Protein 4E0T (pdb70)

B-factor: mean 51.83, std 21.84, range [20.18, 163.36]

Organism: Aspergillus fumigatus (NCBI:txid746128)

Foldseek 3Di:
DQALLNLLVVVVVPDDQPDPQLVVVSVQPSSLLSLQCVQQVAPPVLSNVVSVCCSVQPSQQQEGRPDPPDFFQWDQALHTGQWWKKWKQFLVGIWIKIKGQGAYRCCRVQNCLLRDCRVVVRVVRVCVPAVQQACPLVVQLCVLQHQDPVLVVQQDPVRCVCSRGSNDNNGQWMKMWTSDSVGTWIKIKGFNVSSCNRPVAFNLVSALVSCVSLVVVCLCVLQSVLLVVLCVVVVFRGKIKMWIRGDSVPMKIKIKGWALFQDLVNLLCVLCSNVVNDDPQSVVLNVVSVVLCVLQVQDGFDRDPVRCVVLPHGTKMKMWITDSVDNYTFMKIKGFQAPGQQVSVLVSQLVCCVVQVNNSCNVCSVVSLCSSVPPDDRRPGRQFFTIWMWGADPVGGIMIMTMTRRDD/DCDLLNLLVVVVVPDDQPDPQLVVCSVQPSSLLSLLCVQLVAPPVLSNVVSVCCSVQPSQQQEGRPDPPDFFQWDQALHTGQWWWKWKPLSIWIKIKGQGAYRCCRVQNCLLRDCRVVVRVVRVCVPAVQFACPLVVQLCVLQHQDPVLVVQADPVVCVVSRGSNDNNGAWMKMWTSDSVGTWIKIKGFNVVSCNRPVAFNLVSALVSVVSLVVVCLCVLQSVLLVVLCVVVVFRGKIKMWIRGDSVPMKIKIKGWALFQDLVVLLCVLCSNVVNDDPFSVVQNVLVVVLCVLQVQDGFDRDPVRCCPLHHGTKMKIWITDSPDSYTFIKIKGFQAPGQQVSVLVSVLVVCVVQVNNVCSVCSVVSLCSSVPPDDRRPGRQFFTIWMWGTDPVSGIIIMTMTRRDD/DQALLNLLVVVLVPDDQPDPQLVVCSVQPSSLLSLLCVQLVAPPVLSNVVSVCCSVQPSQQQEGRPDPPDFFQWDQALHTGQWWWKWKDLSIWIKIKGQGAYRCCRVVNQLLRDCRVVVRVVRVCVPAVQFACPLVVQLDVLQEQDPVLVVQDDPVRCVCSRGSNDNNGQWMKMWTSDSVGTWIKIKGFNVSSCNRPVAFNLVSALVSVPSLCVVCLCVLQSVLLVVLCVVVVFRGKIKMWIRGDSVPMKIKIKGWALFQDLVVLLCVLCSNVVNDDPFSVVQNVVSVVLCVLLVQDGFDRDPVRCVVVVHGTKMKIWITDSVDNYTFIKIKGFQAPGQQVSVLVSVLVVCVVQVNNVCSVCSVVSLCSSVPPDDRRPDRQFFTIWMWGGDPVSGIIIMTMTRRDD/DQALLNLLVVVLVPDDQPDDQLVVCSVQPSSLLSLLCVQLVAPPVLSNVVSVCCSVQPSQQQEGRPDPPDFAQWDQALHTGQWWWKWKDLSIWIKIKGQGAYRCCRVVNCLLRPCRVVVRVVRVCVPAVQQACPLVVQLCVLFHQDPVLVVQQDPVRCVCSRGSPDNNGAWMKMWTSDSVGTWIKIKGFNVSSCVRPVAFNLVSALVSVCSLCVVCLQVLQSCLLVVLCVVVVFRGKIKMWIRGDSVPMKIKIKGWALFQDLVVLLCVLCSNVVNDDPFSVVQNVLSVVLCVQLVQDGFDNDPVRCVVVVHGTKMKIWITDSVDPYTFMKIKGFQAPGQQVSVLVSVLVVCVVQVNNVCNVCSVVSLCSSVPPDDRRPDRQFFTIWMWGADPVSGIIIMTMGHRDD

InterPro domains:
  IPR012148 Aromatic prenyltransferase DMATS-type, fungi [PIRSF000509] (37-436)
  IPR017795 Aromatic prenyltransferase, NscD-like [PF11991] (53-399)
  IPR017795 Aromatic prenyltransferase, NscD-like [PTHR40627] (5-436)
  IPR017795 Aromatic prenyltransferase, NscD-like [TIGR03429] (40-436)
  IPR017795 Aromatic prenyltransferase, NscD-like [cd13929] (58-439)
  IPR033964 Aromatic prenyltransferase [SFLDS00036] (36-436)

Radius of gyration: 36.93 Å; Cα contacts (8 Å, |Δi|>4): 3148; chains: 4; bounding box: 91×92×101 Å

Secondary structure (DSSP, 8-state):
---TTHHHHHHHTT---SSHHHHHHHHHHHHHHHHHHHHTT--HHHHHHHHHHIIIIIGGGB-S---TT-------BTTTBSEEEEEEE-SS-EEEEEEE--B-GGGGTTSSTT--SHHHHHHHHHHHH-TT---HHHHHHHHHHS--HHHHTT--HHHHHHHHSSSS----EEEEEEE-TT--EEEEEE-THHHHHHH---HHHHHHHHHHHH-TT-TTHHHHHHHHHHHHHHT---EEEEEESS-GGG--EEEEEEES---HHHHHHHHTTTTT--SHHHHHHHHHHHHHHHHHT-----SSHHHHHHTT---EEEEEEE-TT-SS-EEEEEEE-TTS-HHHHHHHHHHHHHHTT-HHHHHHHHHHHHHHTTT--TTT--SSEEEEEEEEETTTEEEEEEEE----/---TTHHHHHHHTT---SSHHHHHHHHHHHHHHHHHHHHTT--HHHHHHHHHHIIIIIGGGB-S---TT-------BTTTBSEEEEEEE--EEEEEEE--B-GGGGTTS-TT--SHHHHHHHHHHHH-TT---HHHHHHHHHHS--HHHHTT--HHHHHHHHSSSS----EEEEEEE-TT--EEEEEE-THHHHHHH---HHHHHHHHHHHH-TT-TTHHHHHHHHHHHHHHT---EEEEEESS-GGG--EEEEEEES---HHHHHHHHTTTTT---HHHHHHHHHHHHHHHHHT-----SSHHHHTTTT---EEEEEEE-TT-SS-EEEEEEE-TTS-HHHHHHHHHHHHHHTT-HHHHHHHHHHHHHHTTT--TTT--SSEEEEEEEEETTTEEEEEEEE----/---TTHHHHHHHTT---SSHHHHHHHHHHHHHHHHHHHHTT--HHHHHHHHHHIIIIIGGGB-S---TT-------BTTTBSEEEEEEE--EEEEEEE--B-GGGGTTSSTT--SHHHHHHHHHHHH-TT---HHHHHHHHHHS--HHHHTT--HHHHHHHHSSSS----EEEEEEE-TT--EEEEEE-THHHHHHH---HHHHHHHHHHHH-TT-TTHHHHHHHHHHHHHHT---EEEEEESS-GGG--EEEEEEES---HHHHHHHHTTTTT--SHHHHHHHHHHHHHHHHHT-----SSHHHHHHTT---EEEEEEE-TT-SS-EEEEEEE-TTS-HHHHHHHHHHHHHHTT-HHHHHHHHHHHHHHTTT--TTT--SSEEEEEEEEETTTEEEEEEEE----/---TTHHHHHHHTT---SSHHHHHHHHHHHHHHHHHHHHTT--HHHHHHHHHHIIIIIGGGB-S---TT-------BTTTBSEEEEEEE--EEEEEEE--B-GGGGTTSSTT--SHHHHHHHHHHHH-TT---HHHHHHHHHHS--HHHHTT--HHHHHHTTSSSS----EEEEEEE-TT--EEEEEE-THHHHHHH---HHHHHHHHHHHH-TT-TTHHHHHHHHHHHHHHT---EEEEEESS-GGG--EEEEEEES---HHHHHHHHTTTTT---HHHHHHHHHHHHHHHHHT-----SSHHHHHHTT---EEEEEEE-TT-SS-EEEEEEE-TTS-HHHHHHHHHHHHHHTT-HHHHHHHHHHHHHHTTT--TTT--SSEEEEEEEEETTTEEEEEEEE----

Solvent-accessible surface area: 61994 Å² total; per-residue (Å²): 185,132,60,63,14,38,2,24,77,4,0,46,108,0,7,28,16,103,24,9,9,24,30,53,0,0,52,51,0,0,26,11,0,1,16,0,0,50,17,2,151,7,60,47,32,25,15,0,19,2,0,0,1,0,3,41,4,0,2,55,10,1,11,11,37,44,43,144,87,61,113,13,10,112,6,76,27,1,24,94,9,9,0,21,0,3,4,16,10,27,112,97,29,12,42,1,27,0,10,0,3,2,3,39,19,10,5,12,38,59,50,17,52,4,8,73,5,1,3,12,14,1,0,2,66,0,31,9,28,21,115,80,7,20,11,34,0,1,20,41,0,8,53,50,0,9,4,16,22,144,13,42,136,97,10,78,152,107,25,74,87,76,12,139,76,18,84,63,44,4,25,3,19,8,0,0,0,19,2,107,82,141,27,12,31,1,7,0,13,0,52,4,51,14,18,18,43,13,64,68,74,42,10,9,74,4,0,2,36,0,0,85,56,16,19,156,117,28,111,16,60,80,1,0,111,48,0,41,40,1,4,136,124,7,183,15,85,93,3,24,0,1,0,19,1,34,27,42,82,131,20,77,5,24,0,8,0,19,4,53,64,3,33,47,76,37,0,38,62,0,3,22,0,35,48,60,8,102,59,119,34,3,56,53,0,24,111,22,0,91,29,2,20,85,74,0,34,15,65,116,16,49,111,94,87,54,26,21,130,140,88,19,22,34,22,0,29,0,2,0,40,4,96,65,69,98,176,24,4,70,10,28,0,9,0,6,0,3,36,5,48,0,29,63,0,2,150,15,0,32,38,2,0,110,133,42,101,5,83,134,20,5,140,42,11,75,118,18,3,62,25,17,7,137,81,89,79,4,128,138,16,41,102,24,0,0,22,0,0,0,3,30,31,97,145,124,1,0,62,0,0,0,19,7,15,24,52,136,187,130,57,65,14,43,1,23,77,4,0,41,106,0,9,32,15,102,23,10,9,22,32,52,0,0,52,51,0,0,26,10,0,1,18,0,0,50,17,0,139,7,59,48,40,31,14,0,17,2,0,0,2,0,4,41,4,0,2,53,10,1,11,11,36,45,45,144,87,64,114,15,12,63,9,85,28,1,23,93,9,9,0,20,1,2,3,18,12,89,61,4,40,0,31,0,10,0,2,2,3,41,20,12,6,12,40,60,51,16,53,6,7,74,6,1,3,13,14,0,0,2,66,0,30,12,30,20,122,79,6,20,11,36,0,1,21,32,0,8,61,56,0,9,4,15,22,140,12,48,136,100,14,79,145,130,34,82,89,90,12,139,74,18,78,66,59,4,26,3,19,10,0,0,0,18,0,82,74,140,30,12,30,1,7,0,13,0,51,3,49,14,18,19,42,14,63,68,77,42,10,11,72,3,0,2,34,0,0,86,56,17,21,144,118,28,116,15,58,83,1,0,110,48,0,39,39,2,5,135,119,4,176,18,85,92,2,22,0,1,0,7,1,33,29,45,80,132,24,68,6,15,0,7,1,19,4,52,64,4,32,47,77,37,0,38,62,0,3,28,0,36,48,60,10,115,57,94,42,4,61,64,0,16,107,27,0,90,30,1,19,84,75,0,34,14,66,115,18,49,108,95,84,78,24,13,127,138,113,16,19,34,23,0,30,0,2,0,40,4,108,63,66,103,114,50,3,71,8,26,0,8,0,8,0,4,35,4,47,0,30,63,0,2,151,14,0,32,43,0,0,111,131,49,128,28,83,135,21,4,145,40,10,73,116,19,3,61,26,19,6,138,80,90,79,5,124,138,16,42,99,22,0,0,21,0,0,0,2,31,43,172,172,107,15,11,66,1,1,0,20,7,15,24,53,135,187,127,69,62,14,36,2,24,80,6,0,42,107,0,8,30,16,103,25,10,9,24,32,52,0,0,52,51,0,0,28,12,0,1,18,0,0,53,16,0,143,6,60,48,36,31,16,0,17,3,0,0,1,0,3,42,3,0,2,55,10,1,12,10,35,45,43,143,87,61,113,14,11,63,7,84,28,1,23,92,9,10,0,22,1,2,4,21,10,69,66,5,43,1,27,0,8,0,3,2,3,37,20,11,5,11,39,63,49,18,47,7,7,79,6,1,2,12,13,0,0,3,67,0,28,10,27,20,114,82,7,21,12,35,0,1,21,32,0,7,53,52,0,10,4,15,23,120,12,49,135,98,9,77,153,107,21,82,93,82,11,148,74,19,78,69,58,4,25,3,18,9,0,0,0,17,1,105,78,141,29,12,32,1,8,0,13,0,52,3,50,16,19,18,44,14,65,68,77,41,10,9,82,3,0,2,34,0,0,85,41,22,24,144,117,35,120,17,47,83,2,0,99,49,0,51,38,1,4,153,124,7,183,16,85,91,3,24,0,2,0,12,1,33,29,44,80,122,23,120,5,21,0,8,1,20,5,62,79,1,32,46,77,39,0,37,62,0,2,24,0,35,47,59,9,115,58,118,35,5,57,56,0,17,109,26,0,88,30,1,19,85,75,0,34,15,66,115,14,52,66,97,93,58,39,10,136,150,86,18,31,34,35,0,32,0,2,0,45,4,61,65,72,113,89,51,4,70,10,28,0,10,0,7,0,4,34,3,45,0,30,60,0,2,152,15,0,34,44,0,0,112,132,51,128,24,74,134,22,4,143,41,12,72,119,20,2,62,25,20,7,139,81,96,78,4,125,137,16,41,97,26,0,0,20,0,0,0,1,31,28,150,144,156,16,10,72,0,0,0,21,8,12,22,57,142,183,125,63,60,13,31,1,24,82,6,0,42,107,0,8,30,15,105,24,8,8,23,32,52,0,0,50,50,0,0,25,10,0,0,16,0,0,52,16,0,150,7,62,46,35,28,15,0,17,2,0,0,2,0,4,39,4,0,2,52,10,0,13,12,37,43,45,143,89,62,113,14,10,60,8,62,28,1,23,103,9,9,0,20,0,3,3,18,12,82,68,7,36,0,28,0,10,0,2,2,3,39,19,10,5,12,38,51,57,16,45,4,6,77,7,1,3,12,13,0,0,2,66,0,30,8,26,21,116,81,6,22,11,34,0,1,22,41,0,8,38,51,0,9,3,16,23,142,13,47,137,97,9,84,151,109,20,81,94,80,8,139,79,17,175,60,59,4,26,3,19,8,0,0,0,11,0,104,80,141,28,12,32,1,9,0,14,0,53,3,49,15,19,17,50,14,63,69,78,40,10,10,81,3,0,1,34,0,0,88,39,27,26,172,117,34,118,17,48,84,2,0,98,48,0,48,40,2,5,157,126,8,182,15,83,93,3,24,0,2,0,20,1,34,30,38,81,130,20,72,5,25,0,9,1,20,5,55,64,2,32,47,76,37,0,39,61,0,2,24,0,37,47,60,9,114,57,122,40,4,57,55,0,19,105,25,0,85,29,1,20,85,71,0,34,15,65,115,15,48,113,100,114,67,30,12,117,159,110,14,20,24,30,0,30,0,2,0,40,3,95,65,69,101,107,42,4,73,9,29,0,10,0,7,0,4,35,4,48,0,29,64,0,2,150,16,1,42,49,0,0,106,130,49,129,23,67,143,22,4,142,42,10,75,117,21,3,63,25,19,7,137,82,89,74,3,119,147,15,41,97,22,0,0,22,0,0,0,2,30,39,87,169,156,15,10,68,0,0,0,22,7,12,28,51,147

Structure (mmCIF, N/CA/C/O backbone):
data_4E0T
#
_entry.id   4E0T
#
_cell.length_a   96.510
_cell.length_b   137.020
_cell.length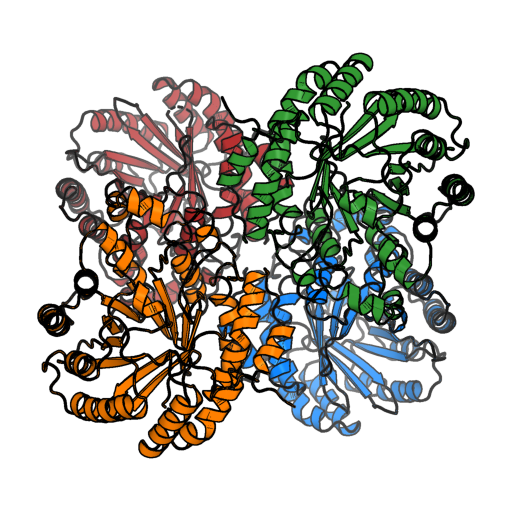_c   172.630
_cell.angle_alpha   90.00
_cell.angle_beta   90.00
_cell.angle_gamma   90.00
#
_symmetry.space_group_name_H-M   'P 21 21 21'
#
loop_
_entity.id
_entity.type
_entity.pdbx_description
1 polymer 'Cyclic dipeptide N-prenyltransferase'
2 non-polymer 1,2-ETHANEDIOL
3 non-polymer DI(HYDROXYETHYL)ETHER
4 non-polymer 'CHLORIDE ION'
5 non-polymer 'SODIUM ION'
6 water water
#
loop_
_atom_site.group_PDB
_atom_site.id
_atom_site.type_symbol
_atom_site.label_atom_id
_atom_site.label_alt_id
_atom_site.label_comp_id
_atom_site.label_asym_id
_atom_site.label_entity_id
_atom_site.label_seq_id
_atom_site.pdbx_PDB_ins_code
_atom_site.Cartn_x
_atom_site.Cartn_y
_atom_site.Cartn_z
_atom_site.occupancy
_atom_site.B_iso_or_equiv
_atom_site.auth_seq_id
_atom_site.auth_comp_id
_atom_site.auth_asym_id
_atom_site.auth_atom_id
_atom_site.pdbx_PDB_model_num
ATOM 1 N N . PRO A 1 21 ? 10.592 -22.476 18.349 1.00 88.70 33 PRO A N 1
ATOM 2 C CA . PRO A 1 21 ? 10.448 -22.087 19.761 1.00 86.36 33 PRO A CA 1
ATOM 3 C C . PRO A 1 21 ? 9.172 -21.277 20.038 1.00 84.32 33 PRO A C 1
ATOM 4 O O . PRO A 1 21 ? 9.083 -20.093 19.684 1.00 83.24 33 PRO A O 1
ATOM 8 N N . ILE A 1 22 ? 8.163 -21.937 20.640 1.00 76.19 34 ILE A N 1
ATOM 9 C CA . ILE A 1 22 ? 6.890 -21.286 20.973 1.00 72.20 34 ILE A CA 1
ATOM 10 C C . ILE A 1 22 ? 7.022 -20.495 22.270 1.00 66.36 34 ILE A C 1
ATOM 11 O O . ILE A 1 22 ? 7.567 -21.028 23.247 1.00 65.64 34 ILE A O 1
ATOM 16 N N . PRO A 1 23 ? 6.557 -19.224 22.314 1.00 55.32 35 PRO A N 1
ATOM 17 C CA . PRO A 1 23 ? 6.641 -18.471 23.577 1.00 51.53 35 PRO A CA 1
ATOM 18 C C . PRO A 1 23 ? 5.792 -19.108 24.681 1.00 50.74 35 PRO A C 1
ATOM 19 O O . PRO A 1 23 ? 4.725 -19.662 24.383 1.00 49.58 35 PRO A O 1
ATOM 23 N N . LYS A 1 24 ? 6.245 -19.012 25.958 1.00 44.30 36 LYS A N 1
ATOM 24 C CA . LYS A 1 24 ? 5.482 -19.525 27.103 1.00 41.87 36 LYS A CA 1
ATOM 25 C C . LYS A 1 24 ? 4.074 -18.907 27.134 1.00 43.84 36 LYS A C 1
ATOM 26 O O . LYS A 1 24 ? 3.116 -19.575 27.524 1.00 43.62 36 LYS A O 1
ATOM 32 N N . ASP A 1 25 ? 3.954 -17.631 26.729 1.00 38.23 37 ASP A N 1
ATOM 33 C CA . ASP A 1 25 ? 2.667 -16.927 26.734 1.00 35.67 37 ASP A CA 1
ATOM 34 C C . ASP A 1 25 ? 1.882 -17.040 25.390 1.00 37.82 37 ASP A C 1
ATOM 35 O O . ASP A 1 25 ? 1.121 -16.134 25.049 1.00 37.99 37 ASP A O 1
ATOM 40 N N . ILE A 1 26 ? 2.037 -18.162 24.668 1.00 33.97 38 ILE A N 1
ATOM 41 C CA . ILE A 1 26 ? 1.371 -18.453 23.372 1.00 34.78 38 ILE A CA 1
ATOM 42 C C . ILE A 1 26 ? -0.158 -18.283 23.415 1.00 37.92 38 ILE A C 1
ATOM 43 O O . ILE A 1 26 ? -0.731 -17.778 22.456 1.00 37.90 38 ILE A O 1
ATOM 48 N N . ALA A 1 27 ? -0.802 -18.691 24.535 1.00 33.72 39 ALA A N 1
ATOM 49 C CA . ALA A 1 27 ? -2.248 -18.574 24.738 1.00 31.70 39 ALA A CA 1
ATOM 50 C C . ALA A 1 27 ? -2.670 -17.101 24.768 1.00 33.03 39 ALA A C 1
ATOM 51 O O . ALA A 1 27 ? -3.712 -16.777 24.226 1.00 32.92 39 ALA A O 1
ATOM 53 N N . TYR A 1 28 ? -1.822 -16.205 25.311 1.00 29.20 40 TYR A N 1
ATOM 54 C CA . TYR A 1 28 ? -2.059 -14.753 25.298 1.00 28.82 40 TYR A CA 1
ATOM 55 C C . TYR A 1 28 ? -1.957 -14.219 23.842 1.00 33.25 40 TYR A C 1
ATOM 56 O O . TYR A 1 28 ? -2.825 -13.464 23.422 1.00 34.23 40 TYR A O 1
ATOM 65 N N . HIS A 1 29 ? -0.890 -14.571 23.111 1.00 30.51 41 HIS A N 1
ATOM 66 C CA . HIS A 1 29 ? -0.697 -14.150 21.712 1.00 32.50 41 HIS A CA 1
ATOM 67 C C . HIS A 1 29 ? -1.828 -14.678 20.820 1.00 36.32 41 HIS A C 1
ATOM 68 O O . HIS A 1 29 ? -2.238 -13.987 19.896 1.00 36.07 41 HIS A O 1
ATOM 75 N N . THR A 1 30 ? -2.334 -15.897 21.106 1.00 32.08 42 THR A N 1
ATOM 76 C CA . THR A 1 30 ? -3.421 -16.543 20.355 1.00 30.91 42 THR A CA 1
ATOM 77 C C . THR A 1 30 ? -4.742 -15.827 20.582 1.00 32.72 42 THR A C 1
ATOM 78 O O . THR A 1 30 ? -5.435 -15.510 19.621 1.00 32.46 42 THR A O 1
ATOM 82 N N . LEU A 1 31 ? -5.103 -15.588 21.856 1.00 30.07 43 LEU A N 1
ATOM 83 C CA . LEU A 1 31 ? -6.351 -14.880 22.156 1.00 29.15 43 LEU A CA 1
ATOM 84 C C . LEU A 1 31 ? -6.326 -13.431 21.665 1.00 33.66 43 LEU A C 1
ATOM 85 O O . LEU A 1 31 ? -7.375 -12.898 21.307 1.00 34.66 43 LEU A O 1
ATOM 90 N N . THR A 1 32 ? -5.133 -12.814 21.608 1.00 29.64 44 THR A N 1
ATOM 91 C CA . THR A 1 32 ? -4.951 -11.458 21.097 1.00 29.63 44 THR A CA 1
ATOM 92 C C . THR A 1 32 ? -5.452 -11.364 19.629 1.00 33.70 44 THR A C 1
ATOM 93 O O . THR A 1 32 ? -6.020 -10.358 19.244 1.00 35.40 44 THR A O 1
ATOM 97 N N . LYS A 1 33 ? -5.308 -12.434 18.861 1.00 30.11 45 LYS A N 1
ATOM 98 C CA . LYS A 1 33 ? -5.746 -12.514 17.462 1.00 30.51 45 LYS A CA 1
ATOM 99 C C . LYS A 1 33 ? -7.268 -12.695 17.310 1.00 33.74 45 LYS A C 1
ATOM 100 O O . LYS A 1 33 ? -7.783 -12.622 16.198 1.00 34.78 45 LYS A O 1
ATOM 106 N N . ALA A 1 34 ? -7.968 -12.982 18.399 1.00 30.23 46 ALA A N 1
ATOM 107 C CA . ALA A 1 34 ? -9.389 -13.351 18.372 1.00 30.55 46 ALA A CA 1
ATOM 108 C C . ALA A 1 34 ? -10.315 -12.491 19.187 1.00 33.45 46 ALA A C 1
ATOM 109 O O . ALA A 1 34 ? -11.523 -12.576 18.986 1.00 35.96 46 ALA A O 1
ATOM 111 N N . LEU A 1 35 ? -9.795 -11.729 20.136 1.00 27.74 47 LEU A N 1
ATOM 112 C CA . LEU A 1 35 ? -10.634 -10.905 21.033 1.00 27.57 47 LEU A CA 1
ATOM 113 C C . LEU A 1 35 ? -10.709 -9.453 20.579 1.00 32.83 47 LEU A C 1
ATOM 114 O O . LEU A 1 35 ? -9.685 -8.809 20.368 1.00 31.57 47 LEU A O 1
ATOM 119 N N . LEU A 1 36 ? -11.909 -8.940 20.432 1.00 32.66 48 LEU A N 1
ATOM 120 C CA . LEU A 1 36 ? -12.108 -7.554 19.993 1.00 34.31 48 LEU A CA 1
ATOM 121 C C . LEU A 1 36 ? -12.589 -6.731 21.200 1.00 37.64 48 LEU A C 1
ATOM 122 O O . LEU A 1 36 ? -13.762 -6.757 21.507 1.00 41.27 48 LEU A O 1
ATOM 127 N N . PHE A 1 37 ? -11.670 -6.075 21.921 1.00 30.62 49 PHE A N 1
ATOM 128 C CA . PHE A 1 37 ? -11.974 -5.248 23.102 1.00 27.97 49 PHE A CA 1
ATOM 129 C C . PHE A 1 37 ? -12.741 -3.998 22.709 1.00 31.89 49 PHE A C 1
ATOM 130 O O . PHE A 1 37 ? -12.390 -3.350 21.724 1.00 29.75 49 PHE A O 1
ATOM 138 N N . PRO A 1 38 ? -13.825 -3.671 23.441 1.00 27.53 50 PRO A N 1
ATOM 139 C CA . PRO A 1 38 ? -14.682 -2.539 22.994 1.00 27.08 50 PRO A CA 1
ATOM 140 C C . PRO A 1 38 ? -14.110 -1.139 23.247 1.00 31.70 50 PRO A C 1
ATOM 141 O O . PRO A 1 38 ? -14.554 -0.186 22.628 1.00 30.55 50 PRO A O 1
ATOM 145 N N . ASP A 1 39 ? -13.111 -1.015 24.143 1.00 27.60 51 ASP A N 1
ATOM 146 C CA . ASP A 1 39 ? -12.530 0.301 24.425 1.00 25.79 51 ASP A CA 1
ATOM 147 C C . ASP A 1 39 ? -11.060 0.148 24.740 1.00 27.95 51 ASP A C 1
ATOM 148 O O . ASP A 1 39 ? -10.600 -0.960 25.038 1.00 26.46 51 ASP A O 1
ATOM 153 N N . ILE A 1 40 ? -10.332 1.267 24.688 1.00 24.94 52 ILE A N 1
ATOM 154 C CA . ILE A 1 40 ? -8.883 1.351 24.901 1.00 24.36 52 ILE A CA 1
ATOM 155 C C . ILE A 1 40 ? -8.430 0.870 26.279 1.00 28.59 52 ILE A C 1
ATOM 156 O O . ILE A 1 40 ? -7.353 0.285 26.404 1.00 29.27 52 ILE A O 1
ATOM 161 N N . ASP A 1 41 ? -9.243 1.116 27.311 1.00 24.09 53 ASP A N 1
ATOM 162 C CA . ASP A 1 41 ? -8.898 0.738 28.674 1.00 23.13 53 ASP A CA 1
ATOM 163 C C . ASP A 1 41 ? -8.871 -0.767 28.875 1.00 26.60 53 ASP A C 1
ATOM 164 O O . ASP A 1 41 ? -7.903 -1.272 29.446 1.00 24.99 53 ASP A O 1
ATOM 169 N N . GLN A 1 42 ? -9.900 -1.486 28.360 1.00 24.40 54 GLN A N 1
ATOM 170 C CA . GLN A 1 42 ? -9.970 -2.958 28.426 1.00 24.22 54 GLN A CA 1
ATOM 171 C C . GLN A 1 42 ? -8.790 -3.533 27.626 1.00 26.02 54 GLN A C 1
ATOM 172 O O . GLN A 1 42 ? -8.122 -4.451 28.093 1.00 24.85 54 GLN A O 1
ATOM 178 N N . TYR A 1 43 ? -8.521 -2.948 26.432 1.00 22.41 55 TYR A N 1
ATOM 179 C CA . TYR A 1 43 ? -7.403 -3.320 25.567 1.00 21.96 55 TYR A CA 1
ATOM 180 C C . TYR A 1 43 ? -6.081 -3.206 26.377 1.00 28.97 55 TYR A C 1
ATOM 181 O O . TYR A 1 43 ? -5.299 -4.143 26.396 1.00 30.32 55 TYR A O 1
ATOM 190 N N . GLN A 1 44 ? -5.838 -2.055 27.042 1.00 26.63 56 GLN A N 1
ATOM 191 C CA . GLN A 1 44 ? -4.612 -1.855 27.818 1.00 26.07 56 GLN A CA 1
ATOM 192 C C . GLN A 1 44 ? -4.492 -2.771 29.019 1.00 28.26 56 GLN A C 1
ATOM 193 O O . GLN A 1 44 ? -3.397 -3.230 29.299 1.00 29.70 56 GLN A O 1
ATOM 199 N N . HIS A 1 45 ? -5.591 -3.066 29.703 1.00 23.35 57 HIS A N 1
ATOM 200 C CA . HIS A 1 45 ? -5.554 -3.987 30.839 1.00 23.23 57 HIS A CA 1
ATOM 201 C C . HIS A 1 45 ? -5.236 -5.415 30.363 1.00 28.25 57 HIS A C 1
ATOM 202 O O . HIS A 1 45 ? -4.501 -6.122 31.042 1.00 27.16 57 HIS A O 1
ATOM 209 N N . TRP A 1 46 ? -5.791 -5.830 29.208 1.00 25.25 58 TRP A N 1
ATOM 210 C CA . TRP A 1 46 ? -5.533 -7.148 28.618 1.00 25.87 58 TRP A CA 1
ATOM 211 C C . TRP A 1 46 ? -4.031 -7.276 28.351 1.00 28.43 58 TRP A C 1
ATOM 212 O O . TRP A 1 46 ? -3.413 -8.218 28.817 1.00 25.43 58 TRP A O 1
ATOM 223 N N . HIS A 1 47 ? -3.449 -6.295 27.624 1.00 25.10 59 HIS A N 1
ATOM 224 C CA . HIS A 1 47 ? -2.034 -6.305 27.278 1.00 25.77 59 HIS A CA 1
ATOM 225 C C . HIS A 1 47 ? -1.072 -6.172 28.460 1.00 31.81 59 HIS A C 1
ATOM 226 O O . HIS A 1 47 ? 0.043 -6.689 28.411 1.00 32.23 59 HIS A O 1
ATOM 233 N N . HIS A 1 48 ? -1.525 -5.537 29.526 1.00 28.57 60 HIS A N 1
ATOM 234 C CA . HIS A 1 48 ? -0.745 -5.338 30.737 1.00 30.37 60 HIS A CA 1
ATOM 235 C C . HIS A 1 48 ? -0.745 -6.617 31.605 1.00 31.54 60 HIS A C 1
ATOM 236 O O . HIS A 1 48 ? 0.301 -7.005 32.125 1.00 30.32 60 HIS A O 1
ATOM 243 N N . VAL A 1 49 ? -1.914 -7.263 31.744 1.00 26.69 61 VAL A N 1
ATOM 244 C CA . VAL A 1 49 ? -2.121 -8.409 32.630 1.00 24.72 61 VAL A CA 1
ATOM 245 C C . VAL A 1 49 ? -1.941 -9.794 32.027 1.00 30.26 61 VAL A C 1
ATOM 246 O O . VAL A 1 49 ? -1.316 -10.657 32.670 1.00 29.27 61 VAL A O 1
ATOM 250 N N . ALA A 1 50 ? -2.576 -10.038 30.853 1.00 26.95 62 ALA A N 1
ATOM 251 C CA . ALA A 1 50 ? -2.631 -11.362 30.211 1.00 26.45 62 ALA A CA 1
ATOM 252 C C . ALA A 1 50 ? -1.283 -12.046 29.939 1.00 30.29 62 ALA A C 1
ATOM 253 O O . ALA A 1 50 ? -1.239 -13.250 30.145 1.00 30.99 62 ALA A O 1
ATOM 255 N N . PRO A 1 51 ? -0.182 -11.362 29.501 1.00 26.99 63 PRO A N 1
ATOM 256 C CA . PRO A 1 51 ? 1.071 -12.110 29.259 1.00 27.72 63 PRO A CA 1
ATOM 257 C C . PRO A 1 51 ? 1.575 -12.827 30.511 1.00 31.86 63 PRO A C 1
ATOM 258 O O . PRO A 1 51 ? 1.859 -14.019 30.433 1.00 31.70 63 PRO A O 1
ATOM 262 N N . MET A 1 52 ? 1.630 -12.133 31.670 1.00 28.29 64 MET A N 1
ATOM 263 C CA . MET A 1 52 ? 2.089 -12.738 32.924 1.00 26.66 64 MET A CA 1
ATOM 264 C C . MET A 1 52 ? 1.130 -13.808 33.399 1.00 31.90 64 MET A C 1
ATOM 265 O O . MET A 1 52 ? 1.584 -14.866 33.836 1.00 34.39 64 MET A O 1
ATOM 270 N N . LEU A 1 53 ? -0.184 -13.546 33.316 1.00 27.59 65 LEU A N 1
ATOM 271 C CA . LEU A 1 53 ? -1.212 -14.505 33.698 1.00 27.67 65 LEU A CA 1
ATOM 272 C C . LEU A 1 53 ? -1.075 -15.805 32.862 1.00 30.97 65 LEU A C 1
ATOM 273 O O . LEU A 1 53 ? -1.083 -16.896 33.435 1.00 31.47 65 LEU A O 1
ATOM 278 N N . ALA A 1 54 ? -0.878 -15.679 31.531 1.00 27.98 66 ALA A N 1
ATOM 279 C CA . ALA A 1 54 ? -0.665 -16.845 30.653 1.00 28.61 66 ALA A CA 1
ATOM 280 C C . ALA A 1 54 ? 0.545 -17.674 31.098 1.00 32.41 66 ALA A C 1
ATOM 281 O O . ALA A 1 54 ? 0.463 -18.905 31.089 1.00 33.63 66 ALA A O 1
ATOM 283 N N . LYS A 1 55 ? 1.649 -17.007 31.500 1.00 29.04 67 LYS A N 1
ATOM 284 C CA . LYS A 1 55 ? 2.895 -17.688 31.929 1.00 30.28 67 LYS A CA 1
ATOM 285 C C . LYS A 1 55 ? 2.679 -18.452 33.228 1.00 34.22 67 LYS A C 1
ATOM 286 O O . LYS A 1 55 ? 3.067 -19.609 33.317 1.00 34.00 67 LYS A O 1
ATOM 292 N N . MET A 1 56 ? 1.998 -17.809 34.200 1.00 29.76 68 MET A N 1
ATOM 293 C CA . MET A 1 56 ? 1.653 -18.372 35.503 1.00 28.00 68 MET A CA 1
ATOM 294 C C . MET A 1 56 ? 0.771 -19.608 35.348 1.00 33.73 68 MET A C 1
ATOM 295 O O . MET A 1 56 ? 0.948 -20.571 36.094 1.00 35.10 68 MET A O 1
ATOM 300 N N . LEU A 1 57 ? -0.157 -19.595 34.368 1.00 30.22 69 LEU A N 1
ATOM 301 C CA . LEU A 1 57 ? -1.035 -20.745 34.113 1.00 29.35 69 LEU A CA 1
ATOM 302 C C . LEU A 1 57 ? -0.262 -21.902 33.516 1.00 35.50 69 LEU A C 1
ATOM 303 O O . LEU A 1 57 ? -0.541 -23.063 33.839 1.00 35.33 69 LEU A O 1
ATOM 308 N N . VAL A 1 58 ? 0.736 -21.595 32.660 1.00 32.71 70 VAL A N 1
ATOM 309 C CA . VAL A 1 58 ? 1.610 -22.638 32.117 1.00 32.79 70 VAL A CA 1
ATOM 310 C C . VAL A 1 58 ? 2.400 -23.252 33.301 1.00 37.30 70 VAL A C 1
ATOM 311 O O . VAL A 1 58 ? 2.423 -24.475 33.457 1.00 38.66 70 VAL A O 1
ATOM 315 N N . ASP A 1 59 ? 3.008 -22.390 34.146 1.00 32.78 71 ASP A N 1
ATOM 316 C CA . ASP A 1 59 ? 3.828 -22.783 35.304 1.00 32.74 71 ASP A CA 1
ATOM 317 C C . ASP A 1 59 ? 3.064 -23.600 36.363 1.00 39.91 71 ASP A C 1
ATOM 318 O O . ASP A 1 59 ? 3.640 -24.493 36.971 1.00 43.67 71 ASP A O 1
ATOM 323 N N . GLY A 1 60 ? 1.788 -23.303 36.566 1.00 34.73 72 GLY A N 1
ATOM 324 C CA . GLY A 1 60 ? 0.968 -24.015 37.534 1.00 34.01 72 GLY A CA 1
ATOM 325 C C . GLY A 1 60 ? 0.504 -25.353 37.019 1.00 38.95 72 GLY A C 1
ATOM 326 O O . GLY A 1 60 ? -0.199 -26.070 37.727 1.00 38.85 72 GLY A O 1
ATOM 327 N N . LYS A 1 61 ? 0.874 -25.706 35.772 1.00 37.45 73 LYS A N 1
ATOM 328 C CA . LYS A 1 61 ? 0.511 -26.994 35.148 1.00 38.56 73 LYS A CA 1
ATOM 329 C C . LYS A 1 61 ? -0.993 -27.120 34.912 1.00 39.46 73 LYS A C 1
ATOM 330 O O . LYS A 1 61 ? -1.538 -28.216 34.938 1.00 41.85 73 LYS A O 1
ATOM 336 N N . TYR A 1 62 ? -1.651 -26.013 34.617 1.00 33.91 74 TYR A N 1
ATOM 337 C CA . TYR A 1 62 ? -3.068 -26.022 34.231 1.00 32.58 74 TYR A CA 1
ATOM 338 C C . TYR A 1 62 ? -3.132 -26.656 32.839 1.00 38.88 74 TYR A C 1
ATOM 339 O O . TYR A 1 62 ? -2.200 -26.462 32.048 1.00 39.79 74 TYR A O 1
ATOM 348 N N . SER A 1 63 ? -4.199 -27.411 32.531 1.00 36.86 75 SER A N 1
ATOM 349 C CA . SER A 1 63 ? -4.360 -27.963 31.182 1.00 38.30 75 SER A CA 1
ATOM 350 C C . SER A 1 63 ? -4.504 -26.784 30.202 1.00 40.92 75 SER A C 1
ATOM 351 O O . SER A 1 63 ? -4.900 -25.677 30.605 1.00 39.56 75 SER A O 1
ATOM 354 N N . ILE A 1 64 ? -4.152 -27.017 28.938 1.00 39.39 76 ILE A N 1
ATOM 355 C CA . ILE A 1 64 ? -4.245 -26.036 27.867 1.00 39.06 76 ILE A CA 1
ATOM 356 C C . ILE A 1 64 ? -5.667 -25.445 27.783 1.00 40.28 76 ILE A C 1
ATOM 357 O O . ILE A 1 64 ? -5.814 -24.236 27.644 1.00 37.71 76 ILE A O 1
ATOM 362 N N . HIS A 1 65 ? -6.687 -26.294 27.987 1.00 36.70 77 HIS A N 1
ATOM 363 C CA . HIS A 1 65 ? -8.098 -25.921 27.980 1.00 36.15 77 HIS A CA 1
ATOM 364 C C . HIS A 1 65 ? -8.407 -24.897 29.054 1.00 38.87 77 HIS A C 1
ATOM 365 O O . HIS A 1 65 ? -9.006 -23.862 28.754 1.00 37.35 77 HIS A O 1
ATOM 372 N N . GLN A 1 66 ? -7.947 -25.153 30.287 1.00 34.39 78 GLN A N 1
ATOM 373 C CA . GLN A 1 66 ? -8.123 -24.271 31.441 1.00 33.64 78 GLN A CA 1
ATOM 374 C C . GLN A 1 66 ? -7.343 -22.941 31.296 1.00 36.57 78 GLN A C 1
ATOM 375 O O . GLN A 1 66 ? -7.789 -21.904 31.794 1.00 36.15 78 GLN A O 1
ATOM 381 N N . GLN A 1 67 ? -6.173 -22.983 30.619 1.00 32.91 79 GLN A N 1
ATOM 382 C CA . GLN A 1 67 ? -5.363 -21.803 30.328 1.00 31.40 79 GLN A CA 1
ATOM 383 C C . GLN A 1 67 ? -6.201 -20.844 29.487 1.00 34.48 79 GLN A C 1
ATOM 384 O O . GLN A 1 67 ? -6.415 -19.716 29.908 1.00 33.11 79 GLN A O 1
ATOM 390 N N . TYR A 1 68 ? -6.810 -21.359 28.414 1.00 31.85 80 TYR A N 1
ATOM 391 C CA . TYR A 1 68 ? -7.682 -20.607 27.519 1.00 30.45 80 TYR A CA 1
ATOM 392 C C . TYR A 1 68 ? -8.936 -20.162 28.212 1.00 35.09 80 TYR A C 1
ATOM 393 O O . TYR A 1 68 ? -9.316 -18.999 28.058 1.00 35.86 80 TYR A O 1
ATOM 402 N N . GLU A 1 69 ? -9.541 -21.041 29.022 1.00 30.90 81 GLU A N 1
ATOM 403 C CA . GLU A 1 69 ? -10.737 -20.733 29.808 1.00 30.27 81 GLU A CA 1
ATOM 404 C C . GLU A 1 69 ? -10.519 -19.552 30.753 1.00 34.47 81 GLU A C 1
ATOM 405 O O . GLU A 1 69 ? -11.349 -18.640 30.788 1.00 34.18 81 GLU A O 1
ATOM 411 N N . TYR A 1 70 ? -9.408 -19.567 31.517 1.00 31.21 82 TYR A N 1
ATOM 412 C CA . TYR A 1 70 ? -9.152 -18.529 32.522 1.00 29.72 82 TYR A CA 1
ATOM 413 C C . TYR A 1 70 ? -8.706 -17.205 31.928 1.00 31.87 82 TYR A C 1
ATOM 414 O O . TYR A 1 70 ? -9.098 -16.142 32.427 1.00 29.65 82 TYR A O 1
ATOM 423 N N . LEU A 1 71 ? -7.934 -17.265 30.827 1.00 28.55 83 LEU A N 1
ATOM 424 C CA . LEU A 1 71 ? -7.515 -16.054 30.110 1.00 27.80 83 LEU A CA 1
ATOM 425 C C . LEU A 1 71 ? -8.734 -15.377 29.472 1.00 31.23 83 LEU A C 1
ATOM 426 O O . LEU A 1 71 ? -8.868 -14.158 29.548 1.00 30.49 83 LEU A O 1
ATOM 431 N N . CYS A 1 72 ? -9.646 -16.178 28.889 1.00 29.39 84 CYS A N 1
ATOM 432 C CA A CYS A 1 72 ? -10.842 -15.649 28.245 0.50 27.46 84 CYS A CA 1
ATOM 433 C CA B CYS A 1 72 ? -10.891 -15.675 28.276 0.50 30.69 84 CYS A CA 1
ATOM 434 C C . CYS A 1 72 ? -11.810 -15.075 29.315 1.00 32.73 84 CYS A C 1
ATOM 435 O O . CYS A 1 72 ? -12.397 -14.019 29.102 1.00 31.23 84 CYS A O 1
ATOM 440 N N . LEU A 1 73 ? -11.869 -15.716 30.452 1.00 30.29 85 LEU A N 1
ATOM 441 C CA . LEU A 1 73 ? -12.708 -15.274 31.507 1.00 30.27 85 LEU A CA 1
ATOM 442 C C . LEU A 1 73 ? -12.228 -13.967 32.115 1.00 30.02 85 LEU A C 1
ATOM 443 O O . LEU A 1 73 ? -13.002 -13.138 32.443 1.00 28.99 85 LEU A O 1
ATOM 448 N N . PHE A 1 74 ? -10.929 -13.814 32.202 1.00 26.44 86 PHE A N 1
ATOM 449 C CA . PHE A 1 74 ? -10.300 -12.563 32.624 1.00 25.12 86 PHE A CA 1
ATOM 450 C C . PHE A 1 74 ? -10.722 -11.430 31.640 1.00 27.53 86 PHE A C 1
ATOM 451 O O . PHE A 1 74 ? -11.135 -10.344 32.059 1.00 28.12 86 PHE A O 1
ATOM 459 N N . ALA A 1 75 ? -10.574 -11.683 30.335 1.00 24.18 87 ALA A N 1
ATOM 460 C CA . ALA A 1 75 ? -10.939 -10.718 29.280 1.00 23.20 87 ALA A CA 1
ATOM 461 C C . ALA A 1 75 ? -12.451 -10.353 29.342 1.00 25.09 87 ALA A C 1
ATOM 462 O O . ALA A 1 75 ? -12.814 -9.188 29.253 1.00 23.40 87 ALA A O 1
ATOM 464 N N . GLN A 1 76 ? -13.312 -11.360 29.454 1.00 22.89 88 GLN A N 1
ATOM 465 C CA . GLN A 1 76 ? -14.767 -11.204 29.405 1.00 23.21 88 GLN A CA 1
ATOM 466 C C . GLN A 1 76 ? -15.377 -10.631 30.662 1.00 28.64 88 GLN A C 1
ATOM 467 O O . GLN A 1 76 ? -16.279 -9.814 30.549 1.00 28.25 88 GLN A O 1
ATOM 473 N N . LEU A 1 77 ? -14.892 -11.046 31.851 1.00 26.67 89 LEU A N 1
ATOM 474 C CA . LEU A 1 77 ? -15.452 -10.637 33.141 1.00 27.04 89 LEU A CA 1
ATOM 475 C C . LEU A 1 77 ? -14.671 -9.617 33.909 1.00 28.33 89 LEU A C 1
ATOM 476 O O . LEU A 1 77 ? -15.267 -8.767 34.579 1.00 25.59 89 LEU A O 1
ATOM 481 N N . VAL A 1 78 ? -13.351 -9.772 33.937 1.00 26.40 90 VAL A N 1
ATOM 482 C CA . VAL A 1 78 ? -12.508 -8.916 34.789 1.00 25.51 90 VAL A CA 1
ATOM 483 C C . VAL A 1 78 ? -12.112 -7.577 34.149 1.00 31.39 90 VAL A C 1
ATOM 484 O O . VAL A 1 78 ? -12.370 -6.536 34.760 1.00 31.19 90 VAL A O 1
ATOM 488 N N . ALA A 1 79 ? -11.504 -7.601 32.936 1.00 25.41 91 ALA A N 1
ATOM 489 C CA . ALA A 1 79 ? -11.083 -6.377 32.232 1.00 24.45 91 ALA A CA 1
ATOM 490 C C . ALA A 1 79 ? -12.203 -5.298 32.167 1.00 27.86 91 ALA A C 1
ATOM 491 O O . ALA A 1 79 ? -11.878 -4.151 32.422 1.00 26.74 91 ALA A O 1
ATOM 493 N N . PRO A 1 80 ? -13.523 -5.613 31.962 1.00 24.06 92 PRO A N 1
ATOM 494 C CA . PRO A 1 80 ? -14.532 -4.532 31.977 1.00 23.12 92 PRO A CA 1
ATOM 495 C C . PRO A 1 80 ? -14.717 -3.826 33.336 1.00 28.16 92 PRO A C 1
ATOM 496 O O . PRO A 1 80 ? -15.294 -2.739 33.384 1.00 28.21 92 PRO A O 1
ATOM 500 N N . VAL A 1 81 ? -14.228 -4.409 34.442 1.00 23.44 93 VAL A N 1
ATOM 501 C CA . VAL A 1 81 ? -14.398 -3.769 35.754 1.00 22.66 93 VAL A CA 1
ATOM 502 C C . VAL A 1 81 ? -13.085 -3.281 36.353 1.00 26.23 93 VAL A C 1
ATOM 503 O O . VAL A 1 81 ? -13.015 -3.049 37.552 1.00 27.61 93 VAL A O 1
ATOM 507 N N . LEU A 1 82 ? -12.045 -3.116 35.529 1.00 22.37 94 LEU A N 1
ATOM 508 C CA . LEU A 1 82 ? -10.750 -2.643 36.035 1.00 21.68 94 LEU A CA 1
ATOM 509 C C . LEU A 1 82 ? -10.634 -1.119 35.943 1.00 24.86 94 LEU A C 1
ATOM 510 O O . LEU A 1 82 ? -9.725 -0.543 36.544 1.00 22.85 94 LEU A O 1
ATOM 515 N N . GLY A 1 83 ? -11.613 -0.484 35.258 1.00 20.54 95 GLY A N 1
ATOM 516 C CA . GLY A 1 83 ? -11.739 0.960 35.135 1.00 20.18 95 GLY A CA 1
ATOM 517 C C . GLY A 1 83 ? -10.784 1.570 34.130 1.00 27.67 95 GLY A C 1
ATOM 518 O O . GLY A 1 83 ? -10.078 0.849 33.408 1.00 27.17 95 GLY A O 1
ATOM 519 N N . PRO A 1 84 ? -10.749 2.913 34.038 1.00 25.01 96 PRO A N 1
ATOM 520 C CA . PRO A 1 84 ? -9.825 3.547 33.090 1.00 26.04 96 PRO A CA 1
ATOM 521 C C . PRO A 1 84 ? -8.382 3.104 33.360 1.00 32.10 96 PRO A C 1
ATOM 522 O O . PRO A 1 84 ? -7.991 2.935 34.535 1.00 29.13 96 PRO A O 1
ATOM 526 N N . TYR A 1 85 ? -7.607 2.874 32.278 1.00 29.20 97 TYR A N 1
ATOM 527 C CA . TYR A 1 85 ? -6.218 2.472 32.443 1.00 29.41 97 TYR A CA 1
ATOM 528 C C . TYR A 1 85 ? -5.436 3.606 33.126 1.00 34.55 97 TYR A C 1
ATOM 529 O O . TYR A 1 85 ? -5.490 4.740 32.672 1.00 32.56 97 TYR A O 1
ATOM 538 N N . PRO A 1 86 ? -4.814 3.336 34.293 1.00 34.86 98 PRO A N 1
ATOM 539 C CA . PRO A 1 86 ? -4.190 4.435 35.053 1.00 36.23 98 PRO A CA 1
ATOM 540 C C . PRO A 1 86 ? -2.833 4.842 34.533 1.00 44.48 98 PRO A C 1
ATOM 541 O O . PRO A 1 86 ? -1.820 4.601 35.188 1.00 45.33 98 PRO A O 1
ATOM 545 N N . SER A 1 87 ? -2.824 5.482 33.365 1.00 42.14 99 SER A N 1
ATOM 546 C CA . SER A 1 87 ? -1.632 6.022 32.731 1.00 43.82 99 SER A CA 1
ATOM 547 C C . SER A 1 87 ? -0.978 7.088 33.658 1.00 52.00 99 SER A C 1
ATOM 548 O O . SER A 1 87 ? -1.688 7.699 34.465 1.00 49.25 99 SER A O 1
ATOM 551 N N . PRO A 1 88 ? 0.359 7.320 33.577 1.00 53.17 100 PRO A N 1
ATOM 552 C CA . PRO A 1 88 ? 0.985 8.342 34.451 1.00 53.66 100 PRO A CA 1
ATOM 553 C C . PRO A 1 88 ? 0.346 9.725 34.338 1.00 54.32 100 PRO A C 1
ATOM 554 O O . PRO A 1 88 ? 0.216 10.267 33.235 1.00 55.39 100 PRO A O 1
ATOM 558 N N . GLY A 1 89 ? -0.071 10.264 35.479 1.00 48.05 101 GLY A N 1
ATOM 559 C CA . GLY A 1 89 ? -0.680 11.593 35.579 1.00 47.46 101 GLY A CA 1
ATOM 560 C C . GLY A 1 89 ? -2.175 11.651 35.305 1.00 48.46 101 GLY A C 1
ATOM 561 O O . GLY A 1 89 ? -2.772 12.732 35.368 1.00 47.00 101 GLY A O 1
ATOM 562 N N . ARG A 1 90 ? -2.797 10.485 34.971 1.00 42.95 102 ARG A N 1
ATOM 563 C CA . ARG A 1 90 ? -4.229 10.421 34.665 1.00 41.17 102 ARG A CA 1
ATOM 564 C C . ARG A 1 90 ? -5.038 10.554 35.972 1.00 40.86 102 ARG A C 1
ATOM 565 O O . ARG A 1 90 ? -4.761 9.857 36.944 1.00 39.01 102 ARG A O 1
ATOM 573 N N . ASP A 1 91 ? -6.011 11.469 35.980 1.00 36.99 103 ASP A N 1
ATOM 574 C CA . ASP A 1 91 ? -6.840 11.747 37.140 1.00 36.68 103 ASP A CA 1
ATOM 575 C C . ASP A 1 91 ? -8.004 10.735 37.213 1.00 38.58 103 ASP A C 1
ATOM 576 O O . ASP A 1 91 ? -9.117 11.000 36.761 1.00 39.40 103 ASP A O 1
ATOM 581 N N . VAL A 1 92 ? -7.736 9.587 37.810 1.00 33.17 104 VAL A N 1
ATOM 582 C CA . VAL A 1 92 ? -8.707 8.514 37.953 1.00 32.80 104 VAL A CA 1
ATOM 583 C C . VAL A 1 92 ? -8.747 7.974 39.395 1.00 35.22 104 VAL A C 1
ATOM 584 O O . VAL A 1 92 ? -7.803 8.144 40.164 1.00 33.92 104 VAL A O 1
ATOM 588 N N . TYR A 1 93 ? -9.856 7.344 39.750 1.00 30.43 105 TYR A N 1
ATOM 589 C CA . TYR A 1 93 ? -10.063 6.677 41.021 1.00 29.52 105 TYR A CA 1
ATOM 590 C C . TYR A 1 93 ? -8.875 5.682 41.195 1.00 36.58 105 TYR A C 1
ATOM 591 O O . TYR A 1 93 ? -8.595 4.878 40.299 1.00 33.52 105 TYR A O 1
ATOM 600 N N . ARG A 1 94 ? -8.153 5.806 42.314 1.00 36.65 106 ARG A N 1
ATOM 601 C CA . ARG A 1 94 ? -6.950 5.018 42.565 1.00 38.22 106 ARG A CA 1
ATOM 602 C C . ARG A 1 94 ? -7.093 3.813 43.501 1.00 37.11 106 ARG A C 1
ATOM 603 O O . ARG A 1 94 ? -7.972 3.762 44.373 1.00 35.47 106 ARG A O 1
ATOM 611 N N . CYS A 1 95 ? -6.240 2.824 43.258 1.00 31.02 107 CYS A N 1
ATOM 612 C CA . CYS A 1 95 ? -6.193 1.555 43.976 1.00 30.63 107 CYS A CA 1
ATOM 613 C C . CYS A 1 95 ? -4.703 1.117 44.102 1.00 34.41 107 CYS A C 1
ATOM 614 O O . CYS A 1 95 ? -3.850 1.580 43.360 1.00 32.18 107 CYS A O 1
ATOM 617 N N . THR A 1 96 ? -4.389 0.292 45.097 1.00 34.04 108 THR A N 1
ATOM 618 C CA . THR A 1 96 ? -3.004 -0.120 45.368 1.00 33.35 108 THR A CA 1
ATOM 619 C C . THR A 1 96 ? -2.714 -1.586 45.047 1.00 33.66 108 THR A C 1
ATOM 620 O O . THR A 1 96 ? -1.634 -2.072 45.372 1.00 33.23 108 THR A O 1
ATOM 624 N N . LEU A 1 97 ? -3.650 -2.298 44.389 1.00 29.43 109 LEU A N 1
ATOM 625 C CA . LEU A 1 97 ? -3.406 -3.687 44.015 1.00 28.71 109 LEU A CA 1
ATOM 626 C C . LEU A 1 97 ? -2.272 -3.757 42.987 1.00 33.65 109 LEU A C 1
ATOM 627 O O . LEU A 1 97 ? -2.205 -2.920 42.071 1.00 30.19 109 LEU A O 1
ATOM 632 N N . GLY A 1 98 ? -1.316 -4.655 43.225 1.00 31.02 110 GLY A N 1
ATOM 633 C CA . GLY A 1 98 ? -0.147 -4.762 42.354 1.00 31.29 110 GLY A CA 1
ATOM 634 C C . GLY A 1 98 ? 0.726 -3.526 42.462 1.00 35.80 110 GLY A C 1
ATOM 635 O O . GLY A 1 98 ? 1.557 -3.262 41.591 1.00 35.63 110 GLY A O 1
ATOM 636 N N . GLY A 1 99 ? 0.534 -2.777 43.550 1.00 33.26 111 GLY A N 1
ATOM 637 C CA . GLY A 1 99 ? 1.258 -1.544 43.835 1.00 33.89 111 GLY A CA 1
ATOM 638 C C . GLY A 1 99 ? 0.473 -0.278 43.521 1.00 37.02 111 GLY A C 1
ATOM 639 O O . GLY A 1 99 ? 0.323 0.591 44.378 1.00 36.80 111 GLY A O 1
ATOM 640 N N . ASN A 1 100 ? -0.055 -0.162 42.301 1.00 33.24 112 ASN A N 1
ATOM 641 C CA . ASN A 1 100 ? -0.747 1.060 41.879 1.00 34.46 112 ASN A CA 1
ATOM 642 C C . ASN A 1 100 ? -1.921 0.810 40.899 1.00 38.02 112 ASN A C 1
ATOM 643 O O . ASN A 1 100 ? -2.335 1.747 40.201 1.00 38.23 112 ASN A O 1
ATOM 648 N N . MET A 1 101 ? -2.412 -0.439 40.799 1.00 34.01 113 MET A N 1
ATOM 649 C CA . MET A 1 101 ? -3.484 -0.807 39.853 1.00 32.02 113 MET A CA 1
ATOM 650 C C . MET A 1 101 ? -4.717 -1.275 40.601 1.00 34.10 113 MET A C 1
ATOM 651 O O . MET A 1 101 ? -4.738 -1.309 41.842 1.00 31.99 113 MET A O 1
ATOM 656 N N . THR A 1 102 ? -5.753 -1.670 39.841 1.00 29.95 114 THR A N 1
ATOM 657 C CA . THR A 1 102 ? -6.999 -2.223 40.369 1.00 27.94 114 THR A CA 1
ATOM 658 C C . THR A 1 102 ? -6.958 -3.749 40.259 1.00 28.44 114 THR A C 1
ATOM 659 O O . THR A 1 102 ? -7.975 -4.386 40.490 1.00 27.27 114 THR A O 1
ATOM 663 N N . VAL A 1 103 ? -5.787 -4.333 39.887 1.00 24.10 115 VAL A N 1
ATOM 664 C CA . VAL A 1 103 ? -5.608 -5.781 39.674 1.00 22.22 115 VAL A CA 1
ATOM 665 C C . VAL A 1 103 ? -4.235 -6.264 40.224 1.00 27.47 115 VAL A C 1
ATOM 666 O O . VAL A 1 103 ? -3.228 -5.575 40.086 1.00 27.69 115 VAL A O 1
ATOM 670 N N . GLU A 1 104 ? -4.214 -7.465 40.818 1.00 25.17 116 GLU A N 1
ATOM 671 C CA . GLU A 1 104 ? -2.986 -8.056 41.365 1.00 26.15 116 GLU A CA 1
ATOM 672 C C . GLU A 1 104 ? -2.981 -9.573 41.105 1.00 30.22 116 GLU A C 1
ATOM 673 O O . GLU A 1 104 ? -3.987 -10.250 41.333 1.00 31.06 116 GLU A O 1
ATOM 679 N N . LEU A 1 105 ? -1.835 -10.104 40.700 1.00 26.61 117 LEU A N 1
ATOM 680 C CA . LEU A 1 105 ? -1.665 -11.546 40.511 1.00 26.34 117 LEU A CA 1
ATOM 681 C C . LEU A 1 105 ? -0.879 -12.088 41.695 1.00 29.47 117 LEU A C 1
ATOM 682 O O . LEU A 1 105 ? -0.010 -11.411 42.236 1.00 28.77 117 LEU A O 1
ATOM 687 N N . SER A 1 106 ? -1.190 -13.310 42.097 1.00 27.63 118 SER A N 1
ATOM 688 C CA . SER A 1 106 ? -0.467 -14.017 43.147 1.00 28.30 118 SER A CA 1
ATOM 689 C C . SER A 1 106 ? -0.412 -15.484 42.800 1.00 32.66 118 SER A C 1
ATOM 690 O O . SER A 1 106 ? -1.243 -15.972 42.040 1.00 31.43 118 SER A O 1
ATOM 693 N N . GLN A 1 107 ? 0.640 -16.150 43.285 1.00 30.05 119 GLN A N 1
ATOM 694 C CA . GLN A 1 107 ? 0.834 -17.568 43.025 1.00 31.05 119 GLN A CA 1
ATOM 695 C C . GLN A 1 107 ? 0.997 -18.309 44.350 1.00 33.57 119 GLN A C 1
ATOM 696 O O . GLN A 1 107 ? 1.683 -17.824 45.237 1.00 30.77 119 GLN A O 1
ATOM 702 N N . ASN A 1 108 ? 0.417 -19.511 44.449 1.00 33.02 120 ASN A N 1
ATOM 703 C CA . ASN A 1 108 ? 0.553 -20.367 45.632 1.00 33.74 120 ASN A CA 1
ATOM 704 C C . ASN A 1 108 ? 1.468 -21.531 45.317 1.00 39.79 120 ASN A C 1
ATOM 705 O O . ASN A 1 108 ? 1.334 -22.125 44.264 1.00 41.74 120 ASN A O 1
ATOM 710 N N . PHE A 1 109 ? 2.403 -21.858 46.215 1.00 37.35 121 PHE A N 1
ATOM 711 C CA . PHE A 1 109 ? 3.333 -22.963 46.015 1.00 37.86 121 PHE A CA 1
ATOM 712 C C . PHE A 1 109 ? 3.207 -23.934 47.197 1.00 47.99 121 PHE A C 1
ATOM 713 O O . PHE A 1 109 ? 3.314 -23.549 48.375 1.00 47.66 121 PHE A O 1
ATOM 721 N N . GLN A 1 110 ? 3.006 -25.199 46.860 1.00 47.05 122 GLN A N 1
ATOM 722 C CA . GLN A 1 110 ? 2.820 -26.281 47.827 1.00 48.72 122 GLN A CA 1
ATOM 723 C C . GLN A 1 110 ? 3.548 -27.498 47.281 1.00 53.58 122 GLN A C 1
ATOM 724 O O . GLN A 1 110 ? 4.087 -27.437 46.172 1.00 54.16 122 GLN A O 1
ATOM 730 N N . ARG A 1 111 ? 3.502 -28.621 48.024 1.00 50.22 123 ARG A N 1
ATOM 731 C CA . ARG A 1 111 ? 4.090 -29.893 47.606 1.00 50.69 123 ARG A CA 1
ATOM 732 C C . ARG A 1 111 ? 3.266 -30.420 46.440 1.00 53.97 123 ARG A C 1
ATOM 733 O O . ARG A 1 111 ? 3.842 -30.811 45.426 1.00 52.41 123 ARG A O 1
ATOM 741 N N . SER A 1 112 ? 1.913 -30.311 46.558 1.00 52.03 124 SER A N 1
ATOM 742 C CA . SER A 1 112 ? 0.950 -30.672 45.516 1.00 52.71 124 SER A CA 1
ATOM 743 C C . SER A 1 112 ? 1.089 -29.817 44.234 1.00 59.24 124 SER A C 1
ATOM 744 O O . SER A 1 112 ? 0.676 -30.283 43.160 1.00 61.82 124 SER A O 1
ATOM 747 N N . GLY A 1 113 ? 1.722 -28.635 44.333 1.00 53.28 125 GLY A N 1
ATOM 748 C CA . GLY A 1 113 ? 1.974 -27.792 43.161 1.00 52.47 125 GLY A CA 1
ATOM 749 C C . GLY A 1 113 ? 1.632 -26.314 43.282 1.00 53.69 125 GLY A C 1
ATOM 750 O O . GLY A 1 113 ? 1.687 -25.746 44.390 1.00 52.28 125 GLY A O 1
ATOM 751 N N . SER A 1 114 ? 1.287 -25.679 42.119 1.00 47.28 126 SER A N 1
ATOM 752 C CA . SER A 1 114 ? 0.974 -24.231 42.010 1.00 43.80 126 SER A CA 1
ATOM 753 C C . SER A 1 114 ? -0.387 -23.847 41.464 1.00 44.10 126 SER A C 1
ATOM 754 O O . SER A 1 114 ? -0.847 -24.398 40.474 1.00 44.03 126 SER A O 1
ATOM 757 N N . THR A 1 115 ? -0.975 -22.808 42.052 1.00 37.29 127 THR A N 1
ATOM 758 C CA . THR A 1 115 ? -2.254 -22.242 41.625 1.00 34.51 127 THR A CA 1
ATOM 759 C C . THR A 1 115 ? -2.113 -20.742 41.536 1.00 35.04 127 THR A C 1
ATOM 760 O O . THR A 1 115 ? -1.348 -20.145 42.296 1.00 36.11 127 THR A O 1
ATOM 764 N N . THR A 1 116 ? -2.867 -20.125 40.638 1.00 30.34 128 THR A N 1
ATOM 765 C CA . THR A 1 116 ? -2.853 -18.674 40.439 1.00 28.99 128 THR A CA 1
ATOM 766 C C . THR A 1 116 ? -4.135 -18.069 41.005 1.00 31.57 128 THR A C 1
ATOM 767 O O . THR A 1 116 ? -5.187 -18.692 40.983 1.00 31.29 128 THR A O 1
ATOM 771 N N . ARG A 1 117 ? -4.030 -16.854 41.504 1.00 27.85 129 ARG A N 1
ATOM 772 C CA . ARG A 1 117 ? -5.150 -16.060 41.980 1.00 27.13 129 ARG A CA 1
ATOM 773 C C . ARG A 1 117 ? -5.076 -14.663 41.306 1.00 30.72 129 ARG A C 1
ATOM 774 O O . ARG A 1 117 ? -3.988 -14.109 41.129 1.00 30.29 129 ARG A O 1
ATOM 782 N N . ILE A 1 118 ? -6.231 -14.151 40.896 1.00 27.91 130 ILE A N 1
ATOM 783 C CA . ILE A 1 118 ? -6.432 -12.818 40.331 1.00 27.68 130 ILE A CA 1
ATOM 784 C C . ILE A 1 118 ? -7.303 -12.045 41.337 1.00 27.24 130 ILE A C 1
ATOM 785 O O . ILE A 1 118 ? -8.453 -12.426 41.576 1.00 24.50 130 ILE A O 1
ATOM 790 N N . ALA A 1 119 ? -6.761 -10.968 41.897 1.00 24.56 131 ALA A N 1
ATOM 791 C CA . ALA A 1 119 ? -7.512 -10.114 42.836 1.00 23.84 131 ALA A CA 1
ATOM 792 C C . ALA A 1 119 ? -7.701 -8.759 42.177 1.00 25.99 131 ALA A C 1
ATOM 793 O O . ALA A 1 119 ? -6.792 -8.276 41.494 1.00 27.14 131 ALA A O 1
ATOM 795 N N . PHE A 1 120 ? -8.878 -8.162 42.342 1.00 20.94 132 PHE A N 1
ATOM 796 C CA . PHE A 1 120 ? -9.134 -6.861 41.722 1.00 22.09 132 PHE A CA 1
ATOM 797 C C . PHE A 1 120 ? -10.180 -6.108 42.481 1.00 25.14 132 PHE A C 1
ATOM 798 O O . PHE A 1 120 ? -11.044 -6.738 43.093 1.00 23.50 132 PHE A O 1
ATOM 806 N N . GLU A 1 121 ? -10.164 -4.772 42.362 1.00 21.66 133 GLU A N 1
ATOM 807 C CA . GLU A 1 121 ? -11.222 -3.964 42.953 1.00 21.64 133 GLU A CA 1
ATOM 808 C C . GLU A 1 121 ? -12.176 -3.627 41.791 1.00 24.88 133 GLU A C 1
ATOM 809 O O . GLU A 1 121 ? -11.776 -2.891 40.897 1.00 22.87 133 GLU A O 1
ATOM 815 N N . PRO A 1 122 ? -13.416 -4.168 41.744 1.00 23.37 134 PRO A N 1
ATOM 816 C CA . PRO A 1 122 ? -14.324 -3.773 40.655 1.00 22.28 134 PRO A CA 1
ATOM 817 C C . PRO A 1 122 ? -14.539 -2.252 40.690 1.00 29.45 134 PRO A C 1
ATOM 818 O O . PRO A 1 122 ? -14.756 -1.652 41.750 1.00 28.10 134 PRO A O 1
ATOM 822 N N . VAL A 1 123 ? -14.362 -1.605 39.526 1.00 26.74 135 VAL A N 1
ATOM 823 C CA . VAL A 1 123 ? -14.499 -0.153 39.433 1.00 27.32 135 VAL A CA 1
ATOM 824 C C . VAL A 1 123 ? -14.965 0.202 38.026 1.00 30.59 135 VAL A C 1
ATOM 825 O O . VAL A 1 123 ? -14.617 -0.485 37.055 1.00 30.81 135 VAL A O 1
ATOM 829 N N . ARG A 1 124 ? -15.783 1.245 37.922 1.00 24.65 136 ARG A N 1
ATOM 830 C CA . ARG A 1 124 ? -16.221 1.753 36.631 1.00 24.41 136 ARG A CA 1
ATOM 831 C C . ARG A 1 124 ? -15.801 3.183 36.536 1.00 27.74 136 ARG A C 1
ATOM 832 O O . ARG A 1 124 ? -15.419 3.763 37.562 1.00 26.95 136 ARG A O 1
ATOM 840 N N . TYR A 1 125 ? -15.770 3.747 35.304 1.00 23.40 137 TYR A N 1
ATOM 841 C CA . TYR A 1 125 ? -15.294 5.121 35.117 1.00 22.21 137 TYR A CA 1
ATOM 842 C C . TYR A 1 125 ? -16.038 6.173 35.927 1.00 26.78 137 TYR A C 1
ATOM 843 O O . TYR A 1 125 ? -15.470 7.231 36.219 1.00 24.92 137 TYR A O 1
ATOM 852 N N . GLN A 1 126 ? -17.328 5.911 36.246 1.00 27.08 138 GLN A N 1
ATOM 853 C CA . GLN A 1 126 ? -18.154 6.845 37.035 1.00 29.07 138 GLN A CA 1
ATOM 854 C C . GLN A 1 126 ? -17.488 7.207 38.362 1.00 33.17 138 GLN A C 1
ATOM 855 O O . GLN A 1 126 ? -17.551 8.363 38.760 1.00 37.23 138 GLN A O 1
ATOM 861 N N . ALA A 1 127 ? -16.760 6.266 38.974 1.00 27.53 139 ALA A N 1
ATOM 862 C CA . ALA A 1 127 ? -16.034 6.525 40.242 1.00 27.67 139 ALA A CA 1
ATOM 863 C C . ALA A 1 127 ? -14.940 7.573 40.083 1.00 32.03 139 ALA A C 1
ATOM 864 O O . ALA A 1 127 ? -14.516 8.140 41.069 1.00 33.52 139 ALA A O 1
ATOM 866 N N . SER A 1 128 ? -14.482 7.844 38.832 1.00 28.39 140 SER A N 1
ATOM 867 C CA . SER A 1 128 ? -13.435 8.832 38.554 1.00 27.76 140 SER A CA 1
ATOM 868 C C . SER A 1 128 ? -13.967 10.214 38.205 1.00 34.19 140 SER A C 1
ATOM 869 O O . SER A 1 128 ? -13.185 11.171 38.182 1.00 34.84 140 SER A O 1
ATOM 872 N N . VAL A 1 129 ? -15.260 10.315 37.845 1.00 31.69 141 VAL A N 1
ATOM 873 C CA . VAL A 1 129 ? -15.841 11.566 37.311 1.00 32.78 141 VAL A CA 1
ATOM 874 C C . VAL A 1 129 ? -17.009 12.131 38.158 1.00 43.86 141 VAL A C 1
ATOM 875 O O . VAL A 1 129 ? -17.832 12.909 37.648 1.00 43.54 141 VAL A O 1
ATOM 879 N N . GLY A 1 130 ? -17.072 11.731 39.434 1.00 44.23 142 GLY A N 1
ATOM 880 C CA . GLY A 1 130 ? -18.087 12.197 40.378 1.00 45.30 142 GLY A CA 1
ATOM 881 C C . GLY A 1 130 ? -19.433 11.497 40.326 1.00 50.67 142 GLY A C 1
ATOM 882 O O . GLY A 1 130 ? -20.384 11.987 40.937 1.00 51.80 142 GLY A O 1
ATOM 883 N N . HIS A 1 131 ? -19.550 10.360 39.618 1.00 46.50 143 HIS A N 1
ATOM 884 C CA . HIS A 1 131 ? -20.848 9.688 39.548 1.00 48.08 143 HIS A CA 1
ATOM 885 C C . HIS A 1 131 ? -21.015 8.421 40.429 1.00 49.59 143 HIS A C 1
ATOM 886 O O . HIS A 1 131 ? -22.031 7.731 40.324 1.00 49.63 143 HIS A O 1
ATOM 893 N N . ASP A 1 132 ? -20.026 8.132 41.308 1.00 43.36 144 ASP A N 1
ATOM 894 C CA . ASP A 1 132 ? -20.018 6.987 42.231 1.00 41.61 144 ASP A CA 1
ATOM 895 C C . ASP A 1 132 ? -18.890 7.218 43.247 1.00 44.54 144 ASP A C 1
ATOM 896 O O . ASP A 1 132 ? -17.900 6.483 43.262 1.00 41.88 144 ASP A O 1
ATOM 901 N N . ARG A 1 133 ? -19.038 8.282 44.072 1.00 44.38 145 ARG A N 1
ATOM 902 C CA . ARG A 1 133 ? -18.075 8.775 45.091 1.00 45.18 145 ARG A CA 1
ATOM 903 C C . ARG A 1 133 ? -17.316 7.741 45.899 1.00 44.46 145 ARG A C 1
ATOM 904 O O . ARG A 1 133 ? -16.089 7.840 46.016 1.00 45.93 145 ARG A O 1
ATOM 907 N N . PHE A 1 134 ? -18.030 6.751 46.450 1.00 34.67 146 PHE A N 1
ATOM 908 C CA . PHE A 1 134 ? -17.392 5.715 47.247 1.00 31.69 146 PHE A CA 1
ATOM 909 C C . PHE A 1 134 ? -17.370 4.375 46.514 1.00 36.00 146 PHE A C 1
ATOM 910 O O . PHE A 1 134 ? -17.277 3.332 47.160 1.00 35.59 146 PHE A O 1
ATOM 918 N N . ASN A 1 135 ? -17.434 4.410 45.141 1.00 31.91 147 ASN A N 1
ATOM 919 C CA . ASN A 1 135 ? -17.397 3.231 44.268 1.00 30.90 147 ASN A CA 1
ATOM 920 C C . ASN A 1 135 ? -18.302 2.093 44.802 1.00 34.70 147 ASN A C 1
ATOM 921 O O . ASN A 1 135 ? -17.830 1.004 45.121 1.00 35.51 147 ASN A O 1
ATOM 926 N N . ARG A 1 136 ? -19.595 2.368 44.945 1.00 32.09 148 ARG A N 1
ATOM 927 C CA . ARG A 1 136 ? -20.511 1.375 45.517 1.00 32.81 148 ARG A CA 1
ATOM 928 C C . ARG A 1 136 ? -21.121 0.396 44.516 1.00 33.44 148 ARG A C 1
ATOM 929 O O . ARG A 1 136 ? -21.404 -0.734 44.883 1.00 32.83 148 ARG A O 1
ATOM 937 N N . THR A 1 137 ? -21.357 0.836 43.274 1.00 28.37 149 THR A N 1
ATOM 938 C CA . THR A 1 137 ? -22.078 0.038 42.287 1.00 27.78 149 THR A CA 1
ATOM 939 C C . THR A 1 137 ? -21.333 -1.047 41.537 1.00 30.27 149 THR A C 1
ATOM 940 O O . THR A 1 137 ? -21.961 -2.011 41.106 1.00 30.18 149 THR A O 1
ATOM 944 N N . SER A 1 138 ? -20.027 -0.863 41.303 1.00 25.33 150 SER A N 1
ATOM 945 C CA . SER A 1 138 ? -19.235 -1.745 40.450 1.00 24.41 150 SER A CA 1
ATOM 946 C C . SER A 1 138 ? -19.138 -3.197 40.867 1.00 28.06 150 SER A C 1
ATOM 947 O O . SER A 1 138 ? -19.172 -4.072 40.006 1.00 26.25 150 SER A O 1
ATOM 950 N N . VAL A 1 139 ? -19.017 -3.462 42.182 1.00 23.84 151 VAL A N 1
ATOM 951 C CA . VAL A 1 139 ? -18.968 -4.832 42.710 1.00 22.66 151 VAL A CA 1
ATOM 952 C C . VAL A 1 139 ? -20.298 -5.562 42.381 1.00 27.39 151 VAL A C 1
ATOM 953 O O . VAL A 1 139 ? -20.290 -6.730 42.018 1.00 28.30 151 VAL A O 1
ATOM 957 N N . ASN A 1 140 ? -21.415 -4.839 42.441 1.00 24.17 152 ASN A N 1
ATOM 958 C CA . ASN A 1 140 ? -22.749 -5.356 42.131 1.00 26.22 152 ASN A CA 1
ATOM 959 C C . ASN A 1 140 ? -22.875 -5.685 40.640 1.00 27.77 152 ASN A C 1
ATOM 960 O O . ASN A 1 140 ? -23.363 -6.762 40.293 1.00 27.31 152 ASN A O 1
ATOM 965 N N . ALA A 1 141 ? -22.385 -4.785 39.775 1.00 23.54 153 ALA A N 1
ATOM 966 C CA . ALA A 1 141 ? -22.381 -5.002 38.317 1.00 23.55 153 ALA A CA 1
ATOM 967 C C . ALA A 1 141 ? -21.506 -6.244 38.015 1.00 27.48 153 ALA A C 1
ATOM 968 O O . ALA A 1 141 ? -21.951 -7.138 37.304 1.00 27.32 153 ALA A O 1
ATOM 970 N N . PHE A 1 142 ? -20.301 -6.321 38.634 1.00 22.69 154 PHE A N 1
ATOM 971 C CA . PHE A 1 142 ? -19.379 -7.437 38.478 1.00 22.88 154 PHE A CA 1
ATOM 972 C C . PHE A 1 142 ? -20.023 -8.800 38.852 1.00 29.73 154 PHE A C 1
ATOM 973 O O . PHE A 1 142 ? -20.004 -9.728 38.033 1.00 30.36 154 PHE A O 1
ATOM 981 N N . PHE A 1 143 ? -20.599 -8.909 40.075 1.00 25.04 155 PHE A N 1
ATOM 982 C CA . PHE A 1 143 ? -21.236 -10.148 40.511 1.00 24.71 155 PHE A CA 1
ATOM 983 C C . PHE A 1 143 ? -22.367 -10.589 39.592 1.00 31.28 155 PHE A C 1
ATOM 984 O O . PHE A 1 143 ? -22.518 -11.785 39.372 1.00 32.18 155 PHE A O 1
ATOM 992 N N . SER A 1 144 ? -23.156 -9.627 39.053 1.00 25.26 156 SER A N 1
ATOM 993 C CA . SER A 1 144 ? -24.264 -9.954 38.164 1.00 26.10 156 SER A CA 1
ATOM 994 C C . SER A 1 144 ? -23.770 -10.593 36.848 1.00 31.80 156 SER A C 1
ATOM 995 O O . SER A 1 144 ? -24.539 -11.283 36.179 1.00 32.74 156 SER A O 1
ATOM 998 N N . GLN A 1 145 ? -22.489 -10.369 36.496 1.00 28.15 157 GLN A N 1
ATOM 999 C CA . GLN A 1 145 ? -21.847 -10.968 35.320 1.00 26.99 157 GLN A CA 1
ATOM 1000 C C . GLN A 1 145 ? -21.202 -12.283 35.723 1.00 29.13 157 GLN A C 1
ATOM 1001 O O . GLN A 1 145 ? -21.419 -13.287 35.060 1.00 30.23 157 GLN A O 1
ATOM 1007 N N . LEU A 1 146 ? -20.409 -12.276 36.805 1.00 25.72 158 LEU A N 1
ATOM 1008 C CA . LEU A 1 146 ? -19.731 -13.468 37.323 1.00 27.08 158 LEU A CA 1
ATOM 1009 C C . LEU A 1 146 ? -20.670 -14.650 37.543 1.00 33.06 158 LEU A C 1
ATOM 1010 O O . LEU A 1 146 ? -20.348 -15.754 37.113 1.00 34.71 158 LEU A O 1
ATOM 1015 N N . GLN A 1 147 ? -21.833 -14.412 38.207 1.00 29.32 159 GLN A N 1
ATOM 1016 C CA . GLN A 1 147 ? -22.799 -15.459 38.516 1.00 28.43 159 GLN A CA 1
ATOM 1017 C C . GLN A 1 147 ? -23.423 -16.122 37.263 1.00 34.31 159 GLN A C 1
ATOM 1018 O O . GLN A 1 147 ? -23.868 -17.259 37.331 1.00 36.84 159 GLN A O 1
ATOM 1024 N N . LEU A 1 148 ? -23.411 -15.439 36.128 1.00 32.03 160 LEU A N 1
ATOM 1025 C CA . LEU A 1 148 ? -23.891 -16.014 34.870 1.00 33.09 160 LEU A CA 1
ATOM 1026 C C . LEU A 1 148 ? -22.896 -17.061 34.316 1.00 39.95 160 LEU A C 1
ATOM 1027 O O . LEU A 1 148 ? -23.324 -17.980 33.634 1.00 42.26 160 LEU A O 1
ATOM 1032 N N . LEU A 1 149 ? -21.590 -16.935 34.606 1.00 36.54 161 LEU A N 1
ATOM 1033 C CA . LEU A 1 149 ? -20.597 -17.891 34.106 1.00 36.85 161 LEU A CA 1
ATOM 1034 C C . LEU A 1 149 ? -20.163 -18.941 35.119 1.00 40.91 161 LEU A C 1
ATOM 1035 O O . LEU A 1 149 ? -19.812 -20.051 34.716 1.00 40.40 161 LEU A O 1
ATOM 1040 N N . VAL A 1 150 ? -20.096 -18.573 36.416 1.00 35.91 162 VAL A N 1
ATOM 1041 C CA . VAL A 1 150 ? -19.686 -19.486 37.494 1.00 35.13 162 VAL A CA 1
ATOM 1042 C C . VAL A 1 150 ? -20.882 -19.636 38.433 1.00 39.03 162 VAL A C 1
ATOM 1043 O O . VAL A 1 150 ? -21.113 -18.807 39.322 1.00 36.80 162 VAL A O 1
ATOM 1047 N N . LYS A 1 151 ? -21.657 -20.678 38.190 1.00 37.74 163 LYS A N 1
ATOM 1048 C CA . LYS A 1 151 ? -22.888 -21.020 38.900 1.00 39.19 163 LYS A CA 1
ATOM 1049 C C . LYS A 1 151 ? -22.738 -21.288 40.388 1.00 40.70 163 LYS A C 1
ATOM 1050 O O . LYS A 1 151 ? -23.692 -21.069 41.124 1.00 39.86 163 LYS A O 1
ATOM 1056 N N . SER A 1 152 ? -21.555 -21.738 40.828 1.00 36.94 164 SER A N 1
ATOM 1057 C CA . SER A 1 152 ? -21.281 -22.054 42.246 1.00 36.54 164 SER A CA 1
ATOM 1058 C C . SER A 1 152 ? -21.032 -20.766 43.073 1.00 40.32 164 SER A C 1
ATOM 1059 O O . SER A 1 152 ? -20.955 -20.850 44.297 1.00 41.04 164 SER A O 1
ATOM 1062 N N . VAL A 1 153 ? -20.873 -19.596 42.413 1.00 35.08 165 VAL A N 1
ATOM 1063 C CA . VAL A 1 153 ? -20.674 -18.310 43.104 1.00 33.39 165 VAL A CA 1
ATOM 1064 C C . VAL A 1 153 ? -21.985 -17.875 43.759 1.00 35.61 165 VAL A C 1
ATOM 1065 O O . VAL A 1 153 ? -22.999 -17.669 43.082 1.00 34.95 165 VAL A O 1
ATOM 1069 N N . ASN A 1 154 ? -21.952 -17.738 45.085 1.00 30.66 166 ASN A N 1
ATOM 1070 C CA . ASN A 1 154 ? -23.108 -17.325 45.865 1.00 29.96 166 ASN A CA 1
ATOM 1071 C C . ASN A 1 154 ? -22.760 -16.000 46.547 1.00 31.80 166 ASN A C 1
ATOM 1072 O O . ASN A 1 154 ? -21.751 -15.903 47.221 1.00 28.35 166 ASN A O 1
ATOM 1077 N N . ILE A 1 155 ? -23.590 -14.968 46.342 1.00 29.39 167 ILE A N 1
ATOM 1078 C CA . ILE A 1 155 ? -23.292 -13.627 46.872 1.00 27.34 167 ILE A CA 1
ATOM 1079 C C . ILE A 1 155 ? -24.180 -13.225 48.062 1.00 31.42 167 ILE A C 1
ATOM 1080 O O . ILE A 1 155 ? -24.232 -12.053 48.425 1.00 29.38 167 ILE A O 1
ATOM 1085 N N . GLU A 1 156 ? -24.851 -14.201 48.699 1.00 29.61 168 GLU A N 1
ATOM 1086 C CA . GLU A 1 156 ? -25.685 -13.917 49.880 1.00 30.23 168 GLU A CA 1
ATOM 1087 C C . GLU A 1 156 ? -24.892 -13.177 50.961 1.00 34.76 168 GLU A C 1
ATOM 1088 O O . GLU A 1 156 ? -25.430 -12.254 51.570 1.00 34.81 168 GLU A O 1
ATOM 1094 N N . LEU A 1 157 ? -23.592 -13.523 51.123 1.00 32.20 169 LEU A N 1
ATOM 1095 C CA . LEU A 1 157 ? -22.705 -12.875 52.091 1.00 33.60 169 LEU A CA 1
ATOM 1096 C C . LEU A 1 157 ? -22.361 -11.453 51.743 1.00 34.98 169 LEU A C 1
ATOM 1097 O O . LEU A 1 157 ? -22.172 -10.645 52.654 1.00 34.74 169 LEU A O 1
ATOM 1102 N N . HIS A 1 158 ? -22.293 -11.127 50.432 1.00 29.32 170 HIS A N 1
ATOM 1103 C CA . HIS A 1 158 ? -22.067 -9.766 49.989 1.00 26.87 170 HIS A CA 1
ATOM 1104 C C . HIS A 1 158 ? -23.231 -8.904 50.482 1.00 29.17 170 HIS A C 1
ATOM 1105 O O . HIS A 1 158 ? -22.978 -7.889 51.109 1.00 28.54 170 HIS A O 1
ATOM 1112 N N . HIS A 1 159 ? -24.486 -9.342 50.253 1.00 28.71 171 HIS A N 1
ATOM 1113 C CA . HIS A 1 159 ? -25.699 -8.648 50.692 1.00 31.78 171 HIS A CA 1
ATOM 1114 C C . HIS A 1 159 ? -25.733 -8.468 52.228 1.00 38.23 171 HIS A C 1
ATOM 1115 O O . HIS A 1 159 ? -26.048 -7.381 52.704 1.00 38.93 171 HIS A O 1
ATOM 1122 N N . LEU A 1 160 ? -25.372 -9.515 52.982 1.00 36.35 172 LEU A N 1
ATOM 1123 C CA . LEU A 1 160 ? -25.382 -9.487 54.454 1.00 37.61 172 LEU A CA 1
ATOM 1124 C C . LEU A 1 160 ? -24.254 -8.660 55.072 1.00 40.15 172 LEU A C 1
ATOM 1125 O O . LEU A 1 160 ? -24.503 -7.902 55.996 1.00 39.61 172 LEU A O 1
ATOM 1130 N N . LEU A 1 161 ? -23.012 -8.808 54.565 1.00 36.98 173 LEU A N 1
ATOM 1131 C CA . LEU A 1 161 ? -21.833 -8.151 55.133 1.00 35.59 173 LEU A CA 1
ATOM 1132 C C . LEU A 1 161 ? -21.622 -6.690 54.776 1.00 39.14 173 LEU A C 1
ATOM 1133 O O . LEU A 1 161 ? -20.992 -5.998 55.565 1.00 38.87 173 LEU A O 1
ATOM 1138 N N . SER A 1 162 ? -22.090 -6.222 53.590 1.00 34.64 174 SER A N 1
ATOM 1139 C CA . SER A 1 162 ? -21.909 -4.831 53.137 1.00 33.42 174 SER A CA 1
ATOM 1140 C C . SER A 1 162 ? -22.297 -3.776 54.165 1.00 36.19 174 SER A C 1
ATOM 1141 O O . SER A 1 162 ? -21.542 -2.837 54.384 1.00 37.39 174 SER A O 1
ATOM 1144 N N . GLU A 1 163 ? -23.464 -3.921 54.773 1.00 32.43 175 GLU A N 1
ATOM 1145 C CA . GLU A 1 163 ? -23.987 -2.999 55.781 1.00 33.45 175 GLU A CA 1
ATOM 1146 C C . GLU A 1 163 ? -23.000 -2.848 56.954 1.00 36.47 175 GLU A C 1
ATOM 1147 O O . GLU A 1 163 ? -22.806 -1.735 57.437 1.00 38.20 175 GLU A O 1
ATOM 1153 N N . HIS A 1 164 ? -22.410 -3.954 57.412 1.00 30.16 176 HIS A N 1
ATOM 1154 C CA . HIS A 1 164 ? -21.522 -3.967 58.565 1.00 31.87 176 HIS A CA 1
ATOM 1155 C C . HIS A 1 164 ? -20.124 -3.488 58.297 1.00 34.48 176 HIS A C 1
ATOM 1156 O O . HIS A 1 164 ? -19.451 -3.056 59.227 1.00 34.87 176 HIS A O 1
ATOM 1163 N N . LEU A 1 165 ? -19.665 -3.583 57.046 1.00 30.33 177 LEU A N 1
ATOM 1164 C CA . LEU A 1 165 ? -18.259 -3.304 56.733 1.00 28.74 177 LEU A CA 1
ATOM 1165 C C . LEU A 1 165 ? -17.981 -2.156 55.764 1.00 31.64 177 LEU A C 1
ATOM 1166 O O . LEU A 1 165 ? -16.827 -1.895 55.466 1.00 32.07 177 LEU A O 1
ATOM 1171 N N . THR A 1 166 ? -19.019 -1.499 55.254 1.00 28.49 178 THR A N 1
ATOM 1172 C CA . THR A 1 166 ? -18.875 -0.431 54.261 1.00 27.38 178 THR A CA 1
ATOM 1173 C C . THR A 1 166 ? -19.706 0.778 54.647 1.00 31.76 178 THR A C 1
ATOM 1174 O O . THR A 1 166 ? -20.602 0.690 55.497 1.00 33.10 178 THR A O 1
ATOM 1178 N N . LEU A 1 167 ? -19.386 1.916 54.048 1.00 27.51 179 LEU A N 1
ATOM 1179 C CA . LEU A 1 167 ? -20.046 3.174 54.338 1.00 28.34 179 LEU A CA 1
ATOM 1180 C C . LEU A 1 167 ? -21.508 3.211 53.837 1.00 33.11 179 LEU A C 1
ATOM 1181 O O . LEU A 1 167 ? -21.738 3.187 52.640 1.00 31.72 179 LEU A O 1
ATOM 1186 N N . THR A 1 168 ? -22.482 3.227 54.758 1.00 31.10 180 THR A N 1
ATOM 1187 C CA . THR A 1 168 ? -23.909 3.284 54.414 1.00 31.12 180 THR A CA 1
ATOM 1188 C C . THR A 1 168 ? -24.320 4.757 54.343 1.00 38.52 180 THR A C 1
ATOM 1189 O O . THR A 1 168 ? -23.512 5.619 54.697 1.00 37.64 180 THR A O 1
ATOM 1193 N N . ALA A 1 169 ? -25.572 5.047 53.890 1.00 35.55 181 ALA A N 1
ATOM 1194 C CA . ALA A 1 169 ? -26.117 6.397 53.806 1.00 36.46 181 ALA A CA 1
ATOM 1195 C C . ALA A 1 169 ? -26.076 7.106 55.162 1.00 42.63 181 ALA A C 1
ATOM 1196 O O . ALA A 1 169 ? -25.733 8.285 55.216 1.00 44.55 181 ALA A O 1
ATOM 1198 N N . LYS A 1 170 ? -26.422 6.384 56.232 1.00 39.69 182 LYS A N 1
ATOM 1199 C CA . LYS A 1 170 ? -26.446 6.857 57.611 1.00 42.52 182 LYS A CA 1
ATOM 1200 C C . LYS A 1 170 ? -25.017 7.245 58.087 1.00 47.96 182 LYS A C 1
ATOM 1201 O O . LYS A 1 170 ? -24.867 8.251 58.787 1.00 49.55 182 LYS A O 1
ATOM 1207 N N . ASP A 1 171 ? -23.992 6.433 57.719 1.00 41.45 183 ASP A N 1
ATOM 1208 C CA . ASP A 1 171 ? -22.584 6.667 58.067 1.00 39.78 183 ASP A CA 1
ATOM 1209 C C . ASP A 1 171 ? -22.073 7.915 57.361 1.00 44.14 183 ASP A C 1
ATOM 1210 O O . ASP A 1 171 ? -21.413 8.746 57.982 1.00 43.35 183 ASP A O 1
ATOM 1215 N N . GLU A 1 172 ? -22.381 8.026 56.063 1.00 40.29 184 GLU A N 1
ATOM 1216 C CA . GLU A 1 172 ? -21.998 9.135 55.209 1.00 41.60 184 GLU A CA 1
ATOM 1217 C C . GLU A 1 172 ? -22.492 10.492 55.756 1.00 48.57 184 GLU A C 1
ATOM 1218 O O . GLU A 1 172 ? -21.754 11.464 55.645 1.00 49.09 184 GLU A O 1
ATOM 1224 N N . ARG A 1 173 ? -23.701 10.537 56.388 1.00 46.09 185 ARG A N 1
ATOM 1225 C CA . ARG A 1 173 ? -24.271 11.747 57.027 1.00 47.40 185 ARG A CA 1
ATOM 1226 C C . ARG A 1 173 ? -23.432 12.195 58.237 1.00 49.61 185 ARG A C 1
ATOM 1227 O O . ARG A 1 173 ? -23.533 13.333 58.666 1.00 47.76 185 ARG A O 1
ATOM 1235 N N . ASN A 1 174 ? -22.621 11.283 58.788 1.00 48.16 186 ASN A N 1
ATOM 1236 C CA . ASN A 1 174 ? -21.738 11.530 59.921 1.00 49.28 186 ASN A CA 1
ATOM 1237 C C . ASN A 1 174 ? -20.332 11.966 59.507 1.00 54.10 186 ASN A C 1
ATOM 1238 O O . ASN A 1 174 ? -19.496 12.194 60.364 1.00 55.41 186 ASN A O 1
ATOM 1243 N N . LEU A 1 175 ? -20.056 12.072 58.200 1.00 51.98 187 LEU A N 1
ATOM 1244 C CA . LEU A 1 175 ? -18.746 12.549 57.740 1.00 51.44 187 LEU A CA 1
ATOM 1245 C C . LEU A 1 175 ? -18.710 14.067 57.848 1.00 61.38 187 LEU A C 1
ATOM 1246 O O . LEU A 1 175 ? -19.666 14.726 57.418 1.00 62.29 187 LEU A O 1
ATOM 1251 N N . ASN A 1 176 ? -17.612 14.623 58.420 1.00 60.94 188 ASN A N 1
ATOM 1252 C CA . ASN A 1 176 ? -17.422 16.084 58.549 1.00 63.52 188 ASN A CA 1
ATOM 1253 C C . ASN A 1 176 ? -16.969 16.695 57.213 1.00 70.19 188 ASN A C 1
ATOM 1254 O O . ASN A 1 176 ? -16.555 15.947 56.311 1.00 67.69 188 ASN A O 1
ATOM 1259 N N . GLU A 1 177 ? -17.028 18.048 57.102 1.00 71.17 189 GLU A N 1
ATOM 1260 C CA . GLU A 1 177 ? -16.649 18.819 55.907 1.00 72.70 189 GLU A CA 1
ATOM 1261 C C . GLU A 1 177 ? -15.270 18.408 55.377 1.00 76.56 189 GLU A C 1
ATOM 1262 O O . GLU A 1 177 ? -15.144 18.132 54.181 1.00 76.01 189 GLU A O 1
ATOM 1268 N N . GLU A 1 178 ? -14.252 18.359 56.280 1.00 73.00 190 GLU A N 1
ATOM 1269 C CA . GLU A 1 178 ? -12.866 17.987 55.993 1.00 72.21 190 GLU A CA 1
ATOM 1270 C C . GLU A 1 178 ? -12.810 16.594 55.340 1.00 74.55 190 GLU A C 1
ATOM 1271 O O . GLU A 1 178 ? -12.178 16.445 54.287 1.00 73.76 190 GLU A O 1
ATOM 1277 N N . GLN A 1 179 ? -13.515 15.598 55.942 1.00 69.40 191 GLN A N 1
ATOM 1278 C CA . GLN A 1 179 ? -13.599 14.217 55.455 1.00 66.60 191 GLN A CA 1
ATOM 1279 C C . GLN A 1 179 ? -14.249 14.163 54.071 1.00 68.14 191 GLN A C 1
ATOM 1280 O O . GLN A 1 179 ? -13.663 13.571 53.167 1.00 65.09 191 GLN A O 1
ATOM 1286 N N . LEU A 1 180 ? -15.417 14.823 53.898 1.00 66.52 192 LEU A N 1
ATOM 1287 C CA . LEU A 1 180 ? -16.154 14.862 52.630 1.00 67.11 192 LEU A CA 1
ATOM 1288 C C . LEU A 1 180 ? -15.394 15.497 51.489 1.00 73.89 192 LEU A C 1
ATOM 1289 O O . LEU A 1 180 ? -15.434 14.952 50.381 1.00 72.49 192 LEU A O 1
ATOM 1294 N N . THR A 1 181 ? -14.689 16.631 51.754 1.00 73.27 193 THR A N 1
ATOM 1295 C CA . THR A 1 181 ? -13.870 17.339 50.752 1.00 74.00 193 THR A CA 1
ATOM 1296 C C . THR A 1 181 ? -12.727 16.439 50.239 1.00 75.05 193 THR A C 1
ATOM 1297 O O . THR A 1 181 ? -12.568 16.256 49.034 1.00 74.06 193 THR A O 1
ATOM 1301 N N . LYS A 1 182 ? -11.992 15.844 51.177 1.00 70.44 194 LYS A N 1
ATOM 1302 C CA . LYS A 1 182 ? -10.902 14.895 50.994 1.00 69.76 194 LYS A CA 1
ATOM 1303 C C . LYS A 1 182 ? -11.345 13.658 50.163 1.00 72.96 194 LYS A C 1
ATOM 1304 O O . LYS A 1 182 ? -10.552 13.158 49.373 1.00 73.34 194 LYS A O 1
ATOM 1310 N N . TYR A 1 183 ? -12.604 13.183 50.333 1.00 67.26 195 TYR A N 1
ATOM 1311 C CA . TYR A 1 183 ? -13.165 12.027 49.610 1.00 63.87 195 TYR A CA 1
ATOM 1312 C C . TYR A 1 183 ? -13.818 12.385 48.248 1.00 67.40 195 TYR A C 1
ATOM 1313 O O . TYR A 1 183 ? -14.081 11.486 47.449 1.00 65.23 195 TYR A O 1
ATOM 1322 N N . LEU A 1 184 ? -14.095 13.674 48.002 1.00 66.14 196 LEU A N 1
ATOM 1323 C CA . LEU A 1 184 ? -14.739 14.175 46.775 1.00 66.93 196 LEU A CA 1
ATOM 1324 C C . LEU A 1 184 ? -13.860 14.020 45.513 1.00 69.65 196 LEU A C 1
ATOM 1325 O O . LEU A 1 184 ? -14.383 13.786 44.409 1.00 70.22 196 LEU A O 1
ATOM 1330 N N . THR A 1 185 ? -12.530 14.144 45.690 1.00 63.22 197 THR A N 1
ATOM 1331 C CA . THR A 1 185 ? -11.526 14.031 44.623 1.00 61.29 197 THR A CA 1
ATOM 1332 C C . THR A 1 185 ? -11.067 12.561 44.436 1.00 61.23 197 THR A C 1
ATOM 1333 O O . THR A 1 185 ? -11.487 11.685 45.193 1.00 61.36 197 THR A O 1
ATOM 1337 N N . ASN A 1 186 ? -10.175 12.308 43.455 1.00 53.04 198 ASN A N 1
ATOM 1338 C CA . ASN A 1 186 ? -9.578 10.989 43.193 1.00 49.75 198 ASN A CA 1
ATOM 1339 C C . ASN A 1 186 ? -8.277 10.798 43.983 1.00 53.43 198 ASN A C 1
ATOM 1340 O O . ASN A 1 186 ? -7.592 9.797 43.780 1.00 51.88 198 ASN A O 1
ATOM 1345 N N . PHE A 1 187 ? -7.944 11.761 44.883 1.00 52.55 199 PHE A N 1
ATOM 1346 C CA . PHE A 1 187 ? -6.720 11.778 45.701 1.00 53.80 199 PHE A CA 1
ATOM 1347 C C . PHE A 1 187 ? -6.656 10.616 46.717 1.00 55.09 199 PHE A C 1
ATOM 1348 O O . PHE A 1 187 ? -5.653 9.901 46.765 1.00 55.21 199 PHE A O 1
ATOM 1351 N N . GLN A 1 188 ? -7.731 10.426 47.502 1.00 48.78 200 GLN A N 1
ATOM 1352 C CA . GLN A 1 188 ? -7.813 9.380 48.520 1.00 46.82 200 GLN A CA 1
ATOM 1353 C C . GLN A 1 188 ? -8.102 8.022 47.934 1.00 46.10 200 GLN A C 1
ATOM 1354 O O . GLN A 1 188 ? -8.938 7.914 47.045 1.00 44.67 200 GLN A O 1
ATOM 1360 N N . VAL A 1 189 ? -7.445 6.976 48.463 1.00 42.01 201 VAL A N 1
ATOM 1361 C CA . VAL A 1 189 ? -7.741 5.576 48.113 1.00 40.64 201 VAL A CA 1
ATOM 1362 C C . VAL A 1 189 ? -9.025 5.240 48.902 1.00 41.56 201 VAL A C 1
ATOM 1363 O O . VAL A 1 189 ? -9.051 5.366 50.125 1.00 43.46 201 VAL A O 1
ATOM 1367 N N . LYS A 1 190 ? -10.096 4.907 48.196 1.00 34.75 202 LYS A N 1
ATOM 1368 C CA . LYS A 1 190 ? -11.405 4.661 48.816 1.00 33.63 202 LYS A CA 1
ATOM 1369 C C . LYS A 1 190 ? -11.868 3.218 48.748 1.00 34.22 202 LYS A C 1
ATOM 1370 O O . LYS A 1 190 ? -13.060 2.952 48.899 1.00 36.12 202 LYS A O 1
ATOM 1376 N N . THR A 1 191 ? -10.939 2.288 48.498 1.00 26.63 203 THR A N 1
ATOM 1377 C CA . THR A 1 191 ? -11.234 0.858 48.351 1.00 26.09 203 THR A CA 1
ATOM 1378 C C . THR A 1 191 ? -12.015 0.303 49.543 1.00 29.62 203 THR A C 1
ATOM 1379 O O . THR A 1 191 ? -11.565 0.444 50.681 1.00 29.83 203 THR A O 1
ATOM 1383 N N . GLN A 1 192 ? -13.180 -0.308 49.278 1.00 25.71 204 GLN A N 1
ATOM 1384 C CA . GLN A 1 192 ? -13.992 -0.965 50.312 1.00 24.68 204 GLN A CA 1
ATOM 1385 C C . GLN A 1 192 ? -14.154 -2.440 49.966 1.00 28.67 204 GLN A C 1
ATOM 1386 O O . GLN A 1 192 ? -14.321 -3.265 50.865 1.00 28.90 204 GLN A O 1
ATOM 1392 N N . TYR A 1 193 ? -14.074 -2.775 48.665 1.00 25.60 205 TYR A N 1
ATOM 1393 C CA . TYR A 1 193 ? -14.242 -4.159 48.202 1.00 26.42 205 TYR A CA 1
ATOM 1394 C C . TYR A 1 193 ? -13.099 -4.590 47.278 1.00 30.75 205 TYR A C 1
ATOM 1395 O O . TYR A 1 193 ? -12.685 -3.841 46.405 1.00 29.40 205 TYR A O 1
ATOM 1404 N N . VAL A 1 194 ? -12.630 -5.812 47.464 1.00 27.47 206 VAL A N 1
ATOM 1405 C CA . VAL A 1 194 ? -11.667 -6.475 46.586 1.00 26.19 206 VAL A CA 1
ATOM 1406 C C . VAL A 1 194 ? -12.259 -7.871 46.352 1.00 28.37 206 VAL A C 1
ATOM 1407 O O . VAL A 1 194 ? -12.763 -8.495 47.289 1.00 26.33 206 VAL A O 1
ATOM 1411 N N . VAL A 1 195 ? -12.274 -8.309 45.089 1.00 24.59 207 VAL A N 1
ATOM 1412 C CA . VAL A 1 195 ? -12.721 -9.650 44.741 1.00 23.62 207 VAL A CA 1
ATOM 1413 C C . VAL A 1 195 ? -11.479 -10.447 44.350 1.00 28.39 207 VAL A C 1
ATOM 1414 O O . VAL A 1 195 ? -10.620 -9.938 43.638 1.00 28.34 207 VAL A O 1
ATOM 1418 N N . ALA A 1 196 ? -11.348 -11.663 44.866 1.00 25.40 208 ALA A N 1
ATOM 1419 C CA . ALA A 1 196 ? -10.253 -12.533 44.432 1.00 25.69 208 ALA A CA 1
ATOM 1420 C C . ALA A 1 196 ? -10.854 -13.750 43.739 1.00 32.36 208 ALA A C 1
ATOM 1421 O O . ALA A 1 196 ? -11.830 -14.327 44.237 1.00 33.03 208 ALA A O 1
ATOM 1423 N N . LEU A 1 197 ? -10.333 -14.089 42.561 1.00 29.54 209 LEU A N 1
ATOM 1424 C CA . LEU A 1 197 ? -10.764 -15.304 41.876 1.00 30.76 209 LEU A CA 1
ATOM 1425 C C . LEU A 1 197 ? -9.642 -16.311 42.056 1.00 34.03 209 LEU A C 1
ATOM 1426 O O . LEU A 1 197 ? -8.522 -16.089 41.550 1.00 33.22 209 LEU A O 1
ATOM 1431 N N . ASP A 1 198 ? -9.899 -17.362 42.857 1.00 30.20 210 ASP A N 1
ATOM 1432 C CA . ASP A 1 198 ? -8.921 -18.420 43.074 1.00 31.66 210 ASP A CA 1
ATOM 1433 C C . ASP A 1 198 ? -9.079 -19.423 41.946 1.00 34.36 210 ASP A C 1
ATOM 1434 O O . ASP A 1 198 ? -10.107 -20.095 41.846 1.00 33.86 210 ASP A O 1
ATOM 1439 N N . LEU A 1 199 ? -8.087 -19.482 41.062 1.00 31.80 211 LEU A N 1
ATOM 1440 C CA . LEU A 1 199 ? -8.164 -20.328 39.874 1.00 32.75 211 LEU A CA 1
ATOM 1441 C C . LEU A 1 199 ? -7.796 -21.773 40.153 1.00 40.54 211 LEU A C 1
ATOM 1442 O O . LEU A 1 199 ? -6.749 -22.253 39.730 1.00 43.93 211 LEU A O 1
ATOM 1447 N N . ARG A 1 200 ? -8.661 -22.478 40.858 1.00 38.46 212 ARG A N 1
ATOM 1448 C CA . ARG A 1 200 ? -8.417 -23.892 41.168 1.00 38.95 212 ARG A CA 1
ATOM 1449 C C . ARG A 1 200 ? -8.680 -24.736 39.933 1.00 42.63 212 ARG A C 1
ATOM 1450 O O . ARG A 1 200 ? -9.511 -24.369 39.100 1.00 40.97 212 ARG A O 1
ATOM 1458 N N . LYS A 1 201 ? -7.970 -25.857 39.810 1.00 41.79 213 LYS A N 1
ATOM 1459 C CA . LYS A 1 201 ? -8.128 -26.805 38.703 1.00 42.38 213 LYS A CA 1
ATOM 1460 C C . LYS A 1 201 ? -9.500 -27.479 38.689 1.00 47.19 213 LYS A C 1
ATOM 1461 O O . LYS A 1 201 ? -9.972 -27.882 37.630 1.00 47.30 213 LYS A O 1
ATOM 1467 N N . THR A 1 202 ? -10.154 -27.578 39.858 1.00 43.93 214 THR A N 1
ATOM 1468 C CA . THR A 1 202 ? -11.508 -28.123 39.975 1.00 43.93 214 THR A CA 1
ATOM 1469 C C . THR A 1 202 ? -12.582 -27.054 39.647 1.00 47.38 214 THR A C 1
ATOM 1470 O O . THR A 1 202 ? -13.767 -27.376 39.560 1.00 48.71 214 THR A O 1
ATOM 1474 N N . GLY A 1 203 ? -12.157 -25.807 39.459 1.00 42.30 215 GLY A N 1
ATOM 1475 C CA . GLY A 1 203 ? -13.043 -24.685 39.167 1.00 40.57 215 GLY A CA 1
ATOM 1476 C C . GLY A 1 203 ? -12.827 -23.488 40.076 1.00 43.09 215 GLY A C 1
ATOM 1477 O O . GLY A 1 203 ? -12.374 -23.631 41.217 1.00 43.85 215 GLY A O 1
ATOM 1478 N N . ILE A 1 204 ? -13.196 -22.296 39.582 1.00 37.55 216 ILE A N 1
ATOM 1479 C CA . ILE A 1 204 ? -13.068 -21.028 40.280 1.00 35.37 216 ILE A CA 1
ATOM 1480 C C . ILE A 1 204 ? -13.852 -20.984 41.582 1.00 38.04 216 ILE A C 1
ATOM 1481 O O . ILE A 1 204 ? -15.010 -21.425 41.656 1.00 37.21 216 ILE A O 1
ATOM 1486 N N . VAL A 1 205 ? -13.197 -20.434 42.597 1.00 33.66 217 VAL A N 1
ATOM 1487 C CA . VAL A 1 205 ? -13.764 -20.123 43.889 1.00 34.22 217 VAL A CA 1
ATOM 1488 C C . VAL A 1 205 ? -13.536 -18.598 44.046 1.00 36.23 217 VAL A C 1
ATOM 1489 O O . VAL A 1 205 ? -12.410 -18.110 43.866 1.00 35.66 217 VAL A O 1
ATOM 1493 N N . ALA A 1 206 ? -14.609 -17.847 44.303 1.00 29.13 218 ALA A N 1
ATOM 1494 C CA . ALA A 1 206 ? -14.473 -16.410 44.483 1.00 27.26 218 ALA A CA 1
ATOM 1495 C C . ALA A 1 206 ? -14.444 -16.061 45.992 1.00 31.29 218 ALA A C 1
ATOM 1496 O O . ALA A 1 206 ? -15.130 -16.685 46.807 1.00 29.82 218 ALA A O 1
ATOM 1498 N N . LYS A 1 207 ? -13.643 -15.066 46.335 1.00 27.75 219 LYS A N 1
ATOM 1499 C CA . LYS A 1 207 ? -13.516 -14.567 47.700 1.00 28.89 219 LYS A CA 1
ATOM 1500 C C . LYS A 1 207 ? -13.782 -13.068 47.676 1.00 32.12 219 LYS A C 1
ATOM 1501 O O . LYS A 1 207 ? -13.462 -12.398 46.704 1.00 29.05 219 LYS A O 1
ATOM 1507 N N . GLU A 1 208 ? -14.397 -12.558 48.733 1.00 30.13 220 GLU A N 1
ATOM 1508 C CA . GLU A 1 208 ? -14.667 -11.136 48.834 1.00 28.15 220 GLU A CA 1
ATOM 1509 C C . GLU A 1 208 ? -14.008 -10.580 50.083 1.00 29.24 220 GLU A C 1
ATOM 1510 O O . GLU A 1 208 ? -14.203 -11.126 51.149 1.00 30.82 220 GLU A O 1
ATOM 1516 N N . TYR A 1 209 ? -13.262 -9.485 49.928 1.00 24.50 221 TYR A N 1
ATOM 1517 C CA . TYR A 1 209 ? -12.565 -8.742 50.966 1.00 25.46 221 TYR A CA 1
ATOM 1518 C C . TYR A 1 209 ? -13.337 -7.458 51.214 1.00 29.03 221 TYR A C 1
ATOM 1519 O O . TYR A 1 209 ? -13.709 -6.774 50.255 1.00 26.99 221 TYR A O 1
ATOM 1528 N N . PHE A 1 210 ? -13.553 -7.130 52.491 1.00 25.76 222 PHE A N 1
ATOM 1529 C CA . PHE A 1 210 ? -14.306 -5.946 52.924 1.00 24.56 222 PHE A CA 1
ATOM 1530 C C . PHE A 1 210 ? -13.369 -5.130 53.772 1.00 28.15 222 PHE A C 1
ATOM 1531 O O . PHE A 1 210 ? -12.826 -5.657 54.745 1.00 27.89 222 PHE A O 1
ATOM 1539 N N . PHE A 1 211 ? -13.165 -3.859 53.393 1.00 24.78 223 PHE A N 1
ATOM 1540 C CA . PHE A 1 211 ? -12.259 -2.943 54.102 1.00 24.86 223 PHE A CA 1
ATOM 1541 C C . PHE A 1 211 ? -13.085 -1.892 54.832 1.00 27.77 223 PHE A C 1
ATOM 1542 O O . PHE A 1 211 ? -13.637 -0.989 54.191 1.00 27.52 223 PHE A O 1
ATOM 1550 N N . PRO A 1 212 ? -13.230 -2.026 56.173 1.00 23.97 224 PRO A N 1
ATOM 1551 C CA . PRO A 1 212 ? -14.114 -1.101 56.911 1.00 23.77 224 PRO A CA 1
ATOM 1552 C C . PRO A 1 212 ? -13.553 0.287 57.239 1.00 27.86 224 PRO A C 1
ATOM 1553 O O . PRO A 1 212 ? -14.238 1.054 57.904 1.00 27.93 224 PRO A O 1
ATOM 1557 N N . GLY A 1 213 ? -12.332 0.579 56.798 1.00 27.35 225 GLY A N 1
ATOM 1558 C CA . GLY A 1 213 ? -11.645 1.858 57.007 1.00 28.14 225 GLY A CA 1
ATOM 1559 C C . GLY A 1 213 ? -12.463 3.123 56.781 1.00 34.52 225 GLY A C 1
ATOM 1560 O O . GLY A 1 213 ? -12.463 3.990 57.651 1.00 35.85 225 GLY A O 1
ATOM 1561 N N . ILE A 1 214 ? -13.171 3.263 55.632 1.00 33.48 226 ILE A N 1
ATOM 1562 C CA . ILE A 1 214 ? -14.020 4.462 55.343 1.00 33.23 226 ILE A CA 1
ATOM 1563 C C . ILE A 1 214 ? -15.216 4.471 56.336 1.00 36.73 226 ILE A C 1
ATOM 1564 O O . ILE A 1 214 ? -15.559 5.524 56.884 1.00 38.48 226 ILE A O 1
ATOM 1569 N N . LYS A 1 215 ? -15.890 3.309 56.519 1.00 30.24 227 LYS A N 1
ATOM 1570 C CA . LYS A 1 215 ? -17.021 3.230 57.466 1.00 29.78 227 LYS A CA 1
ATOM 1571 C C . LYS A 1 215 ? -16.561 3.711 58.868 1.00 33.77 227 LYS A C 1
ATOM 1572 O O . LYS A 1 215 ? -17.209 4.564 59.471 1.00 34.24 227 LYS A O 1
ATOM 1578 N N . CYS A 1 216 ? -15.399 3.208 59.330 1.00 30.07 228 CYS A N 1
ATOM 1579 C CA . CYS A 1 216 ? -14.809 3.555 60.627 1.00 32.07 228 CYS A CA 1
ATOM 1580 C C . CYS A 1 216 ? -14.394 5.027 60.767 1.00 35.34 228 CYS A C 1
ATOM 1581 O O . CYS A 1 216 ? -14.482 5.567 61.861 1.00 35.55 228 CYS A O 1
ATOM 1584 N N . ALA A 1 217 ? -13.990 5.679 59.665 1.00 32.46 229 ALA A N 1
ATOM 1585 C CA . ALA A 1 217 ? -13.648 7.118 59.623 1.00 33.76 229 ALA A CA 1
ATOM 1586 C C . ALA A 1 217 ? -14.904 7.917 59.977 1.00 39.70 229 ALA A C 1
ATOM 1587 O O . ALA A 1 217 ? -14.820 8.957 60.619 1.00 41.01 229 ALA A O 1
ATOM 1589 N N . ALA A 1 218 ? -16.079 7.416 59.540 1.00 35.76 230 ALA A N 1
ATOM 1590 C CA . ALA A 1 218 ? -17.368 8.032 59.781 1.00 35.15 230 ALA A CA 1
ATOM 1591 C C . ALA A 1 218 ? -17.963 7.687 61.154 1.00 38.98 230 ALA A C 1
ATOM 1592 O O . ALA A 1 218 ? -18.475 8.569 61.812 1.00 43.01 230 ALA A O 1
ATOM 1594 N N . THR A 1 219 ? -17.925 6.421 61.573 1.00 33.04 231 THR A N 1
ATOM 1595 C CA . THR A 1 219 ? -18.571 5.970 62.806 1.00 32.58 231 THR A CA 1
ATOM 1596 C C . THR A 1 219 ? -17.728 6.092 64.075 1.00 38.91 231 THR A C 1
ATOM 1597 O O . THR A 1 219 ? -18.302 6.146 65.189 1.00 37.69 231 THR A O 1
ATOM 1601 N N . GLY A 1 220 ? -16.389 6.041 63.924 1.00 35.63 232 GLY A N 1
ATOM 1602 C CA . GLY A 1 220 ? -15.486 6.094 65.075 1.00 36.09 232 GLY A CA 1
ATOM 1603 C C . GLY A 1 220 ? -15.190 4.734 65.669 1.00 40.26 232 GLY A C 1
ATOM 1604 O O . GLY A 1 220 ? -14.398 4.637 66.590 1.00 40.25 232 GLY A O 1
ATOM 1605 N N . GLN A 1 221 ? -15.799 3.670 65.121 1.00 38.40 233 GLN A N 1
ATOM 1606 C CA . GLN A 1 221 ? -15.604 2.276 65.525 1.00 38.01 233 GLN A CA 1
ATOM 1607 C C . GLN A 1 221 ? -14.229 1.796 64.994 1.00 40.71 233 GLN A C 1
ATOM 1608 O O . GLN A 1 221 ? -13.746 2.332 64.014 1.00 39.35 233 GLN A O 1
ATOM 1614 N N . THR A 1 222 ? -13.613 0.782 65.618 1.00 37.62 234 THR A N 1
ATOM 1615 C CA . THR A 1 222 ? -12.358 0.233 65.105 1.00 35.87 234 THR A CA 1
ATOM 1616 C C . THR A 1 222 ? -12.698 -0.793 64.016 1.00 37.88 234 THR A C 1
ATOM 1617 O O . THR A 1 222 ? -13.793 -1.362 64.023 1.00 38.18 234 THR A O 1
ATOM 1621 N N . GLY A 1 223 ? -11.732 -1.072 63.150 1.00 32.49 235 GLY A N 1
ATOM 1622 C CA . GLY A 1 223 ? -11.873 -2.055 62.085 1.00 30.83 235 GLY A CA 1
ATOM 1623 C C . GLY A 1 223 ? -12.150 -3.445 62.621 1.00 34.56 235 GLY A C 1
ATOM 1624 O O . GLY A 1 223 ? -13.010 -4.141 62.081 1.00 34.74 235 GLY A O 1
ATOM 1625 N N . SER A 1 224 ? -11.448 -3.853 63.700 1.00 32.61 236 SER A N 1
ATOM 1626 C CA . SER A 1 224 ? -11.649 -5.168 64.329 1.00 33.94 236 SER A CA 1
ATOM 1627 C C . SER A 1 224 ? -13.035 -5.303 64.924 1.00 37.97 236 SER A C 1
ATOM 1628 O O . SER A 1 224 ? -13.644 -6.350 64.756 1.00 39.82 236 SER A O 1
ATOM 1631 N N . ASN A 1 225 ? -13.560 -4.246 65.581 1.00 33.90 237 ASN A N 1
ATOM 1632 C CA . ASN A 1 225 ? -14.916 -4.278 66.119 1.00 32.94 237 ASN A CA 1
ATOM 1633 C C . ASN A 1 225 ? -15.928 -4.432 64.998 1.00 36.09 237 ASN A C 1
ATOM 1634 O O . ASN A 1 225 ? -16.859 -5.232 65.126 1.00 37.00 237 ASN A O 1
ATOM 1639 N N . ALA A 1 226 ? -15.693 -3.753 63.833 1.00 31.23 238 ALA A N 1
ATOM 1640 C CA . ALA A 1 226 ? -16.584 -3.885 62.697 1.00 29.25 238 ALA A CA 1
ATOM 1641 C C . ALA A 1 226 ? -16.545 -5.319 62.173 1.00 33.84 238 ALA A C 1
ATOM 1642 O O . ALA A 1 226 ? -17.599 -5.895 61.925 1.00 34.24 238 ALA A O 1
ATOM 1644 N N . CYS A 1 227 ? -15.334 -5.924 62.063 1.00 32.18 239 CYS A N 1
ATOM 1645 C CA . CYS A 1 227 ? -15.149 -7.302 61.541 1.00 31.64 239 CYS A CA 1
ATOM 1646 C C . CYS A 1 227 ? -15.839 -8.351 62.381 1.00 35.28 239 CYS A C 1
ATOM 1647 O O . CYS A 1 227 ? -16.575 -9.176 61.834 1.00 33.23 239 CYS A O 1
ATOM 1650 N N . PHE A 1 228 ? -15.623 -8.310 63.715 1.00 33.19 240 PHE A N 1
ATOM 1651 C CA . PHE A 1 228 ? -16.254 -9.265 64.629 1.00 36.42 240 PHE A CA 1
ATOM 1652 C C . PHE A 1 228 ? -17.765 -9.096 64.739 1.00 43.16 240 PHE A C 1
ATOM 1653 O O . PHE A 1 228 ? -18.485 -10.106 64.758 1.00 43.21 240 PHE A O 1
ATOM 1661 N N . GLY A 1 229 ? -18.235 -7.841 64.718 1.00 39.78 241 GLY A N 1
ATOM 1662 C CA . GLY A 1 229 ? -19.664 -7.544 64.705 1.00 39.74 241 GLY A CA 1
ATOM 1663 C C . GLY A 1 229 ? -20.331 -8.091 63.450 1.00 42.97 241 GLY A C 1
ATOM 1664 O O . GLY A 1 229 ? -21.445 -8.625 63.515 1.00 45.28 241 GLY A O 1
ATOM 1665 N N . ALA A 1 230 ? -19.618 -8.032 62.309 1.00 36.15 242 ALA A N 1
ATOM 1666 C CA . ALA A 1 230 ? -20.102 -8.566 61.023 1.00 34.05 242 ALA A CA 1
ATOM 1667 C C . ALA A 1 230 ? -20.185 -10.091 61.064 1.00 39.02 242 ALA A C 1
ATOM 1668 O O . ALA A 1 230 ? -21.184 -10.649 60.608 1.00 39.43 242 ALA A O 1
ATOM 1670 N N . ILE A 1 231 ? -19.140 -10.766 61.584 1.00 35.88 243 ILE A N 1
ATOM 1671 C CA . ILE A 1 231 ? -19.119 -12.229 61.686 1.00 36.84 243 ILE A CA 1
ATOM 1672 C C . ILE A 1 231 ? -20.270 -12.689 62.580 1.00 43.32 243 ILE A C 1
ATOM 1673 O O . ILE A 1 231 ? -21.003 -13.596 62.183 1.00 44.23 243 ILE A O 1
ATOM 1678 N N . ARG A 1 232 ? -20.449 -12.026 63.749 1.00 39.36 244 ARG A N 1
ATOM 1679 C CA . ARG A 1 232 ? -21.513 -12.354 64.709 1.00 41.15 244 ARG A CA 1
ATOM 1680 C C . ARG A 1 232 ? -22.906 -12.241 64.120 1.00 47.46 244 ARG A C 1
ATOM 1681 O O . ARG A 1 232 ? -23.737 -13.139 64.329 1.00 46.12 244 ARG A O 1
ATOM 1689 N N . ALA A 1 233 ? -23.134 -11.160 63.328 1.00 46.14 245 ALA A N 1
ATOM 1690 C CA . ALA A 1 233 ? -24.412 -10.881 62.674 1.00 46.23 245 ALA A CA 1
ATOM 1691 C C . ALA A 1 233 ? -24.760 -11.956 61.648 1.00 49.32 245 ALA A C 1
ATOM 1692 O O . ALA A 1 233 ? -25.930 -12.246 61.437 1.00 50.82 245 ALA A O 1
ATOM 1694 N N . VAL A 1 234 ? -23.746 -12.576 61.061 1.00 45.00 246 VAL A N 1
ATOM 1695 C CA . VAL A 1 234 ? -23.902 -13.583 60.021 1.00 45.73 246 VAL A CA 1
ATOM 1696 C C . VAL A 1 234 ? -23.888 -15.011 60.532 1.00 50.74 246 VAL A C 1
ATOM 1697 O O . VAL A 1 234 ? -24.543 -15.874 59.947 1.00 50.81 246 VAL A O 1
ATOM 1701 N N . ASP A 1 235 ? -23.152 -15.263 61.617 1.00 47.84 247 ASP A N 1
ATOM 1702 C CA . ASP A 1 235 ? -23.038 -16.575 62.255 1.00 47.97 247 ASP A CA 1
ATOM 1703 C C . ASP A 1 235 ? -24.227 -16.766 63.212 1.00 51.60 247 ASP A C 1
ATOM 1704 O O . ASP A 1 235 ? -24.078 -16.678 64.430 1.00 51.53 247 ASP A O 1
ATOM 1709 N N . LYS A 1 236 ? -25.409 -17.028 62.630 1.00 48.25 248 LYS A N 1
ATOM 1710 C CA . LYS A 1 236 ? -26.703 -17.189 63.287 1.00 49.91 248 LYS A CA 1
ATOM 1711 C C . LYS A 1 236 ? -26.727 -18.065 64.509 1.00 54.43 248 LYS A C 1
ATOM 1712 O O . LYS A 1 236 ? -27.369 -17.683 65.476 1.00 55.55 248 LYS A O 1
ATOM 1718 N N . ASP A 1 237 ? -26.032 -19.212 64.497 1.00 51.61 249 ASP A N 1
ATOM 1719 C CA . ASP A 1 237 ? -26.028 -20.098 65.655 1.00 53.38 249 ASP A CA 1
ATOM 1720 C C . ASP A 1 237 ? -24.796 -19.968 66.556 1.00 56.61 249 ASP A C 1
ATOM 1721 O O . ASP A 1 237 ? -24.575 -20.819 67.405 1.00 56.88 249 ASP A O 1
ATOM 1726 N N . GLY A 1 238 ? -23.997 -18.923 66.360 1.00 51.80 250 GLY A N 1
ATOM 1727 C CA . GLY A 1 238 ? -22.818 -18.656 67.177 1.00 50.44 250 GLY A CA 1
ATOM 1728 C C . GLY A 1 238 ? -21.725 -19.699 67.163 1.00 53.64 250 GLY A C 1
ATOM 1729 O O . GLY A 1 238 ? -20.992 -19.816 68.140 1.00 52.85 250 GLY A O 1
ATOM 1730 N N . HIS A 1 239 ? -21.581 -20.451 66.055 1.00 51.86 251 HIS A N 1
ATOM 1731 C CA . HIS A 1 239 ? -20.546 -21.488 65.891 1.00 52.70 251 HIS A CA 1
ATOM 1732 C C . HIS A 1 239 ? -19.108 -20.953 65.950 1.00 52.36 251 HIS A C 1
ATOM 1733 O O . HIS A 1 239 ? -18.178 -21.705 66.261 1.00 51.67 251 HIS A O 1
ATOM 1740 N N . LEU A 1 240 ? -18.934 -19.668 65.641 1.00 45.46 252 LEU A N 1
ATOM 1741 C CA . LEU A 1 240 ? -17.629 -19.026 65.608 1.00 44.36 252 LEU A CA 1
ATOM 1742 C C . LEU A 1 240 ? -17.321 -18.132 66.816 1.00 48.84 252 LEU A C 1
ATOM 1743 O O . LEU A 1 240 ? -16.227 -17.569 66.882 1.00 48.20 252 LEU A O 1
ATOM 1748 N N . ASP A 1 241 ? -18.273 -18.024 67.766 1.00 48.26 253 ASP A N 1
ATOM 1749 C CA . ASP A 1 241 ? -18.174 -17.242 69.013 1.00 50.06 253 ASP A CA 1
ATOM 1750 C C . ASP A 1 241 ? -16.872 -17.383 69.810 1.00 56.48 253 ASP A C 1
ATOM 1751 O O . ASP A 1 241 ? -16.235 -16.367 70.116 1.00 55.75 253 ASP A O 1
ATOM 1756 N N . SER A 1 242 ? -16.465 -18.626 70.114 1.00 54.66 254 SER A N 1
ATOM 1757 C CA . SER A 1 242 ? -15.258 -18.862 70.897 1.00 56.25 254 SER A CA 1
ATOM 1758 C C . SER A 1 242 ? -13.983 -18.576 70.104 1.00 61.36 254 SER A C 1
ATOM 1759 O O . SER A 1 242 ? -13.012 -18.080 70.680 1.00 62.56 254 SER A O 1
ATOM 1762 N N . LEU A 1 243 ? -14.004 -18.827 68.776 1.00 56.25 255 LEU A N 1
ATOM 1763 C CA . LEU A 1 243 ? -12.869 -18.535 67.890 1.00 53.51 255 LEU A CA 1
ATOM 1764 C C . LEU A 1 243 ? -12.647 -17.022 67.807 1.00 55.37 255 LEU A C 1
ATOM 1765 O O . LEU A 1 243 ? -11.514 -16.565 67.931 1.00 53.94 255 LEU A O 1
ATOM 1770 N N . CYS A 1 244 ? -13.744 -16.259 67.680 1.00 52.45 256 CYS A N 1
ATOM 1771 C CA . CYS A 1 244 ? -13.756 -14.803 67.620 1.00 52.87 256 CYS A CA 1
ATOM 1772 C C . CYS A 1 244 ? -13.186 -14.199 68.896 1.00 56.49 256 CYS A C 1
ATOM 1773 O O . CYS A 1 244 ? -12.292 -13.350 68.823 1.00 56.13 256 CYS A O 1
ATOM 1776 N N . GLN A 1 245 ? -13.688 -14.658 70.062 1.00 53.56 257 GLN A N 1
ATOM 1777 C CA . GLN A 1 245 ? -13.263 -14.220 71.399 1.00 54.04 257 GLN A CA 1
ATOM 1778 C C . GLN A 1 245 ? -11.764 -14.362 71.603 1.00 53.02 257 GLN A C 1
ATOM 1779 O O . GLN A 1 245 ? -11.139 -13.446 72.139 1.00 53.37 257 GLN A O 1
ATOM 1785 N N . LEU A 1 246 ? -11.191 -15.485 71.143 1.00 46.64 258 LEU A N 1
ATOM 1786 C CA . LEU A 1 246 ? -9.761 -15.764 71.230 1.00 47.66 258 LEU A CA 1
ATOM 1787 C C . LEU A 1 246 ? -8.936 -14.733 70.434 1.00 50.43 258 LEU A C 1
ATOM 1788 O O . LEU A 1 246 ? -7.986 -14.175 70.974 1.00 51.33 258 LEU A O 1
ATOM 1793 N N . ILE A 1 247 ? -9.346 -14.434 69.185 1.00 43.78 25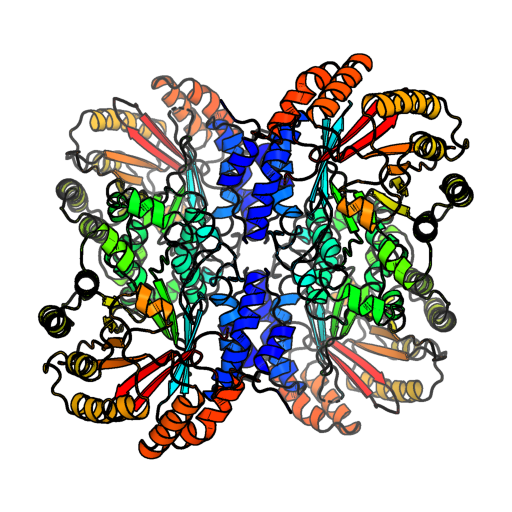9 ILE A N 1
ATOM 1794 C CA . ILE A 1 247 ? -8.675 -13.458 68.327 1.00 40.86 259 ILE A CA 1
ATOM 1795 C C . ILE A 1 247 ? -8.850 -12.029 68.890 1.00 44.55 259 ILE A C 1
ATOM 1796 O O . ILE A 1 247 ? -7.859 -11.289 68.963 1.00 42.53 259 ILE A O 1
ATOM 1801 N N . GLU A 1 248 ? -10.108 -11.652 69.264 1.00 42.89 260 GLU A N 1
ATOM 1802 C CA . GLU A 1 248 ? -10.460 -10.347 69.848 1.00 44.66 260 GLU A CA 1
ATOM 1803 C C . GLU A 1 248 ? -9.581 -10.043 71.081 1.00 47.82 260 GLU A C 1
ATOM 1804 O O . GLU A 1 248 ? -9.093 -8.924 71.219 1.00 47.19 260 GLU A O 1
ATOM 1810 N N . ALA A 1 249 ? -9.413 -11.022 71.966 1.00 44.64 261 ALA A N 1
ATOM 1811 C CA . ALA A 1 249 ? -8.599 -10.860 73.187 1.00 46.41 261 ALA A CA 1
ATOM 1812 C C . ALA A 1 249 ? -7.156 -10.542 72.799 1.00 49.99 261 ALA A C 1
ATOM 1813 O O . ALA A 1 249 ? -6.602 -9.575 73.313 1.00 51.19 261 ALA A O 1
ATOM 1815 N N . HIS A 1 250 ? -6.596 -11.271 71.805 1.00 43.46 262 HIS A N 1
ATOM 1816 C CA . HIS A 1 250 ? -5.238 -10.988 71.348 1.00 40.91 262 HIS A CA 1
ATOM 1817 C C . HIS A 1 250 ? -5.133 -9.571 70.819 1.00 44.51 262 HIS A C 1
ATOM 1818 O O . HIS A 1 250 ? -4.170 -8.883 71.156 1.00 45.83 262 HIS A O 1
ATOM 1825 N N . PHE A 1 251 ? -6.112 -9.134 70.007 1.00 40.76 263 PHE A N 1
ATOM 1826 C CA . PHE A 1 251 ? -6.134 -7.786 69.414 1.00 39.94 263 PHE A CA 1
ATOM 1827 C C . PHE A 1 251 ? -6.202 -6.699 70.478 1.00 46.28 263 PHE A C 1
ATOM 1828 O O . PHE A 1 251 ? -5.494 -5.712 70.351 1.00 46.10 263 PHE A O 1
ATOM 1836 N N . GLN A 1 252 ? -7.012 -6.904 71.542 1.00 46.70 264 GLN A N 1
ATOM 1837 C CA . GLN A 1 252 ? -7.138 -5.998 72.698 1.00 49.17 264 GLN A CA 1
ATOM 1838 C C . GLN A 1 252 ? -5.783 -5.910 73.427 1.00 54.63 264 GLN A C 1
ATOM 1839 O O . GLN A 1 252 ? -5.254 -4.812 73.594 1.00 56.49 264 GLN A O 1
ATOM 1845 N N . GLN A 1 253 ? -5.222 -7.067 73.830 1.00 50.36 265 GLN A N 1
ATOM 1846 C CA . GLN A 1 253 ? -3.951 -7.182 74.554 1.00 51.67 265 GLN A CA 1
ATOM 1847 C C . GLN A 1 253 ? -2.755 -6.623 73.777 1.00 55.92 265 GLN A C 1
ATOM 1848 O O . GLN A 1 253 ? -1.943 -5.902 74.362 1.00 56.97 265 GLN A O 1
ATOM 1854 N N . SER A 1 254 ? -2.637 -6.967 72.478 1.00 50.85 266 SER A N 1
ATOM 1855 C CA . SER A 1 254 ? -1.523 -6.520 71.636 1.00 49.44 266 SER A CA 1
ATOM 1856 C C . SER A 1 254 ? -1.733 -5.125 71.042 1.00 53.40 266 SER A C 1
ATOM 1857 O O . SER A 1 254 ? -0.824 -4.601 70.401 1.00 52.58 266 SER A O 1
ATOM 1860 N N . LYS A 1 255 ? -2.924 -4.520 71.261 1.00 52.17 267 LYS A N 1
ATOM 1861 C CA . LYS A 1 255 ? -3.308 -3.185 70.775 1.00 53.02 267 LYS A CA 1
ATOM 1862 C C . LYS A 1 255 ? -3.398 -3.051 69.226 1.00 58.89 267 LYS A C 1
ATOM 1863 O O . LYS A 1 255 ? -2.810 -2.129 68.654 1.00 60.33 267 LYS A O 1
ATOM 1869 N N . ILE A 1 256 ? -4.170 -3.940 68.557 1.00 53.82 268 ILE A N 1
ATOM 1870 C CA . ILE A 1 256 ? -4.410 -3.880 67.100 1.00 52.06 268 ILE A CA 1
ATOM 1871 C C . ILE A 1 256 ? -5.890 -3.639 66.864 1.00 55.19 268 ILE A C 1
ATOM 1872 O O . ILE A 1 256 ? -6.708 -4.357 67.433 1.00 56.27 268 ILE A O 1
ATOM 1877 N N . ASP A 1 257 ? -6.218 -2.620 66.047 1.00 51.37 269 ASP A N 1
ATOM 1878 C CA . ASP A 1 257 ? -7.563 -2.168 65.666 1.00 51.07 269 ASP A CA 1
ATOM 1879 C C . ASP A 1 257 ? -7.813 -2.336 64.149 1.00 52.29 269 ASP A C 1
ATOM 1880 O O . ASP A 1 257 ? -8.965 -2.471 63.738 1.00 50.92 269 ASP A O 1
ATOM 1885 N N . ASP A 1 258 ? -6.741 -2.223 63.326 1.00 47.69 270 ASP A N 1
ATOM 1886 C CA . ASP A 1 258 ? -6.787 -2.181 61.859 1.00 45.58 270 ASP A CA 1
ATOM 1887 C C . ASP A 1 258 ? -6.991 -3.541 61.186 1.00 46.89 270 ASP A C 1
ATOM 1888 O O . ASP A 1 258 ? -6.055 -4.151 60.640 1.00 48.03 270 ASP A O 1
ATOM 1893 N N . ALA A 1 259 ? -8.245 -3.981 61.177 1.00 38.17 271 ALA A N 1
ATOM 1894 C CA . ALA A 1 259 ? -8.606 -5.277 60.622 1.00 34.49 271 ALA A CA 1
ATOM 1895 C C . ALA A 1 259 ? -9.515 -5.184 59.419 1.00 32.49 271 ALA A C 1
ATOM 1896 O O . ALA A 1 259 ? -10.199 -4.178 59.233 1.00 32.03 271 ALA A O 1
ATOM 1898 N N . PHE A 1 260 ? -9.502 -6.238 58.587 1.00 26.13 272 PHE A N 1
ATOM 1899 C CA . PHE A 1 260 ? -10.376 -6.369 57.430 1.00 26.84 272 PHE A CA 1
ATOM 1900 C C . PHE A 1 260 ? -10.777 -7.821 57.301 1.00 32.98 272 PHE A C 1
ATOM 1901 O O . PHE A 1 260 ? -10.168 -8.689 57.920 1.00 31.39 272 PHE A O 1
ATOM 1909 N N . LEU A 1 261 ? -11.849 -8.071 56.576 1.00 30.95 273 LEU A N 1
ATOM 1910 C CA . LEU A 1 261 ? -12.435 -9.387 56.518 1.00 31.03 273 LEU A CA 1
ATOM 1911 C C . LEU A 1 261 ? -12.496 -9.945 55.107 1.00 33.58 273 LEU A C 1
ATOM 1912 O O . LEU A 1 261 ? -12.717 -9.218 54.146 1.00 30.54 273 LEU A O 1
ATOM 1917 N N . CYS A 1 262 ? -12.352 -11.262 55.027 1.00 31.86 274 CYS A N 1
ATOM 1918 C CA A CYS A 1 262 ? -12.472 -12.021 53.785 0.50 31.10 274 CYS A CA 1
ATOM 1919 C CA B CYS A 1 262 ? -12.416 -12.026 53.798 0.50 31.70 274 CYS A CA 1
ATOM 1920 C C . CYS A 1 262 ? -13.412 -13.184 54.000 1.00 34.95 274 CYS A C 1
ATOM 1921 O O . CYS A 1 262 ? -13.399 -13.802 55.060 1.00 32.73 274 CYS A O 1
ATOM 1926 N N . CYS A 1 263 ? -14.243 -13.485 53.003 1.00 31.85 275 CYS A N 1
ATOM 1927 C CA . CYS A 1 263 ? -15.153 -14.639 53.072 1.00 32.70 275 CYS A CA 1
ATOM 1928 C C . CYS A 1 263 ? -15.183 -15.322 51.705 1.00 33.74 275 CYS A C 1
ATOM 1929 O O . CYS A 1 263 ? -14.917 -14.672 50.702 1.00 32.35 275 CYS A O 1
ATOM 1932 N N . ASP A 1 264 ? -15.543 -16.598 51.662 1.00 31.62 276 ASP A N 1
ATOM 1933 C CA . ASP A 1 264 ? -15.725 -17.337 50.413 1.00 31.47 276 ASP A CA 1
ATOM 1934 C C . ASP A 1 264 ? -17.128 -17.060 49.946 1.00 35.07 276 ASP A C 1
ATOM 1935 O O . ASP A 1 264 ? -18.077 -17.134 50.737 1.00 35.32 276 ASP A O 1
ATOM 1940 N N . LEU A 1 265 ? -17.266 -16.785 48.665 1.00 31.39 277 LEU A N 1
ATOM 1941 C CA . LEU A 1 265 ? -18.573 -16.520 48.060 1.00 31.29 277 LEU A CA 1
ATOM 1942 C C . LEU A 1 265 ? -19.252 -17.818 47.646 1.00 36.80 277 LEU A C 1
ATOM 1943 O O . LEU A 1 265 ? -19.366 -18.161 46.466 1.00 36.26 277 LEU A O 1
ATOM 1948 N N . VAL A 1 266 ? -19.656 -18.550 48.649 1.00 36.19 278 VAL A N 1
ATOM 1949 C CA . VAL A 1 266 ? -20.360 -19.831 48.569 1.00 37.89 278 VAL A CA 1
ATOM 1950 C C . VAL A 1 266 ? -21.566 -19.707 49.526 1.00 46.24 278 VAL A C 1
ATOM 1951 O O . VAL A 1 266 ? -21.709 -18.676 50.212 1.00 44.40 278 VAL A O 1
ATOM 1955 N N . ASP A 1 267 ? -22.415 -20.744 49.585 1.00 48.08 279 ASP A N 1
ATOM 1956 C CA . ASP A 1 267 ? -23.574 -20.741 50.480 1.00 51.22 279 ASP A CA 1
ATOM 1957 C C . ASP A 1 267 ? -23.095 -20.451 51.895 1.00 52.20 279 ASP A C 1
ATOM 1958 O O . ASP A 1 267 ? -22.065 -20.993 52.280 1.00 51.03 279 ASP A O 1
ATOM 1963 N N . PRO A 1 268 ? -23.710 -19.480 52.615 1.00 48.29 280 PRO A N 1
ATOM 1964 C CA . PRO A 1 268 ? -23.191 -19.096 53.942 1.00 48.69 280 PRO A CA 1
ATOM 1965 C C . PRO A 1 268 ? -22.846 -20.236 54.919 1.00 57.69 280 PRO A C 1
ATOM 1966 O O . PRO A 1 268 ? -21.922 -20.066 55.714 1.00 56.31 280 PRO A O 1
ATOM 1970 N N . ALA A 1 269 ? -23.537 -21.402 54.820 1.00 58.77 281 ALA A N 1
ATOM 1971 C CA . ALA A 1 269 ? -23.291 -22.589 55.669 1.00 61.45 281 ALA A CA 1
ATOM 1972 C C . ALA A 1 269 ? -21.872 -23.122 55.498 1.00 67.09 281 ALA A C 1
ATOM 1973 O O . ALA A 1 269 ? -21.216 -23.459 56.485 1.00 67.59 281 ALA A O 1
ATOM 1975 N N . HIS A 1 270 ? -21.396 -23.136 54.242 1.00 63.50 282 HIS A N 1
ATOM 1976 C CA . HIS A 1 270 ? -20.102 -23.643 53.809 1.00 63.71 282 HIS A CA 1
ATOM 1977 C C . HIS A 1 270 ? -18.988 -22.599 53.718 1.00 62.69 282 HIS A C 1
ATOM 1978 O O . HIS A 1 270 ? -17.905 -22.920 53.218 1.00 63.18 282 HIS A O 1
ATOM 1985 N N . THR A 1 271 ? -19.232 -21.352 54.164 1.00 54.91 283 THR A N 1
ATOM 1986 C CA . THR A 1 271 ? -18.200 -20.316 54.034 1.00 51.19 283 THR A CA 1
ATOM 1987 C C . THR A 1 271 ? -17.087 -20.425 55.039 1.00 51.54 283 THR A C 1
ATOM 1988 O O . THR A 1 271 ? -17.257 -21.030 56.081 1.00 52.94 283 THR A O 1
ATOM 1992 N N . ARG A 1 272 ? -15.971 -19.773 54.742 1.00 45.04 284 ARG A N 1
ATOM 1993 C CA . ARG A 1 272 ? -14.826 -19.651 55.622 1.00 43.57 284 ARG A CA 1
ATOM 1994 C C . ARG A 1 272 ? -14.509 -18.174 55.732 1.00 43.50 284 ARG A C 1
ATOM 1995 O O . ARG A 1 272 ? -14.436 -17.483 54.715 1.00 42.02 284 ARG A O 1
ATOM 2003 N N . PHE A 1 273 ? -14.381 -17.675 56.953 1.00 38.42 285 PHE A N 1
ATOM 2004 C CA . PHE A 1 273 ? -14.005 -16.293 57.239 1.00 36.08 285 PHE A CA 1
ATOM 2005 C C . PHE A 1 273 ? -12.538 -16.237 57.600 1.00 36.53 285 PHE A C 1
ATOM 2006 O O . PHE A 1 273 ? -12.039 -17.116 58.304 1.00 36.73 285 PHE A O 1
ATOM 2014 N N . LYS A 1 274 ? -11.865 -15.177 57.167 1.00 30.34 286 LYS A N 1
ATOM 2015 C CA . LYS A 1 274 ? -10.476 -14.899 57.516 1.00 29.61 286 LYS A CA 1
ATOM 2016 C C . LYS A 1 274 ? -10.432 -13.466 57.993 1.00 35.37 286 LYS A C 1
ATOM 2017 O O . LYS A 1 274 ? -10.908 -12.576 57.287 1.00 35.67 286 LYS A O 1
ATOM 2023 N N . VAL A 1 275 ? -9.932 -13.242 59.218 1.00 32.10 287 VAL A N 1
ATOM 2024 C CA . VAL A 1 275 ? -9.782 -11.887 59.743 1.00 31.67 287 VAL A CA 1
ATOM 2025 C C . VAL A 1 275 ? -8.323 -11.514 59.514 1.00 35.43 287 VAL A C 1
ATOM 2026 O O . VAL A 1 275 ? -7.418 -12.226 59.969 1.00 34.42 287 VAL A O 1
ATOM 2030 N N . TYR A 1 276 ? -8.100 -10.400 58.817 1.00 30.59 288 TYR A N 1
ATOM 2031 C CA . TYR A 1 276 ? -6.769 -9.892 58.547 1.00 30.47 288 TYR A CA 1
ATOM 2032 C C . TYR A 1 276 ? -6.458 -8.725 59.442 1.00 39.24 288 TYR A C 1
ATOM 2033 O O . TYR A 1 276 ? -7.353 -7.970 59.802 1.00 40.72 288 TYR A O 1
ATOM 2042 N N . ILE A 1 277 ? -5.175 -8.548 59.743 1.00 37.81 289 ILE A N 1
ATOM 2043 C CA . ILE A 1 277 ? -4.615 -7.419 60.462 1.00 38.74 289 ILE A CA 1
ATOM 2044 C C . ILE A 1 277 ? -3.340 -6.990 59.792 1.00 42.77 289 ILE A C 1
ATOM 2045 O O . ILE A 1 277 ? -2.596 -7.828 59.296 1.00 41.50 289 ILE A O 1
ATOM 2050 N N . ALA A 1 278 ? -3.105 -5.680 59.754 1.00 42.17 290 ALA A N 1
ATOM 2051 C CA . ALA A 1 278 ? -1.892 -5.062 59.234 1.00 41.75 290 ALA A CA 1
ATOM 2052 C C . ALA A 1 278 ? -1.210 -4.441 60.431 1.00 47.53 290 ALA A C 1
ATOM 2053 O O . ALA A 1 278 ? -1.886 -3.895 61.316 1.00 48.57 290 ALA A O 1
ATOM 2055 N N . ASP A 1 279 ? 0.105 -4.619 60.526 1.00 44.56 291 ASP A N 1
ATOM 2056 C CA . ASP A 1 279 ? 0.878 -4.088 61.641 1.00 44.93 291 ASP A CA 1
ATOM 2057 C C . ASP A 1 279 ? 2.103 -3.367 61.098 1.00 51.98 291 ASP A C 1
ATOM 2058 O O . ASP A 1 279 ? 2.931 -3.997 60.432 1.00 51.43 291 ASP A O 1
ATOM 2063 N N . PRO A 1 280 ? 2.227 -2.035 61.368 1.00 51.79 292 PRO A N 1
ATOM 2064 C CA . PRO A 1 280 ? 3.392 -1.281 60.858 1.00 52.18 292 PRO A CA 1
ATOM 2065 C C . PRO A 1 280 ? 4.735 -1.648 61.514 1.00 53.27 292 PRO A C 1
ATOM 2066 O O . PRO A 1 280 ? 5.768 -1.326 60.944 1.00 53.45 292 PRO A O 1
ATOM 2070 N N . LEU A 1 281 ? 4.722 -2.332 62.674 1.00 48.23 293 LEU A N 1
ATOM 2071 C CA . LEU A 1 281 ? 5.942 -2.788 63.366 1.00 49.37 293 LEU A CA 1
ATOM 2072 C C . LEU A 1 281 ? 6.467 -4.093 62.721 1.00 53.85 293 LEU A C 1
ATOM 2073 O O . LEU A 1 281 ? 6.018 -5.195 63.054 1.00 53.45 293 LEU A O 1
ATOM 2078 N N . VAL A 1 282 ? 7.415 -3.939 61.782 1.00 48.77 294 VAL A N 1
ATOM 2079 C CA . VAL A 1 282 ? 8.007 -5.014 60.998 1.00 46.44 294 VAL A CA 1
ATOM 2080 C C . VAL A 1 282 ? 9.210 -5.632 61.709 1.00 49.89 294 VAL A C 1
ATOM 2081 O O . VAL A 1 282 ? 10.360 -5.380 61.343 1.00 51.47 294 VAL A O 1
ATOM 2085 N N . THR A 1 283 ? 8.932 -6.445 62.738 1.00 43.99 295 THR A N 1
ATOM 2086 C CA . THR A 1 283 ? 9.956 -7.183 63.489 1.00 44.47 295 THR A CA 1
ATOM 2087 C C . THR A 1 283 ? 9.533 -8.645 63.615 1.00 46.26 295 THR A C 1
ATOM 2088 O O . THR A 1 283 ? 8.332 -8.946 63.586 1.00 45.24 295 THR A O 1
ATOM 2092 N N . LEU A 1 284 ? 10.514 -9.548 63.768 1.00 42.33 296 LEU A N 1
ATOM 2093 C CA . LEU A 1 284 ? 10.244 -10.975 63.958 1.00 41.91 296 LEU A CA 1
ATOM 2094 C C . LEU A 1 284 ? 9.454 -11.223 65.262 1.00 47.01 296 LEU A C 1
ATOM 2095 O O . LEU A 1 284 ? 8.517 -12.038 65.265 1.00 46.91 296 LEU A O 1
ATOM 2100 N N . ALA A 1 285 ? 9.817 -10.505 66.351 1.00 42.74 297 ALA A N 1
ATOM 2101 C CA . ALA A 1 285 ? 9.163 -10.628 67.649 1.00 42.93 297 ALA A CA 1
ATOM 2102 C C . ALA A 1 285 ? 7.671 -10.286 67.556 1.00 46.54 297 ALA A C 1
ATOM 2103 O O . ALA A 1 285 ? 6.846 -11.012 68.107 1.00 44.36 297 ALA A O 1
ATOM 2105 N N . ARG A 1 286 ? 7.324 -9.224 66.803 1.00 44.56 298 ARG A N 1
ATOM 2106 C CA . ARG A 1 286 ? 5.937 -8.807 66.616 1.00 43.98 298 ARG A CA 1
ATOM 2107 C C . ARG A 1 286 ? 5.169 -9.824 65.751 1.00 45.76 298 ARG A C 1
ATOM 2108 O O . ARG A 1 286 ? 4.015 -10.135 66.062 1.00 45.25 298 ARG A O 1
ATOM 2116 N N . ALA A 1 287 ? 5.818 -10.353 64.694 1.00 41.16 299 ALA A N 1
ATOM 2117 C CA . ALA A 1 287 ? 5.226 -11.370 63.812 1.00 39.79 299 ALA A CA 1
ATOM 2118 C C . ALA A 1 287 ? 4.951 -12.663 64.609 1.00 43.48 299 ALA A C 1
ATOM 2119 O O . ALA A 1 287 ? 3.868 -13.235 64.468 1.00 41.16 299 ALA A O 1
ATOM 2121 N N . GLU A 1 288 ? 5.906 -13.065 65.497 1.00 41.52 300 GLU A N 1
ATOM 2122 C CA . GLU A 1 288 ? 5.786 -14.224 66.390 1.00 41.99 300 GLU A CA 1
ATOM 2123 C C . GLU A 1 288 ? 4.621 -14.053 67.354 1.00 46.01 300 GLU A C 1
ATOM 2124 O O . GLU A 1 288 ? 3.873 -15.007 67.583 1.00 46.22 300 GLU A O 1
ATOM 2130 N N . GLU A 1 289 ? 4.505 -12.845 67.961 1.00 42.48 301 GLU A N 1
ATOM 2131 C CA . GLU A 1 289 ? 3.447 -12.497 68.909 1.00 42.56 301 GLU A CA 1
ATOM 2132 C C . GLU A 1 289 ? 2.073 -12.675 68.236 1.00 44.58 301 GLU A C 1
ATOM 2133 O O . GLU A 1 289 ? 1.175 -13.246 68.850 1.00 43.83 301 GLU A O 1
ATOM 2139 N N . HIS A 1 290 ? 1.941 -12.226 66.978 1.00 39.80 302 HIS A N 1
ATOM 2140 C CA . HIS A 1 290 ? 0.686 -12.367 66.238 1.00 39.23 302 HIS A CA 1
ATOM 2141 C C . HIS A 1 290 ? 0.426 -13.807 65.749 1.00 39.74 302 HIS A C 1
ATOM 2142 O O . HIS A 1 290 ? -0.711 -14.268 65.814 1.00 35.76 302 HIS A O 1
ATOM 2149 N N . TRP A 1 291 ? 1.479 -14.517 65.304 1.00 36.54 303 TRP A N 1
ATOM 2150 C CA . TRP A 1 291 ? 1.380 -15.890 64.818 1.00 36.37 303 TRP A CA 1
ATOM 2151 C C . TRP A 1 291 ? 0.776 -16.823 65.859 1.00 41.61 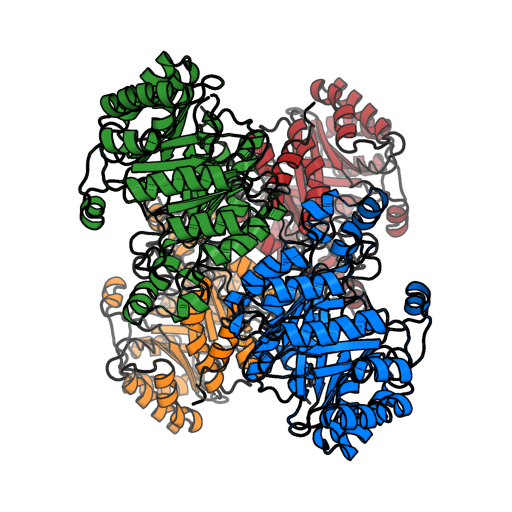303 TRP A C 1
ATOM 2152 O O . TRP A 1 291 ? -0.020 -17.676 65.502 1.00 39.74 303 TRP A O 1
ATOM 2163 N N . THR A 1 292 ? 1.163 -16.669 67.129 1.00 42.08 304 THR A N 1
ATOM 2164 C CA . THR A 1 292 ? 0.696 -17.527 68.228 1.00 44.52 304 THR A CA 1
ATOM 2165 C C . THR A 1 292 ? -0.520 -16.930 68.966 1.00 49.38 304 THR A C 1
ATOM 2166 O O . THR A 1 292 ? -0.968 -17.532 69.939 1.00 49.39 304 THR A O 1
ATOM 2170 N N . LEU A 1 293 ? -1.026 -15.745 68.518 1.00 45.45 305 LEU A N 1
ATOM 2171 C CA . LEU A 1 293 ? -2.104 -14.967 69.158 1.00 44.75 305 LEU A CA 1
ATOM 2172 C C . LEU A 1 293 ? -1.759 -14.694 70.643 1.00 47.90 305 LEU A C 1
ATOM 2173 O O . LEU A 1 293 ? -2.578 -14.932 71.527 1.00 47.79 305 LEU A O 1
ATOM 2178 N N . GLY A 1 294 ? -0.537 -14.227 70.892 1.00 45.44 306 GLY A N 1
ATOM 2179 C CA . GLY A 1 294 ? -0.046 -13.955 72.243 1.00 47.82 306 GLY A CA 1
ATOM 2180 C C . GLY A 1 294 ? 0.097 -15.182 73.130 1.00 55.31 306 GLY A C 1
ATOM 2181 O O . GLY A 1 294 ? -0.057 -15.090 74.355 1.00 55.89 306 GLY A O 1
ATOM 2182 N N . GLY A 1 295 ? 0.392 -16.328 72.515 1.00 52.95 307 GLY A N 1
ATOM 2183 C CA . GLY A 1 295 ? 0.539 -17.591 73.235 1.00 53.43 307 GLY A CA 1
ATOM 2184 C C . GLY A 1 295 ? -0.727 -18.427 73.286 1.00 58.17 307 GLY A C 1
ATOM 2185 O O . GLY A 1 295 ? -0.702 -19.533 73.823 1.00 58.89 307 GLY A O 1
ATOM 2186 N N . ARG A 1 296 ? -1.848 -17.927 72.713 1.00 53.99 308 ARG A N 1
ATOM 2187 C CA . ARG A 1 296 ? -3.127 -18.648 72.695 1.00 53.83 308 ARG A CA 1
ATOM 2188 C C . ARG A 1 296 ? -3.142 -19.839 71.731 1.00 58.50 308 ARG A C 1
ATOM 2189 O O . ARG A 1 296 ? -3.926 -20.761 71.937 1.00 59.56 308 ARG A O 1
ATOM 2197 N N . LEU A 1 297 ? -2.275 -19.828 70.688 1.00 55.78 309 LEU A N 1
ATOM 2198 C CA . LEU A 1 297 ? -2.143 -20.917 69.699 1.00 55.70 309 LEU A CA 1
ATOM 2199 C C . LEU A 1 297 ? -1.033 -21.849 70.117 1.00 64.22 309 LEU A C 1
ATOM 2200 O O . LEU A 1 297 ? 0.154 -21.561 69.915 1.00 65.28 309 LEU A O 1
ATOM 2205 N N . THR A 1 298 ? -1.440 -22.960 70.725 1.00 62.07 310 THR A N 1
ATOM 2206 C CA . THR A 1 298 ? -0.566 -23.965 71.307 1.00 64.14 310 THR A CA 1
ATOM 2207 C C . THR A 1 298 ? -0.347 -25.244 70.472 1.00 67.98 310 THR A C 1
ATOM 2208 O O . THR A 1 298 ? 0.477 -26.072 70.865 1.00 70.44 310 THR A O 1
ATOM 2212 N N . ASP A 1 299 ? -1.062 -25.429 69.349 1.00 60.67 311 ASP A N 1
ATOM 2213 C CA . ASP A 1 299 ? -0.911 -26.651 68.561 1.00 59.13 311 ASP A CA 1
ATOM 2214 C C . ASP A 1 299 ? 0.507 -26.843 67.932 1.00 61.20 311 ASP A C 1
ATOM 2215 O O . ASP A 1 299 ? 1.326 -25.913 67.904 1.00 62.35 311 ASP A O 1
ATOM 2220 N N . GLU A 1 300 ? 0.797 -28.067 67.499 1.00 53.25 312 GLU A N 1
ATOM 2221 C CA . GLU A 1 300 ? 2.082 -28.466 66.945 1.00 51.37 312 GLU A CA 1
ATOM 2222 C C . GLU A 1 300 ? 2.408 -27.755 65.614 1.00 50.95 312 GLU A C 1
ATOM 2223 O O . GLU A 1 300 ? 3.564 -27.374 65.397 1.00 48.92 312 GLU A O 1
ATOM 2229 N N . ASP A 1 301 ? 1.403 -27.628 64.724 1.00 45.21 313 ASP A N 1
ATOM 2230 C CA . ASP A 1 301 ? 1.522 -26.922 63.447 1.00 44.64 313 ASP A CA 1
ATOM 2231 C C . ASP A 1 301 ? 1.927 -25.459 63.674 1.00 46.82 313 ASP A C 1
ATOM 2232 O O . ASP A 1 301 ? 2.758 -24.948 62.931 1.00 46.23 313 ASP A O 1
ATOM 2237 N N . ALA A 1 302 ? 1.440 -24.830 64.761 1.00 44.04 314 ALA A N 1
ATOM 2238 C CA . ALA A 1 302 ? 1.804 -23.444 65.116 1.00 43.89 314 ALA A CA 1
ATOM 2239 C C . ALA A 1 302 ? 3.279 -23.357 65.590 1.00 44.41 314 ALA A C 1
ATOM 2240 O O . ALA A 1 302 ? 4.006 -22.450 65.186 1.00 44.08 314 ALA A O 1
ATOM 2242 N N . ALA A 1 303 ? 3.722 -24.331 66.378 1.00 38.35 315 ALA A N 1
ATOM 2243 C CA . ALA A 1 303 ? 5.103 -24.415 66.869 1.00 38.92 315 ALA A CA 1
ATOM 2244 C C . ALA A 1 303 ? 6.085 -24.698 65.712 1.00 44.96 315 ALA A C 1
ATOM 2245 O O . ALA A 1 303 ? 7.148 -24.079 65.641 1.00 46.08 315 ALA A O 1
ATOM 2247 N N . VAL A 1 304 ? 5.717 -25.598 64.795 1.00 40.98 316 VAL A N 1
ATOM 2248 C CA . VAL A 1 304 ? 6.540 -25.903 63.614 1.00 40.10 316 VAL A CA 1
ATOM 2249 C C . VAL A 1 304 ? 6.588 -24.650 62.697 1.00 42.09 316 VAL A C 1
ATOM 2250 O O . VAL A 1 304 ? 7.665 -24.251 62.251 1.00 42.70 316 VAL A O 1
ATOM 2254 N N . GLY A 1 305 ? 5.437 -24.042 62.458 1.00 37.15 317 GLY A N 1
ATOM 2255 C CA . GLY A 1 305 ? 5.332 -22.820 61.662 1.00 35.87 317 GLY A CA 1
ATOM 2256 C C . GLY A 1 305 ? 6.248 -21.720 62.176 1.00 41.56 317 GLY A C 1
ATOM 2257 O O . GLY A 1 305 ? 6.965 -21.083 61.402 1.00 41.93 317 GLY A O 1
ATOM 2258 N N . LEU A 1 306 ? 6.270 -21.545 63.501 1.00 38.65 318 LEU A N 1
ATOM 2259 C CA . LEU A 1 306 ? 7.078 -20.573 64.217 1.00 38.93 318 LEU A CA 1
ATOM 2260 C C . LEU A 1 306 ? 8.573 -20.834 63.972 1.00 43.99 318 LEU A C 1
ATOM 2261 O O . LEU A 1 306 ? 9.300 -19.884 63.682 1.00 44.10 318 LEU A O 1
ATOM 2266 N N . GLU A 1 307 ? 9.016 -22.118 64.013 1.00 38.84 319 GLU A N 1
ATOM 2267 C CA . GLU A 1 307 ? 10.393 -22.495 63.705 1.00 39.15 319 GLU A CA 1
ATOM 2268 C C . GLU A 1 307 ? 10.810 -22.096 62.297 1.00 42.90 319 GLU A C 1
ATOM 2269 O O . GLU A 1 307 ? 11.885 -21.528 62.124 1.00 43.74 319 GLU A O 1
ATOM 2275 N N . ILE A 1 308 ? 9.980 -22.430 61.297 1.00 39.36 320 ILE A N 1
ATOM 2276 C CA . ILE A 1 308 ? 10.183 -22.123 59.886 1.00 40.22 320 ILE A CA 1
ATOM 2277 C C . ILE A 1 308 ? 10.180 -20.583 59.656 1.00 45.96 320 ILE A C 1
ATOM 2278 O O . ILE A 1 308 ? 11.048 -20.088 58.944 1.00 46.63 320 ILE A O 1
ATOM 2283 N N . ILE A 1 309 ? 9.219 -19.842 60.253 1.00 42.38 321 ILE A N 1
ATOM 2284 C CA . ILE A 1 309 ? 9.131 -18.372 60.134 1.00 40.77 321 ILE A CA 1
ATOM 2285 C C . ILE A 1 309 ? 10.483 -17.731 60.566 1.00 45.57 321 ILE A C 1
ATOM 2286 O O . ILE A 1 309 ? 11.045 -16.917 59.830 1.00 45.12 321 ILE A O 1
ATOM 2291 N N . ARG A 1 310 ? 10.979 -18.134 61.727 1.00 43.78 322 ARG A N 1
ATOM 2292 C CA A ARG A 1 310 ? 12.240 -17.632 62.291 0.50 45.58 322 ARG A CA 1
ATOM 2293 C CA B ARG A 1 310 ? 12.249 -17.697 62.331 0.50 45.71 322 ARG A CA 1
ATOM 2294 C C . ARG A 1 310 ? 13.393 -17.773 61.291 1.00 52.41 322 ARG A C 1
ATOM 2295 O O . ARG A 1 310 ? 14.120 -16.802 61.074 1.00 54.32 322 ARG A O 1
ATOM 2310 N N . GLY A 1 311 ? 13.493 -18.930 60.633 1.00 49.85 323 GLY A N 1
ATOM 2311 C CA . GLY A 1 311 ? 14.492 -19.197 59.610 1.00 50.82 323 GLY A CA 1
ATOM 2312 C C . GLY A 1 311 ? 14.294 -18.348 58.373 1.00 55.19 323 GLY A C 1
ATOM 2313 O O . GLY A 1 311 ? 15.233 -17.678 57.938 1.00 56.67 323 GLY A O 1
ATOM 2314 N N . LEU A 1 312 ? 13.053 -18.333 57.820 1.00 49.84 324 LEU A N 1
ATOM 2315 C CA . LEU A 1 312 ? 12.704 -17.563 56.622 1.00 48.36 324 LEU A CA 1
ATOM 2316 C C . LEU A 1 312 ? 12.954 -16.074 56.786 1.00 51.57 324 LEU A C 1
ATOM 2317 O O . LEU A 1 312 ? 13.549 -15.456 55.909 1.00 50.60 324 LEU A O 1
ATOM 2322 N N . TRP A 1 313 ? 12.488 -15.504 57.910 1.00 47.75 325 TRP A N 1
ATOM 2323 C CA . TRP A 1 313 ? 12.621 -14.089 58.241 1.00 47.05 325 TRP A CA 1
ATOM 2324 C C . TRP A 1 313 ? 14.096 -13.657 58.229 1.00 53.98 325 TRP A C 1
ATOM 2325 O O . TRP A 1 313 ? 14.430 -12.608 57.665 1.00 53.78 325 TRP A O 1
ATOM 2336 N N . SER A 1 314 ? 14.956 -14.477 58.847 1.00 51.48 326 SER A N 1
ATOM 2337 C CA . SER A 1 314 ? 16.402 -14.289 58.942 1.00 53.72 326 SER A CA 1
ATOM 2338 C C . SER A 1 314 ? 17.079 -14.370 57.555 1.00 57.52 326 SER A C 1
ATOM 2339 O O . SER A 1 314 ? 17.823 -13.456 57.192 1.00 57.44 326 SER A O 1
ATOM 2342 N N . GLU A 1 315 ? 16.832 -15.467 56.802 1.00 53.71 327 GLU A N 1
ATOM 2343 C CA . GLU A 1 315 ? 17.381 -15.704 55.457 1.00 53.92 327 GLU A CA 1
ATOM 2344 C C . GLU A 1 315 ? 16.972 -14.584 54.487 1.00 56.54 327 GLU A C 1
ATOM 2345 O O . GLU A 1 315 ? 17.808 -14.107 53.724 1.00 58.22 327 GLU A O 1
ATOM 2351 N N . LEU A 1 316 ? 15.708 -14.143 54.541 1.00 49.94 328 LEU A N 1
ATOM 2352 C CA . LEU A 1 316 ? 15.219 -13.068 53.682 1.00 48.48 328 LEU A CA 1
ATOM 2353 C C . LEU A 1 316 ? 15.715 -11.692 54.116 1.00 54.08 328 LEU A C 1
ATOM 2354 O O . LEU A 1 316 ? 15.956 -10.841 53.267 1.00 55.13 328 LEU A O 1
ATOM 2359 N N . GLY A 1 317 ? 15.849 -11.485 55.419 1.00 51.73 329 GLY A N 1
ATOM 2360 C CA . GLY A 1 317 ? 16.272 -10.216 55.989 1.00 52.33 329 GLY A CA 1
ATOM 2361 C C . GLY A 1 317 ? 15.190 -9.166 55.840 1.00 57.63 329 GLY A C 1
ATOM 2362 O O . GLY A 1 317 ? 15.442 -8.096 55.278 1.00 58.61 329 GLY A O 1
ATOM 2363 N N . ILE A 1 318 ? 13.955 -9.489 56.308 1.00 53.46 330 ILE A N 1
ATOM 2364 C CA . ILE A 1 318 ? 12.787 -8.610 56.246 1.00 52.29 330 ILE A CA 1
ATOM 2365 C C . ILE A 1 318 ? 13.143 -7.247 56.846 1.00 63.15 330 ILE A C 1
ATOM 2366 O O . ILE A 1 318 ? 13.627 -7.170 57.982 1.00 64.46 330 ILE A O 1
ATOM 2371 N N . ILE A 1 319 ? 12.975 -6.190 56.033 1.00 63.57 331 ILE A N 1
ATOM 2372 C CA . ILE A 1 319 ? 13.345 -4.815 56.363 1.00 65.98 331 ILE A CA 1
ATOM 2373 C C . ILE A 1 319 ? 12.387 -4.142 57.340 1.00 74.11 331 ILE A C 1
ATOM 2374 O O . ILE A 1 319 ? 11.199 -3.978 57.032 1.00 72.59 331 ILE A O 1
ATOM 2379 N N . GLN A 1 320 ? 12.925 -3.707 58.499 1.00 75.72 332 GLN A N 1
ATOM 2380 C CA . GLN A 1 320 ? 12.153 -2.972 59.500 1.00 77.24 332 GLN A CA 1
ATOM 2381 C C . GLN A 1 320 ? 12.043 -1.496 59.057 1.00 87.24 332 GLN A C 1
ATOM 2382 O O . GLN A 1 320 ? 13.035 -0.759 59.092 1.00 88.74 332 GLN A O 1
ATOM 2388 N N . GLY A 1 321 ? 10.848 -1.101 58.623 1.00 86.44 333 GLY A N 1
ATOM 2389 C CA . GLY A 1 321 ? 10.577 0.251 58.153 1.00 88.51 333 GLY A CA 1
ATOM 2390 C C . GLY A 1 321 ? 10.032 1.200 59.205 1.00 97.55 333 GLY A C 1
ATOM 2391 O O . GLY A 1 321 ? 9.908 0.820 60.374 1.00 98.68 333 GLY A O 1
ATOM 2392 N N . PRO A 1 322 ? 9.701 2.460 58.830 1.00 96.34 334 PRO A N 1
ATOM 2393 C CA . PRO A 1 322 ? 9.153 3.401 59.823 1.00 97.45 334 PRO A CA 1
ATOM 2394 C C . PRO A 1 322 ? 7.694 3.101 60.173 1.00 101.66 334 PRO A C 1
ATOM 2395 O O . PRO A 1 322 ? 6.940 2.626 59.318 1.00 99.84 334 PRO A O 1
ATOM 2399 N N . LEU A 1 323 ? 7.302 3.381 61.433 1.00 100.03 335 LEU A N 1
ATOM 2400 C CA . LEU A 1 323 ? 5.943 3.170 61.939 1.00 99.60 335 LEU A CA 1
ATOM 2401 C C . LEU A 1 323 ? 4.917 4.122 61.290 1.00 103.95 335 LEU A C 1
ATOM 2402 O O . LEU A 1 323 ? 3.751 3.741 61.131 1.00 102.35 335 LEU A O 1
ATOM 2407 N N . GLU A 1 324 ? 5.357 5.349 60.912 1.00 101.84 336 GLU A N 1
ATOM 2408 C CA . GLU A 1 324 ? 4.531 6.375 60.270 1.00 101.70 336 GLU A CA 1
ATOM 2409 C C . GLU A 1 324 ? 4.154 5.922 58.841 1.00 105.35 336 GLU A C 1
ATOM 2410 O O . GLU A 1 324 ? 5.058 5.598 58.064 1.00 104.06 336 GLU A O 1
ATOM 2416 N N . PRO A 1 325 ? 2.832 5.839 58.501 1.00 102.39 337 PRO A N 1
ATOM 2417 C CA . PRO A 1 325 ? 2.433 5.334 57.169 1.00 101.17 337 PRO A CA 1
ATOM 2418 C C . PRO A 1 325 ? 3.000 6.061 55.953 1.00 106.16 337 PRO A C 1
ATOM 2419 O O . PRO A 1 325 ? 3.323 5.396 54.966 1.00 104.99 337 PRO A O 1
ATOM 2423 N N . SER A 1 326 ? 3.127 7.406 56.021 1.00 104.47 338 SER A N 1
ATOM 2424 C CA . SER A 1 326 ? 3.665 8.225 54.929 1.00 105.06 338 SER A CA 1
ATOM 2425 C C . SER A 1 326 ? 5.185 8.033 54.785 1.00 109.21 338 SER A C 1
ATOM 2426 O O . SER A 1 326 ? 5.671 7.935 53.655 1.00 108.79 338 SER A O 1
ATOM 2429 N N . ALA A 1 327 ? 5.919 7.942 55.929 1.00 105.55 339 ALA A N 1
ATOM 2430 C CA . ALA A 1 327 ? 7.370 7.711 55.990 1.00 105.87 339 ALA A CA 1
ATOM 2431 C C . ALA A 1 327 ? 7.724 6.299 55.491 1.00 108.14 339 ALA A C 1
ATOM 2432 O O . ALA A 1 327 ? 8.814 6.090 54.951 1.00 107.62 339 ALA A O 1
ATOM 2434 N N . MET A 1 328 ? 6.771 5.349 55.658 1.00 103.61 340 MET A N 1
ATOM 2435 C CA . MET A 1 328 ? 6.832 3.945 55.236 1.00 102.39 340 MET A CA 1
ATOM 2436 C C . MET A 1 328 ? 6.614 3.854 53.718 1.00 105.29 340 MET A C 1
ATOM 2437 O O . MET A 1 328 ? 7.330 3.111 53.044 1.00 104.12 340 MET A O 1
ATOM 2442 N N . MET A 1 329 ? 5.618 4.609 53.197 1.00 102.23 341 MET A N 1
ATOM 2443 C CA . MET A 1 329 ? 5.259 4.689 51.775 1.00 101.79 341 MET A CA 1
ATOM 2444 C C . MET A 1 329 ? 6.354 5.355 50.940 1.00 104.46 341 MET A C 1
ATOM 2445 O O . MET A 1 329 ? 6.533 4.983 49.779 1.00 103.36 341 MET A O 1
ATOM 2450 N N . GLU A 1 330 ? 7.067 6.343 51.533 1.00 101.04 342 GLU A N 1
ATOM 2451 C CA . GLU A 1 330 ? 8.174 7.098 50.931 1.00 101.60 342 GLU A CA 1
ATOM 2452 C C . GLU A 1 330 ? 9.314 6.158 50.503 1.00 102.57 342 GLU A C 1
ATOM 2453 O O . GLU A 1 330 ? 9.767 6.219 49.358 1.00 102.53 342 GLU A O 1
ATOM 2459 N N . LYS A 1 331 ? 9.734 5.261 51.418 1.00 96.34 343 LYS A N 1
ATOM 2460 C CA . LYS A 1 331 ? 10.774 4.249 51.205 1.00 95.11 343 LYS A CA 1
ATOM 2461 C C . LYS A 1 331 ? 10.223 3.053 50.385 1.00 94.70 343 LYS A C 1
ATOM 2462 O O . LYS A 1 331 ? 10.977 2.125 50.057 1.00 94.65 343 LYS A O 1
ATOM 2465 N N . GLY A 1 332 ? 8.918 3.099 50.070 1.00 86.70 344 GLY A N 1
ATOM 2466 C CA . GLY A 1 332 ? 8.187 2.057 49.354 1.00 83.29 344 GLY A CA 1
ATOM 2467 C C . GLY A 1 332 ? 8.055 0.779 50.165 1.00 82.65 344 GLY A C 1
ATOM 2468 O O . GLY A 1 332 ? 7.949 -0.309 49.595 1.00 82.00 344 GLY A O 1
ATOM 2469 N N . LEU A 1 333 ? 8.088 0.902 51.509 1.00 75.45 345 LEU A N 1
ATOM 2470 C CA . LEU A 1 333 ? 8.021 -0.235 52.423 1.00 72.54 345 LEU A CA 1
ATOM 2471 C C . LEU A 1 333 ? 6.591 -0.578 52.856 1.00 67.78 345 LEU A C 1
ATOM 2472 O O . LEU A 1 333 ? 5.695 0.280 52.866 1.00 66.68 345 LEU A O 1
ATOM 2477 N N . LEU A 1 334 ? 6.384 -1.863 53.163 1.00 56.57 346 LEU A N 1
ATOM 2478 C CA . LEU A 1 334 ? 5.083 -2.417 53.512 1.00 50.64 346 LEU A CA 1
ATOM 2479 C C . LEU A 1 334 ? 5.010 -2.894 54.962 1.00 49.64 346 LEU A C 1
ATOM 2480 O O . LEU A 1 334 ? 6.046 -3.209 55.550 1.00 49.84 346 LEU A O 1
ATOM 2485 N N . PRO A 1 335 ? 3.804 -2.975 55.578 1.00 42.08 347 PRO A N 1
ATOM 2486 C CA . PRO A 1 335 ? 3.737 -3.474 56.972 1.00 40.77 347 PRO A CA 1
ATOM 2487 C C . PRO A 1 335 ? 3.770 -5.008 56.984 1.00 42.54 347 PRO A C 1
ATOM 2488 O O . PRO A 1 335 ? 3.847 -5.616 55.929 1.00 40.53 347 PRO A O 1
ATOM 2492 N N . ILE A 1 336 ? 3.683 -5.644 58.154 1.00 39.74 348 ILE A N 1
ATOM 2493 C CA . ILE A 1 336 ? 3.480 -7.092 58.167 1.00 39.20 348 ILE A CA 1
ATOM 2494 C C . ILE A 1 336 ? 1.942 -7.248 58.206 1.00 41.61 348 ILE A C 1
ATOM 2495 O O . ILE A 1 336 ? 1.218 -6.341 58.652 1.00 39.43 348 ILE A O 1
ATOM 2500 N N . MET A 1 337 ? 1.454 -8.392 57.750 1.00 37.19 349 MET A N 1
ATOM 2501 C CA . MET A 1 337 ? 0.043 -8.723 57.852 1.00 35.56 349 MET A CA 1
ATOM 2502 C C . MET A 1 337 ? -0.073 -10.165 58.307 1.00 37.98 349 MET A C 1
ATOM 2503 O O . MET A 1 337 ? 0.844 -10.964 58.119 1.00 38.15 349 MET A O 1
ATOM 2508 N N . LEU A 1 338 ? -1.220 -10.498 58.873 1.00 33.18 350 LEU A N 1
ATOM 2509 C CA . LEU A 1 338 ? -1.602 -11.849 59.218 1.00 31.45 350 LEU A CA 1
ATOM 2510 C C . LEU A 1 338 ? -3.071 -11.989 58.955 1.00 36.06 350 LEU A C 1
ATOM 2511 O O . LEU A 1 338 ? -3.805 -11.005 58.994 1.00 35.91 350 LEU A O 1
ATOM 2516 N N . ASN A 1 339 ? -3.484 -13.208 58.680 1.00 31.63 351 ASN A N 1
ATOM 2517 C CA . ASN A 1 339 ? -4.878 -13.554 58.658 1.00 31.87 351 ASN A CA 1
ATOM 2518 C C . ASN A 1 339 ? -5.124 -14.756 59.636 1.00 36.60 351 ASN A C 1
ATOM 2519 O O . ASN A 1 339 ? -4.203 -15.496 59.963 1.00 34.15 351 ASN A O 1
ATOM 2524 N N . TYR A 1 340 ? -6.353 -14.896 60.123 1.00 35.15 352 TYR A N 1
ATOM 2525 C CA . TYR A 1 340 ? -6.736 -15.997 60.977 1.00 35.83 352 TYR A CA 1
ATOM 2526 C C . TYR A 1 340 ? -7.987 -16.614 60.387 1.00 40.94 352 TYR A C 1
ATOM 2527 O O . TYR A 1 340 ? -9.011 -15.944 60.249 1.00 40.30 352 TYR A O 1
ATOM 2536 N N . GLU A 1 341 ? -7.877 -17.873 59.997 1.00 38.64 353 GLU A N 1
ATOM 2537 C CA . GLU A 1 341 ? -8.956 -18.628 59.393 1.00 41.22 353 GLU A CA 1
ATOM 2538 C C . GLU A 1 341 ? -9.797 -19.298 60.485 1.00 50.22 353 GLU A C 1
ATOM 2539 O O . GLU A 1 341 ? -9.244 -19.859 61.439 1.00 49.04 353 GLU A O 1
ATOM 2545 N N . MET A 1 342 ? -11.130 -19.223 60.351 1.00 52.21 354 MET A N 1
ATOM 2546 C CA . MET A 1 342 ? -12.083 -19.783 61.320 1.00 56.09 354 MET A CA 1
ATOM 2547 C C . MET A 1 342 ? -12.950 -20.925 60.774 1.00 64.28 354 MET A C 1
ATOM 2548 O O . MET A 1 342 ? -13.658 -20.754 59.779 1.00 62.27 354 MET A O 1
ATOM 2553 N N . LYS A 1 343 ? -12.907 -22.082 61.462 1.00 66.32 355 LYS A N 1
ATOM 2554 C CA . LYS A 1 343 ? -13.686 -23.277 61.119 1.00 68.72 355 LYS A CA 1
ATOM 2555 C C . LYS A 1 343 ? -14.535 -23.731 62.324 1.00 77.47 355 LYS A C 1
ATOM 2556 O O . LYS A 1 343 ? -13.978 -24.101 63.366 1.00 78.37 355 LYS A O 1
ATOM 2562 N N . ALA A 1 344 ? -15.879 -23.735 62.150 1.00 75.77 356 ALA A N 1
ATOM 2563 C CA . ALA A 1 344 ? -16.903 -24.131 63.124 1.00 77.29 356 ALA A CA 1
ATOM 2564 C C . ALA A 1 344 ? -16.514 -25.283 64.055 1.00 84.37 356 ALA A C 1
ATOM 2565 O O . ALA A 1 344 ? -16.733 -25.181 65.276 1.00 85.77 356 ALA A O 1
ATOM 2567 N N . GLY A 1 345 ? -15.927 -26.341 63.487 1.00 81.26 357 GLY A N 1
ATOM 2568 C CA . GLY A 1 345 ? -15.486 -27.507 64.250 1.00 83.12 357 GLY A CA 1
ATOM 2569 C C . GLY A 1 345 ? -14.267 -27.295 65.139 1.00 87.40 357 GLY A C 1
ATOM 2570 O O . GLY A 1 345 ? -14.229 -27.797 66.271 1.00 87.83 357 GLY A O 1
ATOM 2571 N N . GLN A 1 346 ? -13.257 -26.551 64.623 1.00 82.50 358 GLN A N 1
ATOM 2572 C CA . GLN A 1 346 ? -11.959 -26.291 65.267 1.00 81.61 358 GLN A CA 1
ATOM 2573 C C . GLN A 1 346 ? -11.972 -25.431 66.514 1.00 82.91 358 GLN A C 1
ATOM 2574 O O . GLN A 1 346 ? -12.713 -24.452 66.584 1.00 81.13 358 GLN A O 1
ATOM 2580 N N . ARG A 1 347 ? -11.124 -25.792 67.495 1.00 78.93 359 ARG A N 1
ATOM 2581 C CA . ARG A 1 347 ? -10.997 -25.045 68.751 1.00 78.25 359 ARG A CA 1
ATOM 2582 C C . ARG A 1 347 ? -10.069 -23.836 68.605 1.00 76.38 359 ARG A C 1
ATOM 2583 O O . ARG A 1 347 ? -10.190 -22.870 69.361 1.00 77.13 359 ARG A O 1
ATOM 2591 N N . LEU A 1 348 ? -9.150 -23.885 67.629 1.00 67.04 360 LEU A N 1
ATOM 2592 C CA . LEU A 1 348 ? -8.191 -22.811 67.422 1.00 62.25 360 LEU A CA 1
ATOM 2593 C C . LEU A 1 348 ? -8.226 -22.220 66.019 1.00 56.79 360 LEU A C 1
ATOM 2594 O O . LEU A 1 348 ? -8.350 -22.966 65.044 1.00 55.24 360 LEU A O 1
ATOM 2599 N N . PRO A 1 349 ? -8.033 -20.879 65.897 1.00 47.52 361 PRO A N 1
ATOM 2600 C CA . PRO A 1 349 ? -7.903 -20.259 64.561 1.00 43.84 361 PRO A CA 1
ATOM 2601 C C . PRO A 1 349 ? -6.617 -20.732 63.879 1.00 45.00 361 PRO A C 1
ATOM 2602 O O . PRO A 1 349 ? -5.708 -21.204 64.568 1.00 44.40 361 PRO A O 1
ATOM 2606 N N . LYS A 1 350 ? -6.541 -20.636 62.533 1.00 39.89 362 LYS A N 1
ATOM 2607 C CA . LYS A 1 350 ? -5.342 -21.047 61.799 1.00 38.80 362 LYS A CA 1
ATOM 2608 C C . LYS A 1 350 ? -4.651 -19.784 61.283 1.00 39.22 362 LYS A C 1
ATOM 2609 O O . LYS A 1 350 ? -5.263 -19.034 60.525 1.00 37.56 362 LYS A O 1
ATOM 2615 N N . PRO A 1 351 ? -3.385 -19.524 61.696 1.00 34.02 363 PRO A N 1
ATOM 2616 C CA . PRO A 1 351 ? -2.698 -18.295 61.234 1.00 31.09 363 PRO A CA 1
ATOM 2617 C C . PRO A 1 351 ? -1.997 -18.406 59.877 1.00 35.15 363 PRO A C 1
ATOM 2618 O O . PRO A 1 351 ? -1.584 -19.488 59.440 1.00 34.93 363 PRO A O 1
ATOM 2622 N N . LYS A 1 352 ? -1.789 -17.251 59.259 1.00 31.01 364 LYS A N 1
ATOM 2623 C CA . LYS A 1 352 ? -1.048 -17.074 58.009 1.00 29.81 364 LYS A CA 1
ATOM 2624 C C . LYS A 1 352 ? -0.273 -15.769 58.161 1.00 34.73 364 LYS A C 1
ATOM 2625 O O . LYS A 1 352 ? -0.859 -14.756 58.507 1.00 35.06 364 LYS A O 1
ATOM 2631 N N . LEU A 1 353 ? 1.031 -15.802 57.939 1.00 30.01 365 LEU A N 1
ATOM 2632 C CA . LEU A 1 353 ? 1.847 -14.608 58.037 1.00 29.35 365 LEU A CA 1
ATOM 2633 C C . LEU A 1 353 ? 2.211 -14.078 56.655 1.00 35.01 365 LEU A C 1
ATOM 2634 O O . LEU A 1 353 ? 2.642 -14.856 55.822 1.00 35.60 365 LEU A O 1
ATOM 2639 N N . TYR A 1 354 ? 2.082 -12.745 56.436 1.00 32.22 366 TYR A N 1
ATOM 2640 C CA . TYR A 1 354 ? 2.477 -12.039 55.198 1.00 30.47 366 TYR A CA 1
ATOM 2641 C C . TYR A 1 354 ? 3.719 -11.245 55.516 1.00 35.18 366 TYR A C 1
ATOM 2642 O O . TYR A 1 354 ? 3.683 -10.334 56.348 1.00 35.10 366 TYR A O 1
ATOM 2651 N N . MET A 1 355 ? 4.833 -11.630 54.920 1.00 33.67 367 MET A N 1
ATOM 2652 C CA . MET A 1 355 ? 6.115 -10.936 55.127 1.00 35.22 367 MET A CA 1
ATOM 2653 C C . MET A 1 355 ? 6.354 -9.968 53.948 1.00 41.50 367 MET A C 1
ATOM 2654 O O . MET A 1 355 ? 6.268 -10.396 52.792 1.00 39.05 367 MET A O 1
ATOM 2659 N N . PRO A 1 356 ? 6.600 -8.656 54.230 1.00 41.19 368 PRO A N 1
ATOM 2660 C CA . PRO A 1 356 ? 6.837 -7.697 53.129 1.00 41.02 368 PRO A CA 1
ATOM 2661 C C . PRO A 1 356 ? 8.200 -7.926 52.483 1.00 45.47 368 PRO A C 1
ATOM 2662 O O . PRO A 1 356 ? 9.182 -8.126 53.200 1.00 46.76 368 PRO A O 1
ATOM 2666 N N . LEU A 1 357 ? 8.257 -7.941 51.135 1.00 41.47 369 LEU A N 1
ATOM 2667 C CA . LEU A 1 357 ? 9.495 -8.200 50.382 1.00 41.74 369 LEU A CA 1
ATOM 2668 C C . LEU A 1 357 ? 10.028 -7.002 49.613 1.00 49.78 369 LEU A C 1
ATOM 2669 O O . LEU A 1 357 ? 11.076 -7.114 48.979 1.00 50.42 369 LEU A O 1
ATOM 2674 N N . THR A 1 358 ? 9.303 -5.866 49.604 1.00 49.91 370 THR A N 1
ATOM 2675 C CA . THR A 1 358 ? 9.798 -4.686 48.884 1.00 51.06 370 THR A CA 1
ATOM 2676 C C . THR A 1 358 ? 11.085 -4.205 49.557 1.00 57.59 370 THR A C 1
ATOM 2677 O O . THR A 1 358 ? 11.170 -4.189 50.795 1.00 58.19 370 THR A O 1
ATOM 2681 N N . GLY A 1 359 ? 12.099 -3.945 48.729 1.00 53.76 371 GLY A N 1
ATOM 2682 C CA . GLY A 1 359 ? 13.423 -3.547 49.196 1.00 54.00 371 GLY A CA 1
ATOM 2683 C C . GLY A 1 359 ? 14.440 -4.674 49.136 1.00 56.58 371 GLY A C 1
ATOM 2684 O O . GLY A 1 359 ? 15.645 -4.418 49.204 1.00 58.77 371 GLY A O 1
ATOM 2685 N N . ILE A 1 360 ? 13.969 -5.932 49.007 1.00 49.66 372 ILE A N 1
ATOM 2686 C CA . ILE A 1 360 ? 14.828 -7.121 48.911 1.00 49.39 372 ILE A CA 1
ATOM 2687 C C . ILE A 1 360 ? 15.000 -7.487 47.428 1.00 52.69 372 ILE A C 1
ATOM 2688 O O . ILE A 1 360 ? 13.994 -7.679 46.746 1.00 51.35 372 ILE A O 1
ATOM 2693 N N . PRO A 1 361 ? 16.253 -7.614 46.919 1.00 51.01 373 PRO A N 1
ATOM 2694 C CA . PRO A 1 361 ? 16.450 -7.990 45.497 1.00 49.75 373 PRO A CA 1
ATOM 2695 C C . PRO A 1 361 ? 15.760 -9.291 45.116 1.00 50.13 373 PRO A C 1
ATOM 2696 O O . PRO A 1 361 ? 15.725 -10.218 45.917 1.00 49.49 373 PRO A O 1
ATOM 2700 N N . GLU A 1 362 ? 15.208 -9.355 43.891 1.00 45.08 374 GLU A N 1
ATOM 2701 C CA . GLU A 1 362 ? 14.469 -10.528 43.410 1.00 43.74 374 GLU A CA 1
ATOM 2702 C C . GLU A 1 362 ? 15.274 -11.823 43.351 1.00 47.09 374 GLU A C 1
ATOM 2703 O O . GLU A 1 362 ? 14.718 -12.902 43.587 1.00 45.84 374 GLU A O 1
ATOM 2709 N N . THR A 1 363 ? 16.561 -11.720 43.018 1.00 44.86 375 THR A N 1
ATOM 2710 C CA . THR A 1 363 ? 17.463 -12.881 42.966 1.00 47.02 375 THR A CA 1
ATOM 2711 C C . THR A 1 363 ? 17.731 -13.436 44.367 1.00 51.09 375 THR A C 1
ATOM 2712 O O . THR A 1 363 ? 17.933 -14.641 44.499 1.00 52.39 375 THR A O 1
ATOM 2716 N N . LYS A 1 364 ? 17.731 -12.568 45.400 1.00 46.39 376 LYS A N 1
ATOM 2717 C CA . LYS A 1 364 ? 17.907 -12.970 46.791 1.00 47.02 376 LYS A CA 1
ATOM 2718 C C . LYS A 1 364 ? 16.681 -13.779 47.208 1.00 49.42 376 LYS A C 1
ATOM 2719 O O . LYS A 1 364 ? 16.836 -14.892 47.688 1.00 49.42 376 LYS A O 1
ATOM 2725 N N . ILE A 1 365 ? 15.461 -13.256 46.938 1.00 45.35 377 ILE A N 1
ATOM 2726 C CA . ILE A 1 365 ? 14.202 -13.949 47.223 1.00 42.33 377 ILE A CA 1
ATOM 2727 C C . ILE A 1 365 ? 14.206 -15.299 46.501 1.00 47.40 377 ILE A C 1
ATOM 2728 O O . ILE A 1 365 ? 13.965 -16.319 47.132 1.00 47.12 377 ILE A O 1
ATOM 2733 N N . ALA A 1 366 ? 14.531 -15.310 45.198 1.00 45.32 378 ALA A N 1
ATOM 2734 C CA . ALA A 1 366 ? 14.574 -16.546 44.418 1.00 45.74 378 ALA A CA 1
ATOM 2735 C C . ALA A 1 366 ? 15.526 -17.580 45.019 1.00 50.58 378 ALA A C 1
ATOM 2736 O O . ALA A 1 366 ? 15.162 -18.752 45.103 1.00 50.51 378 ALA A O 1
ATOM 2738 N N . ARG A 1 367 ? 16.728 -17.147 45.444 1.00 48.50 379 ARG A N 1
ATOM 2739 C CA . ARG A 1 367 ? 17.746 -18.005 46.055 1.00 50.28 379 ARG A CA 1
ATOM 2740 C C . ARG A 1 367 ? 17.215 -18.638 47.365 1.00 54.39 379 ARG A C 1
ATOM 2741 O O . ARG A 1 367 ? 17.348 -19.850 47.535 1.00 55.55 379 ARG A O 1
ATOM 2749 N N . ILE A 1 368 ? 16.595 -17.835 48.248 1.00 49.16 380 ILE A N 1
ATOM 2750 C CA . ILE A 1 368 ? 16.001 -18.291 49.512 1.00 49.26 380 ILE A CA 1
ATOM 2751 C C . ILE A 1 368 ? 14.829 -19.235 49.243 1.00 52.21 380 ILE A C 1
ATOM 2752 O O . ILE A 1 368 ? 14.750 -20.275 49.885 1.00 53.39 380 ILE A O 1
ATOM 2757 N N . MET A 1 369 ? 13.966 -18.908 48.266 1.00 46.99 381 MET A N 1
ATOM 2758 C CA . MET A 1 369 ? 12.812 -19.734 47.887 1.00 46.25 381 MET A CA 1
ATOM 2759 C C . MET A 1 369 ? 13.235 -21.090 47.363 1.00 50.74 381 MET A C 1
ATOM 2760 O O . MET A 1 369 ? 12.732 -22.106 47.845 1.00 50.55 381 MET A O 1
ATOM 2765 N N . THR A 1 370 ? 14.197 -21.106 46.414 1.00 48.66 382 THR A N 1
ATOM 2766 C CA . THR A 1 370 ? 14.779 -22.315 45.801 1.00 49.76 382 THR A CA 1
ATOM 2767 C C . THR A 1 370 ? 15.354 -23.242 46.883 1.00 54.34 382 THR A C 1
ATOM 2768 O O . THR A 1 370 ? 15.019 -24.429 46.878 1.00 54.41 382 THR A O 1
ATOM 2772 N N . ALA A 1 371 ? 16.183 -22.690 47.823 1.00 50.77 383 ALA A N 1
ATOM 2773 C CA . ALA A 1 371 ? 16.782 -23.463 48.926 1.00 52.11 383 ALA A CA 1
ATOM 2774 C C . ALA A 1 371 ? 15.716 -23.950 49.913 1.00 55.41 383 ALA A C 1
ATOM 2775 O O . ALA A 1 371 ? 15.797 -25.083 50.364 1.00 55.65 383 ALA A O 1
ATOM 2777 N N . PHE A 1 372 ? 14.715 -23.109 50.233 1.00 51.18 384 PHE A N 1
ATOM 2778 C CA . PHE A 1 372 ? 13.601 -23.474 51.115 1.00 49.82 384 PHE A CA 1
ATOM 2779 C C . PHE A 1 372 ? 12.831 -24.648 50.476 1.00 52.56 384 PHE A C 1
ATOM 2780 O O . PHE A 1 372 ? 12.491 -25.601 51.172 1.00 53.66 384 PHE A O 1
ATOM 2788 N N . PHE A 1 373 ? 12.535 -24.565 49.177 1.00 48.11 385 PHE A N 1
ATOM 2789 C CA . PHE A 1 373 ? 11.810 -25.626 48.470 1.00 48.52 385 PHE A CA 1
ATOM 2790 C C . PHE A 1 373 ? 12.573 -26.956 48.518 1.00 55.99 385 PHE A C 1
ATOM 2791 O O . PHE A 1 373 ? 11.972 -27.981 48.787 1.00 56.09 385 PHE A O 1
ATOM 2799 N N . GLN A 1 374 ? 13.894 -26.930 48.282 1.00 55.84 386 GLN A N 1
ATOM 2800 C CA . GLN A 1 374 ? 14.779 -28.098 48.318 1.00 57.72 386 GLN A CA 1
ATOM 2801 C C . GLN A 1 374 ? 14.778 -28.757 49.699 1.00 60.68 386 GLN A C 1
ATOM 2802 O O . GLN A 1 374 ? 14.617 -29.974 49.782 1.00 61.73 386 GLN A O 1
ATOM 2808 N N . ARG A 1 375 ? 14.925 -27.955 50.786 1.00 56.08 387 ARG A N 1
ATOM 2809 C CA . ARG A 1 375 ? 14.936 -28.503 52.155 1.00 55.82 387 ARG A CA 1
ATOM 2810 C C . ARG A 1 375 ? 13.563 -29.036 52.499 1.00 60.62 387 ARG A C 1
ATOM 2811 O O . ARG A 1 375 ? 13.459 -30.207 52.824 1.00 65.64 387 ARG A O 1
ATOM 2819 N N . HIS A 1 376 ? 12.499 -28.240 52.305 1.00 53.73 388 HIS A N 1
ATOM 2820 C CA . HIS A 1 376 ? 11.114 -28.634 52.604 1.00 50.92 388 HIS A CA 1
ATOM 2821 C C . HIS A 1 376 ? 10.429 -29.588 51.620 1.00 54.04 388 HIS A C 1
ATOM 2822 O O . HIS A 1 376 ? 9.208 -29.634 51.588 1.00 52.63 388 HIS A O 1
ATOM 2829 N N . ASP A 1 377 ? 11.224 -30.424 50.909 1.00 53.22 389 ASP A N 1
ATOM 2830 C CA . ASP A 1 377 ? 10.790 -31.477 49.982 1.00 55.83 389 ASP A CA 1
ATOM 2831 C C . ASP A 1 377 ? 9.853 -31.006 48.889 1.00 61.21 389 ASP A C 1
ATOM 2832 O O . ASP A 1 377 ? 8.783 -31.585 48.703 1.00 59.53 389 ASP A O 1
ATOM 2837 N N . MET A 1 378 ? 10.252 -29.936 48.181 1.00 61.30 390 MET A N 1
ATOM 2838 C CA . MET A 1 378 ? 9.530 -29.363 47.036 1.00 62.47 390 MET A CA 1
ATOM 2839 C C . MET A 1 378 ? 10.555 -29.188 45.883 1.00 69.68 390 MET A C 1
ATOM 2840 O O . MET A 1 378 ? 10.848 -28.052 45.489 1.00 69.04 390 MET A O 1
ATOM 2845 N N . PRO A 1 379 ? 11.135 -30.303 45.351 1.00 68.42 391 PRO A N 1
ATOM 2846 C CA . PRO A 1 379 ? 12.184 -30.158 44.317 1.00 69.14 391 PRO A CA 1
ATOM 2847 C C . PRO A 1 379 ? 11.735 -29.642 42.946 1.00 71.25 391 PRO A C 1
ATOM 2848 O O . PRO A 1 379 ? 12.554 -29.067 42.211 1.00 70.99 391 PRO A O 1
ATOM 2852 N N . GLU A 1 380 ? 10.453 -29.866 42.595 1.00 66.68 392 GLU A N 1
ATOM 2853 C CA . GLU A 1 380 ? 9.889 -29.421 41.307 1.00 65.42 392 GLU A CA 1
ATOM 2854 C C . GLU A 1 380 ? 9.753 -27.888 41.267 1.00 63.00 392 GLU A C 1
ATOM 2855 O O . GLU A 1 380 ? 10.065 -27.266 40.263 1.00 61.12 392 GLU A O 1
ATOM 2861 N N . GLN A 1 381 ? 9.358 -27.306 42.403 1.00 57.59 393 GLN A N 1
ATOM 2862 C CA . GLN A 1 381 ? 9.235 -25.877 42.648 1.00 55.42 393 GLN A CA 1
ATOM 2863 C C . GLN A 1 381 ? 10.639 -25.249 42.634 1.00 58.15 393 GLN A C 1
ATOM 2864 O O . GLN A 1 381 ? 10.844 -24.206 42.017 1.00 55.34 393 GLN A O 1
ATOM 2870 N N . ALA A 1 382 ? 11.597 -25.890 43.344 1.00 55.44 394 ALA A N 1
ATOM 2871 C CA . ALA A 1 382 ? 12.984 -25.450 43.478 1.00 55.68 394 ALA A CA 1
ATOM 2872 C C . ALA A 1 382 ? 13.696 -25.286 42.130 1.00 57.86 394 ALA A C 1
ATOM 2873 O O . ALA A 1 382 ? 14.381 -24.291 41.909 1.00 57.64 394 ALA A O 1
ATOM 2875 N N . GLU A 1 383 ? 13.521 -26.261 41.250 1.00 53.42 395 GLU A N 1
ATOM 2876 C CA . GLU A 1 383 ? 14.120 -26.354 39.923 1.00 54.62 395 GLU A CA 1
ATOM 2877 C C . GLU A 1 383 ? 13.738 -25.203 38.965 1.00 57.30 395 GLU A C 1
ATOM 2878 O O . GLU A 1 383 ? 14.588 -24.700 38.226 1.00 58.06 395 GLU A O 1
ATOM 2884 N N . VAL A 1 384 ? 12.472 -24.780 38.991 1.00 51.24 396 VAL A N 1
ATOM 2885 C CA . VAL A 1 384 ? 11.956 -23.761 38.061 1.00 49.58 396 VAL A CA 1
ATOM 2886 C C . VAL A 1 384 ? 11.713 -22.367 38.637 1.00 50.45 396 VAL A C 1
ATOM 2887 O O . VAL A 1 384 ? 11.364 -21.472 37.870 1.00 49.29 396 VAL A O 1
ATOM 2891 N N . PHE A 1 385 ? 11.850 -22.181 39.971 1.00 46.11 397 PHE A N 1
ATOM 2892 C CA . PHE A 1 385 ? 11.528 -20.890 40.595 1.00 43.43 397 PHE A CA 1
ATOM 2893 C C . PHE A 1 385 ? 12.107 -19.651 39.905 1.00 46.72 397 PHE A C 1
ATOM 2894 O O . PHE A 1 385 ? 11.358 -18.717 39.586 1.00 44.09 397 PHE A O 1
ATOM 2902 N N . MET A 1 386 ? 13.429 -19.641 39.723 1.00 45.71 398 MET A N 1
ATOM 2903 C CA . MET A 1 386 ? 14.185 -18.540 39.132 1.00 47.16 398 MET A CA 1
ATOM 2904 C C . MET A 1 386 ? 13.799 -18.256 37.656 1.00 48.53 398 MET A C 1
ATOM 2905 O O . MET A 1 386 ? 13.540 -17.109 37.291 1.00 44.45 398 MET A O 1
ATOM 2910 N N . GLU A 1 387 ? 13.798 -19.319 36.842 1.00 47.48 399 GLU A N 1
ATOM 2911 C CA . GLU A 1 387 ? 13.453 -19.400 35.423 1.00 48.51 399 GLU A CA 1
ATOM 2912 C C . GLU A 1 387 ? 12.080 -18.764 35.176 1.00 48.04 399 GLU A C 1
ATOM 2913 O O . GLU A 1 387 ? 11.929 -17.929 34.278 1.00 46.20 399 GLU A O 1
ATOM 2919 N N . ASN A 1 388 ? 11.080 -19.180 35.987 1.00 41.50 400 ASN A N 1
ATOM 2920 C CA . ASN A 1 388 ? 9.699 -18.732 35.895 1.00 38.96 400 ASN A CA 1
ATOM 2921 C C . ASN A 1 388 ? 9.561 -17.264 36.254 1.00 43.36 400 ASN A C 1
ATOM 2922 O O . ASN A 1 388 ? 8.849 -16.530 35.552 1.00 41.84 400 ASN A O 1
ATOM 2927 N N . LEU A 1 389 ? 10.247 -16.837 37.340 1.00 40.41 401 LEU A N 1
ATOM 2928 C CA . LEU A 1 389 ? 10.254 -15.451 37.809 1.00 39.86 401 LEU A CA 1
ATOM 2929 C C . LEU A 1 389 ? 10.856 -14.540 36.717 1.00 43.93 401 LEU A C 1
ATOM 2930 O O . LEU A 1 389 ? 10.285 -13.488 36.421 1.00 41.22 401 LEU A O 1
ATOM 2935 N N . GLN A 1 390 ? 11.982 -14.979 36.112 1.00 42.57 402 GLN A N 1
ATOM 2936 C CA . GLN A 1 390 ? 12.653 -14.254 35.046 1.00 42.89 402 GLN A CA 1
ATOM 2937 C C . GLN A 1 390 ? 11.744 -14.099 33.824 1.00 47.53 402 GLN A C 1
ATOM 2938 O O . GLN A 1 390 ? 11.713 -13.015 33.248 1.00 46.65 402 GLN A O 1
ATOM 2944 N N . ALA A 1 391 ? 10.967 -15.147 33.470 1.00 44.18 403 ALA A N 1
ATOM 2945 C CA . ALA A 1 391 ? 10.040 -15.078 32.333 1.00 42.61 403 ALA A CA 1
ATOM 2946 C C . ALA A 1 391 ? 8.883 -14.126 32.597 1.00 44.12 403 ALA A C 1
ATOM 2947 O O . ALA A 1 391 ? 8.446 -13.471 31.652 1.00 44.93 403 ALA A O 1
ATOM 2949 N N . TYR A 1 392 ? 8.412 -13.992 33.869 1.00 39.68 404 TYR A N 1
ATOM 2950 C CA . TYR A 1 392 ? 7.318 -13.034 34.196 1.00 37.10 404 TYR A CA 1
ATOM 2951 C C . TYR A 1 392 ? 7.763 -11.595 33.955 1.00 40.57 404 TYR A C 1
ATOM 2952 O O . TYR A 1 392 ? 6.949 -10.747 33.605 1.00 36.81 404 TYR A O 1
ATOM 2961 N N . TYR A 1 393 ? 9.058 -11.334 34.195 1.00 41.06 405 TYR A N 1
ATOM 2962 C CA . TYR A 1 393 ? 9.697 -10.024 34.078 1.00 41.00 405 TYR A CA 1
ATOM 2963 C C . TYR A 1 393 ? 10.813 -10.134 33.059 1.00 47.39 405 TYR A C 1
ATOM 2964 O O . TYR A 1 393 ? 11.965 -9.835 33.355 1.00 48.02 405 TYR A O 1
ATOM 2973 N N . GLU A 1 394 ? 10.463 -10.645 31.865 1.00 46.93 406 GLU A N 1
ATOM 2974 C CA . GLU A 1 394 ? 11.372 -10.881 30.738 1.00 49.73 406 GLU A CA 1
ATOM 2975 C C . GLU A 1 394 ? 12.210 -9.636 30.443 1.00 56.81 406 GLU A C 1
ATOM 2976 O O . GLU A 1 394 ? 11.669 -8.528 30.396 1.00 56.39 406 GLU A O 1
ATOM 2982 N N . GLY A 1 395 ? 13.518 -9.826 30.336 1.00 56.80 407 GLY A N 1
ATOM 2983 C CA . GLY A 1 395 ? 14.464 -8.752 30.053 1.00 58.66 407 GLY A CA 1
ATOM 2984 C C . GLY A 1 395 ? 14.826 -7.855 31.223 1.00 63.17 407 GLY A C 1
ATOM 2985 O O . GLY A 1 395 ? 15.724 -7.017 31.088 1.00 66.49 407 GLY A O 1
ATOM 2986 N N . LYS A 1 396 ? 14.159 -8.023 32.382 1.00 54.51 408 LYS A N 1
ATOM 2987 C CA . LYS A 1 396 ? 14.443 -7.215 33.567 1.00 52.98 408 LYS A CA 1
ATOM 2988 C C . LYS A 1 396 ? 15.587 -7.805 34.394 1.00 57.69 408 LYS A C 1
ATOM 2989 O O . LYS A 1 396 ? 15.730 -9.029 34.475 1.00 58.07 408 LYS A O 1
ATOM 2995 N N . ASN A 1 397 ? 16.396 -6.928 35.011 1.00 54.58 409 ASN A N 1
ATOM 2996 C CA . ASN A 1 397 ? 17.521 -7.322 35.861 1.00 55.94 409 ASN A CA 1
ATOM 2997 C C . ASN A 1 397 ? 16.964 -7.621 37.251 1.00 57.57 409 ASN A C 1
ATOM 2998 O O . ASN A 1 397 ? 16.539 -6.707 37.961 1.00 55.50 409 ASN A O 1
ATOM 3003 N N . LEU A 1 398 ? 16.945 -8.903 37.627 1.00 54.31 410 LEU A N 1
ATOM 3004 C CA . LEU A 1 398 ? 16.374 -9.331 38.907 1.00 52.42 410 LEU A CA 1
ATOM 3005 C C . LEU A 1 398 ? 17.249 -9.050 40.130 1.00 57.33 410 LEU A C 1
ATOM 3006 O O . LEU A 1 398 ? 16.749 -9.073 41.254 1.00 54.80 410 LEU A O 1
ATOM 3011 N N . GLU A 1 399 ? 18.535 -8.719 39.906 1.00 57.44 411 GLU A N 1
ATOM 3012 C CA . GLU A 1 399 ? 19.466 -8.340 40.966 1.00 58.95 411 GLU A CA 1
ATOM 3013 C C . GLU A 1 399 ? 19.178 -6.900 41.401 1.00 63.48 411 GLU A C 1
ATOM 3014 O O . GLU A 1 399 ? 19.214 -6.597 42.596 1.00 64.30 411 GLU A O 1
ATOM 3020 N N . GLU A 1 400 ? 18.837 -6.034 40.435 1.00 58.90 412 GLU A N 1
ATOM 3021 C CA . GLU A 1 400 ? 18.534 -4.622 40.653 1.00 58.48 412 GLU A CA 1
ATOM 3022 C C . GLU A 1 400 ? 17.111 -4.396 41.134 1.00 59.68 412 GLU A C 1
ATOM 3023 O O . GLU A 1 400 ? 16.886 -3.485 41.936 1.00 59.78 412 GLU A O 1
ATOM 3029 N N . ALA A 1 401 ? 16.145 -5.195 40.637 1.00 52.54 413 ALA A N 1
ATOM 3030 C CA . ALA A 1 401 ? 14.736 -5.064 41.013 1.00 49.43 413 ALA A CA 1
ATOM 3031 C C . ALA A 1 401 ? 14.494 -5.533 42.444 1.00 51.37 413 ALA A C 1
ATOM 3032 O O . ALA A 1 401 ? 15.036 -6.566 42.857 1.00 50.76 413 ALA A O 1
ATOM 3034 N N . THR A 1 402 ? 13.719 -4.744 43.207 1.00 46.95 414 THR A N 1
ATOM 3035 C CA . THR A 1 402 ? 13.361 -5.029 44.608 1.00 46.62 414 THR A CA 1
ATOM 3036 C C . THR A 1 402 ? 11.835 -4.928 44.846 1.00 49.38 414 THR A C 1
ATOM 3037 O O . THR A 1 402 ? 11.375 -5.212 45.958 1.00 48.66 414 THR A O 1
ATOM 3041 N N . ARG A 1 403 ? 11.062 -4.508 43.807 1.00 44.83 415 ARG A N 1
ATOM 3042 C CA . ARG A 1 403 ? 9.612 -4.291 43.935 1.00 43.27 415 ARG A CA 1
ATOM 3043 C C . ARG A 1 403 ? 8.716 -5.160 43.023 1.00 43.80 415 ARG A C 1
ATOM 3044 O O . ARG A 1 403 ? 7.613 -4.737 42.676 1.00 40.83 415 ARG A O 1
ATOM 3052 N N . TYR A 1 404 ? 9.178 -6.370 42.649 1.00 38.91 416 TYR A N 1
ATOM 3053 C CA . TYR A 1 404 ? 8.367 -7.267 41.807 1.00 37.18 416 TYR A CA 1
ATOM 3054 C C . TYR A 1 404 ? 7.609 -8.237 42.700 1.00 36.65 416 TYR A C 1
ATOM 3055 O O . TYR A 1 404 ? 6.394 -8.232 42.693 1.00 34.37 416 TYR A O 1
ATOM 3064 N N . GLN A 1 405 ? 8.321 -9.030 43.509 1.00 35.54 417 GLN A N 1
ATOM 3065 C CA . GLN A 1 405 ? 7.716 -9.928 44.509 1.00 33.57 417 GLN A CA 1
ATOM 3066 C C . GLN A 1 405 ? 7.586 -9.049 45.751 1.00 37.94 417 GLN A C 1
ATOM 3067 O O . GLN A 1 405 ? 8.593 -8.598 46.301 1.00 38.79 417 GLN A O 1
ATOM 3073 N N . ALA A 1 406 ? 6.341 -8.669 46.078 1.00 34.11 418 ALA A N 1
ATOM 3074 C CA . ALA A 1 406 ? 6.017 -7.722 47.146 1.00 34.94 418 ALA A CA 1
ATOM 3075 C C . ALA A 1 406 ? 5.737 -8.346 48.527 1.00 38.90 418 ALA A C 1
ATOM 3076 O O . ALA A 1 406 ? 6.024 -7.717 49.551 1.00 39.62 418 ALA A O 1
ATOM 3078 N N . TRP A 1 407 ? 5.123 -9.541 48.543 1.00 34.33 419 TRP A N 1
ATOM 3079 C CA . TRP A 1 407 ? 4.796 -10.243 49.770 1.00 35.86 419 TRP A CA 1
ATOM 3080 C C . TRP A 1 407 ? 5.046 -11.710 49.605 1.00 38.22 419 TRP A C 1
ATOM 3081 O O . TRP A 1 407 ? 4.851 -12.260 48.529 1.00 36.33 419 TRP A O 1
ATOM 3092 N N . LEU A 1 408 ? 5.377 -12.353 50.722 1.00 35.69 420 LEU A N 1
ATOM 3093 C CA . LEU A 1 408 ? 5.480 -13.797 50.846 1.00 34.82 420 LEU A CA 1
ATOM 3094 C C . LEU A 1 408 ? 4.544 -14.158 51.987 1.00 37.91 420 LEU A C 1
ATOM 3095 O O . LEU A 1 408 ? 4.756 -13.709 53.112 1.00 37.30 420 LEU A O 1
ATOM 3100 N N . SER A 1 409 ? 3.522 -14.959 51.718 1.00 34.26 421 SER A N 1
ATOM 3101 C CA . SER A 1 409 ? 2.659 -15.386 52.815 1.00 32.91 421 SER A CA 1
ATOM 3102 C C . SER A 1 409 ? 3.041 -16.819 53.204 1.00 35.02 421 SER A C 1
ATOM 3103 O O . SER A 1 409 ? 3.452 -17.598 52.357 1.00 34.54 421 SER A O 1
ATOM 3106 N N . PHE A 1 410 ? 2.917 -17.155 54.477 1.00 32.15 422 PHE A N 1
ATOM 3107 C CA . PHE A 1 410 ? 3.283 -18.467 54.978 1.00 32.18 422 PHE A CA 1
ATOM 3108 C C . PHE A 1 410 ? 2.212 -19.011 55.906 1.00 37.40 422 PHE A C 1
ATOM 3109 O O . PHE A 1 410 ? 1.817 -18.340 56.862 1.00 37.92 422 PHE A O 1
ATOM 3117 N N . ALA A 1 411 ? 1.818 -20.262 55.667 1.00 33.93 423 ALA A N 1
ATOM 3118 C CA . ALA A 1 411 ? 0.909 -21.043 56.504 1.00 34.01 423 ALA A CA 1
ATOM 3119 C C . ALA A 1 411 ? 1.493 -22.461 56.578 1.00 36.11 423 ALA A C 1
ATOM 3120 O O . ALA A 1 411 ? 2.320 -22.806 55.745 1.00 35.77 423 ALA A O 1
ATOM 3122 N N . TYR A 1 412 ? 1.081 -23.276 57.558 1.00 32.31 424 TYR A N 1
ATOM 3123 C CA . TYR A 1 412 ? 1.611 -24.635 57.664 1.00 34.01 424 TYR A CA 1
ATOM 3124 C C . TYR A 1 412 ? 0.612 -25.623 58.240 1.00 41.65 424 TYR A C 1
ATOM 3125 O O . TYR A 1 412 ? -0.038 -25.323 59.248 1.00 43.61 424 TYR A O 1
ATOM 3134 N N . THR A 1 413 ? 0.612 -26.854 57.690 1.00 39.20 425 THR A N 1
ATOM 3135 C CA . THR A 1 413 ? -0.059 -28.044 58.249 1.00 40.93 425 THR A CA 1
ATOM 3136 C C . THR A 1 413 ? 0.940 -29.205 58.168 1.00 47.44 425 THR A C 1
ATOM 3137 O O . THR A 1 413 ? 1.771 -29.235 57.256 1.00 47.23 425 THR A O 1
ATOM 3141 N N . LYS A 1 414 ? 0.881 -30.144 59.116 1.00 46.32 426 LYS A N 1
ATOM 3142 C CA . LYS A 1 414 ? 1.763 -31.301 59.041 1.00 48.57 426 LYS A CA 1
ATOM 3143 C C . LYS A 1 414 ? 1.442 -32.045 57.722 1.00 53.98 426 LYS A C 1
ATOM 3144 O O . LYS A 1 414 ? 2.336 -32.288 56.898 1.00 53.63 426 LYS A O 1
ATOM 3148 N N . GLU A 1 415 ? 0.143 -32.289 57.506 1.00 51.85 427 GLU A N 1
ATOM 3149 C CA . GLU A 1 415 ? -0.448 -33.009 56.373 1.00 53.55 427 GLU A CA 1
ATOM 3150 C C . GLU A 1 415 ? 0.054 -32.566 55.015 1.00 56.24 427 GLU A C 1
ATOM 3151 O O . GLU A 1 415 ? 0.567 -33.401 54.266 1.00 58.47 427 GLU A O 1
ATOM 3157 N N . LYS A 1 416 ? -0.076 -31.259 54.703 1.00 48.20 428 LYS A N 1
ATOM 3158 C CA . LYS A 1 416 ? 0.290 -30.708 53.396 1.00 46.55 428 LYS A CA 1
ATOM 3159 C C . LYS A 1 416 ? 1.638 -29.971 53.343 1.00 50.20 428 LYS A C 1
ATOM 3160 O O . LYS A 1 416 ? 2.078 -29.598 52.243 1.00 49.49 428 LYS A O 1
ATOM 3166 N N . GLY A 1 417 ? 2.260 -29.745 54.514 1.00 45.61 429 GLY A N 1
ATOM 3167 C CA . GLY A 1 417 ? 3.536 -29.042 54.632 1.00 44.18 429 GLY A CA 1
ATOM 3168 C C . GLY A 1 417 ? 3.430 -27.531 54.493 1.00 47.53 429 GLY A C 1
ATOM 3169 O O . GLY A 1 417 ? 2.344 -26.947 54.637 1.00 43.37 429 GLY A O 1
ATOM 3170 N N . PRO A 1 418 ? 4.563 -26.861 54.178 1.00 46.42 430 PRO A N 1
ATOM 3171 C CA . PRO A 1 418 ? 4.525 -25.394 54.019 1.00 44.60 430 PRO A CA 1
ATOM 3172 C C . PRO A 1 418 ? 3.629 -24.938 52.872 1.00 45.34 430 PRO A C 1
ATOM 3173 O O . PRO A 1 418 ? 3.618 -25.565 51.811 1.00 43.99 430 PRO A O 1
ATOM 3177 N N . TYR A 1 419 ? 2.880 -23.849 53.091 1.00 39.93 431 TYR A N 1
ATOM 3178 C CA . TYR A 1 419 ? 1.990 -23.264 52.097 1.00 39.86 431 TYR A CA 1
ATOM 3179 C C . TYR A 1 419 ? 2.469 -21.836 51.868 1.00 42.92 431 TYR A C 1
ATOM 3180 O O . TYR A 1 419 ? 2.232 -20.959 52.698 1.00 42.83 431 TYR A O 1
ATOM 3189 N N . LEU A 1 420 ? 3.162 -21.610 50.749 1.00 38.79 432 LEU A N 1
ATOM 3190 C CA . LEU A 1 420 ? 3.765 -20.320 50.416 1.00 38.38 432 LEU A CA 1
ATOM 3191 C C . LEU A 1 420 ? 3.065 -19.637 49.264 1.00 40.36 432 LEU A C 1
ATOM 3192 O O . LEU A 1 420 ? 2.640 -20.290 48.325 1.00 40.24 432 LEU A O 1
ATOM 3197 N N . SER A 1 421 ? 2.974 -18.316 49.323 1.00 36.10 433 SER A N 1
ATOM 3198 C CA . SER A 1 421 ? 2.359 -17.532 48.276 1.00 34.87 433 SER A CA 1
ATOM 3199 C C . SER A 1 421 ? 3.154 -16.299 48.015 1.00 38.29 433 SER A C 1
ATOM 3200 O O . SER A 1 421 ? 3.601 -15.639 48.942 1.00 38.01 433 SER A O 1
ATOM 3203 N N . ILE A 1 422 ? 3.302 -15.965 46.745 1.00 34.92 434 ILE A N 1
ATOM 3204 C CA . ILE A 1 422 ? 3.985 -14.740 46.340 1.00 34.23 434 ILE A CA 1
ATOM 3205 C C . ILE A 1 422 ? 2.937 -13.816 45.701 1.00 37.23 434 ILE A C 1
ATOM 3206 O O . ILE A 1 422 ? 2.171 -14.258 44.844 1.00 35.06 434 ILE A O 1
ATOM 3211 N N . TYR A 1 423 ? 2.932 -12.543 46.111 1.00 33.90 435 TYR A N 1
ATOM 3212 C CA . TYR A 1 423 ? 2.041 -11.516 45.592 1.00 33.28 435 TYR A CA 1
ATOM 3213 C C . TYR A 1 423 ? 2.930 -10.550 44.822 1.00 36.80 435 TYR A C 1
ATOM 3214 O O . TYR A 1 423 ? 3.900 -10.018 45.369 1.00 37.44 435 TYR A O 1
ATOM 3223 N N . TYR A 1 424 ? 2.614 -10.360 43.533 1.00 32.27 436 TYR A N 1
ATOM 3224 C CA . TYR A 1 424 ? 3.415 -9.565 42.610 1.00 31.28 436 TYR A CA 1
ATOM 3225 C C . TYR A 1 424 ? 2.938 -8.158 42.436 1.00 35.51 436 TYR A C 1
ATOM 3226 O O . TYR A 1 424 ? 1.726 -7.914 42.356 1.00 35.99 436 TYR A O 1
ATOM 3235 N N . PHE A 1 425 ? 3.896 -7.237 42.282 1.00 30.30 437 PHE A N 1
ATOM 3236 C CA . PHE A 1 425 ? 3.622 -5.847 41.925 1.00 30.16 437 PHE A CA 1
ATOM 3237 C C . PHE A 1 425 ? 3.986 -5.652 40.443 1.00 35.49 437 PHE A C 1
ATOM 3238 O O . PHE A 1 425 ? 4.938 -6.282 39.934 1.00 36.68 437 PHE A O 1
ATOM 3246 N N . TRP A 1 426 ? 3.218 -4.810 39.750 1.00 30.56 438 TRP A N 1
ATOM 3247 C CA . TRP A 1 426 ? 3.484 -4.494 38.331 1.00 31.13 438 TRP A CA 1
ATOM 3248 C C . TRP A 1 426 ? 4.803 -3.723 38.164 1.00 39.23 438 TRP A C 1
ATOM 3249 O O . TRP A 1 426 ? 5.106 -2.892 39.017 1.00 38.25 438 TRP A O 1
ATOM 3260 N N . PRO A 1 427 ? 5.641 -4.055 37.144 1.00 41.67 439 PRO A N 1
ATOM 3261 C CA . PRO A 1 427 ? 6.929 -3.352 36.997 1.00 44.72 439 PRO A CA 1
ATOM 3262 C C . PRO A 1 427 ? 6.798 -1.863 36.724 1.00 50.73 439 PRO A C 1
ATOM 3263 O O . PRO A 1 427 ? 5.808 -1.447 36.144 1.00 49.17 439 PRO A O 1
ATOM 3267 N N . GLU A 1 428 ? 7.802 -1.070 37.184 1.00 51.83 440 GLU A N 1
ATOM 3268 C CA . GLU A 1 428 ? 7.934 0.390 37.028 1.00 90.22 440 GLU A CA 1
ATOM 3269 C C . GLU A 1 428 ? 6.726 1.194 37.523 1.00 118.23 440 GLU A C 1
ATOM 3270 O O . GLU A 1 428 ? 6.535 1.334 38.729 1.00 79.23 440 GLU A O 1
ATOM 3272 N N . PRO B 1 21 ? -14.373 -40.226 27.566 1.00 87.13 33 PRO B N 1
ATOM 3273 C CA . PRO B 1 21 ? -14.466 -39.225 28.638 1.00 85.33 33 PRO B CA 1
ATOM 3274 C C . PRO B 1 21 ? -14.217 -37.786 28.176 1.00 85.03 33 PRO B C 1
ATOM 3275 O O . PRO B 1 21 ? -14.995 -36.905 28.553 1.00 84.08 33 PRO B O 1
ATOM 3279 N N . ILE B 1 22 ? -13.126 -37.536 27.406 1.00 78.55 34 ILE B N 1
ATOM 3280 C CA . ILE B 1 22 ? -12.758 -36.201 26.890 1.00 74.94 34 ILE B CA 1
ATOM 3281 C C . ILE B 1 22 ? -13.397 -35.988 25.497 1.00 72.59 34 ILE B C 1
ATOM 3282 O O . ILE B 1 22 ? -12.948 -36.585 24.513 1.00 72.93 34 ILE B O 1
ATOM 3287 N N . PRO B 1 23 ? -14.509 -35.212 25.409 1.00 63.98 35 PRO B N 1
ATOM 3288 C CA . PRO B 1 23 ? -15.203 -35.070 24.113 1.00 60.37 35 PRO B CA 1
ATOM 3289 C C . PRO B 1 23 ? -14.387 -34.370 23.047 1.00 56.20 35 PRO B C 1
ATOM 3290 O O . PRO B 1 23 ? -13.510 -33.568 23.367 1.00 53.05 35 PRO B O 1
ATOM 3294 N N . LYS B 1 24 ? -14.649 -34.715 21.778 1.00 49.90 36 LYS B N 1
ATOM 3295 C CA . LYS B 1 24 ? -13.953 -34.114 20.644 1.00 48.97 36 LYS B CA 1
ATOM 3296 C C . LYS B 1 24 ? -14.163 -32.571 20.601 1.00 50.13 36 LYS B C 1
ATOM 3297 O O . LYS B 1 24 ? -13.255 -31.851 20.192 1.00 49.15 36 LYS B O 1
ATOM 3303 N N . ASP B 1 25 ? -15.341 -32.080 21.034 1.00 44.93 37 ASP B N 1
ATOM 3304 C CA . ASP B 1 25 ? -15.650 -30.643 21.069 1.00 42.58 37 ASP B CA 1
ATOM 3305 C C . ASP B 1 25 ? -15.325 -29.980 22.438 1.00 44.63 37 ASP B C 1
ATOM 3306 O O . ASP B 1 25 ? -15.963 -28.997 22.814 1.00 44.89 37 ASP B O 1
ATOM 3311 N N . ILE B 1 26 ? -14.344 -30.523 23.179 1.00 39.95 38 ILE B N 1
ATOM 3312 C CA . ILE B 1 26 ? -13.865 -29.969 24.457 1.00 39.01 38 ILE B CA 1
ATOM 3313 C C . ILE B 1 26 ? -13.613 -28.426 24.373 1.00 39.79 38 ILE B C 1
ATOM 3314 O O . ILE B 1 26 ? -14.032 -27.702 25.265 1.00 39.31 38 ILE B O 1
ATOM 3319 N N . ALA B 1 27 ? -12.986 -27.937 23.282 1.00 35.71 39 ALA B N 1
ATOM 3320 C CA . ALA B 1 27 ? -12.712 -26.507 23.076 1.00 33.75 39 ALA B CA 1
ATOM 3321 C C . ALA B 1 27 ? -14.002 -25.682 23.062 1.00 37.46 39 ALA B C 1
ATOM 3322 O O . ALA B 1 27 ? -14.018 -24.587 23.604 1.00 36.73 39 ALA B O 1
ATOM 3324 N N . TYR B 1 28 ? -15.101 -26.248 22.529 1.00 35.36 40 TYR B N 1
ATOM 3325 C CA . TYR B 1 28 ? -16.429 -25.612 22.535 1.00 33.95 40 TYR B CA 1
ATOM 3326 C C . TYR B 1 28 ? -16.968 -25.570 23.991 1.00 38.58 40 TYR B C 1
ATOM 3327 O O . TYR B 1 28 ? -17.467 -24.535 24.410 1.00 37.08 40 TYR B O 1
ATOM 3336 N N . HIS B 1 29 ? -16.912 -26.705 24.727 1.00 36.58 41 HIS B N 1
ATOM 3337 C CA . HIS B 1 29 ? -17.377 -26.792 26.114 1.00 37.29 41 HIS B CA 1
ATOM 3338 C C . HIS B 1 29 ? -16.580 -25.860 27.009 1.00 40.26 41 HIS B C 1
ATOM 3339 O O . HIS B 1 29 ? -17.138 -25.285 27.949 1.00 39.04 41 HIS B O 1
ATOM 3346 N N . THR B 1 30 ? -15.267 -25.709 26.717 1.00 37.65 42 THR B N 1
ATOM 3347 C CA . THR B 1 30 ? -14.352 -24.849 27.486 1.00 36.50 42 THR B CA 1
ATOM 3348 C C . THR B 1 30 ? -14.683 -23.381 27.279 1.00 38.02 42 THR B C 1
ATOM 3349 O O . THR B 1 30 ? -14.809 -22.644 28.252 1.00 37.56 42 THR B O 1
ATOM 3353 N N . LEU B 1 31 ? -14.812 -22.952 26.020 1.00 33.63 43 LEU B N 1
ATOM 3354 C CA . LEU B 1 31 ? -15.145 -21.553 25.726 1.00 32.10 43 LEU B CA 1
ATOM 3355 C C . LEU B 1 31 ? -16.539 -21.181 26.218 1.00 35.83 43 LEU B C 1
ATOM 3356 O O . LEU B 1 31 ? -16.762 -20.033 26.591 1.00 35.02 43 LEU B O 1
ATOM 3361 N N . THR B 1 32 ? -17.467 -22.164 26.260 1.00 33.46 44 THR B N 1
ATOM 3362 C CA . THR B 1 32 ? -18.819 -21.973 26.788 1.00 33.77 44 THR B CA 1
ATOM 3363 C C . THR B 1 32 ? -18.767 -21.474 28.256 1.00 36.28 44 THR B C 1
ATOM 3364 O O . THR B 1 32 ? -19.583 -20.656 28.654 1.00 36.28 44 THR B O 1
ATOM 3368 N N . LYS B 1 33 ? -17.759 -21.913 29.016 1.00 33.23 45 LYS B N 1
ATOM 3369 C CA . LYS B 1 33 ? -17.569 -21.521 30.418 1.00 34.72 45 LYS B CA 1
ATOM 3370 C C . LYS B 1 33 ? -16.957 -20.126 30.572 1.00 37.17 45 LYS B C 1
ATOM 3371 O O . LYS B 1 33 ? -16.872 -19.621 31.692 1.00 36.72 45 LYS B O 1
ATOM 3377 N N . ALA B 1 34 ? -16.476 -19.533 29.467 1.00 33.74 46 ALA B N 1
ATOM 3378 C CA . ALA B 1 34 ? -15.747 -18.265 29.531 1.00 33.99 46 ALA B CA 1
ATOM 3379 C C . ALA B 1 34 ? -16.326 -17.114 28.712 1.00 35.63 46 ALA B C 1
ATOM 3380 O O . ALA B 1 34 ? -15.906 -15.984 28.916 1.00 36.47 46 ALA B O 1
ATOM 3382 N N . LEU B 1 35 ? -17.222 -17.392 27.770 1.00 30.38 47 LEU B N 1
ATOM 3383 C CA . LEU B 1 35 ? -17.778 -16.348 26.877 1.00 30.23 47 LEU B CA 1
ATOM 3384 C C . LEU B 1 35 ? -19.144 -15.868 27.330 1.00 35.44 47 LEU B C 1
ATOM 3385 O O . LEU B 1 35 ? -20.038 -16.680 27.561 1.00 33.70 47 LEU B O 1
ATOM 3390 N N . LEU B 1 36 ? -19.295 -14.554 27.463 1.00 33.77 48 LEU B N 1
ATOM 3391 C CA . LEU B 1 36 ? -20.564 -13.977 27.899 1.00 35.66 48 LEU B CA 1
ATOM 3392 C C . LEU B 1 36 ? -21.251 -13.300 26.706 1.00 38.26 48 LEU B C 1
ATOM 3393 O O . LEU B 1 36 ? -20.901 -12.196 26.367 1.00 39.81 48 LEU B O 1
ATOM 3398 N N . PHE B 1 37 ? -22.176 -13.998 26.031 1.00 32.53 49 PHE B N 1
ATOM 3399 C CA . PHE B 1 37 ? -22.895 -13.473 24.867 1.00 30.35 49 PHE B CA 1
ATOM 3400 C C . PHE B 1 37 ? -23.860 -12.379 25.254 1.00 32.74 49 PHE B C 1
ATOM 3401 O O . PHE B 1 37 ? -24.574 -12.539 26.230 1.00 33.44 49 PHE B O 1
ATOM 3409 N N . PRO B 1 38 ? -23.873 -11.238 24.534 1.00 28.70 50 PRO B N 1
ATOM 3410 C CA . PRO B 1 38 ? -24.731 -10.102 24.967 1.00 28.02 50 PRO B CA 1
ATOM 3411 C C . PRO B 1 38 ? -26.233 -10.250 24.712 1.00 32.99 50 PRO B C 1
ATOM 3412 O O . PRO B 1 38 ? -27.030 -9.516 25.291 1.00 33.10 50 PRO B O 1
ATOM 3416 N N . ASP B 1 39 ? -26.627 -11.180 23.831 1.00 30.73 51 ASP B N 1
ATOM 3417 C CA . ASP B 1 39 ? -28.053 -11.385 23.543 1.00 30.49 51 ASP B CA 1
ATOM 3418 C C . ASP B 1 39 ? -28.303 -12.855 23.238 1.00 33.01 51 ASP B C 1
ATOM 3419 O O . ASP B 1 39 ? -27.360 -13.593 22.935 1.00 30.79 51 ASP B O 1
ATOM 3424 N N . ILE B 1 40 ? -29.573 -13.256 23.302 1.00 31.41 52 ILE B N 1
ATOM 3425 C CA . ILE B 1 40 ? -30.053 -14.617 23.076 1.00 30.94 52 ILE B CA 1
ATOM 3426 C C . ILE B 1 40 ? -29.718 -15.174 21.693 1.00 33.81 52 ILE B C 1
ATOM 3427 O O . ILE B 1 40 ? -29.449 -16.365 21.573 1.00 34.67 52 ILE B O 1
ATOM 3432 N N . ASP B 1 41 ? -29.737 -14.325 20.662 1.00 28.09 53 ASP B N 1
ATOM 3433 C CA . ASP B 1 41 ? -29.482 -14.747 19.286 1.00 26.92 53 ASP B CA 1
ATOM 3434 C C . ASP B 1 41 ? -28.047 -15.180 19.055 1.00 30.24 53 ASP B C 1
ATOM 3435 O O . ASP B 1 41 ? -27.829 -16.243 18.477 1.00 29.70 53 ASP B O 1
ATOM 3440 N N . GLN B 1 42 ? -27.075 -14.392 19.567 1.00 26.38 54 GLN B N 1
ATOM 3441 C CA . GLN B 1 42 ? -25.642 -14.735 19.505 1.00 25.70 54 GLN B CA 1
ATOM 3442 C C . GLN B 1 42 ? -25.405 -16.035 20.307 1.00 29.84 54 GLN B C 1
ATOM 3443 O O . GLN B 1 42 ? -24.706 -16.924 19.828 1.00 28.76 54 GLN B O 1
ATOM 3449 N N . TYR B 1 43 ? -26.047 -16.145 21.495 1.00 27.85 55 TYR B N 1
ATOM 3450 C CA . TYR B 1 43 ? -26.001 -17.334 22.367 1.00 28.11 55 TYR B CA 1
ATOM 3451 C C . TYR B 1 43 ? -26.464 -18.574 21.556 1.00 33.12 55 TYR B C 1
ATOM 3452 O O . TYR B 1 43 ? -25.766 -19.577 21.523 1.00 33.77 55 TYR B O 1
ATOM 3461 N N . GLN B 1 44 ? -27.621 -18.479 20.878 1.00 30.92 56 GLN B N 1
ATOM 3462 C CA . GLN B 1 44 ? -28.161 -19.589 20.089 1.00 30.11 56 GLN B CA 1
ATOM 3463 C C . GLN B 1 44 ? -27.309 -19.950 18.893 1.00 34.95 56 GLN B C 1
ATOM 3464 O O . GLN B 1 44 ? -27.153 -21.130 18.616 1.00 38.10 56 GLN B O 1
ATOM 3470 N N . HIS B 1 45 ? -26.716 -18.964 18.218 1.00 31.61 57 HIS B N 1
ATOM 3471 C CA . HIS B 1 45 ? -25.831 -19.249 17.082 1.00 31.33 57 HIS B CA 1
ATOM 3472 C C . HIS B 1 45 ? -24.548 -19.957 17.548 1.00 34.92 57 HIS B C 1
ATOM 3473 O O . HIS B 1 45 ? -24.091 -20.874 16.874 1.00 34.29 57 HIS B O 1
ATOM 3480 N N . TRP B 1 46 ? -23.985 -19.530 18.701 1.00 30.46 58 TRP B N 1
ATOM 3481 C CA . TRP B 1 46 ? -22.801 -20.148 19.285 1.00 30.65 58 TRP B CA 1
ATOM 3482 C C . TRP B 1 46 ? -23.083 -21.626 19.546 1.00 35.53 58 TRP B C 1
ATOM 3483 O O . TRP B 1 46 ? -22.340 -22.475 19.060 1.00 36.61 58 TRP B O 1
ATOM 3494 N N . HIS B 1 47 ? -24.184 -21.931 20.265 1.00 31.41 59 HIS B N 1
ATOM 3495 C CA . HIS B 1 47 ? -24.568 -23.303 20.598 1.00 32.71 59 HIS B CA 1
ATOM 3496 C C . HIS B 1 47 ? -24.964 -24.183 19.419 1.00 38.95 59 HIS B C 1
ATOM 3497 O O . HIS B 1 47 ? -24.741 -25.384 19.449 1.00 40.75 59 HIS B O 1
ATOM 3504 N N . HIS B 1 48 ? -25.472 -23.576 18.360 1.00 36.45 60 HIS B N 1
ATOM 3505 C CA . HIS B 1 48 ? -25.858 -24.254 17.135 1.00 37.80 60 HIS B CA 1
ATOM 3506 C C . HIS B 1 48 ? -24.622 -24.581 16.268 1.00 41.29 60 HIS B C 1
ATOM 3507 O O . HIS B 1 48 ? -24.533 -25.670 15.715 1.00 43.29 60 HIS B O 1
ATOM 3514 N N . VAL B 1 49 ? -23.669 -23.649 16.167 1.00 36.19 61 VAL B N 1
ATOM 3515 C CA . VAL B 1 49 ? -22.518 -23.750 15.264 1.00 34.65 61 VAL B CA 1
ATOM 3516 C C . VAL B 1 49 ? -21.229 -24.307 15.845 1.00 36.36 61 VAL B C 1
ATOM 3517 O O . VAL B 1 49 ? -20.568 -25.130 15.191 1.00 34.21 61 VAL B O 1
ATOM 3521 N N . ALA B 1 50 ? -20.824 -23.791 17.010 1.00 32.56 62 ALA B N 1
ATOM 3522 C CA . ALA B 1 50 ? -19.552 -24.110 17.652 1.00 32.31 62 ALA B CA 1
ATOM 3523 C C . ALA B 1 50 ? -19.260 -25.585 17.905 1.00 37.61 62 ALA B C 1
ATOM 3524 O O . ALA B 1 50 ? -18.113 -25.958 17.670 1.00 37.61 62 ALA B O 1
ATOM 3526 N N . PRO B 1 51 ? -20.218 -26.455 18.335 1.00 35.72 63 PRO B N 1
ATOM 3527 C CA . PRO B 1 51 ? -19.863 -27.882 18.545 1.00 37.35 63 PRO B CA 1
ATOM 3528 C C . PRO B 1 51 ? -19.314 -28.548 17.278 1.00 42.11 63 PRO B C 1
ATOM 3529 O O . PRO B 1 51 ? -18.236 -29.137 17.338 1.00 43.12 63 PRO B O 1
ATOM 3533 N N . MET B 1 52 ? -19.995 -28.386 16.125 1.00 38.13 64 MET B N 1
ATOM 3534 C CA . MET B 1 52 ? -19.536 -28.979 14.869 1.00 39.43 64 MET B CA 1
ATOM 3535 C C . MET B 1 52 ? -18.234 -28.341 14.395 1.00 42.46 64 MET B C 1
ATOM 3536 O O . MET B 1 52 ? -17.351 -29.057 13.931 1.00 45.50 64 MET B O 1
ATOM 3541 N N . LEU B 1 53 ? -18.122 -27.016 14.494 1.00 35.49 65 LEU B N 1
ATOM 3542 C CA . LEU B 1 53 ? -16.914 -26.287 14.122 1.00 34.02 65 LEU B CA 1
ATOM 3543 C C . LEU B 1 53 ? -15.710 -26.790 14.945 1.00 38.26 65 LEU B C 1
ATOM 3544 O O . LEU B 1 53 ? -14.666 -27.072 14.361 1.00 39.00 65 LEU B O 1
ATOM 3549 N N . ALA B 1 54 ? -15.868 -26.946 16.273 1.00 35.70 66 ALA B N 1
ATOM 3550 C CA . ALA B 1 54 ? -14.821 -27.472 17.154 1.00 35.80 66 ALA B CA 1
ATOM 3551 C C . ALA B 1 54 ? -14.360 -28.856 16.702 1.00 39.98 66 ALA B C 1
ATOM 3552 O O . ALA B 1 54 ? -13.160 -29.110 16.694 1.00 41.37 66 ALA B O 1
ATOM 3554 N N . LYS B 1 55 ? -15.299 -29.742 16.318 1.00 36.95 67 LYS B N 1
ATOM 3555 C CA . LYS B 1 55 ? -14.991 -31.113 15.853 1.00 38.31 67 LYS B CA 1
ATOM 3556 C C . LYS B 1 55 ? -14.195 -31.093 14.535 1.00 43.09 67 LYS B C 1
ATOM 3557 O O . LYS B 1 55 ? -13.179 -31.785 14.415 1.00 42.85 67 LYS B O 1
ATOM 3563 N N . MET B 1 56 ? -14.622 -30.237 13.577 1.00 39.87 68 MET B N 1
ATOM 3564 C CA . MET B 1 56 ? -13.992 -30.066 12.265 1.00 39.31 68 MET B CA 1
ATOM 3565 C C . MET B 1 56 ? -12.565 -29.544 12.411 1.00 42.93 68 MET B C 1
ATOM 3566 O O . MET B 1 56 ? -11.687 -29.953 11.647 1.00 43.58 68 MET B O 1
ATOM 3571 N N . LEU B 1 57 ? -12.322 -28.682 13.427 1.00 38.59 69 LEU B N 1
ATOM 3572 C CA . LEU B 1 57 ? -10.982 -28.138 13.679 1.00 37.07 69 LEU B CA 1
ATOM 3573 C C . LEU B 1 57 ? -10.073 -29.190 14.267 1.00 40.86 69 LEU B C 1
ATOM 3574 O O . LEU B 1 57 ? -8.883 -29.239 13.937 1.00 40.91 69 LEU B O 1
ATOM 3579 N N . VAL B 1 58 ? -10.640 -30.075 15.100 1.00 38.87 70 VAL B N 1
ATOM 3580 C CA . VAL B 1 58 ? -9.873 -31.201 15.653 1.00 40.01 70 VAL B CA 1
ATOM 3581 C C . VAL B 1 58 ? -9.487 -32.130 14.466 1.00 45.57 70 VAL B C 1
ATOM 3582 O O . VAL B 1 58 ? -8.308 -32.461 14.303 1.00 45.22 70 VAL B O 1
ATOM 3586 N N . ASP B 1 59 ? -10.490 -32.480 13.618 1.00 43.04 71 ASP B N 1
ATOM 3587 C CA . ASP B 1 59 ? -10.342 -33.361 12.451 1.00 43.96 71 ASP B CA 1
ATOM 3588 C C . ASP B 1 59 ? -9.366 -32.836 11.415 1.00 50.34 71 ASP B C 1
ATOM 3589 O O . ASP B 1 59 ? -8.652 -33.631 10.827 1.00 52.94 71 ASP B O 1
ATOM 3594 N N . GLY B 1 60 ? -9.331 -31.515 11.225 1.00 45.69 72 GLY B N 1
ATOM 3595 C CA . GLY B 1 60 ? -8.440 -30.853 10.273 1.00 44.79 72 GLY B CA 1
ATOM 3596 C C . GLY B 1 60 ? -7.002 -30.772 10.744 1.00 46.91 72 GLY B C 1
ATOM 3597 O O . GLY B 1 60 ? -6.152 -30.240 10.031 1.00 44.76 72 GLY B O 1
ATOM 3598 N N . LYS B 1 61 ? -6.714 -31.294 11.957 1.00 43.44 73 LYS B N 1
ATOM 3599 C CA . LYS B 1 61 ? -5.378 -31.296 12.560 1.00 43.79 73 LYS B CA 1
ATOM 3600 C C . LYS B 1 61 ? -4.839 -29.894 12.861 1.00 46.17 73 LYS B C 1
ATOM 3601 O O . LYS B 1 61 ? -3.626 -29.670 12.842 1.00 47.24 73 LYS B O 1
ATOM 3607 N N . TYR B 1 62 ? -5.741 -28.954 13.171 1.00 40.09 74 TYR B N 1
ATOM 3608 C CA . TYR B 1 62 ? -5.355 -27.615 13.609 1.00 38.33 74 TYR B CA 1
ATOM 3609 C C . TYR B 1 62 ? -4.731 -27.772 15.003 1.00 41.31 74 TYR B C 1
ATOM 3610 O O . TYR B 1 62 ? -5.149 -28.652 15.768 1.00 39.82 74 TYR B O 1
ATOM 3619 N N . SER B 1 63 ? -3.739 -26.940 15.337 1.00 38.42 75 SER B N 1
ATOM 3620 C CA . SER B 1 63 ? -3.152 -26.997 16.681 1.00 38.66 75 SER B CA 1
ATOM 3621 C C . SER B 1 63 ? -4.238 -26.554 17.682 1.00 43.03 75 SER B C 1
ATOM 3622 O O . SER B 1 63 ? -5.202 -25.864 17.299 1.00 39.25 75 SER B O 1
ATOM 3625 N N . ILE B 1 64 ? -4.094 -26.979 18.952 1.00 42.20 76 ILE B N 1
ATOM 3626 C CA . ILE B 1 64 ? -5.024 -26.611 20.020 1.00 41.09 76 ILE B CA 1
ATOM 3627 C C . ILE B 1 64 ? -5.186 -25.075 20.112 1.00 42.73 76 ILE B C 1
ATOM 3628 O O . ILE B 1 64 ? -6.303 -24.578 20.252 1.00 41.63 76 ILE B O 1
ATOM 3633 N N . HIS B 1 65 ? -4.081 -24.337 19.926 1.00 37.77 77 HIS B N 1
ATOM 3634 C CA . HIS B 1 65 ? -4.040 -22.873 19.925 1.00 35.41 77 HIS B CA 1
ATOM 3635 C C . HIS B 1 65 ? -4.936 -22.289 18.841 1.00 38.57 77 HIS B C 1
ATOM 3636 O O . HIS B 1 65 ? -5.770 -21.416 19.122 1.00 36.98 77 HIS B O 1
ATOM 3643 N N . GLN B 1 66 ? -4.847 -22.869 17.631 1.00 35.61 78 GLN B N 1
ATOM 3644 C CA . GLN B 1 66 ? -5.616 -22.433 16.455 1.00 33.92 78 GLN B CA 1
ATOM 3645 C C . GLN B 1 66 ? -7.103 -22.776 16.533 1.00 35.46 78 GLN B C 1
ATOM 3646 O O . GLN B 1 66 ? -7.925 -21.980 16.083 1.00 33.27 78 GLN B O 1
ATOM 3652 N N . GLN B 1 67 ? -7.452 -23.928 17.148 1.00 34.10 79 GLN B N 1
ATOM 3653 C CA . GLN B 1 67 ? -8.844 -24.332 17.437 1.00 32.99 79 GLN B CA 1
ATOM 3654 C C . GLN B 1 67 ? -9.494 -23.245 18.339 1.00 37.36 79 GLN B C 1
ATOM 3655 O O . GLN B 1 67 ? -10.559 -22.720 18.003 1.00 35.84 79 GLN B O 1
ATOM 3661 N N . TYR B 1 68 ? -8.801 -22.863 19.450 1.00 34.87 80 TYR B N 1
ATOM 3662 C CA . TYR B 1 68 ? -9.292 -21.834 20.369 1.00 33.05 80 TYR B CA 1
ATOM 3663 C C . TYR B 1 68 ? -9.380 -20.507 19.676 1.00 36.53 80 TYR B C 1
ATOM 3664 O O . TYR B 1 68 ? -10.392 -19.830 19.814 1.00 35.18 80 TYR B O 1
ATOM 3673 N N . GLU B 1 69 ? -8.368 -20.176 18.853 1.00 33.26 81 GLU B N 1
ATOM 3674 C CA . GLU B 1 69 ? -8.338 -18.918 18.108 1.00 31.07 81 GLU B CA 1
ATOM 3675 C C . GLU B 1 69 ? -9.564 -18.788 17.213 1.00 35.96 81 GLU B C 1
ATOM 3676 O O . GLU B 1 69 ? -10.288 -17.804 17.312 1.00 34.30 81 GLU B O 1
ATOM 3682 N N . TYR B 1 70 ? -9.799 -19.805 16.365 1.00 33.05 82 TYR B N 1
ATOM 3683 C CA . TYR B 1 70 ? -10.878 -19.773 15.389 1.00 32.00 82 TYR B CA 1
ATOM 3684 C C . TYR B 1 70 ? -12.282 -19.851 16.000 1.00 34.29 82 TYR B C 1
ATOM 3685 O O . TYR B 1 70 ? -13.179 -19.145 15.562 1.00 32.27 82 TYR B O 1
ATOM 3694 N N . LEU B 1 71 ? -12.441 -20.631 17.064 1.00 30.10 83 LEU B N 1
ATOM 3695 C CA . LEU B 1 71 ? -13.708 -20.690 17.779 1.00 29.20 83 LEU B CA 1
ATOM 3696 C C . LEU B 1 71 ? -14.025 -19.332 18.430 1.00 34.72 83 LEU B C 1
ATOM 3697 O O . LEU B 1 71 ? -15.163 -18.878 18.358 1.00 34.77 83 LEU B O 1
ATOM 3702 N N . CYS B 1 72 ? -13.072 -18.653 19.049 1.00 31.62 84 CYS B N 1
ATOM 3703 C CA A CYS B 1 72 ? -13.176 -17.394 19.680 0.50 28.58 84 CYS B CA 1
ATOM 3704 C CA B CYS B 1 72 ? -13.136 -17.357 19.657 0.50 32.55 84 CYS B CA 1
ATOM 3705 C C . CYS B 1 72 ? -13.355 -16.390 18.701 1.00 35.55 84 CYS B C 1
ATOM 3706 O O . CYS B 1 72 ? -14.193 -15.568 18.877 1.00 35.40 84 CYS B O 1
ATOM 3711 N N . LEU B 1 73 ? -12.718 -16.441 17.563 1.00 33.37 85 LEU B N 1
ATOM 3712 C CA . LEU B 1 73 ? -12.988 -15.477 16.537 1.00 33.75 85 LEU B CA 1
ATOM 3713 C C . LEU B 1 73 ? -14.380 -15.566 15.905 1.00 33.97 85 LEU B C 1
ATOM 3714 O O . LEU B 1 73 ? -14.960 -14.586 15.579 1.00 33.44 85 LEU B O 1
ATOM 3719 N N . PHE B 1 74 ? -14.895 -16.766 15.787 1.00 28.07 86 PHE B N 1
ATOM 3720 C CA . PHE B 1 74 ? -16.262 -17.043 15.354 1.00 27.14 86 PHE B CA 1
ATOM 3721 C C . PHE B 1 74 ? -17.233 -16.335 16.302 1.00 32.71 86 PHE B C 1
ATOM 3722 O O . PHE B 1 74 ? -18.059 -15.551 15.849 1.00 32.90 86 PHE B O 1
ATOM 3730 N N . ALA B 1 75 ? -17.067 -16.545 17.614 1.00 30.22 87 ALA B N 1
ATOM 3731 C CA . ALA B 1 75 ? -17.879 -15.910 18.660 1.00 29.95 87 ALA B CA 1
ATOM 3732 C C . ALA B 1 75 ? -17.826 -14.380 18.613 1.00 31.46 87 ALA B C 1
ATOM 3733 O O . ALA B 1 75 ? -18.858 -13.725 18.709 1.00 30.67 87 ALA B O 1
ATOM 3735 N N . GLN B 1 76 ? -16.618 -13.826 18.503 1.00 27.23 88 GLN B N 1
ATOM 3736 C CA . GLN B 1 76 ? -16.363 -12.389 18.570 1.00 26.66 88 GLN B CA 1
ATOM 3737 C C . GLN B 1 76 ? -16.737 -11.609 17.323 1.00 31.54 88 GLN B C 1
ATOM 3738 O O . GLN B 1 76 ? -17.230 -10.495 17.425 1.00 29.82 88 GLN B O 1
ATOM 3744 N N . LEU B 1 77 ? -16.468 -12.188 16.160 1.00 31.40 89 LEU B N 1
ATOM 3745 C CA . LEU B 1 77 ? -16.642 -11.549 14.877 1.00 32.25 89 LEU B CA 1
ATOM 3746 C C . LEU B 1 77 ? -17.866 -11.962 14.102 1.00 35.71 89 LEU B C 1
ATOM 3747 O O . LEU B 1 77 ? -18.537 -11.088 13.555 1.00 35.59 89 LEU B O 1
ATOM 3752 N N . VAL B 1 78 ? -18.138 -13.287 14.015 1.00 30.83 90 VAL B N 1
ATOM 3753 C CA . VAL B 1 78 ? -19.195 -13.833 13.168 1.00 30.75 90 VAL B CA 1
ATOM 3754 C C . VAL B 1 78 ? -20.594 -13.878 13.818 1.00 34.87 90 VAL B C 1
ATOM 3755 O O . VAL B 1 78 ? -21.544 -13.365 13.221 1.00 34.65 90 VAL B O 1
ATOM 3759 N N . ALA B 1 79 ? -20.725 -14.483 15.015 1.00 30.47 91 ALA B N 1
ATOM 3760 C CA . ALA B 1 79 ? -22.025 -14.575 15.712 1.00 30.74 91 ALA B CA 1
ATOM 3761 C C . ALA B 1 79 ? -22.764 -13.204 15.804 1.00 33.51 91 ALA B C 1
ATOM 3762 O O . ALA B 1 79 ? -23.979 -13.207 15.574 1.00 33.10 91 ALA B O 1
ATOM 3764 N N . PRO B 1 80 ? -22.102 -12.027 16.022 1.00 28.59 92 PRO B N 1
ATOM 3765 C CA . PRO B 1 80 ? -22.874 -10.767 16.047 1.00 27.95 92 PRO B CA 1
ATOM 3766 C C . PRO B 1 80 ? -23.527 -10.383 14.706 1.00 32.89 92 PRO B C 1
ATOM 3767 O O . PRO B 1 80 ? -24.443 -9.561 14.700 1.00 32.27 92 PRO B O 1
ATOM 3771 N N . VAL B 1 81 ? -23.077 -10.973 13.572 1.00 28.15 93 VAL B N 1
ATOM 3772 C CA . VAL B 1 81 ? -23.661 -10.622 12.260 1.00 27.22 93 VAL B CA 1
ATOM 3773 C C . VAL B 1 81 ? -24.488 -11.771 11.655 1.00 30.21 93 VAL B C 1
ATOM 3774 O O . VAL B 1 81 ? -24.728 -11.783 10.458 1.00 28.96 93 VAL B O 1
ATOM 3778 N N . LEU B 1 82 ? -24.911 -12.742 12.485 1.00 27.78 94 LEU B N 1
ATOM 3779 C CA . LEU B 1 82 ? -25.719 -13.864 11.980 1.00 28.49 94 LEU B CA 1
ATOM 3780 C C . LEU B 1 82 ? -27.219 -13.566 12.032 1.00 31.76 94 LEU B C 1
ATOM 3781 O O . LEU B 1 82 ? -27.997 -14.284 11.426 1.00 33.75 94 LEU B O 1
ATOM 3786 N N . GLY B 1 83 ? -27.582 -12.475 12.709 1.00 27.37 95 GLY B N 1
ATOM 3787 C CA . GLY B 1 83 ? -28.944 -11.973 12.821 1.00 27.65 95 GLY B CA 1
ATOM 3788 C C . GLY B 1 83 ? -29.779 -12.693 13.854 1.00 33.28 95 GLY B C 1
ATOM 3789 O O . GLY B 1 83 ? -29.270 -13.575 14.557 1.00 31.70 95 GLY B O 1
ATOM 3790 N N . PRO B 1 84 ? -31.087 -12.357 13.962 1.00 32.63 96 PRO B N 1
ATOM 3791 C CA . PRO B 1 84 ? -31.950 -13.081 14.914 1.00 32.78 96 PRO B CA 1
ATOM 3792 C C . PRO B 1 84 ? -31.930 -14.578 14.623 1.00 36.79 96 PRO B C 1
ATOM 3793 O O . PRO B 1 84 ? -31.882 -14.982 13.450 1.00 35.26 96 PRO B O 1
ATOM 3797 N N . TYR B 1 85 ? -31.904 -15.402 15.693 1.00 34.09 97 TYR B N 1
ATOM 3798 C CA . TYR B 1 85 ? -31.887 -16.841 15.508 1.00 35.20 97 TYR B CA 1
ATOM 3799 C C . TYR B 1 85 ? -33.196 -17.293 14.817 1.00 41.39 97 TYR B C 1
ATOM 3800 O O . TYR B 1 85 ? -34.286 -16.945 15.279 1.00 39.62 97 TYR B O 1
ATOM 3809 N N . PRO B 1 86 ? -33.097 -17.955 13.647 1.00 42.56 98 PRO B N 1
ATOM 3810 C CA . PRO B 1 86 ? -34.315 -18.293 12.896 1.00 45.45 98 PRO B CA 1
ATOM 3811 C C . PRO B 1 86 ? -35.085 -19.485 13.436 1.00 52.77 98 PRO B C 1
ATOM 3812 O O . PRO B 1 86 ? -35.098 -20.544 12.831 1.00 54.83 98 PRO B O 1
ATOM 3816 N N . SER B 1 87 ? -35.728 -19.298 14.584 1.00 49.83 99 SER B N 1
ATOM 3817 C CA . SER B 1 87 ? -36.566 -20.291 15.229 1.00 51.77 99 SER B CA 1
ATOM 3818 C C . SER B 1 87 ? -37.772 -20.634 14.309 1.00 59.07 99 SER B C 1
ATOM 3819 O O . SER B 1 87 ? -38.164 -19.788 13.499 1.00 57.66 99 SER B O 1
ATOM 3822 N N . PRO B 1 88 ? -38.358 -21.859 14.400 1.00 58.20 100 PRO B N 1
ATOM 3823 C CA . PRO B 1 88 ? -39.501 -22.197 13.522 1.00 59.27 100 PRO B CA 1
ATOM 3824 C C . PRO B 1 88 ? -40.668 -21.216 13.623 1.00 63.84 100 PRO B C 1
ATOM 3825 O O . PRO B 1 88 ? -41.166 -20.955 14.719 1.00 65.31 100 PRO B O 1
ATOM 3829 N N . GLY B 1 89 ? -41.065 -20.664 12.482 1.00 59.64 101 GLY B N 1
ATOM 3830 C CA . GLY B 1 89 ? -42.175 -19.720 12.382 1.00 60.22 101 GLY B CA 1
ATOM 3831 C C . GLY B 1 89 ? -41.838 -18.262 12.640 1.00 62.29 101 GLY B C 1
ATOM 3832 O O . GLY B 1 89 ? -42.720 -17.401 12.514 1.00 62.76 101 GLY B O 1
ATOM 3833 N N . ARG B 1 90 ? -40.567 -17.969 13.005 1.00 55.22 102 ARG B N 1
ATOM 3834 C CA . ARG B 1 90 ? -40.113 -16.600 13.297 1.00 52.79 102 ARG B CA 1
ATOM 3835 C C . ARG B 1 90 ? -40.019 -15.776 12.012 1.00 54.01 102 ARG B C 1
ATOM 3836 O O . ARG B 1 90 ? -39.410 -16.222 11.033 1.00 51.90 102 ARG B O 1
ATOM 3844 N N . ASP B 1 91 ? -40.640 -14.585 12.019 1.00 51.08 103 ASP B N 1
ATOM 3845 C CA . ASP B 1 91 ? -40.670 -13.686 10.864 1.00 50.65 103 ASP B CA 1
ATOM 3846 C C . ASP B 1 91 ? -39.375 -12.874 10.752 1.00 51.99 103 ASP B C 1
ATOM 3847 O O . ASP B 1 91 ? -39.317 -11.729 11.182 1.00 52.06 103 ASP B O 1
ATOM 3852 N N . VAL B 1 92 ? -38.338 -13.476 10.163 1.00 46.62 104 VAL B N 1
ATOM 3853 C CA . VAL B 1 92 ? -37.043 -12.837 10.005 1.00 44.81 104 VAL B CA 1
ATOM 3854 C C . VAL B 1 92 ? -36.506 -12.893 8.577 1.00 48.08 104 VAL B C 1
ATOM 3855 O O . VAL B 1 92 ? -36.928 -13.728 7.786 1.00 49.79 104 VAL B O 1
ATOM 3859 N N . TYR B 1 93 ? -35.580 -11.983 8.245 1.00 43.14 105 TYR B N 1
ATOM 3860 C CA . TYR B 1 93 ? -34.871 -11.945 6.963 1.00 41.39 105 TYR B CA 1
ATOM 3861 C C . TYR B 1 93 ? -34.257 -13.351 6.760 1.00 47.59 105 TYR B C 1
ATOM 3862 O O . TYR B 1 93 ? -33.573 -13.875 7.651 1.00 45.75 105 TYR B O 1
ATOM 3871 N N . ARG B 1 94 ? -34.569 -13.978 5.622 1.00 48.04 106 ARG B N 1
ATOM 3872 C CA . ARG B 1 94 ? -34.138 -15.344 5.333 1.00 48.81 106 ARG B CA 1
ATOM 3873 C C . ARG B 1 94 ? -32.930 -15.525 4.423 1.00 49.52 106 ARG B C 1
ATOM 3874 O O . ARG B 1 94 ? -32.634 -14.694 3.545 1.00 48.27 106 ARG B O 1
ATOM 3878 N N . CYS B 1 95 ? -32.203 -16.606 4.703 1.00 43.60 107 CYS B N 1
ATOM 3879 C CA . CYS B 1 95 ? -30.991 -16.999 4.002 1.00 41.79 107 CYS B CA 1
ATOM 3880 C C . CYS B 1 95 ? -31.016 -18.538 3.829 1.00 46.96 107 CYS B C 1
ATOM 3881 O O . CYS B 1 95 ? -31.744 -19.230 4.563 1.00 47.11 107 CYS B O 1
ATOM 3884 N N . THR B 1 96 ? -30.266 -19.068 2.834 1.00 43.35 108 THR B N 1
ATOM 3885 C CA . THR B 1 96 ? -30.241 -20.517 2.533 1.00 43.41 108 THR B CA 1
ATOM 3886 C C . THR B 1 96 ? -28.897 -21.202 2.823 1.00 46.49 108 THR B C 1
ATOM 3887 O O . THR B 1 96 ? -28.718 -22.376 2.469 1.00 48.28 108 THR B O 1
ATOM 3891 N N . LEU B 1 97 ? -27.966 -20.499 3.494 1.00 40.27 109 LEU B N 1
ATOM 3892 C CA . LEU B 1 97 ? -26.690 -21.116 3.868 1.00 39.78 109 LEU B CA 1
ATOM 3893 C C . LEU B 1 97 ? -26.921 -22.239 4.886 1.00 44.40 109 LEU B C 1
ATOM 3894 O O . LEU B 1 97 ? -27.745 -22.081 5.798 1.00 43.02 109 LEU B O 1
ATOM 3899 N N . GLY B 1 98 ? -26.298 -23.394 4.649 1.00 40.85 110 GLY B N 1
ATOM 3900 C CA . GLY B 1 98 ? -26.505 -24.568 5.492 1.00 41.21 110 GLY B CA 1
ATOM 3901 C C . GLY B 1 98 ? -27.929 -25.085 5.367 1.00 46.69 110 GLY B C 1
ATOM 3902 O O . GLY B 1 98 ? -28.395 -25.829 6.221 1.00 45.65 110 GLY B O 1
ATOM 3903 N N . GLY B 1 99 ? -28.607 -24.679 4.295 1.00 46.60 111 GLY B N 1
ATOM 3904 C CA . GLY B 1 99 ? -29.983 -25.044 3.990 1.00 48.31 111 GLY B CA 1
ATOM 3905 C C . GLY B 1 99 ? -30.991 -23.954 4.308 1.00 52.51 111 GLY B C 1
ATOM 3906 O O . GLY B 1 99 ? -31.787 -23.578 3.453 1.00 51.67 111 GLY B O 1
ATOM 3907 N N . ASN B 1 100 ? -30.965 -23.422 5.532 1.00 50.46 112 ASN B N 1
ATOM 3908 C CA . ASN B 1 100 ? -31.961 -22.443 5.981 1.00 51.70 112 ASN B CA 1
ATOM 3909 C C . ASN B 1 100 ? -31.414 -21.389 6.980 1.00 54.94 112 ASN B C 1
ATOM 3910 O O . ASN B 1 100 ? -32.214 -20.754 7.677 1.00 56.03 112 ASN B O 1
ATOM 3915 N N . MET B 1 101 ? -30.076 -21.245 7.085 1.00 48.28 113 MET B N 1
ATOM 3916 C CA . MET B 1 101 ? -29.448 -20.326 8.040 1.00 46.09 113 MET B CA 1
ATOM 3917 C C . MET B 1 101 ? -28.652 -19.238 7.303 1.00 46.78 113 MET B C 1
ATOM 3918 O O . MET B 1 101 ? -28.631 -19.200 6.068 1.00 45.80 113 MET B O 1
ATOM 3923 N N . THR B 1 102 ? -27.982 -18.365 8.080 1.00 39.65 114 THR B N 1
ATOM 3924 C CA . THR B 1 102 ? -27.113 -17.304 7.567 1.00 37.21 114 THR B CA 1
ATOM 3925 C C . THR B 1 102 ? -25.651 -17.762 7.656 1.00 37.10 114 THR B C 1
ATOM 3926 O O . THR B 1 102 ? -24.760 -16.949 7.445 1.00 34.25 114 THR B O 1
ATOM 3930 N N . VAL B 1 103 ? -25.411 -19.055 8.006 1.00 32.75 115 VAL B N 1
ATOM 3931 C CA . VAL B 1 103 ? -24.072 -19.628 8.205 1.00 32.25 115 VAL B CA 1
ATOM 3932 C C . VAL B 1 103 ? -23.975 -21.054 7.660 1.00 36.76 115 VAL B C 1
ATOM 3933 O O . VAL B 1 103 ? -24.912 -21.843 7.801 1.00 37.21 115 VAL B O 1
ATOM 3937 N N . GLU B 1 104 ? -22.827 -21.388 7.051 1.00 33.66 116 GLU B N 1
ATOM 3938 C CA . GLU B 1 104 ? -22.585 -22.727 6.502 1.00 34.92 116 GLU B CA 1
ATOM 3939 C C . GLU B 1 104 ? -21.137 -23.146 6.763 1.00 40.54 116 GLU B C 1
ATOM 3940 O O . GLU B 1 104 ? -20.212 -22.360 6.542 1.00 41.52 116 GLU B O 1
ATOM 3946 N N . LEU B 1 105 ? -20.941 -24.402 7.167 1.00 38.02 117 LEU B N 1
ATOM 3947 C CA . LEU B 1 105 ? -19.608 -24.967 7.348 1.00 38.52 117 LEU B CA 1
ATOM 3948 C C . LEU B 1 105 ? -19.275 -25.861 6.165 1.00 43.25 117 LEU B C 1
ATOM 3949 O O . LEU B 1 105 ? -20.152 -26.518 5.602 1.00 42.89 117 LEU B O 1
ATOM 3954 N N . SER B 1 106 ? -18.008 -25.880 5.783 1.00 40.19 118 SER B N 1
ATOM 3955 C CA . SER B 1 106 ? -17.504 -26.739 4.717 1.00 40.57 118 SER B CA 1
ATOM 3956 C C . SER B 1 106 ? -16.090 -27.135 5.076 1.00 45.37 118 SER B C 1
ATOM 3957 O O . SER B 1 106 ? -15.422 -26.454 5.874 1.00 41.49 118 SER B O 1
ATOM 3960 N N . GLN B 1 107 ? -15.635 -28.233 4.480 1.00 45.02 119 GLN B N 1
ATOM 3961 C CA . GLN B 1 107 ? -14.331 -28.784 4.745 1.00 45.80 119 GLN B CA 1
ATOM 3962 C C . GLN B 1 107 ? -13.704 -29.272 3.443 1.00 49.81 119 GLN B C 1
ATOM 3963 O O . GLN B 1 107 ? -14.360 -29.937 2.633 1.00 47.64 119 GLN B O 1
ATOM 3969 N N . ASN B 1 108 ? -12.422 -28.918 3.278 1.00 48.79 120 ASN B N 1
ATOM 3970 C CA A ASN B 1 108 ? -11.587 -29.264 2.138 0.50 50.74 120 ASN B CA 1
ATOM 3971 C CA B ASN B 1 108 ? -11.611 -29.313 2.135 0.50 50.65 120 ASN B CA 1
ATOM 3972 C C . ASN B 1 108 ? -10.665 -30.415 2.562 1.00 57.33 120 ASN B C 1
ATOM 3973 O O . ASN B 1 108 ? -10.057 -30.332 3.627 1.00 59.09 120 ASN B O 1
ATOM 3982 N N . PHE B 1 109 ? -10.541 -31.456 1.730 1.00 55.14 121 PHE B N 1
ATOM 3983 C CA . PHE B 1 109 ? -9.710 -32.623 2.015 1.00 56.73 121 PHE B CA 1
ATOM 3984 C C . PHE B 1 109 ? -8.394 -32.717 1.197 1.00 67.23 121 PHE B C 1
ATOM 3985 O O . PHE B 1 109 ? -8.423 -32.951 -0.025 1.00 67.22 121 PHE B O 1
ATOM 3993 N N . GLN B 1 110 ? -7.232 -32.567 1.905 1.00 66.64 122 GLN B N 1
ATOM 3994 C CA . GLN B 1 110 ? -5.893 -32.686 1.305 1.00 109.95 122 GLN B CA 1
ATOM 3995 C C . GLN B 1 110 ? -4.869 -33.334 2.249 1.00 127.77 122 GLN B C 1
ATOM 3996 O O . GLN B 1 110 ? -4.952 -34.524 2.549 1.00 83.90 122 GLN B O 1
ATOM 4002 N N . GLY B 1 113 ? -3.876 -33.439 6.335 1.00 80.66 125 GLY B N 1
ATOM 4003 C CA . GLY B 1 113 ? -4.865 -32.598 7.002 1.00 77.48 125 GLY B CA 1
ATOM 4004 C C . GLY B 1 113 ? -5.967 -32.038 6.112 1.00 78.13 125 GLY B C 1
ATOM 4005 O O . GLY B 1 113 ? -5.951 -32.186 4.885 1.00 78.04 125 GLY B O 1
ATOM 4006 N N . SER B 1 114 ? -6.938 -31.381 6.756 1.00 71.12 126 SER B N 1
ATOM 4007 C CA . SER B 1 114 ? -8.099 -30.740 6.141 1.00 67.82 126 SER B CA 1
ATOM 4008 C C . SER B 1 114 ? -8.127 -29.280 6.563 1.00 65.14 126 SER B C 1
ATOM 4009 O O . SER B 1 114 ? -7.487 -28.926 7.544 1.00 64.29 126 SER B O 1
ATOM 4012 N N . THR B 1 115 ? -8.850 -28.430 5.822 1.00 57.49 127 THR B N 1
ATOM 4013 C CA . THR B 1 115 ? -9.029 -27.018 6.157 1.00 54.08 127 THR B CA 1
ATOM 4014 C C . THR B 1 115 ? -10.522 -26.761 6.220 1.00 53.94 127 THR B C 1
ATOM 4015 O O . THR B 1 115 ? -11.273 -27.268 5.376 1.00 54.64 127 THR B O 1
ATOM 4019 N N . THR B 1 116 ? -10.953 -25.990 7.224 1.00 45.93 128 THR B N 1
ATOM 4020 C CA . THR B 1 116 ? -12.357 -25.655 7.428 1.00 43.07 128 THR B CA 1
ATOM 4021 C C . THR B 1 116 ? -12.613 -24.259 6.868 1.00 42.71 128 THR B C 1
ATOM 4022 O O . THR B 1 116 ? -11.712 -23.412 6.828 1.00 40.44 128 THR B O 1
ATOM 4026 N N . ARG B 1 117 ? -13.853 -24.033 6.446 1.00 37.48 129 ARG B N 1
ATOM 4027 C CA . ARG B 1 117 ? -14.314 -22.755 5.957 1.00 36.12 129 ARG B CA 1
ATOM 4028 C C . ARG B 1 117 ? -15.664 -22.462 6.601 1.00 38.16 129 ARG B C 1
ATOM 4029 O O . ARG B 1 117 ? -16.503 -23.360 6.735 1.00 37.08 129 ARG B O 1
ATOM 4037 N N . ILE B 1 118 ? -15.850 -21.194 7.005 1.00 33.52 130 ILE B N 1
ATOM 4038 C CA . ILE B 1 118 ? -17.092 -20.674 7.577 1.00 33.37 130 ILE B CA 1
ATOM 4039 C C . ILE B 1 118 ? -17.608 -19.613 6.576 1.00 34.19 130 ILE B C 1
ATOM 4040 O O . ILE B 1 118 ? -16.941 -18.600 6.352 1.00 31.69 130 ILE B O 1
ATOM 4045 N N . ALA B 1 119 ? -18.786 -19.853 5.995 1.00 30.15 131 ALA B N 1
ATOM 4046 C CA . ALA B 1 119 ? -19.393 -18.905 5.067 1.00 30.43 131 ALA B CA 1
ATOM 4047 C C . ALA B 1 119 ? -20.643 -18.368 5.727 1.00 34.72 131 ALA B C 1
ATOM 4048 O O . ALA B 1 119 ? -21.334 -19.116 6.419 1.00 35.32 131 ALA B O 1
ATOM 4050 N N . PHE B 1 120 ? -20.919 -17.070 5.558 1.00 29.95 132 PHE B N 1
ATOM 4051 C CA . PHE B 1 120 ? -22.091 -16.468 6.191 1.00 29.31 132 PHE B CA 1
ATOM 4052 C C . PHE B 1 120 ? -22.540 -15.256 5.447 1.00 33.51 132 PHE B C 1
ATOM 4053 O O . PHE B 1 120 ? -21.711 -14.599 4.809 1.00 32.46 132 PHE B O 1
ATOM 4061 N N . GLU B 1 121 ? -23.846 -14.919 5.564 1.00 29.63 133 GLU B N 1
ATOM 4062 C CA . GLU B 1 121 ? -24.335 -13.673 4.998 1.00 29.41 133 GLU B CA 1
ATOM 4063 C C . GLU B 1 121 ? -24.383 -12.666 6.179 1.00 32.05 133 GLU B C 1
ATOM 4064 O O . GLU B 1 121 ? -25.199 -12.866 7.079 1.00 30.90 133 GLU B O 1
ATOM 4070 N N . PRO B 1 122 ? -23.528 -11.614 6.243 1.00 27.29 134 PRO B N 1
ATOM 4071 C CA . PRO B 1 122 ? -23.657 -10.662 7.358 1.00 26.30 134 PRO B CA 1
ATOM 4072 C C . PRO B 1 122 ? -25.059 -10.041 7.322 1.00 31.63 134 PRO B C 1
ATOM 4073 O O . PRO B 1 122 ? -25.554 -9.626 6.261 1.00 29.66 134 PRO B O 1
ATOM 4077 N N . VAL B 1 123 ? -25.746 -10.074 8.464 1.00 30.78 135 VAL B N 1
ATOM 4078 C CA . VAL B 1 123 ? -27.109 -9.545 8.575 1.00 31.77 135 VAL B CA 1
ATOM 4079 C C . VAL B 1 123 ? -27.321 -9.008 10.006 1.00 36.10 135 VAL B C 1
ATOM 4080 O O . VAL B 1 123 ? -26.757 -9.542 10.975 1.00 35.76 135 VAL B O 1
ATOM 4084 N N . ARG B 1 124 ? -28.110 -7.951 10.126 1.00 31.00 136 ARG B N 1
ATOM 4085 C CA . ARG B 1 124 ? -28.475 -7.400 11.418 1.00 31.59 136 ARG B CA 1
ATOM 4086 C C . ARG B 1 124 ? -29.976 -7.406 11.518 1.00 33.66 136 ARG B C 1
ATOM 4087 O O . ARG B 1 124 ? -30.644 -7.576 10.497 1.00 32.60 136 ARG B O 1
ATOM 4095 N N . TYR B 1 125 ? -30.526 -7.297 12.736 1.00 29.29 137 TYR B N 1
ATOM 4096 C CA . TYR B 1 125 ? -31.983 -7.379 12.928 1.00 28.87 137 TYR B CA 1
ATOM 4097 C C . TYR B 1 125 ? -32.796 -6.359 12.149 1.00 33.72 137 TYR B C 1
ATOM 4098 O O . TYR B 1 125 ? -33.953 -6.614 11.849 1.00 34.06 137 TYR B O 1
ATOM 4107 N N . GLN B 1 126 ? -32.209 -5.190 11.852 1.00 33.12 138 GLN B N 1
ATOM 4108 C CA . GLN B 1 126 ? -32.861 -4.131 11.073 1.00 33.78 138 GLN B CA 1
ATOM 4109 C C . GLN B 1 126 ? -33.375 -4.653 9.725 1.00 37.25 138 GLN B C 1
ATOM 4110 O O . GLN B 1 126 ? -34.469 -4.257 9.312 1.00 38.55 138 GLN B O 1
ATOM 4116 N N . ALA B 1 127 ? -32.663 -5.622 9.112 1.00 32.19 139 ALA B N 1
ATOM 4117 C CA . ALA B 1 127 ? -33.093 -6.243 7.839 1.00 33.41 139 ALA B CA 1
ATOM 4118 C C . ALA B 1 127 ? -34.421 -7.013 7.984 1.00 41.14 139 ALA B C 1
ATOM 4119 O O . ALA B 1 127 ? -35.105 -7.216 6.986 1.00 42.72 139 ALA B O 1
ATOM 4121 N N . SER B 1 128 ? -34.803 -7.411 9.223 1.00 37.64 140 SER B N 1
ATOM 4122 C CA . SER B 1 128 ? -36.047 -8.141 9.486 1.00 37.88 140 SER B CA 1
ATOM 4123 C C . SER B 1 128 ? -37.225 -7.231 9.859 1.00 44.45 140 SER B C 1
ATOM 4124 O O . SER B 1 128 ? -38.358 -7.705 9.877 1.00 45.98 140 SER B O 1
ATOM 4127 N N . VAL B 1 129 ? -36.958 -5.972 10.239 1.00 41.87 141 VAL B N 1
ATOM 4128 C CA . VAL B 1 129 ? -37.987 -5.052 10.766 1.00 43.80 141 VAL B CA 1
ATOM 4129 C C . VAL B 1 129 ? -38.213 -3.753 9.942 1.00 52.69 141 VAL B C 1
ATOM 4130 O O . VAL B 1 129 ? -38.732 -2.763 10.472 1.00 54.10 141 VAL B O 1
ATOM 4134 N N . GLY B 1 130 ? -37.820 -3.777 8.674 1.00 51.39 142 GLY B N 1
ATOM 4135 C CA . GLY B 1 130 ? -37.987 -2.666 7.739 1.00 52.45 142 GLY B CA 1
ATOM 4136 C C . GLY B 1 130 ? -36.956 -1.559 7.813 1.00 59.48 142 GLY B C 1
ATOM 4137 O O . GLY B 1 130 ? -37.182 -0.493 7.242 1.00 60.77 142 GLY B O 1
ATOM 4138 N N . HIS B 1 131 ? -35.826 -1.773 8.508 1.00 57.66 143 HIS B N 1
ATOM 4139 C CA . HIS B 1 131 ? -34.811 -0.722 8.617 1.00 58.26 143 HIS B CA 1
ATOM 4140 C C . HIS B 1 131 ? -33.547 -0.907 7.741 1.00 58.30 143 HIS B C 1
ATOM 4141 O O . HIS B 1 131 ? -32.587 -0.130 7.853 1.00 57.82 143 HIS B O 1
ATOM 4148 N N . ASP B 1 132 ? -33.573 -1.922 6.851 1.00 51.12 144 ASP B N 1
ATOM 4149 C CA . ASP B 1 132 ? -32.519 -2.232 5.875 1.00 48.63 144 ASP B CA 1
ATOM 4150 C C . ASP B 1 132 ? -33.092 -3.231 4.857 1.00 51.84 144 ASP B C 1
ATOM 4151 O O . ASP B 1 132 ? -32.802 -4.445 4.908 1.00 47.37 144 ASP B O 1
ATOM 4156 N N . ARG B 1 133 ? -33.944 -2.694 3.934 1.00 51.25 145 ARG B N 1
ATOM 4157 C CA . ARG B 1 133 ? -34.716 -3.470 2.948 1.00 52.41 145 ARG B CA 1
ATOM 4158 C C . ARG B 1 133 ? -33.945 -4.505 2.110 1.00 52.27 145 ARG B C 1
ATOM 4159 O O . ARG B 1 133 ? -34.410 -5.643 1.921 1.00 52.05 145 ARG B O 1
ATOM 4162 N N . PHE B 1 134 ? -32.760 -4.106 1.630 1.00 43.39 146 PHE B N 1
ATOM 4163 C CA . PHE B 1 134 ? -31.927 -4.977 0.823 1.00 40.83 146 PHE B CA 1
ATOM 4164 C C . PHE B 1 134 ? -30.650 -5.372 1.549 1.00 41.64 146 PHE B C 1
ATOM 4165 O O . PHE B 1 134 ? -29.674 -5.752 0.895 1.00 40.69 146 PHE B O 1
ATOM 4173 N N . ASN B 1 135 ? -30.676 -5.343 2.912 1.00 37.60 147 ASN B N 1
ATOM 4174 C CA . ASN B 1 135 ? -29.568 -5.720 3.794 1.00 36.54 147 ASN B CA 1
ATOM 4175 C C . ASN B 1 135 ? -28.215 -5.151 3.277 1.00 40.41 147 ASN B C 1
ATOM 4176 O O . ASN B 1 135 ? -27.293 -5.903 2.948 1.00 39.96 147 ASN B O 1
ATOM 4181 N N . ARG B 1 136 ? -28.128 -3.831 3.159 1.00 37.80 148 ARG B N 1
ATOM 4182 C CA . ARG B 1 136 ? -26.930 -3.191 2.590 1.00 37.98 148 ARG B CA 1
ATOM 4183 C C . ARG B 1 136 ? -25.811 -2.879 3.596 1.00 39.64 148 ARG B C 1
ATOM 4184 O O . ARG B 1 136 ? -24.634 -2.913 3.223 1.00 40.12 148 ARG B O 1
ATOM 4192 N N . THR B 1 137 ? -26.170 -2.570 4.846 1.00 32.13 149 THR B N 1
ATOM 4193 C CA . THR B 1 137 ? -25.210 -2.098 5.853 1.00 31.50 149 THR B CA 1
ATOM 4194 C C . THR B 1 137 ? -24.382 -3.123 6.586 1.00 35.49 149 THR B C 1
ATOM 4195 O O . THR B 1 137 ? -23.275 -2.793 7.016 1.00 35.07 149 THR B O 1
ATOM 4199 N N . SER B 1 138 ? -24.914 -4.339 6.771 1.00 31.78 150 SER B N 1
ATOM 4200 C CA . SER B 1 138 ? -24.278 -5.390 7.598 1.00 31.01 150 SER B CA 1
ATOM 4201 C C . SER B 1 138 ? -22.918 -5.846 7.174 1.00 30.31 150 SER B C 1
ATOM 4202 O O . SER B 1 138 ? -22.070 -6.043 8.032 1.00 29.93 150 SER B O 1
ATOM 4205 N N . VAL B 1 139 ? -22.692 -5.997 5.859 1.00 26.05 151 VAL B N 1
ATOM 4206 C CA . VAL B 1 139 ? -21.396 -6.409 5.321 1.00 25.19 151 VAL B CA 1
ATOM 4207 C C . VAL B 1 139 ? -20.321 -5.351 5.657 1.00 27.97 151 VAL B C 1
ATOM 4208 O O . VAL B 1 139 ? -19.202 -5.688 6.001 1.00 27.38 151 VAL B O 1
ATOM 4212 N N . ASN B 1 140 ? -20.704 -4.076 5.616 1.00 27.30 152 ASN B N 1
ATOM 4213 C CA . ASN B 1 140 ? -19.849 -2.940 5.945 1.00 27.85 152 ASN B CA 1
ATOM 4214 C C . ASN B 1 140 ? -19.489 -2.940 7.439 1.00 30.23 152 ASN B C 1
ATOM 4215 O O . ASN B 1 140 ? -18.318 -2.765 7.789 1.00 28.18 152 ASN B O 1
ATOM 4220 N N . ALA B 1 141 ? -20.488 -3.170 8.304 1.00 26.74 153 ALA B N 1
ATOM 4221 C CA . ALA B 1 141 ? -20.274 -3.262 9.772 1.00 25.84 153 ALA B CA 1
ATOM 4222 C C . ALA B 1 141 ? -19.324 -4.441 10.042 1.00 30.13 153 ALA B C 1
ATOM 4223 O O . ALA B 1 141 ? -18.341 -4.278 10.765 1.00 31.87 153 ALA B O 1
ATOM 4225 N N . PHE B 1 142 ? -19.578 -5.596 9.402 1.00 25.42 154 PHE B N 1
ATOM 4226 C CA . PHE B 1 142 ? -18.760 -6.789 9.548 1.00 25.59 154 PHE B CA 1
ATOM 4227 C C . PHE B 1 142 ? -17.278 -6.548 9.178 1.00 31.80 154 PHE B C 1
ATOM 4228 O O . PHE B 1 142 ? -16.396 -6.833 9.995 1.00 33.00 154 PHE B O 1
ATOM 4236 N N . PHE B 1 143 ? -17.012 -6.019 7.961 1.00 26.71 155 PHE B N 1
ATOM 4237 C CA . PHE B 1 143 ? -15.645 -5.730 7.528 1.00 25.91 155 PHE B CA 1
ATOM 4238 C C . PHE B 1 143 ? -14.913 -4.771 8.444 1.00 28.33 155 PHE B C 1
ATOM 4239 O O . PHE B 1 143 ? -13.716 -4.938 8.651 1.00 26.55 155 PHE B O 1
ATOM 4247 N N . SER B 1 144 ? -15.616 -3.771 8.996 1.00 25.89 156 SER B N 1
ATOM 4248 C CA . SER B 1 144 ? -15.008 -2.791 9.896 1.00 27.01 156 SER B CA 1
ATOM 4249 C C . SER B 1 144 ? -14.538 -3.443 11.194 1.00 32.21 156 SER B C 1
ATOM 4250 O O . SER B 1 144 ? -13.652 -2.907 11.845 1.00 35.21 156 SER B O 1
ATOM 4253 N N . GLN B 1 145 ? -15.104 -4.603 11.546 1.00 28.77 157 GLN B N 1
ATOM 4254 C CA . GLN B 1 145 ? -14.683 -5.401 12.710 1.00 28.72 157 GLN B CA 1
ATOM 4255 C C . GLN B 1 145 ? -13.595 -6.400 12.288 1.00 32.47 157 GLN B C 1
ATOM 4256 O O . GLN B 1 145 ? -12.568 -6.488 12.953 1.00 30.38 157 GLN B O 1
ATOM 4262 N N . LEU B 1 146 ? -13.816 -7.125 11.171 1.00 29.13 158 LEU B N 1
ATOM 4263 C CA . LEU B 1 146 ? -12.851 -8.106 10.656 1.00 30.09 158 LEU B CA 1
ATOM 4264 C C . LEU B 1 146 ? -11.448 -7.510 10.430 1.00 34.76 158 LEU B C 1
ATOM 4265 O O . LEU B 1 146 ? -10.451 -8.124 10.828 1.00 34.64 158 LEU B O 1
ATOM 4270 N N . GLN B 1 147 ? -11.378 -6.304 9.810 1.00 29.23 159 GLN B N 1
ATOM 4271 C CA . GLN B 1 147 ? -10.115 -5.655 9.526 1.00 29.26 159 GLN B CA 1
ATOM 4272 C C . GLN B 1 147 ? -9.319 -5.279 10.764 1.00 33.78 159 GLN B C 1
ATOM 4273 O O . GLN B 1 147 ? -8.105 -5.145 10.677 1.00 34.86 159 GLN B O 1
ATOM 4279 N N . LEU B 1 148 ? -9.987 -5.144 11.919 1.00 31.18 160 LEU B N 1
ATOM 4280 C CA . LEU B 1 148 ? -9.313 -4.839 13.181 1.00 33.01 160 LEU B CA 1
ATOM 4281 C C . LEU B 1 148 ? -8.533 -6.057 13.708 1.00 38.64 160 LEU B C 1
ATOM 4282 O O . LEU B 1 148 ? -7.509 -5.872 14.364 1.00 40.27 160 LEU B O 1
ATOM 4287 N N . LEU B 1 149 ? -9.002 -7.280 13.408 1.00 34.03 161 LEU B N 1
ATOM 4288 C CA . LEU B 1 149 ? -8.356 -8.511 13.878 1.00 34.98 161 LEU B CA 1
ATOM 4289 C C . LEU B 1 149 ? -7.461 -9.180 12.860 1.00 41.48 161 LEU B C 1
ATOM 4290 O O . LEU B 1 149 ? -6.478 -9.785 13.262 1.00 43.17 161 LEU B O 1
ATOM 4295 N N . VAL B 1 150 ? -7.826 -9.130 11.553 1.00 36.18 162 VAL B N 1
ATOM 4296 C CA . VAL B 1 150 ? -7.049 -9.753 10.485 1.00 35.44 162 VAL B CA 1
ATOM 4297 C C . VAL B 1 150 ? -6.562 -8.628 9.563 1.00 41.49 162 VAL B C 1
ATOM 4298 O O . VAL B 1 150 ? -7.292 -8.162 8.686 1.00 40.89 162 VAL B O 1
ATOM 4302 N N . LYS B 1 151 ? -5.315 -8.185 9.792 1.00 39.88 163 LYS B N 1
ATOM 4303 C CA . LYS B 1 151 ? -4.670 -7.097 9.056 1.00 40.20 163 LYS B CA 1
ATOM 4304 C C . LYS B 1 151 ? -4.541 -7.324 7.581 1.00 41.36 163 LYS B C 1
ATOM 4305 O O . LYS B 1 151 ? -4.599 -6.355 6.828 1.00 43.26 163 LYS B O 1
ATOM 4311 N N . SER B 1 152 ? -4.358 -8.584 7.153 1.00 34.16 164 SER B N 1
ATOM 4312 C CA . SER B 1 152 ? -4.175 -8.918 5.742 1.00 33.80 164 SER B CA 1
ATOM 4313 C C . SER B 1 152 ? -5.476 -8.774 4.936 1.00 36.35 164 SER B C 1
ATOM 4314 O O . SER B 1 152 ? -5.434 -8.859 3.726 1.00 37.52 164 SER B O 1
ATOM 4317 N N . VAL B 1 153 ? -6.630 -8.592 5.601 1.00 32.73 165 VAL B N 1
ATOM 4318 C CA . VAL B 1 153 ? -7.920 -8.420 4.915 1.00 31.84 165 VAL B CA 1
ATOM 4319 C C . VAL B 1 153 ? -7.990 -7.045 4.279 1.00 37.28 165 VAL B C 1
ATOM 4320 O O . VAL B 1 153 ? -7.899 -6.021 4.968 1.00 39.70 165 VAL B O 1
ATOM 4324 N N . ASN B 1 154 ? -8.133 -7.027 2.961 1.00 32.63 166 ASN B N 1
ATOM 4325 C CA . ASN B 1 154 ? -8.223 -5.794 2.198 1.00 32.38 166 ASN B CA 1
ATOM 4326 C C . ASN B 1 154 ? -9.599 -5.770 1.507 1.00 35.71 166 ASN B C 1
ATOM 4327 O O . ASN B 1 154 ? -9.957 -6.714 0.808 1.00 33.66 166 ASN B O 1
ATOM 4332 N N . ILE B 1 155 ? -10.367 -4.695 1.717 1.00 30.54 167 ILE B N 1
ATOM 4333 C CA . ILE B 1 155 ? -11.718 -4.589 1.176 1.00 28.72 167 ILE B CA 1
ATOM 4334 C C . ILE B 1 155 ? -11.841 -3.628 -0.018 1.00 32.93 167 ILE B C 1
ATOM 4335 O O . ILE B 1 155 ? -12.951 -3.268 -0.403 1.00 32.34 167 ILE B O 1
ATOM 4340 N N . GLU B 1 156 ? -10.715 -3.222 -0.619 1.00 32.33 168 GLU B N 1
ATOM 4341 C CA . GLU B 1 156 ? -10.755 -2.326 -1.796 1.00 34.47 168 GLU B CA 1
ATOM 4342 C C . GLU B 1 156 ? -11.683 -2.892 -2.906 1.00 38.51 168 GLU B C 1
ATOM 4343 O O . GLU B 1 156 ? -12.422 -2.137 -3.519 1.00 38.27 168 GLU B O 1
ATOM 4349 N N . LEU B 1 157 ? -11.703 -4.228 -3.077 1.00 36.06 169 LEU B N 1
ATOM 4350 C CA . LEU B 1 157 ? -12.562 -4.895 -4.069 1.00 37.68 169 LEU B CA 1
ATOM 4351 C C . LEU B 1 157 ? -14.032 -4.858 -3.715 1.00 39.03 169 LEU B C 1
ATOM 4352 O O . LEU B 1 157 ? -14.857 -4.806 -4.623 1.00 38.83 169 LEU B O 1
ATOM 4357 N N . HIS B 1 158 ? -14.361 -4.845 -2.406 1.00 34.44 170 HIS B N 1
ATOM 4358 C CA . HIS B 1 158 ? -15.737 -4.689 -1.957 1.00 32.96 170 HIS B CA 1
ATOM 4359 C C . HIS B 1 158 ? -16.250 -3.324 -2.437 1.00 34.95 170 HIS B C 1
ATOM 4360 O O . HIS B 1 158 ? -17.308 -3.277 -3.046 1.00 34.17 170 HIS B O 1
ATOM 4367 N N . HIS B 1 159 ? -15.467 -2.245 -2.217 1.00 31.81 171 HIS B N 1
ATOM 4368 C CA . HIS B 1 159 ? -15.805 -0.888 -2.641 1.00 34.15 171 HIS B CA 1
ATOM 4369 C C . HIS B 1 159 ? -15.995 -0.792 -4.161 1.00 37.58 171 HIS B C 1
ATOM 4370 O O . HIS B 1 159 ? -16.985 -0.224 -4.623 1.00 36.48 171 HIS B O 1
ATOM 4377 N N . LEU B 1 160 ? -15.065 -1.380 -4.927 1.00 36.54 172 LEU B N 1
ATOM 4378 C CA . LEU B 1 160 ? -15.092 -1.362 -6.394 1.00 38.40 172 LEU B CA 1
ATOM 4379 C C . LEU B 1 160 ? -16.200 -2.213 -7.014 1.00 42.71 172 LEU B C 1
ATOM 4380 O O . LEU B 1 160 ? -16.859 -1.748 -7.943 1.00 43.48 172 LEU B O 1
ATOM 4385 N N . LEU B 1 161 ? -16.405 -3.452 -6.518 1.00 37.40 173 LEU B N 1
ATOM 4386 C CA . LEU B 1 161 ? -17.369 -4.386 -7.097 1.00 37.22 173 LEU B CA 1
ATOM 4387 C C . LEU B 1 161 ? -18.834 -4.188 -6.739 1.00 41.70 173 LEU B C 1
ATOM 4388 O O . LEU B 1 161 ? -19.681 -4.598 -7.531 1.00 43.03 173 LEU B O 1
ATOM 4393 N N . SER B 1 162 ? -19.155 -3.598 -5.571 1.00 38.12 174 SER B N 1
ATOM 4394 C CA . SER B 1 162 ? -20.546 -3.433 -5.084 1.00 37.98 174 SER B CA 1
ATOM 4395 C C . SER B 1 162 ? -21.468 -2.767 -6.075 1.00 42.37 174 SER B C 1
ATOM 4396 O O . SER B 1 162 ? -22.583 -3.246 -6.287 1.00 44.70 174 SER B O 1
ATOM 4399 N N . GLU B 1 163 ? -20.999 -1.666 -6.675 1.00 37.11 175 GLU B N 1
ATOM 4400 C CA A GLU B 1 163 ? -21.729 -0.884 -7.682 0.50 37.55 175 GLU B CA 1
ATOM 4401 C CA B GLU B 1 163 ? -21.772 -0.907 -7.659 0.50 37.97 175 GLU B CA 1
ATOM 4402 C C . GLU B 1 163 ? -22.168 -1.788 -8.848 1.00 42.24 175 GLU B C 1
ATOM 4403 O O . GLU B 1 163 ? -23.290 -1.681 -9.334 1.00 44.37 175 GLU B O 1
ATOM 4414 N N . HIS B 1 164 ? -21.260 -2.644 -9.324 1.00 37.01 176 HIS B N 1
ATOM 4415 C CA . HIS B 1 164 ? -21.515 -3.498 -10.495 1.00 37.35 176 HIS B CA 1
ATOM 4416 C C . HIS B 1 164 ? -22.344 -4.724 -10.249 1.00 40.02 176 HIS B C 1
ATOM 4417 O O . HIS B 1 164 ? -22.934 -5.236 -11.203 1.00 40.43 176 HIS B O 1
ATOM 4424 N N . LEU B 1 165 ? -22.382 -5.216 -8.984 1.00 33.88 177 LEU B N 1
ATOM 4425 C CA . LEU B 1 165 ? -23.031 -6.481 -8.681 1.00 33.99 177 LEU B CA 1
ATOM 4426 C C . LEU B 1 165 ? -24.198 -6.458 -7.727 1.00 38.06 177 LEU B C 1
ATOM 4427 O O . LEU B 1 165 ? -24.770 -7.510 -7.437 1.00 38.65 177 LEU B O 1
ATOM 4432 N N . THR B 1 166 ? -24.528 -5.283 -7.185 1.00 35.63 178 THR B N 1
ATOM 4433 C CA . THR B 1 166 ? -25.605 -5.153 -6.202 1.00 34.70 178 THR B CA 1
ATOM 4434 C C . THR B 1 166 ? -26.544 -4.025 -6.572 1.00 38.81 178 THR B C 1
ATOM 4435 O O . THR B 1 166 ? -26.206 -3.175 -7.395 1.00 38.80 178 THR B O 1
ATOM 4439 N N . LEU B 1 167 ? -27.734 -4.028 -5.975 1.00 36.33 179 LEU B N 1
ATOM 4440 C CA . LEU B 1 167 ? -28.759 -3.040 -6.252 1.00 37.19 179 LEU B CA 1
ATOM 4441 C C . LEU B 1 167 ? -28.381 -1.624 -5.733 1.00 41.23 179 LEU B C 1
ATOM 4442 O O . LEU B 1 167 ? -28.300 -1.422 -4.526 1.00 39.69 179 LEU B O 1
ATOM 4447 N N . THR B 1 168 ? -28.128 -0.677 -6.650 1.00 39.15 180 THR B N 1
ATOM 4448 C CA . THR B 1 168 ? -27.789 0.704 -6.300 1.00 40.54 180 THR B CA 1
ATOM 4449 C C . THR B 1 168 ? -29.087 1.505 -6.219 1.00 49.77 180 THR B C 1
ATOM 4450 O O . THR B 1 168 ? -30.142 0.977 -6.592 1.00 51.05 180 THR B O 1
ATOM 4454 N N . ALA B 1 169 ? -29.008 2.789 -5.767 1.00 46.24 181 ALA B N 1
ATOM 4455 C CA . ALA B 1 169 ? -30.157 3.698 -5.671 1.00 46.52 181 ALA B CA 1
ATOM 4456 C C . ALA B 1 169 ? -30.855 3.864 -7.026 1.00 50.92 181 ALA B C 1
ATOM 4457 O O . ALA B 1 169 ? -32.074 3.863 -7.083 1.00 52.44 181 ALA B O 1
ATOM 4459 N N . LYS B 1 170 ? -30.067 4.017 -8.096 1.00 46.25 182 LYS B N 1
ATOM 4460 C CA . LYS B 1 170 ? -30.481 4.180 -9.477 1.00 47.27 182 LYS B CA 1
ATOM 4461 C C . LYS B 1 170 ? -31.251 2.914 -9.972 1.00 52.66 182 LYS B C 1
ATOM 4462 O O . LYS B 1 170 ? -32.253 3.048 -10.673 1.00 54.43 182 LYS B O 1
ATOM 4468 N N . ASP B 1 171 ? -30.775 1.706 -9.601 1.00 47.79 183 ASP B N 1
ATOM 4469 C CA . ASP B 1 171 ? -31.394 0.423 -9.962 1.00 47.12 183 ASP B CA 1
ATOM 4470 C C . ASP B 1 171 ? -32.734 0.266 -9.275 1.00 52.76 183 ASP B C 1
ATOM 4471 O O . ASP B 1 171 ? -33.717 -0.112 -9.916 1.00 53.47 183 ASP B O 1
ATOM 4476 N N . GLU B 1 172 ? -32.764 0.573 -7.974 1.00 49.00 184 GLU B N 1
ATOM 4477 C CA . GLU B 1 172 ? -33.944 0.513 -7.123 1.00 49.69 184 GLU B CA 1
ATOM 4478 C C . GLU B 1 172 ? -35.096 1.379 -7.667 1.00 58.59 184 GLU B C 1
ATOM 4479 O O . GLU B 1 172 ? -36.240 0.954 -7.561 1.00 60.08 184 GLU B O 1
ATOM 4485 N N . ARG B 1 173 ? -34.788 2.565 -8.281 1.00 56.35 185 ARG B N 1
ATOM 4486 C CA . ARG B 1 173 ? -35.781 3.464 -8.901 1.00 59.28 185 ARG B CA 1
ATOM 4487 C C . ARG B 1 173 ? -36.451 2.807 -10.123 1.00 64.69 185 ARG B C 1
ATOM 4488 O O . ARG B 1 173 ? -37.531 3.235 -10.527 1.00 65.57 185 ARG B O 1
ATOM 4496 N N . ASN B 1 174 ? -35.800 1.780 -10.703 1.00 60.74 186 ASN B N 1
ATOM 4497 C CA . ASN B 1 174 ? -36.284 1.039 -11.861 1.00 61.55 186 ASN B CA 1
ATOM 4498 C C . ASN B 1 174 ? -37.083 -0.203 -11.484 1.00 66.16 186 ASN B C 1
ATOM 4499 O O . ASN B 1 174 ? -37.593 -0.875 -12.381 1.00 66.25 186 ASN B O 1
ATOM 4504 N N . LEU B 1 175 ? -37.170 -0.547 -10.169 1.00 62.26 187 LEU B N 1
ATOM 4505 C CA . LEU B 1 175 ? -37.967 -1.712 -9.753 1.00 61.92 187 LEU B CA 1
ATOM 4506 C C . LEU B 1 175 ? -39.464 -1.347 -9.829 1.00 70.78 187 LEU B C 1
ATOM 4507 O O . LEU B 1 175 ? -39.837 -0.222 -9.459 1.00 69.92 187 LEU B O 1
ATOM 4512 N N . ASN B 1 176 ? -40.309 -2.287 -10.324 1.00 71.23 188 ASN B N 1
ATOM 4513 C CA . ASN B 1 176 ? -41.762 -2.063 -10.450 1.00 74.60 188 ASN B CA 1
ATOM 4514 C C . ASN B 1 176 ? -42.539 -2.355 -9.149 1.00 82.16 188 ASN B C 1
ATOM 4515 O O . ASN B 1 176 ? -42.017 -3.059 -8.273 1.00 80.51 188 ASN B O 1
ATOM 4520 N N . GLU B 1 177 ? -43.782 -1.806 -9.034 1.00 82.63 189 GLU B N 1
ATOM 4521 C CA . GLU B 1 177 ? -44.691 -1.933 -7.878 1.00 83.78 189 GLU B CA 1
ATOM 4522 C C . GLU B 1 177 ? -44.796 -3.362 -7.314 1.00 87.68 189 GLU B C 1
ATOM 4523 O O . GLU B 1 177 ? -44.731 -3.538 -6.095 1.00 86.16 189 GLU B O 1
ATOM 4529 N N . GLU B 1 178 ? -44.922 -4.368 -8.213 1.00 84.74 190 GLU B N 1
ATOM 4530 C CA . GLU B 1 178 ? -45.035 -5.800 -7.903 1.00 84.16 190 GLU B CA 1
ATOM 4531 C C . GLU B 1 178 ? -43.751 -6.340 -7.246 1.00 84.98 190 GLU B C 1
ATOM 4532 O O . GLU B 1 178 ? -43.837 -7.087 -6.272 1.00 83.85 190 GLU B O 1
ATOM 4538 N N . GLN B 1 179 ? -42.570 -5.949 -7.776 1.00 79.82 191 GLN B N 1
ATOM 4539 C CA . GLN B 1 179 ? -41.253 -6.335 -7.257 1.00 77.31 191 GLN B CA 1
ATOM 4540 C C . GLN B 1 179 ? -40.977 -5.688 -5.887 1.00 80.29 191 GLN B C 1
ATOM 4541 O O . GLN B 1 179 ? -40.446 -6.364 -5.010 1.00 78.03 191 GLN B O 1
ATOM 4547 N N . LEU B 1 180 ? -41.346 -4.395 -5.699 1.00 78.65 192 LEU B N 1
ATOM 4548 C CA . LEU B 1 180 ? -41.141 -3.659 -4.440 1.00 78.43 192 LEU B CA 1
ATOM 4549 C C . LEU B 1 180 ? -41.971 -4.195 -3.295 1.00 84.58 192 LEU B C 1
ATOM 4550 O O . LEU B 1 180 ? -41.481 -4.225 -2.166 1.00 84.21 192 LEU B O 1
ATOM 4555 N N . THR B 1 181 ? -43.234 -4.575 -3.569 1.00 83.43 193 THR B N 1
ATOM 4556 C CA . THR B 1 181 ? -44.133 -5.165 -2.569 1.00 84.30 193 THR B CA 1
ATOM 4557 C C . THR B 1 181 ? -43.579 -6.540 -2.175 1.00 86.50 193 THR B C 1
ATOM 4558 O O . THR B 1 181 ? -43.484 -6.842 -0.984 1.00 86.45 193 THR B O 1
ATOM 4562 N N . LYS B 1 182 ? -43.149 -7.329 -3.189 1.00 81.37 194 LYS B N 1
ATOM 4563 C CA . LYS B 1 182 ? -42.520 -8.647 -3.092 1.00 80.07 194 LYS B CA 1
ATOM 4564 C C . LYS B 1 182 ? -41.240 -8.593 -2.228 1.00 81.86 194 LYS B C 1
ATOM 4565 O O . LYS B 1 182 ? -40.990 -9.522 -1.456 1.00 81.18 194 LYS B O 1
ATOM 4571 N N . TYR B 1 183 ? -40.456 -7.493 -2.344 1.00 77.11 195 TYR B N 1
ATOM 4572 C CA . TYR B 1 183 ? -39.207 -7.273 -1.596 1.00 74.91 195 TYR B CA 1
ATOM 4573 C C . TYR B 1 183 ? -39.359 -6.606 -0.203 1.00 79.79 195 TYR B C 1
ATOM 4574 O O . TYR B 1 183 ? -38.423 -6.668 0.606 1.00 77.60 195 TYR B O 1
ATOM 4583 N N . LEU B 1 184 ? -40.540 -6.006 0.079 1.00 78.33 196 LEU B N 1
ATOM 4584 C CA . LEU B 1 184 ? -40.855 -5.307 1.339 1.00 78.28 196 LEU B CA 1
ATOM 4585 C C . LEU B 1 184 ? -40.927 -6.241 2.561 1.00 78.64 196 LEU B C 1
ATOM 4586 O O . LEU B 1 184 ? -40.543 -5.841 3.664 1.00 76.85 196 LEU B O 1
ATOM 4591 N N . THR B 1 185 ? -41.412 -7.479 2.350 1.00 73.79 197 THR B N 1
ATOM 4592 C CA . THR B 1 185 ? -41.559 -8.520 3.376 1.00 72.01 197 THR B CA 1
ATOM 4593 C C . THR B 1 185 ? -40.267 -9.355 3.540 1.00 70.51 197 THR B C 1
ATOM 4594 O O . THR B 1 185 ? -39.313 -9.166 2.781 1.00 69.53 197 THR B O 1
ATOM 4598 N N . ASN B 1 186 ? -40.262 -10.292 4.516 1.00 63.59 198 ASN B N 1
ATOM 4599 C CA . ASN B 1 186 ? -39.158 -11.218 4.779 1.00 61.15 198 ASN B CA 1
ATOM 4600 C C . ASN B 1 186 ? -39.335 -12.526 3.974 1.00 66.87 198 ASN B C 1
ATOM 4601 O O . ASN B 1 186 ? -38.553 -13.461 4.158 1.00 66.54 198 ASN B O 1
ATOM 4606 N N . PHE B 1 187 ? -40.362 -12.584 3.085 1.00 64.72 199 PHE B N 1
ATOM 4607 C CA . PHE B 1 187 ? -40.694 -13.744 2.244 1.00 65.61 199 PHE B CA 1
ATOM 4608 C C . PHE B 1 187 ? -39.598 -14.089 1.223 1.00 68.17 199 PHE B C 1
ATOM 4609 O O . PHE B 1 187 ? -39.174 -15.245 1.155 1.00 68.40 199 PHE B O 1
ATOM 4611 N N . GLN B 1 188 ? -39.133 -13.082 0.449 1.00 62.76 200 GLN B N 1
ATOM 4612 C CA . GLN B 1 188 ? -38.085 -13.248 -0.563 1.00 60.69 200 GLN B CA 1
ATOM 4613 C C . GLN B 1 188 ? -36.686 -13.340 0.032 1.00 59.00 200 GLN B C 1
ATOM 4614 O O . GLN B 1 188 ? -36.362 -12.579 0.934 1.00 55.70 200 GLN B O 1
ATOM 4620 N N . VAL B 1 189 ? -35.843 -14.235 -0.524 1.00 54.66 201 VAL B N 1
ATOM 4621 C CA . VAL B 1 189 ? -34.427 -14.337 -0.178 1.00 52.53 201 VAL B CA 1
ATOM 4622 C C . VAL B 1 189 ? -33.758 -13.185 -0.960 1.00 53.10 201 VAL B C 1
ATOM 4623 O O . VAL B 1 189 ? -33.863 -13.124 -2.197 1.00 53.61 201 VAL B O 1
ATOM 4627 N N . LYS B 1 190 ? -33.154 -12.237 -0.224 1.00 45.02 202 LYS B N 1
ATOM 4628 C CA . LYS B 1 190 ? -32.567 -11.026 -0.801 1.00 43.21 202 LYS B CA 1
ATOM 4629 C C . LYS B 1 190 ? -31.055 -10.961 -0.728 1.00 44.13 202 LYS B C 1
ATOM 4630 O O . LYS B 1 190 ? -30.489 -9.890 -0.896 1.00 43.91 202 LYS B O 1
ATOM 4636 N N . THR B 1 191 ? -30.400 -12.113 -0.505 1.00 40.46 203 THR B N 1
ATOM 4637 C CA . THR B 1 191 ? -28.945 -12.232 -0.375 1.00 37.82 203 THR B CA 1
ATOM 4638 C C . THR B 1 191 ? -28.208 -11.614 -1.558 1.00 39.11 203 THR B C 1
ATOM 4639 O O . THR B 1 191 ? -28.482 -11.969 -2.700 1.00 38.18 203 THR B O 1
ATOM 4643 N N . GLN B 1 192 ? -27.282 -10.683 -1.274 1.00 33.90 204 GLN B N 1
ATOM 4644 C CA . GLN B 1 192 ? -26.440 -10.059 -2.303 1.00 34.63 204 GLN B CA 1
ATOM 4645 C C . GLN B 1 192 ? -24.986 -10.302 -1.975 1.00 36.69 204 GLN B C 1
ATOM 4646 O O . GLN B 1 192 ? -24.160 -10.360 -2.885 1.00 34.99 204 GLN B O 1
ATOM 4652 N N . TYR B 1 193 ? -24.676 -10.468 -0.671 1.00 32.37 205 TYR B N 1
ATOM 4653 C CA . TYR B 1 193 ? -23.305 -10.691 -0.207 1.00 32.15 205 TYR B CA 1
ATOM 4654 C C . TYR B 1 193 ? -23.208 -11.930 0.693 1.00 37.56 205 TYR B C 1
ATOM 4655 O O . TYR B 1 193 ? -24.051 -12.143 1.562 1.00 37.78 205 TYR B O 1
ATOM 4664 N N . VAL B 1 194 ? -22.143 -12.701 0.513 1.00 32.10 206 VAL B N 1
ATOM 4665 C CA . VAL B 1 194 ? -21.784 -13.826 1.371 1.00 30.45 206 VAL B CA 1
ATOM 4666 C C . VAL B 1 194 ? -20.283 -13.644 1.608 1.00 34.59 206 VAL B C 1
ATOM 4667 O O . VAL B 1 194 ? -19.539 -13.358 0.676 1.00 33.70 206 VAL B O 1
ATOM 4671 N N . VAL B 1 195 ? -19.863 -13.779 2.859 1.00 32.26 207 VAL B N 1
ATOM 4672 C CA . VAL B 1 195 ? -18.448 -13.729 3.212 1.00 32.34 207 VAL B CA 1
ATOM 4673 C C . VAL B 1 195 ? -18.018 -15.141 3.590 1.00 34.58 207 VAL B C 1
ATOM 4674 O O . VAL B 1 195 ? -18.749 -15.842 4.283 1.00 33.93 207 VAL B O 1
ATOM 4678 N N . ALA B 1 196 ? -16.863 -15.572 3.105 1.00 32.31 208 ALA B N 1
ATOM 4679 C CA . ALA B 1 196 ? -16.329 -16.872 3.516 1.00 33.15 208 ALA B CA 1
ATOM 4680 C C . ALA B 1 196 ? -14.996 -16.637 4.201 1.00 36.16 208 ALA B C 1
ATOM 4681 O O . ALA B 1 196 ? -14.180 -15.852 3.715 1.00 35.00 208 ALA B O 1
ATOM 4683 N N . LEU B 1 197 ? -14.803 -17.252 5.370 1.00 33.14 209 LEU B N 1
ATOM 4684 C CA . LEU B 1 197 ? -13.528 -17.173 6.072 1.00 32.23 209 LEU B CA 1
ATOM 4685 C C . LEU B 1 197 ? -12.856 -18.527 5.870 1.00 39.22 209 LEU B C 1
ATOM 4686 O O . LEU B 1 197 ? -13.357 -19.537 6.370 1.00 40.04 209 LEU B O 1
ATOM 4691 N N . ASP B 1 198 ? -11.769 -18.561 5.090 1.00 37.14 210 ASP B N 1
ATOM 4692 C CA . ASP B 1 198 ? -11.020 -19.790 4.849 1.00 39.82 210 ASP B CA 1
ATOM 4693 C C . ASP B 1 198 ? -10.002 -19.903 5.968 1.00 41.87 210 ASP B C 1
ATOM 4694 O O . ASP B 1 198 ? -9.082 -19.085 6.073 1.00 39.57 210 ASP B O 1
ATOM 4699 N N . LEU B 1 199 ? -10.219 -20.873 6.869 1.00 39.32 211 LEU B N 1
ATOM 4700 C CA . LEU B 1 199 ? -9.382 -21.023 8.072 1.00 37.76 211 LEU B CA 1
ATOM 4701 C C . LEU B 1 199 ? -8.101 -21.754 7.793 1.00 45.66 211 LEU B C 1
ATOM 4702 O O . LEU B 1 199 ? -7.926 -22.879 8.230 1.00 47.66 211 LEU B O 1
ATOM 4707 N N . ARG B 1 200 ? -7.198 -21.127 7.045 1.00 43.78 212 ARG B N 1
ATOM 4708 C CA . ARG B 1 200 ? -5.906 -21.750 6.731 1.00 44.62 212 ARG B CA 1
ATOM 4709 C C . ARG B 1 200 ? -5.019 -21.738 7.982 1.00 49.65 212 ARG B C 1
ATOM 4710 O O . ARG B 1 200 ? -5.136 -20.838 8.831 1.00 48.25 212 ARG B O 1
ATOM 4718 N N . LYS B 1 201 ? 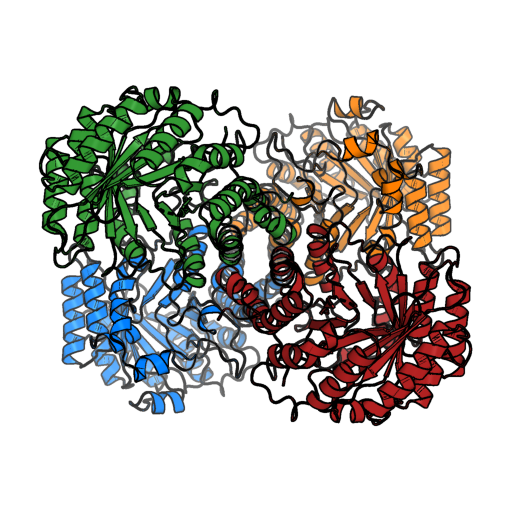-4.132 -22.726 8.087 1.00 48.61 213 LYS B N 1
ATOM 4719 C CA . LYS B 1 201 ? -3.195 -22.825 9.207 1.00 49.06 213 LYS B CA 1
ATOM 4720 C C . LYS B 1 201 ? -2.178 -21.692 9.218 1.00 52.29 213 LYS B C 1
ATOM 4721 O O . LYS B 1 201 ? -1.689 -21.331 10.289 1.00 52.12 213 LYS B O 1
ATOM 4727 N N . THR B 1 202 ? -1.896 -21.105 8.041 1.00 47.52 214 THR B N 1
ATOM 4728 C CA . THR B 1 202 ? -0.980 -19.973 7.917 1.00 47.66 214 THR B CA 1
ATOM 4729 C C . THR B 1 202 ? -1.693 -18.635 8.247 1.00 52.49 214 THR B C 1
ATOM 4730 O O . THR B 1 202 ? -1.029 -17.600 8.370 1.00 53.81 214 THR B O 1
ATOM 4734 N N . GLY B 1 203 ? -3.020 -18.677 8.419 1.00 45.71 215 GLY B N 1
ATOM 4735 C CA . GLY B 1 203 ? -3.830 -17.501 8.721 1.00 42.25 215 GLY B CA 1
ATOM 4736 C C . GLY B 1 203 ? -5.057 -17.388 7.838 1.00 44.82 215 GLY B C 1
ATOM 4737 O O . GLY B 1 203 ? -5.060 -17.866 6.692 1.00 45.37 215 GLY B O 1
ATOM 4738 N N . ILE B 1 204 ? -6.100 -16.723 8.355 1.00 39.08 216 ILE B N 1
ATOM 4739 C CA . ILE B 1 204 ? -7.367 -16.512 7.658 1.00 38.12 216 ILE B CA 1
ATOM 4740 C C . ILE B 1 204 ? -7.207 -15.746 6.350 1.00 42.03 216 ILE B C 1
ATOM 4741 O O . ILE B 1 204 ? -6.486 -14.749 6.272 1.00 40.99 216 ILE B O 1
ATOM 4746 N N . VAL B 1 205 ? -7.931 -16.213 5.338 1.00 38.60 217 VAL B N 1
ATOM 4747 C CA . VAL B 1 205 ? -8.089 -15.548 4.062 1.00 38.67 217 VAL B CA 1
ATOM 4748 C C . VAL B 1 205 ? -9.612 -15.362 3.919 1.00 41.79 217 VAL B C 1
ATOM 4749 O O . VAL B 1 205 ? -10.373 -16.316 4.085 1.00 43.23 217 VAL B O 1
ATOM 4753 N N . ALA B 1 206 ? -10.050 -14.133 3.672 1.00 35.77 218 ALA B N 1
ATOM 4754 C CA . ALA B 1 206 ? -11.463 -13.860 3.481 1.00 34.34 218 ALA B CA 1
ATOM 4755 C C . ALA B 1 206 ? -11.799 -13.772 1.976 1.00 39.48 218 ALA B C 1
ATOM 4756 O O . ALA B 1 206 ? -11.000 -13.301 1.147 1.00 39.23 218 ALA B O 1
ATOM 4758 N N . LYS B 1 207 ? -12.982 -14.247 1.636 1.00 35.20 219 LYS B N 1
ATOM 4759 C CA . LYS B 1 207 ? -13.492 -14.233 0.263 1.00 34.54 219 LYS B CA 1
ATOM 4760 C C . LYS B 1 207 ? -14.860 -13.577 0.291 1.00 37.60 219 LYS B C 1
ATOM 4761 O O . LYS B 1 207 ? -15.594 -13.702 1.276 1.00 37.28 219 LYS B O 1
ATOM 4767 N N . GLU B 1 208 ? -15.188 -12.840 -0.765 1.00 33.15 220 GLU B N 1
ATOM 4768 C CA . GLU B 1 208 ? -16.492 -12.195 -0.861 1.00 31.46 220 GLU B CA 1
ATOM 4769 C C . GLU B 1 208 ? -17.195 -12.658 -2.119 1.00 35.60 220 GLU B C 1
ATOM 4770 O O . GLU B 1 208 ? -16.608 -12.629 -3.195 1.00 34.86 220 GLU B O 1
ATOM 4776 N N . TYR B 1 209 ? -18.458 -13.067 -1.967 1.00 33.55 221 TYR B N 1
ATOM 4777 C CA . TYR B 1 209 ? -19.367 -13.528 -3.019 1.00 34.06 221 TYR B CA 1
ATOM 4778 C C . TYR B 1 209 ? -20.387 -12.425 -3.255 1.00 35.72 221 TYR B C 1
ATOM 4779 O O . TYR B 1 209 ? -20.956 -11.886 -2.301 1.00 34.13 221 TYR B O 1
ATOM 4788 N N . PHE B 1 210 ? -20.623 -12.097 -4.528 1.00 33.15 222 PHE B N 1
ATOM 4789 C CA . PHE B 1 210 ? -21.563 -11.063 -4.952 1.00 31.97 222 PHE B CA 1
ATOM 4790 C C . PHE B 1 210 ? -22.604 -11.736 -5.794 1.00 35.83 222 PHE B C 1
ATOM 4791 O O . PHE B 1 210 ? -22.254 -12.402 -6.775 1.00 37.11 222 PHE B O 1
ATOM 4799 N N . PHE B 1 211 ? -23.888 -11.590 -5.409 1.00 31.10 223 PHE B N 1
ATOM 4800 C CA . PHE B 1 211 ? -25.019 -12.221 -6.124 1.00 30.71 223 PHE B CA 1
ATOM 4801 C C . PHE B 1 211 ? -25.801 -11.130 -6.847 1.00 36.35 223 PHE B C 1
ATOM 4802 O O . PHE B 1 211 ? -26.506 -10.349 -6.196 1.00 37.60 223 PHE B O 1
ATOM 4810 N N . PRO B 1 212 ? -25.629 -11.006 -8.185 1.00 33.68 224 PRO B N 1
ATOM 4811 C CA . PRO B 1 212 ? -26.282 -9.898 -8.910 1.00 34.11 224 PRO B CA 1
ATOM 4812 C C . PRO B 1 212 ? -27.772 -10.053 -9.225 1.00 38.96 224 PRO B C 1
ATOM 4813 O O . PRO B 1 212 ? -28.327 -9.180 -9.883 1.00 39.53 224 PRO B O 1
ATOM 4817 N N . GLY B 1 213 ? -28.402 -11.120 -8.727 1.00 37.44 225 GLY B N 1
ATOM 4818 C CA . GLY B 1 213 ? -29.816 -11.448 -8.954 1.00 38.22 225 GLY B CA 1
ATOM 4819 C C . GLY B 1 213 ? -30.794 -10.302 -8.759 1.00 41.50 225 GLY B C 1
ATOM 4820 O O . GLY B 1 213 ? -31.623 -10.045 -9.629 1.00 42.13 225 GLY B O 1
ATOM 4821 N N . ILE B 1 214 ? -30.699 -9.599 -7.616 1.00 38.15 226 ILE B N 1
ATOM 4822 C CA . ILE B 1 214 ? -31.586 -8.468 -7.303 1.00 38.08 226 ILE B CA 1
ATOM 4823 C C . ILE B 1 214 ? -31.318 -7.306 -8.283 1.00 41.24 226 ILE B C 1
ATOM 4824 O O . ILE B 1 214 ? -32.266 -6.764 -8.848 1.00 43.58 226 ILE B O 1
ATOM 4829 N N . LYS B 1 215 ? -30.039 -6.945 -8.483 1.00 35.10 227 LYS B N 1
ATOM 4830 C CA . LYS B 1 215 ? -29.646 -5.891 -9.412 1.00 36.05 227 LYS B CA 1
ATOM 4831 C C . LYS B 1 215 ? -30.213 -6.183 -10.819 1.00 40.93 227 LYS B C 1
ATOM 4832 O O . LYS B 1 215 ? -30.826 -5.302 -11.429 1.00 43.97 227 LYS B O 1
ATOM 4838 N N . CYS B 1 216 ? -30.056 -7.429 -11.298 1.00 36.79 228 CYS B N 1
ATOM 4839 C CA . CYS B 1 216 ? -30.549 -7.891 -12.600 1.00 38.79 228 CYS B CA 1
ATOM 4840 C C . CYS B 1 216 ? -32.074 -7.885 -12.728 1.00 44.46 228 CYS B C 1
ATOM 4841 O O . CYS B 1 216 ? -32.588 -7.621 -13.805 1.00 45.74 228 CYS B O 1
ATOM 4844 N N . ALA B 1 217 ? -32.799 -8.122 -11.628 1.00 43.11 229 ALA B N 1
ATOM 4845 C CA . ALA B 1 217 ? -34.261 -8.052 -11.621 1.00 44.32 229 ALA B CA 1
ATOM 4846 C C . ALA B 1 217 ? -34.700 -6.606 -11.937 1.00 47.41 229 ALA B C 1
ATOM 4847 O O . ALA B 1 217 ? -35.716 -6.407 -12.598 1.00 47.05 229 ALA B O 1
ATOM 4849 N N . ALA B 1 218 ? -33.900 -5.601 -11.492 1.00 43.48 230 ALA B N 1
ATOM 4850 C CA . ALA B 1 218 ? -34.144 -4.181 -11.729 1.00 43.39 230 ALA B CA 1
ATOM 4851 C C . ALA B 1 218 ? -33.637 -3.688 -13.076 1.00 47.93 230 ALA B C 1
ATOM 4852 O O . ALA B 1 218 ? -34.331 -2.917 -13.724 1.00 49.76 230 ALA B O 1
ATOM 4854 N N . THR B 1 219 ? -32.417 -4.077 -13.479 1.00 43.47 231 THR B N 1
ATOM 4855 C CA . THR B 1 219 ? -31.788 -3.572 -14.714 1.00 43.61 231 THR B CA 1
ATOM 4856 C C . THR B 1 219 ? -32.133 -4.330 -15.984 1.00 48.37 231 THR B C 1
ATOM 4857 O O . THR B 1 219 ? -32.033 -3.743 -17.081 1.00 51.41 231 THR B O 1
ATOM 4861 N N . GLY B 1 220 ? -32.477 -5.620 -15.849 1.00 41.84 232 GLY B N 1
ATOM 4862 C CA . GLY B 1 220 ? -32.796 -6.466 -16.998 1.00 43.62 232 GLY B CA 1
ATOM 4863 C C . GLY B 1 220 ? -31.586 -7.133 -17.612 1.00 48.20 232 GLY B C 1
ATOM 4864 O O . GLY B 1 220 ? -31.715 -7.898 -18.558 1.00 48.98 232 GLY B O 1
ATOM 4865 N N . GLN B 1 221 ? -30.406 -6.859 -17.064 1.00 47.55 233 GLN B N 1
ATOM 4866 C CA . GLN B 1 221 ? -29.124 -7.431 -17.475 1.00 48.47 233 GLN B CA 1
ATOM 4867 C C . GLN B 1 221 ? -29.046 -8.897 -16.959 1.00 51.85 233 GLN B C 1
ATOM 4868 O O . GLN B 1 221 ? -29.723 -9.238 -15.993 1.00 49.69 233 GLN B O 1
ATOM 4874 N N . THR B 1 222 ? -28.240 -9.751 -17.594 1.00 48.45 234 THR B N 1
ATOM 4875 C CA . THR B 1 222 ? -28.062 -11.110 -17.084 1.00 47.64 234 THR B CA 1
ATOM 4876 C C . THR B 1 222 ? -26.970 -11.086 -16.001 1.00 49.48 234 THR B C 1
ATOM 4877 O O . THR B 1 222 ? -26.127 -10.180 -15.987 1.00 48.35 234 THR B O 1
ATOM 4881 N N . GLY B 1 223 ? -26.965 -12.103 -15.145 1.00 45.55 235 GLY B N 1
ATOM 4882 C CA . GLY B 1 223 ? -25.969 -12.251 -14.086 1.00 43.00 235 GLY B CA 1
ATOM 4883 C C . GLY B 1 223 ? -24.555 -12.352 -14.633 1.00 46.59 235 GLY B C 1
ATOM 4884 O O . GLY B 1 223 ? -23.650 -11.709 -14.102 1.00 45.06 235 GLY B O 1
ATOM 4885 N N . SER B 1 224 ? -24.356 -13.125 -15.732 1.00 44.24 236 SER B N 1
ATOM 4886 C CA . SER B 1 224 ? -23.035 -13.269 -16.370 1.00 44.82 236 SER B CA 1
ATOM 4887 C C . SER B 1 224 ? -22.540 -11.952 -16.966 1.00 49.85 236 SER B C 1
ATOM 4888 O O . SER B 1 224 ? -21.372 -11.627 -16.805 1.00 51.30 236 SER B O 1
ATOM 4891 N N . ASN B 1 225 ? -23.424 -11.170 -17.592 1.00 47.41 237 ASN B N 1
ATOM 4892 C CA . ASN B 1 225 ? -23.042 -9.862 -18.116 1.00 48.74 237 ASN B CA 1
ATOM 4893 C C . ASN B 1 225 ? -22.611 -8.924 -16.988 1.00 50.83 237 ASN B C 1
ATOM 4894 O O . ASN B 1 225 ? -21.608 -8.202 -17.138 1.00 50.22 237 ASN B O 1
ATOM 4899 N N . ALA B 1 226 ? -23.315 -9.003 -15.821 1.00 45.04 238 ALA B N 1
ATOM 4900 C CA . ALA B 1 226 ? -22.952 -8.195 -14.662 1.00 43.64 238 ALA B CA 1
ATOM 4901 C C . ALA B 1 226 ? -21.576 -8.614 -14.147 1.00 45.54 238 ALA B C 1
ATOM 4902 O O . ALA B 1 226 ? -20.740 -7.746 -13.903 1.00 44.71 238 ALA B O 1
ATOM 4904 N N . CYS B 1 227 ? -21.319 -9.939 -14.058 1.00 41.03 239 CYS B N 1
ATOM 4905 C CA . CYS B 1 227 ? -20.048 -10.484 -13.544 1.00 39.72 239 CYS B CA 1
ATOM 4906 C C . CYS B 1 227 ? -18.853 -10.077 -14.383 1.00 43.73 239 CYS B C 1
ATOM 4907 O O . CYS B 1 227 ? -17.863 -9.595 -13.830 1.00 42.41 239 CYS B O 1
ATOM 4910 N N . PHE B 1 228 ? -18.951 -10.255 -15.717 1.00 42.95 240 PHE B N 1
ATOM 4911 C CA . PHE B 1 228 ? -17.870 -9.873 -16.637 1.00 45.04 240 PHE B CA 1
ATOM 4912 C C . PHE B 1 228 ? -17.629 -8.381 -16.715 1.00 49.04 240 PHE B C 1
ATOM 4913 O O . PHE B 1 228 ? -16.474 -7.958 -16.742 1.00 50.38 240 PHE B O 1
ATOM 4921 N N . GLY B 1 229 ? -18.707 -7.601 -16.676 1.00 45.36 241 GLY B N 1
ATOM 4922 C CA . GLY B 1 229 ? -18.619 -6.145 -16.633 1.00 46.04 241 GLY B CA 1
ATOM 4923 C C . GLY B 1 229 ? -17.911 -5.666 -15.375 1.00 48.62 241 GLY B C 1
ATOM 4924 O O . GLY B 1 229 ? -17.107 -4.734 -15.429 1.00 49.57 241 GLY B O 1
ATOM 4925 N N . ALA B 1 230 ? -18.160 -6.345 -14.241 1.00 43.28 242 ALA B N 1
ATOM 4926 C CA . ALA B 1 230 ? -17.501 -6.048 -12.960 1.00 41.13 242 ALA B CA 1
ATOM 4927 C C . ALA B 1 230 ? -16.007 -6.385 -13.008 1.00 47.04 242 ALA B C 1
ATOM 4928 O O . ALA B 1 230 ? -15.188 -5.584 -12.548 1.00 46.04 242 ALA B O 1
ATOM 4930 N N . ILE B 1 231 ? -15.643 -7.568 -13.556 1.00 45.87 243 ILE B N 1
ATOM 4931 C CA . ILE B 1 231 ? -14.230 -7.963 -13.658 1.00 47.07 243 ILE B CA 1
ATOM 4932 C C . ILE B 1 231 ? -13.486 -6.958 -14.555 1.00 54.39 243 ILE B C 1
ATOM 4933 O O . ILE B 1 231 ? -12.416 -6.491 -14.175 1.00 54.74 243 ILE B O 1
ATOM 4938 N N . ARG B 1 232 ? -14.087 -6.590 -15.700 1.00 51.91 244 ARG B N 1
ATOM 4939 C CA . ARG B 1 232 ? -13.499 -5.638 -16.652 1.00 53.05 244 ARG B CA 1
ATOM 4940 C C . ARG B 1 232 ? -13.263 -4.261 -16.054 1.00 56.43 244 ARG B C 1
ATOM 4941 O O . ARG B 1 232 ? -12.220 -3.665 -16.306 1.00 56.57 244 ARG B O 1
ATOM 4949 N N . ALA B 1 233 ? -14.221 -3.774 -15.250 1.00 52.58 245 ALA B N 1
ATOM 4950 C CA . ALA B 1 233 ? -14.133 -2.474 -14.588 1.00 52.80 245 ALA B CA 1
ATOM 4951 C C . ALA B 1 233 ? -12.995 -2.455 -13.574 1.00 56.46 245 ALA B C 1
ATOM 4952 O O . ALA B 1 233 ? -12.405 -1.415 -13.318 1.00 57.94 245 ALA B O 1
ATOM 4954 N N . VAL B 1 234 ? -12.678 -3.616 -13.030 1.00 52.45 246 VAL B N 1
ATOM 4955 C CA . VAL B 1 234 ? -11.671 -3.794 -12.001 1.00 52.57 246 VAL B CA 1
ATOM 4956 C C . VAL B 1 234 ? -10.304 -4.160 -12.548 1.00 57.45 246 VAL B C 1
ATOM 4957 O O . VAL B 1 234 ? -9.300 -3.657 -12.042 1.00 58.19 246 VAL B O 1
ATOM 4961 N N . ASP B 1 235 ? -10.265 -4.991 -13.602 1.00 53.91 247 ASP B N 1
ATOM 4962 C CA . ASP B 1 235 ? -9.051 -5.444 -14.285 1.00 54.55 247 ASP B CA 1
ATOM 4963 C C . ASP B 1 235 ? -8.525 -4.310 -15.182 1.00 60.20 247 ASP B C 1
ATOM 4964 O O . ASP B 1 235 ? -8.635 -4.358 -16.409 1.00 61.73 247 ASP B O 1
ATOM 4969 N N . LYS B 1 236 ? -7.973 -3.272 -14.535 1.00 56.86 248 LYS B N 1
ATOM 4970 C CA . LYS B 1 236 ? -7.475 -2.016 -15.116 1.00 57.71 248 LYS B CA 1
ATOM 4971 C C . LYS B 1 236 ? -6.613 -2.139 -16.341 1.00 62.88 248 LYS B C 1
ATOM 4972 O O . LYS B 1 236 ? -6.784 -1.340 -17.262 1.00 64.69 248 LYS B O 1
ATOM 4978 N N . ASP B 1 237 ? -5.693 -3.121 -16.372 1.00 58.76 249 ASP B N 1
ATOM 4979 C CA . ASP B 1 237 ? -4.821 -3.315 -17.529 1.00 60.17 249 ASP B CA 1
ATOM 4980 C C . ASP B 1 237 ? -5.280 -4.431 -18.461 1.00 63.49 249 ASP B C 1
ATOM 4981 O O . ASP B 1 237 ? -4.537 -4.814 -19.351 1.00 64.10 249 ASP B O 1
ATOM 4986 N N . GLY B 1 238 ? -6.490 -4.947 -18.242 1.00 59.31 250 GLY B N 1
ATOM 4987 C CA . GLY B 1 238 ? -7.085 -5.981 -19.084 1.00 60.16 250 GLY B CA 1
ATOM 4988 C C . GLY B 1 238 ? -6.359 -7.309 -19.124 1.00 64.66 250 GLY B C 1
ATOM 4989 O O . GLY B 1 238 ? -6.456 -8.044 -20.106 1.00 64.79 250 GLY B O 1
ATOM 4990 N N . HIS B 1 239 ? -5.682 -7.650 -18.029 1.00 62.38 251 HIS B N 1
ATOM 4991 C CA . HIS B 1 239 ? -4.932 -8.899 -17.860 1.00 63.47 251 HIS B CA 1
ATOM 4992 C C . HIS B 1 239 ? -5.805 -10.171 -17.905 1.00 65.98 251 HIS B C 1
ATOM 4993 O O . HIS B 1 239 ? -5.297 -11.239 -18.255 1.00 67.48 251 HIS B O 1
ATOM 5000 N N . LEU B 1 240 ? -7.110 -10.045 -17.578 1.00 59.43 252 LEU B N 1
ATOM 5001 C CA . LEU B 1 240 ? -8.078 -11.145 -17.572 1.00 58.48 252 LEU B CA 1
ATOM 5002 C C . LEU B 1 240 ? -9.031 -11.171 -18.789 1.00 62.85 252 LEU B C 1
ATOM 5003 O O . LEU B 1 240 ? -9.867 -12.073 -18.871 1.00 62.52 252 LEU B O 1
ATOM 5008 N N . ASP B 1 241 ? -8.915 -10.207 -19.725 1.00 60.80 253 ASP B N 1
ATOM 5009 C CA . ASP B 1 241 ? -9.794 -10.110 -20.914 1.00 62.48 253 ASP B CA 1
ATOM 5010 C C . ASP B 1 241 ? -9.943 -11.399 -21.737 1.00 68.84 253 ASP B C 1
ATOM 5011 O O . ASP B 1 241 ? -11.069 -11.806 -22.041 1.00 68.49 253 ASP B O 1
ATOM 5016 N N . SER B 1 242 ? -8.816 -12.032 -22.107 1.00 68.14 254 SER B N 1
ATOM 5017 C CA . SER B 1 242 ? -8.869 -13.247 -22.921 1.00 70.67 254 SER B CA 1
ATOM 5018 C C . SER B 1 242 ? -9.494 -14.417 -22.162 1.00 74.25 254 SER B C 1
ATOM 5019 O O . SER B 1 242 ? -10.229 -15.202 -22.761 1.00 74.59 254 SER B O 1
ATOM 5022 N N . LEU B 1 243 ? -9.252 -14.496 -20.843 1.00 70.74 255 LEU B N 1
ATOM 5023 C CA . LEU B 1 243 ? -9.843 -15.526 -19.977 1.00 69.80 255 LEU B CA 1
ATOM 5024 C C . LEU B 1 243 ? -11.350 -15.319 -19.899 1.00 72.16 255 LEU B C 1
ATOM 5025 O O . LEU B 1 243 ? -12.094 -16.287 -20.052 1.00 72.65 255 LEU B O 1
ATOM 5030 N N . CYS B 1 244 ? -11.790 -14.051 -19.734 1.00 66.46 256 CYS B N 1
ATOM 5031 C CA . CYS B 1 244 ? -13.193 -13.644 -19.678 1.00 65.53 256 CYS B CA 1
ATOM 5032 C C . CYS B 1 244 ? -13.932 -14.021 -20.961 1.00 71.87 256 CYS B C 1
ATOM 5033 O O . CYS B 1 244 ? -14.985 -14.659 -20.890 1.00 72.90 256 CYS B O 1
ATOM 5036 N N . GLN B 1 245 ? -13.354 -13.652 -22.127 1.00 68.50 257 GLN B N 1
ATOM 5037 C CA . GLN B 1 245 ? -13.890 -13.929 -23.463 1.00 69.76 257 GLN B CA 1
ATOM 5038 C C . GLN B 1 245 ? -14.154 -15.414 -23.679 1.00 73.37 257 GLN B C 1
ATOM 5039 O O . GLN B 1 245 ? -15.206 -15.768 -24.208 1.00 74.40 257 GLN B O 1
ATOM 5045 N N . LEU B 1 246 ? -13.223 -16.272 -23.234 1.00 68.90 258 LEU B N 1
ATOM 5046 C CA . LEU B 1 246 ? -13.328 -17.728 -23.335 1.00 69.79 258 LEU B CA 1
ATOM 5047 C C . LEU B 1 246 ? -14.534 -18.259 -22.548 1.00 72.62 258 LEU B C 1
ATOM 5048 O O . LEU B 1 246 ? -15.317 -19.030 -23.101 1.00 73.93 258 LEU B O 1
ATOM 5053 N N . ILE B 1 247 ? -14.716 -17.794 -21.292 1.00 65.47 259 ILE B N 1
ATOM 5054 C CA . ILE B 1 247 ? -15.830 -18.200 -20.428 1.00 63.07 259 ILE B CA 1
ATOM 5055 C C . ILE B 1 247 ? -17.165 -17.641 -20.962 1.00 65.70 259 ILE B C 1
ATOM 5056 O O . ILE B 1 247 ? -18.144 -18.386 -21.021 1.00 65.80 259 ILE B O 1
ATOM 5061 N N . GLU B 1 248 ? -17.196 -16.335 -21.332 1.00 61.57 260 GLU B N 1
ATOM 5062 C CA . GLU B 1 248 ? -18.357 -15.636 -21.903 1.00 62.42 260 GLU B CA 1
ATOM 5063 C C . GLU B 1 248 ? -18.908 -16.368 -23.109 1.00 67.65 260 GLU B C 1
ATOM 5064 O O . GLU B 1 248 ? -20.122 -16.546 -23.203 1.00 68.51 260 GLU B O 1
ATOM 5070 N N . ALA B 1 249 ? -18.027 -16.712 -24.059 1.00 63.91 261 ALA B N 1
ATOM 5071 C CA . ALA B 1 249 ? -18.402 -17.402 -25.289 1.00 64.95 261 ALA B CA 1
ATOM 5072 C C . ALA B 1 249 ? -19.083 -18.724 -24.949 1.00 69.32 261 ALA B C 1
ATOM 5073 O O . ALA B 1 249 ? -20.134 -19.006 -25.521 1.00 69.91 261 ALA B O 1
ATOM 5075 N N . HIS B 1 250 ? -18.557 -19.471 -23.946 1.00 65.88 262 HIS B N 1
ATOM 5076 C CA . HIS B 1 250 ? -19.160 -20.734 -23.504 1.00 66.03 262 HIS B CA 1
ATOM 5077 C C . HIS B 1 250 ? -20.551 -20.497 -22.904 1.00 69.37 262 HIS B C 1
ATOM 5078 O O . HIS B 1 250 ? -21.479 -21.243 -23.204 1.00 71.21 262 HIS B O 1
ATOM 5085 N N . PHE B 1 251 ? -20.700 -19.454 -22.090 1.00 62.95 263 PHE B N 1
ATOM 5086 C CA . PHE B 1 251 ? -21.985 -19.125 -21.475 1.00 61.18 263 PHE B CA 1
ATOM 5087 C C . PHE B 1 251 ? -23.021 -18.766 -22.542 1.00 66.44 263 PHE B C 1
ATOM 5088 O O . PHE B 1 251 ? -24.166 -19.185 -22.421 1.00 67.01 263 PHE B O 1
ATOM 5096 N N . GLN B 1 252 ? -22.611 -18.026 -23.590 1.00 63.68 264 GLN B N 1
ATOM 5097 C CA . GLN B 1 252 ? -23.477 -17.659 -24.713 1.00 66.05 264 GLN B CA 1
ATOM 5098 C C . GLN B 1 252 ? -23.903 -18.911 -25.486 1.00 74.16 264 GLN B C 1
ATOM 5099 O O . GLN B 1 252 ? -25.103 -19.127 -25.658 1.00 75.68 264 GLN B O 1
ATOM 5105 N N . GLN B 1 253 ? -22.921 -19.754 -25.895 1.00 71.71 265 GLN B N 1
ATOM 5106 C CA . GLN B 1 253 ? -23.127 -21.000 -26.631 1.00 73.69 265 GLN B CA 1
ATOM 5107 C C . GLN B 1 253 ? -23.989 -22.013 -25.870 1.00 78.64 265 GLN B C 1
ATOM 5108 O O . GLN B 1 253 ? -24.890 -22.603 -26.477 1.00 80.98 265 GLN B O 1
ATOM 5114 N N . SER B 1 254 ? -23.700 -22.242 -24.569 1.00 73.11 266 SER B N 1
ATOM 5115 C CA . SER B 1 254 ? -24.428 -23.213 -23.743 1.00 72.67 266 SER B CA 1
ATOM 5116 C C . SER B 1 254 ? -25.723 -22.647 -23.138 1.00 76.85 266 SER B C 1
ATOM 5117 O O . SER B 1 254 ? -26.466 -23.395 -22.503 1.00 77.14 266 SER B O 1
ATOM 5120 N N . LYS B 1 255 ? -26.002 -21.343 -23.355 1.00 73.49 267 LYS B N 1
ATOM 5121 C CA . LYS B 1 255 ? -27.198 -20.619 -22.887 1.00 73.26 267 LYS B CA 1
ATOM 5122 C C . LYS B 1 255 ? -27.314 -20.523 -21.356 1.00 77.39 267 LYS B C 1
ATOM 5123 O O . LYS B 1 255 ? -28.354 -20.871 -20.790 1.00 77.53 267 LYS B O 1
ATOM 5129 N N . ILE B 1 256 ? -26.259 -20.003 -20.691 1.00 72.87 268 ILE B N 1
ATOM 5130 C CA . ILE B 1 256 ? -26.221 -19.801 -19.240 1.00 70.37 268 ILE B CA 1
ATOM 5131 C C . ILE B 1 256 ? -26.062 -18.308 -18.941 1.00 72.07 268 ILE B C 1
ATOM 5132 O O . ILE B 1 256 ? -25.124 -17.680 -19.438 1.00 71.24 268 ILE B O 1
ATOM 5137 N N . ASP B 1 257 ? -27.002 -17.753 -18.139 1.00 67.91 269 ASP B N 1
ATOM 5138 C CA . ASP B 1 257 ? -27.084 -16.349 -17.708 1.00 65.40 269 ASP B CA 1
ATOM 5139 C C . ASP B 1 257 ? -26.836 -16.191 -16.198 1.00 65.27 269 ASP B C 1
ATOM 5140 O O . ASP B 1 257 ? -26.379 -15.136 -15.775 1.00 64.91 269 ASP B O 1
ATOM 5145 N N . ASP B 1 258 ? -27.249 -17.187 -15.391 1.00 59.75 270 ASP B N 1
ATOM 5146 C CA . ASP B 1 258 ? -27.228 -17.192 -13.938 1.00 57.65 270 ASP B CA 1
ATOM 5147 C C . ASP B 1 258 ? -25.842 -17.380 -13.310 1.00 60.72 270 ASP B C 1
ATOM 5148 O O . ASP B 1 258 ? -25.502 -18.453 -12.791 1.00 63.24 270 ASP B O 1
ATOM 5153 N N . ALA B 1 259 ? -25.081 -16.288 -13.276 1.00 52.79 271 ALA B N 1
ATOM 5154 C CA . ALA B 1 259 ? -23.742 -16.288 -12.717 1.00 49.56 271 ALA B CA 1
ATOM 5155 C C . ALA B 1 259 ? -23.599 -15.389 -11.496 1.00 49.81 271 ALA B C 1
ATOM 5156 O O . ALA B 1 259 ? -24.386 -14.464 -11.302 1.00 48.17 271 ALA B O 1
ATOM 5158 N N . PHE B 1 260 ? -22.598 -15.688 -10.663 1.00 44.60 272 PHE B N 1
ATOM 5159 C CA . PHE B 1 260 ? -22.235 -14.899 -9.497 1.00 42.57 272 PHE B CA 1
ATOM 5160 C C . PHE B 1 260 ? -20.725 -14.892 -9.381 1.00 45.34 272 PHE B C 1
ATOM 5161 O O . PHE B 1 260 ? -20.054 -15.700 -10.036 1.00 44.67 272 PHE B O 1
ATOM 5169 N N . LEU B 1 261 ? -20.187 -13.925 -8.632 1.00 41.02 273 LEU B N 1
ATOM 5170 C CA . LEU B 1 261 ? -18.757 -13.707 -8.560 1.00 41.67 273 LEU B CA 1
ATOM 5171 C C . LEU B 1 261 ? -18.215 -13.849 -7.166 1.00 47.13 273 LEU B C 1
ATOM 5172 O O . LEU B 1 261 ? -18.864 -13.472 -6.199 1.00 44.70 273 LEU B O 1
ATOM 5177 N N . CYS B 1 262 ? -16.974 -14.326 -7.083 1.00 46.67 274 CYS B N 1
ATOM 5178 C CA . CYS B 1 262 ? -16.228 -14.486 -5.850 1.00 46.77 274 CYS B CA 1
ATOM 5179 C C . CYS B 1 262 ? -14.847 -13.879 -6.042 1.00 47.30 274 CYS B C 1
ATOM 5180 O O . CYS B 1 262 ? -14.258 -14.042 -7.102 1.00 47.51 274 CYS B O 1
ATOM 5183 N N . CYS B 1 263 ? -14.324 -13.175 -5.030 1.00 42.43 275 CYS B N 1
ATOM 5184 C CA . CYS B 1 263 ? -12.961 -12.632 -5.091 1.00 43.09 275 CYS B CA 1
ATOM 5185 C C . CYS B 1 263 ? -12.296 -12.789 -3.729 1.00 42.56 275 CYS B C 1
ATOM 5186 O O . CYS B 1 263 ? -12.987 -12.862 -2.719 1.00 40.79 275 CYS B O 1
ATOM 5189 N N . ASP B 1 264 ? -10.967 -12.798 -3.697 1.00 38.79 276 ASP B N 1
ATOM 5190 C CA . ASP B 1 264 ? -10.215 -12.834 -2.451 1.00 38.14 276 ASP B CA 1
ATOM 5191 C C . ASP B 1 264 ? -10.103 -11.415 -1.962 1.00 41.06 276 ASP B C 1
ATOM 5192 O O . ASP B 1 264 ? -9.767 -10.503 -2.739 1.00 41.29 276 ASP B O 1
ATOM 5197 N N . LEU B 1 265 ? -10.351 -11.224 -0.670 1.00 35.87 277 LEU B N 1
ATOM 5198 C CA . LEU B 1 265 ? -10.247 -9.908 -0.052 1.00 33.51 277 LEU B CA 1
ATOM 5199 C C . LEU B 1 265 ? -8.800 -9.622 0.366 1.00 36.11 277 LEU B C 1
ATOM 5200 O O . LEU B 1 265 ? -8.434 -9.608 1.530 1.00 33.61 277 LEU B O 1
ATOM 5205 N N . VAL B 1 266 ? -7.984 -9.415 -0.635 1.00 35.31 278 VAL B N 1
ATOM 5206 C CA . VAL B 1 266 ? -6.559 -9.102 -0.517 1.00 36.52 278 VAL B CA 1
ATOM 5207 C C . VAL B 1 266 ? -6.328 -7.902 -1.440 1.00 45.77 278 VAL B C 1
ATOM 5208 O O . VAL B 1 266 ? -7.267 -7.473 -2.137 1.00 43.35 278 VAL B O 1
ATOM 5212 N N . ASP B 1 267 ? -5.091 -7.370 -1.459 1.00 48.94 279 ASP B N 1
ATOM 5213 C CA . ASP B 1 267 ? -4.746 -6.250 -2.325 1.00 51.55 279 ASP B CA 1
ATOM 5214 C C . ASP B 1 267 ? -5.134 -6.616 -3.758 1.00 55.13 279 ASP B C 1
ATOM 5215 O O . ASP B 1 267 ? -4.890 -7.754 -4.154 1.00 55.35 279 ASP B O 1
ATOM 5220 N N . PRO B 1 268 ? -5.890 -5.747 -4.481 1.00 52.36 280 PRO B N 1
ATOM 5221 C CA . PRO B 1 268 ? -6.360 -6.113 -5.835 1.00 53.32 280 PRO B CA 1
ATOM 5222 C C . PRO B 1 268 ? -5.337 -6.753 -6.782 1.00 62.68 280 PRO B C 1
ATOM 5223 O O . PRO B 1 268 ? -5.742 -7.587 -7.594 1.00 63.40 280 PRO B O 1
ATOM 5227 N N . ALA B 1 269 ? -4.025 -6.421 -6.639 1.00 62.31 281 ALA B N 1
ATOM 5228 C CA . ALA B 1 269 ? -2.920 -6.971 -7.448 1.00 65.29 281 ALA B CA 1
ATOM 5229 C C . ALA B 1 269 ? -2.816 -8.501 -7.316 1.00 71.52 281 ALA B C 1
ATOM 5230 O O . ALA B 1 269 ? -2.637 -9.202 -8.315 1.00 72.58 281 ALA B O 1
ATOM 5232 N N . HIS B 1 270 ? -2.995 -8.994 -6.085 1.00 67.39 282 HIS B N 1
ATOM 5233 C CA . HIS B 1 270 ? -2.889 -10.389 -5.692 1.00 67.33 282 HIS B CA 1
ATOM 5234 C C . HIS B 1 270 ? -4.217 -11.152 -5.637 1.00 64.81 282 HIS B C 1
ATOM 5235 O O . HIS B 1 270 ? -4.227 -12.294 -5.167 1.00 62.97 282 HIS B O 1
ATOM 5242 N N . THR B 1 271 ? -5.330 -10.551 -6.096 1.00 58.54 283 THR B N 1
ATOM 5243 C CA . THR B 1 271 ? -6.622 -11.242 -6.001 1.00 55.87 283 THR B CA 1
ATOM 5244 C C . THR B 1 271 ? -6.828 -12.323 -7.033 1.00 58.78 283 THR B C 1
ATOM 5245 O O . THR B 1 271 ? -6.174 -12.331 -8.056 1.00 60.55 283 THR B O 1
ATOM 5249 N N . ARG B 1 272 ? -7.789 -13.197 -6.773 1.00 53.65 284 ARG B N 1
ATOM 5250 C CA . ARG B 1 272 ? -8.215 -14.252 -7.674 1.00 53.75 284 ARG B CA 1
ATOM 5251 C C . ARG B 1 272 ? -9.724 -14.143 -7.792 1.00 52.96 284 ARG B C 1
ATOM 5252 O O . ARG B 1 272 ? -10.414 -14.061 -6.774 1.00 52.45 284 ARG B O 1
ATOM 5260 N N . PHE B 1 273 ? -10.229 -14.098 -9.018 1.00 47.35 285 PHE B N 1
ATOM 5261 C CA . PHE B 1 273 ? -11.667 -14.072 -9.295 1.00 45.05 285 PHE B CA 1
ATOM 5262 C C . PHE B 1 273 ? -12.118 -15.456 -9.672 1.00 49.16 285 PHE B C 1
ATOM 5263 O O . PHE B 1 273 ? -11.403 -16.167 -10.380 1.00 50.08 285 PHE B O 1
ATOM 5271 N N . LYS B 1 274 ? -13.319 -15.828 -9.233 1.00 44.52 286 LYS B N 1
ATOM 5272 C CA . LYS B 1 274 ? -13.955 -17.085 -9.606 1.00 44.53 286 LYS B CA 1
ATOM 5273 C C . LYS B 1 274 ? -15.355 -16.723 -10.075 1.00 48.59 286 LYS B C 1
ATOM 5274 O O . LYS B 1 274 ? -16.087 -16.042 -9.345 1.00 47.88 286 LYS B O 1
ATOM 5280 N N . VAL B 1 275 ? -15.702 -17.105 -11.311 1.00 44.66 287 VAL B N 1
ATOM 5281 C CA . VAL B 1 275 ? -17.046 -16.881 -11.834 1.00 44.13 287 VAL B CA 1
ATOM 5282 C C . VAL B 1 275 ? -17.797 -18.190 -11.629 1.00 48.06 287 VAL B C 1
ATOM 5283 O O . VAL B 1 275 ? -17.355 -19.236 -12.107 1.00 47.54 287 VAL B O 1
ATOM 5287 N N . TYR B 1 276 ? -18.929 -18.121 -10.924 1.00 44.08 288 TYR B N 1
ATOM 5288 C CA . TYR B 1 276 ? -19.778 -19.277 -10.671 1.00 44.55 288 TYR B CA 1
ATOM 5289 C C . TYR B 1 276 ? -20.989 -19.277 -11.559 1.00 52.20 288 TYR B C 1
ATOM 5290 O O . TYR B 1 276 ? -21.494 -18.218 -11.920 1.00 51.98 288 TYR B O 1
ATOM 5299 N N . ILE B 1 277 ? -21.490 -20.472 -11.856 1.00 51.63 289 ILE B N 1
ATOM 5300 C CA . ILE B 1 277 ? -22.737 -20.700 -12.568 1.00 53.53 289 ILE B CA 1
ATOM 5301 C C . ILE B 1 277 ? -23.478 -21.813 -11.880 1.00 61.77 289 ILE B C 1
ATOM 5302 O O . ILE B 1 277 ? -22.853 -22.758 -11.386 1.00 62.48 289 ILE B O 1
ATOM 5307 N N . ALA B 1 278 ? -24.810 -21.683 -11.824 1.00 59.62 290 ALA B N 1
ATOM 5308 C CA . ALA B 1 278 ? -25.713 -22.697 -11.295 1.00 59.94 290 ALA B CA 1
ATOM 5309 C C . ALA B 1 278 ? -26.505 -23.189 -12.496 1.00 67.03 290 ALA B C 1
ATOM 5310 O O . ALA B 1 278 ? -26.912 -22.379 -13.338 1.00 67.60 290 ALA B O 1
ATOM 5312 N N . ASP B 1 279 ? -26.651 -24.511 -12.624 1.00 64.65 291 ASP B N 1
ATOM 5313 C CA . ASP B 1 279 ? -27.377 -25.107 -13.736 1.00 66.12 291 ASP B CA 1
ATOM 5314 C C . ASP B 1 279 ? -28.415 -26.089 -13.201 1.00 71.16 291 ASP B C 1
ATOM 5315 O O . ASP B 1 279 ? -28.036 -27.068 -12.553 1.00 70.49 291 ASP B O 1
ATOM 5320 N N . PRO B 1 280 ? -29.726 -25.852 -13.470 1.00 69.33 292 PRO B N 1
ATOM 5321 C CA . PRO B 1 280 ? -30.758 -26.773 -12.966 1.00 69.87 292 PRO B CA 1
ATOM 5322 C C . PRO B 1 280 ? -30.757 -28.162 -13.612 1.00 71.93 292 PRO B C 1
ATOM 5323 O O . PRO B 1 280 ? -31.338 -29.071 -13.023 1.00 72.15 292 PRO B O 1
ATOM 5327 N N . LEU B 1 281 ? -30.129 -28.329 -14.802 1.00 67.75 293 LEU B N 1
ATOM 5328 C CA . LEU B 1 281 ? -30.055 -29.626 -15.495 1.00 69.48 293 LEU B CA 1
ATOM 5329 C C . LEU B 1 281 ? -28.968 -30.487 -14.863 1.00 74.32 293 LEU B C 1
ATOM 5330 O O . LEU B 1 281 ? -27.774 -30.279 -15.111 1.00 74.47 293 LEU B O 1
ATOM 5335 N N . VAL B 1 282 ? -29.385 -31.428 -14.015 1.00 70.62 294 VAL B N 1
ATOM 5336 C CA . VAL B 1 282 ? -28.437 -32.255 -13.284 1.00 70.26 294 VAL B CA 1
ATOM 5337 C C . VAL B 1 282 ? -28.122 -33.572 -13.988 1.00 75.71 294 VAL B C 1
ATOM 5338 O O . VAL B 1 282 ? -28.697 -34.616 -13.676 1.00 77.48 294 VAL B O 1
ATOM 5342 N N . THR B 1 283 ? -27.220 -33.501 -14.981 1.00 71.54 295 THR B N 1
ATOM 5343 C CA . THR B 1 283 ? -26.776 -34.664 -15.761 1.00 72.60 295 THR B CA 1
ATOM 5344 C C . THR B 1 283 ? -25.249 -34.619 -15.891 1.00 74.59 295 THR B C 1
ATOM 5345 O O . THR B 1 283 ? -24.657 -33.532 -15.851 1.00 72.39 295 THR B O 1
ATOM 5349 N N . LEU B 1 284 ? -24.619 -35.794 -16.059 1.00 71.93 296 LEU B N 1
ATOM 5350 C CA . LEU B 1 284 ? -23.172 -35.903 -16.249 1.00 71.96 296 LEU B CA 1
ATOM 5351 C C . LEU B 1 284 ? -22.746 -35.192 -17.544 1.00 77.53 296 LEU B C 1
ATOM 5352 O O . LEU B 1 284 ? -21.728 -34.495 -17.537 1.00 76.77 296 LEU B O 1
ATOM 5357 N N . ALA B 1 285 ? -23.546 -35.334 -18.628 1.00 75.17 297 ALA B N 1
ATOM 5358 C CA . ALA B 1 285 ? -23.284 -34.701 -19.924 1.00 76.06 297 ALA B CA 1
ATOM 5359 C C . ALA B 1 285 ? -23.221 -33.174 -19.806 1.00 77.02 297 ALA B C 1
ATOM 5360 O O . ALA B 1 285 ? -22.306 -32.564 -20.359 1.00 76.78 297 ALA B O 1
ATOM 5362 N N . ARG B 1 286 ? -24.155 -32.568 -19.042 1.00 71.21 298 ARG B N 1
ATOM 5363 C CA . ARG B 1 286 ? -24.184 -31.122 -18.829 1.00 69.26 298 ARG B CA 1
ATOM 5364 C C . ARG B 1 286 ? -22.995 -30.664 -17.950 1.00 71.38 298 ARG B C 1
ATOM 5365 O O . ARG B 1 286 ? -22.399 -29.628 -18.233 1.00 71.41 298 ARG B O 1
ATOM 5373 N N . ALA B 1 287 ? -22.636 -31.456 -16.918 1.00 66.10 299 ALA B N 1
ATOM 5374 C CA . ALA B 1 287 ? -21.488 -31.177 -16.052 1.00 64.09 299 ALA B CA 1
ATOM 5375 C C . ALA B 1 287 ? -20.184 -31.235 -16.862 1.00 70.33 299 ALA B C 1
ATOM 5376 O O . ALA B 1 287 ? -19.342 -30.344 -16.712 1.00 68.36 299 ALA B O 1
ATOM 5378 N N . GLU B 1 288 ? -20.062 -32.235 -17.777 1.00 69.51 300 GLU B N 1
ATOM 5379 C CA . GLU B 1 288 ? -18.920 -32.416 -18.687 1.00 71.19 300 GLU B CA 1
ATOM 5380 C C . GLU B 1 288 ? -18.781 -31.235 -19.631 1.00 75.32 300 GLU B C 1
ATOM 5381 O O . GLU B 1 288 ? -17.660 -30.777 -19.872 1.00 76.24 300 GLU B O 1
ATOM 5387 N N . GLU B 1 289 ? -19.922 -30.777 -20.201 1.00 69.96 301 GLU B N 1
ATOM 5388 C CA . GLU B 1 289 ? -19.983 -29.643 -21.120 1.00 69.31 301 GLU B CA 1
ATOM 5389 C C . GLU B 1 289 ? -19.431 -28.376 -20.432 1.00 69.49 301 GLU B C 1
ATOM 5390 O O . GLU B 1 289 ? -18.642 -27.642 -21.026 1.00 69.04 301 GLU B O 1
ATOM 5396 N N . HIS B 1 290 ? -19.815 -28.157 -19.175 1.00 64.03 302 HIS B N 1
ATOM 5397 C CA . HIS B 1 290 ? -19.345 -27.008 -18.414 1.00 61.73 302 HIS B CA 1
ATOM 5398 C C . HIS B 1 290 ? -17.898 -27.157 -17.940 1.00 66.48 302 HIS B C 1
ATOM 5399 O O . HIS B 1 290 ? -17.150 -26.180 -17.988 1.00 66.88 302 HIS B O 1
ATOM 5406 N N . TRP B 1 291 ? -17.497 -28.378 -17.517 1.00 62.52 303 TRP B N 1
ATOM 5407 C CA . TRP B 1 291 ? -16.141 -28.663 -17.043 1.00 62.16 303 TRP B CA 1
ATOM 5408 C C . TRP B 1 291 ? -15.073 -28.302 -18.073 1.00 69.07 303 TRP B C 1
ATOM 5409 O O . TRP B 1 291 ? -14.038 -27.762 -17.703 1.00 68.12 303 TRP B O 1
ATOM 5420 N N . THR B 1 292 ? -15.323 -28.608 -19.354 1.00 68.52 304 THR B N 1
ATOM 5421 C CA . THR B 1 292 ? -14.374 -28.364 -20.440 1.00 70.76 304 THR B CA 1
ATOM 5422 C C . THR B 1 292 ? -14.620 -27.024 -21.156 1.00 77.03 304 THR B C 1
ATOM 5423 O O . THR B 1 292 ? -13.917 -26.733 -22.132 1.00 79.32 304 THR B O 1
ATOM 5427 N N . LEU B 1 293 ? -15.624 -26.222 -20.693 1.00 71.82 305 LEU B N 1
ATOM 5428 C CA . LEU B 1 293 ? -16.072 -24.968 -21.324 1.00 70.43 305 LEU B CA 1
ATOM 5429 C C . LEU B 1 293 ? -16.427 -25.209 -22.822 1.00 77.12 305 LEU B C 1
ATOM 5430 O O . LEU B 1 293 ? -15.974 -24.474 -23.705 1.00 77.01 305 LEU B O 1
ATOM 5435 N N . GLY B 1 294 ? -17.204 -26.265 -23.085 1.00 74.83 306 GLY B N 1
ATOM 5436 C CA . GLY B 1 294 ? -17.607 -26.648 -24.434 1.00 76.88 306 GLY B CA 1
ATOM 5437 C C . GLY B 1 294 ? -16.454 -27.086 -25.325 1.00 83.87 306 GLY B C 1
ATOM 5438 O O . GLY B 1 294 ? -16.499 -26.889 -26.550 1.00 85.63 306 GLY B O 1
ATOM 5439 N N . GLY B 1 295 ? -15.428 -27.684 -24.712 1.00 80.31 307 GLY B N 1
ATOM 5440 C CA . GLY B 1 295 ? -14.237 -28.162 -25.408 1.00 82.48 307 GLY B CA 1
ATOM 5441 C C . GLY B 1 295 ? -13.090 -27.171 -25.455 1.00 86.65 307 GLY B C 1
ATOM 5442 O O . GLY B 1 295 ? -12.022 -27.502 -25.974 1.00 88.35 307 GLY B O 1
ATOM 5443 N N . ARG B 1 296 ? -13.287 -25.952 -24.906 1.00 81.24 308 ARG B N 1
ATOM 5444 C CA . ARG B 1 296 ? -12.264 -24.901 -24.894 1.00 80.70 308 ARG B CA 1
ATOM 5445 C C . ARG B 1 296 ? -11.097 -25.205 -23.943 1.00 88.48 308 ARG B C 1
ATOM 5446 O O . ARG B 1 296 ? -10.004 -24.673 -24.157 1.00 89.90 308 ARG B O 1
ATOM 5454 N N . LEU B 1 297 ? -11.322 -26.048 -22.898 1.00 85.38 309 LEU B N 1
ATOM 5455 C CA . LEU B 1 297 ? -10.287 -26.435 -21.930 1.00 85.08 309 LEU B CA 1
ATOM 5456 C C . LEU B 1 297 ? -9.641 -27.726 -22.383 1.00 93.58 309 LEU B C 1
ATOM 5457 O O . LEU B 1 297 ? -10.214 -28.808 -22.231 1.00 95.09 309 LEU B O 1
ATOM 5462 N N . THR B 1 298 ? -8.452 -27.593 -22.984 1.00 92.17 310 THR B N 1
ATOM 5463 C CA . THR B 1 298 ? -7.682 -28.675 -23.594 1.00 95.47 310 THR B CA 1
ATOM 5464 C C . THR B 1 298 ? -6.522 -29.261 -22.766 1.00 100.01 310 THR B C 1
ATOM 5465 O O . THR B 1 298 ? -5.936 -30.261 -23.191 1.00 103.19 310 THR B O 1
ATOM 5469 N N . ASP B 1 299 ? -6.188 -28.661 -21.609 1.00 93.51 311 ASP B N 1
ATOM 5470 C CA . ASP B 1 299 ? -5.087 -29.117 -20.745 1.00 93.27 311 ASP B CA 1
ATOM 5471 C C . ASP B 1 299 ? -5.225 -30.557 -20.225 1.00 97.25 311 ASP B C 1
ATOM 5472 O O . ASP B 1 299 ? -6.335 -31.097 -20.181 1.00 96.61 311 ASP B O 1
ATOM 5477 N N . GLU B 1 300 ? -4.073 -31.186 -19.887 1.00 94.36 312 GLU B N 1
ATOM 5478 C CA . GLU B 1 300 ? -3.957 -32.565 -19.389 1.00 94.88 312 GLU B CA 1
ATOM 5479 C C . GLU B 1 300 ? -4.682 -32.745 -18.045 1.00 94.69 312 GLU B C 1
ATOM 5480 O O . GLU B 1 300 ? -5.364 -33.753 -17.853 1.00 95.14 312 GLU B O 1
ATOM 5483 N N . ASP B 1 301 ? -4.542 -31.766 -17.133 1.00 86.80 313 ASP B N 1
ATOM 5484 C CA . ASP B 1 301 ? -5.173 -31.775 -15.806 1.00 83.94 313 ASP B CA 1
ATOM 5485 C C . ASP B 1 301 ? -6.707 -31.815 -15.874 1.00 84.64 313 ASP B C 1
ATOM 5486 O O . ASP B 1 301 ? -7.322 -32.590 -15.147 1.00 82.80 313 ASP B O 1
ATOM 5491 N N . ALA B 1 302 ? -7.313 -31.034 -16.782 1.00 81.47 314 ALA B N 1
ATOM 5492 C CA . ALA B 1 302 ? -8.764 -31.014 -16.988 1.00 80.74 314 ALA B CA 1
ATOM 5493 C C . ALA B 1 302 ? -9.266 -32.349 -17.559 1.00 85.79 314 ALA B C 1
ATOM 5494 O O . ALA B 1 302 ? -10.360 -32.794 -17.196 1.00 84.60 314 ALA B O 1
ATOM 5496 N N . ALA B 1 303 ? -8.445 -33.003 -18.412 1.00 84.45 315 ALA B N 1
ATOM 5497 C CA . ALA B 1 303 ? -8.745 -34.301 -19.017 1.00 86.26 315 ALA B CA 1
ATOM 5498 C C . ALA B 1 303 ? -8.762 -35.432 -17.974 1.00 89.41 315 ALA B C 1
ATOM 5499 O O . ALA B 1 303 ? -9.680 -36.256 -17.986 1.00 89.73 315 ALA B O 1
ATOM 5501 N N . VAL B 1 304 ? -7.768 -35.457 -17.066 1.00 85.15 316 VAL B N 1
ATOM 5502 C CA . VAL B 1 304 ? -7.674 -36.446 -15.986 1.00 85.79 316 VAL B CA 1
ATOM 5503 C C . VAL B 1 304 ? -8.856 -36.238 -15.011 1.00 86.39 316 VAL B C 1
ATOM 5504 O O . VAL B 1 304 ? -9.510 -37.210 -14.621 1.00 87.66 316 VAL B O 1
ATOM 5508 N N . GLY B 1 305 ? -9.134 -34.973 -14.689 1.00 78.24 317 GLY B N 1
ATOM 5509 C CA . GLY B 1 305 ? -10.219 -34.550 -13.806 1.00 74.10 317 GLY B CA 1
ATOM 5510 C C . GLY B 1 305 ? -11.589 -35.025 -14.249 1.00 74.71 317 GLY B C 1
ATOM 5511 O O . GLY B 1 305 ? -12.356 -35.531 -13.430 1.00 72.08 317 GLY B O 1
ATOM 5512 N N . LEU B 1 306 ? -11.883 -34.910 -15.558 1.00 71.96 318 LEU B N 1
ATOM 5513 C CA . LEU B 1 306 ? -13.147 -35.356 -16.146 1.00 72.66 318 LEU B CA 1
ATOM 5514 C C . LEU B 1 306 ? -13.336 -36.877 -16.021 1.00 81.24 318 LEU B C 1
ATOM 5515 O O . LEU B 1 306 ? -14.462 -37.328 -15.792 1.00 81.87 318 LEU B O 1
ATOM 5520 N N . GLU B 1 307 ? -12.240 -37.660 -16.141 1.00 79.64 319 GLU B N 1
ATOM 5521 C CA . GLU B 1 307 ? -12.304 -39.109 -15.973 1.00 81.86 319 GLU B CA 1
ATOM 5522 C C . GLU B 1 307 ? -12.650 -39.471 -14.538 1.00 84.57 319 GLU B C 1
ATOM 5523 O O . GLU B 1 307 ? -13.479 -40.355 -14.325 1.00 85.82 319 GLU B O 1
ATOM 5529 N N . ILE B 1 308 ? -12.048 -38.758 -13.558 1.00 78.13 320 ILE B N 1
ATOM 5530 C CA . ILE B 1 308 ? -12.304 -38.931 -12.127 1.00 76.06 320 ILE B CA 1
ATOM 5531 C C . ILE B 1 308 ? -13.777 -38.553 -11.814 1.00 78.64 320 ILE B C 1
ATOM 5532 O O . ILE B 1 308 ? -14.452 -39.296 -11.092 1.00 78.90 320 ILE B O 1
ATOM 5537 N N . ILE B 1 309 ? -14.273 -37.431 -12.400 1.00 72.51 321 ILE B N 1
ATOM 5538 C CA . ILE B 1 309 ? -15.657 -36.950 -12.253 1.00 70.21 321 ILE B CA 1
ATOM 5539 C C . ILE B 1 309 ? -16.642 -38.018 -12.754 1.00 76.89 321 ILE B C 1
ATOM 5540 O O . ILE B 1 309 ? -17.604 -38.327 -12.051 1.00 76.35 321 ILE B O 1
ATOM 5545 N N . ARG B 1 310 ? -16.392 -38.576 -13.959 1.00 75.67 322 ARG B N 1
ATOM 5546 C CA . ARG B 1 310 ? -17.230 -39.606 -14.572 1.00 77.67 322 ARG B CA 1
ATOM 5547 C C . ARG B 1 310 ? -17.436 -40.781 -13.620 1.00 83.53 322 ARG B C 1
ATOM 5548 O O . ARG B 1 310 ? -18.572 -41.208 -13.431 1.00 83.84 322 ARG B O 1
ATOM 5556 N N . GLY B 1 311 ? -16.355 -41.224 -12.975 1.00 81.39 323 GLY B N 1
ATOM 5557 C CA . GLY B 1 311 ? -16.373 -42.293 -11.983 1.00 82.56 323 GLY B CA 1
ATOM 5558 C C . GLY B 1 311 ? -17.140 -41.901 -10.731 1.00 85.14 323 GLY B C 1
ATOM 5559 O O . GLY B 1 311 ? -18.046 -42.631 -10.322 1.00 85.95 323 GLY B O 1
ATOM 5560 N N . LEU B 1 312 ? -16.815 -40.721 -10.137 1.00 78.65 324 LEU B N 1
ATOM 5561 C CA . LEU B 1 312 ? -17.481 -40.194 -8.940 1.00 75.90 324 LEU B CA 1
ATOM 5562 C C . LEU B 1 312 ? -18.982 -40.021 -9.122 1.00 78.64 324 LEU B C 1
ATOM 5563 O O . LEU B 1 312 ? -19.746 -40.455 -8.264 1.00 77.79 324 LEU B O 1
ATOM 5568 N N . TRP B 1 313 ? -19.397 -39.381 -10.230 1.00 75.01 325 TRP B N 1
ATOM 5569 C CA . TRP B 1 313 ? -20.797 -39.119 -10.567 1.00 74.79 325 TRP B CA 1
ATOM 5570 C C . TRP B 1 313 ? -21.608 -40.428 -10.599 1.00 82.05 325 TRP B C 1
ATOM 5571 O O . TRP B 1 313 ? -22.712 -40.482 -10.052 1.00 81.93 325 TRP B O 1
ATOM 5582 N N . SER B 1 314 ? -21.043 -41.466 -11.238 1.00 80.45 326 SER B N 1
ATOM 5583 C CA . SER B 1 314 ? -21.615 -42.806 -11.379 1.00 82.70 326 SER B CA 1
ATOM 5584 C C . SER B 1 314 ? -21.737 -43.515 -10.017 1.00 85.36 326 SER B C 1
ATOM 5585 O O . SER B 1 314 ? -22.827 -43.985 -9.675 1.00 84.89 326 SER B O 1
ATOM 5588 N N . GLU B 1 315 ? -20.621 -43.587 -9.249 1.00 81.03 327 GLU B N 1
ATOM 5589 C CA . GLU B 1 315 ? -20.556 -44.213 -7.926 1.00 80.78 327 GLU B CA 1
ATOM 5590 C C . GLU B 1 315 ? -21.542 -43.542 -6.949 1.00 84.15 327 GLU B C 1
ATOM 5591 O O . GLU B 1 315 ? -22.235 -44.240 -6.213 1.00 86.36 327 GLU B O 1
ATOM 5597 N N . LEU B 1 316 ? -21.628 -42.206 -6.970 1.00 77.28 328 LEU B N 1
ATOM 5598 C CA . LEU B 1 316 ? -22.538 -41.463 -6.095 1.00 75.30 328 LEU B CA 1
ATOM 5599 C C . LEU B 1 316 ? -23.994 -41.564 -6.544 1.00 82.27 328 LEU B C 1
ATOM 5600 O O . LEU B 1 316 ? -24.893 -41.587 -5.701 1.00 81.64 328 LEU B O 1
ATOM 5605 N N . GLY B 1 317 ? -24.210 -41.605 -7.857 1.00 81.01 329 GLY B N 1
ATOM 5606 C CA . GLY B 1 317 ? -25.542 -41.652 -8.449 1.00 81.99 329 GLY B CA 1
ATOM 5607 C C . GLY B 1 317 ? -26.275 -40.339 -8.270 1.00 84.13 329 GLY B C 1
ATOM 5608 O O . GLY B 1 317 ? -27.378 -40.314 -7.712 1.00 83.21 329 GLY B O 1
ATOM 5609 N N . ILE B 1 318 ? -25.633 -39.229 -8.709 1.00 79.37 330 ILE B N 1
ATOM 5610 C CA . ILE B 1 318 ? -26.173 -37.874 -8.624 1.00 77.70 330 ILE B CA 1
ATOM 5611 C C . ILE B 1 318 ? -27.583 -37.831 -9.230 1.00 88.59 330 ILE B C 1
ATOM 5612 O O . ILE B 1 318 ? -27.780 -38.225 -10.381 1.00 90.71 330 ILE B O 1
ATOM 5617 N N . ILE B 1 319 ? -28.559 -37.414 -8.412 1.00 88.87 331 ILE B N 1
ATOM 5618 C CA . ILE B 1 319 ? -29.988 -37.374 -8.741 1.00 91.86 331 ILE B CA 1
ATOM 5619 C C . ILE B 1 319 ? -30.386 -36.249 -9.704 1.00 100.03 331 ILE B C 1
ATOM 5620 O O . ILE B 1 319 ? -30.244 -35.069 -9.380 1.00 97.11 331 ILE B O 1
ATOM 5625 N N . GLN B 1 320 ? -30.954 -36.634 -10.861 1.00 102.72 332 GLN B N 1
ATOM 5626 C CA . GLN B 1 320 ? -31.460 -35.695 -11.855 1.00 104.34 332 GLN B CA 1
ATOM 5627 C C . GLN B 1 320 ? -32.865 -35.227 -11.429 1.00 114.16 332 GLN B C 1
ATOM 5628 O O . GLN B 1 320 ? -33.826 -36.003 -11.478 1.00 115.50 332 GLN B O 1
ATOM 5634 N N . GLY B 1 321 ? -32.961 -33.976 -10.991 1.00 113.49 333 GLY B N 1
ATOM 5635 C CA . GLY B 1 321 ? -34.223 -33.403 -10.537 1.00 115.39 333 GLY B CA 1
ATOM 5636 C C . GLY B 1 321 ? -34.976 -32.600 -11.583 1.00 125.48 333 GLY B C 1
ATOM 5637 O O . GLY B 1 321 ? -34.546 -32.547 -12.742 1.00 126.28 333 GLY B O 1
ATOM 5638 N N . PRO B 1 322 ? -36.111 -31.946 -11.205 1.00 125.36 334 PRO B N 1
ATOM 5639 C CA . PRO B 1 322 ? -36.842 -31.117 -12.184 1.00 126.71 334 PRO B CA 1
ATOM 5640 C C . PRO B 1 322 ? -36.157 -29.776 -12.444 1.00 130.42 334 PRO B C 1
ATOM 5641 O O . PRO B 1 322 ? -35.538 -29.195 -11.545 1.00 127.74 334 PRO B O 1
ATOM 5645 N N . LEU B 1 323 ? -36.276 -29.296 -13.693 1.00 129.21 335 LEU B N 1
ATOM 5646 C CA . LEU B 1 323 ? -35.690 -28.046 -14.178 1.00 128.23 335 LEU B CA 1
ATOM 5647 C C . LEU B 1 323 ? -36.342 -26.802 -13.559 1.00 132.92 335 LEU B C 1
ATOM 5648 O O . LEU B 1 323 ? -35.675 -25.782 -13.392 1.00 130.73 335 LEU B O 1
ATOM 5653 N N . GLU B 1 324 ? -37.640 -26.888 -13.219 1.00 132.12 336 GLU B N 1
ATOM 5654 C CA . GLU B 1 324 ? -38.410 -25.800 -12.607 1.00 131.60 336 GLU B CA 1
ATOM 5655 C C . GLU B 1 324 ? -37.940 -25.593 -11.149 1.00 134.59 336 GLU B C 1
ATOM 5656 O O . GLU B 1 324 ? -37.914 -26.570 -10.396 1.00 134.24 336 GLU B O 1
ATOM 5662 N N . PRO B 1 325 ? -37.515 -24.361 -10.753 1.00 130.40 337 PRO B N 1
ATOM 5663 C CA . PRO B 1 325 ? -36.997 -24.152 -9.382 1.00 128.84 337 PRO B CA 1
ATOM 5664 C C . PRO B 1 325 ? -37.922 -24.520 -8.219 1.00 134.33 337 PRO B C 1
ATOM 5665 O O . PRO B 1 325 ? -37.431 -25.026 -7.208 1.00 133.38 337 PRO B O 1
ATOM 5669 N N . SER B 1 326 ? -39.245 -24.280 -8.357 1.00 132.69 338 SER B N 1
ATOM 5670 C CA . SER B 1 326 ? -40.235 -24.612 -7.322 1.00 133.23 338 SER B CA 1
ATOM 5671 C C . SER B 1 326 ? -40.469 -26.134 -7.243 1.00 138.23 338 SER B C 1
ATOM 5672 O O . SER B 1 326 ? -40.593 -26.671 -6.138 1.00 137.37 338 SER B O 1
ATOM 5675 N N . ALA B 1 327 ? -40.501 -26.822 -8.414 1.00 136.12 339 ALA B N 1
ATOM 5676 C CA . ALA B 1 327 ? -40.664 -28.279 -8.531 1.00 137.52 339 ALA B CA 1
ATOM 5677 C C . ALA B 1 327 ? -39.414 -29.013 -8.014 1.00 140.06 339 ALA B C 1
ATOM 5678 O O . ALA B 1 327 ? -39.522 -30.123 -7.489 1.00 140.45 339 ALA B O 1
ATOM 5680 N N . MET B 1 328 ? -38.228 -28.381 -8.192 1.00 134.57 340 MET B N 1
ATOM 5681 C CA . MET B 1 328 ? -36.908 -28.867 -7.769 1.00 133.08 340 MET B CA 1
ATOM 5682 C C . MET B 1 328 ? -36.800 -28.941 -6.239 1.00 134.52 340 MET B C 1
ATOM 5683 O O . MET B 1 328 ? -36.300 -29.936 -5.709 1.00 134.41 340 MET B O 1
ATOM 5688 N N . MET B 1 329 ? -37.271 -27.889 -5.541 1.00 128.51 341 MET B N 1
ATOM 5689 C CA . MET B 1 329 ? -37.231 -27.791 -4.081 1.00 126.48 341 MET B CA 1
ATOM 5690 C C . MET B 1 329 ? -38.274 -28.658 -3.360 1.00 128.60 341 MET B C 1
ATOM 5691 O O . MET B 1 329 ? -38.199 -28.780 -2.135 1.00 127.34 341 MET B O 1
ATOM 5696 N N . GLU B 1 330 ? -39.217 -29.280 -4.119 1.00 125.17 342 GLU B N 1
ATOM 5697 C CA . GLU B 1 330 ? -40.272 -30.174 -3.606 1.00 126.10 342 GLU B CA 1
ATOM 5698 C C . GLU B 1 330 ? -39.665 -31.347 -2.822 1.00 127.27 342 GLU B C 1
ATOM 5699 O O . GLU B 1 330 ? -40.073 -31.607 -1.684 1.00 127.16 342 GLU B O 1
ATOM 5705 N N . LYS B 1 331 ? -38.677 -32.037 -3.431 1.00 120.91 343 LYS B N 1
ATOM 5706 C CA . LYS B 1 331 ? -37.939 -33.140 -2.812 1.00 119.38 343 LYS B CA 1
ATOM 5707 C C . LYS B 1 331 ? -36.641 -32.601 -2.169 1.00 116.89 343 LYS B C 1
ATOM 5708 O O . LYS B 1 331 ? -35.868 -33.374 -1.592 1.00 116.43 343 LYS B O 1
ATOM 5712 N N . GLY B 1 332 ? -36.439 -31.279 -2.254 1.00 108.30 344 GLY B N 1
ATOM 5713 C CA . GLY B 1 332 ? -35.278 -30.598 -1.693 1.00 103.99 344 GLY B CA 1
ATOM 5714 C C . GLY B 1 332 ? -34.019 -30.871 -2.488 1.00 102.64 344 GLY B C 1
ATOM 5715 O O . GLY B 1 332 ? -32.951 -31.103 -1.912 1.00 101.58 344 GLY B O 1
ATOM 5716 N N . LEU B 1 333 ? -34.140 -30.851 -3.824 1.00 95.7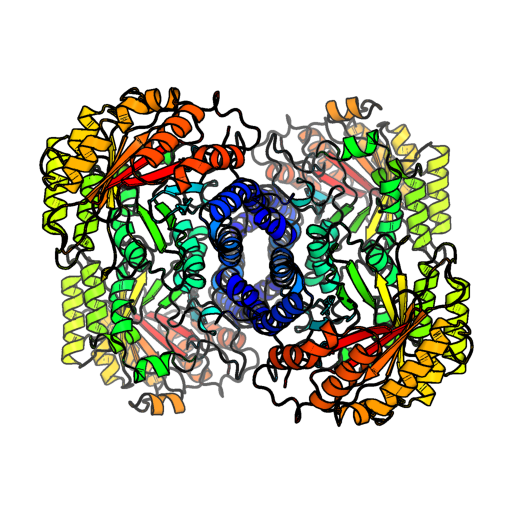4 345 LEU B N 1
ATOM 5717 C CA . LEU B 1 333 ? -33.016 -31.094 -4.726 1.00 93.43 345 LEU B CA 1
ATOM 5718 C C . LEU B 1 333 ? -32.278 -29.807 -5.106 1.00 88.28 345 LEU B C 1
ATOM 5719 O O . LEU B 1 333 ? -32.854 -28.715 -5.089 1.00 87.28 345 LEU B O 1
ATOM 5724 N N . LEU B 1 334 ? -30.979 -29.943 -5.385 1.00 78.12 346 LEU B N 1
ATOM 5725 C CA . LEU B 1 334 ? -30.089 -28.829 -5.695 1.00 72.55 346 LEU B CA 1
ATOM 5726 C C . LEU B 1 334 ? -29.592 -28.859 -7.139 1.00 72.12 346 LEU B C 1
ATOM 5727 O O . LEU B 1 334 ? -29.536 -29.935 -7.733 1.00 73.79 346 LEU B O 1
ATOM 5732 N N . PRO B 1 335 ? -29.203 -27.701 -7.730 1.00 63.61 347 PRO B N 1
ATOM 5733 C CA . PRO B 1 335 ? -28.705 -27.727 -9.117 1.00 63.14 347 PRO B CA 1
ATOM 5734 C C . PRO B 1 335 ? -27.236 -28.162 -9.155 1.00 64.54 347 PRO B C 1
ATOM 5735 O O . PRO B 1 335 ? -26.659 -28.441 -8.109 1.00 61.35 347 PRO B O 1
ATOM 5739 N N . ILE B 1 336 ? -26.614 -28.192 -10.343 1.00 60.65 348 ILE B N 1
ATOM 5740 C CA . ILE B 1 336 ? -25.173 -28.397 -10.377 1.00 58.95 348 ILE B CA 1
ATOM 5741 C C . ILE B 1 336 ? -24.598 -26.987 -10.393 1.00 58.91 348 ILE B C 1
ATOM 5742 O O . ILE B 1 336 ? -25.285 -26.034 -10.784 1.00 57.23 348 ILE B O 1
ATOM 5747 N N . MET B 1 337 ? -23.359 -26.845 -9.947 1.00 53.41 349 MET B N 1
ATOM 5748 C CA . MET B 1 337 ? -22.672 -25.571 -10.014 1.00 51.11 349 MET B CA 1
ATOM 5749 C C . MET B 1 337 ? -21.258 -25.823 -10.474 1.00 53.94 349 MET B C 1
ATOM 5750 O O . MET B 1 337 ? -20.732 -26.919 -10.308 1.00 53.44 349 MET B O 1
ATOM 5755 N N . LEU B 1 338 ? -20.634 -24.789 -11.020 1.00 51.01 350 LEU B N 1
ATOM 5756 C CA . LEU B 1 338 ? -19.223 -24.767 -11.380 1.00 51.04 350 LEU B CA 1
ATOM 5757 C C . LEU B 1 338 ? -18.708 -23.378 -11.124 1.00 54.56 350 LEU B C 1
ATOM 5758 O O . LEU B 1 338 ? -19.481 -22.425 -11.129 1.00 54.32 350 LEU B O 1
ATOM 5763 N N . ASN B 1 339 ? -17.405 -23.257 -10.916 1.00 49.74 351 ASN B N 1
ATOM 5764 C CA . ASN B 1 339 ? -16.733 -21.977 -10.850 1.00 47.77 351 ASN B CA 1
ATOM 5765 C C . ASN B 1 339 ? -15.507 -22.074 -11.750 1.00 54.90 351 ASN B C 1
ATOM 5766 O O . ASN B 1 339 ? -14.997 -23.174 -11.990 1.00 56.77 351 ASN B O 1
ATOM 5771 N N . TYR B 1 340 ? -15.063 -20.948 -12.278 1.00 51.10 352 TYR B N 1
ATOM 5772 C CA . TYR B 1 340 ? -13.886 -20.890 -13.131 1.00 52.00 352 TYR B CA 1
ATOM 5773 C C . TYR B 1 340 ? -12.956 -19.864 -12.529 1.00 55.74 352 TYR B C 1
ATOM 5774 O O . TYR B 1 340 ? -13.322 -18.697 -12.386 1.00 53.38 352 TYR B O 1
ATOM 5783 N N . GLU B 1 341 ? -11.782 -20.325 -12.117 1.00 55.19 353 GLU B N 1
ATOM 5784 C CA . GLU B 1 341 ? -10.751 -19.505 -11.496 1.00 56.28 353 GLU B CA 1
ATOM 5785 C C . GLU B 1 341 ? -9.895 -18.850 -12.578 1.00 65.79 353 GLU B C 1
ATOM 5786 O O . GLU B 1 341 ? -9.463 -19.536 -13.507 1.00 66.85 353 GLU B O 1
ATOM 5792 N N . MET B 1 342 ? -9.693 -17.516 -12.480 1.00 65.42 354 MET B N 1
ATOM 5793 C CA . MET B 1 342 ? -8.890 -16.711 -13.415 1.00 68.41 354 MET B CA 1
ATOM 5794 C C . MET B 1 342 ? -7.538 -16.269 -12.836 1.00 77.08 354 MET B C 1
ATOM 5795 O O . MET B 1 342 ? -7.482 -15.610 -11.793 1.00 73.35 354 MET B O 1
ATOM 5800 N N . LYS B 1 343 ? -6.450 -16.622 -13.544 1.00 81.13 355 LYS B N 1
ATOM 5801 C CA . LYS B 1 343 ? -5.074 -16.269 -13.186 1.00 83.41 355 LYS B CA 1
ATOM 5802 C C . LYS B 1 343 ? -4.416 -15.544 -14.353 1.00 91.46 355 LYS B C 1
ATOM 5803 O O . LYS B 1 343 ? -4.222 -16.130 -15.427 1.00 93.20 355 LYS B O 1
ATOM 5808 N N . ALA B 1 344 ? -4.055 -14.269 -14.115 1.00 89.00 356 ALA B N 1
ATOM 5809 C CA . ALA B 1 344 ? -3.394 -13.351 -15.049 1.00 90.41 356 ALA B CA 1
ATOM 5810 C C . ALA B 1 344 ? -2.395 -14.027 -16.005 1.00 97.80 356 ALA B C 1
ATOM 5811 O O . ALA B 1 344 ? -2.491 -13.844 -17.223 1.00 99.26 356 ALA B O 1
ATOM 5813 N N . GLY B 1 345 ? -1.495 -14.836 -15.448 1.00 95.37 357 GLY B N 1
ATOM 5814 C CA . GLY B 1 345 ? -0.473 -15.542 -16.212 1.00 98.30 357 GLY B CA 1
ATOM 5815 C C . GLY B 1 345 ? -0.966 -16.643 -17.133 1.00 103.81 357 GLY B C 1
ATOM 5816 O O . GLY B 1 345 ? -0.481 -16.757 -18.265 1.00 105.07 357 GLY B O 1
ATOM 5817 N N . GLN B 1 346 ? -1.910 -17.488 -16.644 1.00 98.98 358 GLN B N 1
ATOM 5818 C CA . GLN B 1 346 ? -2.437 -18.640 -17.396 1.00 99.24 358 GLN B CA 1
ATOM 5819 C C . GLN B 1 346 ? -3.283 -18.277 -18.603 1.00 100.50 358 GLN B C 1
ATOM 5820 O O . GLN B 1 346 ? -3.948 -17.239 -18.613 1.00 98.79 358 GLN B O 1
ATOM 5826 N N . ARG B 1 347 ? -3.245 -19.141 -19.626 1.00 96.96 359 ARG B N 1
ATOM 5827 C CA . ARG B 1 347 ? -4.012 -18.994 -20.859 1.00 96.46 359 ARG B CA 1
ATOM 5828 C C . ARG B 1 347 ? -5.417 -19.578 -20.718 1.00 95.22 359 ARG B C 1
ATOM 5829 O O . ARG B 1 347 ? -6.308 -19.202 -21.484 1.00 95.13 359 ARG B O 1
ATOM 5832 N N . LEU B 1 348 ? -5.617 -20.499 -19.752 1.00 86.95 360 LEU B N 1
ATOM 5833 C CA . LEU B 1 348 ? -6.912 -21.149 -19.543 1.00 83.45 360 LEU B CA 1
ATOM 5834 C C . LEU B 1 348 ? -7.455 -21.004 -18.118 1.00 78.36 360 LEU B C 1
ATOM 5835 O O . LEU B 1 348 ? -6.680 -21.115 -17.164 1.00 77.40 360 LEU B O 1
ATOM 5840 N N . PRO B 1 349 ? -8.795 -20.815 -17.950 1.00 69.35 361 PRO B N 1
ATOM 5841 C CA . PRO B 1 349 ? -9.370 -20.802 -16.594 1.00 66.00 361 PRO B CA 1
ATOM 5842 C C . PRO B 1 349 ? -9.340 -22.206 -15.978 1.00 67.82 361 PRO B C 1
ATOM 5843 O O . PRO B 1 349 ? -9.222 -23.187 -16.706 1.00 70.73 361 PRO B O 1
ATOM 5847 N N . LYS B 1 350 ? -9.433 -22.308 -14.651 1.00 60.63 362 LYS B N 1
ATOM 5848 C CA . LYS B 1 350 ? -9.396 -23.584 -13.946 1.00 60.45 362 LYS B CA 1
ATOM 5849 C C . LYS B 1 350 ? -10.799 -23.923 -13.424 1.00 61.61 362 LYS B C 1
ATOM 5850 O O . LYS B 1 350 ? -11.357 -23.141 -12.646 1.00 58.26 362 LYS B O 1
ATOM 5856 N N . PRO B 1 351 ? -11.387 -25.073 -13.846 1.00 57.30 363 PRO B N 1
ATOM 5857 C CA . PRO B 1 351 ? -12.750 -25.405 -13.396 1.00 55.07 363 PRO B CA 1
ATOM 5858 C C . PRO B 1 351 ? -12.833 -26.117 -12.043 1.00 56.88 363 PRO B C 1
ATOM 5859 O O . PRO B 1 351 ? -11.904 -26.810 -11.622 1.00 57.04 363 PRO B O 1
ATOM 5863 N N . LYS B 1 352 ? -13.999 -25.995 -11.406 1.00 50.69 364 LYS B N 1
ATOM 5864 C CA . LYS B 1 352 ? -14.354 -26.666 -10.166 1.00 49.67 364 LYS B CA 1
ATOM 5865 C C . LYS B 1 352 ? -15.808 -27.075 -10.348 1.00 55.31 364 LYS B C 1
ATOM 5866 O O . LYS B 1 352 ? -16.614 -26.239 -10.758 1.00 54.08 364 LYS B O 1
ATOM 5872 N N . LEU B 1 353 ? -16.132 -28.357 -10.101 1.00 52.92 365 LEU B N 1
ATOM 5873 C CA . LEU B 1 353 ? -17.501 -28.862 -10.223 1.00 52.93 365 LEU B CA 1
ATOM 5874 C C . LEU B 1 353 ? -18.110 -29.108 -8.846 1.00 56.80 365 LEU B C 1
ATOM 5875 O O . LEU B 1 353 ? -17.472 -29.749 -8.006 1.00 55.49 365 LEU B O 1
ATOM 5880 N N . TYR B 1 354 ? -19.359 -28.640 -8.639 1.00 53.26 366 TYR B N 1
ATOM 5881 C CA . TYR B 1 354 ? -20.126 -28.851 -7.404 1.00 51.96 366 TYR B CA 1
ATOM 5882 C C . TYR B 1 354 ? -21.236 -29.843 -7.747 1.00 57.49 366 TYR B C 1
ATOM 5883 O O . TYR B 1 354 ? -22.109 -29.553 -8.576 1.00 57.90 366 TYR B O 1
ATOM 5892 N N . MET B 1 355 ? -21.158 -31.030 -7.160 1.00 54.64 367 MET B N 1
ATOM 5893 C CA . MET B 1 355 ? -22.152 -32.077 -7.371 1.00 55.82 367 MET B CA 1
ATOM 5894 C C . MET B 1 355 ? -23.146 -32.058 -6.205 1.00 60.84 367 MET B C 1
ATOM 5895 O O . MET B 1 355 ? -22.718 -32.099 -5.044 1.00 58.61 367 MET B O 1
ATOM 5900 N N . PRO B 1 356 ? -24.471 -31.945 -6.489 1.00 59.72 368 PRO B N 1
ATOM 5901 C CA . PRO B 1 356 ? -25.455 -31.936 -5.389 1.00 59.73 368 PRO B CA 1
ATOM 5902 C C . PRO B 1 356 ? -25.585 -33.332 -4.771 1.00 67.09 368 PRO B C 1
ATOM 5903 O O . PRO B 1 356 ? -25.642 -34.329 -5.495 1.00 70.01 368 PRO B O 1
ATOM 5907 N N . LEU B 1 357 ? -25.602 -33.399 -3.440 1.00 63.53 369 LEU B N 1
ATOM 5908 C CA . LEU B 1 357 ? -25.647 -34.648 -2.680 1.00 64.27 369 LEU B CA 1
ATOM 5909 C C . LEU B 1 357 ? -26.965 -34.872 -1.912 1.00 70.52 369 LEU B C 1
ATOM 5910 O O . LEU B 1 357 ? -27.115 -35.907 -1.267 1.00 70.75 369 LEU B O 1
ATOM 5915 N N . THR B 1 358 ? -27.900 -33.898 -1.942 1.00 67.89 370 THR B N 1
ATOM 5916 C CA . THR B 1 358 ? -29.179 -34.020 -1.227 1.00 67.96 370 THR B CA 1
ATOM 5917 C C . THR B 1 358 ? -30.041 -35.069 -1.912 1.00 73.07 370 THR B C 1
ATOM 5918 O O . THR B 1 358 ? -30.244 -35.018 -3.131 1.00 72.91 370 THR B O 1
ATOM 5922 N N . GLY B 1 359 ? -30.489 -36.038 -1.123 1.00 69.87 371 GLY B N 1
ATOM 5923 C CA . GLY B 1 359 ? -31.250 -37.182 -1.620 1.00 71.64 371 GLY B CA 1
ATOM 5924 C C . GLY B 1 359 ? -30.460 -38.479 -1.571 1.00 74.52 371 GLY B C 1
ATOM 5925 O O . GLY B 1 359 ? -31.046 -39.566 -1.649 1.00 76.93 371 GLY B O 1
ATOM 5926 N N . ILE B 1 360 ? -29.118 -38.377 -1.440 1.00 67.22 372 ILE B N 1
ATOM 5927 C CA . ILE B 1 360 ? -28.215 -39.531 -1.355 1.00 67.67 372 ILE B CA 1
ATOM 5928 C C . ILE B 1 360 ? -27.927 -39.821 0.127 1.00 67.96 372 ILE B C 1
ATOM 5929 O O . ILE B 1 360 ? -27.480 -38.910 0.827 1.00 64.78 372 ILE B O 1
ATOM 5934 N N . PRO B 1 361 ? -28.146 -41.076 0.614 1.00 64.59 373 PRO B N 1
ATOM 5935 C CA . PRO B 1 361 ? -27.853 -41.388 2.028 1.00 63.80 373 PRO B CA 1
ATOM 5936 C C . PRO B 1 361 ? -26.410 -41.083 2.420 1.00 66.77 373 PRO B C 1
ATOM 5937 O O . PRO B 1 361 ? -25.497 -41.292 1.612 1.00 68.20 373 PRO B O 1
ATOM 5941 N N . GLU B 1 362 ? -26.207 -40.594 3.653 1.00 60.46 374 GLU B N 1
ATOM 5942 C CA . GLU B 1 362 ? -24.881 -40.188 4.151 1.00 58.77 374 GLU B CA 1
ATOM 5943 C C . GLU B 1 362 ? -23.848 -41.314 4.202 1.00 65.53 374 GLU B C 1
ATOM 5944 O O . GLU B 1 362 ? -22.664 -41.071 3.960 1.00 64.51 374 GLU B O 1
ATOM 5950 N N . THR B 1 363 ? -24.296 -42.535 4.513 1.00 65.73 375 THR B N 1
ATOM 5951 C CA . THR B 1 363 ? -23.437 -43.728 4.550 1.00 67.64 375 THR B CA 1
ATOM 5952 C C . THR B 1 363 ? -22.952 -44.119 3.143 1.00 70.04 375 THR B C 1
ATOM 5953 O O . THR B 1 363 ? -21.839 -44.630 3.007 1.00 69.57 375 THR B O 1
ATOM 5957 N N . LYS B 1 364 ? -23.778 -43.862 2.111 1.00 65.68 376 LYS B N 1
ATOM 5958 C CA . LYS B 1 364 ? -23.414 -44.119 0.718 1.00 67.21 376 LYS B CA 1
ATOM 5959 C C . LYS B 1 364 ? -22.297 -43.146 0.322 1.00 69.74 376 LYS B C 1
ATOM 5960 O O . LYS B 1 364 ? -21.260 -43.587 -0.169 1.00 70.32 376 LYS B O 1
ATOM 5966 N N . ILE B 1 365 ? -22.485 -41.835 0.602 1.00 64.96 377 ILE B N 1
ATOM 5967 C CA . ILE B 1 365 ? -21.477 -40.796 0.342 1.00 63.22 377 ILE B CA 1
ATOM 5968 C C . ILE B 1 365 ? -20.171 -41.165 1.058 1.00 66.19 377 ILE B C 1
ATOM 5969 O O . ILE B 1 365 ? -19.120 -41.185 0.418 1.00 64.63 377 ILE B O 1
ATOM 5974 N N . ALA B 1 366 ? -20.259 -41.533 2.358 1.00 63.93 378 ALA B N 1
ATOM 5975 C CA . ALA B 1 366 ? -19.105 -41.921 3.169 1.00 64.61 378 ALA B CA 1
ATOM 5976 C C . ALA B 1 366 ? -18.351 -43.113 2.599 1.00 72.29 378 ALA B C 1
ATOM 5977 O O . ALA B 1 366 ? -17.122 -43.094 2.598 1.00 72.32 378 ALA B O 1
ATOM 5979 N N . ARG B 1 367 ? -19.081 -44.115 2.059 1.00 71.71 379 ARG B N 1
ATOM 5980 C CA . ARG B 1 367 ? -18.513 -45.305 1.430 1.00 74.74 379 ARG B CA 1
ATOM 5981 C C . ARG B 1 367 ? -17.738 -44.949 0.150 1.00 78.70 379 ARG B C 1
ATOM 5982 O O . ARG B 1 367 ? -16.603 -45.404 -0.031 1.00 78.81 379 ARG B O 1
ATOM 5990 N N . ILE B 1 368 ? -18.345 -44.122 -0.717 1.00 75.48 380 ILE B N 1
ATOM 5991 C CA . ILE B 1 368 ? -17.731 -43.662 -1.968 1.00 76.34 380 ILE B CA 1
ATOM 5992 C C . ILE B 1 368 ? -16.501 -42.775 -1.678 1.00 80.01 380 ILE B C 1
ATOM 5993 O O . ILE B 1 368 ? -15.458 -42.972 -2.302 1.00 82.07 380 ILE B O 1
ATOM 5998 N N . MET B 1 369 ? -16.602 -41.868 -0.685 1.00 72.78 381 MET B N 1
ATOM 5999 C CA . MET B 1 369 ? -15.496 -40.998 -0.277 1.00 70.34 381 MET B CA 1
ATOM 6000 C C . MET B 1 369 ? -14.301 -41.788 0.260 1.00 73.35 381 MET B C 1
ATOM 6001 O O . MET B 1 369 ? -13.171 -41.508 -0.156 1.00 72.50 381 MET B O 1
ATOM 6006 N N . THR B 1 370 ? -14.551 -42.804 1.142 1.00 69.93 382 THR B N 1
ATOM 6007 C CA . THR B 1 370 ? -13.533 -43.688 1.738 1.00 70.29 382 THR B CA 1
ATOM 6008 C C . THR B 1 370 ? -12.792 -44.441 0.640 1.00 76.34 382 THR B C 1
ATOM 6009 O O . THR B 1 370 ? -11.560 -44.467 0.645 1.00 76.81 382 THR B O 1
ATOM 6013 N N . ALA B 1 371 ? -13.532 -44.998 -0.328 1.00 74.23 383 ALA B N 1
ATOM 6014 C CA . ALA B 1 371 ? -12.909 -45.720 -1.435 1.00 77.21 383 ALA B CA 1
ATOM 6015 C C . ALA B 1 371 ? -12.105 -44.769 -2.323 1.00 80.18 383 ALA B C 1
ATOM 6016 O O . ALA B 1 371 ? -11.009 -45.125 -2.758 1.00 81.68 383 ALA B O 1
ATOM 6018 N N . PHE B 1 372 ? -12.615 -43.547 -2.529 1.00 74.75 384 PHE B N 1
ATOM 6019 C CA . PHE B 1 372 ? -11.947 -42.510 -3.321 1.00 74.37 384 PHE B CA 1
ATOM 6020 C C . PHE B 1 372 ? -10.589 -42.143 -2.703 1.00 79.04 384 PHE B C 1
ATOM 6021 O O . PHE B 1 372 ? -9.586 -42.128 -3.418 1.00 80.27 384 PHE B O 1
ATOM 6029 N N . PHE B 1 373 ? -10.564 -41.847 -1.385 1.00 73.56 385 PHE B N 1
ATOM 6030 C CA . PHE B 1 373 ? -9.344 -41.488 -0.666 1.00 72.79 385 PHE B CA 1
ATOM 6031 C C . PHE B 1 373 ? -8.307 -42.606 -0.728 1.00 80.49 385 PHE B C 1
ATOM 6032 O O . PHE B 1 373 ? -7.141 -42.342 -1.041 1.00 81.61 385 PHE B O 1
ATOM 6040 N N . GLN B 1 374 ? -8.748 -43.859 -0.507 1.00 77.59 386 GLN B N 1
ATOM 6041 C CA . GLN B 1 374 ? -7.881 -45.030 -0.539 1.00 80.08 386 GLN B CA 1
ATOM 6042 C C . GLN B 1 374 ? -7.151 -45.148 -1.874 1.00 86.88 386 GLN B C 1
ATOM 6043 O O . GLN B 1 374 ? -5.940 -45.363 -1.895 1.00 87.56 386 GLN B O 1
ATOM 6049 N N . ARG B 1 375 ? -7.895 -44.953 -2.977 1.00 84.69 387 ARG B N 1
ATOM 6050 C CA . ARG B 1 375 ? -7.470 -45.020 -4.378 1.00 86.60 387 ARG B CA 1
ATOM 6051 C C . ARG B 1 375 ? -6.491 -43.890 -4.732 1.00 89.90 387 ARG B C 1
ATOM 6052 O O . ARG B 1 375 ? -5.583 -44.100 -5.542 1.00 91.30 387 ARG B O 1
ATOM 6060 N N . HIS B 1 376 ? -6.707 -42.683 -4.157 1.00 83.87 388 HIS B N 1
ATOM 6061 C CA . HIS B 1 376 ? -5.897 -41.488 -4.411 1.00 81.94 388 HIS B CA 1
ATOM 6062 C C . HIS B 1 376 ? -4.829 -41.196 -3.356 1.00 86.25 388 HIS B C 1
ATOM 6063 O O . HIS B 1 376 ? -4.426 -40.050 -3.176 1.00 83.40 388 HIS B O 1
ATOM 6070 N N . ASP B 1 377 ? -4.320 -42.266 -2.721 1.00 87.53 389 ASP B N 1
ATOM 6071 C CA . ASP B 1 377 ? -3.246 -42.263 -1.724 1.00 88.70 389 ASP B CA 1
ATOM 6072 C C . ASP B 1 377 ? -3.439 -41.279 -0.579 1.00 90.02 389 ASP B C 1
ATOM 6073 O O . ASP B 1 377 ? -2.544 -40.485 -0.269 1.00 89.05 389 ASP B O 1
ATOM 6078 N N . MET B 1 378 ? -4.617 -41.351 0.058 1.00 84.78 390 MET B N 1
ATOM 6079 C CA . MET B 1 378 ? -4.991 -40.549 1.224 1.00 81.35 390 MET B CA 1
ATOM 6080 C C . MET B 1 378 ? -5.587 -41.515 2.272 1.00 82.24 390 MET B C 1
ATOM 6081 O O . MET B 1 378 ? -6.772 -41.396 2.608 1.00 80.59 390 MET B O 1
ATOM 6086 N N . PRO B 1 379 ? -4.797 -42.515 2.760 1.00 77.83 391 PRO B N 1
ATOM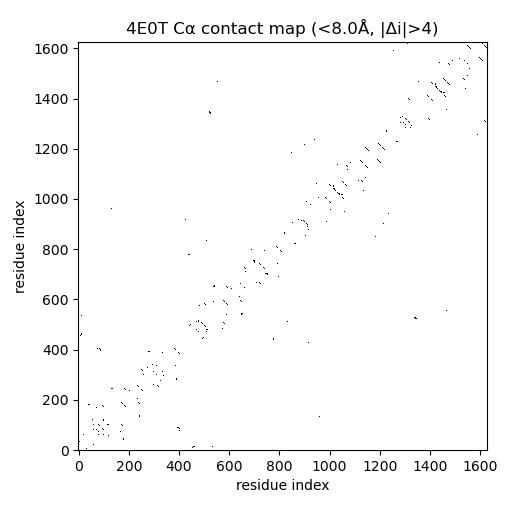 6087 C CA . PRO B 1 379 ? -5.353 -43.491 3.716 1.00 77.68 391 PRO B CA 1
ATOM 6088 C C . PRO B 1 379 ? -5.768 -42.939 5.083 1.00 77.95 391 PRO B C 1
ATOM 6089 O O . PRO B 1 379 ? -6.648 -43.518 5.716 1.00 76.29 391 PRO B O 1
ATOM 6093 N N . GLU B 1 380 ? -5.155 -41.825 5.525 1.00 73.25 392 GLU B N 1
ATOM 6094 C CA . GLU B 1 380 ? -5.492 -41.165 6.796 1.00 71.43 392 GLU B CA 1
ATOM 6095 C C . GLU B 1 380 ? -6.896 -40.554 6.727 1.00 71.06 392 GLU B C 1
ATOM 6096 O O . GLU B 1 380 ? -7.644 -40.643 7.696 1.00 69.27 392 GLU B O 1
ATOM 6102 N N . GLN B 1 381 ? -7.265 -39.997 5.559 1.00 65.40 393 GLN B N 1
ATOM 6103 C CA . GLN B 1 381 ? -8.592 -39.453 5.287 1.00 62.54 393 GLN B CA 1
ATOM 6104 C C . GLN B 1 381 ? -9.623 -40.584 5.248 1.00 68.51 393 GLN B C 1
ATOM 6105 O O . GLN B 1 381 ? -10.609 -40.532 5.975 1.00 67.88 393 GLN B O 1
ATOM 6111 N N . ALA B 1 382 ? -9.361 -41.631 4.446 1.00 67.11 394 ALA B N 1
ATOM 6112 C CA . ALA B 1 382 ? -10.232 -42.798 4.298 1.00 68.32 394 ALA B CA 1
ATOM 6113 C C . ALA B 1 382 ? -10.619 -43.426 5.653 1.00 72.98 394 ALA B C 1
ATOM 6114 O O . ALA B 1 382 ? -11.809 -43.589 5.922 1.00 71.72 394 ALA B O 1
ATOM 6116 N N . GLU B 1 383 ? -9.619 -43.683 6.526 1.00 71.42 395 GLU B N 1
ATOM 6117 C CA . GLU B 1 383 ? -9.744 -44.292 7.861 1.00 71.71 395 GLU B CA 1
ATOM 6118 C C . GLU B 1 383 ? -10.749 -43.587 8.794 1.00 70.63 395 GLU B C 1
ATOM 6119 O O . GLU B 1 383 ? -11.489 -44.246 9.518 1.00 68.18 395 GLU B O 1
ATOM 6125 N N . VAL B 1 384 ? -10.762 -42.254 8.779 1.00 65.74 396 VAL B N 1
ATOM 6126 C CA . VAL B 1 384 ? -11.594 -41.454 9.698 1.00 63.13 396 VAL B CA 1
ATOM 6127 C C . VAL B 1 384 ? -12.840 -40.800 9.096 1.00 66.76 396 VAL B C 1
ATOM 6128 O O . VAL B 1 384 ? -13.614 -40.209 9.854 1.00 65.84 396 VAL B O 1
ATOM 6132 N N . PHE B 1 385 ? -13.032 -40.873 7.769 1.00 63.64 397 PHE B N 1
ATOM 6133 C CA . PHE B 1 385 ? -14.164 -40.199 7.114 1.00 61.82 397 PHE B CA 1
ATOM 6134 C C . PHE B 1 385 ? -15.520 -40.430 7.778 1.00 66.26 397 PHE B C 1
ATOM 6135 O O . PHE B 1 385 ? -16.215 -39.464 8.095 1.00 63.87 397 PHE B O 1
ATOM 6143 N N . MET B 1 386 ? -15.892 -41.703 7.955 1.00 65.29 398 MET B N 1
ATOM 6144 C CA . MET B 1 386 ? -17.163 -42.145 8.523 1.00 65.75 398 MET B CA 1
ATOM 6145 C C . MET B 1 386 ? -17.344 -41.735 9.995 1.00 68.84 398 MET B C 1
ATOM 6146 O O . MET B 1 386 ? -18.384 -41.186 10.359 1.00 66.76 398 MET B O 1
ATOM 6151 N N . GLU B 1 387 ? -16.334 -42.043 10.821 1.00 66.49 399 GLU B N 1
ATOM 6152 C CA . GLU B 1 387 ? -16.183 -41.737 12.240 1.00 65.53 399 GLU B CA 1
ATOM 6153 C C . GLU B 1 387 ? -16.422 -40.239 12.501 1.00 65.41 399 GLU B C 1
ATOM 6154 O O . GLU B 1 387 ? -17.206 -39.877 13.387 1.00 64.14 399 GLU B O 1
ATOM 6160 N N . ASN B 1 388 ? -15.738 -39.376 11.715 1.00 59.15 400 ASN B N 1
ATOM 6161 C CA . ASN B 1 388 ? -15.812 -37.920 11.828 1.00 55.06 400 ASN B CA 1
ATOM 6162 C C . ASN B 1 388 ? -17.180 -37.398 11.441 1.00 57.04 400 ASN B C 1
ATOM 6163 O O . ASN B 1 388 ? -17.716 -36.538 12.143 1.00 54.95 400 ASN B O 1
ATOM 6168 N N . LEU B 1 389 ? -17.759 -37.936 10.347 1.00 54.54 401 LEU B N 1
ATOM 6169 C CA . LEU B 1 389 ? -19.094 -37.572 9.865 1.00 53.99 401 LEU B CA 1
ATOM 6170 C C . LEU B 1 389 ? -20.142 -37.920 10.929 1.00 59.09 401 LEU B C 1
ATOM 6171 O O . LEU B 1 389 ? -21.013 -37.099 11.227 1.00 58.11 401 LEU B O 1
ATOM 6176 N N . GLN B 1 390 ? -20.030 -39.123 11.513 1.00 58.40 402 GLN B N 1
ATOM 6177 C CA . GLN B 1 390 ? -20.921 -39.596 12.567 1.00 59.04 402 GLN B CA 1
ATOM 6178 C C . GLN B 1 390 ? -20.842 -38.710 13.805 1.00 61.97 402 GLN B C 1
ATOM 6179 O O . GLN B 1 390 ? -21.884 -38.411 14.374 1.00 62.30 402 GLN B O 1
ATOM 6185 N N . ALA B 1 391 ? -19.631 -38.245 14.184 1.00 57.44 403 ALA B N 1
ATOM 6186 C CA . ALA B 1 391 ? -19.459 -37.345 15.332 1.00 54.87 403 ALA B CA 1
ATOM 6187 C C . ALA B 1 391 ? -20.073 -35.972 15.081 1.00 57.05 403 ALA B C 1
ATOM 6188 O O . ALA B 1 391 ? -20.601 -35.406 16.033 1.00 58.35 403 ALA B O 1
ATOM 6190 N N . TYR B 1 392 ? -20.061 -35.444 13.820 1.00 50.97 404 TYR B N 1
ATOM 6191 C CA . TYR B 1 392 ? -20.683 -34.138 13.514 1.00 48.36 404 TYR B CA 1
ATOM 6192 C C . TYR B 1 392 ? -22.187 -34.200 13.727 1.00 55.27 404 TYR B C 1
ATOM 6193 O O . TYR B 1 392 ? -22.802 -33.191 14.074 1.00 54.52 404 TYR B O 1
ATOM 6202 N N . TYR B 1 393 ? -22.779 -35.373 13.468 1.00 55.42 405 TYR B N 1
ATOM 6203 C CA . TYR B 1 393 ? -24.209 -35.643 13.565 1.00 56.17 405 TYR B CA 1
ATOM 6204 C C . TYR B 1 393 ? -24.420 -36.770 14.563 1.00 65.23 405 TYR B C 1
ATOM 6205 O O . TYR B 1 393 ? -25.032 -37.794 14.246 1.00 67.34 405 TYR B O 1
ATOM 6214 N N . GLU B 1 394 ? -23.845 -36.599 15.765 1.00 63.03 406 GLU B N 1
ATOM 6215 C CA . GLU B 1 394 ? -23.881 -37.548 16.873 1.00 64.86 406 GLU B CA 1
ATOM 6216 C C . GLU B 1 394 ? -25.314 -38.026 17.146 1.00 72.19 406 GLU B C 1
ATOM 6217 O O . GLU B 1 394 ? -26.237 -37.205 17.205 1.00 71.62 406 GLU B O 1
ATOM 6223 N N . GLY B 1 395 ? -25.484 -39.346 17.238 1.00 71.26 407 GLY B N 1
ATOM 6224 C CA . GLY B 1 395 ? -26.777 -39.975 17.488 1.00 73.12 407 GLY B CA 1
ATOM 6225 C C . GLY B 1 395 ? -27.729 -40.059 16.303 1.00 78.60 407 GLY B C 1
ATOM 6226 O O . GLY B 1 395 ? -28.785 -40.696 16.408 1.00 79.46 407 GLY B O 1
ATOM 6227 N N . LYS B 1 396 ? -27.375 -39.420 15.158 1.00 73.37 408 LYS B N 1
ATOM 6228 C CA . LYS B 1 396 ? -28.217 -39.443 13.964 1.00 72.65 408 LYS B CA 1
ATOM 6229 C C . LYS B 1 396 ? -27.937 -40.678 13.116 1.00 76.57 408 LYS B C 1
ATOM 6230 O O . LYS B 1 396 ? -26.787 -41.115 13.031 1.00 75.92 408 LYS B O 1
ATOM 6236 N N . ASN B 1 397 ? -28.998 -41.239 12.500 1.00 73.44 409 ASN B N 1
ATOM 6237 C CA . ASN B 1 397 ? -28.912 -42.410 11.629 1.00 75.20 409 ASN B CA 1
ATOM 6238 C C . ASN B 1 397 ? -28.463 -41.931 10.250 1.00 78.07 409 ASN B C 1
ATOM 6239 O O . ASN B 1 397 ? -29.233 -41.266 9.546 1.00 77.30 409 ASN B O 1
ATOM 6244 N N . LEU B 1 398 ? -27.213 -42.247 9.878 1.00 74.30 410 LEU B N 1
ATOM 6245 C CA . LEU B 1 398 ? -26.635 -41.786 8.612 1.00 73.09 410 LEU B CA 1
ATOM 6246 C C . LEU B 1 398 ? -27.121 -42.533 7.369 1.00 79.07 410 LEU B C 1
ATOM 6247 O O . LEU B 1 398 ? -26.947 -42.043 6.246 1.00 78.16 410 LEU B O 1
ATOM 6252 N N . GLU B 1 399 ? -27.789 -43.676 7.574 1.00 76.65 411 GLU B N 1
ATOM 6253 C CA . GLU B 1 399 ? -28.383 -44.457 6.496 1.00 78.37 411 GLU B CA 1
ATOM 6254 C C . GLU B 1 399 ? -29.690 -43.799 6.055 1.00 79.53 411 GLU B C 1
ATOM 6255 O O . GLU B 1 399 ? -29.979 -43.746 4.856 1.00 79.03 411 GLU B O 1
ATOM 6261 N N . GLU B 1 400 ? -30.454 -43.265 7.027 1.00 74.55 412 GLU B N 1
ATOM 6262 C CA . GLU B 1 400 ? -31.730 -42.592 6.798 1.00 74.22 412 GLU B CA 1
ATOM 6263 C C . GLU B 1 400 ? -31.554 -41.150 6.322 1.00 76.90 412 GLU B C 1
ATOM 6264 O O . GLU B 1 400 ? -32.342 -40.697 5.492 1.00 76.51 412 GLU B O 1
ATOM 6270 N N . ALA B 1 401 ? -30.540 -40.427 6.858 1.00 71.29 413 ALA B N 1
ATOM 6271 C CA . ALA B 1 401 ? -30.270 -39.032 6.509 1.00 68.47 413 ALA B CA 1
ATOM 6272 C C . ALA B 1 401 ? -29.735 -38.903 5.091 1.00 71.66 413 ALA B C 1
ATOM 6273 O O . ALA B 1 401 ? -28.883 -39.691 4.675 1.00 72.48 413 ALA B O 1
ATOM 6275 N N . THR B 1 402 ? -30.267 -37.920 4.343 1.00 67.04 414 THR B N 1
ATOM 6276 C CA . THR B 1 402 ? -29.884 -37.618 2.961 1.00 66.70 414 THR B CA 1
ATOM 6277 C C . THR B 1 402 ? -29.572 -36.122 2.758 1.00 68.57 414 THR B C 1
ATOM 6278 O O . THR B 1 402 ? -29.145 -35.734 1.665 1.00 67.74 414 THR B O 1
ATOM 6282 N N . ARG B 1 403 ? -29.790 -35.288 3.797 1.00 64.36 415 ARG B N 1
ATOM 6283 C CA . ARG B 1 403 ? -29.599 -33.829 3.707 1.00 62.35 415 ARG B CA 1
ATOM 6284 C C . ARG B 1 403 ? -28.523 -33.216 4.625 1.00 63.55 415 ARG B C 1
ATOM 6285 O O . ARG B 1 403 ? -28.630 -32.043 4.976 1.00 62.28 415 ARG B O 1
ATOM 6293 N N . TYR B 1 404 ? -27.488 -33.989 4.999 1.00 59.70 416 TYR B N 1
ATOM 6294 C CA . TYR B 1 404 ? -26.413 -33.467 5.863 1.00 57.03 416 TYR B CA 1
ATOM 6295 C C . TYR B 1 404 ? -25.255 -32.987 4.992 1.00 60.63 416 TYR B C 1
ATOM 6296 O O . TYR B 1 404 ? -24.934 -31.802 5.025 1.00 60.58 416 TYR B O 1
ATOM 6305 N N . GLN B 1 405 ? -24.673 -33.876 4.168 1.00 56.78 417 GLN B N 1
ATOM 6306 C CA . GLN B 1 405 ? -23.636 -33.511 3.201 1.00 55.41 417 GLN B CA 1
ATOM 6307 C C . GLN B 1 405 ? -24.428 -33.132 1.951 1.00 57.85 417 GLN B C 1
ATOM 6308 O O . GLN B 1 405 ? -25.104 -33.980 1.364 1.00 57.46 417 GLN B O 1
ATOM 6314 N N . ALA B 1 406 ? -24.452 -31.821 1.641 1.00 52.15 418 ALA B N 1
ATOM 6315 C CA . ALA B 1 406 ? -25.258 -31.233 0.578 1.00 50.92 418 ALA B CA 1
ATOM 6316 C C . ALA B 1 406 ? -24.572 -31.111 -0.779 1.00 53.86 418 ALA B C 1
ATOM 6317 O O . ALA B 1 406 ? -25.242 -31.207 -1.819 1.00 51.96 418 ALA B O 1
ATOM 6319 N N . TRP B 1 407 ? -23.257 -30.829 -0.772 1.00 50.22 419 TRP B N 1
ATOM 6320 C CA . TRP B 1 407 ? -22.477 -30.678 -1.993 1.00 50.54 419 TRP B CA 1
ATOM 6321 C C . TRP B 1 407 ? -21.130 -31.311 -1.841 1.00 51.73 419 TRP B C 1
ATOM 6322 O O . TRP B 1 407 ? -20.547 -31.296 -0.760 1.00 48.01 419 TRP B O 1
ATOM 6333 N N . LEU B 1 408 ? -20.603 -31.791 -2.965 1.00 50.69 420 LEU B N 1
ATOM 6334 C CA . LEU B 1 408 ? -19.246 -32.275 -3.100 1.00 50.68 420 LEU B CA 1
ATOM 6335 C C . LEU B 1 408 ? -18.640 -31.442 -4.212 1.00 53.74 420 LEU B C 1
ATOM 6336 O O . LEU B 1 408 ? -19.137 -31.460 -5.344 1.00 54.99 420 LEU B O 1
ATOM 6341 N N . SER B 1 409 ? -17.565 -30.738 -3.912 1.00 48.15 421 SER B N 1
ATOM 6342 C CA . SER B 1 409 ? -16.886 -29.988 -4.955 1.00 47.84 421 SER B CA 1
ATOM 6343 C C . SER B 1 409 ? -15.633 -30.733 -5.368 1.00 54.20 421 SER B C 1
ATOM 6344 O O . SER B 1 409 ? -15.015 -31.417 -4.549 1.00 55.03 421 SER B O 1
ATOM 6347 N N . PHE B 1 410 ? -15.285 -30.634 -6.652 1.00 52.57 422 PHE B N 1
ATOM 6348 C CA . PHE B 1 410 ? -14.124 -31.299 -7.196 1.00 53.18 422 PHE B CA 1
ATOM 6349 C C . PHE B 1 410 ? -13.334 -30.395 -8.129 1.00 57.86 422 PHE B C 1
ATOM 6350 O O . PHE B 1 410 ? -13.896 -29.799 -9.043 1.00 56.87 422 PHE B O 1
ATOM 6358 N N . ALA B 1 411 ? -12.012 -30.349 -7.919 1.00 55.93 423 ALA B N 1
ATOM 6359 C CA . ALA B 1 411 ? -11.021 -29.674 -8.762 1.00 56.13 423 ALA B CA 1
ATOM 6360 C C . ALA B 1 411 ? -9.809 -30.618 -8.848 1.00 64.17 423 ALA B C 1
ATOM 6361 O O . ALA B 1 411 ? -9.667 -31.505 -7.998 1.00 64.26 423 ALA B O 1
ATOM 6363 N N . TYR B 1 412 ? -8.944 -30.445 -9.852 1.00 64.25 424 TYR B N 1
ATOM 6364 C CA . TYR B 1 412 ? -7.797 -31.330 -10.003 1.00 67.95 424 TYR B CA 1
ATOM 6365 C C . TYR B 1 412 ? -6.560 -30.670 -10.599 1.00 77.21 424 TYR B C 1
ATOM 6366 O O . TYR B 1 412 ? -6.653 -29.932 -11.580 1.00 77.78 424 TYR B O 1
ATOM 6375 N N . THR B 1 413 ? -5.389 -31.012 -10.043 1.00 77.69 425 THR B N 1
ATOM 6376 C CA . THR B 1 413 ? -4.060 -30.642 -10.551 1.00 80.03 425 THR B CA 1
ATOM 6377 C C . THR B 1 413 ? -3.184 -31.890 -10.481 1.00 88.65 425 THR B C 1
ATOM 6378 O O . THR B 1 413 ? -3.321 -32.651 -9.520 1.00 88.67 425 THR B O 1
ATOM 6382 N N . LYS B 1 414 ? -2.287 -32.107 -11.473 1.00 88.05 426 LYS B N 1
ATOM 6383 C CA . LYS B 1 414 ? -1.373 -33.259 -11.462 1.00 90.93 426 LYS B CA 1
ATOM 6384 C C . LYS B 1 414 ? -0.457 -33.163 -10.223 1.00 95.69 426 LYS B C 1
ATOM 6385 O O . LYS B 1 414 ? -0.271 -34.153 -9.511 1.00 97.04 426 LYS B O 1
ATOM 6391 N N . GLU B 1 415 ? 0.056 -31.947 -9.957 1.00 90.84 427 GLU B N 1
ATOM 6392 C CA . GLU B 1 415 ? 0.948 -31.584 -8.856 1.00 90.46 427 GLU B CA 1
ATOM 6393 C C . GLU B 1 415 ? 0.378 -31.931 -7.468 1.00 92.92 427 GLU B C 1
ATOM 6394 O O . GLU B 1 415 ? 1.020 -32.678 -6.730 1.00 94.19 427 GLU B O 1
ATOM 6400 N N . LYS B 1 416 ? -0.816 -31.399 -7.122 1.00 86.07 428 LYS B N 1
ATOM 6401 C CA . LYS B 1 416 ? -1.454 -31.600 -5.817 1.00 84.03 428 LYS B CA 1
ATOM 6402 C C . LYS B 1 416 ? -2.504 -32.739 -5.726 1.00 87.68 428 LYS B C 1
ATOM 6403 O O . LYS B 1 416 ? -2.956 -33.061 -4.619 1.00 87.25 428 LYS B O 1
ATOM 6407 N N . GLY B 1 417 ? -2.869 -33.325 -6.866 1.00 83.52 429 GLY B N 1
ATOM 6408 C CA . GLY B 1 417 ? -3.871 -34.383 -6.939 1.00 83.33 429 GLY B CA 1
ATOM 6409 C C . GLY B 1 417 ? -5.306 -33.881 -6.839 1.00 83.58 429 GLY B C 1
ATOM 6410 O O . GLY B 1 417 ? -5.566 -32.698 -7.098 1.00 80.94 429 GLY B O 1
ATOM 6411 N N . PRO B 1 418 ? -6.275 -34.762 -6.463 1.00 79.49 430 PRO B N 1
ATOM 6412 C CA . PRO B 1 418 ? -7.679 -34.322 -6.350 1.00 77.25 430 PRO B CA 1
ATOM 6413 C C . PRO B 1 418 ? -7.914 -33.365 -5.173 1.00 79.16 430 PRO B C 1
ATOM 6414 O O . PRO B 1 418 ? -7.340 -33.544 -4.088 1.00 79.38 430 PRO B O 1
ATOM 6418 N N . TYR B 1 419 ? -8.749 -32.341 -5.397 1.00 72.52 431 TYR B N 1
ATOM 6419 C CA . TYR B 1 419 ? -9.081 -31.329 -4.390 1.00 69.34 431 TYR B CA 1
ATOM 6420 C C . TYR B 1 419 ? -10.588 -31.401 -4.146 1.00 67.55 431 TYR B C 1
ATOM 6421 O O . TYR B 1 419 ? -11.379 -30.901 -4.950 1.00 65.97 431 TYR B O 1
ATOM 6430 N N . LEU B 1 420 ? -10.985 -32.098 -3.077 1.00 61.30 432 LEU B N 1
ATOM 6431 C CA . LEU B 1 420 ? -12.389 -32.339 -2.742 1.00 59.16 432 LEU B CA 1
ATOM 6432 C C . LEU B 1 420 ? -12.864 -31.562 -1.528 1.00 58.53 432 LEU B C 1
ATOM 6433 O O . LEU B 1 420 ? -12.160 -31.513 -0.514 1.00 57.47 432 LEU B O 1
ATOM 6438 N N . SER B 1 421 ? -14.085 -31.001 -1.604 1.00 51.72 433 SER B N 1
ATOM 6439 C CA . SER B 1 421 ? -14.689 -30.314 -0.469 1.00 48.50 433 SER B CA 1
ATOM 6440 C C . SER B 1 421 ? -16.126 -30.773 -0.232 1.00 52.17 433 SER B C 1
ATOM 6441 O O . SER B 1 421 ? -16.811 -31.111 -1.188 1.00 51.92 433 SER B O 1
ATOM 6444 N N . ILE B 1 422 ? -16.561 -30.822 1.047 1.00 49.06 434 ILE B N 1
ATOM 6445 C CA . ILE B 1 422 ? -17.936 -31.167 1.450 1.00 48.54 434 ILE B CA 1
ATOM 6446 C C . ILE B 1 422 ? -18.566 -29.931 2.108 1.00 49.78 434 ILE B C 1
ATOM 6447 O O . ILE B 1 422 ? -17.954 -29.331 2.992 1.00 47.49 434 ILE B O 1
ATOM 6452 N N . TYR B 1 423 ? -19.789 -29.575 1.690 1.00 46.11 435 TYR B N 1
ATOM 6453 C CA . TYR B 1 423 ? -20.556 -28.446 2.233 1.00 43.43 435 TYR B CA 1
ATOM 6454 C C . TYR B 1 423 ? -21.739 -29.054 2.967 1.00 45.83 435 TYR B C 1
ATOM 6455 O O . TYR B 1 423 ? -22.498 -29.836 2.395 1.00 45.17 435 TYR B O 1
ATOM 6464 N N . TYR B 1 424 ? -21.846 -28.743 4.260 1.00 42.32 436 TYR B N 1
ATOM 6465 C CA . TYR B 1 424 ? -22.842 -29.316 5.165 1.00 42.53 436 TYR B CA 1
ATOM 6466 C C . TYR B 1 424 ? -24.075 -28.476 5.356 1.00 48.36 436 TYR B C 1
ATOM 6467 O O . TYR B 1 424 ? -23.997 -27.247 5.431 1.00 46.37 436 TYR B O 1
ATOM 6476 N N . PHE B 1 425 ? -25.217 -29.157 5.508 1.00 48.14 437 PHE B N 1
ATOM 6477 C CA . PHE B 1 425 ? -26.482 -28.515 5.851 1.00 47.47 437 PHE B CA 1
ATOM 6478 C C . PHE B 1 425 ? -26.787 -28.837 7.319 1.00 53.01 437 PHE B C 1
ATOM 6479 O O . PHE B 1 425 ? -26.443 -29.931 7.800 1.00 52.49 437 PHE B O 1
ATOM 6487 N N . TRP B 1 426 ? -27.397 -27.870 8.039 1.00 49.08 438 TRP B N 1
ATOM 6488 C CA . TRP B 1 426 ? -27.782 -28.051 9.441 1.00 48.27 438 TRP B CA 1
ATOM 6489 C C . TRP B 1 426 ? -28.890 -29.111 9.558 1.00 58.36 438 TRP B C 1
ATOM 6490 O O . TRP B 1 426 ? -29.760 -29.166 8.678 1.00 58.55 438 TRP B O 1
ATOM 6501 N N . PRO B 1 427 ? -28.829 -30.015 10.567 1.00 59.33 439 PRO B N 1
ATOM 6502 C CA . PRO B 1 427 ? -29.864 -31.062 10.666 1.00 62.84 439 PRO B CA 1
ATOM 6503 C C . PRO B 1 427 ? -31.278 -30.521 10.913 1.00 72.91 439 PRO B C 1
ATOM 6504 O O . PRO B 1 427 ? -31.435 -29.446 11.498 1.00 71.85 439 PRO B O 1
ATOM 6508 N N . GLU B 1 428 ? -32.301 -31.272 10.425 1.00 73.96 440 GLU B N 1
ATOM 6509 C CA . GLU B 1 428 ? -33.745 -31.014 10.552 1.00 108.16 440 GLU B CA 1
ATOM 6510 C C . GLU B 1 428 ? -34.189 -29.645 10.052 1.00 135.24 440 GLU B C 1
ATOM 6511 O O . GLU B 1 428 ? -34.295 -29.444 8.846 1.00 98.87 440 GLU B O 1
ATOM 6513 N N . PRO C 1 21 ? -51.319 19.095 12.335 1.00 85.77 33 PRO C N 1
ATOM 6514 C CA . PRO C 1 21 ? -51.692 18.479 13.619 1.00 84.44 33 PRO C CA 1
ATOM 6515 C C . PRO C 1 21 ? -50.691 17.405 14.071 1.00 83.44 33 PRO C C 1
ATOM 6516 O O . PRO C 1 21 ? -50.645 16.302 13.512 1.00 82.25 33 PRO C O 1
ATOM 6520 N N . ILE C 1 22 ? -49.856 17.758 15.066 1.00 76.95 34 ILE C N 1
ATOM 6521 C CA . ILE C 1 22 ? -48.809 16.890 15.618 1.00 73.63 34 ILE C CA 1
ATOM 6522 C C . ILE C 1 22 ? -49.394 15.763 16.478 1.00 70.45 34 ILE C C 1
ATOM 6523 O O . ILE C 1 22 ? -50.258 16.045 17.324 1.00 70.88 34 ILE C O 1
ATOM 6528 N N . PRO C 1 23 ? -48.957 14.485 16.286 1.00 59.48 35 PRO C N 1
ATOM 6529 C CA . PRO C 1 23 ? -49.501 13.407 17.133 1.00 56.33 35 PRO C CA 1
ATOM 6530 C C . PRO C 1 23 ? -49.099 13.594 18.587 1.00 53.42 35 PRO C C 1
ATOM 6531 O O . PRO C 1 23 ? -48.028 14.142 18.858 1.00 51.49 35 PRO C O 1
ATOM 6535 N N . LYS C 1 24 ? -49.969 13.167 19.517 1.00 47.92 36 LYS C N 1
ATOM 6536 C CA . LYS C 1 24 ? -49.730 13.259 20.953 1.00 45.98 36 LYS C CA 1
ATOM 6537 C C . LYS C 1 24 ? -48.403 12.558 21.345 1.00 45.45 36 LYS C C 1
ATOM 6538 O O . LYS C 1 24 ? -47.729 13.039 22.237 1.00 44.37 36 LYS C O 1
ATOM 6544 N N . ASP C 1 25 ? -48.031 11.462 20.655 1.00 41.04 37 ASP C N 1
ATOM 6545 C CA . ASP C 1 25 ? -46.783 10.726 20.893 1.00 40.00 37 ASP C CA 1
ATOM 6546 C C . ASP C 1 25 ? -45.573 11.211 20.033 1.00 42.50 37 ASP C C 1
ATOM 6547 O O . ASP C 1 25 ? -44.649 10.433 19.787 1.00 41.82 37 ASP C O 1
ATOM 6552 N N . ILE C 1 26 ? -45.563 12.493 19.612 1.00 39.04 38 ILE C N 1
ATOM 6553 C CA . ILE C 1 26 ? -44.433 13.093 18.874 1.00 38.06 38 ILE C CA 1
ATOM 6554 C C . ILE C 1 26 ? -43.024 12.816 19.531 1.00 38.21 38 ILE C C 1
ATOM 6555 O O . ILE C 1 26 ? -42.056 12.624 18.802 1.00 36.44 38 ILE C O 1
ATOM 6560 N N . ALA C 1 27 ? -42.922 12.786 20.873 1.00 34.41 39 ALA C N 1
ATOM 6561 C CA . ALA C 1 27 ? -41.623 12.532 21.545 1.00 33.07 39 ALA C CA 1
ATOM 6562 C C . ALA C 1 27 ? -41.125 11.111 21.279 1.00 35.61 39 ALA C C 1
ATOM 6563 O O . ALA C 1 27 ? -39.919 10.916 21.080 1.00 33.42 39 ALA C O 1
ATOM 6565 N N . TYR C 1 28 ? -42.075 10.136 21.193 1.00 33.56 40 TYR C N 1
ATOM 6566 C CA . TYR C 1 28 ? -41.797 8.742 20.827 1.00 32.10 40 TYR C CA 1
ATOM 6567 C C . TYR C 1 28 ? -41.296 8.672 19.363 1.00 33.89 40 TYR C C 1
ATOM 6568 O O . TYR C 1 28 ? -40.285 8.027 19.108 1.00 32.40 40 TYR C O 1
ATOM 6577 N N . HIS C 1 29 ? -42.013 9.308 18.415 1.00 31.80 41 HIS C N 1
ATOM 6578 C CA . HIS C 1 29 ? -41.622 9.338 16.998 1.00 33.18 41 HIS C CA 1
ATOM 6579 C C . HIS C 1 29 ? -40.259 10.027 16.817 1.00 36.64 41 HIS C C 1
ATOM 6580 O O . HIS C 1 29 ? -39.472 9.606 15.974 1.00 36.21 41 HIS C O 1
ATOM 6587 N N . THR C 1 30 ? -39.985 11.066 17.628 1.00 33.04 42 THR C N 1
ATOM 6588 C CA . THR C 1 30 ? -38.741 11.842 17.597 1.00 32.84 42 THR C CA 1
ATOM 6589 C C . THR C 1 30 ? -37.566 11.014 18.093 1.00 34.82 42 THR C C 1
ATOM 6590 O O . THR C 1 30 ? -36.532 10.962 17.428 1.00 34.56 42 THR C O 1
ATOM 6594 N N . LEU C 1 31 ? -37.713 10.390 19.253 1.00 29.72 43 LEU C N 1
ATOM 6595 C CA . LEU C 1 31 ? -36.645 9.556 19.804 1.00 29.63 43 LEU C CA 1
ATOM 6596 C C . LEU C 1 31 ? -36.366 8.320 18.938 1.00 34.77 43 LEU C C 1
ATOM 6597 O O . LEU C 1 31 ? -35.230 7.862 18.883 1.00 34.07 43 LEU C O 1
ATOM 6602 N N . THR C 1 32 ? -37.389 7.813 18.240 1.00 32.82 44 THR C N 1
ATOM 6603 C CA . THR C 1 32 ? -37.266 6.687 17.307 1.00 32.87 44 THR C CA 1
ATOM 6604 C C . THR C 1 32 ? -36.230 7.016 16.208 1.00 36.19 44 THR C C 1
ATOM 6605 O O . THR C 1 32 ? -35.490 6.133 15.789 1.00 36.43 44 THR C O 1
ATOM 6609 N N . LYS C 1 33 ? -36.129 8.302 15.811 1.00 31.17 45 LYS C N 1
ATOM 6610 C CA . LYS C 1 33 ? -35.172 8.763 14.801 1.00 31.78 45 LYS C CA 1
ATOM 6611 C C . LYS C 1 33 ? -33.745 8.913 15.323 1.00 35.40 45 LYS C C 1
ATOM 6612 O O . LYS C 1 33 ? -32.809 9.064 14.528 1.00 36.33 45 LYS C O 1
ATOM 6618 N N . ALA C 1 34 ? -33.564 8.856 16.646 1.00 31.25 46 ALA C N 1
ATOM 6619 C CA . ALA C 1 34 ? -32.277 9.123 17.272 1.00 30.19 46 ALA C CA 1
ATOM 6620 C C . ALA C 1 34 ? -31.663 7.991 18.080 1.00 32.82 46 ALA C C 1
ATOM 6621 O O . ALA C 1 34 ? -30.484 8.069 18.409 1.00 31.23 46 ALA C O 1
ATOM 6623 N N . LEU C 1 35 ? -32.457 6.982 18.459 1.00 30.30 47 LEU C N 1
ATOM 6624 C CA . LEU C 1 35 ? -31.975 5.884 19.307 1.00 29.59 47 LEU C CA 1
ATOM 6625 C C . LEU C 1 35 ? -31.629 4.649 18.511 1.00 33.67 47 LEU C C 1
ATOM 6626 O O . LEU C 1 35 ? -32.451 4.158 17.751 1.00 32.32 47 LEU C O 1
ATOM 6631 N N . LEU C 1 36 ? -30.430 4.135 18.701 1.00 32.84 48 LEU C N 1
ATOM 6632 C CA . LEU C 1 36 ? -29.999 2.928 17.997 1.00 35.38 48 LEU C CA 1
ATOM 6633 C C . LEU C 1 36 ? -30.001 1.736 18.964 1.00 39.57 48 LEU C C 1
ATOM 6634 O O . LEU C 1 36 ? -29.052 1.575 19.699 1.00 41.32 48 LEU C O 1
ATOM 6639 N N . PHE C 1 37 ? -31.085 0.935 18.984 1.00 34.44 49 PHE C N 1
ATOM 6640 C CA . PHE C 1 37 ? -31.217 -0.247 19.856 1.00 32.84 49 PHE C CA 1
ATOM 6641 C C . PHE C 1 37 ? -30.266 -1.353 19.461 1.00 35.03 49 PHE C C 1
ATOM 6642 O O . PHE C 1 37 ? -30.154 -1.643 18.283 1.00 34.17 49 PHE C O 1
ATOM 6650 N N . PRO C 1 38 ? -29.504 -1.926 20.424 1.00 31.08 50 PRO C N 1
ATOM 6651 C CA . PRO C 1 38 ? -28.470 -2.919 20.040 1.00 30.44 50 PRO C CA 1
ATOM 6652 C C . PRO C 1 38 ? -28.999 -4.290 19.609 1.00 35.73 50 PRO C C 1
ATOM 6653 O O . PRO C 1 38 ? -28.236 -5.067 19.032 1.00 37.12 50 PRO C O 1
ATOM 6657 N N . ASP C 1 39 ? -30.261 -4.618 19.941 1.00 29.98 51 ASP C N 1
ATOM 6658 C CA . ASP C 1 39 ? -30.825 -5.930 19.595 1.00 30.05 51 ASP C CA 1
ATOM 6659 C C . ASP C 1 39 ? -32.311 -5.792 19.351 1.00 31.71 51 ASP C C 1
ATOM 6660 O O . ASP C 1 39 ? -32.921 -4.818 19.788 1.00 30.19 51 ASP C O 1
ATOM 6665 N N . ILE C 1 40 ? -32.881 -6.770 18.662 1.00 29.77 52 ILE C N 1
ATOM 6666 C CA . ILE C 1 40 ? -34.290 -6.831 18.257 1.00 29.07 52 ILE C CA 1
ATOM 6667 C C . ILE C 1 40 ? -35.282 -6.790 19.419 1.00 36.40 52 ILE C C 1
ATOM 6668 O O . ILE C 1 40 ? -36.359 -6.199 19.274 1.00 39.50 52 ILE C O 1
ATOM 6673 N N . ASP C 1 41 ? -34.924 -7.390 20.571 1.00 31.06 53 ASP C N 1
ATOM 6674 C CA . ASP C 1 41 ? -35.810 -7.427 21.737 1.00 29.46 53 ASP C CA 1
ATOM 6675 C C . ASP C 1 41 ? -36.021 -6.064 22.379 1.00 32.40 53 ASP C C 1
ATOM 6676 O O . ASP C 1 41 ? -37.171 -5.705 22.672 1.00 30.90 53 ASP C O 1
ATOM 6681 N N . GLN C 1 42 ? -34.927 -5.273 22.531 1.00 27.85 54 GLN C N 1
ATOM 6682 C CA . GLN C 1 42 ? -34.983 -3.901 23.057 1.00 26.17 54 GLN C CA 1
ATOM 6683 C C . GLN C 1 42 ? -35.782 -3.042 22.080 1.00 31.66 54 GLN C C 1
ATOM 6684 O O . GLN C 1 42 ? -36.618 -2.244 22.506 1.00 32.19 54 GLN C O 1
ATOM 6690 N N . TYR C 1 43 ? -35.536 -3.230 20.761 1.00 28.28 55 TYR C N 1
ATOM 6691 C CA . TYR C 1 43 ? -36.246 -2.540 19.690 1.00 29.94 55 TYR C CA 1
ATOM 6692 C C . TYR C 1 43 ? -37.768 -2.794 19.843 1.00 35.46 55 TYR C C 1
ATOM 6693 O O . TYR C 1 43 ? -38.548 -1.842 19.829 1.00 34.70 55 TYR C O 1
ATOM 6702 N N . GLN C 1 44 ? -38.173 -4.074 19.997 1.00 32.19 56 GLN C N 1
ATOM 6703 C CA . GLN C 1 44 ? -39.583 -4.434 20.124 1.00 31.69 56 GLN C CA 1
ATOM 6704 C C . GLN C 1 44 ? -40.221 -3.920 21.391 1.00 35.63 56 GLN C C 1
ATOM 6705 O O . GLN C 1 44 ? -41.380 -3.513 21.340 1.00 36.83 56 GLN C O 1
ATOM 6711 N N . HIS C 1 45 ? -39.476 -3.893 22.515 1.00 29.47 57 HIS C N 1
ATOM 6712 C CA . HIS C 1 45 ? -40.031 -3.364 23.765 1.00 29.25 57 HIS C CA 1
ATOM 6713 C C . HIS C 1 45 ? -40.234 -1.854 23.663 1.00 32.18 57 HIS C C 1
ATOM 6714 O O . HIS C 1 45 ? -41.226 -1.345 24.173 1.00 31.00 57 HIS C O 1
ATOM 6721 N N . TRP C 1 46 ? -39.295 -1.145 23.010 1.00 29.67 58 TRP C N 1
ATOM 6722 C CA . TRP C 1 46 ? -39.393 0.308 22.785 1.00 29.98 58 TRP C CA 1
ATOM 6723 C C . TRP C 1 46 ? -40.682 0.604 22.001 1.00 33.31 58 TRP C C 1
ATOM 6724 O O . TRP C 1 46 ? -41.498 1.392 22.456 1.00 31.69 58 TRP C O 1
ATOM 6735 N N . HIS C 1 47 ? -40.884 -0.088 20.857 1.00 31.66 59 HIS C N 1
ATOM 6736 C CA . HIS C 1 47 ? -42.052 0.107 20.002 1.00 32.48 59 HIS C CA 1
ATOM 6737 C C . HIS C 1 47 ? -43.378 -0.303 20.619 1.00 37.41 59 HIS C C 1
ATOM 6738 O O . HIS C 1 47 ? -44.401 0.302 20.337 1.00 38.15 59 HIS C O 1
ATOM 6745 N N . HIS C 1 48 ? -43.345 -1.272 21.510 1.00 35.16 60 HIS C N 1
ATOM 6746 C CA . HIS C 1 48 ? -44.517 -1.762 22.209 1.00 36.08 60 HIS C CA 1
ATOM 6747 C C . HIS C 1 48 ? -44.923 -0.798 23.359 1.00 39.34 60 HIS C C 1
ATOM 6748 O O . HIS C 1 48 ? -46.115 -0.513 23.534 1.00 39.79 60 HIS C O 1
ATOM 6755 N N . VAL C 1 49 ? -43.929 -0.296 24.124 1.00 34.08 61 VAL C N 1
ATOM 6756 C CA . VAL C 1 49 ? -44.148 0.520 25.329 1.00 32.94 61 VAL C CA 1
ATOM 6757 C C . VAL C 1 49 ? -44.174 2.030 25.159 1.00 37.80 61 VAL C C 1
ATOM 6758 O O . VAL C 1 49 ? -45.055 2.685 25.728 1.00 38.21 61 VAL C O 1
ATOM 6762 N N . ALA C 1 50 ? -43.174 2.580 24.439 1.00 34.57 62 ALA C N 1
ATOM 6763 C CA . ALA C 1 50 ? -42.966 4.023 24.282 1.00 33.68 62 ALA C CA 1
ATOM 6764 C C . ALA C 1 50 ? -44.148 4.838 23.738 1.00 36.30 62 ALA C C 1
ATOM 6765 O O . ALA C 1 50 ? -44.353 5.934 24.271 1.00 34.74 62 ALA C O 1
ATOM 6767 N N . PRO C 1 51 ? -44.956 4.371 22.735 1.00 32.11 63 PRO C N 1
ATOM 6768 C CA . PRO C 1 51 ? -46.083 5.209 22.268 1.00 32.75 63 PRO C CA 1
ATOM 6769 C C . PRO C 1 51 ? -47.060 5.554 23.391 1.00 38.53 63 PRO C C 1
ATOM 6770 O O . PRO C 1 51 ? -47.346 6.735 23.585 1.00 38.94 63 PRO C O 1
ATOM 6774 N N . MET C 1 52 ? -47.505 4.548 24.179 1.00 36.09 64 MET C N 1
ATOM 6775 C CA . MET C 1 52 ? -48.441 4.778 25.285 1.00 36.92 64 MET C CA 1
ATOM 6776 C C . MET C 1 52 ? -47.808 5.603 26.386 1.00 39.74 64 MET C C 1
ATOM 6777 O O . MET C 1 52 ? -48.467 6.507 26.898 1.00 41.82 64 MET C O 1
ATOM 6782 N N . LEU C 1 53 ? -46.543 5.309 26.739 1.00 32.80 65 LEU C N 1
ATOM 6783 C CA . LEU C 1 53 ? -45.800 6.051 27.746 1.00 32.33 65 LEU C CA 1
ATOM 6784 C C . LEU C 1 53 ? -45.702 7.543 27.352 1.00 38.11 65 LEU C C 1
ATOM 6785 O O . LEU C 1 53 ? -45.972 8.395 28.191 1.00 39.49 65 LEU C O 1
ATOM 6790 N N . ALA C 1 54 ? -45.364 7.849 26.083 1.00 34.24 66 ALA C N 1
ATOM 6791 C CA . ALA C 1 54 ? -45.284 9.226 25.578 1.00 33.95 66 ALA C CA 1
ATOM 6792 C C . ALA C 1 54 ? -46.615 9.969 25.756 1.00 40.59 66 ALA C C 1
ATOM 6793 O O . ALA C 1 54 ? -46.588 11.131 26.173 1.00 42.80 66 ALA C O 1
ATOM 6795 N N . LYS C 1 55 ? -47.771 9.316 25.434 1.00 35.44 67 LYS C N 1
ATOM 6796 C CA . LYS C 1 55 ? -49.136 9.867 25.595 1.00 35.86 67 LYS C CA 1
ATOM 6797 C C . LYS C 1 55 ? -49.465 10.156 27.066 1.00 39.14 67 LYS C C 1
ATOM 6798 O O . LYS C 1 55 ? -49.968 11.223 27.386 1.00 39.94 67 LYS C O 1
ATOM 6804 N N . MET C 1 56 ? -49.136 9.230 27.956 1.00 35.90 68 MET C N 1
ATOM 6805 C CA . MET C 1 56 ? -49.367 9.352 29.390 1.00 35.60 68 MET C CA 1
ATOM 6806 C C . MET C 1 56 ? -48.554 10.510 29.982 1.00 41.17 68 MET C C 1
ATOM 6807 O O . MET C 1 56 ? -49.055 11.210 30.858 1.00 43.42 68 MET C O 1
ATOM 6812 N N . LEU C 1 57 ? -47.322 10.734 29.482 1.00 33.94 69 LEU C N 1
ATOM 6813 C CA . LEU C 1 57 ? -46.494 11.836 29.954 1.00 33.03 69 LEU C CA 1
ATOM 6814 C C . LEU C 1 57 ? -47.049 13.182 29.492 1.00 40.35 69 LEU C C 1
ATOM 6815 O O . LEU C 1 57 ? -46.999 14.155 30.244 1.00 41.93 69 LEU C O 1
ATOM 6820 N N . VAL C 1 58 ? -47.597 13.238 28.271 1.00 37.06 70 VAL C N 1
ATOM 6821 C CA . VAL C 1 58 ? -48.272 14.433 27.772 1.00 37.37 70 VAL C CA 1
ATOM 6822 C C . VAL C 1 58 ? -49.492 14.704 28.688 1.00 43.46 70 VAL C C 1
ATOM 6823 O O . VAL C 1 58 ? -49.638 15.821 29.190 1.00 45.13 70 VAL C O 1
ATOM 6827 N N . ASP C 1 59 ? -50.321 13.666 28.933 1.00 39.90 71 ASP C N 1
ATOM 6828 C CA . ASP C 1 59 ? -51.547 13.735 29.747 1.00 40.96 71 ASP C CA 1
ATOM 6829 C C . ASP C 1 59 ? -51.314 14.123 31.187 1.00 44.49 71 ASP C C 1
ATOM 6830 O O . ASP C 1 59 ? -52.111 14.848 31.756 1.00 46.47 71 ASP C O 1
ATOM 6835 N N . GLY C 1 60 ? -50.250 13.614 31.766 1.00 39.56 72 GLY C N 1
ATOM 6836 C CA . GLY C 1 60 ? -49.858 13.931 33.127 1.00 39.65 72 GLY C CA 1
ATOM 6837 C C . GLY C 1 60 ? -49.300 15.335 33.307 1.00 44.51 72 GLY C C 1
ATOM 6838 O O . GLY C 1 60 ? -48.934 15.683 34.424 1.00 44.44 72 GLY C O 1
ATOM 6839 N N . LYS C 1 61 ? -49.220 16.150 32.223 1.00 42.06 73 LYS C N 1
ATOM 6840 C CA . LYS C 1 61 ? -48.728 17.541 32.221 1.00 42.63 73 LYS C CA 1
ATOM 6841 C C . LYS C 1 61 ? -47.242 17.673 32.568 1.00 45.03 73 LYS C C 1
ATOM 6842 O O . LYS C 1 61 ? -46.816 18.687 33.122 1.00 46.53 73 LYS C O 1
ATOM 6848 N N . TYR C 1 62 ? -46.447 16.668 32.203 1.00 38.56 74 TYR C N 1
ATOM 6849 C CA . TYR C 1 62 ? -44.995 16.732 32.391 1.00 36.92 74 TYR C CA 1
ATOM 6850 C C . TYR C 1 62 ? -44.475 17.751 31.379 1.00 41.19 74 TYR C C 1
ATOM 6851 O O . TYR C 1 62 ? -45.024 17.840 30.275 1.00 39.73 74 TYR C O 1
ATOM 6860 N N . SER C 1 63 ? -43.403 18.485 31.719 1.00 37.26 75 SER C N 1
ATOM 6861 C CA . SER C 1 63 ? -42.810 19.417 30.752 1.00 37.46 75 SER C CA 1
ATOM 6862 C C . SER C 1 63 ? -42.247 18.590 29.572 1.00 40.05 75 SER C C 1
ATOM 6863 O O . SER C 1 63 ? -41.973 17.391 29.724 1.00 36.47 75 SER C O 1
ATOM 6866 N N . ILE C 1 64 ? -42.090 19.219 28.414 1.00 39.33 76 ILE C N 1
ATOM 6867 C CA . ILE C 1 64 ? -41.518 18.580 27.226 1.00 38.75 76 ILE C CA 1
ATOM 6868 C C . ILE C 1 64 ? -40.130 17.973 27.545 1.00 39.59 76 ILE C C 1
ATOM 6869 O O . ILE C 1 64 ? -39.831 16.865 27.117 1.00 38.41 76 ILE C O 1
ATOM 6874 N N . HIS C 1 65 ? -39.330 18.678 28.353 1.00 34.33 77 HIS C N 1
ATOM 6875 C CA . HIS C 1 65 ? -38.009 18.244 28.804 1.00 32.28 77 HIS C CA 1
ATOM 6876 C C . HIS C 1 65 ? -38.076 16.922 29.561 1.00 37.10 77 HIS C C 1
ATOM 6877 O O . HIS C 1 65 ? -37.330 15.976 29.241 1.00 36.05 77 HIS C O 1
ATOM 6884 N N . GLN C 1 66 ? -39.016 16.837 30.517 1.00 35.38 78 GLN C N 1
ATOM 6885 C CA . GLN C 1 66 ? -39.217 15.638 31.336 1.00 34.77 78 GLN C CA 1
ATOM 6886 C C . GLN C 1 66 ? -39.826 14.482 30.545 1.00 35.95 78 GLN C C 1
ATOM 6887 O O . GLN C 1 66 ? -39.549 13.309 30.838 1.00 33.83 78 GLN C O 1
ATOM 6893 N N . GLN C 1 67 ? -40.613 14.807 29.513 1.00 31.64 79 GLN C N 1
ATOM 6894 C CA . GLN C 1 67 ? -41.160 13.789 28.619 1.00 30.37 79 GLN C CA 1
ATOM 6895 C C . GLN C 1 67 ? -40.007 13.061 27.950 1.00 33.86 79 GLN C C 1
ATOM 6896 O O . GLN C 1 67 ? -39.895 11.840 28.085 1.00 33.23 79 GLN C O 1
ATOM 6902 N N . TYR C 1 68 ? -39.072 13.831 27.353 1.00 31.08 80 TYR C N 1
ATOM 6903 C CA . TYR C 1 68 ? -37.877 13.311 26.683 1.00 29.55 80 TYR C CA 1
ATOM 6904 C C . TYR C 1 68 ? -36.960 12.595 27.655 1.00 32.81 80 TYR C C 1
ATOM 6905 O O . TYR C 1 68 ? -36.479 11.519 27.336 1.00 32.51 80 TYR C O 1
ATOM 6914 N N . GLU C 1 69 ? -36.771 13.160 28.847 1.00 30.54 81 GLU C N 1
ATOM 6915 C CA . GLU C 1 69 ? -35.944 12.563 29.913 1.00 30.12 81 GLU C CA 1
ATOM 6916 C C . GLU C 1 69 ? -36.418 11.147 30.303 1.00 33.54 81 GLU C C 1
ATOM 6917 O O . GLU C 1 69 ? -35.606 10.233 30.361 1.00 34.39 81 GLU C O 1
ATOM 6923 N N . TYR C 1 70 ? -37.711 10.984 30.608 1.00 29.80 82 TYR C N 1
ATOM 6924 C CA . TYR C 1 70 ? -38.251 9.687 31.037 1.00 28.89 82 TYR C CA 1
ATOM 6925 C C . TYR C 1 70 ? -38.374 8.664 29.917 1.00 31.29 82 TYR C C 1
ATOM 6926 O O . TYR C 1 70 ? -38.173 7.489 30.167 1.00 29.47 82 TYR C O 1
ATOM 6935 N N . LEU C 1 71 ? -38.668 9.107 28.678 1.00 28.88 83 LEU C N 1
ATOM 6936 C CA . LEU C 1 71 ? -38.712 8.204 27.531 1.00 28.56 83 LEU C CA 1
ATOM 6937 C C . LEU C 1 71 ? -37.298 7.670 27.242 1.00 32.52 83 LEU C C 1
ATOM 6938 O O . LEU C 1 71 ? -37.143 6.474 27.008 1.00 32.19 83 LEU C O 1
ATOM 6943 N N . CYS C 1 72 ? -36.276 8.554 27.306 1.00 28.91 84 CYS C N 1
ATOM 6944 C CA A CYS C 1 72 ? -34.891 8.182 27.054 0.50 26.23 84 CYS C CA 1
ATOM 6945 C CA B CYS C 1 72 ? -34.862 8.195 27.108 0.50 29.92 84 CYS C CA 1
ATOM 6946 C C . CYS C 1 72 ? -34.378 7.257 28.182 1.00 31.93 84 CYS C C 1
ATOM 6947 O O . CYS C 1 72 ? -33.689 6.283 27.897 1.00 30.43 84 CYS C O 1
ATOM 6952 N N . LEU C 1 73 ? -34.735 7.552 29.401 1.00 30.74 85 LEU C N 1
ATOM 6953 C CA . LEU C 1 73 ? -34.378 6.718 30.494 1.00 32.25 85 LEU C CA 1
ATOM 6954 C C . LEU C 1 73 ? -34.987 5.327 30.419 1.00 34.51 85 LEU C C 1
ATOM 6955 O O . LEU C 1 73 ? -34.357 4.372 30.749 1.00 35.50 85 LEU C O 1
ATOM 6960 N N . PHE C 1 74 ? -36.223 5.240 29.984 1.00 26.89 86 PHE C N 1
ATOM 6961 C CA . PHE C 1 74 ? -36.883 3.959 29.749 1.00 26.21 86 PHE C CA 1
ATOM 6962 C C . PHE C 1 74 ? -36.061 3.147 28.712 1.00 30.94 86 PHE C C 1
ATOM 6963 O O . PHE C 1 74 ? -35.784 1.968 28.931 1.00 30.95 86 PHE C O 1
ATOM 6971 N N . ALA C 1 75 ? -35.703 3.779 27.577 1.00 27.25 87 ALA C N 1
ATOM 6972 C CA . ALA C 1 75 ? -34.908 3.156 26.518 1.00 27.16 87 ALA C CA 1
ATOM 6973 C C . ALA C 1 75 ? -33.530 2.700 27.038 1.00 31.83 87 ALA C C 1
ATOM 6974 O O . ALA C 1 75 ? -33.106 1.592 26.750 1.00 31.59 87 ALA C O 1
ATOM 6976 N N . GLN C 1 76 ? -32.828 3.579 27.768 1.00 28.39 88 GLN C N 1
ATOM 6977 C CA . GLN C 1 76 ? -31.460 3.365 28.260 1.00 26.91 88 GLN C CA 1
ATOM 6978 C C . GLN C 1 76 ? -31.333 2.405 29.417 1.00 32.05 88 GLN C C 1
ATOM 6979 O O . GLN C 1 76 ? -30.380 1.651 29.454 1.00 30.61 88 GLN C O 1
ATOM 6985 N N . LEU C 1 77 ? -32.293 2.408 30.339 1.00 30.73 89 LEU C N 1
ATOM 6986 C CA . LEU C 1 77 ? -32.237 1.640 31.571 1.00 31.14 89 LEU C CA 1
ATOM 6987 C C . LEU C 1 77 ? -33.204 0.493 31.677 1.00 32.13 89 LEU C C 1
ATOM 6988 O O . LEU C 1 77 ? -32.874 -0.576 32.213 1.00 29.72 89 LEU C O 1
ATOM 6993 N N . VAL C 1 78 ? -34.436 0.725 31.235 1.00 29.07 90 VAL C N 1
ATOM 6994 C CA . VAL C 1 78 ? -35.470 -0.297 31.388 1.00 27.88 90 VAL C CA 1
ATOM 6995 C C . VAL C 1 78 ? -35.509 -1.349 30.256 1.00 32.54 90 VAL C C 1
ATOM 6996 O O . VAL C 1 78 ? -35.460 -2.550 30.552 1.00 32.64 90 VAL C O 1
ATOM 7000 N N . ALA C 1 79 ? -35.601 -0.914 28.980 1.00 28.28 91 ALA C N 1
ATOM 7001 C CA . ALA C 1 79 ? -35.653 -1.858 27.839 1.00 28.07 91 ALA C CA 1
ATOM 7002 C C . ALA C 1 79 ? -34.520 -2.923 27.890 1.00 31.71 91 ALA C C 1
ATOM 7003 O O . ALA C 1 79 ? -34.839 -4.076 27.623 1.00 31.81 91 ALA C O 1
ATOM 7005 N N . PRO C 1 80 ? -33.248 -2.632 28.327 1.00 28.66 92 PRO C N 1
ATOM 7006 C CA . PRO C 1 80 ? -32.246 -3.716 28.383 1.00 29.64 92 PRO C CA 1
ATOM 7007 C C . PRO C 1 80 ? -32.545 -4.828 29.405 1.00 33.92 92 PRO C C 1
ATOM 7008 O O . PRO C 1 80 ? -31.966 -5.912 29.300 1.00 32.84 92 PRO C O 1
ATOM 7012 N N . VAL C 1 81 ? -33.456 -4.581 30.372 1.00 29.30 93 VAL C N 1
ATOM 7013 C CA . VAL C 1 81 ? -33.781 -5.608 31.380 1.00 28.58 93 VAL C CA 1
ATOM 7014 C C . VAL C 1 81 ? -35.198 -6.174 31.241 1.00 33.63 93 VAL C C 1
ATOM 7015 O O . VAL C 1 81 ? -35.730 -6.743 32.196 1.00 32.43 93 VAL C O 1
ATOM 7019 N N . LEU C 1 82 ? -35.823 -5.996 30.060 1.00 30.23 94 LEU C N 1
ATOM 7020 C CA . LEU C 1 82 ? -37.179 -6.522 29.849 1.00 29.73 94 LEU C CA 1
ATOM 7021 C C . LEU C 1 82 ? -37.184 -7.943 29.296 1.00 32.79 94 LEU C C 1
ATOM 7022 O O . LEU C 1 82 ? -38.233 -8.594 29.276 1.00 34.43 94 LEU C O 1
ATOM 7027 N N . GLY C 1 83 ? -35.995 -8.418 28.900 1.00 27.67 95 GLY C N 1
ATOM 7028 C CA . GLY C 1 83 ? -35.767 -9.765 28.396 1.00 27.78 95 GLY C CA 1
ATOM 7029 C C . GLY C 1 83 ? -36.160 -9.982 26.951 1.00 33.56 95 GLY C C 1
ATOM 7030 O O . GLY C 1 83 ? -36.571 -9.041 26.275 1.00 32.99 95 GLY C O 1
ATOM 7031 N N . PRO C 1 84 ? -36.075 -11.231 26.438 1.00 32.01 96 PRO C N 1
ATOM 7032 C CA . PRO C 1 84 ? -36.511 -11.489 25.054 1.00 33.07 96 PRO C CA 1
ATOM 7033 C C . PRO C 1 84 ? -37.987 -11.086 24.869 1.00 37.43 96 PRO C C 1
ATOM 7034 O O . PRO C 1 84 ? -38.806 -11.276 25.772 1.00 35.63 96 PRO C O 1
ATOM 7038 N N . TYR C 1 85 ? -38.299 -10.478 23.719 1.00 34.29 97 TYR C N 1
ATOM 7039 C CA . TYR C 1 85 ? -39.659 -10.056 23.441 1.00 34.72 97 TYR C CA 1
ATOM 7040 C C . TYR C 1 85 ? -40.580 -11.283 23.383 1.00 42.77 97 TYR C C 1
ATOM 7041 O O . TYR C 1 85 ? -40.278 -12.233 22.652 1.00 43.62 97 TYR C O 1
ATOM 7050 N N . PRO C 1 86 ? -41.633 -11.343 24.243 1.00 41.73 98 PRO C N 1
ATOM 7051 C CA . PRO C 1 86 ? -42.456 -12.564 24.299 1.00 44.06 98 PRO C CA 1
ATOM 7052 C C . PRO C 1 86 ? -43.446 -12.710 23.159 1.00 53.00 98 PRO C C 1
ATOM 7053 O O . PRO C 1 86 ? -44.654 -12.592 23.362 1.00 55.09 98 PRO C O 1
ATOM 7057 N N . SER C 1 87 ? -42.930 -12.976 21.961 1.00 51.05 99 SER C N 1
ATOM 7058 C CA . SER C 1 87 ? -43.721 -13.223 20.767 1.00 53.59 99 SER C CA 1
ATOM 7059 C C . SER C 1 87 ? -44.619 -14.472 20.982 1.00 61.76 99 SER C C 1
ATOM 7060 O O . SER C 1 87 ? -44.257 -15.338 21.790 1.00 59.96 99 SER C O 1
ATOM 7063 N N . PRO C 1 88 ? -45.794 -14.583 20.300 1.00 62.49 100 PRO C N 1
ATOM 7064 C CA . PRO C 1 88 ? -46.662 -15.769 20.512 1.00 63.11 100 PRO C CA 1
ATOM 7065 C C . PRO C 1 88 ? -45.948 -17.099 20.262 1.00 66.38 100 PRO C C 1
ATOM 7066 O O . PRO C 1 88 ? -45.330 -17.291 19.202 1.00 66.35 100 PRO C O 1
ATOM 7070 N N . GLY C 1 89 ? -46.001 -17.978 21.261 1.00 62.73 101 GLY C N 1
ATOM 7071 C CA . GLY C 1 89 ? -45.391 -19.306 21.205 1.00 63.44 101 GLY C CA 1
ATOM 7072 C C . GLY C 1 89 ? -43.907 -19.378 21.542 1.00 65.24 101 GLY C C 1
ATOM 7073 O O . GLY C 1 89 ? -43.326 -20.470 21.525 1.00 66.61 101 GLY C O 1
ATOM 7074 N N . ARG C 1 90 ? -43.274 -18.223 21.835 1.00 56.85 102 ARG C N 1
ATOM 7075 C CA . ARG C 1 90 ? -41.847 -18.170 22.165 1.00 54.61 102 ARG C CA 1
ATOM 7076 C C . ARG C 1 90 ? -41.605 -18.742 23.568 1.00 55.96 102 ARG C C 1
ATOM 7077 O O . ARG C 1 90 ? -42.288 -18.347 24.524 1.00 53.47 102 ARG C O 1
ATOM 7085 N N . ASP C 1 91 ? -40.653 -19.695 23.669 1.00 51.61 103 ASP C N 1
ATOM 7086 C CA . ASP C 1 91 ? -40.311 -20.356 24.925 1.00 50.67 103 ASP C CA 1
ATOM 7087 C C . ASP C 1 91 ? -39.379 -19.489 25.775 1.00 51.33 103 ASP C C 1
ATOM 7088 O O . ASP C 1 91 ? -38.154 -19.665 25.747 1.00 51.34 103 ASP C O 1
ATOM 7093 N N . VAL C 1 92 ? -39.962 -18.551 26.531 1.00 45.26 104 VAL C N 1
ATOM 7094 C CA . VAL C 1 92 ? -39.191 -17.626 27.364 1.00 43.15 104 VAL C CA 1
ATOM 7095 C C . VAL C 1 92 ? -39.718 -17.543 28.793 1.00 47.53 104 VAL C C 1
ATOM 7096 O O . VAL C 1 92 ? -40.874 -17.876 29.056 1.00 49.83 104 VAL C O 1
ATOM 7100 N N . TYR C 1 93 ? -38.870 -17.097 29.713 1.00 42.43 105 TYR C N 1
ATOM 7101 C CA . TYR C 1 93 ? -39.222 -16.870 31.114 1.00 41.93 105 TYR C CA 1
ATOM 7102 C C . TYR C 1 93 ? -40.439 -15.915 31.110 1.00 48.67 105 TYR C C 1
ATOM 7103 O O . TYR C 1 93 ? -40.403 -14.865 30.465 1.00 48.67 105 TYR C O 1
ATOM 7112 N N . ARG C 1 94 ? -41.511 -16.308 31.786 1.00 49.03 106 ARG C N 1
ATOM 7113 C CA . ARG C 1 94 ? -42.765 -15.562 31.810 1.00 49.63 106 ARG C CA 1
ATOM 7114 C C . ARG C 1 94 ? -43.057 -14.697 33.027 1.00 52.23 106 ARG C C 1
ATOM 7115 O O . ARG C 1 94 ? -42.601 -14.964 34.145 1.00 51.68 106 ARG C O 1
ATOM 7119 N N . CYS C 1 95 ? -43.788 -13.610 32.765 1.00 46.71 107 CYS C N 1
ATOM 7120 C CA . CYS C 1 95 ? -44.197 -12.604 33.727 1.00 44.25 107 CYS C CA 1
ATOM 7121 C C . CYS C 1 95 ? -45.643 -12.176 33.405 1.00 47.27 107 CYS C C 1
ATOM 7122 O O . CYS C 1 95 ? -46.106 -12.380 32.275 1.00 47.22 107 CYS C O 1
ATOM 7125 N N . THR C 1 96 ? -46.374 -11.637 34.409 1.00 43.95 108 THR C N 1
ATOM 7126 C CA . THR C 1 96 ? -47.782 -11.239 34.237 1.00 44.51 108 THR C CA 1
ATOM 7127 C C . THR C 1 96 ? -48.036 -9.723 34.311 1.00 47.44 108 THR C C 1
ATOM 7128 O O . THR C 1 96 ? -49.198 -9.293 34.345 1.00 48.13 108 THR C O 1
ATOM 7132 N N . LEU C 1 97 ? -46.968 -8.912 34.311 1.00 42.07 109 LEU C N 1
ATOM 7133 C CA . LEU C 1 97 ? -47.126 -7.457 34.332 1.00 40.61 109 LEU C CA 1
ATOM 7134 C C . LEU C 1 97 ? -47.767 -7.005 33.016 1.00 45.08 109 LEU C C 1
ATOM 7135 O O . LEU C 1 97 ? -47.418 -7.519 31.955 1.00 43.83 109 LEU C O 1
ATOM 7140 N N . GLY C 1 98 ? -48.781 -6.146 33.114 1.00 42.26 110 GLY C N 1
ATOM 7141 C CA . GLY C 1 98 ? -49.531 -5.691 31.953 1.00 42.19 110 GLY C CA 1
ATOM 7142 C C . GLY C 1 98 ? -50.315 -6.835 31.336 1.00 47.74 110 GLY C C 1
ATOM 7143 O O . GLY C 1 98 ? -50.729 -6.757 30.186 1.00 47.03 110 GLY C O 1
ATOM 7144 N N . GLY C 1 99 ? -50.504 -7.898 32.115 1.00 46.44 111 GLY C N 1
ATOM 7145 C CA . GLY C 1 99 ? -51.223 -9.097 31.704 1.00 47.89 111 GLY C CA 1
ATOM 7146 C C . GLY C 1 99 ? -50.325 -10.267 31.365 1.00 52.82 111 GLY C C 1
ATOM 7147 O O . GLY C 1 99 ? -50.495 -11.353 31.912 1.00 54.15 111 GLY C O 1
ATOM 7148 N N . ASN C 1 100 ? -49.347 -10.051 30.475 1.00 49.72 112 ASN C N 1
ATOM 7149 C CA . ASN C 1 100 ? -48.487 -11.129 29.984 1.00 49.88 112 ASN C CA 1
ATOM 7150 C C . ASN C 1 100 ? -47.042 -10.680 29.657 1.00 52.78 112 ASN C C 1
ATOM 7151 O O . ASN C 1 100 ? -46.334 -11.398 28.943 1.00 54.16 112 ASN C O 1
ATOM 7156 N N . MET C 1 101 ? -46.622 -9.499 30.132 1.00 46.78 113 MET C N 1
ATOM 7157 C CA . MET C 1 101 ? -45.286 -8.951 29.838 1.00 45.18 113 MET C CA 1
ATOM 7158 C C . MET C 1 101 ? -44.446 -8.806 31.123 1.00 45.48 113 MET C C 1
ATOM 7159 O O . MET C 1 101 ? -44.902 -9.160 32.206 1.00 45.65 113 MET C O 1
ATOM 7164 N N . THR C 1 102 ? -43.232 -8.251 30.990 1.00 38.85 114 THR C N 1
ATOM 7165 C CA . THR C 1 102 ? -42.308 -7.986 32.093 1.00 37.14 114 THR C CA 1
ATOM 7166 C C . THR C 1 102 ? -42.390 -6.498 32.455 1.00 39.44 114 THR C C 1
ATOM 7167 O O . THR C 1 102 ? -41.564 -6.030 33.223 1.00 38.72 114 THR C O 1
ATOM 7171 N N . VAL C 1 103 ? -43.370 -5.753 31.872 1.00 34.88 115 VAL C N 1
ATOM 7172 C CA . VAL C 1 103 ? -43.545 -4.305 32.056 1.00 32.96 115 VAL C CA 1
ATOM 7173 C C . VAL C 1 103 ? -45.039 -3.914 32.140 1.00 39.46 115 VAL C C 1
ATOM 7174 O O . VAL C 1 103 ? -45.882 -4.455 31.403 1.00 39.33 115 VAL C O 1
ATOM 7178 N N . GLU C 1 104 ? -45.348 -2.948 33.017 1.00 36.03 116 GLU C N 1
ATOM 7179 C CA . GLU C 1 104 ? -46.709 -2.463 33.216 1.00 37.68 116 GLU C CA 1
ATOM 7180 C C . GLU C 1 104 ? -46.700 -0.956 33.428 1.00 41.75 116 GLU C C 1
ATOM 7181 O O . GLU C 1 104 ? -45.914 -0.450 34.228 1.00 39.48 116 GLU C O 1
ATOM 7187 N N . LEU C 1 105 ? -47.645 -0.258 32.782 1.00 39.76 117 LEU C N 1
ATOM 7188 C CA . LEU C 1 105 ? -47.830 1.183 32.973 1.00 38.07 117 LEU C CA 1
ATOM 7189 C C . LEU C 1 105 ? -49.028 1.419 33.865 1.00 39.12 117 LEU C C 1
ATOM 7190 O O . LEU C 1 105 ? -49.993 0.678 33.818 1.00 38.95 117 LEU C O 1
ATOM 7195 N N . SER C 1 106 ? -48.952 2.442 34.697 1.00 36.61 118 SER C N 1
ATOM 7196 C CA . SER C 1 106 ? -50.065 2.864 35.561 1.00 37.13 118 SER C CA 1
ATOM 7197 C C . SER C 1 106 ? -50.016 4.381 35.688 1.00 42.82 118 SER C C 1
ATOM 7198 O O . SER C 1 106 ? -48.973 4.990 35.440 1.00 41.48 118 SER C O 1
ATOM 7201 N N . GLN C 1 107 ? -51.139 4.978 36.057 1.00 41.72 119 GLN C N 1
ATOM 7202 C CA . GLN C 1 107 ? -51.315 6.421 36.159 1.00 42.38 119 GLN C CA 1
ATOM 7203 C C . GLN C 1 107 ? -52.086 6.746 37.426 1.00 48.02 119 GLN C C 1
ATOM 7204 O O . GLN C 1 107 ? -53.080 6.079 37.745 1.00 47.91 119 GLN C O 1
ATOM 7210 N N . ASN C 1 108 ? -51.632 7.789 38.116 1.00 45.13 120 ASN C N 1
ATOM 7211 C CA A ASN C 1 108 ? -52.223 8.288 39.351 0.50 46.02 120 ASN C CA 1
ATOM 7212 C CA B ASN C 1 108 ? -52.273 8.281 39.329 0.50 45.87 120 ASN C CA 1
ATOM 7213 C C . ASN C 1 108 ? -52.947 9.603 39.019 1.00 51.67 120 ASN C C 1
ATOM 7214 O O . ASN C 1 108 ? -52.345 10.475 38.406 1.00 52.92 120 ASN C O 1
ATOM 7223 N N . PHE C 1 109 ? -54.202 9.754 39.431 1.00 49.09 121 PHE C N 1
ATOM 7224 C CA . PHE C 1 109 ? -54.993 10.963 39.165 1.00 49.10 121 PHE C CA 1
ATOM 7225 C C . PHE C 1 109 ? -55.264 11.813 40.418 1.00 58.87 121 PHE C C 1
ATOM 7226 O O . PHE C 1 109 ? -55.860 11.327 41.396 1.00 59.88 121 PHE C O 1
ATOM 7234 N N . GLN C 1 110 ? -54.850 13.102 40.357 1.00 58.34 122 GLN C N 1
ATOM 7235 C CA . GLN C 1 110 ? -55.047 14.103 41.415 1.00 103.47 122 GLN C CA 1
ATOM 7236 C C . GLN C 1 110 ? -55.072 15.540 40.858 1.00 113.76 122 GLN C C 1
ATOM 7237 O O . GLN C 1 110 ? -55.662 15.807 39.808 1.00 67.20 122 GLN C O 1
ATOM 7243 N N . GLY C 1 113 ? -52.833 17.806 37.618 1.00 65.83 125 GLY C N 1
ATOM 7244 C CA . GLY C 1 113 ? -52.055 16.851 36.830 1.00 63.48 125 GLY C CA 1
ATOM 7245 C C . GLY C 1 113 ? -52.115 15.398 37.285 1.00 64.43 125 GLY C C 1
ATOM 7246 O O . GLY C 1 113 ? -52.794 15.052 38.264 1.00 63.03 125 GLY C O 1
ATOM 7247 N N . SER C 1 114 ? -51.367 14.536 36.569 1.00 58.58 126 SER C N 1
ATOM 7248 C CA . SER C 1 114 ? -51.283 13.098 36.845 1.00 55.72 126 SER C CA 1
ATOM 7249 C C . SER C 1 114 ? -49.840 12.659 36.906 1.00 53.49 126 SER C C 1
ATOM 7250 O O . SER C 1 114 ? -48.979 13.372 36.407 1.00 53.36 126 SER C O 1
ATOM 7253 N N . THR C 1 115 ? -49.563 11.491 37.498 1.00 46.31 127 THR C N 1
ATOM 7254 C CA . THR C 1 115 ? -48.193 10.956 37.527 1.00 44.00 127 THR C CA 1
ATOM 7255 C C . THR C 1 115 ? -48.169 9.547 36.945 1.00 45.97 127 THR C C 1
ATOM 7256 O O . THR C 1 115 ? -49.067 8.757 37.227 1.00 47.59 127 THR C O 1
ATOM 7260 N N . THR C 1 116 ? -47.161 9.239 36.120 1.00 38.11 128 THR C N 1
ATOM 7261 C CA . THR C 1 116 ? -47.019 7.918 35.514 1.00 36.26 128 THR C CA 1
ATOM 7262 C C . THR C 1 116 ? -46.026 7.083 36.305 1.00 38.20 128 THR C C 1
ATOM 7263 O O . THR C 1 116 ? -45.059 7.610 36.857 1.00 35.57 128 THR C O 1
ATOM 7267 N N . ARG C 1 117 ? -46.266 5.771 36.335 1.00 35.64 129 ARG C N 1
ATOM 7268 C CA . ARG C 1 117 ? -45.383 4.795 36.949 1.00 34.07 129 ARG C CA 1
ATOM 7269 C C . ARG C 1 117 ? -45.116 3.671 35.938 1.00 37.92 129 ARG C C 1
ATOM 7270 O O . ARG C 1 117 ? -46.016 3.252 35.205 1.00 38.61 129 ARG C O 1
ATOM 7278 N N . ILE C 1 118 ? -43.858 3.216 35.891 1.00 34.45 130 ILE C N 1
ATOM 7279 C CA . ILE C 1 118 ? -43.389 2.101 35.063 1.00 32.35 130 ILE C CA 1
ATOM 7280 C C . ILE C 1 118 ? -42.933 1.007 36.053 1.00 34.54 130 ILE C C 1
ATOM 7281 O O . ILE C 1 118 ? -41.990 1.216 36.821 1.00 31.12 130 ILE C O 1
ATOM 7286 N N . ALA C 1 119 ? -43.593 -0.146 36.018 1.00 32.44 131 ALA C N 1
ATOM 7287 C CA . ALA C 1 119 ? -43.229 -1.280 36.858 1.00 31.93 131 ALA C CA 1
ATOM 7288 C C . ALA C 1 119 ? -42.734 -2.387 35.947 1.00 35.11 131 ALA C C 1
ATOM 7289 O O . ALA C 1 119 ? -43.273 -2.570 34.860 1.00 35.00 131 ALA C O 1
ATOM 7291 N N . PHE C 1 120 ? -41.692 -3.107 36.361 1.00 31.23 132 PHE C N 1
ATOM 7292 C CA . PHE C 1 120 ? -41.129 -4.164 35.514 1.00 30.46 132 PHE C CA 1
ATOM 7293 C C . PHE C 1 120 ? -40.414 -5.177 36.347 1.00 34.70 132 PHE C C 1
ATOM 7294 O O . PHE C 1 120 ? -39.917 -4.839 37.418 1.00 32.71 132 PHE C O 1
ATOM 7302 N N . GLU C 1 121 ? -40.306 -6.415 35.829 1.00 31.45 133 GLU C N 1
ATOM 7303 C CA . GLU C 1 121 ? -39.505 -7.429 36.504 1.00 30.19 133 GLU C CA 1
ATOM 7304 C C . GLU C 1 121 ? -38.148 -7.456 35.760 1.00 32.73 133 GLU C C 1
ATOM 7305 O O . GLU C 1 121 ? -38.122 -7.858 34.597 1.00 29.71 133 GLU C O 1
ATOM 7311 N N . PRO C 1 122 ? -37.017 -7.001 36.362 1.00 28.52 134 PRO C N 1
ATOM 7312 C CA . PRO C 1 122 ? -35.745 -7.089 35.632 1.00 27.46 134 PRO C CA 1
ATOM 7313 C C . PRO C 1 122 ? -35.457 -8.554 35.291 1.00 32.76 134 PRO C C 1
ATOM 7314 O O . PRO C 1 122 ? -35.619 -9.438 36.129 1.00 32.06 134 PRO C O 1
ATOM 7318 N N . VAL C 1 123 ? -35.150 -8.816 34.021 1.00 30.18 135 VAL C N 1
ATOM 7319 C CA . VAL C 1 123 ? -34.911 -10.172 33.528 1.00 31.77 135 VAL C CA 1
ATOM 7320 C C . VAL C 1 123 ? -33.918 -10.110 32.361 1.00 36.49 135 VAL C C 1
ATOM 7321 O O . VAL C 1 123 ? -33.916 -9.149 31.595 1.00 38.20 135 VAL C O 1
ATOM 7325 N N . ARG C 1 124 ? -33.070 -11.107 32.254 1.00 31.38 136 ARG C N 1
ATOM 7326 C CA . ARG C 1 124 ? -32.140 -11.217 31.143 1.00 32.26 136 ARG C CA 1
ATOM 7327 C C . ARG C 1 124 ? -32.398 -12.556 30.483 1.00 35.79 136 ARG C C 1
ATOM 7328 O O . ARG C 1 124 ? -33.062 -13.408 31.083 1.00 36.01 136 ARG C O 1
ATOM 7336 N N . TYR C 1 125 ? -31.943 -12.728 29.244 1.00 31.85 137 TYR C N 1
ATOM 7337 C CA . TYR C 1 125 ? -32.202 -13.946 28.473 1.00 32.15 137 TYR C CA 1
ATOM 7338 C C . TYR C 1 125 ? -31.752 -15.227 29.151 1.00 38.74 137 TYR C C 1
ATOM 7339 O O . TYR C 1 125 ? -32.330 -16.278 28.894 1.00 40.08 137 TYR C O 1
ATOM 7348 N N . GLN C 1 126 ? -30.708 -15.156 29.985 1.00 36.59 138 GLN C N 1
ATOM 7349 C CA . GLN C 1 126 ? -30.191 -16.321 30.729 1.00 37.97 138 GLN C CA 1
ATOM 7350 C C . GLN C 1 126 ? -31.279 -17.029 31.529 1.00 41.92 138 GLN C C 1
ATOM 7351 O O . GLN C 1 126 ? -31.285 -18.259 31.566 1.00 43.32 138 GLN C O 1
ATOM 7357 N N . ALA C 1 127 ? -32.268 -16.270 32.057 1.00 38.35 139 ALA C N 1
ATOM 7358 C CA . ALA C 1 127 ? -33.407 -16.844 32.794 1.00 39.27 139 ALA C CA 1
ATOM 7359 C C . ALA C 1 127 ? -34.293 -17.746 31.906 1.00 44.18 139 ALA C C 1
ATOM 7360 O O . ALA C 1 127 ? -35.016 -18.583 32.435 1.00 44.52 139 ALA C O 1
ATOM 7362 N N . SER C 1 128 ? -34.214 -17.594 30.565 1.00 41.06 140 SER C N 1
ATOM 7363 C CA . SER C 1 128 ? -35.009 -18.382 29.617 1.00 42.73 140 SER C CA 1
ATOM 7364 C C . SER C 1 128 ? -34.280 -19.604 29.086 1.00 49.28 140 SER C C 1
ATOM 7365 O O . SER C 1 128 ? -34.920 -20.439 28.461 1.00 50.47 140 SER C O 1
ATOM 7368 N N . VAL C 1 129 ? -32.942 -19.664 29.233 1.00 46.92 141 VAL C N 1
ATOM 7369 C CA . VAL C 1 129 ? -32.097 -20.721 28.637 1.00 47.58 141 VAL C CA 1
ATOM 7370 C C . VAL C 1 129 ? -31.297 -21.584 29.660 1.00 58.35 141 VAL C C 1
ATOM 7371 O O . VAL C 1 129 ? -30.298 -22.217 29.297 1.00 59.12 141 VAL C O 1
ATOM 7375 N N . GLY C 1 130 ? -31.753 -21.600 30.916 1.00 59.34 142 GLY C N 1
ATOM 7376 C CA . GLY C 1 130 ? -31.147 -22.384 31.991 1.00 60.65 142 GLY C CA 1
ATOM 7377 C C . GLY C 1 130 ? -29.915 -21.795 32.657 1.00 66.39 142 GLY C C 1
ATOM 7378 O O . GLY C 1 130 ? -29.211 -22.511 33.368 1.00 67.57 142 GLY C O 1
ATOM 7379 N N . HIS C 1 131 ? -29.626 -20.504 32.449 1.00 62.98 143 HIS C N 1
ATOM 7380 C CA . HIS C 1 131 ? -28.449 -19.909 33.078 1.00 63.79 143 HIS C CA 1
ATOM 7381 C C . HIS C 1 131 ? -28.727 -18.985 34.303 1.00 63.09 143 HIS C C 1
ATOM 7382 O O . HIS C 1 131 ? -27.784 -18.400 34.854 1.00 62.41 143 HIS C O 1
ATOM 7389 N N . ASP C 1 132 ? -30.017 -18.873 34.719 1.00 54.81 144 ASP C N 1
ATOM 7390 C CA . ASP C 1 132 ? -30.479 -18.132 35.906 1.00 52.71 144 ASP C CA 1
ATOM 7391 C C . ASP C 1 132 ? -31.921 -18.604 36.267 1.00 56.24 144 ASP C C 1
ATOM 7392 O O . ASP C 1 132 ? -32.887 -17.844 36.120 1.00 55.36 144 ASP C O 1
ATOM 7397 N N . ARG C 1 133 ? -32.037 -19.879 36.732 1.00 52.91 145 ARG C N 1
ATOM 7398 C CA . ARG C 1 133 ? -33.294 -20.597 37.060 1.00 53.74 145 ARG C CA 1
ATOM 7399 C C . ARG C 1 133 ? -34.377 -19.822 37.805 1.00 53.49 145 ARG C C 1
ATOM 7400 O O . ARG C 1 133 ? -35.552 -19.889 37.418 1.00 53.12 145 ARG C O 1
ATOM 7402 N N . PHE C 1 134 ? -33.984 -19.096 38.870 1.00 45.85 146 PHE C N 1
ATOM 7403 C CA . PHE C 1 134 ? -34.924 -18.297 39.643 1.00 43.57 146 PHE C CA 1
ATOM 7404 C C . PHE C 1 134 ? -34.730 -16.805 39.427 1.00 45.49 146 PHE C C 1
ATOM 7405 O O . PHE C 1 134 ? -35.149 -16.007 40.270 1.00 44.91 146 PHE C O 1
ATOM 7413 N N . ASN C 1 135 ? -34.138 -16.428 38.263 1.00 40.94 147 ASN C N 1
ATOM 7414 C CA . ASN C 1 135 ? -33.900 -15.038 37.842 1.00 39.69 147 ASN C CA 1
ATOM 7415 C C . ASN C 1 135 ? -33.359 -14.163 39.000 1.00 42.82 147 ASN C C 1
ATOM 7416 O O . ASN C 1 135 ? -33.980 -13.170 39.393 1.00 41.88 147 ASN C O 1
ATOM 7421 N N . ARG C 1 136 ? -32.217 -14.555 39.556 1.00 39.01 148 ARG C N 1
ATOM 7422 C CA . ARG C 1 136 ? -31.642 -13.838 40.703 1.00 38.64 148 ARG C CA 1
ATOM 7423 C C . ARG C 1 136 ? -30.722 -12.669 40.369 1.00 39.54 148 ARG C C 1
ATOM 7424 O O . ARG C 1 136 ? -30.652 -11.719 41.153 1.00 39.96 148 ARG C O 1
ATOM 7432 N N . THR C 1 137 ? -30.001 -12.739 39.246 1.00 34.13 149 THR C N 1
ATOM 7433 C CA . THR C 1 137 ? -28.992 -11.733 38.899 1.00 32.49 149 THR C CA 1
ATOM 7434 C C . THR C 1 137 ? -29.455 -10.428 38.275 1.00 36.01 149 THR C C 1
ATOM 7435 O O . THR C 1 137 ? -28.775 -9.416 38.437 1.00 35.47 149 THR C O 1
ATOM 7439 N N . SER C 1 138 ? -30.556 -10.452 37.504 1.00 32.04 150 SER C N 1
ATOM 7440 C CA . SER C 1 138 ? -31.025 -9.303 36.732 1.00 30.34 150 SER C CA 1
ATOM 7441 C C . SER C 1 138 ? -31.364 -8.057 37.506 1.00 32.42 150 SER C C 1
ATOM 7442 O O . SER C 1 138 ? -31.051 -6.979 37.030 1.00 32.88 150 SER C O 1
ATOM 7445 N N . VAL C 1 139 ? -31.994 -8.195 38.690 1.00 28.29 151 VAL C N 1
ATOM 7446 C CA . VAL C 1 139 ? -32.325 -7.051 39.551 1.00 27.77 151 VAL C CA 1
ATOM 7447 C C . VAL C 1 139 ? -31.025 -6.338 40.006 1.00 29.58 151 VAL C C 1
ATOM 7448 O O . VAL C 1 139 ? -30.964 -5.117 40.052 1.00 29.56 151 VAL C O 1
ATOM 7452 N N . ASN C 1 140 ? -29.969 -7.116 40.253 1.00 27.51 152 ASN C N 1
ATOM 7453 C CA . ASN C 1 140 ? -28.649 -6.613 40.647 1.00 27.29 152 ASN C CA 1
ATOM 7454 C C . ASN C 1 140 ? -27.996 -5.851 39.500 1.00 29.61 152 ASN C C 1
ATOM 7455 O O . ASN C 1 140 ? -27.465 -4.761 39.720 1.00 28.52 152 ASN C O 1
ATOM 7460 N N . ALA C 1 141 ? -28.057 -6.413 38.281 1.00 25.16 153 ALA C N 1
ATOM 7461 C CA . ALA C 1 141 ? -27.540 -5.751 37.069 1.00 24.95 153 ALA C CA 1
ATOM 7462 C C . ALA C 1 141 ? -28.300 -4.427 36.875 1.00 29.24 153 ALA C C 1
ATOM 7463 O O . ALA C 1 141 ? -27.676 -3.376 36.689 1.00 29.82 153 ALA C O 1
ATOM 7465 N N . PHE C 1 142 ? -29.646 -4.473 36.990 1.00 25.65 154 PHE C N 1
ATOM 7466 C CA . PHE C 1 142 ? -30.499 -3.298 36.841 1.00 24.40 154 PHE C CA 1
ATOM 7467 C C . PHE C 1 142 ? -30.125 -2.159 37.823 1.00 27.63 154 PHE C C 1
ATOM 7468 O O . PHE C 1 142 ? -29.886 -1.027 37.393 1.00 27.79 154 PHE C O 1
ATOM 7476 N N . PHE C 1 143 ? -30.056 -2.467 39.133 1.00 25.23 155 PHE C N 1
ATOM 7477 C CA . PHE C 1 143 ? -29.710 -1.461 40.152 1.00 24.68 155 PHE C CA 1
ATOM 7478 C C . PHE C 1 143 ? -28.353 -0.843 39.928 1.00 29.34 155 PHE C C 1
ATOM 7479 O O . PHE C 1 143 ? -28.188 0.353 40.158 1.00 28.53 155 PHE C O 1
ATOM 7487 N N . SER C 1 144 ? -27.380 -1.642 39.464 1.00 27.73 156 SER C N 1
ATOM 7488 C CA . SER C 1 144 ? -26.020 -1.145 39.200 1.00 27.80 156 SER C CA 1
ATOM 7489 C C . SER C 1 144 ? -25.998 -0.106 38.067 1.00 31.75 156 SER C C 1
ATOM 7490 O O . SER C 1 144 ? -25.100 0.711 38.016 1.00 32.40 156 SER C O 1
ATOM 7493 N N . GLN C 1 145 ? -27.024 -0.108 37.212 1.00 29.08 157 GLN C N 1
ATOM 7494 C CA . GLN C 1 145 ? -27.202 0.867 36.134 1.00 27.56 157 GLN C CA 1
ATOM 7495 C C . GLN C 1 145 ? -28.039 2.033 36.633 1.00 30.15 157 GLN C C 1
ATOM 7496 O O . GLN C 1 145 ? -27.664 3.178 36.428 1.00 28.46 157 GLN C O 1
ATOM 7502 N N . LEU C 1 146 ? -29.192 1.738 37.274 1.00 27.27 158 LEU C N 1
ATOM 7503 C CA . LEU C 1 146 ? -30.076 2.756 37.837 1.00 27.45 158 LEU C CA 1
ATOM 7504 C C . LEU C 1 146 ? -29.366 3.761 38.751 1.00 34.44 158 LEU C C 1
ATOM 7505 O O . LEU C 1 146 ? -29.575 4.976 38.615 1.00 34.92 158 LEU C O 1
ATOM 7510 N N . GLN C 1 147 ? -28.518 3.256 39.677 1.00 29.45 159 GLN C N 1
ATOM 7511 C CA . GLN C 1 147 ? -27.825 4.108 40.629 1.00 28.93 159 GLN C CA 1
ATOM 7512 C C . GLN C 1 147 ? -26.832 5.080 39.972 1.00 31.89 159 GLN C C 1
ATOM 7513 O O . GLN C 1 147 ? -26.525 6.116 40.541 1.00 28.73 159 GLN C O 1
ATOM 7519 N N . LEU C 1 148 ? -26.358 4.763 38.769 1.00 31.31 160 LEU C N 1
ATOM 7520 C CA . LEU C 1 148 ? -25.471 5.659 38.011 1.00 32.48 160 LEU C CA 1
ATOM 7521 C C . LEU C 1 148 ? -26.233 6.889 37.460 1.00 38.31 160 LEU C C 1
ATOM 7522 O O . LEU C 1 148 ? -25.638 7.942 37.300 1.00 40.25 160 LEU C O 1
ATOM 7527 N N . LEU C 1 149 ? -27.539 6.768 37.205 1.00 35.34 161 LEU C N 1
ATOM 7528 C CA . LEU C 1 149 ? -28.345 7.879 36.677 1.00 35.24 161 LEU C CA 1
ATOM 7529 C C . LEU C 1 149 ? -29.174 8.604 37.718 1.00 38.50 161 LEU C C 1
ATOM 7530 O O . LEU C 1 149 ? -29.390 9.801 37.577 1.00 38.75 161 LEU C O 1
ATOM 7535 N N . VAL C 1 150 ? -29.694 7.877 38.722 1.00 34.44 162 VAL C N 1
ATOM 7536 C CA . VAL C 1 150 ? -30.542 8.449 39.775 1.00 32.88 162 VAL C CA 1
ATOM 7537 C C . VAL C 1 150 ? -29.801 8.250 41.095 1.00 34.32 162 VAL C C 1
ATOM 7538 O O . VAL C 1 150 ? -29.869 7.182 41.713 1.00 32.36 162 VAL C O 1
ATOM 7542 N N . LYS C 1 151 ? -29.060 9.281 41.495 1.00 32.17 163 LYS C N 1
ATOM 7543 C CA . LYS C 1 151 ? -28.208 9.270 42.693 1.00 34.10 163 LYS C CA 1
ATOM 7544 C C . LYS C 1 151 ? -28.937 9.085 44.013 1.00 37.27 163 LYS C C 1
ATOM 7545 O O . LYS C 1 151 ? -28.327 8.589 44.962 1.00 37.19 163 LYS C O 1
ATOM 7551 N N . SER C 1 152 ? -30.230 9.484 44.074 1.00 31.64 164 SER C N 1
ATOM 7552 C CA . SER C 1 152 ? -31.051 9.353 45.279 1.00 31.97 164 SER C CA 1
ATOM 7553 C C . SER C 1 152 ? -31.525 7.893 45.511 1.00 32.86 164 SER C C 1
ATOM 7554 O O . SER C 1 152 ? -32.047 7.601 46.570 1.00 33.86 164 SER C O 1
ATOM 7557 N N . VAL C 1 153 ? -31.346 6.989 44.531 1.00 28.77 165 VAL C N 1
ATOM 7558 C CA . VAL C 1 153 ? -31.714 5.578 44.678 1.00 28.12 165 VAL C CA 1
ATOM 7559 C C . VAL C 1 153 ? -30.733 4.887 45.626 1.00 32.87 165 VAL C C 1
ATOM 7560 O O . VAL C 1 153 ? -29.530 4.854 45.374 1.00 34.55 165 VAL C O 1
ATOM 7564 N N . ASN C 1 154 ? -31.258 4.351 46.714 1.00 29.37 166 ASN C N 1
ATOM 7565 C CA . ASN C 1 154 ? -30.474 3.642 47.718 1.00 29.19 166 ASN C CA 1
ATOM 7566 C C . ASN C 1 154 ? -30.974 2.201 47.780 1.00 31.86 166 ASN C C 1
ATOM 7567 O O . ASN C 1 154 ? -32.157 1.968 47.965 1.00 32.63 166 ASN C O 1
ATOM 7572 N N . ILE C 1 155 ? -30.080 1.243 47.601 1.00 27.84 167 ILE C N 1
ATOM 7573 C CA . ILE C 1 155 ? -30.444 -0.188 47.556 1.00 26.42 167 ILE C CA 1
ATOM 7574 C C . ILE C 1 155 ? -30.049 -0.981 48.829 1.00 29.92 167 ILE C C 1
ATOM 7575 O O . ILE C 1 155 ? -30.082 -2.207 48.812 1.00 29.09 167 ILE C O 1
ATOM 7580 N N . GLU C 1 156 ? -29.723 -0.285 49.930 1.00 27.02 168 GLU C N 1
ATOM 7581 C CA . GLU C 1 156 ? -29.419 -0.948 51.203 1.00 28.46 168 GLU C CA 1
ATOM 7582 C C . GLU C 1 156 ? -30.522 -1.941 51.621 1.00 35.00 168 GLU C C 1
ATOM 7583 O O . GLU C 1 156 ? -30.207 -3.032 52.104 1.00 34.10 168 GLU C O 1
ATOM 7589 N N . LEU C 1 157 ? -31.801 -1.588 51.354 1.00 32.49 169 LEU C N 1
ATOM 7590 C CA . LEU C 1 157 ? -32.940 -2.423 51.671 1.00 33.42 169 LEU C CA 1
ATOM 7591 C C . LEU C 1 157 ? -33.045 -3.652 50.794 1.00 34.64 169 LEU C C 1
ATOM 7592 O O . LEU C 1 157 ? -33.534 -4.681 51.268 1.00 34.34 169 LEU C O 1
ATOM 7597 N N . HIS C 1 158 ? -32.586 -3.563 49.536 1.00 28.98 170 HIS C N 1
ATOM 7598 C CA . HIS C 1 158 ? -32.535 -4.718 48.639 1.00 28.94 170 HIS C CA 1
ATOM 7599 C C . HIS C 1 158 ? -31.585 -5.764 49.267 1.00 32.48 170 HIS C C 1
ATOM 7600 O O . HIS C 1 158 ? -31.967 -6.912 49.403 1.00 32.23 170 HIS C O 1
ATOM 7607 N N . HIS C 1 159 ? -30.384 -5.339 49.694 1.00 30.01 171 HIS C N 1
ATOM 7608 C CA . HIS C 1 159 ? -29.394 -6.205 50.345 1.00 32.18 171 HIS C CA 1
ATOM 7609 C C . HIS C 1 159 ? -29.938 -6.845 51.633 1.00 37.70 171 HIS C C 1
ATOM 7610 O O . HIS C 1 159 ? -29.767 -8.037 51.836 1.00 38.27 171 HIS C O 1
ATOM 7617 N N . LEU C 1 160 ? -30.630 -6.063 52.464 1.00 35.88 172 LEU C N 1
ATOM 7618 C CA . LEU C 1 160 ? -31.187 -6.532 53.740 1.00 37.89 172 LEU C CA 1
ATOM 7619 C C . LEU C 1 160 ? -32.397 -7.440 53.589 1.00 40.37 172 LEU C C 1
ATOM 7620 O O . LEU C 1 160 ? -32.467 -8.464 54.258 1.00 41.07 172 LEU C O 1
ATOM 7625 N N . LEU C 1 161 ? -33.364 -7.056 52.737 1.00 36.25 173 LEU C N 1
ATOM 7626 C CA . LEU C 1 161 ? -34.627 -7.800 52.575 1.00 35.75 173 LEU C CA 1
ATOM 7627 C C . LEU C 1 161 ? -34.575 -9.077 51.723 1.00 38.95 173 LEU C C 1
ATOM 7628 O O . LEU C 1 161 ? -35.416 -9.955 51.905 1.00 38.20 173 LEU C O 1
ATOM 7633 N N . SER C 1 162 ? -33.607 -9.190 50.851 1.00 36.79 174 SER C N 1
ATOM 7634 C CA . SER C 1 162 ? -33.544 -10.277 49.922 1.00 37.42 174 SER C CA 1
ATOM 7635 C C . SER C 1 162 ? -33.602 -11.659 50.534 1.00 39.91 174 SER C C 1
ATOM 7636 O O . SER C 1 162 ? -34.360 -12.485 50.130 1.00 40.44 174 SER C O 1
ATOM 7639 N N . GLU C 1 163 ? -32.731 -11.869 51.492 1.00 37.20 175 GLU C N 1
ATOM 7640 C CA . GLU C 1 163 ? -32.587 -13.097 52.288 1.00 38.71 175 GLU C CA 1
ATOM 7641 C C . GLU C 1 163 ? -33.929 -13.534 52.912 1.00 45.99 175 GLU C C 1
ATOM 7642 O O . GLU C 1 163 ? -34.235 -14.727 52.929 1.00 48.82 175 GLU C O 1
ATOM 7648 N N . HIS C 1 164 ? -34.713 -12.574 53.432 1.00 40.96 176 HIS C N 1
ATOM 7649 C CA . HIS C 1 164 ? -35.972 -12.866 54.115 1.00 41.42 176 HIS C CA 1
ATOM 7650 C C . HIS C 1 164 ? -37.130 -13.147 53.196 1.00 44.02 176 HIS C C 1
ATOM 7651 O O . HIS C 1 164 ? -38.083 -13.791 53.622 1.00 43.67 176 HIS C O 1
ATOM 7658 N N . LEU C 1 165 ? -37.090 -12.628 51.958 1.00 37.98 177 LEU C N 1
ATOM 7659 C CA . LEU C 1 165 ? -38.241 -12.703 51.065 1.00 37.12 177 LEU C CA 1
ATOM 7660 C C . LEU C 1 165 ? -38.066 -13.479 49.758 1.00 40.00 177 LEU C C 1
ATOM 7661 O O . LEU C 1 165 ? -39.003 -13.552 48.961 1.00 38.57 177 LEU C O 1
ATOM 7666 N N . THR C 1 166 ? -36.874 -14.023 49.507 1.00 37.20 178 THR C N 1
ATOM 7667 C CA . THR C 1 166 ? -36.602 -14.719 48.253 1.00 36.86 178 THR C CA 1
ATOM 7668 C C . THR C 1 166 ? -35.923 -16.057 48.524 1.00 40.04 178 THR C C 1
ATOM 7669 O O . THR C 1 166 ? -35.405 -16.286 49.620 1.00 39.99 178 THR C O 1
ATOM 7673 N N . LEU C 1 167 ? -35.923 -16.927 47.517 1.00 36.14 179 LEU C N 1
ATOM 7674 C CA . LEU C 1 167 ? -35.349 -18.261 47.611 1.00 37.99 179 LEU C CA 1
ATOM 7675 C C . LEU C 1 167 ? -33.815 -18.240 47.716 1.00 42.19 179 LEU C C 1
ATOM 7676 O O . LEU C 1 167 ? -33.144 -17.861 46.772 1.00 39.39 179 LEU C O 1
ATOM 7681 N N . THR C 1 168 ? -33.269 -18.602 48.888 1.00 42.70 180 THR C N 1
ATOM 7682 C CA . THR C 1 168 ? -31.816 -18.635 49.107 1.00 43.71 180 THR C CA 1
ATOM 7683 C C . THR C 1 168 ? -31.313 -20.022 48.706 1.00 53.77 180 THR C C 1
ATOM 7684 O O . THR C 1 168 ? -32.136 -20.903 48.422 1.00 54.49 180 THR C O 1
ATOM 7688 N N . ALA C 1 169 ? -29.968 -20.227 48.699 1.00 53.19 181 ALA C N 1
ATOM 7689 C CA . ALA C 1 169 ? -29.350 -21.513 48.351 1.00 54.78 181 ALA C CA 1
ATOM 7690 C C . ALA C 1 169 ? -29.850 -22.620 49.275 1.00 59.76 181 ALA C C 1
ATOM 7691 O O . ALA C 1 169 ? -30.125 -23.718 48.808 1.00 60.86 181 ALA C O 1
ATOM 7693 N N . LYS C 1 170 ? -29.961 -22.314 50.581 1.00 55.89 182 LYS C N 1
ATOM 7694 C CA . LYS C 1 170 ? -30.424 -23.199 51.637 1.00 56.98 182 LYS C CA 1
ATOM 7695 C C . LYS C 1 170 ? -31.900 -23.626 51.394 1.00 60.94 182 LYS C C 1
ATOM 7696 O O . LYS C 1 170 ? -32.232 -24.795 51.600 1.00 63.64 182 LYS C O 1
ATOM 7702 N N . ASP C 1 171 ? -32.766 -22.677 50.964 1.00 52.98 183 ASP C N 1
ATOM 7703 C CA . ASP C 1 171 ? -34.183 -22.919 50.672 1.00 51.33 183 ASP C CA 1
ATOM 7704 C C . ASP C 1 171 ? -34.327 -23.837 49.469 1.00 56.01 183 ASP C C 1
ATOM 7705 O O . ASP C 1 171 ? -35.134 -24.773 49.490 1.00 57.83 183 ASP C O 1
ATOM 7710 N N . GLU C 1 172 ? -33.550 -23.553 48.422 1.00 50.84 184 GLU C N 1
ATOM 7711 C CA . GLU C 1 172 ? -33.518 -24.300 47.171 1.00 51.09 184 GLU C CA 1
ATOM 7712 C C . GLU C 1 172 ? -33.175 -25.787 47.385 1.00 58.88 184 GLU C C 1
ATOM 7713 O O . GLU C 1 172 ? -33.741 -26.630 46.694 1.00 59.88 184 GLU C O 1
ATOM 7719 N N . ARG C 1 173 ? -32.286 -26.102 48.358 1.00 57.50 185 ARG C N 1
ATOM 7720 C CA . ARG C 1 173 ? -31.917 -27.483 48.722 1.00 60.71 185 ARG C CA 1
ATOM 7721 C C . ARG C 1 173 ? -33.120 -28.250 49.325 1.00 67.46 185 ARG C C 1
ATOM 7722 O O . ARG C 1 173 ? -33.128 -29.483 49.324 1.00 68.20 185 ARG C O 1
ATOM 7730 N N . ASN C 1 174 ? -34.124 -27.508 49.835 1.00 64.82 186 ASN C N 1
ATOM 7731 C CA . ASN C 1 174 ? -35.348 -28.042 50.433 1.00 66.50 186 ASN C CA 1
ATOM 7732 C C . ASN C 1 174 ? -36.483 -28.231 49.437 1.00 70.37 186 ASN C C 1
ATOM 7733 O O . ASN C 1 174 ? -37.563 -28.673 49.822 1.00 71.30 186 ASN C O 1
ATOM 7738 N N . LEU C 1 175 ? -36.232 -27.944 48.148 1.00 65.87 187 LEU C N 1
ATOM 7739 C CA . LEU C 1 175 ? -37.230 -28.208 47.119 1.00 65.58 187 LEU C CA 1
ATOM 7740 C C . LEU C 1 175 ? -37.157 -29.700 46.795 1.00 72.79 187 LEU C C 1
ATOM 7741 O O . LEU C 1 175 ? -36.062 -30.264 46.701 1.00 71.18 187 LEU C O 1
ATOM 7746 N N . ASN C 1 176 ? -38.319 -30.338 46.634 1.00 74.26 188 ASN C N 1
ATOM 7747 C CA . ASN C 1 176 ? -38.384 -31.763 46.285 1.00 77.86 188 ASN C CA 1
ATOM 7748 C C . ASN C 1 176 ? -38.270 -31.927 44.773 1.00 84.22 188 ASN C C 1
ATOM 7749 O O . ASN C 1 176 ? -38.284 -30.922 44.051 1.00 82.08 188 ASN C O 1
ATOM 7754 N N . GLU C 1 177 ? -38.168 -33.190 44.298 1.00 84.72 189 GLU C N 1
ATOM 7755 C CA . GLU C 1 177 ? -38.067 -33.556 42.874 1.00 86.29 189 GLU C CA 1
ATOM 7756 C C . GLU C 1 177 ? -39.180 -32.906 42.029 1.00 89.74 189 GLU C C 1
ATOM 7757 O O . GLU C 1 177 ? -38.885 -32.309 40.991 1.00 87.68 189 GLU C O 1
ATOM 7763 N N . GLU C 1 178 ? -40.444 -32.988 42.521 1.00 87.23 190 GLU C N 1
ATOM 7764 C CA . GLU C 1 178 ? -41.662 -32.415 41.931 1.00 86.61 190 GLU C CA 1
ATOM 7765 C C . GLU C 1 178 ? -41.509 -30.895 41.683 1.00 86.89 190 GLU C C 1
ATOM 7766 O O . GLU C 1 178 ? -41.777 -30.427 40.571 1.00 85.74 190 GLU C O 1
ATOM 7772 N N . GLN C 1 179 ? -41.097 -30.140 42.721 1.00 80.58 191 GLN C N 1
ATOM 7773 C CA . GLN C 1 179 ? -40.911 -28.692 42.663 1.00 77.54 191 GLN C CA 1
ATOM 7774 C C . GLN C 1 179 ? -39.754 -28.328 41.746 1.00 81.45 191 GLN C C 1
ATOM 7775 O O . GLN C 1 179 ? -39.867 -27.376 40.961 1.00 78.50 191 GLN C O 1
ATOM 7781 N N . LEU C 1 180 ? -38.655 -29.111 41.817 1.00 80.08 192 LEU C N 1
ATOM 7782 C CA . LEU C 1 180 ? -37.474 -28.903 40.977 1.00 79.77 192 LEU C CA 1
ATOM 7783 C C . LEU C 1 180 ? -37.787 -29.118 39.491 1.00 85.28 192 LEU C C 1
ATOM 7784 O O . LEU C 1 180 ? -37.278 -28.373 38.647 1.00 83.51 192 LEU C O 1
ATOM 7789 N N . THR C 1 181 ? -38.683 -30.082 39.187 1.00 84.77 193 THR C N 1
ATOM 7790 C CA . THR C 1 181 ? -39.133 -30.389 37.824 1.00 85.96 193 THR C CA 1
ATOM 7791 C C . THR C 1 181 ? -39.958 -29.228 37.238 1.00 89.44 193 THR C C 1
ATOM 7792 O O . THR C 1 181 ? -39.642 -28.770 36.136 1.00 89.23 193 THR C O 1
ATOM 7796 N N . LYS C 1 182 ? -41.006 -28.764 37.968 1.00 84.90 194 LYS C N 1
ATOM 7797 C CA . LYS C 1 182 ? -41.877 -27.676 37.515 1.00 83.21 194 LYS C CA 1
ATOM 7798 C C . LYS C 1 182 ? -41.148 -26.342 37.282 1.00 84.53 194 LYS C C 1
ATOM 7799 O O . LYS C 1 182 ? -41.424 -25.663 36.288 1.00 85.11 194 LYS C O 1
ATOM 7805 N N . TYR C 1 183 ? -40.179 -26.006 38.156 1.00 78.07 195 TYR C N 1
ATOM 7806 C CA . TYR C 1 183 ? -39.391 -24.769 38.057 1.00 74.59 195 TYR C CA 1
ATOM 7807 C C . TYR C 1 183 ? -38.247 -24.837 37.036 1.00 79.07 195 TYR C C 1
ATOM 7808 O O . TYR C 1 183 ? -37.680 -23.792 36.702 1.00 76.80 195 TYR C O 1
ATOM 7817 N N . LEU C 1 184 ? -37.906 -26.051 36.547 1.00 78.51 196 LEU C N 1
ATOM 7818 C CA . LEU C 1 184 ? -36.826 -26.267 35.575 1.00 79.50 196 LEU C CA 1
ATOM 7819 C C . LEU C 1 184 ? -37.136 -25.647 34.200 1.00 82.96 196 LEU C C 1
ATOM 7820 O O . LEU C 1 184 ? -36.224 -25.148 33.532 1.00 83.30 196 LEU C O 1
ATOM 7825 N N . THR C 1 185 ? -38.422 -25.665 33.797 1.00 77.35 197 THR C N 1
ATOM 7826 C CA . THR C 1 185 ? -38.910 -25.117 32.527 1.00 75.23 197 THR C CA 1
ATOM 7827 C C . THR C 1 185 ? -39.309 -23.619 32.675 1.00 74.12 197 THR C C 1
ATOM 7828 O O . THR C 1 185 ? -39.252 -23.065 33.783 1.00 72.67 197 THR C O 1
ATOM 7832 N N . ASN C 1 186 ? -39.748 -22.989 31.557 1.00 66.79 198 ASN C N 1
ATOM 7833 C CA . ASN C 1 186 ? -40.259 -21.614 31.506 1.00 63.39 198 ASN C CA 1
ATOM 7834 C C . ASN C 1 186 ? -41.790 -21.574 31.740 1.00 67.20 198 ASN C C 1
ATOM 7835 O O . ASN C 1 186 ? -42.400 -20.516 31.597 1.00 65.69 198 ASN C O 1
ATOM 7840 N N . PHE C 1 187 ? -42.400 -22.731 32.095 1.00 66.01 199 PHE C N 1
ATOM 7841 C CA . PHE C 1 187 ? -43.843 -22.895 32.332 1.00 67.07 199 PHE C CA 1
ATOM 7842 C C . PHE C 1 187 ? -44.354 -22.103 33.545 1.00 68.27 199 PHE C C 1
ATOM 7843 O O . PHE C 1 187 ? -45.339 -21.365 33.426 1.00 66.90 199 PHE C O 1
ATOM 7845 N N . GLN C 1 188 ? -43.672 -22.247 34.698 1.00 63.53 200 GLN C N 1
ATOM 7846 C CA . GLN C 1 188 ? -44.038 -21.570 35.939 1.00 61.76 200 GLN C CA 1
ATOM 7847 C C . GLN C 1 188 ? -43.618 -20.114 35.959 1.00 61.04 200 GLN C C 1
ATOM 7848 O O . GLN C 1 188 ? -42.510 -19.803 35.533 1.00 60.11 200 GLN C O 1
ATOM 7854 N N . VAL C 1 189 ? -44.480 -19.232 36.511 1.00 55.80 201 VAL C N 1
ATOM 7855 C CA . VAL C 1 189 ? -44.153 -17.823 36.746 1.00 53.83 201 VAL C CA 1
ATOM 7856 C C . VAL C 1 189 ? -43.303 -17.830 38.028 1.00 55.82 201 VAL C C 1
ATOM 7857 O O . VAL C 1 189 ? -43.768 -18.299 39.068 1.00 57.27 201 VAL C O 1
ATOM 7861 N N . LYS C 1 190 ? -42.044 -17.369 37.932 1.00 48.36 202 LYS C N 1
ATOM 7862 C CA . LYS C 1 190 ? -41.093 -17.417 39.046 1.00 45.72 202 LYS C CA 1
ATOM 7863 C C . LYS C 1 190 ? -40.709 -16.061 39.617 1.00 45.54 202 LYS C C 1
ATOM 7864 O O . LYS C 1 190 ? -39.718 -15.958 40.332 1.00 46.37 202 LYS C O 1
ATOM 7870 N N . THR C 1 191 ? -41.494 -15.025 39.318 1.00 40.19 203 THR C N 1
ATOM 7871 C CA . THR C 1 191 ? -41.253 -13.644 39.748 1.00 37.75 203 THR C CA 1
ATOM 7872 C C . THR C 1 191 ? -41.041 -13.519 41.263 1.00 40.19 203 THR C C 1
ATOM 7873 O O . THR C 1 191 ? -41.887 -13.945 42.036 1.00 39.45 203 THR C O 1
ATOM 7877 N N . GLN C 1 192 ? -39.908 -12.932 41.672 1.00 37.32 204 GLN C N 1
ATOM 7878 C CA . GLN C 1 192 ? -39.594 -12.675 43.094 1.00 36.03 204 GLN C CA 1
ATOM 7879 C C . GLN C 1 192 ? -39.385 -11.180 43.311 1.00 38.25 204 GLN C C 1
ATOM 7880 O O . GLN C 1 192 ? -39.612 -10.675 44.410 1.00 37.56 204 GLN C O 1
ATOM 7886 N N . TYR C 1 193 ? -38.957 -10.472 42.254 1.00 34.01 205 TYR C N 1
ATOM 7887 C CA . TYR C 1 193 ? -38.715 -9.036 42.327 1.00 33.50 205 TYR C CA 1
ATOM 7888 C C . TYR C 1 193 ? -39.450 -8.279 41.217 1.00 38.23 205 TYR C C 1
ATOM 7889 O O . TYR C 1 193 ? -39.451 -8.702 40.068 1.00 39.55 205 TYR C O 1
ATOM 7898 N N . VAL C 1 194 ? -40.006 -7.134 41.562 1.00 34.15 206 VAL C N 1
ATOM 7899 C CA . VAL C 1 194 ? -40.606 -6.184 40.636 1.00 33.76 206 VAL C CA 1
ATOM 7900 C C . VAL C 1 194 ? -40.067 -4.820 41.078 1.00 38.03 206 VAL C C 1
ATOM 7901 O O . VAL C 1 194 ? -40.014 -4.529 42.283 1.00 38.40 206 VAL C O 1
ATOM 7905 N N . VAL C 1 195 ? -39.619 -4.018 40.113 1.00 32.94 207 VAL C N 1
ATOM 7906 C CA . VAL C 1 195 ? -39.155 -2.666 40.382 1.00 31.68 207 VAL C CA 1
ATOM 7907 C C . VAL C 1 195 ? -40.184 -1.709 39.797 1.00 34.49 207 VAL C C 1
ATOM 7908 O O . VAL C 1 195 ? -40.658 -1.928 38.686 1.00 32.42 207 VAL C O 1
ATOM 7912 N N . ALA C 1 196 ? -40.554 -0.671 40.557 1.00 31.82 208 ALA C N 1
ATOM 7913 C CA . ALA C 1 196 ? -41.448 0.350 40.024 1.00 31.97 208 ALA C CA 1
ATOM 7914 C C . ALA C 1 196 ? -40.696 1.683 40.027 1.00 37.30 208 ALA C C 1
ATOM 7915 O O . ALA C 1 196 ? -40.025 2.015 40.998 1.00 36.51 208 ALA C O 1
ATOM 7917 N N . LEU C 1 197 ? -40.746 2.403 38.909 1.00 34.51 209 LEU C N 1
ATOM 7918 C CA . LEU C 1 197 ? -40.161 3.735 38.840 1.00 32.63 209 LEU C CA 1
ATOM 7919 C C . LEU C 1 197 ? -41.333 4.715 38.870 1.00 36.74 209 LEU C C 1
ATOM 7920 O O . LEU C 1 197 ? -42.146 4.738 37.926 1.00 36.66 209 LEU C O 1
ATOM 7925 N N . ASP C 1 198 ? -41.457 5.471 39.969 1.00 32.24 210 ASP C N 1
ATOM 7926 C CA A ASP C 1 198 ? -42.507 6.482 40.077 0.50 33.87 210 ASP C CA 1
ATOM 7927 C CA B ASP C 1 198 ? -42.516 6.476 40.102 0.50 33.64 210 ASP C CA 1
ATOM 7928 C C . ASP C 1 198 ? -41.992 7.765 39.472 1.00 36.95 210 ASP C C 1
ATOM 7929 O O . ASP C 1 198 ? -41.052 8.362 39.986 1.00 36.74 210 ASP C O 1
ATOM 7938 N N . LEU C 1 199 ? -42.534 8.140 38.319 1.00 34.88 211 LEU C N 1
ATOM 7939 C CA . LEU C 1 199 ? -42.047 9.305 37.570 1.00 34.95 211 LEU C CA 1
ATOM 7940 C C . LEU C 1 199 ? -42.570 10.621 38.101 1.00 42.59 211 LEU C C 1
ATOM 7941 O O . LEU C 1 199 ? -43.372 11.285 37.452 1.00 43.53 211 LEU C O 1
ATOM 7946 N N . ARG C 1 200 ? -42.113 11.007 39.280 1.00 39.73 212 ARG C N 1
ATOM 7947 C CA . ARG C 1 200 ? -42.554 12.267 39.884 1.00 40.72 212 ARG C CA 1
ATOM 7948 C C . ARG C 1 200 ? -41.889 13.432 39.172 1.00 44.92 212 ARG C C 1
ATOM 7949 O O . ARG C 1 200 ? -40.771 13.288 38.646 1.00 43.22 212 ARG C O 1
ATOM 7957 N N . LYS C 1 201 ? -42.568 14.580 39.148 1.00 42.99 213 LYS C N 1
ATOM 7958 C CA . LYS C 1 201 ? -42.029 15.792 38.522 1.00 43.59 213 LYS C CA 1
ATOM 7959 C C . LYS C 1 201 ? -40.814 16.339 39.253 1.00 46.53 213 LYS C C 1
ATOM 7960 O O . LYS C 1 201 ? -39.982 17.006 38.631 1.00 46.81 213 LYS C O 1
ATOM 7966 N N . THR C 1 202 ? -40.685 16.024 40.554 1.00 41.62 214 THR C N 1
ATOM 7967 C CA . THR C 1 202 ? -39.533 16.431 41.369 1.00 41.15 214 THR C CA 1
ATOM 7968 C C . THR C 1 202 ? -38.340 15.467 41.171 1.00 43.40 214 THR C C 1
ATOM 7969 O O . THR C 1 202 ? -37.228 15.751 41.626 1.00 43.28 214 THR C O 1
ATOM 7973 N N . GLY C 1 203 ? -38.586 14.348 40.492 1.00 38.60 215 GLY C N 1
ATOM 7974 C CA . GLY C 1 203 ? -37.586 13.324 40.227 1.00 36.45 215 GLY C CA 1
ATOM 7975 C C . GLY C 1 203 ? -38.061 11.930 40.572 1.00 40.69 215 GLY C C 1
ATOM 7976 O O . GLY C 1 203 ? -38.920 11.760 41.438 1.00 42.50 215 GLY C O 1
ATOM 7977 N N . ILE C 1 204 ? -37.474 10.920 39.915 1.00 35.94 216 ILE C N 1
ATOM 7978 C CA . ILE C 1 204 ? -37.791 9.509 40.111 1.00 35.13 216 ILE C CA 1
ATOM 7979 C C . ILE C 1 204 ? -37.594 9.029 41.534 1.00 36.82 216 ILE C C 1
ATOM 7980 O O . ILE C 1 204 ? -36.573 9.299 42.166 1.00 34.87 216 ILE C O 1
ATOM 7985 N N . VAL C 1 205 ? -38.568 8.255 41.995 1.00 34.47 217 VAL C N 1
ATOM 7986 C CA . VAL C 1 205 ? -38.527 7.512 43.245 1.00 34.18 217 VAL C CA 1
ATOM 7987 C C . VAL C 1 205 ? -38.707 6.036 42.840 1.00 36.99 217 VAL C C 1
ATOM 7988 O O . VAL C 1 205 ? -39.627 5.703 42.089 1.00 36.59 217 VAL C O 1
ATOM 7992 N N . ALA C 1 206 ? -37.776 5.177 43.255 1.00 33.08 218 ALA C N 1
ATOM 7993 C CA . ALA C 1 206 ? -37.851 3.756 42.917 1.00 32.31 218 ALA C CA 1
ATOM 7994 C C . ALA C 1 206 ? -38.407 2.969 44.102 1.00 36.29 218 ALA C C 1
ATOM 7995 O O . ALA C 1 206 ? -38.131 3.286 45.278 1.00 35.01 218 ALA C O 1
ATOM 7997 N N . LYS C 1 207 ? -39.199 1.954 43.781 1.00 30.90 219 LYS C N 1
ATOM 7998 C CA . LYS C 1 207 ? -39.806 1.062 44.760 1.00 31.51 219 LYS C CA 1
ATOM 7999 C C . LYS C 1 207 ? -39.453 -0.369 44.389 1.00 34.38 219 LYS C C 1
ATOM 8000 O O . LYS C 1 207 ? -39.307 -0.685 43.216 1.00 33.04 219 LYS C O 1
ATOM 8006 N N . GLU C 1 208 ? -39.295 -1.223 45.391 1.00 31.90 220 GLU C N 1
ATOM 8007 C CA . GLU C 1 208 ? -39.001 -2.630 45.158 1.00 30.68 220 GLU C CA 1
ATOM 8008 C C . GLU C 1 208 ? -40.058 -3.497 45.835 1.00 37.28 220 GLU C C 1
ATOM 8009 O O . GLU C 1 208 ? -40.346 -3.314 47.010 1.00 38.11 220 GLU C O 1
ATOM 8015 N N . TYR C 1 209 ? -40.613 -4.449 45.076 1.00 34.63 221 TYR C N 1
ATOM 8016 C CA . TYR C 1 209 ? -41.611 -5.433 45.490 1.00 34.89 221 TYR C CA 1
ATOM 8017 C C . TYR C 1 209 ? -40.910 -6.765 45.621 1.00 37.48 221 TYR C C 1
ATOM 8018 O O . TYR C 1 209 ? -40.157 -7.160 44.728 1.00 35.69 221 TYR C O 1
ATOM 8027 N N . PHE C 1 210 ? -41.153 -7.463 46.737 1.00 34.21 222 PHE C N 1
ATOM 8028 C CA . PHE C 1 210 ? -40.562 -8.766 47.029 1.00 32.24 222 PHE C CA 1
ATOM 8029 C C . PHE C 1 210 ? -41.715 -9.744 47.162 1.00 38.02 222 PHE C C 1
ATOM 8030 O O . PHE C 1 210 ? -42.627 -9.510 47.960 1.00 38.80 222 PHE C O 1
ATOM 8038 N N . PHE C 1 211 ? -41.686 -10.826 46.374 1.00 34.83 223 PHE C N 1
ATOM 8039 C CA . PHE C 1 211 ? -42.738 -11.844 46.356 1.00 34.90 223 PHE C CA 1
ATOM 8040 C C . PHE C 1 211 ? -42.198 -13.104 46.991 1.00 39.75 223 PHE C C 1
ATOM 8041 O O . PHE C 1 211 ? -41.399 -13.799 46.358 1.00 39.22 223 PHE C O 1
ATOM 8049 N N . PRO C 1 212 ? -42.582 -13.393 48.269 1.00 36.70 224 PRO C N 1
ATOM 8050 C CA . PRO C 1 212 ? -42.004 -14.556 48.966 1.00 37.51 224 PRO C CA 1
ATOM 8051 C C . PRO C 1 212 ? -42.572 -15.931 48.607 1.00 42.73 224 PRO C C 1
ATOM 8052 O O . PRO C 1 212 ? -42.151 -16.909 49.223 1.00 43.06 224 PRO C O 1
ATOM 8056 N N . GLY C 1 213 ? -43.493 -15.990 47.636 1.00 39.32 225 GLY C N 1
ATOM 8057 C CA . GLY C 1 213 ? -44.156 -17.214 47.194 1.00 40.95 225 GLY C CA 1
ATOM 8058 C C . GLY C 1 213 ? -43.257 -18.406 46.951 1.00 47.34 225 GLY C C 1
ATOM 8059 O O . GLY C 1 213 ? -43.523 -19.485 47.470 1.00 46.85 225 GLY C O 1
ATOM 8060 N N . ILE C 1 214 ? -42.179 -18.223 46.166 1.00 47.68 226 ILE C N 1
ATOM 8061 C CA . ILE C 1 214 ? -41.220 -19.303 45.864 1.00 48.65 226 ILE C CA 1
ATOM 8062 C C . ILE C 1 214 ? -40.495 -19.737 47.149 1.00 50.40 226 ILE C C 1
ATOM 8063 O O . ILE C 1 214 ? -40.425 -20.936 47.426 1.00 50.35 226 ILE C O 1
ATOM 8068 N N . LYS C 1 215 ? -39.987 -18.768 47.937 1.00 44.20 227 LYS C N 1
ATOM 8069 C CA . LYS C 1 215 ? -39.315 -19.058 49.208 1.00 43.53 227 LYS C CA 1
ATOM 8070 C C . LYS C 1 215 ? -40.236 -19.892 50.122 1.00 51.54 227 LYS C C 1
ATOM 8071 O O . LYS C 1 215 ? -39.815 -20.936 50.645 1.00 53.75 227 LYS C O 1
ATOM 8077 N N . CYS C 1 216 ? -41.506 -19.463 50.257 1.00 48.03 228 CYS C N 1
ATOM 8078 C CA . CYS C 1 216 ? -42.517 -20.127 51.082 1.00 50.00 228 CYS C CA 1
ATOM 8079 C C . CYS C 1 216 ? -42.879 -21.526 50.602 1.00 55.40 228 CYS C C 1
ATOM 8080 O O . CYS C 1 216 ? -43.164 -22.389 51.427 1.00 56.39 228 CYS C O 1
ATOM 8083 N N . ALA C 1 217 ? -42.815 -21.762 49.284 1.00 52.40 229 ALA C N 1
ATOM 8084 C CA . ALA C 1 217 ? -43.069 -23.077 48.702 1.00 54.25 229 ALA C CA 1
ATOM 8085 C C . ALA C 1 217 ? -42.010 -24.074 49.218 1.00 59.66 229 ALA C C 1
ATOM 8086 O O . ALA C 1 217 ? -42.338 -25.233 49.508 1.00 60.34 229 ALA C O 1
ATOM 8088 N N . ALA C 1 218 ? -40.761 -23.579 49.402 1.00 54.73 230 ALA C N 1
ATOM 8089 C CA . ALA C 1 218 ? -39.611 -24.340 49.890 1.00 54.50 230 ALA C CA 1
ATOM 8090 C C . ALA C 1 218 ? -39.555 -24.471 51.404 1.00 58.27 230 ALA C C 1
ATOM 8091 O O . ALA C 1 218 ? -39.197 -25.530 51.888 1.00 60.10 230 ALA C O 1
ATOM 8093 N N . THR C 1 219 ? -39.824 -23.390 52.145 1.00 53.73 231 THR C N 1
ATOM 8094 C CA . THR C 1 219 ? -39.691 -23.369 53.606 1.00 53.83 231 THR C CA 1
ATOM 8095 C C . THR C 1 219 ? -40.931 -23.799 54.387 1.00 60.67 231 THR C C 1
ATOM 8096 O O . THR C 1 219 ? -40.795 -24.223 55.547 1.00 60.71 231 THR C O 1
ATOM 8100 N N . GLY C 1 220 ? -42.116 -23.618 53.793 1.00 58.00 232 GLY C N 1
ATOM 8101 C CA . GLY C 1 220 ? -43.376 -23.925 54.466 1.00 59.55 232 GLY C CA 1
ATOM 8102 C C . GLY C 1 220 ? -43.908 -22.778 55.313 1.00 64.28 232 GLY C C 1
ATOM 8103 O O . GLY C 1 220 ? -44.954 -22.911 55.935 1.00 66.47 232 GLY C O 1
ATOM 8104 N N . GLN C 1 221 ? -43.205 -21.630 55.328 1.00 58.67 233 GLN C N 1
ATOM 8105 C CA . GLN C 1 221 ? -43.594 -20.413 56.044 1.00 56.59 233 GLN C CA 1
ATOM 8106 C C . GLN C 1 221 ? -44.707 -19.715 55.236 1.00 57.67 233 GLN C C 1
ATOM 8107 O O . GLN C 1 221 ? -44.824 -19.959 54.035 1.00 56.68 233 GLN C O 1
ATOM 8113 N N . THR C 1 222 ? -45.542 -18.875 55.876 1.00 52.35 234 THR C N 1
ATOM 8114 C CA . THR C 1 222 ? -46.562 -18.146 55.111 1.00 51.10 234 THR C CA 1
ATOM 8115 C C . THR C 1 222 ? -45.913 -16.852 54.582 1.00 51.33 234 THR C C 1
ATOM 8116 O O . THR C 1 222 ? -44.947 -16.374 55.168 1.00 49.40 234 THR C O 1
ATOM 8120 N N . GLY C 1 223 ? -46.492 -16.277 53.535 1.00 47.38 235 GLY C N 1
ATOM 8121 C CA . GLY C 1 223 ? -46.048 -15.019 52.947 1.00 45.67 235 GLY C CA 1
ATOM 8122 C C . GLY C 1 223 ? -46.075 -13.874 53.942 1.00 50.19 235 GLY C C 1
ATOM 8123 O O . GLY C 1 223 ? -45.110 -13.115 54.010 1.00 49.94 235 GLY C O 1
ATOM 8124 N N . SER C 1 224 ? -47.156 -13.763 54.750 1.00 47.73 236 SER C N 1
ATOM 8125 C CA . SER C 1 224 ? -47.284 -12.724 55.775 1.00 47.57 236 SER C CA 1
ATOM 8126 C C . SER C 1 224 ? -46.231 -12.861 56.877 1.00 50.27 236 SER C C 1
ATOM 8127 O O . SER C 1 224 ? -45.673 -11.848 57.298 1.00 49.70 236 SER C O 1
ATOM 8130 N N . ASN C 1 225 ? -45.909 -14.100 57.305 1.00 46.33 237 ASN C N 1
ATOM 8131 C CA . ASN C 1 225 ? -44.867 -14.309 58.309 1.00 45.90 237 ASN C CA 1
ATOM 8132 C C . ASN C 1 225 ? -43.514 -13.887 57.761 1.00 49.29 237 ASN C C 1
ATOM 8133 O O . ASN C 1 225 ? -42.743 -13.247 58.485 1.00 49.55 237 ASN C O 1
ATOM 8138 N N . ALA C 1 226 ? -43.261 -14.158 56.458 1.00 44.40 238 ALA C N 1
ATOM 8139 C CA . ALA C 1 226 ? -42.028 -13.748 55.807 1.00 42.47 238 ALA C CA 1
ATOM 8140 C C . ALA C 1 226 ? -41.954 -12.227 55.762 1.00 43.47 238 ALA C C 1
ATOM 8141 O O . ALA C 1 226 ? -40.926 -11.678 56.131 1.00 42.00 238 ALA C O 1
ATOM 8143 N N . CYS C 1 227 ? -43.062 -11.546 55.387 1.00 40.66 239 CYS C N 1
ATOM 8144 C CA . CYS C 1 227 ? -43.118 -10.076 55.275 1.00 39.66 239 CYS C CA 1
ATOM 8145 C C . CYS C 1 227 ? -42.855 -9.366 56.591 1.00 43.27 239 CYS C C 1
ATOM 8146 O O . CYS C 1 227 ? -42.006 -8.467 56.634 1.00 41.04 239 CYS C O 1
ATOM 8149 N N . PHE C 1 228 ? -43.561 -9.787 57.673 1.00 39.59 240 PHE C N 1
ATOM 8150 C CA . PHE C 1 228 ? -43.375 -9.183 58.994 1.00 39.19 240 PHE C CA 1
ATOM 8151 C C . PHE C 1 228 ? -42.013 -9.473 59.607 1.00 43.77 240 PHE C C 1
ATOM 8152 O O . PHE C 1 228 ? -41.419 -8.580 60.224 1.00 42.27 240 PHE C O 1
ATOM 8160 N N . GLY C 1 229 ? -41.504 -10.687 59.378 1.00 40.34 241 GLY C N 1
ATOM 8161 C CA . GLY C 1 229 ? -40.173 -11.074 59.824 1.00 40.05 241 GLY C CA 1
ATOM 8162 C C . GLY C 1 229 ? -39.114 -10.231 59.137 1.00 44.05 241 GLY C C 1
ATOM 8163 O O . GLY C 1 229 ? -38.142 -9.835 59.775 1.00 45.28 241 GLY C O 1
ATOM 8164 N N . ALA C 1 230 ? -39.331 -9.890 57.845 1.00 39.59 242 ALA C N 1
ATOM 8165 C CA . ALA C 1 230 ? -38.422 -9.036 57.069 1.00 38.19 242 ALA C CA 1
ATOM 8166 C C . ALA C 1 230 ? -38.432 -7.589 57.604 1.00 41.87 242 ALA C C 1
ATOM 8167 O O . ALA C 1 230 ? -37.360 -7.000 57.799 1.00 40.03 242 ALA C O 1
ATOM 8169 N N . ILE C 1 231 ? -39.635 -7.033 57.868 1.00 38.45 243 ILE C N 1
ATOM 8170 C CA . ILE C 1 231 ? -39.766 -5.681 58.417 1.00 37.88 243 ILE C CA 1
ATOM 8171 C C . ILE C 1 231 ? -39.073 -5.616 59.793 1.00 44.25 243 ILE C C 1
ATOM 8172 O O . ILE C 1 231 ? -38.308 -4.687 60.044 1.00 42.81 243 ILE C O 1
ATOM 8177 N N . ARG C 1 232 ? -39.317 -6.616 60.654 1.00 44.41 244 ARG C N 1
ATOM 8178 C CA . ARG C 1 232 ? -38.716 -6.686 62.006 1.00 45.93 244 ARG C CA 1
ATOM 8179 C C . ARG C 1 232 ? -37.206 -6.775 61.985 1.00 51.55 244 ARG C C 1
ATOM 8180 O O . ARG C 1 232 ? -36.555 -6.114 62.782 1.00 51.77 244 ARG C O 1
ATOM 8188 N N . ALA C 1 233 ? -36.644 -7.547 61.039 1.00 49.31 245 ALA C N 1
ATOM 8189 C CA . ALA C 1 233 ? -35.194 -7.701 60.877 1.00 48.86 245 ALA C CA 1
ATOM 8190 C C . ALA C 1 233 ? -34.536 -6.376 60.491 1.00 52.94 245 ALA C C 1
ATOM 8191 O O . ALA C 1 233 ? -33.393 -6.146 60.861 1.00 54.55 245 ALA C O 1
ATOM 8193 N N . VAL C 1 234 ? -35.278 -5.497 59.799 1.00 47.22 246 VAL C N 1
ATOM 8194 C CA . VAL C 1 234 ? -34.824 -4.193 59.327 1.00 46.25 246 VAL C CA 1
ATOM 8195 C C . VAL C 1 234 ? -35.161 -3.048 60.309 1.00 51.93 246 VAL C C 1
ATOM 8196 O O . VAL C 1 234 ? -34.435 -2.064 60.366 1.00 51.86 246 VAL C O 1
ATOM 8200 N N . ASP C 1 235 ? -36.229 -3.208 61.110 1.00 50.54 247 ASP C N 1
ATOM 8201 C CA . ASP C 1 235 ? -36.714 -2.228 62.101 1.00 50.63 247 ASP C CA 1
ATOM 8202 C C . ASP C 1 235 ? -36.095 -2.559 63.484 1.00 55.09 247 ASP C C 1
ATOM 8203 O O . ASP C 1 235 ? -36.743 -3.111 64.386 1.00 55.11 247 ASP C O 1
ATOM 8208 N N . LYS C 1 236 ? -34.803 -2.240 63.611 1.00 52.64 248 LYS C N 1
ATOM 8209 C CA . LYS C 1 236 ? -33.963 -2.539 64.788 1.00 53.97 248 LYS C CA 1
ATOM 8210 C C . LYS C 1 236 ? -34.496 -2.080 66.143 1.00 58.85 248 LYS C C 1
ATOM 8211 O O . LYS C 1 236 ? -34.353 -2.815 67.117 1.00 61.52 248 LYS C O 1
ATOM 8217 N N . ASP C 1 237 ? -35.129 -0.896 66.209 1.00 52.17 249 ASP C N 1
ATOM 8218 C CA . ASP C 1 237 ? -35.687 -0.383 67.456 1.00 51.04 249 ASP C CA 1
ATOM 8219 C C . ASP C 1 237 ? -37.181 -0.677 67.638 1.00 54.01 249 ASP C C 1
ATOM 8220 O O . ASP C 1 237 ? -37.786 -0.195 68.599 1.00 53.63 249 ASP C O 1
ATOM 8225 N N . GLY C 1 238 ? -37.761 -1.471 66.733 1.00 47.99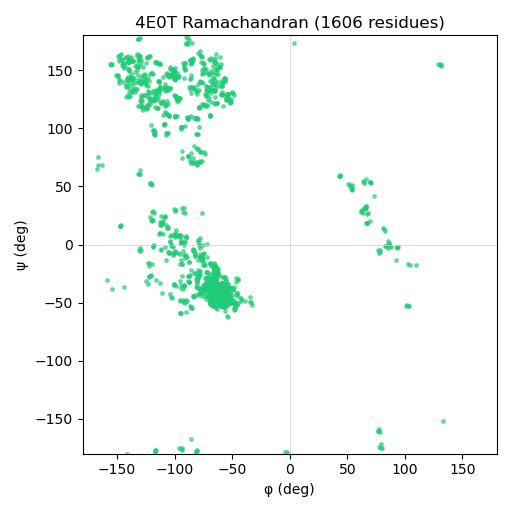 250 GLY C N 1
ATOM 8226 C CA . GLY C 1 238 ? -39.170 -1.847 66.805 1.00 46.59 250 GLY C CA 1
ATOM 8227 C C . GLY C 1 238 ? -40.162 -0.714 66.671 1.00 50.42 250 GLY C C 1
ATOM 8228 O O . GLY C 1 238 ? -41.265 -0.830 67.183 1.00 53.29 250 GLY C O 1
ATOM 8229 N N . HIS C 1 239 ? -39.805 0.376 65.981 1.00 47.24 251 HIS C N 1
ATOM 8230 C CA . HIS C 1 239 ? -40.680 1.542 65.743 1.00 48.37 251 HIS C CA 1
ATOM 8231 C C . HIS C 1 239 ? -41.962 1.239 64.935 1.00 54.34 251 HIS C C 1
ATOM 8232 O O . HIS C 1 239 ? -42.963 1.950 65.087 1.00 55.86 251 HIS C O 1
ATOM 8239 N N . LEU C 1 240 ? -41.947 0.150 64.126 1.00 49.19 252 LEU C N 1
ATOM 8240 C CA . LEU C 1 240 ? -43.116 -0.298 63.364 1.00 48.08 252 LEU C CA 1
ATOM 8241 C C . LEU C 1 240 ? -43.849 -1.504 64.023 1.00 53.45 252 LEU C C 1
ATOM 8242 O O . LEU C 1 240 ? -44.857 -1.969 63.481 1.00 51.47 252 LEU C O 1
ATOM 8247 N N . ASP C 1 241 ? -43.333 -2.022 65.166 1.00 52.65 253 ASP C N 1
ATOM 8248 C CA . ASP C 1 241 ? -43.902 -3.198 65.825 1.00 54.69 253 ASP C CA 1
ATOM 8249 C C . ASP C 1 241 ? -45.397 -3.142 66.125 1.00 57.29 253 ASP C C 1
ATOM 8250 O O . ASP C 1 241 ? -46.093 -4.089 65.776 1.00 57.60 253 ASP C O 1
ATOM 8255 N N . SER C 1 242 ? -45.894 -2.057 66.737 1.00 54.00 254 SER C N 1
ATOM 8256 C CA . SER C 1 242 ? -47.321 -1.953 67.053 1.00 55.88 254 SER C CA 1
ATOM 8257 C C . SER C 1 242 ? -48.193 -1.879 65.794 1.00 59.01 254 SER C C 1
ATOM 8258 O O . SER C 1 242 ? -49.278 -2.455 65.788 1.00 59.53 254 SER C O 1
ATOM 8261 N N . LEU C 1 243 ? -47.689 -1.230 64.718 1.00 54.34 255 LEU C N 1
ATOM 8262 C CA . LEU C 1 243 ? -48.382 -1.153 63.426 1.00 53.25 255 LEU C CA 1
ATOM 8263 C C . LEU C 1 243 ? -48.451 -2.557 62.803 1.00 56.11 255 LEU C C 1
ATOM 8264 O O . LEU C 1 243 ? -49.513 -2.961 62.335 1.00 56.41 255 LEU C O 1
ATOM 8269 N N . CYS C 1 244 ? -47.325 -3.304 62.853 1.00 51.34 256 CYS C N 1
ATOM 8270 C CA . CYS C 1 244 ? -47.199 -4.676 62.354 1.00 50.94 256 CYS C CA 1
ATOM 8271 C C . CYS C 1 244 ? -48.180 -5.607 63.058 1.00 55.93 256 CYS C C 1
ATOM 8272 O O . CYS C 1 244 ? -48.917 -6.328 62.385 1.00 56.76 256 CYS C O 1
ATOM 8275 N N . GLN C 1 245 ? -48.211 -5.559 64.415 1.00 52.02 257 GLN C N 1
ATOM 8276 C CA . GLN C 1 245 ? -49.085 -6.360 65.275 1.00 52.37 257 GLN C CA 1
ATOM 8277 C C . GLN C 1 245 ? -50.551 -6.199 64.919 1.00 55.68 257 GLN C C 1
ATOM 8278 O O . GLN C 1 245 ? -51.277 -7.191 64.881 1.00 55.83 257 GLN C O 1
ATOM 8284 N N . LEU C 1 246 ? -50.976 -4.955 64.638 1.00 52.21 258 LEU C N 1
ATOM 8285 C CA . LEU C 1 246 ? -52.344 -4.615 64.256 1.00 53.35 258 LEU C CA 1
ATOM 8286 C C . LEU C 1 246 ? -52.731 -5.300 62.931 1.00 57.02 258 LEU C C 1
ATOM 8287 O O . LEU C 1 246 ? -53.787 -5.934 62.867 1.00 57.99 258 LEU C O 1
ATOM 8292 N N . ILE C 1 247 ? -51.843 -5.231 61.907 1.00 51.64 259 ILE C N 1
ATOM 8293 C CA . ILE C 1 247 ? -52.060 -5.864 60.606 1.00 50.86 259 ILE C CA 1
ATOM 8294 C C . ILE C 1 247 ? -52.029 -7.408 60.729 1.00 54.08 259 ILE C C 1
ATOM 8295 O O . ILE C 1 247 ? -52.931 -8.073 60.219 1.00 52.04 259 ILE C O 1
ATOM 8300 N N . GLU C 1 248 ? -50.998 -7.959 61.418 1.00 52.25 260 GLU C N 1
ATOM 8301 C CA . GLU C 1 248 ? -50.816 -9.396 61.675 1.00 53.34 260 GLU C CA 1
ATOM 8302 C C . GLU C 1 248 ? -52.086 -9.987 62.295 1.00 58.66 260 GLU C C 1
ATOM 8303 O O . GLU C 1 248 ? -52.533 -11.053 61.866 1.00 60.17 260 GLU C O 1
ATOM 8309 N N . ALA C 1 249 ? -52.690 -9.277 63.281 1.00 53.98 261 ALA C N 1
ATOM 8310 C CA . ALA C 1 249 ? -53.921 -9.699 63.948 1.00 54.54 261 ALA C CA 1
ATOM 8311 C C . ALA C 1 249 ? -55.099 -9.735 62.984 1.00 58.06 261 ALA C C 1
ATOM 8312 O O . ALA C 1 249 ? -55.906 -10.663 63.058 1.00 59.38 261 ALA C O 1
ATOM 8314 N N . HIS C 1 250 ? -55.216 -8.743 62.073 1.00 53.35 262 HIS C N 1
ATOM 8315 C CA . HIS C 1 250 ? -56.326 -8.791 61.116 1.00 53.12 262 HIS C CA 1
ATOM 8316 C C . HIS C 1 250 ? -56.162 -10.001 60.192 1.00 55.51 262 HIS C C 1
ATOM 8317 O O . HIS C 1 250 ? -57.126 -10.699 59.934 1.00 56.62 262 HIS C O 1
ATOM 8324 N N . PHE C 1 251 ? -54.930 -10.265 59.745 1.00 51.27 263 PHE C N 1
ATOM 8325 C CA . PHE C 1 251 ? -54.592 -11.384 58.873 1.00 50.00 263 PHE C CA 1
ATOM 8326 C C . PHE C 1 251 ? -54.917 -12.737 59.548 1.00 57.79 263 PHE C C 1
ATOM 8327 O O . PHE C 1 251 ? -55.458 -13.626 58.894 1.00 57.55 263 PHE C O 1
ATOM 8335 N N . GLN C 1 252 ? -54.601 -12.878 60.853 1.00 57.63 264 GLN C N 1
ATOM 8336 C CA . GLN C 1 252 ? -54.878 -14.084 61.625 1.00 60.00 264 GLN C CA 1
ATOM 8337 C C . GLN C 1 252 ? -56.402 -14.295 61.725 1.00 66.80 264 GLN C C 1
ATOM 8338 O O . GLN C 1 252 ? -56.887 -15.374 61.370 1.00 69.71 264 GLN C O 1
ATOM 8344 N N . GLN C 1 253 ? -57.155 -13.248 62.143 1.00 61.15 265 GLN C N 1
ATOM 8345 C CA . GLN C 1 253 ? -58.614 -13.285 62.305 1.00 61.84 265 GLN C CA 1
ATOM 8346 C C . GLN C 1 253 ? -59.356 -13.537 60.997 1.00 66.75 265 GLN C C 1
ATOM 8347 O O . GLN C 1 253 ? -60.300 -14.332 60.986 1.00 67.08 265 GLN C O 1
ATOM 8353 N N . SER C 1 254 ? -58.953 -12.841 59.902 1.00 61.42 266 SER C N 1
ATOM 8354 C CA . SER C 1 254 ? -59.602 -12.968 58.593 1.00 61.42 266 SER C CA 1
ATOM 8355 C C . SER C 1 254 ? -59.087 -14.153 57.769 1.00 68.33 266 SER C C 1
ATOM 8356 O O . SER C 1 254 ? -59.634 -14.419 56.694 1.00 68.94 266 SER C O 1
ATOM 8359 N N . LYS C 1 255 ? -58.042 -14.862 58.276 1.00 65.74 267 LYS C N 1
ATOM 8360 C CA . LYS C 1 255 ? -57.406 -16.044 57.668 1.00 66.17 267 LYS C CA 1
ATOM 8361 C C . LYS C 1 255 ? -56.671 -15.741 56.342 1.00 72.93 267 LYS C C 1
ATOM 8362 O O . LYS C 1 255 ? -56.931 -16.375 55.312 1.00 73.87 267 LYS C O 1
ATOM 8368 N N . ILE C 1 256 ? -55.725 -14.789 56.392 1.00 69.56 268 ILE C N 1
ATOM 8369 C CA . ILE C 1 256 ? -54.900 -14.377 55.251 1.00 68.07 268 ILE C CA 1
ATOM 8370 C C . ILE C 1 256 ? -53.416 -14.749 55.482 1.00 71.26 268 ILE C C 1
ATOM 8371 O O . ILE C 1 256 ? -52.869 -14.448 56.548 1.00 70.05 268 ILE C O 1
ATOM 8376 N N . ASP C 1 257 ? -52.774 -15.377 54.466 1.00 68.87 269 ASP C N 1
ATOM 8377 C CA . ASP C 1 257 ? -51.352 -15.786 54.463 1.00 68.00 269 ASP C CA 1
ATOM 8378 C C . ASP C 1 257 ? -50.571 -15.178 53.287 1.00 70.61 269 ASP C C 1
ATOM 8379 O O . ASP C 1 257 ? -49.368 -14.972 53.407 1.00 70.21 269 ASP C O 1
ATOM 8384 N N . ASP C 1 258 ? -51.238 -15.002 52.129 1.00 67.02 270 ASP C N 1
ATOM 8385 C CA . ASP C 1 258 ? -50.690 -14.549 50.848 1.00 65.14 270 ASP C CA 1
ATOM 8386 C C . ASP C 1 258 ? -50.347 -13.057 50.772 1.00 65.62 270 ASP C C 1
ATOM 8387 O O . ASP C 1 258 ? -51.052 -12.254 50.121 1.00 67.79 270 ASP C O 1
ATOM 8392 N N . ALA C 1 259 ? -49.200 -12.711 51.373 1.00 54.83 271 ALA C N 1
ATOM 8393 C CA . ALA C 1 259 ? -48.735 -11.341 51.403 1.00 50.59 271 ALA C CA 1
ATOM 8394 C C . ALA C 1 259 ? -47.417 -11.136 50.651 1.00 51.04 271 ALA C C 1
ATOM 8395 O O . ALA C 1 259 ? -46.657 -12.081 50.445 1.00 50.64 271 ALA C O 1
ATOM 8397 N N . PHE C 1 260 ? -47.181 -9.898 50.211 1.00 43.92 272 PHE C N 1
ATOM 8398 C CA . PHE C 1 260 ? -45.940 -9.473 49.584 1.00 42.23 272 PHE C CA 1
ATOM 8399 C C . PHE C 1 260 ? -45.593 -8.083 50.084 1.00 46.69 272 PHE C C 1
ATOM 8400 O O . PHE C 1 260 ? -46.449 -7.399 50.658 1.00 46.98 272 PHE C O 1
ATOM 8408 N N . LEU C 1 261 ? -44.325 -7.705 49.946 1.00 41.67 273 LEU C N 1
ATOM 8409 C CA . LEU C 1 261 ? -43.832 -6.459 50.507 1.00 40.91 273 LEU C CA 1
ATOM 8410 C C . LEU C 1 261 ? -43.308 -5.523 49.468 1.00 42.88 273 LEU C C 1
ATOM 8411 O O . LEU C 1 261 ? -42.691 -5.945 48.490 1.00 40.65 273 LEU C O 1
ATOM 8416 N N . CYS C 1 262 ? -43.491 -4.235 49.733 1.00 40.77 274 CYS C N 1
ATOM 8417 C CA . CYS C 1 262 ? -42.990 -3.147 48.908 1.00 40.37 274 CYS C CA 1
ATOM 8418 C C . CYS C 1 262 ? -42.243 -2.157 49.813 1.00 40.26 274 CYS C C 1
ATOM 8419 O O . CYS C 1 262 ? -42.700 -1.901 50.919 1.00 38.26 274 CYS C O 1
ATOM 8422 N N . CYS C 1 263 ? -41.113 -1.603 49.347 1.00 36.22 275 CYS C N 1
ATOM 8423 C CA . CYS C 1 263 ? -40.402 -0.570 50.103 1.00 37.75 275 CYS C CA 1
ATOM 8424 C C . CYS C 1 263 ? -39.890 0.485 49.143 1.00 37.89 275 CYS C C 1
ATOM 8425 O O . CYS C 1 263 ? -39.683 0.189 47.973 1.00 37.00 275 CYS C O 1
ATOM 8428 N N . ASP C 1 264 ? -39.654 1.695 49.641 1.00 34.75 276 ASP C N 1
ATOM 8429 C CA . ASP C 1 264 ? -39.035 2.763 48.838 1.00 35.49 276 ASP C CA 1
ATOM 8430 C C . ASP C 1 264 ? -37.521 2.548 48.891 1.00 35.82 276 ASP C C 1
ATOM 8431 O O . ASP C 1 264 ? -36.953 2.343 49.976 1.00 35.28 276 ASP C O 1
ATOM 8436 N N . LEU C 1 265 ? -36.883 2.633 47.748 1.00 30.91 277 LEU C N 1
ATOM 8437 C CA . LEU C 1 265 ? -35.436 2.491 47.650 1.00 30.54 277 LEU C CA 1
ATOM 8438 C C . LEU C 1 265 ? -34.738 3.812 47.937 1.00 33.90 277 LEU C C 1
ATOM 8439 O O . LEU C 1 265 ? -34.197 4.483 47.054 1.00 32.04 277 LEU C O 1
ATOM 8444 N N . VAL C 1 266 ? -34.811 4.193 49.201 1.00 31.92 278 VAL C N 1
ATOM 8445 C CA . VAL C 1 266 ? -34.209 5.393 49.778 1.00 32.09 278 VAL C CA 1
ATOM 8446 C C . VAL C 1 266 ? -33.446 4.935 51.028 1.00 37.68 278 VAL C C 1
ATOM 8447 O O . VAL C 1 266 ? -33.492 3.753 51.377 1.00 34.57 278 VAL C O 1
ATOM 8451 N N . ASP C 1 267 ? -32.768 5.860 51.714 1.00 41.27 279 ASP C N 1
ATOM 8452 C CA . ASP C 1 267 ? -32.038 5.532 52.939 1.00 44.72 279 ASP C CA 1
ATOM 8453 C C . ASP C 1 267 ? -33.004 4.869 53.911 1.00 47.08 279 ASP C C 1
ATOM 8454 O O . ASP C 1 267 ? -34.142 5.327 54.005 1.00 45.20 279 ASP C O 1
ATOM 8459 N N . PRO C 1 268 ? -32.652 3.698 54.495 1.00 45.41 280 PRO C N 1
ATOM 8460 C CA . PRO C 1 268 ? -33.609 2.983 55.370 1.00 47.07 280 PRO C CA 1
ATOM 8461 C C . PRO C 1 268 ? -34.380 3.820 56.402 1.00 55.88 280 PRO C C 1
ATOM 8462 O O . PRO C 1 268 ? -35.521 3.472 56.682 1.00 56.47 280 PRO C O 1
ATOM 8466 N N . ALA C 1 269 ? -33.785 4.927 56.927 1.00 54.90 281 ALA C N 1
ATOM 8467 C CA . ALA C 1 269 ? -34.414 5.845 57.900 1.00 57.21 281 ALA C CA 1
ATOM 8468 C C . ALA C 1 269 ? -35.690 6.481 57.338 1.00 63.52 281 ALA C C 1
ATOM 8469 O O . ALA C 1 269 ? -36.686 6.588 58.054 1.00 66.69 281 ALA C O 1
ATOM 8471 N N . HIS C 1 270 ? -35.657 6.860 56.059 1.00 57.02 282 HIS C N 1
ATOM 8472 C CA . HIS C 1 270 ? -36.727 7.526 55.338 1.00 56.91 282 HIS C CA 1
ATOM 8473 C C . HIS C 1 270 ? -37.629 6.595 54.524 1.00 54.85 282 HIS C C 1
ATOM 8474 O O . HIS C 1 270 ? -38.452 7.094 53.757 1.00 54.50 282 HIS C O 1
ATOM 8481 N N . THR C 1 271 ? -37.492 5.262 54.654 1.00 47.56 283 THR C N 1
ATOM 8482 C CA . THR C 1 271 ? -38.311 4.370 53.835 1.00 45.55 283 THR C CA 1
ATOM 8483 C C . THR C 1 271 ? -39.729 4.225 54.328 1.00 50.36 283 THR C C 1
ATOM 8484 O O . THR C 1 271 ? -40.018 4.494 55.488 1.00 52.16 283 THR C O 1
ATOM 8488 N N . ARG C 1 272 ? -40.587 3.733 53.453 1.00 45.81 284 ARG C N 1
ATOM 8489 C CA . ARG C 1 272 ? -41.973 3.432 53.745 1.00 47.10 284 ARG C CA 1
ATOM 8490 C C . ARG C 1 272 ? -42.220 2.013 53.280 1.00 47.74 284 ARG C C 1
ATOM 8491 O O . ARG C 1 272 ? -41.875 1.672 52.157 1.00 46.97 284 ARG C O 1
ATOM 8499 N N . PHE C 1 273 ? -42.751 1.168 54.167 1.00 43.49 285 PHE C N 1
ATOM 8500 C CA . PHE C 1 273 ? -43.108 -0.205 53.837 1.00 42.23 285 PHE C CA 1
ATOM 8501 C C . PHE C 1 273 ? -44.588 -0.285 53.580 1.00 46.51 285 PHE C C 1
ATOM 8502 O O . PHE C 1 273 ? -45.378 0.351 54.284 1.00 47.59 285 PHE C O 1
ATOM 8510 N N . LYS C 1 274 ? -44.973 -1.098 52.596 1.00 42.43 286 LYS C N 1
ATOM 8511 C CA . LYS C 1 274 ? -46.375 -1.380 52.300 1.00 42.37 286 LYS C CA 1
ATOM 8512 C C . LYS C 1 274 ? -46.509 -2.890 52.266 1.00 45.48 286 LYS C C 1
ATOM 8513 O O . LYS C 1 274 ? -45.748 -3.551 51.555 1.00 45.88 286 LYS C O 1
ATOM 8519 N N . VAL C 1 275 ? -47.403 -3.441 53.084 1.00 41.38 287 VAL C N 1
ATOM 8520 C CA . VAL C 1 275 ? -47.671 -4.876 53.074 1.00 41.51 287 VAL C CA 1
ATOM 8521 C C . VAL C 1 275 ? -48.914 -5.074 52.207 1.00 46.14 287 VAL C C 1
ATOM 8522 O O . VAL C 1 275 ? -49.959 -4.467 52.463 1.00 44.56 287 VAL C O 1
ATOM 8526 N N . TYR C 1 276 ? -48.790 -5.909 51.180 1.00 43.75 288 TYR C N 1
ATOM 8527 C CA . TYR C 1 276 ? -49.882 -6.212 50.271 1.00 43.87 288 TYR C CA 1
ATOM 8528 C C . TYR C 1 276 ? -50.452 -7.573 50.559 1.00 50.85 288 TYR C C 1
ATOM 8529 O O . TYR C 1 276 ? -49.737 -8.469 50.988 1.00 50.82 288 TYR C O 1
ATOM 8538 N N . ILE C 1 277 ? -51.740 -7.742 50.238 1.00 48.64 289 ILE C N 1
ATOM 8539 C CA . ILE C 1 277 ? -52.468 -9.001 50.286 1.00 49.03 289 ILE C CA 1
ATOM 8540 C C . ILE C 1 277 ? -53.332 -9.092 49.054 1.00 55.66 289 ILE C C 1
ATOM 8541 O O . ILE C 1 277 ? -53.860 -8.078 48.591 1.00 53.69 289 ILE C O 1
ATOM 8546 N N . ALA C 1 278 ? -53.465 -10.308 48.524 1.00 56.24 290 ALA C N 1
ATOM 8547 C CA . ALA C 1 278 ? -54.351 -10.637 47.409 1.00 57.67 290 ALA C CA 1
ATOM 8548 C C . ALA C 1 278 ? -55.415 -11.550 47.991 1.00 62.31 290 ALA C C 1
ATOM 8549 O O . ALA C 1 278 ? -55.096 -12.426 48.795 1.00 62.67 290 ALA C O 1
ATOM 8551 N N . ASP C 1 279 ? -56.675 -11.300 47.656 1.00 59.63 291 ASP C N 1
ATOM 8552 C CA . ASP C 1 279 ? -57.796 -12.091 48.154 1.00 60.57 291 ASP C CA 1
ATOM 8553 C C . ASP C 1 279 ? -58.679 -12.523 46.979 1.00 65.05 291 ASP C C 1
ATOM 8554 O O . ASP C 1 279 ? -59.220 -11.661 46.286 1.00 62.15 291 ASP C O 1
ATOM 8559 N N . PRO C 1 280 ? -58.846 -13.853 46.750 1.00 65.40 292 PRO C N 1
ATOM 8560 C CA . PRO C 1 280 ? -59.686 -14.310 45.622 1.00 66.60 292 PRO C CA 1
ATOM 8561 C C . PRO C 1 280 ? -61.191 -14.041 45.784 1.00 72.29 292 PRO C C 1
ATOM 8562 O O . PRO C 1 280 ? -61.907 -14.089 44.786 1.00 73.96 292 PRO C O 1
ATOM 8566 N N . LEU C 1 281 ? -61.668 -13.754 47.023 1.00 67.76 293 LEU C N 1
ATOM 8567 C CA . LEU C 1 281 ? -63.071 -13.441 47.306 1.00 68.41 293 LEU C CA 1
ATOM 8568 C C . LEU C 1 281 ? -63.369 -11.979 46.948 1.00 71.36 293 LEU C C 1
ATOM 8569 O O . LEU C 1 281 ? -63.121 -11.061 47.738 1.00 70.80 293 LEU C O 1
ATOM 8574 N N . VAL C 1 282 ? -63.887 -11.777 45.730 1.00 67.45 294 VAL C N 1
ATOM 8575 C CA . VAL C 1 282 ? -64.181 -10.462 45.163 1.00 65.86 294 VAL C CA 1
ATOM 8576 C C . VAL C 1 282 ? -65.597 -9.993 45.517 1.00 70.66 294 VAL C C 1
ATOM 8577 O O . VAL C 1 282 ? -66.513 -10.060 44.695 1.00 72.07 294 VAL C O 1
ATOM 8581 N N . THR C 1 283 ? -65.778 -9.546 46.769 1.00 66.35 295 THR C N 1
ATOM 8582 C CA . THR C 1 283 ? -67.054 -9.010 47.272 1.00 67.33 295 THR C CA 1
ATOM 8583 C C . THR C 1 283 ? -66.793 -7.699 48.007 1.00 69.81 295 THR C C 1
ATOM 8584 O O . THR C 1 283 ? -65.691 -7.506 48.533 1.00 68.58 295 THR C O 1
ATOM 8588 N N . LEU C 1 284 ? -67.795 -6.800 48.050 1.00 66.68 296 LEU C N 1
ATOM 8589 C CA . LEU C 1 284 ? -67.691 -5.525 48.760 1.00 65.28 296 LEU C CA 1
ATOM 8590 C C . LEU C 1 284 ? -67.485 -5.756 50.265 1.00 68.27 296 LEU C C 1
ATOM 8591 O O . LEU C 1 284 ? -66.662 -5.068 50.871 1.00 67.28 296 LEU C O 1
ATOM 8596 N N . ALA C 1 285 ? -68.194 -6.748 50.846 1.00 65.40 297 ALA C N 1
ATOM 8597 C CA . ALA C 1 285 ? -68.095 -7.101 52.265 1.00 65.50 297 ALA C CA 1
ATOM 8598 C C . ALA C 1 285 ? -66.667 -7.510 52.643 1.00 68.29 297 ALA C C 1
ATOM 8599 O O . ALA C 1 285 ? -66.159 -7.042 53.663 1.00 67.71 297 ALA C O 1
ATOM 8601 N N . ARG C 1 286 ? -66.004 -8.320 51.797 1.00 64.46 298 ARG C N 1
ATOM 8602 C CA . ARG C 1 286 ? -64.628 -8.760 52.022 1.00 62.97 298 ARG C CA 1
ATOM 8603 C C . ARG C 1 286 ? -63.637 -7.588 51.871 1.00 66.82 298 ARG C C 1
ATOM 8604 O O . ARG C 1 286 ? -62.704 -7.478 52.666 1.00 64.19 298 ARG C O 1
ATOM 8612 N N . ALA C 1 287 ? -63.861 -6.704 50.871 1.00 64.65 299 ALA C N 1
ATOM 8613 C CA . ALA C 1 287 ? -63.026 -5.516 50.647 1.00 62.23 299 ALA C CA 1
ATOM 8614 C C . ALA C 1 287 ? -63.152 -4.549 51.840 1.00 64.87 299 ALA C C 1
ATOM 8615 O O . ALA C 1 287 ? -62.133 -4.030 52.303 1.00 62.53 299 ALA C O 1
ATOM 8617 N N . GLU C 1 288 ? -64.386 -4.379 52.379 1.00 63.29 300 GLU C N 1
ATOM 8618 C CA . GLU C 1 288 ? -64.683 -3.556 53.557 1.00 64.36 300 GLU C CA 1
ATOM 8619 C C . GLU C 1 288 ? -63.968 -4.098 54.788 1.00 66.93 300 GLU C C 1
ATOM 8620 O O . GLU C 1 288 ? -63.435 -3.316 55.579 1.00 66.77 300 GLU C O 1
ATOM 8626 N N . GLU C 1 289 ? -63.997 -5.439 54.967 1.00 62.34 301 GLU C N 1
ATOM 8627 C CA . GLU C 1 289 ? -63.368 -6.136 56.089 1.00 61.37 301 GLU C CA 1
ATOM 8628 C C . GLU C 1 289 ? -61.861 -5.849 56.091 1.00 62.04 301 GLU C C 1
ATOM 8629 O O . GLU C 1 289 ? -61.285 -5.553 57.136 1.00 61.88 301 GLU C O 1
ATOM 8635 N N . HIS C 1 290 ? -61.242 -5.900 54.921 1.00 56.71 302 HIS C N 1
ATOM 8636 C CA . HIS C 1 290 ? -59.817 -5.625 54.789 1.00 54.05 302 HIS C CA 1
ATOM 8637 C C . HIS C 1 290 ? -59.480 -4.131 54.904 1.00 58.15 302 HIS C C 1
ATOM 8638 O O . HIS C 1 290 ? -58.477 -3.788 55.537 1.00 57.65 302 HIS C O 1
ATOM 8645 N N . TRP C 1 291 ? -60.328 -3.249 54.333 1.00 54.96 303 TRP C N 1
ATOM 8646 C CA . TRP C 1 291 ? -60.137 -1.798 54.375 1.00 54.98 303 TRP C CA 1
ATOM 8647 C C . TRP C 1 291 ? -60.028 -1.261 55.799 1.00 61.02 303 TRP C C 1
ATOM 8648 O O . TRP C 1 291 ? -59.196 -0.400 56.062 1.00 58.65 303 TRP C O 1
ATOM 8659 N N . THR C 1 292 ? -60.868 -1.764 56.706 1.00 62.04 304 THR C N 1
ATOM 8660 C CA . THR C 1 292 ? -60.906 -1.320 58.101 1.00 63.59 304 THR C CA 1
ATOM 8661 C C . THR C 1 292 ? -60.040 -2.189 59.035 1.00 68.64 304 THR C C 1
ATOM 8662 O O . THR C 1 292 ? -60.044 -1.944 60.247 1.00 69.42 304 THR C O 1
ATOM 8666 N N . LEU C 1 293 ? -59.330 -3.212 58.482 1.00 64.19 305 LEU C N 1
ATOM 8667 C CA . LEU C 1 293 ? -58.547 -4.210 59.234 1.00 63.15 305 LEU C CA 1
ATOM 8668 C C . LEU C 1 293 ? -59.425 -4.891 60.313 1.00 68.42 305 LEU C C 1
ATOM 8669 O O . LEU C 1 293 ? -59.023 -4.986 61.472 1.00 68.34 305 LEU C O 1
ATOM 8674 N N . GLY C 1 294 ? -60.630 -5.319 59.917 1.00 66.52 306 GLY C N 1
ATOM 8675 C CA . GLY C 1 294 ? -61.603 -5.954 60.809 1.00 68.04 306 GLY C CA 1
ATOM 8676 C C . GLY C 1 294 ? -62.141 -5.037 61.894 1.00 72.42 306 GLY C C 1
ATOM 8677 O O . GLY C 1 294 ? -62.476 -5.494 62.990 1.00 73.30 306 GLY C O 1
ATOM 8678 N N . GLY C 1 295 ? -62.228 -3.745 61.587 1.00 68.68 307 GLY C N 1
ATOM 8679 C CA . GLY C 1 295 ? -62.701 -2.736 62.531 1.00 69.85 307 GLY C CA 1
ATOM 8680 C C . GLY C 1 295 ? -61.604 -2.043 63.327 1.00 73.12 307 GLY C C 1
ATOM 8681 O O . GLY C 1 295 ? -61.899 -1.136 64.112 1.00 74.13 307 GLY C O 1
ATOM 8682 N N . ARG C 1 296 ? -60.327 -2.446 63.132 1.00 66.70 308 ARG C N 1
ATOM 8683 C CA . ARG C 1 296 ? -59.190 -1.856 63.846 1.00 65.30 308 ARG C CA 1
ATOM 8684 C C . ARG C 1 296 ? -58.847 -0.429 63.373 1.00 71.21 308 ARG C C 1
ATOM 8685 O O . ARG C 1 296 ? -58.236 0.324 64.133 1.00 71.09 308 ARG C O 1
ATOM 8693 N N . LEU C 1 297 ? -59.230 -0.057 62.129 1.00 68.51 309 LEU C N 1
ATOM 8694 C CA . LEU C 1 297 ? -58.991 1.284 61.586 1.00 68.28 309 LEU C CA 1
ATOM 8695 C C . LEU C 1 297 ? -60.227 2.139 61.835 1.00 77.63 309 LEU C C 1
ATOM 8696 O O . LEU C 1 297 ? -61.238 2.007 61.143 1.00 78.11 309 LEU C O 1
ATOM 8701 N N . THR C 1 298 ? -60.147 2.987 62.869 1.00 77.55 310 THR C N 1
ATOM 8702 C CA . THR C 1 298 ? -61.242 3.813 63.379 1.00 80.47 310 THR C CA 1
ATOM 8703 C C . THR C 1 298 ? -61.242 5.293 62.961 1.00 85.49 310 THR C C 1
ATOM 8704 O O . THR C 1 298 ? -62.226 5.991 63.241 1.00 88.82 310 THR C O 1
ATOM 8708 N N . ASP C 1 299 ? -60.166 5.772 62.314 1.00 78.40 311 ASP C N 1
ATOM 8709 C CA . ASP C 1 299 ? -60.042 7.175 61.910 1.00 78.08 311 ASP C CA 1
ATOM 8710 C C . ASP C 1 299 ? -61.125 7.667 60.927 1.00 82.80 311 ASP C C 1
ATOM 8711 O O . ASP C 1 299 ? -61.814 6.848 60.308 1.00 82.99 311 ASP C O 1
ATOM 8716 N N . GLU C 1 300 ? -61.299 9.009 60.829 1.00 78.90 312 GLU C N 1
ATOM 8717 C CA . GLU C 1 300 ? -62.279 9.655 59.947 1.00 78.96 312 GLU C CA 1
ATOM 8718 C C . GLU C 1 300 ? -61.989 9.406 58.459 1.00 79.28 312 GLU C C 1
ATOM 8719 O O . GLU C 1 300 ? -62.921 9.157 57.703 1.00 79.29 312 GLU C O 1
ATOM 8725 N N . ASP C 1 301 ? -60.705 9.467 58.052 1.00 72.90 313 ASP C N 1
ATOM 8726 C CA . ASP C 1 301 ? -60.252 9.244 56.669 1.00 70.35 313 ASP C CA 1
ATOM 8727 C C . ASP C 1 301 ? -60.687 7.878 56.111 1.00 72.67 313 ASP C C 1
ATOM 8728 O O . ASP C 1 301 ? -61.166 7.804 54.973 1.00 71.33 313 ASP C O 1
ATOM 8733 N N . ALA C 1 302 ? -60.529 6.812 56.928 1.00 68.45 314 ALA C N 1
ATOM 8734 C CA . ALA C 1 302 ? -60.888 5.434 56.595 1.00 67.50 314 ALA C CA 1
ATOM 8735 C C . ALA C 1 302 ? -62.393 5.299 56.428 1.00 72.36 314 ALA C C 1
ATOM 8736 O O . ALA C 1 302 ? -62.841 4.613 55.508 1.00 72.06 314 ALA C O 1
ATOM 8738 N N . ALA C 1 303 ? -63.164 5.984 57.302 1.00 69.15 315 ALA C N 1
ATOM 8739 C CA . ALA C 1 303 ? -64.626 5.983 57.315 1.00 70.87 315 ALA C CA 1
ATOM 8740 C C . ALA C 1 303 ? -65.189 6.655 56.067 1.00 75.29 315 ALA C C 1
ATOM 8741 O O . ALA C 1 303 ? -66.035 6.067 55.387 1.00 74.78 315 ALA C O 1
ATOM 8743 N N . VAL C 1 304 ? -64.693 7.867 55.747 1.00 73.24 316 VAL C N 1
ATOM 8744 C CA . VAL C 1 304 ? -65.089 8.633 54.555 1.00 74.28 316 VAL C CA 1
ATOM 8745 C C . VAL C 1 304 ? -64.727 7.819 53.293 1.00 74.41 316 VAL C C 1
ATOM 8746 O O . VAL C 1 304 ? -65.568 7.668 52.403 1.00 75.00 316 VAL C O 1
ATOM 8750 N N . GLY C 1 305 ? -63.519 7.247 53.289 1.00 66.61 317 GLY C N 1
ATOM 8751 C CA . GLY C 1 305 ? -63.003 6.408 52.209 1.00 63.65 317 GLY C CA 1
ATOM 8752 C C . GLY C 1 305 ? -63.883 5.212 51.908 1.00 65.47 317 GLY C C 1
ATOM 8753 O O . GLY C 1 305 ? -64.181 4.945 50.744 1.00 62.80 317 GLY C O 1
ATOM 8754 N N . LEU C 1 306 ? -64.332 4.513 52.975 1.00 63.95 318 LEU C N 1
ATOM 8755 C CA . LEU C 1 306 ? -65.221 3.350 52.911 1.00 65.08 318 LEU C CA 1
ATOM 8756 C C . LEU C 1 306 ? -66.545 3.689 52.224 1.00 72.00 318 LEU C C 1
ATOM 8757 O O . LEU C 1 306 ? -67.006 2.904 51.402 1.00 71.55 318 LEU C O 1
ATOM 8762 N N . GLU C 1 307 ? -67.122 4.869 52.529 1.00 71.17 319 GLU C N 1
ATOM 8763 C CA . GLU C 1 307 ? -68.355 5.347 51.909 1.00 73.69 319 GLU C CA 1
ATOM 8764 C C . GLU C 1 307 ? -68.159 5.600 50.416 1.00 77.22 319 GLU C C 1
ATOM 8765 O O . GLU C 1 307 ? -69.020 5.229 49.619 1.00 77.43 319 GLU C O 1
ATOM 8771 N N . ILE C 1 308 ? -66.996 6.176 50.037 1.00 72.73 320 ILE C N 1
ATOM 8772 C CA . ILE C 1 308 ? -66.636 6.438 48.646 1.00 71.40 320 ILE C CA 1
ATOM 8773 C C . ILE C 1 308 ? -66.462 5.095 47.905 1.00 73.53 320 ILE C C 1
ATOM 8774 O O . ILE C 1 308 ? -66.956 4.955 46.779 1.00 75.31 320 ILE C O 1
ATOM 8779 N N . ILE C 1 309 ? -65.796 4.108 48.552 1.00 66.22 321 ILE C N 1
ATOM 8780 C CA . ILE C 1 309 ? -65.564 2.759 48.002 1.00 63.68 321 ILE C CA 1
ATOM 8781 C C . ILE C 1 309 ? -66.904 2.073 47.712 1.00 68.66 321 ILE C C 1
ATOM 8782 O O . ILE C 1 309 ? -67.079 1.521 46.627 1.00 66.24 321 ILE C O 1
ATOM 8787 N N . ARG C 1 310 ? -67.841 2.112 48.687 1.00 68.72 322 ARG C N 1
ATOM 8788 C CA . ARG C 1 310 ? -69.170 1.514 48.573 1.00 71.21 322 ARG C CA 1
ATOM 8789 C C . ARG C 1 310 ? -69.879 2.007 47.308 1.00 75.54 322 ARG C C 1
ATOM 8790 O O . ARG C 1 310 ? -70.398 1.192 46.561 1.00 75.92 322 ARG C O 1
ATOM 8798 N N . GLY C 1 311 ? -69.804 3.313 47.046 1.00 71.97 323 GLY C N 1
ATOM 8799 C CA . GLY C 1 311 ? -70.360 3.954 45.860 1.00 72.37 323 GLY C CA 1
ATOM 8800 C C . GLY C 1 311 ? -69.662 3.510 44.593 1.00 75.36 323 GLY C C 1
ATOM 8801 O O . GLY C 1 311 ? -70.326 3.062 43.661 1.00 76.26 323 GLY C O 1
ATOM 8802 N N . LEU C 1 312 ? -68.311 3.595 44.561 1.00 70.56 324 LEU C N 1
ATOM 8803 C CA . LEU C 1 312 ? -67.483 3.185 43.418 1.00 68.59 324 LEU C CA 1
ATOM 8804 C C . LEU C 1 312 ? -67.686 1.727 43.030 1.00 72.32 324 LEU C C 1
ATOM 8805 O O . LEU C 1 312 ? -67.871 1.439 41.849 1.00 72.44 324 LEU C O 1
ATOM 8810 N N . TRP C 1 313 ? -67.636 0.812 44.019 1.00 67.85 325 TRP C N 1
ATOM 8811 C CA . TRP C 1 313 ? -67.809 -0.629 43.828 1.00 67.62 325 TRP C CA 1
ATOM 8812 C C . TRP C 1 313 ? -69.144 -0.935 43.139 1.00 73.43 325 TRP C C 1
ATOM 8813 O O . TRP C 1 313 ? -69.179 -1.744 42.216 1.00 73.06 325 TRP C O 1
ATOM 8824 N N . SER C 1 314 ? -70.227 -0.280 43.603 1.00 72.09 326 SER C N 1
ATOM 8825 C CA . SER C 1 314 ? -71.588 -0.403 43.097 1.00 74.45 326 SER C CA 1
ATOM 8826 C C . SER C 1 314 ? -71.696 0.133 41.665 1.00 78.99 326 SER C C 1
ATOM 8827 O O . SER C 1 314 ? -72.200 -0.582 40.799 1.00 81.17 326 SER C O 1
ATOM 8830 N N . GLU C 1 315 ? -71.236 1.386 41.424 1.00 73.75 327 GLU C N 1
ATOM 8831 C CA . GLU C 1 315 ? -71.250 2.052 40.117 1.00 74.21 327 GLU C CA 1
ATOM 8832 C C . GLU C 1 315 ? -70.467 1.251 39.072 1.00 77.78 327 GLU C C 1
ATOM 8833 O O . GLU C 1 315 ? -70.943 1.088 37.949 1.00 79.74 327 GLU C O 1
ATOM 8839 N N . LEU C 1 316 ? -69.297 0.723 39.448 1.00 72.23 328 LEU C N 1
ATOM 8840 C CA . LEU C 1 316 ? -68.461 -0.073 38.552 1.00 70.32 328 LEU C CA 1
ATOM 8841 C C . LEU C 1 316 ? -69.015 -1.475 38.325 1.00 76.91 328 LEU C C 1
ATOM 8842 O O . LEU C 1 316 ? -68.862 -2.013 37.227 1.00 76.16 328 LEU C O 1
ATOM 8847 N N . GLY C 1 317 ? -69.632 -2.049 39.356 1.00 76.10 329 GLY C N 1
ATOM 8848 C CA . GLY C 1 317 ? -70.173 -3.403 39.324 1.00 78.04 329 GLY C CA 1
ATOM 8849 C C . GLY C 1 317 ? -69.063 -4.435 39.272 1.00 83.35 329 GLY C C 1
ATOM 8850 O O . GLY C 1 317 ? -69.036 -5.263 38.353 1.00 84.87 329 GLY C O 1
ATOM 8851 N N . ILE C 1 318 ? -68.105 -4.352 40.236 1.00 77.63 330 ILE C N 1
ATOM 8852 C CA . ILE C 1 318 ? -66.958 -5.256 40.348 1.00 75.53 330 ILE C CA 1
ATOM 8853 C C . ILE C 1 318 ? -67.448 -6.717 40.317 1.00 86.16 330 ILE C C 1
ATOM 8854 O O . ILE C 1 318 ? -68.322 -7.103 41.103 1.00 88.27 330 ILE C O 1
ATOM 8859 N N . ILE C 1 319 ? -66.925 -7.486 39.352 1.00 85.58 331 ILE C N 1
ATOM 8860 C CA . ILE C 1 319 ? -67.295 -8.874 39.077 1.00 88.87 331 ILE C CA 1
ATOM 8861 C C . ILE C 1 319 ? -66.746 -9.882 40.080 1.00 97.46 331 ILE C C 1
ATOM 8862 O O . ILE C 1 319 ? -65.530 -10.038 40.202 1.00 94.81 331 ILE C O 1
ATOM 8867 N N . GLN C 1 320 ? -67.659 -10.611 40.747 1.00 100.83 332 GLN C N 1
ATOM 8868 C CA . GLN C 1 320 ? -67.313 -11.671 41.687 1.00 102.69 332 GLN C CA 1
ATOM 8869 C C . GLN C 1 320 ? -67.007 -12.951 40.894 1.00 114.22 332 GLN C C 1
ATOM 8870 O O . GLN C 1 320 ? -67.915 -13.565 40.323 1.00 115.61 332 GLN C O 1
ATOM 8876 N N . GLY C 1 321 ? -65.731 -13.324 40.856 1.00 114.88 333 GLY C N 1
ATOM 8877 C CA . GLY C 1 321 ? -65.285 -14.509 40.127 1.00 117.53 333 GLY C CA 1
ATOM 8878 C C . GLY C 1 321 ? -65.183 -15.782 40.953 1.00 128.66 333 GLY C C 1
ATOM 8879 O O . GLY C 1 321 ? -65.542 -15.783 42.137 1.00 129.73 333 GLY C O 1
ATOM 8880 N N . PRO C 1 322 ? -64.698 -16.903 40.351 1.00 128.85 334 PRO C N 1
ATOM 8881 C CA . PRO C 1 322 ? -64.553 -18.146 41.134 1.00 130.36 334 PRO C CA 1
ATOM 8882 C C . PRO C 1 322 ? -63.257 -18.150 41.962 1.00 133.88 334 PRO C C 1
ATOM 8883 O O . PRO C 1 322 ? -62.183 -17.829 41.433 1.00 131.49 334 PRO C O 1
ATOM 8887 N N . LEU C 1 323 ? -63.365 -18.501 43.270 1.00 131.77 335 LEU C N 1
ATOM 8888 C CA . LEU C 1 323 ? -62.256 -18.541 44.240 1.00 130.09 335 LEU C CA 1
ATOM 8889 C C . LEU C 1 323 ? -61.061 -19.419 43.820 1.00 133.27 335 LEU C C 1
ATOM 8890 O O . LEU C 1 323 ? -59.923 -19.126 44.207 1.00 130.80 335 LEU C O 1
ATOM 8892 N N . GLU C 1 324 ? -61.324 -20.481 43.025 1.00 131.48 336 GLU C N 1
ATOM 8893 C CA . GLU C 1 324 ? -60.312 -21.399 42.500 1.00 130.66 336 GLU C CA 1
ATOM 8894 C C . GLU C 1 324 ? -59.388 -20.634 41.523 1.00 132.36 336 GLU C C 1
ATOM 8895 O O . GLU C 1 324 ? -59.895 -20.020 40.577 1.00 131.51 336 GLU C O 1
ATOM 8901 N N . PRO C 1 325 ? -58.048 -20.606 41.777 1.00 127.79 337 PRO C N 1
ATOM 8902 C CA . PRO C 1 325 ? -57.136 -19.827 40.910 1.00 125.84 337 PRO C CA 1
ATOM 8903 C C . PRO C 1 325 ? -57.138 -20.160 39.417 1.00 130.08 337 PRO C C 1
ATOM 8904 O O . PRO C 1 325 ? -57.006 -19.240 38.608 1.00 128.55 337 PRO C O 1
ATOM 8908 N N . SER C 1 326 ? -57.288 -21.452 39.052 1.00 128.00 338 SER C N 1
ATOM 8909 C CA . SER C 1 326 ? -57.326 -21.890 37.652 1.00 128.23 338 SER C CA 1
ATOM 8910 C C . SER C 1 326 ? -58.657 -21.507 36.983 1.00 132.62 338 SER C C 1
ATOM 8911 O O . SER C 1 326 ? -58.652 -21.096 35.822 1.00 131.85 338 SER C O 1
ATOM 8914 N N . ALA C 1 327 ? -59.786 -21.621 37.728 1.00 130.02 339 ALA C N 1
ATOM 8915 C CA . ALA C 1 327 ? -61.134 -21.266 37.269 1.00 131.05 339 ALA C CA 1
ATOM 8916 C C . ALA C 1 327 ? -61.271 -19.753 37.047 1.00 133.06 339 ALA C C 1
ATOM 8917 O O . ALA C 1 327 ? -62.033 -19.337 36.170 1.00 133.21 339 ALA C O 1
ATOM 8919 N N . MET C 1 328 ? -60.528 -18.939 37.827 1.00 127.64 340 MET C N 1
ATOM 8920 C CA . MET C 1 328 ? -60.502 -17.476 37.710 1.00 125.86 340 MET C CA 1
ATOM 8921 C C . MET C 1 328 ? -59.582 -17.049 36.560 1.00 126.62 340 MET C C 1
ATOM 8922 O O . MET C 1 328 ? -59.784 -15.979 35.982 1.00 125.79 340 MET C O 1
ATOM 8927 N N . MET C 1 329 ? -58.570 -17.890 36.240 1.00 121.09 341 MET C N 1
ATOM 8928 C CA . MET C 1 329 ? -57.593 -17.686 35.167 1.00 118.71 341 MET C CA 1
ATOM 8929 C C . MET C 1 329 ? -58.279 -17.758 33.806 1.00 120.01 341 MET C C 1
ATOM 8930 O O . MET C 1 329 ? -58.056 -16.879 32.970 1.00 117.99 341 MET C O 1
ATOM 8935 N N . GLU C 1 330 ? -59.117 -18.805 33.594 1.00 116.48 342 GLU C N 1
ATOM 8936 C CA . GLU C 1 330 ? -59.863 -19.046 32.352 1.00 116.99 342 GLU C CA 1
ATOM 8937 C C . GLU C 1 330 ? -60.815 -17.901 32.011 1.00 117.98 342 GLU C C 1
ATOM 8938 O O . GLU C 1 330 ? -60.875 -17.494 30.845 1.00 117.86 342 GLU C O 1
ATOM 8944 N N . LYS C 1 331 ? -61.519 -17.348 33.031 1.00 111.17 343 LYS C N 1
ATOM 8945 C CA . LYS C 1 331 ? -62.436 -16.215 32.851 1.00 109.56 343 LYS C CA 1
ATOM 8946 C C . LYS C 1 331 ? -61.666 -14.874 32.696 1.00 107.00 343 LYS C C 1
ATOM 8947 O O . LYS C 1 331 ? -62.270 -13.847 32.365 1.00 106.16 343 LYS C O 1
ATOM 8950 N N . GLY C 1 332 ? -60.347 -14.915 32.928 1.00 98.64 344 GLY C N 1
ATOM 8951 C CA . GLY C 1 332 ? -59.457 -13.757 32.891 1.00 94.54 344 GLY C CA 1
ATOM 8952 C C . GLY C 1 332 ? -59.736 -12.783 34.021 1.00 93.36 344 GLY C C 1
ATOM 8953 O O . GLY C 1 332 ? -59.495 -11.583 33.880 1.00 92.17 344 GLY C O 1
ATOM 8954 N N . LEU C 1 333 ? -60.273 -13.293 35.149 1.00 86.94 345 LEU C N 1
ATOM 8955 C CA . LEU C 1 333 ? -60.634 -12.474 36.302 1.00 84.76 345 LEU C CA 1
ATOM 8956 C C . LEU C 1 333 ? -59.497 -12.345 37.319 1.00 82.96 345 LEU C C 1
ATOM 8957 O O . LEU C 1 333 ? -58.622 -13.218 37.421 1.00 82.85 345 LEU C O 1
ATOM 8962 N N . LEU C 1 334 ? -59.486 -11.213 38.029 1.00 73.52 346 LEU C N 1
ATOM 8963 C CA . LEU C 1 334 ? -58.447 -10.879 38.992 1.00 68.64 346 LEU C CA 1
ATOM 8964 C C . LEU C 1 334 ? -58.957 -10.860 40.437 1.00 69.84 346 LEU C C 1
ATOM 8965 O O . LEU C 1 334 ? -60.155 -10.656 40.664 1.00 71.27 346 LEU C O 1
ATOM 8970 N N . PRO C 1 335 ? -58.083 -11.065 41.448 1.00 63.03 347 PRO C N 1
ATOM 8971 C CA . PRO C 1 335 ? -58.577 -11.022 42.843 1.00 62.32 347 PRO C CA 1
ATOM 8972 C C . PRO C 1 335 ? -58.680 -9.574 43.324 1.00 63.61 347 PRO C C 1
ATOM 8973 O O . PRO C 1 335 ? -58.378 -8.662 42.568 1.00 62.39 347 PRO C O 1
ATOM 8977 N N . ILE C 1 336 ? -59.059 -9.356 44.573 1.00 60.07 348 ILE C N 1
ATOM 8978 C CA . ILE C 1 336 ? -58.980 -8.015 45.144 1.00 58.28 348 ILE C CA 1
ATOM 8979 C C . ILE C 1 336 ? -57.594 -7.950 45.799 1.00 58.82 348 ILE C C 1
ATOM 8980 O O . ILE C 1 336 ? -57.007 -8.983 46.131 1.00 57.34 348 ILE C O 1
ATOM 8985 N N . MET C 1 337 ? -57.045 -6.759 45.923 1.00 54.03 349 MET C N 1
ATOM 8986 C CA . MET C 1 337 ? -55.793 -6.576 46.632 1.00 51.85 349 MET C CA 1
ATOM 8987 C C . MET C 1 337 ? -55.923 -5.361 47.519 1.00 53.35 349 MET C C 1
ATOM 8988 O O . MET C 1 337 ? -56.742 -4.480 47.267 1.00 52.33 349 MET C O 1
ATOM 8993 N N . LEU C 1 338 ? -55.085 -5.300 48.539 1.00 49.02 350 LEU C N 1
ATOM 8994 C CA . LEU C 1 338 ? -54.949 -4.151 49.422 1.00 47.88 350 LEU C CA 1
ATOM 8995 C C . LEU C 1 338 ? -53.510 -4.067 49.831 1.00 50.04 350 LEU C C 1
ATOM 8996 O O . LEU C 1 338 ? -52.810 -5.080 49.833 1.00 48.84 350 LEU C O 1
ATOM 9001 N N . ASN C 1 339 ? -53.060 -2.863 50.180 1.00 44.63 351 ASN C N 1
ATOM 9002 C CA . ASN C 1 339 ? -51.778 -2.653 50.805 1.00 42.44 351 ASN C CA 1
ATOM 9003 C C . ASN C 1 339 ? -52.022 -1.805 52.047 1.00 46.88 351 ASN C C 1
ATOM 9004 O O . ASN C 1 339 ? -53.059 -1.150 52.156 1.00 47.31 351 ASN C O 1
ATOM 9009 N N . TYR C 1 340 ? -51.119 -1.896 53.017 1.00 44.69 352 TYR C N 1
ATOM 9010 C CA . TYR C 1 340 ? -51.179 -1.122 54.259 1.00 44.71 352 TYR C CA 1
ATOM 9011 C C . TYR C 1 340 ? -49.843 -0.446 54.417 1.00 48.84 352 TYR C C 1
ATOM 9012 O O . TYR C 1 340 ? -48.815 -1.110 54.493 1.00 45.98 352 TYR C O 1
ATOM 9021 N N . GLU C 1 341 ? -49.865 0.877 54.380 1.00 49.49 353 GLU C N 1
ATOM 9022 C CA . GLU C 1 341 ? -48.679 1.720 54.490 1.00 50.32 353 GLU C CA 1
ATOM 9023 C C . GLU C 1 341 ? -48.364 1.980 55.969 1.00 56.87 353 GLU C C 1
ATOM 9024 O O . GLU C 1 341 ? -49.263 2.323 56.732 1.00 55.77 353 GLU C O 1
ATOM 9030 N N . MET C 1 342 ? -47.087 1.834 56.359 1.00 57.75 354 MET C N 1
ATOM 9031 C CA . MET C 1 342 ? -46.634 2.024 57.747 1.00 60.04 354 MET C CA 1
ATOM 9032 C C . MET C 1 342 ? -45.688 3.207 57.943 1.00 67.00 354 MET C C 1
ATOM 9033 O O . MET C 1 342 ? -44.651 3.293 57.285 1.00 63.12 354 MET C O 1
ATOM 9038 N N . LYS C 1 343 ? -46.047 4.109 58.879 1.00 69.88 355 LYS C N 1
ATOM 9039 C CA . LYS C 1 343 ? -45.241 5.294 59.228 1.00 71.25 355 LYS C CA 1
ATOM 9040 C C . LYS C 1 343 ? -44.958 5.317 60.730 1.00 77.28 355 LYS C C 1
ATOM 9041 O O . LYS C 1 343 ? -45.897 5.408 61.535 1.00 78.07 355 LYS C O 1
ATOM 9044 N N . ALA C 1 344 ? -43.650 5.275 61.085 1.00 74.60 356 ALA C N 1
ATOM 9045 C CA . ALA C 1 344 ? -43.094 5.298 62.445 1.00 74.96 356 ALA C CA 1
ATOM 9046 C C . ALA C 1 344 ? -43.898 6.143 63.437 1.00 81.93 356 ALA C C 1
ATOM 9047 O O . ALA C 1 344 ? -44.265 5.638 64.495 1.00 83.54 356 ALA C O 1
ATOM 9049 N N . GLY C 1 345 ? -44.232 7.374 63.064 1.00 78.89 357 GLY C N 1
ATOM 9050 C CA . GLY C 1 345 ? -45.001 8.267 63.924 1.00 81.16 357 GLY C CA 1
ATOM 9051 C C . GLY C 1 345 ? -46.454 7.888 64.174 1.00 87.81 357 GLY C C 1
ATOM 9052 O O . GLY C 1 345 ? -46.945 8.022 65.304 1.00 88.31 357 GLY C O 1
ATOM 9053 N N . GLN C 1 346 ? -47.154 7.419 63.112 1.00 84.86 358 GLN C N 1
ATOM 9054 C CA . GLN C 1 346 ? -48.588 7.081 63.099 1.00 85.51 358 GLN C CA 1
ATOM 9055 C C . GLN C 1 346 ? -49.031 5.904 63.950 1.00 88.51 358 GLN C C 1
ATOM 9056 O O . GLN C 1 346 ? -48.322 4.904 64.045 1.00 88.05 358 GLN C O 1
ATOM 9062 N N . ARG C 1 347 ? -50.223 6.026 64.557 1.00 85.04 359 ARG C N 1
ATOM 9063 C CA . ARG C 1 347 ? -50.806 4.981 65.402 1.00 85.38 359 ARG C CA 1
ATOM 9064 C C . ARG C 1 347 ? -51.527 3.904 64.581 1.00 85.19 359 ARG C C 1
ATOM 9065 O O . ARG C 1 347 ? -51.675 2.768 65.053 1.00 85.96 359 ARG C O 1
ATOM 9067 N N . LEU C 1 348 ? -51.974 4.262 63.359 1.00 76.00 360 LEU C N 1
ATOM 9068 C CA . LEU C 1 348 ? -52.697 3.350 62.482 1.00 72.37 360 LEU C CA 1
ATOM 9069 C C . LEU C 1 348 ? -52.072 3.232 61.087 1.00 67.53 360 LEU C C 1
ATOM 9070 O O . LEU C 1 348 ? -51.642 4.243 60.525 1.00 65.75 360 LEU C O 1
ATOM 9075 N N . PRO C 1 349 ? -52.069 2.015 60.477 1.00 59.54 361 PRO C N 1
ATOM 9076 C CA . PRO C 1 349 ? -51.620 1.890 59.074 1.00 56.30 361 PRO C CA 1
ATOM 9077 C C . PRO C 1 349 ? -52.630 2.559 58.126 1.00 57.45 361 PRO C C 1
ATOM 9078 O O . PRO C 1 349 ? -53.788 2.770 58.508 1.00 58.60 361 PRO C O 1
ATOM 9082 N N . LYS C 1 350 ? -52.196 2.915 56.908 1.00 51.23 362 LYS C N 1
ATOM 9083 C CA . LYS C 1 350 ? -53.049 3.567 55.911 1.00 50.75 362 LYS C CA 1
ATOM 9084 C C . LYS C 1 350 ? -53.422 2.559 54.819 1.00 51.49 362 LYS C C 1
ATOM 9085 O O . LYS C 1 350 ? -52.517 2.015 54.184 1.00 49.16 362 LYS C O 1
ATOM 9091 N N . PRO C 1 351 ? -54.735 2.284 54.598 1.00 48.98 363 PRO C N 1
ATOM 9092 C CA . PRO C 1 351 ? -55.115 1.288 53.568 1.00 47.98 363 PRO C CA 1
ATOM 9093 C C . PRO C 1 351 ? -55.242 1.827 52.147 1.00 50.84 363 PRO C C 1
ATOM 9094 O O . PRO C 1 351 ? -55.519 3.008 51.929 1.00 51.23 363 PRO C O 1
ATOM 9098 N N . LYS C 1 352 ? -55.079 0.930 51.182 1.00 46.54 364 LYS C N 1
ATOM 9099 C CA . LYS C 1 352 ? -55.270 1.206 49.766 1.00 45.99 364 LYS C CA 1
ATOM 9100 C C . LYS C 1 352 ? -55.960 -0.009 49.186 1.00 51.14 364 LYS C C 1
ATOM 9101 O O . LYS C 1 352 ? -55.504 -1.120 49.398 1.00 51.44 364 LYS C O 1
ATOM 9107 N N . LEU C 1 353 ? -57.072 0.187 48.501 1.00 49.24 365 LEU C N 1
ATOM 9108 C CA . LEU C 1 353 ? -57.822 -0.918 47.902 1.00 49.69 365 LEU C CA 1
ATOM 9109 C C . LEU C 1 353 ? -57.600 -0.970 46.384 1.00 52.67 365 LEU C C 1
ATOM 9110 O O . LEU C 1 353 ? -57.696 0.065 45.731 1.00 52.50 365 LEU C O 1
ATOM 9115 N N . TYR C 1 354 ? -57.345 -2.176 45.829 1.00 47.63 366 TYR C N 1
ATOM 9116 C CA . TYR C 1 354 ? -57.189 -2.410 44.390 1.00 46.24 366 TYR C CA 1
ATOM 9117 C C . TYR C 1 354 ? -58.395 -3.202 43.950 1.00 51.68 366 TYR C C 1
ATOM 9118 O O . TYR C 1 354 ? -58.553 -4.357 44.358 1.00 51.40 366 TYR C O 1
ATOM 9127 N N . MET C 1 355 ? -59.264 -2.573 43.149 1.00 49.85 367 MET C N 1
ATOM 9128 C CA . MET C 1 355 ? -60.480 -3.200 42.639 1.00 52.00 367 MET C CA 1
ATOM 9129 C C . MET C 1 355 ? -60.192 -3.757 41.241 1.00 57.58 367 MET C C 1
ATOM 9130 O O . MET C 1 355 ? -59.690 -3.009 40.387 1.00 55.35 367 MET C O 1
ATOM 9135 N N . PRO C 1 356 ? -60.461 -5.066 40.993 1.00 56.48 368 PRO C N 1
ATOM 9136 C CA . PRO C 1 356 ? -60.211 -5.623 39.650 1.00 56.44 368 PRO C CA 1
ATOM 9137 C C . PRO C 1 356 ? -61.243 -5.091 38.639 1.00 61.40 368 PRO C C 1
ATOM 9138 O O . PRO C 1 356 ? -62.430 -4.999 38.960 1.00 61.17 368 PRO C O 1
ATOM 9142 N N . LEU C 1 357 ? -60.763 -4.634 37.467 1.00 58.48 369 LEU C N 1
ATOM 9143 C CA . LEU C 1 357 ? -61.638 -4.055 36.447 1.00 60.25 369 LEU C CA 1
ATOM 9144 C C . LEU C 1 357 ? -61.857 -4.950 35.231 1.00 67.44 369 LEU C C 1
ATOM 9145 O O . LEU C 1 357 ? -62.754 -4.645 34.448 1.00 69.37 369 LEU C O 1
ATOM 9150 N N . THR C 1 358 ? -61.051 -6.035 35.051 1.00 64.38 370 THR C N 1
ATOM 9151 C CA . THR C 1 358 ? -61.202 -6.940 33.895 1.00 65.32 370 THR C CA 1
ATOM 9152 C C . THR C 1 358 ? -62.594 -7.547 33.858 1.00 71.67 370 THR C C 1
ATOM 9153 O O . THR C 1 358 ? -63.085 -8.007 34.888 1.00 73.46 370 THR C O 1
ATOM 9157 N N . GLY C 1 359 ? -63.224 -7.487 32.684 1.00 68.63 371 GLY C N 1
ATOM 9158 C CA . GLY C 1 359 ? -64.597 -7.947 32.462 1.00 70.26 371 GLY C CA 1
ATOM 9159 C C . GLY C 1 359 ? -65.594 -6.807 32.343 1.00 72.94 371 GLY C C 1
ATOM 9160 O O . GLY C 1 359 ? -66.705 -7.009 31.858 1.00 76.14 371 GLY C O 1
ATOM 9161 N N . ILE C 1 360 ? -65.208 -5.600 32.796 1.00 66.17 372 ILE C N 1
ATOM 9162 C CA . ILE C 1 360 ? -66.023 -4.384 32.747 1.00 65.62 372 ILE C CA 1
ATOM 9163 C C . ILE C 1 360 ? -65.638 -3.583 31.487 1.00 66.17 372 ILE C C 1
ATOM 9164 O O . ILE C 1 360 ? -64.454 -3.267 31.321 1.00 63.63 372 ILE C O 1
ATOM 9169 N N . PRO C 1 361 ? -66.617 -3.220 30.615 1.00 63.08 373 PRO C N 1
ATOM 9170 C CA . PRO C 1 361 ? -66.283 -2.434 29.407 1.00 62.04 373 PRO C CA 1
ATOM 9171 C C . PRO C 1 361 ? -65.580 -1.119 29.731 1.00 63.46 373 PRO C C 1
ATOM 9172 O O . PRO C 1 361 ? -65.900 -0.478 30.734 1.00 63.03 373 PRO C O 1
ATOM 9176 N N . GLU C 1 362 ? -64.618 -0.728 28.887 1.00 58.93 374 GLU C N 1
ATOM 9177 C CA . GLU C 1 362 ? -63.796 0.478 29.099 1.00 57.02 374 GLU C CA 1
ATOM 9178 C C . GLU C 1 362 ? -64.583 1.785 29.136 1.00 61.69 374 GLU C C 1
ATOM 9179 O O . GLU C 1 362 ? -64.220 2.690 29.897 1.00 60.22 374 GLU C O 1
ATOM 9185 N N . THR C 1 363 ? -65.661 1.875 28.330 1.00 58.83 375 THR C N 1
ATOM 9186 C CA . THR C 1 363 ? -66.550 3.041 28.299 1.00 60.60 375 THR C CA 1
ATOM 9187 C C . THR C 1 363 ? -67.356 3.173 29.603 1.00 67.38 375 THR C C 1
ATOM 9188 O O . THR C 1 363 ? -67.659 4.297 30.016 1.00 67.94 375 THR C O 1
ATOM 9192 N N . LYS C 1 364 ? -67.688 2.029 30.248 1.00 64.73 376 LYS C N 1
ATOM 9193 C CA . LYS C 1 364 ? -68.406 2.009 31.521 1.00 65.88 376 LYS C CA 1
ATOM 9194 C C . LYS C 1 364 ? -67.470 2.606 32.578 1.00 69.74 376 LYS C C 1
ATOM 9195 O O . LYS C 1 364 ? -67.866 3.560 33.251 1.00 69.78 376 LYS C O 1
ATOM 9201 N N . ILE C 1 365 ? -66.200 2.103 32.652 1.00 65.02 377 ILE C N 1
ATOM 9202 C CA . ILE C 1 365 ? -65.171 2.589 33.581 1.00 62.37 377 ILE C CA 1
ATOM 9203 C C . ILE C 1 365 ? -64.965 4.091 33.359 1.00 64.54 377 ILE C C 1
ATOM 9204 O O . ILE C 1 365 ? -65.020 4.854 34.322 1.00 64.36 377 ILE C O 1
ATOM 9209 N N . ALA C 1 366 ? -64.800 4.512 32.093 1.00 60.21 378 ALA C N 1
ATOM 9210 C CA . ALA C 1 366 ? -64.596 5.917 31.732 1.00 59.96 378 ALA C CA 1
ATOM 9211 C C . ALA C 1 366 ? -65.747 6.821 32.166 1.00 64.02 378 ALA C C 1
ATOM 9212 O O . ALA C 1 366 ? -65.494 7.917 32.658 1.00 62.81 378 ALA C O 1
ATOM 9214 N N . ARG C 1 367 ? -66.997 6.338 32.045 1.00 63.32 379 ARG C N 1
ATOM 9215 C CA . ARG C 1 367 ? -68.204 7.061 32.461 1.00 65.77 379 ARG C CA 1
ATOM 9216 C C . ARG C 1 367 ? -68.218 7.258 33.994 1.00 70.70 379 ARG C C 1
ATOM 9217 O O . ARG C 1 367 ? -68.481 8.373 34.464 1.00 72.42 379 ARG C O 1
ATOM 9225 N N . ILE C 1 368 ? -67.928 6.180 34.759 1.00 65.30 380 ILE C N 1
ATOM 9226 C CA . ILE C 1 368 ? -67.890 6.199 36.225 1.00 64.69 380 ILE C CA 1
ATOM 9227 C C . ILE C 1 368 ? -66.764 7.110 36.714 1.00 68.01 380 ILE C C 1
ATOM 9228 O O . ILE C 1 368 ? -66.997 7.929 37.602 1.00 68.55 380 ILE C O 1
ATOM 9233 N N . MET C 1 369 ? -65.573 7.011 36.092 1.00 62.79 381 MET C N 1
ATOM 9234 C CA . MET C 1 369 ? -64.415 7.836 36.440 1.00 61.36 381 MET C CA 1
ATOM 9235 C C . MET C 1 369 ? -64.686 9.324 36.203 1.00 66.56 381 MET C C 1
ATOM 9236 O O . MET C 1 369 ? -64.399 10.129 37.089 1.00 67.14 381 MET C O 1
ATOM 9241 N N . THR C 1 370 ? -65.253 9.676 35.019 1.00 63.11 382 THR C N 1
ATOM 9242 C CA . THR C 1 370 ? -65.632 11.039 34.628 1.00 63.91 382 THR C CA 1
ATOM 9243 C C . THR C 1 370 ? -66.585 11.648 35.669 1.00 68.60 382 THR C C 1
ATOM 9244 O O . THR C 1 370 ? -66.326 12.753 36.146 1.00 67.75 382 THR C O 1
ATOM 9248 N N . ALA C 1 371 ? -67.653 10.911 36.045 1.00 66.66 383 ALA C N 1
ATOM 9249 C CA . ALA C 1 371 ? -68.627 11.369 37.047 1.00 68.78 383 ALA C CA 1
ATOM 9250 C C . ALA C 1 371 ? -67.980 11.506 38.427 1.00 72.33 383 ALA C C 1
ATOM 9251 O O . ALA C 1 371 ? -68.279 12.465 39.139 1.00 73.03 383 ALA C O 1
ATOM 9253 N N . PHE C 1 372 ? -67.042 10.587 38.767 1.00 67.58 384 PHE C N 1
ATOM 9254 C CA . PHE C 1 372 ? -66.309 10.598 40.036 1.00 66.72 384 PHE C CA 1
ATOM 9255 C C . PHE C 1 372 ? -65.468 11.870 40.166 1.00 70.91 384 PHE C C 1
ATOM 9256 O O . PHE C 1 372 ? -65.551 12.553 41.186 1.00 71.95 384 PHE C O 1
ATOM 9264 N N . PHE C 1 373 ? -64.643 12.166 39.152 1.00 65.86 385 PHE C N 1
ATOM 9265 C CA . PHE C 1 373 ? -63.801 13.356 39.130 1.00 64.99 385 PHE C CA 1
ATOM 9266 C C . PHE C 1 373 ? -64.620 14.636 39.254 1.00 70.61 385 PHE C C 1
ATOM 9267 O O . PHE C 1 373 ? -64.249 15.488 40.062 1.00 69.57 385 PHE C O 1
ATOM 9275 N N . GLN C 1 374 ? -65.754 14.742 38.502 1.00 69.81 386 GLN C N 1
ATOM 9276 C CA . GLN C 1 374 ? -66.664 15.897 38.523 1.00 72.66 386 GLN C CA 1
ATOM 9277 C C . GLN C 1 374 ? -67.178 16.183 39.941 1.00 78.55 386 GLN C C 1
ATOM 9278 O O . GLN C 1 374 ? -67.149 17.330 40.384 1.00 78.56 386 GLN C O 1
ATOM 9284 N N . ARG C 1 375 ? -67.594 15.117 40.648 1.00 75.86 387 ARG C N 1
ATOM 9285 C CA . ARG C 1 375 ? -68.132 15.094 42.010 1.00 77.24 387 ARG C CA 1
ATOM 9286 C C . ARG C 1 375 ? -67.070 15.497 43.054 1.00 79.73 387 ARG C C 1
ATOM 9287 O O . ARG C 1 375 ? -67.407 16.118 44.065 1.00 79.54 387 ARG C O 1
ATOM 9295 N N . HIS C 1 376 ? -65.803 15.097 42.827 1.00 74.34 388 HIS C N 1
ATOM 9296 C CA . HIS C 1 376 ? -64.686 15.348 43.744 1.00 73.00 388 HIS C CA 1
ATOM 9297 C C . HIS C 1 376 ? -63.794 16.521 43.341 1.00 79.54 388 HIS C C 1
ATOM 9298 O O . HIS C 1 376 ? -62.607 16.547 43.678 1.00 77.82 388 HIS C O 1
ATOM 9305 N N . ASP C 1 377 ? -64.396 17.521 42.666 1.00 80.04 389 ASP C N 1
ATOM 9306 C CA . ASP C 1 377 ? -63.765 18.771 42.231 1.00 80.98 389 ASP C CA 1
ATOM 9307 C C . ASP C 1 377 ? -62.472 18.600 41.428 1.00 80.57 389 ASP C C 1
ATOM 9308 O O . ASP C 1 377 ? -61.453 19.215 41.737 1.00 79.50 389 ASP C O 1
ATOM 9313 N N . MET C 1 378 ? -62.532 17.765 40.384 1.00 74.94 390 MET C N 1
ATOM 9314 C CA . MET C 1 378 ? -61.440 17.500 39.449 1.00 71.68 390 MET C CA 1
ATOM 9315 C C . MET C 1 378 ? -62.016 17.651 38.021 1.00 75.85 390 MET C C 1
ATOM 9316 O O . MET C 1 378 ? -62.043 16.670 37.265 1.00 74.56 390 MET C O 1
ATOM 9321 N N . PRO C 1 379 ? -62.534 18.853 37.637 1.00 74.08 391 PRO C N 1
ATOM 9322 C CA . PRO C 1 379 ? -63.141 18.982 36.297 1.00 74.96 391 PRO C CA 1
ATOM 9323 C C . PRO C 1 379 ? -62.177 18.832 35.120 1.00 77.65 391 PRO C C 1
ATOM 9324 O O . PRO C 1 379 ? -62.615 18.437 34.043 1.00 77.87 391 PRO C O 1
ATOM 9328 N N . GLU C 1 380 ? -60.881 19.122 35.325 1.00 72.38 392 GLU C N 1
ATOM 9329 C CA . GLU C 1 380 ? -59.846 18.999 34.292 1.00 70.68 392 GLU C CA 1
ATOM 9330 C C . GLU C 1 380 ? -59.581 17.528 33.942 1.00 71.80 392 GLU C C 1
ATOM 9331 O O . GLU C 1 380 ? -59.430 17.210 32.763 1.00 71.69 392 GLU C O 1
ATOM 9337 N N . GLN C 1 381 ? -59.580 16.636 34.956 1.00 65.91 393 GLN C N 1
ATOM 9338 C CA . GLN C 1 381 ? -59.413 15.183 34.792 1.00 63.09 393 GLN C CA 1
ATOM 9339 C C . GLN C 1 381 ? -60.690 14.612 34.151 1.00 66.80 393 GLN C C 1
ATOM 9340 O O . GLN C 1 381 ? -60.601 13.794 33.234 1.00 66.03 393 GLN C O 1
ATOM 9346 N N . ALA C 1 382 ? -61.873 15.048 34.639 1.00 63.60 394 ALA C N 1
ATOM 9347 C CA . ALA C 1 382 ? -63.186 14.617 34.144 1.00 64.97 394 ALA C CA 1
ATOM 9348 C C . ALA C 1 382 ? -63.365 14.845 32.638 1.00 68.09 394 ALA C C 1
ATOM 9349 O O . ALA C 1 382 ? -63.813 13.948 31.922 1.00 67.85 394 ALA C O 1
ATOM 9351 N N . GLU C 1 383 ? -62.979 16.030 32.165 1.00 64.23 395 GLU C N 1
ATOM 9352 C CA . GLU C 1 383 ? -63.078 16.483 30.778 1.00 64.65 395 GLU C CA 1
ATOM 9353 C C . GLU C 1 383 ? -62.298 15.627 29.764 1.00 63.13 395 GLU C C 1
ATOM 9354 O O . GLU C 1 383 ? -62.782 15.393 28.651 1.00 61.54 395 GLU C O 1
ATOM 9360 N N . VAL C 1 384 ? -61.093 15.179 30.147 1.00 56.08 396 VAL C N 1
ATOM 9361 C CA . VAL C 1 384 ? -60.186 14.456 29.246 1.00 53.91 396 VAL C CA 1
ATOM 9362 C C . VAL C 1 384 ? -60.069 12.945 29.459 1.00 58.13 396 VAL C C 1
ATOM 9363 O O . VAL C 1 384 ? -59.392 12.295 28.656 1.00 57.61 396 VAL C O 1
ATOM 9367 N N . PHE C 1 385 ? -60.676 12.389 30.526 1.00 53.22 397 PHE C N 1
ATOM 9368 C CA . PHE C 1 385 ? -60.541 10.959 30.823 1.00 51.35 397 PHE C CA 1
ATOM 9369 C C . PHE C 1 385 ? -60.753 10.016 29.636 1.00 57.14 397 PHE C C 1
ATOM 9370 O O . PHE C 1 385 ? -59.896 9.176 29.368 1.00 55.38 397 PHE C O 1
ATOM 9378 N N . MET C 1 386 ? -61.899 10.148 28.955 1.00 56.62 398 MET C N 1
ATOM 9379 C CA . MET C 1 386 ? -62.315 9.321 27.828 1.00 57.40 398 MET C CA 1
ATOM 9380 C C . MET C 1 386 ? -61.402 9.472 26.604 1.00 61.28 398 MET C C 1
ATOM 9381 O O . MET C 1 386 ? -60.961 8.474 26.030 1.00 60.24 398 MET C O 1
ATOM 9386 N N . GLU C 1 387 ? -61.165 10.726 26.201 1.00 59.31 399 GLU C N 1
ATOM 9387 C CA . GLU C 1 387 ? -60.304 11.194 25.111 1.00 58.65 399 GLU C CA 1
ATOM 9388 C C . GLU C 1 387 ? -58.896 10.568 25.232 1.00 56.53 399 GLU C C 1
ATOM 9389 O O . GLU C 1 387 ? -58.379 10.004 24.261 1.00 56.09 399 GLU C O 1
ATOM 9395 N N . ASN C 1 388 ? -58.300 10.669 26.436 1.00 48.79 400 ASN C N 1
ATOM 9396 C CA . ASN C 1 388 ? -56.965 10.163 26.745 1.00 45.49 400 ASN C CA 1
ATOM 9397 C C . ASN C 1 388 ? -56.904 8.647 26.674 1.00 49.68 400 ASN C C 1
ATOM 9398 O O . ASN C 1 388 ? -55.954 8.104 26.107 1.00 47.95 400 ASN C O 1
ATOM 9403 N N . LEU C 1 389 ? -57.925 7.967 27.241 1.00 47.99 401 LEU C N 1
ATOM 9404 C CA . LEU C 1 389 ? -58.039 6.510 27.235 1.00 47.80 401 LEU C CA 1
ATOM 9405 C C . LEU C 1 389 ? -58.129 6.008 25.783 1.00 54.44 401 LEU C C 1
ATOM 9406 O O . LEU C 1 389 ? -57.428 5.056 25.410 1.00 53.88 401 LEU C O 1
ATOM 9411 N N . GLN C 1 390 ? -58.964 6.681 24.967 1.00 53.47 402 GLN C N 1
ATOM 9412 C CA . GLN C 1 390 ? -59.138 6.358 23.554 1.00 54.22 402 GLN C CA 1
ATOM 9413 C C . GLN C 1 390 ? -57.823 6.510 22.778 1.00 58.14 402 GLN C C 1
ATOM 9414 O O . GLN C 1 390 ? -57.526 5.656 21.945 1.00 59.46 402 GLN C O 1
ATOM 9420 N N . ALA C 1 391 ? -57.018 7.553 23.083 1.00 51.77 403 ALA C N 1
ATOM 9421 C CA . ALA C 1 391 ? -55.734 7.758 22.408 1.00 49.74 403 ALA C CA 1
ATOM 9422 C C . ALA C 1 391 ? -54.702 6.689 22.783 1.00 52.78 403 ALA C C 1
ATOM 9423 O O . ALA C 1 391 ? -53.932 6.301 21.912 1.00 51.87 403 ALA C O 1
ATOM 9425 N N . TYR C 1 392 ? -54.732 6.146 24.041 1.00 48.96 404 TYR C N 1
ATOM 9426 C CA . TYR C 1 392 ? -53.807 5.068 24.447 1.00 46.64 404 TYR C CA 1
ATOM 9427 C C . TYR C 1 392 ? -54.071 3.800 23.644 1.00 52.02 404 TYR C C 1
ATOM 9428 O O . TYR C 1 392 ? -53.150 3.018 23.404 1.00 50.35 404 TYR C O 1
ATOM 9437 N N . TYR C 1 393 ? -55.348 3.579 23.282 1.00 52.47 405 TYR C N 1
ATOM 9438 C CA . TYR C 1 393 ? -55.832 2.409 22.550 1.00 52.90 405 TYR C CA 1
ATOM 9439 C C . TYR C 1 393 ? -56.485 2.888 21.269 1.00 58.71 405 TYR C C 1
ATOM 9440 O O . TYR C 1 393 ? -57.649 2.590 21.005 1.00 59.57 405 TYR C O 1
ATOM 9449 N N . GLU C 1 394 ? -55.738 3.702 20.508 1.00 56.51 406 GLU C N 1
ATOM 9450 C CA . GLU C 1 394 ? -56.158 4.313 19.248 1.00 59.10 406 GLU C CA 1
ATOM 9451 C C . GLU C 1 394 ? -56.789 3.281 18.292 1.00 65.83 406 GLU C C 1
ATOM 9452 O O . GLU C 1 394 ? -56.230 2.204 18.097 1.00 66.35 406 GLU C O 1
ATOM 9458 N N . GLY C 1 395 ? -57.973 3.596 17.779 1.00 62.98 407 GLY C N 1
ATOM 9459 C CA . GLY C 1 395 ? -58.697 2.724 16.861 1.00 64.32 407 GLY C CA 1
ATOM 9460 C C . GLY C 1 395 ? -59.401 1.530 17.480 1.00 68.91 407 GLY C C 1
ATOM 9461 O O . GLY C 1 395 ? -60.096 0.801 16.771 1.00 70.79 407 GLY C O 1
ATOM 9462 N N . LYS C 1 396 ? -59.234 1.309 18.796 1.00 64.44 408 LYS C N 1
ATOM 9463 C CA . LYS C 1 396 ? -59.891 0.199 19.492 1.00 64.61 408 LYS C CA 1
ATOM 9464 C C . LYS C 1 396 ? -61.283 0.599 19.971 1.00 70.37 408 LYS C C 1
ATOM 9465 O O . LYS C 1 396 ? -61.487 1.752 20.367 1.00 70.71 408 LYS C O 1
ATOM 9471 N N . ASN C 1 397 ? -62.247 -0.349 19.901 1.00 66.99 409 ASN C N 1
ATOM 9472 C CA . ASN C 1 397 ? -63.618 -0.136 20.352 1.00 68.83 409 ASN C CA 1
ATOM 9473 C C . ASN C 1 397 ? -63.642 -0.305 21.871 1.00 72.81 409 ASN C C 1
ATOM 9474 O O . ASN C 1 397 ? -63.474 -1.423 22.372 1.00 73.22 409 ASN C O 1
ATOM 9479 N N . LEU C 1 398 ? -63.825 0.805 22.604 1.00 68.33 410 LEU C N 1
ATOM 9480 C CA . LEU C 1 398 ? -63.805 0.784 24.069 1.00 66.72 410 LEU C CA 1
ATOM 9481 C C . LEU C 1 398 ? -65.065 0.213 24.733 1.00 71.53 410 LEU C C 1
ATOM 9482 O O . LEU C 1 398 ? -65.040 -0.132 25.917 1.00 68.93 410 LEU C O 1
ATOM 9487 N N . GLU C 1 399 ? -66.145 0.046 23.950 1.00 70.95 411 GLU C N 1
ATOM 9488 C CA . GLU C 1 399 ? -67.381 -0.570 24.422 1.00 73.28 411 GLU C CA 1
ATOM 9489 C C . GLU C 1 399 ? -67.200 -2.091 24.470 1.00 76.70 411 GLU C C 1
ATOM 9490 O O . GLU C 1 399 ? -67.671 -2.735 25.406 1.00 76.88 411 GLU C O 1
ATOM 9496 N N . GLU C 1 400 ? -66.482 -2.649 23.479 1.00 72.79 412 GLU C N 1
ATOM 9497 C CA . GLU C 1 400 ? -66.191 -4.078 23.359 1.00 72.75 412 GLU C CA 1
ATOM 9498 C C . GLU C 1 400 ? -65.033 -4.527 24.249 1.00 73.77 412 GLU C C 1
ATOM 9499 O O . GLU C 1 400 ? -65.070 -5.645 24.764 1.00 73.65 412 GLU C O 1
ATOM 9505 N N . ALA C 1 401 ? -64.001 -3.676 24.417 1.00 67.39 413 ALA C N 1
ATOM 9506 C CA . ALA C 1 401 ? -62.837 -3.999 25.253 1.00 64.57 413 ALA C CA 1
ATOM 9507 C C . ALA C 1 401 ? -63.182 -3.998 26.738 1.00 67.41 413 ALA C C 1
ATOM 9508 O O . ALA C 1 401 ? -63.896 -3.109 27.210 1.00 67.88 413 ALA C O 1
ATOM 9510 N N . THR C 1 402 ? -62.692 -5.018 27.461 1.00 62.68 414 THR C N 1
ATOM 9511 C CA . THR C 1 402 ? -62.905 -5.196 28.905 1.00 62.29 414 THR C CA 1
ATOM 9512 C C . THR C 1 402 ? -61.583 -5.477 29.655 1.00 62.33 414 THR C C 1
ATOM 9513 O O . THR C 1 402 ? -61.593 -5.558 30.885 1.00 60.82 414 THR C O 1
ATOM 9517 N N . ARG C 1 403 ? -60.462 -5.628 28.920 1.00 57.40 415 ARG C N 1
ATOM 9518 C CA . ARG C 1 403 ? -59.155 -5.962 29.512 1.00 55.27 415 ARG C CA 1
ATOM 9519 C C . ARG C 1 403 ? -58.032 -4.932 29.311 1.00 56.68 415 ARG C C 1
ATOM 9520 O O . ARG C 1 403 ? -56.852 -5.309 29.294 1.00 55.82 415 ARG C O 1
ATOM 9528 N N . TYR C 1 404 ? -58.383 -3.636 29.172 1.00 52.49 416 TYR C N 1
ATOM 9529 C CA . TYR C 1 404 ? -57.364 -2.586 29.011 1.00 50.35 416 TYR C CA 1
ATOM 9530 C C . TYR C 1 404 ? -57.048 -1.974 30.373 1.00 51.35 416 TYR C C 1
ATOM 9531 O O . TYR C 1 404 ? -55.918 -2.074 30.829 1.00 48.75 416 TYR C O 1
ATOM 9540 N N . GLN C 1 405 ? -58.058 -1.412 31.056 1.00 49.53 417 GLN C N 1
ATOM 9541 C CA . GLN C 1 405 ? -57.926 -0.899 32.427 1.00 48.00 417 GLN C CA 1
ATOM 9542 C C . GLN C 1 405 ? -58.227 -2.111 33.303 1.00 51.69 417 GLN C C 1
ATOM 9543 O O . GLN C 1 405 ? -59.351 -2.623 33.285 1.00 51.30 417 GLN C O 1
ATOM 9549 N N . ALA C 1 406 ? -57.174 -2.653 33.940 1.00 47.58 418 ALA C N 1
ATOM 9550 C CA . ALA C 1 406 ? -57.215 -3.892 34.718 1.00 49.13 418 ALA C CA 1
ATOM 9551 C C . ALA C 1 406 ? -57.504 -3.730 36.214 1.00 55.62 418 ALA C C 1
ATOM 9552 O O . ALA C 1 406 ? -58.132 -4.611 36.810 1.00 57.14 418 ALA C O 1
ATOM 9554 N N . TRP C 1 407 ? -56.994 -2.642 36.824 1.00 50.76 419 TRP C N 1
ATOM 9555 C CA . TRP C 1 407 ? -57.203 -2.360 38.235 1.00 51.32 419 TRP C CA 1
ATOM 9556 C C . TRP C 1 407 ? -57.453 -0.894 38.448 1.00 52.16 419 TRP C C 1
ATOM 9557 O O . TRP C 1 407 ? -56.895 -0.050 37.747 1.00 50.21 419 TRP C O 1
ATOM 9568 N N . LEU C 1 408 ? -58.215 -0.599 39.491 1.00 49.56 420 LEU C N 1
ATOM 9569 C CA . LEU C 1 408 ? -58.436 0.740 39.997 1.00 48.31 420 LEU C CA 1
ATOM 9570 C C . LEU C 1 408 ? -57.994 0.697 41.456 1.00 50.09 420 LEU C C 1
ATOM 9571 O O . LEU C 1 408 ? -58.544 -0.080 42.244 1.00 51.08 420 LEU C O 1
ATOM 9576 N N . SER C 1 409 ? -57.012 1.516 41.816 1.00 43.15 421 SER C N 1
ATOM 9577 C CA . SER C 1 409 ? -56.639 1.568 43.220 1.00 41.93 421 SER C CA 1
ATOM 9578 C C . SER C 1 409 ? -57.267 2.801 43.879 1.00 47.32 421 SER C C 1
ATOM 9579 O O . SER C 1 409 ? -57.511 3.817 43.222 1.00 46.63 421 SER C O 1
ATOM 9582 N N . PHE C 1 410 ? -57.558 2.701 45.166 1.00 46.27 422 PHE C N 1
ATOM 9583 C CA . PHE C 1 410 ? -58.165 3.801 45.884 1.00 48.51 422 PHE C CA 1
ATOM 9584 C C . PHE C 1 410 ? -57.583 3.959 47.264 1.00 52.95 422 PHE C C 1
ATOM 9585 O O . PHE C 1 410 ? -57.519 2.997 48.023 1.00 53.53 422 PHE C O 1
ATOM 9593 N N . ALA C 1 411 ? -57.216 5.196 47.607 1.00 50.30 423 ALA C N 1
ATOM 9594 C CA . ALA C 1 411 ? -56.755 5.617 48.940 1.00 50.16 423 ALA C CA 1
ATOM 9595 C C . ALA C 1 411 ? -57.409 6.973 49.227 1.00 56.74 423 ALA C C 1
ATOM 9596 O O . ALA C 1 411 ? -57.840 7.641 48.282 1.00 55.80 423 ALA C O 1
ATOM 9598 N N . TYR C 1 412 ? -57.510 7.378 50.511 1.00 56.93 424 TYR C N 1
ATOM 9599 C CA . TYR C 1 412 ? -58.147 8.658 50.857 1.00 59.60 424 TYR C CA 1
ATOM 9600 C C . TYR C 1 412 ? -57.557 9.344 52.083 1.00 67.62 424 TYR C C 1
ATOM 9601 O O . TYR C 1 412 ? -57.234 8.681 53.071 1.00 67.85 424 TYR C O 1
ATOM 9610 N N . THR C 1 413 ? -57.453 10.690 52.013 1.00 66.91 425 THR C N 1
ATOM 9611 C CA . THR C 1 413 ? -57.095 11.612 53.106 1.00 68.17 425 THR C CA 1
ATOM 9612 C C . THR C 1 413 ? -57.990 12.836 52.935 1.00 76.84 425 THR C C 1
ATOM 9613 O O . THR C 1 413 ? -58.242 13.233 51.795 1.00 76.45 425 THR C O 1
ATOM 9617 N N . LYS C 1 414 ? -58.442 13.451 54.052 1.00 76.45 426 LYS C N 1
ATOM 9618 C CA . LYS C 1 414 ? -59.266 14.669 54.038 1.00 78.84 426 LYS C CA 1
ATOM 9619 C C . LYS C 1 414 ? -58.464 15.803 53.361 1.00 82.11 426 LYS C C 1
ATOM 9620 O O . LYS C 1 414 ? -59.004 16.529 52.520 1.00 82.07 426 LYS C O 1
ATOM 9626 N N . GLU C 1 415 ? -57.159 15.890 53.701 1.00 77.56 427 GLU C N 1
ATOM 9627 C CA . GLU C 1 415 ? -56.177 16.862 53.214 1.00 77.22 427 GLU C CA 1
ATOM 9628 C C . GLU C 1 415 ? -56.075 16.901 51.691 1.00 80.13 427 GLU C C 1
ATOM 9629 O O . GLU C 1 415 ? -56.348 17.941 51.097 1.00 80.39 427 GLU C O 1
ATOM 9635 N N . LYS C 1 416 ? -55.695 15.771 51.065 1.00 75.25 428 LYS C N 1
ATOM 9636 C CA . LYS C 1 416 ? -55.477 15.668 49.618 1.00 73.60 428 LYS C CA 1
ATOM 9637 C C . LYS C 1 416 ? -56.647 15.102 48.800 1.00 76.74 428 LYS C C 1
ATOM 9638 O O . LYS C 1 416 ? -56.586 15.130 47.564 1.00 76.64 428 LYS C O 1
ATOM 9644 N N . GLY C 1 417 ? -57.692 14.620 49.484 1.00 72.00 429 GLY C N 1
ATOM 9645 C CA . GLY C 1 417 ? -58.880 14.047 48.856 1.00 71.45 429 GLY C CA 1
ATOM 9646 C C . GLY C 1 417 ? -58.673 12.638 48.322 1.00 71.43 429 GLY C C 1
ATOM 9647 O O . GLY C 1 417 ? -57.736 11.946 48.735 1.00 68.72 429 GLY C O 1
ATOM 9648 N N . PRO C 1 418 ? -59.534 12.176 47.387 1.00 67.84 430 PRO C N 1
ATOM 9649 C CA . PRO C 1 418 ? -59.362 10.818 46.826 1.00 65.98 430 PRO C CA 1
ATOM 9650 C C . PRO C 1 418 ? -58.086 10.669 45.999 1.00 66.27 430 PRO C C 1
ATOM 9651 O O . PRO C 1 418 ? -57.724 11.579 45.252 1.00 65.18 430 PRO C O 1
ATOM 9655 N N . TYR C 1 419 ? -57.400 9.527 46.149 1.00 61.52 431 TYR C N 1
ATOM 9656 C CA . TYR C 1 419 ? -56.156 9.208 45.436 1.00 58.70 431 TYR C CA 1
ATOM 9657 C C . TYR C 1 419 ? -56.420 7.956 44.589 1.00 58.55 431 TYR C C 1
ATOM 9658 O O . TYR C 1 419 ? -56.448 6.844 45.115 1.00 57.15 431 TYR C O 1
ATOM 9667 N N . LEU C 1 420 ? -56.724 8.152 43.289 1.00 53.84 432 LEU C N 1
ATOM 9668 C CA . LEU C 1 420 ? -57.066 7.057 42.371 1.00 52.05 432 LEU C CA 1
ATOM 9669 C C . LEU C 1 420 ? -55.947 6.736 41.411 1.00 52.73 432 LEU C C 1
ATOM 9670 O O . LEU C 1 420 ? -55.251 7.645 40.959 1.00 51.49 432 LEU C O 1
ATOM 9675 N N . SER C 1 421 ? -55.799 5.443 41.060 1.00 48.02 433 SER C N 1
ATOM 9676 C CA . SER C 1 421 ? -54.812 4.986 40.067 1.00 45.28 433 SER C CA 1
ATOM 9677 C C . SER C 1 421 ? -55.389 3.907 39.161 1.00 48.47 433 SER C C 1
ATOM 9678 O O . SER C 1 421 ? -56.153 3.069 39.628 1.00 48.92 433 SER C O 1
ATOM 9681 N N . ILE C 1 422 ? -55.023 3.930 37.870 1.00 44.89 434 ILE C N 1
ATOM 9682 C CA . ILE C 1 422 ? -55.433 2.917 36.881 1.00 44.03 434 ILE C CA 1
ATOM 9683 C C . ILE C 1 422 ? -54.171 2.159 36.433 1.00 47.04 434 ILE C C 1
ATOM 9684 O O . ILE C 1 422 ? -53.163 2.787 36.108 1.00 43.48 434 ILE C O 1
ATOM 9689 N N . TYR C 1 423 ? -54.246 0.819 36.425 1.00 45.59 435 TYR C N 1
ATOM 9690 C CA . TYR C 1 423 ? -53.169 -0.072 35.991 1.00 43.72 435 TYR C CA 1
ATOM 9691 C C . TYR C 1 423 ? -53.651 -0.708 34.694 1.00 47.12 435 TYR C C 1
ATOM 9692 O O . TYR C 1 423 ? -54.727 -1.308 34.652 1.00 46.42 435 TYR C O 1
ATOM 9701 N N . TYR C 1 424 ? -52.869 -0.528 33.630 1.00 43.46 436 TYR C N 1
ATOM 9702 C CA . TYR C 1 424 ? -53.220 -0.959 32.278 1.00 42.85 436 TYR C CA 1
ATOM 9703 C C . TYR C 1 424 ? -52.623 -2.280 31.875 1.00 46.38 436 TYR C C 1
ATOM 9704 O O . TYR C 1 424 ? -51.467 -2.582 32.211 1.00 43.02 436 TYR C O 1
ATOM 9713 N N . PHE C 1 425 ? -53.399 -3.040 31.086 1.00 43.71 437 PHE C N 1
ATOM 9714 C CA . PHE C 1 425 ? -52.929 -4.273 30.466 1.00 43.47 437 PHE C CA 1
ATOM 9715 C C . PHE C 1 425 ? -52.682 -3.995 28.967 1.00 48.94 437 PHE C C 1
ATOM 9716 O O . PHE C 1 425 ? -53.397 -3.184 28.363 1.00 49.19 437 PHE C O 1
ATOM 9724 N N . TRP C 1 426 ? -51.647 -4.627 28.390 1.00 44.84 438 TRP C N 1
ATOM 9725 C CA . TRP C 1 426 ? -51.327 -4.492 26.970 1.00 45.40 438 TRP C CA 1
ATOM 9726 C C . TRP C 1 426 ? -52.421 -5.147 26.102 1.00 54.63 438 TRP C C 1
ATOM 9727 O O . TRP C 1 426 ? -52.988 -6.145 26.530 1.00 55.18 438 TRP C O 1
ATOM 9738 N N . PRO C 1 427 ? -52.725 -4.647 24.879 1.00 54.17 439 PRO C N 1
ATOM 9739 C CA . PRO C 1 427 ? -53.729 -5.346 24.048 1.00 56.88 439 PRO C CA 1
ATOM 9740 C C . PRO C 1 427 ? -53.282 -6.762 23.646 1.00 63.75 439 PRO C C 1
ATOM 9741 O O . PRO C 1 427 ? -52.115 -6.961 23.295 1.00 62.91 439 PRO C O 1
ATOM 9745 N N . GLU C 1 428 ? -54.198 -7.751 23.751 1.00 63.02 440 GLU C N 1
ATOM 9746 C CA . GLU C 1 428 ? -53.933 -9.155 23.410 1.00 97.00 440 GLU C CA 1
ATOM 9747 C C . GLU C 1 428 ? -54.284 -9.446 21.953 1.00 118.24 440 GLU C C 1
ATOM 9748 O O . GLU C 1 428 ? -53.560 -9.027 21.051 1.00 79.92 440 GLU C O 1
ATOM 9750 N N . PRO D 1 21 ? -35.758 30.872 35.089 1.00 80.82 33 PRO D N 1
ATOM 9751 C CA . PRO D 1 21 ? -34.289 30.789 35.124 1.00 79.15 33 PRO D CA 1
ATOM 9752 C C . PRO D 1 21 ? -33.723 29.533 34.436 1.00 77.52 33 PRO D C 1
ATOM 9753 O O . PRO D 1 21 ? -32.600 29.120 34.756 1.00 75.63 33 PRO D O 1
ATOM 9757 N N . ILE D 1 22 ? -34.497 28.932 33.487 1.00 70.75 34 ILE D N 1
ATOM 9758 C CA . ILE D 1 22 ? -34.060 27.733 32.749 1.00 67.17 34 ILE D CA 1
ATOM 9759 C C . ILE D 1 22 ? -32.852 28.048 31.879 1.00 63.14 34 ILE D C 1
ATOM 9760 O O . ILE D 1 22 ? -32.895 29.018 31.113 1.00 63.31 34 ILE D O 1
ATOM 9765 N N . PRO D 1 23 ? -31.749 27.276 32.004 1.00 52.92 35 PRO D N 1
ATOM 9766 C CA . PRO D 1 23 ? -30.573 27.573 31.169 1.00 49.34 35 PRO D CA 1
ATOM 9767 C C . PRO D 1 23 ? -30.862 27.310 29.690 1.00 46.31 35 PRO D C 1
ATOM 9768 O O . PRO D 1 23 ? -31.757 26.526 29.363 1.00 44.76 35 PRO D O 1
ATOM 9772 N N . LYS D 1 24 ? -30.148 28.020 28.798 1.00 39.25 36 LYS D N 1
ATOM 9773 C CA . LYS D 1 24 ? -30.293 27.840 27.361 1.00 37.20 36 LYS D CA 1
ATOM 9774 C C . LYS D 1 24 ? -30.006 26.367 26.943 1.00 40.44 36 LYS D C 1
ATOM 9775 O O . LYS D 1 24 ? -30.649 25.852 26.029 1.00 39.19 36 LYS D O 1
ATOM 9781 N N . ASP D 1 25 ? -29.053 25.704 27.622 1.00 36.29 37 ASP D N 1
ATOM 9782 C CA . ASP D 1 25 ? -28.692 24.307 27.333 1.00 33.94 37 ASP D CA 1
ATOM 9783 C C . ASP D 1 25 ? -29.460 23.258 28.211 1.00 36.77 37 ASP D C 1
ATOM 9784 O O . ASP D 1 25 ? -28.948 22.161 28.499 1.00 37.48 37 ASP D O 1
ATOM 9789 N N . ILE D 1 26 ? -30.706 23.590 28.595 1.00 31.49 38 ILE D N 1
ATOM 9790 C CA . ILE D 1 26 ? -31.594 22.693 29.360 1.00 31.18 38 ILE D CA 1
ATOM 9791 C C . ILE D 1 26 ? -31.717 21.283 28.721 1.00 33.90 38 ILE D C 1
ATOM 9792 O O . ILE D 1 26 ? -31.761 20.305 29.446 1.00 33.03 38 ILE D O 1
ATOM 9797 N N . ALA D 1 27 ? -31.749 21.194 27.363 1.00 31.88 39 ALA D N 1
ATOM 9798 C CA . ALA D 1 27 ? -31.867 19.921 26.643 1.00 31.34 39 ALA D CA 1
ATOM 9799 C C . ALA D 1 27 ? -30.657 19.026 26.883 1.00 33.69 39 ALA D C 1
ATOM 9800 O O . ALA D 1 27 ? -30.834 17.822 27.010 1.00 33.62 39 ALA D O 1
ATOM 9802 N N . TYR D 1 28 ? -29.459 19.631 27.049 1.00 30.46 40 TYR D N 1
ATOM 9803 C CA . TYR D 1 28 ? -28.202 18.962 27.392 1.00 29.01 40 TYR D CA 1
ATOM 9804 C C . TYR D 1 28 ? -28.270 18.457 28.862 1.00 30.43 40 TYR D C 1
ATOM 9805 O O . TYR D 1 28 ? -27.917 17.311 29.124 1.00 28.36 40 TYR D O 1
ATOM 9814 N N . HIS D 1 29 ? -28.693 19.312 29.803 1.00 28.00 41 HIS D N 1
ATOM 9815 C CA . HIS D 1 29 ? -28.836 18.942 31.214 1.00 28.68 41 HIS D CA 1
ATOM 9816 C C . HIS D 1 29 ? -29.863 17.830 31.390 1.00 33.46 41 HIS D C 1
ATOM 9817 O O . HIS D 1 29 ? -29.687 16.959 32.240 1.00 35.65 41 HIS D O 1
ATOM 9824 N N . THR D 1 30 ? -30.928 17.859 30.595 1.00 30.17 42 THR D N 1
ATOM 9825 C CA . THR D 1 30 ? -32.020 16.870 30.622 1.00 30.48 42 THR D CA 1
ATOM 9826 C C . THR D 1 30 ? -31.541 15.521 30.115 1.00 32.25 42 THR D C 1
ATOM 9827 O O . THR D 1 30 ? -31.766 14.514 30.779 1.00 31.80 42 THR D O 1
ATOM 9831 N N . LEU D 1 31 ? -30.900 15.493 28.941 1.00 28.80 43 LEU D N 1
ATOM 9832 C CA . LEU D 1 31 ? -30.372 14.239 28.390 1.00 27.57 43 LEU D CA 1
ATOM 9833 C C . LEU D 1 31 ? -29.266 13.638 29.259 1.00 30.86 43 LEU D C 1
ATOM 9834 O O . LEU D 1 31 ? -29.135 12.419 29.310 1.00 30.35 43 LEU D O 1
ATOM 9839 N N . THR D 1 32 ? -28.513 14.484 29.976 1.00 29.16 44 THR D N 1
ATOM 9840 C CA . THR D 1 32 ? -27.458 14.061 30.914 1.00 28.73 44 THR D CA 1
ATOM 9841 C C . THR D 1 32 ? -28.051 13.145 32.017 1.00 33.59 44 THR D C 1
ATOM 9842 O O . THR D 1 32 ? -27.394 12.205 32.463 1.00 33.90 44 THR D O 1
ATOM 9846 N N . LYS D 1 33 ? -29.303 13.394 32.405 1.00 31.23 45 LYS D N 1
ATOM 9847 C CA . LYS D 1 33 ? -30.030 12.603 33.403 1.00 31.45 45 LYS D CA 1
ATOM 9848 C C . LYS D 1 33 ? -30.563 11.278 32.856 1.00 34.93 45 LYS D C 1
ATOM 9849 O O . LYS D 1 33 ? -31.056 10.456 33.629 1.00 37.40 45 LYS D O 1
ATOM 9855 N N . ALA D 1 34 ? -30.497 11.075 31.541 1.00 30.60 46 ALA D N 1
ATOM 9856 C CA . ALA D 1 34 ? -31.101 9.891 30.898 1.00 30.44 46 ALA D CA 1
ATOM 9857 C C . ALA D 1 34 ? -30.176 9.016 30.085 1.00 33.71 46 ALA D C 1
ATOM 9858 O O . ALA D 1 34 ? -30.567 7.900 29.743 1.00 35.27 46 ALA D O 1
ATOM 9860 N N . LEU D 1 35 ? -28.988 9.507 29.724 1.00 28.10 47 LEU D N 1
ATOM 9861 C CA . LEU D 1 35 ? -28.063 8.759 28.865 1.00 27.46 47 LEU D CA 1
ATOM 9862 C C . LEU D 1 35 ? -26.955 8.100 29.678 1.00 33.30 47 LEU D C 1
ATOM 9863 O O . LEU D 1 35 ? -26.267 8.764 30.456 1.00 31.95 47 LEU D O 1
ATOM 9868 N N . LEU D 1 36 ? -26.765 6.808 29.467 1.00 33.21 48 LEU D N 1
ATOM 9869 C CA . LEU D 1 36 ? -25.744 6.041 30.157 1.00 35.12 48 LEU D CA 1
ATOM 9870 C C . LEU D 1 36 ? -24.604 5.739 29.183 1.00 38.80 48 LEU D C 1
ATOM 9871 O O . LEU D 1 36 ? -24.705 4.794 28.418 1.00 42.15 48 LEU D O 1
ATOM 9876 N N . PHE D 1 37 ? -23.532 6.556 29.189 1.00 30.52 49 PHE D N 1
ATOM 9877 C CA . PHE D 1 37 ? -22.384 6.359 28.291 1.00 28.95 49 PHE D CA 1
ATOM 9878 C C . PHE D 1 37 ? -21.571 5.137 28.660 1.00 32.76 49 PHE D C 1
ATOM 9879 O O . PHE D 1 37 ? -21.327 4.927 29.845 1.00 33.50 49 PHE D O 1
ATOM 9887 N N . PRO D 1 38 ? -21.218 4.272 27.682 1.00 26.84 50 PRO D N 1
ATOM 9888 C CA . PRO D 1 38 ? -20.548 2.993 28.054 1.00 27.17 50 PRO D CA 1
ATOM 9889 C C . PRO D 1 38 ? -19.076 3.115 28.475 1.00 32.10 50 PRO D C 1
ATOM 9890 O O . PRO D 1 38 ? -18.530 2.189 29.061 1.00 30.52 50 PRO D O 1
ATOM 9894 N N . ASP D 1 39 ? -18.426 4.251 28.168 1.00 29.18 51 ASP D N 1
ATOM 9895 C CA . ASP D 1 39 ? -17.013 4.433 28.516 1.00 28.30 51 ASP D CA 1
ATOM 9896 C C . ASP D 1 39 ? -16.755 5.893 28.773 1.00 28.44 51 ASP D C 1
ATOM 9897 O O . ASP D 1 39 ? -17.543 6.743 28.355 1.00 26.65 51 ASP D O 1
ATOM 9902 N N . ILE D 1 40 ? -15.641 6.176 29.452 1.00 24.80 52 ILE D N 1
ATOM 9903 C CA . ILE D 1 40 ? -15.195 7.510 29.856 1.00 22.66 52 ILE D CA 1
ATOM 9904 C C . ILE D 1 40 ? -14.988 8.485 28.699 1.00 26.37 52 ILE D C 1
ATOM 9905 O O . ILE D 1 40 ? -15.257 9.678 28.851 1.00 25.91 52 ILE D O 1
ATOM 9910 N N . ASP D 1 41 ? -14.524 7.987 27.546 1.00 22.86 53 ASP D N 1
ATOM 9911 C CA . ASP D 1 41 ? -14.244 8.846 26.396 1.00 22.40 53 ASP D CA 1
ATOM 9912 C C . ASP D 1 41 ? -15.506 9.410 25.764 1.00 27.24 53 ASP D C 1
ATOM 9913 O O . ASP D 1 41 ? -15.553 10.615 25.494 1.00 29.58 53 ASP D O 1
ATOM 9918 N N . GLN D 1 42 ? -16.550 8.573 25.604 1.00 23.27 54 GLN D N 1
ATOM 9919 C CA . GLN D 1 42 ? -17.867 9.007 25.089 1.00 23.64 54 GLN D CA 1
ATOM 9920 C C . GLN D 1 42 ? -18.468 10.008 26.071 1.00 25.93 54 GLN D C 1
ATOM 9921 O O . GLN D 1 42 ? -18.997 11.032 25.656 1.00 24.70 54 GLN D O 1
ATOM 9927 N N . TYR D 1 43 ? -18.362 9.702 27.385 1.00 22.69 55 TYR D N 1
ATOM 9928 C CA . TYR D 1 43 ? -18.828 10.562 28.474 1.00 22.42 55 TYR D CA 1
ATOM 9929 C C . TYR D 1 43 ? -18.153 11.974 28.324 1.00 27.58 55 TYR D C 1
ATOM 9930 O O . TYR D 1 43 ? -18.836 12.989 28.334 1.00 26.84 55 TYR D O 1
ATOM 9939 N N . GLN D 1 44 ? -16.822 12.011 28.190 1.00 23.92 56 GLN D N 1
ATOM 9940 C CA . GLN D 1 44 ? -16.094 13.270 28.066 1.00 23.62 56 GLN D CA 1
ATOM 9941 C C . GLN D 1 44 ? -16.424 14.035 26.789 1.00 28.27 56 GLN D C 1
ATOM 9942 O O . GLN D 1 44 ? -16.518 15.253 26.851 1.00 28.95 56 GLN D O 1
ATOM 9948 N N . HIS D 1 45 ? -16.650 13.339 25.660 1.00 22.33 57 HIS D N 1
ATOM 9949 C CA . HIS D 1 45 ? -17.021 14.010 24.424 1.00 22.74 57 HIS D CA 1
ATOM 9950 C C . HIS D 1 45 ? -18.412 14.619 24.529 1.00 27.72 57 HIS D C 1
ATOM 9951 O O . HIS D 1 45 ? -18.629 15.725 24.031 1.00 27.36 57 HIS D O 1
ATOM 9958 N N . TRP D 1 46 ? -19.341 13.917 25.183 1.00 24.55 58 TRP D N 1
ATOM 9959 C CA . TRP D 1 46 ? -20.710 14.400 25.402 1.00 23.85 58 TRP D CA 1
ATOM 9960 C C . TRP D 1 46 ? -20.648 15.714 26.199 1.00 27.21 58 TRP D C 1
ATOM 9961 O O . TRP D 1 46 ? -21.191 16.720 25.758 1.00 27.54 58 TRP D O 1
ATOM 9972 N N . HIS D 1 47 ? -19.950 15.708 27.333 1.00 24.21 59 HIS D N 1
ATOM 9973 C CA . HIS D 1 47 ? -19.835 16.877 28.202 1.00 25.53 59 HIS D CA 1
ATOM 9974 C C . HIS D 1 47 ? -19.063 18.058 27.601 1.00 29.54 59 HIS D C 1
ATOM 9975 O O . HIS D 1 47 ? -19.340 19.216 27.909 1.00 28.78 59 HIS D O 1
ATOM 9982 N N . HIS D 1 48 ? -18.153 17.761 26.708 1.00 28.23 60 HIS D N 1
ATOM 9983 C CA . HIS D 1 48 ? -17.340 18.747 26.029 1.00 30.59 60 HIS D CA 1
ATOM 9984 C C . HIS D 1 48 ? -18.147 19.420 24.884 1.00 31.14 60 HIS D C 1
ATOM 9985 O O . HIS D 1 48 ? -18.076 20.634 24.714 1.00 31.38 60 HIS D O 1
ATOM 9992 N N . VAL D 1 49 ? -18.910 18.630 24.128 1.00 24.59 61 VAL D N 1
ATOM 9993 C CA . VAL D 1 49 ? -19.612 19.073 22.931 1.00 23.68 61 VAL D CA 1
ATOM 9994 C C . VAL D 1 49 ? -21.080 19.483 23.101 1.00 30.56 61 VAL D C 1
ATOM 9995 O O . VAL D 1 49 ? -21.481 20.499 22.542 1.00 30.56 61 VAL D O 1
ATOM 9999 N N . ALA D 1 50 ? -21.884 18.654 23.787 1.00 29.82 62 ALA D N 1
ATOM 10000 C CA . ALA D 1 50 ? -23.325 18.845 23.926 1.00 29.88 62 ALA D CA 1
ATOM 10001 C C . ALA D 1 50 ? -23.794 20.198 24.495 1.00 30.03 62 ALA D C 1
ATOM 10002 O O . ALA D 1 50 ? -24.779 20.693 23.963 1.00 30.36 62 ALA D O 1
ATOM 10004 N N . PRO D 1 51 ? -23.141 20.836 25.513 1.00 23.90 63 PRO D N 1
ATOM 10005 C CA . PRO D 1 51 ? -23.658 22.131 26.000 1.00 24.67 63 PRO D CA 1
ATOM 10006 C C . PRO D 1 51 ? -23.710 23.183 24.890 1.00 30.93 63 PRO D C 1
ATOM 10007 O O . PRO D 1 51 ? -24.760 23.784 24.702 1.00 30.67 63 PRO D O 1
ATOM 10011 N N . MET D 1 52 ? -22.607 23.352 24.117 1.00 28.40 64 MET D N 1
ATOM 10012 C CA . MET D 1 52 ? -22.560 24.319 23.017 1.00 28.41 64 MET D CA 1
ATOM 10013 C C . MET D 1 52 ? -23.522 23.949 21.909 1.00 31.65 64 MET D C 1
ATOM 10014 O O . MET D 1 52 ? -24.195 24.826 21.379 1.00 31.81 64 MET D O 1
ATOM 10019 N N . LEU D 1 53 ? -23.575 22.653 21.550 1.00 27.75 65 LEU D N 1
ATOM 10020 C CA . LEU D 1 53 ? -24.481 22.167 20.510 1.00 27.22 65 LEU D CA 1
ATOM 10021 C C . LEU D 1 53 ? -25.945 22.481 20.895 1.00 30.94 65 LEU D C 1
ATOM 10022 O O . LEU D 1 53 ? -26.681 22.984 20.063 1.00 31.89 65 LEU D O 1
ATOM 10027 N N . ALA D 1 54 ? -26.334 22.216 22.160 1.00 27.83 66 ALA D N 1
ATOM 10028 C CA . ALA D 1 54 ? -27.691 22.500 22.655 1.00 29.09 66 ALA D CA 1
ATOM 10029 C C . ALA D 1 54 ? -28.035 23.984 22.492 1.00 32.83 66 ALA D C 1
ATOM 10030 O O . ALA D 1 54 ? -29.153 24.288 22.102 1.00 33.61 66 ALA D O 1
ATOM 10032 N N . LYS D 1 55 ? -27.078 24.890 22.813 1.00 28.93 67 LYS D N 1
ATOM 10033 C CA . LYS D 1 55 ? -27.212 26.352 22.722 1.00 28.86 67 LYS D CA 1
ATOM 10034 C C . LYS D 1 55 ? -27.434 26.790 21.270 1.00 32.42 67 LYS D C 1
ATOM 10035 O O . LYS D 1 55 ? -28.372 27.539 20.986 1.00 31.86 67 LYS D O 1
ATOM 10041 N N . MET D 1 56 ? -26.604 26.262 20.349 1.00 29.40 68 MET D N 1
ATOM 10042 C CA . MET D 1 56 ? -26.661 26.534 18.907 1.00 29.76 68 MET D CA 1
ATOM 10043 C C . MET D 1 56 ? -28.001 26.096 18.321 1.00 34.77 68 MET D C 1
ATOM 10044 O O . MET D 1 56 ? -28.537 26.787 17.459 1.00 36.69 68 MET D O 1
ATOM 10049 N N . LEU D 1 57 ? -28.562 24.970 18.813 1.00 29.32 69 LEU D N 1
ATOM 10050 C CA . LEU D 1 57 ? -29.860 24.487 18.334 1.00 28.98 69 LEU D CA 1
ATOM 10051 C C . LEU D 1 57 ? -30.994 25.379 18.806 1.00 32.92 69 LEU D C 1
ATOM 10052 O O . LEU D 1 57 ? -31.962 25.605 18.071 1.00 32.86 69 LEU D O 1
ATOM 10057 N N . VAL D 1 58 ? -30.874 25.901 20.030 1.00 30.62 70 VAL D N 1
ATOM 10058 C CA . VAL D 1 58 ? -31.844 26.877 20.550 1.00 30.64 70 VAL D CA 1
ATOM 10059 C C . VAL D 1 58 ? -31.770 28.145 19.660 1.00 34.36 70 VAL D C 1
ATOM 10060 O O . VAL D 1 58 ? -32.806 28.604 19.167 1.00 35.52 70 VAL D O 1
ATOM 10064 N N . ASP D 1 59 ? -30.534 28.646 19.414 1.00 31.00 71 ASP D N 1
ATOM 10065 C CA . ASP D 1 59 ? -30.261 29.864 18.624 1.00 31.35 71 ASP D CA 1
ATOM 10066 C C . ASP D 1 59 ? -30.728 29.760 17.190 1.00 35.26 71 ASP D C 1
ATOM 10067 O O . ASP D 1 59 ? -31.171 30.751 16.635 1.00 36.42 71 ASP D O 1
ATOM 10072 N N . GLY D 1 60 ? -30.619 28.570 16.609 1.00 30.32 72 GLY D N 1
ATOM 10073 C CA . GLY D 1 60 ? -31.003 28.331 15.226 1.00 29.33 72 GLY D CA 1
ATOM 10074 C C . GLY D 1 60 ? -32.492 28.188 15.050 1.00 34.50 72 GLY D C 1
ATOM 10075 O O . GLY D 1 60 ? -32.951 27.973 13.935 1.00 34.54 72 GLY D O 1
ATOM 10076 N N . LYS D 1 61 ? -33.265 28.287 16.147 1.00 32.99 73 LYS D N 1
ATOM 10077 C CA . LYS D 1 61 ? -34.739 28.202 16.138 1.00 34.16 73 LYS D CA 1
ATOM 10078 C C . LYS D 1 61 ? -35.268 26.817 15.735 1.00 37.32 73 LYS D C 1
ATOM 10079 O O . LYS D 1 61 ? -36.329 26.685 15.124 1.00 37.17 73 LYS D O 1
ATOM 10085 N N . TYR D 1 62 ? -34.525 25.772 16.094 1.00 34.62 74 TYR D N 1
ATOM 10086 C CA . TYR D 1 62 ? -34.966 24.393 15.861 1.00 33.06 74 TYR D CA 1
ATOM 10087 C C . TYR D 1 62 ? -36.090 24.146 16.856 1.00 37.18 74 TYR D C 1
ATOM 10088 O O . TYR D 1 62 ? -36.044 24.701 17.961 1.00 38.01 74 TYR D O 1
ATOM 10097 N N . SER D 1 63 ? -37.078 23.317 16.497 1.00 33.81 75 SER D N 1
ATOM 10098 C CA . SER D 1 63 ? -38.153 22.981 17.449 1.00 34.44 75 SER D CA 1
ATOM 10099 C C . SER D 1 63 ? -37.529 22.191 18.621 1.00 37.83 75 SER D C 1
ATOM 10100 O O . SER D 1 63 ? -36.441 21.609 18.466 1.00 34.01 75 SER D O 1
ATOM 10103 N N . ILE D 1 64 ? -38.189 22.215 19.795 1.00 37.44 76 ILE D N 1
ATOM 10104 C CA . ILE D 1 64 ? -37.712 21.487 20.977 1.00 37.72 76 ILE D CA 1
ATOM 10105 C C . ILE D 1 64 ? -37.481 19.993 20.650 1.00 39.00 76 ILE D C 1
ATOM 10106 O O . ILE D 1 64 ? -36.482 19.421 21.060 1.00 38.74 76 ILE D O 1
ATOM 10111 N N . HIS D 1 65 ? -38.365 19.415 19.829 1.00 35.31 77 HIS D N 1
ATOM 10112 C CA . HIS D 1 65 ? -38.314 18.026 19.391 1.00 34.49 77 HIS D CA 1
ATOM 10113 C C . HIS D 1 65 ? -37.052 17.716 18.627 1.00 36.95 77 HIS D C 1
ATOM 10114 O O . HIS D 1 65 ? -36.351 16.754 18.965 1.00 36.57 77 HIS D O 1
ATOM 10121 N N . GLN D 1 66 ? -36.732 18.573 17.648 1.00 31.78 78 GLN D N 1
ATOM 10122 C CA . GLN D 1 66 ? -35.565 18.439 16.809 1.00 30.61 78 GLN D CA 1
ATOM 10123 C C . GLN D 1 66 ? -34.248 18.681 17.565 1.00 33.54 78 GLN D C 1
ATOM 10124 O O . GLN D 1 66 ? -33.228 18.080 17.224 1.00 31.25 78 GLN D O 1
ATOM 10130 N N . GLN D 1 67 ? -34.292 19.524 18.619 1.00 30.35 79 GLN D N 1
ATOM 10131 C CA . GLN D 1 67 ? -33.151 19.807 19.491 1.00 29.65 79 GLN D CA 1
ATOM 10132 C C . GLN D 1 67 ? -32.766 18.496 20.223 1.00 33.41 79 GLN D C 1
ATOM 10133 O O . GLN D 1 67 ? -31.606 18.095 20.193 1.00 31.59 79 GLN D O 1
ATOM 10139 N N . TYR D 1 68 ? -33.772 17.825 20.823 1.00 31.16 80 TYR D N 1
ATOM 10140 C CA . TYR D 1 68 ? -33.617 16.535 21.495 1.00 30.52 80 TYR D CA 1
ATOM 10141 C C . TYR D 1 68 ? -33.209 15.456 20.513 1.00 32.27 80 TYR D C 1
ATOM 10142 O O . TYR D 1 68 ? -32.323 14.679 20.820 1.00 33.17 80 TYR D O 1
ATOM 10151 N N . GLU D 1 69 ? -33.799 15.455 19.311 1.00 28.96 81 GLU D N 1
ATOM 10152 C CA . GLU D 1 69 ? -33.444 14.504 18.256 1.00 28.55 81 GLU D CA 1
ATOM 10153 C C . GLU D 1 69 ? -31.952 14.577 17.866 1.00 32.07 81 GLU D C 1
ATOM 10154 O O . GLU D 1 69 ? -31.283 13.553 17.795 1.00 31.74 81 GLU D O 1
ATOM 10160 N N . TYR D 1 70 ? -31.447 15.785 17.608 1.00 27.97 82 TYR D N 1
ATOM 10161 C CA . TYR D 1 70 ? -30.067 15.991 17.167 1.00 27.26 82 TYR D CA 1
ATOM 10162 C C . TYR D 1 70 ? -29.036 15.795 18.262 1.00 30.87 82 TYR D C 1
ATOM 10163 O O . TYR D 1 70 ? -27.958 15.269 17.995 1.00 29.21 82 TYR D O 1
ATOM 10172 N N . LEU D 1 71 ? -29.380 16.168 19.501 1.00 27.85 83 LEU D N 1
ATOM 10173 C CA . LEU D 1 71 ? -28.500 15.932 20.657 1.00 26.53 83 LEU D CA 1
ATOM 10174 C C . LEU D 1 71 ? -28.373 14.440 20.925 1.00 29.25 83 LEU D C 1
ATOM 10175 O O . LEU D 1 71 ? -27.265 13.956 21.173 1.00 30.74 83 LEU D O 1
ATOM 10180 N N . CYS D 1 72 ? -29.500 13.708 20.836 1.00 27.08 84 CYS D N 1
ATOM 10181 C CA A CYS D 1 72 ? -29.516 12.267 21.095 0.50 25.47 84 CYS D CA 1
ATOM 10182 C CA B CYS D 1 72 ? -29.534 12.243 21.036 0.50 28.12 84 CYS D CA 1
ATOM 10183 C C . CYS D 1 72 ? -28.776 11.521 19.961 1.00 28.97 84 CYS D C 1
ATOM 10184 O O . CYS D 1 72 ? -28.046 10.572 20.223 1.00 26.98 84 CYS D O 1
ATOM 10189 N N . LEU D 1 73 ? -28.941 11.978 18.750 1.00 27.26 85 LEU D N 1
ATOM 10190 C CA . LEU D 1 73 ? -28.286 11.395 17.603 1.00 27.85 85 LEU D CA 1
ATOM 10191 C C . LEU D 1 73 ? -26.756 11.613 17.689 1.00 28.93 85 LEU D C 1
ATOM 10192 O O . LEU D 1 73 ? -25.983 10.696 17.399 1.00 28.15 85 LEU D O 1
ATOM 10197 N N . PHE D 1 74 ? -26.324 12.787 18.150 1.00 24.95 86 PHE D N 1
ATOM 10198 C CA . PHE D 1 74 ? -24.905 13.051 18.393 1.00 25.03 86 PHE D CA 1
ATOM 10199 C C . PHE D 1 74 ? -24.363 12.014 19.437 1.00 27.47 86 PHE D C 1
ATOM 10200 O O . PHE D 1 74 ? -23.304 11.411 19.233 1.00 28.65 86 PHE D O 1
ATOM 10208 N N . ALA D 1 75 ? -25.091 11.821 20.538 1.00 23.39 87 ALA D N 1
ATOM 10209 C CA . ALA D 1 75 ? -24.700 10.876 21.601 1.00 23.62 87 ALA D CA 1
ATOM 10210 C C . ALA D 1 75 ? -24.631 9.436 21.057 1.00 29.07 87 ALA D C 1
ATOM 10211 O O . ALA D 1 75 ? -23.676 8.719 21.350 1.00 29.15 87 ALA D O 1
ATOM 10213 N N . GLN D 1 76 ? -25.663 9.018 20.292 1.00 24.96 88 GLN D N 1
ATOM 10214 C CA . GLN D 1 76 ? -25.822 7.646 19.817 1.00 24.76 88 GLN D CA 1
ATOM 10215 C C . GLN D 1 76 ? -24.912 7.249 18.678 1.00 29.49 88 GLN D C 1
ATOM 10216 O O . GLN D 1 76 ? -24.403 6.120 18.657 1.00 29.45 88 GLN D O 1
ATOM 10222 N N . LEU D 1 77 ? -24.726 8.154 17.740 1.00 26.90 89 LEU D N 1
ATOM 10223 C CA . LEU D 1 77 ? -24.013 7.945 16.505 1.00 28.30 89 LEU D CA 1
ATOM 10224 C C . LEU D 1 77 ? -22.625 8.522 16.440 1.00 29.11 89 LEU D C 1
ATOM 10225 O O . LEU D 1 77 ? -21.708 7.863 15.925 1.00 29.04 89 LEU D O 1
ATOM 10230 N N . VAL D 1 78 ? -22.467 9.773 16.891 1.00 25.95 90 VAL D N 1
ATOM 10231 C CA . VAL D 1 78 ? -21.197 10.501 16.763 1.00 25.11 90 VAL D CA 1
ATOM 10232 C C . VAL D 1 78 ? -20.183 10.244 17.888 1.00 29.73 90 VAL D C 1
ATOM 10233 O O . VAL D 1 78 ? -19.047 9.873 17.593 1.00 28.84 90 VAL D O 1
ATOM 10237 N N . ALA D 1 79 ? -20.574 10.448 19.161 1.00 26.31 91 ALA D N 1
ATOM 10238 C CA . ALA D 1 79 ? -19.660 10.246 20.306 1.00 25.78 91 ALA D CA 1
ATOM 10239 C C . ALA D 1 79 ? -18.930 8.877 20.250 1.00 29.15 91 ALA D C 1
ATOM 10240 O O . ALA D 1 79 ? -17.734 8.894 20.518 1.00 28.63 91 ALA D O 1
ATOM 10242 N N . PRO D 1 80 ? -19.543 7.723 19.813 1.00 23.35 92 PRO D N 1
ATOM 10243 C CA . PRO D 1 80 ? -18.764 6.471 19.738 1.00 22.40 92 PRO D CA 1
ATOM 10244 C C . PRO D 1 80 ? -17.616 6.482 18.714 1.00 27.12 92 PRO D C 1
ATOM 10245 O O . PRO D 1 80 ? -16.705 5.670 18.822 1.00 26.55 92 PRO D O 1
ATOM 10249 N N . VAL D 1 81 ? -17.632 7.397 17.745 1.00 24.15 93 VAL D N 1
ATOM 10250 C CA . VAL D 1 81 ? -16.549 7.444 16.737 1.00 24.78 93 VAL D CA 1
ATOM 10251 C C . VAL D 1 81 ? -15.637 8.672 16.874 1.00 28.68 93 VAL D C 1
ATOM 10252 O O . VAL D 1 81 ? -14.962 9.032 15.908 1.00 28.88 93 VAL D O 1
ATOM 10256 N N . LEU D 1 82 ? -15.619 9.314 18.068 1.00 24.23 94 LEU D N 1
ATOM 10257 C CA . LEU D 1 82 ? -14.756 10.472 18.287 1.00 23.37 94 LEU D CA 1
ATOM 10258 C C . LEU D 1 82 ? -13.395 10.069 18.831 1.00 27.60 94 LEU D C 1
ATOM 10259 O O . LEU D 1 82 ? -12.470 10.902 18.856 1.00 27.84 94 LEU D O 1
ATOM 10264 N N . GLY D 1 83 ? -13.290 8.795 19.246 1.00 22.26 95 GLY D N 1
ATOM 10265 C CA . GLY D 1 83 ? -12.064 8.169 19.734 1.00 22.47 95 GLY D CA 1
ATOM 10266 C C . GLY D 1 83 ? -11.712 8.502 21.166 1.00 25.06 95 GLY D C 1
ATOM 10267 O O . GLY D 1 83 ? -12.492 9.149 21.855 1.00 23.36 95 GLY D O 1
ATOM 10268 N N . PRO D 1 84 ? -10.518 8.112 21.639 1.00 24.62 96 PRO D N 1
ATOM 10269 C CA . PRO D 1 84 ? -10.142 8.443 23.027 1.00 25.66 96 PRO D CA 1
ATOM 10270 C C . PRO D 1 84 ? -10.142 9.951 23.246 1.00 29.48 96 PRO D C 1
ATOM 10271 O O . PRO D 1 84 ? -9.764 10.706 22.348 1.00 29.80 96 PRO D O 1
ATOM 10275 N N . TYR D 1 85 ? -10.619 10.398 24.409 1.00 26.20 97 TYR D N 1
ATOM 10276 C CA . TYR D 1 85 ? -10.666 11.816 24.705 1.00 25.84 97 TYR D CA 1
ATOM 10277 C C . TYR D 1 85 ? -9.234 12.362 24.785 1.00 31.43 97 TYR D C 1
ATOM 10278 O O . TYR D 1 85 ? -8.408 11.809 25.509 1.00 30.39 97 TYR D O 1
ATOM 10287 N N . PRO D 1 86 ? -8.891 13.348 23.937 1.00 33.83 98 PRO D N 1
ATOM 10288 C CA . PRO D 1 86 ? -7.487 13.794 23.863 1.00 36.31 98 PRO D CA 1
ATOM 10289 C C . PRO D 1 86 ? -7.055 14.709 24.986 1.00 44.71 98 PRO D C 1
ATOM 10290 O O . PRO D 1 86 ? -6.833 15.890 24.770 1.00 47.02 98 PRO D O 1
ATOM 10294 N N . SER D 1 87 ? -6.934 14.151 26.183 1.00 43.07 99 SER D N 1
ATOM 10295 C CA . SER D 1 87 ? -6.479 14.842 27.379 1.00 44.83 99 SER D CA 1
ATOM 10296 C C . SER D 1 87 ? -5.029 15.358 27.167 1.00 51.89 99 SER D C 1
ATOM 10297 O O . SER D 1 87 ? -4.296 14.773 26.364 1.00 51.04 99 SER D O 1
ATOM 10300 N N . PRO D 1 88 ? -4.603 16.454 27.847 1.00 50.95 100 PRO D N 1
ATOM 10301 C CA . PRO D 1 88 ? -3.222 16.956 27.659 1.00 50.48 100 PRO D CA 1
ATOM 10302 C C . PRO D 1 88 ? -2.148 15.892 27.892 1.00 51.29 100 PRO D C 1
ATOM 10303 O O . PRO D 1 88 ? -2.144 15.231 28.940 1.00 52.55 100 PRO D O 1
ATOM 10307 N N . GLY D 1 89 ? -1.272 15.723 26.899 1.00 44.07 101 GLY D N 1
ATOM 10308 C CA . GLY D 1 89 ? -0.159 14.779 26.923 1.00 43.09 101 GLY D CA 1
ATOM 10309 C C . GLY D 1 89 ? -0.498 13.341 26.556 1.00 46.54 101 GLY D C 1
ATOM 10310 O O . GLY D 1 89 ? 0.396 12.478 26.555 1.00 47.15 101 GLY D O 1
ATOM 10311 N N . ARG D 1 90 ? -1.795 13.052 26.270 1.00 40.68 102 ARG D N 1
ATOM 10312 C CA . ARG D 1 90 ? -2.248 11.687 25.949 1.00 39.35 102 ARG D CA 1
ATOM 10313 C C . ARG D 1 90 ? -1.770 11.291 24.555 1.00 41.71 102 ARG D C 1
ATOM 10314 O O . ARG D 1 90 ? -1.957 12.046 23.602 1.00 41.23 102 ARG D O 1
ATOM 10322 N N . ASP D 1 91 ? -1.119 10.132 24.458 1.00 37.82 103 ASP D N 1
ATOM 10323 C CA . ASP D 1 91 ? -0.584 9.594 23.214 1.00 37.81 103 ASP D CA 1
ATOM 10324 C C . ASP D 1 91 ? -1.689 8.936 22.362 1.00 40.54 103 ASP D C 1
ATOM 10325 O O . ASP D 1 91 ? -1.851 7.709 22.352 1.00 41.10 103 ASP D O 1
ATOM 10330 N N . VAL D 1 92 ? -2.425 9.763 21.626 1.00 35.18 104 VAL D N 1
ATOM 10331 C CA . VAL D 1 92 ? -3.508 9.306 20.768 1.00 33.80 104 VAL D CA 1
ATOM 10332 C C . VAL D 1 92 ? -3.422 9.859 19.351 1.00 36.20 104 VAL D C 1
ATOM 10333 O O . VAL D 1 92 ? -2.803 10.893 19.118 1.00 36.25 104 VAL D O 1
ATOM 10337 N N . TYR D 1 93 ? -4.070 9.177 18.414 1.00 32.25 105 TYR D N 1
ATOM 10338 C CA . TYR D 1 93 ? -4.195 9.580 17.015 1.00 30.57 105 TYR D CA 1
ATOM 10339 C C . TYR D 1 93 ? -4.786 11.015 17.048 1.00 37.49 105 TYR D C 1
ATOM 10340 O O . TYR D 1 93 ? -5.806 11.258 17.696 1.00 36.10 105 TYR D O 1
ATOM 10349 N N . ARG D 1 94 ? -4.127 11.945 16.377 1.00 38.14 106 ARG D N 1
ATOM 10350 C CA . ARG D 1 94 ? -4.515 13.350 16.387 1.00 39.32 106 ARG D CA 1
ATOM 10351 C C . ARG D 1 94 ? -5.262 13.885 15.187 1.00 39.18 106 ARG D C 1
ATOM 10352 O O . ARG D 1 94 ? -5.115 13.402 14.059 1.00 37.22 106 ARG D O 1
ATOM 10356 N N . CYS D 1 95 ? -6.108 14.876 15.465 1.00 33.84 107 CYS D N 1
ATOM 10357 C CA . CYS D 1 95 ? -6.941 15.558 14.487 1.00 32.04 107 CYS D CA 1
ATOM 10358 C C . CYS D 1 95 ? -6.943 17.069 14.838 1.00 34.88 107 CYS D C 1
ATOM 10359 O O . CYS D 1 95 ? -6.621 17.440 15.975 1.00 32.10 107 CYS D O 1
ATOM 10362 N N . THR D 1 96 ? -7.283 17.934 13.855 1.00 33.56 108 THR D N 1
ATOM 10363 C CA . THR D 1 96 ? -7.277 19.392 14.047 1.00 33.83 108 THR D CA 1
ATOM 10364 C C . THR D 1 96 ? -8.660 20.037 13.986 1.00 35.39 108 THR D C 1
ATOM 10365 O O . THR D 1 96 ? -8.765 21.267 13.974 1.00 36.21 108 THR D O 1
ATOM 10369 N N . LEU D 1 97 ? -9.722 19.232 13.965 1.00 30.23 109 LEU D N 1
ATOM 10370 C CA . LEU D 1 97 ? -11.084 19.781 13.977 1.00 28.66 109 LEU D CA 1
ATOM 10371 C C . LEU D 1 97 ? -11.343 20.510 15.292 1.00 32.73 109 LEU D C 1
ATOM 10372 O O . LEU D 1 97 ? -10.938 20.030 16.351 1.00 33.35 109 LEU D O 1
ATOM 10377 N N . GLY D 1 98 ? -11.883 21.723 15.210 1.00 29.53 110 GLY D N 1
ATOM 10378 C CA . GLY D 1 98 ? -12.106 22.537 16.405 1.00 29.08 110 GLY D CA 1
ATOM 10379 C C . GLY D 1 98 ? -10.790 22.961 17.035 1.00 32.85 110 GLY D C 1
ATOM 10380 O O . GLY D 1 98 ? -10.755 23.379 18.188 1.00 30.66 110 GLY D O 1
ATOM 10381 N N . GLY D 1 99 ? -9.711 22.878 16.250 1.00 31.73 111 GLY D N 1
ATOM 10382 C CA . GLY D 1 99 ? -8.362 23.234 16.657 1.00 31.98 111 GLY D CA 1
ATOM 10383 C C . GLY D 1 99 ? -7.494 22.032 16.975 1.00 39.33 111 GLY D C 1
ATOM 10384 O O . GLY D 1 99 ? -6.399 21.892 16.424 1.00 41.23 111 GLY D O 1
ATOM 10385 N N . ASN D 1 100 ? -7.977 21.138 17.851 1.00 35.44 112 ASN D N 1
ATOM 10386 C CA . ASN D 1 100 ? -7.173 19.999 18.311 1.00 35.22 112 ASN D CA 1
ATOM 10387 C C . ASN D 1 100 ? -8.003 18.737 18.620 1.00 38.17 112 ASN D C 1
ATOM 10388 O O . ASN D 1 100 ? -7.517 17.855 19.335 1.00 40.41 112 ASN D O 1
ATOM 10393 N N . MET D 1 101 ? -9.257 18.669 18.153 1.00 32.61 113 MET D N 1
ATOM 10394 C CA . MET D 1 101 ? -10.161 17.548 18.437 1.00 30.97 113 MET D CA 1
ATOM 10395 C C . MET D 1 101 ? -10.521 16.796 17.138 1.00 32.98 113 MET D C 1
ATOM 10396 O O . MET D 1 101 ? -10.040 17.135 16.066 1.00 29.48 113 MET D O 1
ATOM 10401 N N . THR D 1 102 ? -11.398 15.788 17.257 1.00 30.11 114 THR D N 1
ATOM 10402 C CA . THR D 1 102 ? -11.933 15.002 16.153 1.00 28.85 114 THR D CA 1
ATOM 10403 C C . THR D 1 102 ? -13.326 15.505 15.791 1.00 29.04 114 THR D C 1
ATOM 10404 O O . THR D 1 102 ? -13.994 14.863 14.998 1.00 28.60 114 THR D O 1
ATOM 10408 N N . VAL D 1 103 ? -13.776 16.622 16.403 1.00 24.69 115 VAL D N 1
ATOM 10409 C CA . VAL D 1 103 ? -15.119 17.201 16.213 1.00 24.22 115 VAL D CA 1
ATOM 10410 C C . VAL D 1 103 ? -15.077 18.754 16.152 1.00 29.80 115 VAL D C 1
ATOM 10411 O O . VAL D 1 103 ? -14.313 19.396 16.879 1.00 29.14 115 VAL D O 1
ATOM 10415 N N . GLU D 1 104 ? -15.901 19.337 15.281 1.00 27.13 116 GLU D N 1
ATOM 10416 C CA . GLU D 1 104 ? -15.983 20.780 15.101 1.00 27.78 116 GLU D CA 1
ATOM 10417 C C . GLU D 1 104 ? -17.434 21.190 14.865 1.00 32.34 116 GLU D C 1
ATOM 10418 O O . GLU D 1 104 ? -18.134 20.583 14.039 1.00 32.65 116 GLU D O 1
ATOM 10424 N N . LEU D 1 105 ? -17.862 22.256 15.535 1.00 28.65 117 LEU D N 1
ATOM 10425 C CA . LEU D 1 105 ? -19.194 22.835 15.331 1.00 27.33 117 LEU D CA 1
ATOM 10426 C C . LEU D 1 105 ? -19.057 24.083 14.451 1.00 30.13 117 LEU D C 1
ATOM 10427 O O . LEU D 1 105 ? -18.072 24.804 14.525 1.00 30.53 117 LEU D O 1
ATOM 10432 N N . SER D 1 106 ? -20.056 24.334 13.647 1.00 27.12 118 SER D N 1
ATOM 10433 C CA . SER D 1 106 ? -20.147 25.516 12.796 1.00 27.05 118 SER D CA 1
ATOM 10434 C C . SER D 1 106 ? -21.614 25.879 12.653 1.00 30.87 118 SER D C 1
ATOM 10435 O O . SER D 1 106 ? -22.480 25.050 12.891 1.00 29.85 118 SER D O 1
ATOM 10438 N N . GLN D 1 107 ? -21.883 27.128 12.319 1.00 29.93 119 GLN D N 1
ATOM 10439 C CA . GLN D 1 107 ? -23.219 27.689 12.192 1.00 30.81 119 GLN D CA 1
ATOM 10440 C C . GLN D 1 107 ? -23.261 28.533 10.925 1.00 33.88 119 GLN D C 1
ATOM 10441 O O . GLN D 1 107 ? -22.335 29.295 10.639 1.00 30.63 119 GLN D O 1
ATOM 10447 N N . ASN D 1 108 ? -24.372 28.446 10.226 1.00 32.48 120 ASN D N 1
ATOM 10448 C CA . ASN D 1 108 ? -24.644 29.184 9.007 1.00 32.99 120 ASN D CA 1
ATOM 10449 C C . ASN D 1 108 ? -25.674 30.245 9.368 1.00 38.86 120 ASN D C 1
ATOM 10450 O O . ASN D 1 108 ? -26.641 29.942 10.070 1.00 40.05 120 ASN D O 1
ATOM 10455 N N . PHE D 1 109 ? -25.451 31.488 8.928 1.00 35.38 121 PHE D N 1
ATOM 10456 C CA . PHE D 1 109 ? -26.366 32.609 9.193 1.00 37.18 121 PHE D CA 1
ATOM 10457 C C . PHE D 1 109 ? -26.955 33.206 7.904 1.00 48.29 121 PHE D C 1
ATOM 10458 O O . PHE D 1 109 ? -26.202 33.587 6.983 1.00 50.34 121 PHE D O 1
ATOM 10466 N N . GLN D 1 110 ? -28.287 33.360 7.871 1.00 46.68 122 GLN D N 1
ATOM 10467 C CA . GLN D 1 110 ? -28.984 34.056 6.760 1.00 72.61 122 GLN D CA 1
ATOM 10468 C C . GLN D 1 110 ? -30.379 34.571 7.162 1.00 106.56 122 GLN D C 1
ATOM 10469 O O . GLN D 1 110 ? -30.801 34.385 8.308 1.00 68.13 122 GLN D O 1
ATOM 10475 N N . GLY D 1 113 ? -33.641 32.326 10.786 1.00 60.01 125 GLY D N 1
ATOM 10476 C CA . GLY D 1 113 ? -32.937 31.284 11.539 1.00 57.57 125 GLY D CA 1
ATOM 10477 C C . GLY D 1 113 ? -31.506 30.986 11.103 1.00 55.78 125 GLY D C 1
ATOM 10478 O O . GLY D 1 113 ? -30.944 31.586 10.175 1.00 54.69 125 GLY D O 1
ATOM 10479 N N . SER D 1 114 ? -30.916 30.029 11.782 1.00 49.41 126 SER D N 1
ATOM 10480 C CA . SER D 1 114 ? -29.553 29.567 11.533 1.00 46.15 126 SER D CA 1
ATOM 10481 C C . SER D 1 114 ? -29.541 28.044 11.438 1.00 45.55 126 SER D C 1
ATOM 10482 O O . SER D 1 114 ? -30.457 27.385 11.920 1.00 46.25 126 SER D O 1
ATOM 10485 N N . THR D 1 115 ? -28.498 27.494 10.843 1.00 38.15 127 THR D N 1
ATOM 10486 C CA . THR D 1 115 ? -28.341 26.046 10.694 1.00 34.99 127 THR D CA 1
ATOM 10487 C C . THR D 1 115 ? -27.022 25.649 11.324 1.00 33.96 127 THR D C 1
ATOM 10488 O O . THR D 1 115 ? -26.040 26.336 11.138 1.00 34.30 127 THR D O 1
ATOM 10492 N N . THR D 1 116 ? -27.008 24.560 12.073 1.00 29.03 128 THR D N 1
ATOM 10493 C CA . THR D 1 116 ? -25.812 24.043 12.731 1.00 27.90 128 THR D CA 1
ATOM 10494 C C . THR D 1 116 ? -25.319 22.860 11.940 1.00 30.14 128 THR D C 1
ATOM 10495 O O . THR D 1 116 ? -26.100 22.104 11.355 1.00 27.64 128 THR D O 1
ATOM 10499 N N . ARG D 1 117 ? -24.020 22.713 11.921 1.00 27.35 129 ARG D N 1
ATOM 10500 C CA . ARG D 1 117 ? -23.368 21.575 11.317 1.00 27.14 129 ARG D CA 1
ATOM 10501 C C . ARG D 1 117 ? -22.375 20.978 12.346 1.00 30.51 129 ARG D C 1
ATOM 10502 O O . ARG D 1 117 ? -21.708 21.702 13.082 1.00 29.54 129 ARG D O 1
ATOM 10510 N N . ILE D 1 118 ? -22.265 19.666 12.357 1.00 28.14 130 ILE D N 1
ATOM 10511 C CA . ILE D 1 118 ? -21.315 18.908 13.187 1.00 27.67 130 ILE D CA 1
ATOM 10512 C C . ILE D 1 118 ? -20.387 18.176 12.195 1.00 31.42 130 ILE D C 1
ATOM 10513 O O . ILE D 1 118 ? -20.858 17.344 11.403 1.00 30.34 130 ILE D O 1
ATOM 10518 N N . ALA D 1 119 ? -19.089 18.482 12.243 1.00 26.04 131 ALA D N 1
ATOM 10519 C CA . ALA D 1 119 ? -18.103 17.823 11.385 1.00 24.34 131 ALA D CA 1
ATOM 10520 C C . ALA D 1 119 ? -17.182 17.034 12.297 1.00 27.51 131 ALA D C 1
ATOM 10521 O O . ALA D 1 119 ? -16.863 17.478 13.407 1.00 24.17 131 ALA D O 1
ATOM 10523 N N . PHE D 1 120 ? -16.793 15.834 11.862 1.00 24.58 132 PHE D N 1
ATOM 10524 C CA . PHE D 1 120 ? -15.936 14.995 12.708 1.00 23.97 132 PHE D CA 1
ATOM 10525 C C . PHE D 1 120 ? -15.155 14.042 11.860 1.00 28.62 132 PHE D C 1
ATOM 10526 O O . PHE D 1 120 ? -15.623 13.664 10.778 1.00 26.60 132 PHE D O 1
ATOM 10534 N N . GLU D 1 121 ? -14.009 13.592 12.384 1.00 26.00 133 GLU D N 1
ATOM 10535 C CA . GLU D 1 121 ? -13.251 12.551 11.694 1.00 27.07 133 GLU D CA 1
ATOM 10536 C C . GLU D 1 121 ? -13.593 11.242 12.413 1.00 28.09 133 GLU D C 1
ATOM 10537 O O . GLU D 1 121 ? -13.203 11.104 13.573 1.00 26.68 133 GLU D O 1
ATOM 10543 N N . PRO D 1 122 ? -14.347 10.288 11.803 1.00 24.97 134 PRO D N 1
ATOM 10544 C CA . PRO D 1 122 ? -14.596 9.012 12.512 1.00 23.47 134 PRO D CA 1
ATOM 10545 C C . PRO D 1 122 ? -13.251 8.347 12.850 1.00 28.96 134 PRO D C 1
ATOM 10546 O O . PRO D 1 122 ? -12.339 8.283 12.017 1.00 27.36 134 PRO D O 1
ATOM 10550 N N . VAL D 1 123 ? -13.086 7.982 14.114 1.00 25.65 135 VAL D N 1
ATOM 10551 C CA . VAL D 1 123 ? -11.848 7.361 14.591 1.00 26.79 135 VAL D CA 1
ATOM 10552 C C . VAL D 1 123 ? -12.174 6.393 15.742 1.00 29.78 135 VAL D C 1
ATOM 10553 O O . VAL D 1 123 ? -13.083 6.642 16.521 1.00 32.10 135 VAL D O 1
ATOM 10557 N N . ARG D 1 124 ? -11.450 5.306 15.834 1.00 26.51 136 ARG D N 1
ATOM 10558 C CA . ARG D 1 124 ? -11.605 4.357 16.940 1.00 27.06 136 ARG D CA 1
ATOM 10559 C C . ARG D 1 124 ? -10.251 4.217 17.579 1.00 29.72 136 ARG D C 1
ATOM 10560 O O . ARG D 1 124 ? -9.248 4.622 16.968 1.00 27.13 136 ARG D O 1
ATOM 10568 N N . TYR D 1 125 ? -10.209 3.712 18.824 1.00 24.83 137 TYR D N 1
ATOM 10569 C CA . TYR D 1 125 ? -8.965 3.611 19.579 1.00 23.85 137 TYR D CA 1
ATOM 10570 C C . TYR D 1 125 ? -7.856 2.832 18.889 1.00 28.95 137 TYR D C 1
ATOM 10571 O O . TYR D 1 125 ? -6.683 3.091 19.160 1.00 28.42 137 TYR D O 1
ATOM 10580 N N . GLN D 1 126 ? -8.220 1.872 18.028 1.00 27.57 138 GLN D N 1
ATOM 10581 C CA . GLN D 1 126 ? -7.244 1.057 17.280 1.00 30.22 138 GLN D CA 1
ATOM 10582 C C . GLN D 1 126 ? -6.268 1.923 16.467 1.00 35.18 138 GLN D C 1
ATOM 10583 O O . GLN D 1 126 ? -5.100 1.578 16.380 1.00 37.63 138 GLN D O 1
ATOM 10589 N N . ALA D 1 127 ? -6.712 3.093 15.987 1.00 30.88 139 ALA D N 1
ATOM 10590 C CA . ALA D 1 127 ? -5.853 4.042 15.253 1.00 30.57 139 ALA D CA 1
ATOM 10591 C C . ALA D 1 127 ? -4.741 4.628 16.140 1.00 34.22 139 ALA D C 1
ATOM 10592 O O . ALA D 1 127 ? -3.736 5.079 15.611 1.00 34.45 139 ALA D O 1
ATOM 10594 N N . SER D 1 128 ? -4.900 4.606 17.487 1.00 30.58 140 SER D N 1
ATOM 10595 C CA . SER D 1 128 ? -3.888 5.135 18.414 1.00 30.96 140 SER D CA 1
ATOM 10596 C C . SER D 1 128 ? -2.938 4.049 18.924 1.00 38.29 140 SER D C 1
ATOM 10597 O O . SER D 1 128 ? -1.945 4.403 19.569 1.00 38.83 140 SER D O 1
ATOM 10600 N N . VAL D 1 129 ? -3.269 2.736 18.717 1.00 35.89 141 VAL D N 1
ATOM 10601 C CA . VAL D 1 129 ? -2.490 1.622 19.292 1.00 38.05 141 VAL D CA 1
ATOM 10602 C C . VAL D 1 129 ? -1.876 0.642 18.269 1.00 49.28 141 VAL D C 1
ATOM 10603 O O . VAL D 1 129 ? -1.532 -0.493 18.622 1.00 50.09 141 VAL D O 1
ATOM 10607 N N . GLY D 1 130 ? -1.749 1.093 17.020 1.00 48.88 142 GLY D N 1
ATOM 10608 C CA . GLY D 1 130 ? -1.149 0.313 15.939 1.00 50.10 142 GLY D CA 1
ATOM 10609 C C . GLY D 1 130 ? -2.076 -0.631 15.210 1.00 55.79 142 GLY D C 1
ATOM 10610 O O . GLY D 1 130 ? -1.633 -1.330 14.302 1.00 56.04 142 GLY D O 1
ATOM 10611 N N . HIS D 1 131 ? -3.346 -0.655 15.533 1.00 55.08 143 HIS D N 1
ATOM 10612 C CA . HIS D 1 131 ? -4.236 -1.562 14.816 1.00 57.04 143 HIS D CA 1
ATOM 10613 C C . HIS D 1 131 ? -5.056 -1.014 13.636 1.00 56.98 143 HIS D C 1
ATOM 10614 O O . HIS D 1 131 ? -5.886 -1.705 13.095 1.00 56.06 143 HIS D O 1
ATOM 10621 N N . ASP D 1 132 ? -4.770 0.219 13.241 1.00 49.50 144 ASP D N 1
ATOM 10622 C CA . ASP D 1 132 ? -5.343 0.895 12.062 1.00 47.07 144 ASP D CA 1
ATOM 10623 C C . ASP D 1 132 ? -4.522 2.171 11.746 1.00 48.89 144 ASP D C 1
ATOM 10624 O O . ASP D 1 132 ? -5.012 3.296 11.915 1.00 47.07 144 ASP D O 1
ATOM 10629 N N . ARG D 1 133 ? -3.266 1.973 11.290 1.00 46.58 145 ARG D N 1
ATOM 10630 C CA . ARG D 1 133 ? -2.244 3.007 11.001 1.00 47.07 145 ARG D CA 1
ATOM 10631 C C . ARG D 1 133 ? -2.727 4.268 10.270 1.00 46.67 145 ARG D C 1
ATOM 10632 O O . ARG D 1 133 ? -2.370 5.376 10.675 1.00 47.64 145 ARG D O 1
ATOM 10635 N N . PHE D 1 134 ? -3.526 4.101 9.217 1.00 38.32 146 PHE D N 1
ATOM 10636 C CA . PHE D 1 134 ? -4.044 5.226 8.459 1.00 36.09 146 PHE D CA 1
ATOM 10637 C C . PHE D 1 134 ? -5.525 5.445 8.672 1.00 37.50 146 PHE D C 1
ATOM 10638 O O . PHE D 1 134 ? -6.173 6.082 7.836 1.00 35.30 146 PHE D O 1
ATOM 10646 N N . ASN D 1 135 ? -6.052 4.964 9.831 1.00 33.82 147 ASN D N 1
ATOM 10647 C CA . ASN D 1 135 ? -7.452 5.112 10.252 1.00 33.17 147 ASN D CA 1
ATOM 10648 C C . ASN D 1 135 ? -8.431 4.857 9.072 1.00 36.46 147 ASN D C 1
ATOM 10649 O O . ASN D 1 135 ? -9.208 5.731 8.692 1.00 34.06 147 ASN D O 1
ATOM 10654 N N . ARG D 1 136 ? -8.367 3.668 8.496 1.00 34.49 148 ARG D N 1
ATOM 10655 C CA . ARG D 1 136 ? -9.194 3.323 7.338 1.00 34.96 148 ARG D CA 1
ATOM 10656 C C . ARG D 1 136 ? -10.578 2.755 7.672 1.00 37.85 148 ARG D C 1
ATOM 10657 O O . ARG D 1 136 ? -11.511 2.954 6.892 1.00 38.68 148 ARG D O 1
ATOM 10665 N N . THR D 1 137 ? -10.709 2.033 8.790 1.00 31.38 149 THR D N 1
ATOM 10666 C CA . THR D 1 137 ? -11.943 1.320 9.131 1.00 30.62 149 THR D CA 1
ATOM 10667 C C . THR D 1 137 ? -13.080 2.109 9.747 1.00 30.46 149 THR D C 1
ATOM 10668 O O . THR D 1 137 ? -14.225 1.739 9.552 1.00 28.09 149 THR D O 1
ATOM 10672 N N . SER D 1 138 ? -12.767 3.147 10.526 1.00 28.55 150 SER D N 1
ATOM 10673 C CA . SER D 1 138 ? -13.745 3.900 11.329 1.00 28.03 150 SER D CA 1
ATOM 10674 C C . SER D 1 138 ? -14.869 4.562 10.572 1.00 28.77 150 SER D C 1
ATOM 10675 O O . SER D 1 138 ? -16.001 4.532 11.053 1.00 26.40 150 SER D O 1
ATOM 10678 N N . VAL D 1 139 ? -14.564 5.162 9.410 1.00 24.08 151 VAL D N 1
ATOM 10679 C CA . VAL D 1 139 ? -15.567 5.798 8.570 1.00 23.76 151 VAL D CA 1
ATOM 10680 C C . VAL D 1 139 ? -16.608 4.735 8.094 1.00 28.00 151 VAL D C 1
ATOM 10681 O O . VAL D 1 139 ? -17.809 5.021 8.035 1.00 27.73 151 VAL D O 1
ATOM 10685 N N . ASN D 1 140 ? -16.148 3.513 7.828 1.00 24.61 152 ASN D N 1
ATOM 10686 C CA . ASN D 1 140 ? -16.995 2.396 7.393 1.00 25.52 152 ASN D CA 1
ATOM 10687 C C . ASN D 1 140 ? -17.901 1.948 8.532 1.00 29.89 152 ASN D C 1
ATOM 10688 O O . ASN D 1 140 ? -19.099 1.735 8.303 1.00 29.52 152 ASN D O 1
ATOM 10693 N N . ALA D 1 141 ? -17.341 1.842 9.764 1.00 25.71 153 ALA D N 1
ATOM 10694 C CA . ALA D 1 141 ? -18.113 1.494 10.975 1.00 24.97 153 ALA D CA 1
ATOM 10695 C C . ALA D 1 141 ? -19.176 2.586 11.206 1.00 27.84 153 ALA D C 1
ATOM 10696 O O . ALA D 1 141 ? -20.355 2.271 11.394 1.00 25.79 153 ALA D O 1
ATOM 10698 N N . PHE D 1 142 ? -18.767 3.867 11.083 1.00 25.64 154 PHE D N 1
ATOM 10699 C CA . PHE D 1 142 ? -19.661 5.013 11.273 1.00 24.66 154 PHE D CA 1
ATOM 10700 C C . PHE D 1 142 ? -20.859 4.991 10.301 1.00 28.64 154 PHE D C 1
ATOM 10701 O O . PHE D 1 142 ? -22.020 5.076 10.746 1.00 27.67 154 PHE D O 1
ATOM 10709 N N . PHE D 1 143 ? -20.576 4.863 8.982 1.00 24.06 155 PHE D N 1
ATOM 10710 C CA . PHE D 1 143 ? -21.637 4.825 7.967 1.00 23.03 155 PHE D CA 1
ATOM 10711 C C . PHE D 1 143 ? -22.610 3.685 8.180 1.00 26.88 155 PHE D C 1
ATOM 10712 O O . PHE D 1 143 ? -23.795 3.866 7.945 1.00 28.97 155 PHE D O 1
ATOM 10720 N N . SER D 1 144 ? -22.120 2.518 8.628 1.00 25.37 156 SER D N 1
ATOM 10721 C CA . SER D 1 144 ? -22.980 1.357 8.872 1.00 25.62 156 SER D CA 1
ATOM 10722 C C . SER D 1 144 ? -23.985 1.618 10.000 1.00 31.24 156 SER D C 1
ATOM 10723 O O . SER D 1 144 ? -25.032 0.980 10.037 1.00 33.73 156 SER D O 1
ATOM 10726 N N . GLN D 1 145 ? -23.676 2.563 10.900 1.00 27.27 157 GLN D N 1
ATOM 10727 C CA . GLN D 1 145 ? -24.563 2.994 11.981 1.00 27.67 157 GLN D CA 1
ATOM 10728 C C . GLN D 1 145 ? -25.453 4.140 11.495 1.00 29.95 157 GLN D C 1
ATOM 10729 O O . GLN D 1 145 ? -26.665 4.089 11.697 1.00 29.60 157 GLN D O 1
ATOM 10735 N N . LEU D 1 146 ? -24.857 5.160 10.857 1.00 26.20 158 LEU D N 1
ATOM 10736 C CA . LEU D 1 146 ? -25.596 6.309 10.325 1.00 27.05 158 LEU D CA 1
ATOM 10737 C C . LEU D 1 146 ? -26.752 5.914 9.410 1.00 32.92 158 LEU D C 1
ATOM 10738 O O . LEU D 1 146 ? -27.867 6.447 9.562 1.00 32.92 158 LEU D O 1
ATOM 10743 N N . GLN D 1 147 ? -26.494 4.979 8.463 1.00 29.64 159 GLN D N 1
ATOM 10744 C CA . GLN D 1 147 ? -27.509 4.553 7.488 1.00 29.50 159 GLN D CA 1
ATOM 10745 C C . GLN D 1 147 ? -28.708 3.850 8.126 1.00 34.72 159 GLN D C 1
ATOM 10746 O O . GLN D 1 147 ? -29.783 3.835 7.528 1.00 34.40 159 GLN D O 1
ATOM 10752 N N . LEU D 1 148 ? -28.542 3.313 9.348 1.00 30.49 160 LEU D N 1
ATOM 10753 C CA . LEU D 1 148 ? -29.647 2.694 10.079 1.00 31.91 160 LEU D CA 1
ATOM 10754 C C . LEU D 1 148 ? -30.636 3.747 10.624 1.00 36.77 160 LEU D C 1
ATOM 10755 O O . LEU D 1 148 ? -31.823 3.469 10.740 1.00 39.16 160 LEU D O 1
ATOM 10760 N N . LEU D 1 149 ? -30.170 4.956 10.919 1.00 33.64 161 LEU D N 1
ATOM 10761 C CA . LEU D 1 149 ? -31.026 6.022 11.450 1.00 32.63 161 LEU D CA 1
ATOM 10762 C C . LEU D 1 149 ? -31.471 7.044 10.421 1.00 36.20 161 LEU D C 1
ATOM 10763 O O . LEU D 1 149 ? -32.552 7.593 10.572 1.00 35.65 161 LEU D O 1
ATOM 10768 N N . VAL D 1 150 ? -30.616 7.362 9.424 1.00 32.28 162 VAL D N 1
ATOM 10769 C CA . VAL D 1 150 ? -30.927 8.340 8.384 1.00 31.01 162 VAL D CA 1
ATOM 10770 C C . VAL D 1 150 ? -30.914 7.597 7.049 1.00 35.91 162 VAL D C 1
ATOM 10771 O O . VAL D 1 150 ? -29.862 7.404 6.440 1.00 33.65 162 VAL D O 1
ATOM 10775 N N . LYS D 1 151 ? -32.104 7.163 6.619 1.00 35.44 163 LYS D N 1
ATOM 10776 C CA . LYS D 1 151 ? -32.311 6.359 5.411 1.00 36.23 163 LYS D CA 1
ATOM 10777 C C . LYS D 1 151 ? -31.942 7.038 4.103 1.00 41.10 163 LYS D C 1
ATOM 10778 O O . LYS D 1 151 ? -31.621 6.344 3.136 1.00 42.47 163 LYS D O 1
ATOM 10784 N N . SER D 1 152 ? -31.967 8.380 4.067 1.00 36.26 164 SER D N 1
ATOM 10785 C CA . SER D 1 152 ? -31.624 9.158 2.865 1.00 35.79 164 SER D CA 1
ATOM 10786 C C . SER D 1 152 ? -30.088 9.248 2.643 1.00 36.74 164 SER D C 1
ATOM 10787 O O . SER D 1 152 ? -29.657 9.715 1.594 1.00 37.07 164 SER D O 1
ATOM 10790 N N . VAL D 1 153 ? -29.276 8.791 3.614 1.00 30.69 165 VAL D N 1
ATOM 10791 C CA . VAL D 1 153 ? -27.812 8.800 3.471 1.00 29.00 165 VAL D CA 1
ATOM 10792 C C . VAL D 1 153 ? -27.398 7.679 2.509 1.00 32.08 165 VAL D C 1
ATOM 10793 O O . VAL D 1 153 ? -27.668 6.510 2.760 1.00 31.37 165 VAL D O 1
ATOM 10797 N N . ASN D 1 154 ? -26.744 8.051 1.416 1.00 28.36 166 ASN D N 1
ATOM 10798 C CA . ASN D 1 154 ? -26.285 7.109 0.403 1.00 28.09 166 ASN D CA 1
ATOM 10799 C C . ASN D 1 154 ? -24.754 7.200 0.350 1.00 30.22 166 ASN D C 1
ATOM 10800 O O . ASN D 1 154 ? -24.204 8.273 0.172 1.00 28.22 166 ASN D O 1
ATOM 10805 N N . ILE D 1 155 ? -24.079 6.075 0.514 1.00 26.43 167 ILE D N 1
ATOM 10806 C CA . ILE D 1 155 ? -22.611 6.038 0.575 1.00 25.00 167 ILE D CA 1
ATOM 10807 C C . ILE D 1 155 ? -21.944 5.463 -0.678 1.00 29.00 167 ILE D C 1
ATOM 10808 O O . ILE D 1 155 ? -20.754 5.154 -0.647 1.00 28.74 167 ILE D O 1
ATOM 10813 N N . GLU D 1 156 ? -22.690 5.338 -1.786 1.00 27.75 168 GLU D N 1
ATOM 10814 C CA . GLU D 1 156 ? -22.116 4.860 -3.051 1.00 29.31 168 GLU D CA 1
ATOM 10815 C C . GLU D 1 156 ? -20.871 5.659 -3.451 1.00 33.24 168 GLU D C 1
ATOM 10816 O O . GLU D 1 156 ? -19.907 5.072 -3.919 1.00 36.00 168 GLU D O 1
ATOM 10822 N N . LEU D 1 157 ? -20.865 6.967 -3.197 1.00 29.02 169 LEU D N 1
ATOM 10823 C CA . LEU D 1 157 ? -19.733 7.857 -3.480 1.00 29.14 169 LEU D CA 1
ATOM 10824 C C . LEU D 1 157 ? -18.536 7.601 -2.609 1.00 30.01 169 LEU D C 1
ATOM 10825 O O . LEU D 1 157 ? -17.417 7.771 -3.072 1.00 31.45 169 LEU D O 1
ATOM 10830 N N . HIS D 1 158 ? -18.752 7.171 -1.370 1.00 25.85 170 HIS D N 1
ATOM 10831 C CA . HIS D 1 158 ? -17.664 6.783 -0.474 1.00 25.69 170 HIS D CA 1
ATOM 10832 C C . HIS D 1 158 ? -16.918 5.580 -1.104 1.00 31.30 170 HIS D C 1
ATOM 10833 O O . HIS D 1 158 ? -15.704 5.629 -1.243 1.00 31.78 170 HIS D O 1
ATOM 10840 N N . HIS D 1 159 ? -17.652 4.547 -1.532 1.00 28.92 171 HIS D N 1
ATOM 10841 C CA . HIS D 1 159 ? -17.088 3.363 -2.199 1.00 31.58 171 HIS D CA 1
ATOM 10842 C C . HIS D 1 159 ? -16.326 3.723 -3.507 1.00 36.24 171 HIS D C 1
ATOM 10843 O O . HIS D 1 159 ? -15.218 3.237 -3.727 1.00 35.51 171 HIS D O 1
ATOM 10850 N N . LEU D 1 160 ? -16.900 4.604 -4.333 1.00 33.78 172 LEU D N 1
ATOM 10851 C CA . LEU D 1 160 ? -16.304 5.031 -5.589 1.00 35.64 172 LEU D CA 1
ATOM 10852 C C . LEU D 1 160 ? -15.101 5.964 -5.437 1.00 40.14 172 LEU D C 1
ATOM 10853 O O . LEU D 1 160 ? -14.115 5.791 -6.159 1.00 40.49 172 LEU D O 1
ATOM 10858 N N . LEU D 1 161 ? -15.198 6.970 -4.549 1.00 34.89 173 LEU D N 1
ATOM 10859 C CA . LEU D 1 161 ? -14.153 7.980 -4.386 1.00 34.61 173 LEU D CA 1
ATOM 10860 C C . LEU D 1 161 ? -12.942 7.591 -3.562 1.00 37.65 173 LEU D C 1
ATOM 10861 O O . LEU D 1 161 ? -11.885 8.171 -3.790 1.00 37.88 173 LEU D O 1
ATOM 10866 N N . SER D 1 162 ? -13.083 6.681 -2.571 1.00 33.52 174 SER D N 1
ATOM 10867 C CA . SER D 1 162 ? -11.984 6.279 -1.681 1.00 34.17 174 SER D CA 1
ATOM 10868 C C . SER D 1 162 ? -10.683 5.909 -2.396 1.00 38.84 174 SER D C 1
ATOM 10869 O O . SER D 1 162 ? -9.623 6.367 -1.996 1.00 40.72 174 SER D O 1
ATOM 10872 N N . GLU D 1 163 ? -10.772 5.071 -3.421 1.00 35.61 175 GLU D N 1
ATOM 10873 C CA . GLU D 1 163 ? -9.643 4.599 -4.226 1.00 37.35 175 GLU D CA 1
ATOM 10874 C C . GLU D 1 163 ? -8.861 5.792 -4.802 1.00 41.66 175 GLU D C 1
ATOM 10875 O O . GLU D 1 163 ? -7.633 5.763 -4.798 1.00 42.62 175 GLU D O 1
ATOM 10881 N N . HIS D 1 164 ? -9.574 6.826 -5.299 1.00 36.33 176 HIS D N 1
ATOM 10882 C CA . HIS D 1 164 ? -8.967 7.981 -5.962 1.00 34.57 176 HIS D CA 1
ATOM 10883 C C . HIS D 1 164 ? -8.367 8.979 -5.022 1.00 36.76 176 HIS D C 1
ATOM 10884 O O . HIS D 1 164 ? -7.490 9.728 -5.426 1.00 36.20 176 HIS D O 1
ATOM 10891 N N . LEU D 1 165 ? -8.866 9.045 -3.782 1.00 31.26 177 LEU D N 1
ATOM 10892 C CA . LEU D 1 165 ? -8.481 10.122 -2.867 1.00 30.49 177 LEU D CA 1
ATOM 10893 C C . LEU D 1 165 ? -7.789 9.724 -1.579 1.00 35.79 177 LEU D C 1
ATOM 10894 O O . LEU D 1 165 ? -7.455 10.599 -0.780 1.00 34.70 177 LEU D O 1
ATOM 10899 N N . THR D 1 166 ? -7.605 8.405 -1.345 1.00 32.64 178 THR D N 1
ATOM 10900 C CA . THR D 1 166 ? -7.010 7.931 -0.098 1.00 32.16 178 THR D CA 1
ATOM 10901 C C . THR D 1 166 ? -5.911 6.933 -0.376 1.00 37.04 178 THR D C 1
ATOM 10902 O O . THR D 1 166 ? -5.814 6.399 -1.475 1.00 36.87 178 THR D O 1
ATOM 10906 N N . LEU D 1 167 ? -5.068 6.702 0.620 1.00 35.33 179 LEU D N 1
ATOM 10907 C CA . LEU D 1 167 ? -3.930 5.793 0.505 1.00 36.56 179 LEU D CA 1
ATOM 10908 C C . LEU D 1 167 ? -4.381 4.307 0.395 1.00 40.47 179 LEU D C 1
ATOM 10909 O O . LEU D 1 167 ? -4.919 3.767 1.350 1.00 38.02 179 LEU D O 1
ATOM 10914 N N . THR D 1 168 ? -4.197 3.690 -0.782 1.00 39.01 180 THR D N 1
ATOM 10915 C CA . THR D 1 168 ? -4.562 2.285 -1.018 1.00 39.71 180 THR D CA 1
ATOM 10916 C C . THR D 1 168 ? -3.360 1.419 -0.623 1.00 48.05 180 THR D C 1
ATOM 10917 O O . THR D 1 168 ? -2.279 1.967 -0.336 1.00 48.71 180 THR D O 1
ATOM 10921 N N . ALA D 1 169 ? -3.538 0.068 -0.615 1.00 45.78 181 ALA D N 1
ATOM 10922 C CA . ALA D 1 169 ? -2.453 -0.880 -0.291 1.00 46.44 181 ALA D CA 1
ATOM 10923 C C . ALA D 1 169 ? -1.262 -0.702 -1.239 1.00 49.79 181 ALA D C 1
ATOM 10924 O O . ALA D 1 169 ? -0.121 -0.740 -0.795 1.00 50.15 181 ALA D O 1
ATOM 10926 N N . LYS D 1 170 ? -1.543 -0.490 -2.528 1.00 47.12 182 LYS D N 1
ATOM 10927 C CA . LYS D 1 170 ? -0.558 -0.286 -3.586 1.00 50.21 182 LYS D CA 1
ATOM 10928 C C . LYS D 1 170 ? 0.266 1.011 -3.333 1.00 56.60 182 LYS D C 1
ATOM 10929 O O . LYS D 1 170 ? 1.474 1.005 -3.551 1.00 59.38 182 LYS D O 1
ATOM 10935 N N . ASP D 1 171 ? -0.397 2.105 -2.889 1.00 50.48 183 ASP D N 1
ATOM 10936 C CA . ASP D 1 171 ? 0.222 3.405 -2.596 1.00 48.54 183 ASP D CA 1
ATOM 10937 C C . ASP D 1 171 ? 1.147 3.277 -1.393 1.00 53.65 183 ASP D C 1
ATOM 10938 O O . ASP D 1 171 ? 2.273 3.789 -1.410 1.00 54.89 183 ASP D O 1
ATOM 10943 N N . GLU D 1 172 ? 0.661 2.600 -0.351 1.00 47.92 184 GLU D N 1
ATOM 10944 C CA . GLU D 1 172 ? 1.384 2.345 0.884 1.00 48.64 184 GLU D CA 1
ATOM 10945 C C . GLU D 1 172 ? 2.718 1.610 0.648 1.00 57.12 184 GLU D C 1
ATOM 10946 O O . GLU D 1 172 ? 3.690 1.925 1.328 1.00 58.68 184 GLU D O 1
ATOM 10952 N N . ARG D 1 173 ? 2.774 0.677 -0.333 1.00 55.57 185 ARG D N 1
ATOM 10953 C CA . ARG D 1 173 ? 3.994 -0.056 -0.719 1.00 58.13 185 ARG D CA 1
ATOM 10954 C C . ARG D 1 173 ? 5.048 0.887 -1.346 1.00 64.31 185 ARG D C 1
ATOM 10955 O O . ARG D 1 173 ? 6.220 0.527 -1.417 1.00 65.83 185 ARG D O 1
ATOM 10963 N N . ASN D 1 174 ? 4.616 2.074 -1.814 1.00 60.60 186 ASN D N 1
ATOM 10964 C CA . ASN D 1 174 ? 5.461 3.100 -2.414 1.00 61.60 186 ASN D CA 1
ATOM 10965 C C . ASN D 1 174 ? 5.988 4.123 -1.411 1.00 66.47 186 ASN D C 1
ATOM 10966 O O . ASN D 1 174 ? 6.733 5.026 -1.797 1.00 67.82 186 ASN D O 1
ATOM 10971 N N . LEU D 1 175 ? 5.662 3.957 -0.124 1.00 62.20 187 LEU D N 1
ATOM 10972 C CA . LEU D 1 175 ? 6.189 4.813 0.935 1.00 61.92 187 LEU D CA 1
ATOM 10973 C C . LEU D 1 175 ? 7.596 4.329 1.295 1.00 70.08 187 LEU D C 1
ATOM 10974 O O . LEU D 1 175 ? 7.792 3.130 1.531 1.00 70.55 187 LEU D O 1
ATOM 10979 N N . ASN D 1 176 ? 8.571 5.255 1.328 1.00 68.69 188 ASN D N 1
ATOM 10980 C CA . ASN D 1 176 ? 9.948 4.931 1.708 1.00 70.94 188 ASN D CA 1
ATOM 10981 C C . ASN D 1 176 ? 10.076 4.852 3.238 1.00 77.35 188 ASN D C 1
ATOM 10982 O O . ASN D 1 176 ? 9.163 5.291 3.949 1.00 74.74 188 ASN D O 1
ATOM 10987 N N . GLU D 1 177 ? 11.192 4.261 3.735 1.00 78.32 189 GLU D N 1
ATOM 10988 C CA . GLU D 1 177 ? 11.522 4.076 5.159 1.00 79.02 189 GLU D CA 1
ATOM 10989 C C . GLU D 1 177 ? 11.208 5.323 6.003 1.00 81.39 189 GLU D C 1
ATOM 10990 O O . GLU D 1 177 ? 10.542 5.201 7.036 1.00 79.57 189 GLU D O 1
ATOM 10996 N N . GLU D 1 178 ? 11.653 6.514 5.526 1.00 78.14 190 GLU D N 1
ATOM 10997 C CA . GLU D 1 178 ? 11.445 7.839 6.133 1.00 77.47 190 GLU D CA 1
ATOM 10998 C C . GLU D 1 178 ? 9.941 8.105 6.379 1.00 78.13 190 GLU D C 1
ATOM 10999 O O . GLU D 1 178 ? 9.541 8.453 7.497 1.00 76.30 190 GLU D O 1
ATOM 11005 N N . GLN D 1 179 ? 9.133 7.933 5.319 1.00 73.34 191 GLN D N 1
ATOM 11006 C CA . GLN D 1 179 ? 7.688 8.099 5.333 1.00 71.21 191 GLN D CA 1
ATOM 11007 C C . GLN D 1 179 ? 7.022 7.113 6.315 1.00 75.03 191 GLN D C 1
ATOM 11008 O O . GLN D 1 179 ? 6.266 7.550 7.178 1.00 73.56 191 GLN D O 1
ATOM 11014 N N . LEU D 1 180 ? 7.361 5.808 6.226 1.00 72.90 192 LEU D N 1
ATOM 11015 C CA . LEU D 1 180 ? 6.823 4.736 7.076 1.00 72.31 192 LEU D CA 1
ATOM 11016 C C . LEU D 1 180 ? 7.102 4.932 8.567 1.00 76.18 192 LEU D C 1
ATOM 11017 O O . LEU D 1 180 ? 6.239 4.598 9.387 1.00 75.31 192 LEU D O 1
ATOM 11022 N N . THR D 1 181 ? 8.302 5.454 8.910 1.00 72.99 193 THR D N 1
ATOM 11023 C CA . THR D 1 181 ? 8.728 5.717 10.292 1.00 72.94 193 THR D CA 1
ATOM 11024 C C . THR D 1 181 ? 7.888 6.869 10.874 1.00 73.84 193 THR D C 1
ATOM 11025 O O . THR D 1 181 ? 7.321 6.725 11.961 1.00 72.25 193 THR D O 1
ATOM 11029 N N . LYS D 1 182 ? 7.821 7.993 10.126 1.00 69.01 194 LYS D N 1
ATOM 11030 C CA . LYS D 1 182 ? 7.091 9.232 10.416 1.00 67.61 194 LYS D CA 1
ATOM 11031 C C . LYS D 1 182 ? 5.586 8.975 10.708 1.00 70.24 194 LYS D C 1
ATOM 11032 O O . LYS D 1 182 ? 5.018 9.612 11.608 1.00 69.76 194 LYS D O 1
ATOM 11038 N N . TYR D 1 183 ? 4.971 8.011 9.967 1.00 65.42 195 TYR D N 1
ATOM 11039 C CA . TYR D 1 183 ? 3.551 7.622 10.024 1.00 62.73 195 TYR D CA 1
ATOM 11040 C C . TYR D 1 183 ? 3.231 6.492 11.007 1.00 66.87 195 TYR D C 1
ATOM 11041 O O . TYR D 1 183 ? 2.047 6.176 11.225 1.00 64.07 195 TYR D O 1
ATOM 11050 N N . LEU D 1 184 ? 4.279 5.861 11.558 1.00 66.24 196 LEU D N 1
ATOM 11051 C CA . LEU D 1 184 ? 4.158 4.748 12.507 1.00 66.64 196 LEU D CA 1
ATOM 11052 C C . LEU D 1 184 ? 3.654 5.214 13.877 1.00 66.72 196 LEU D C 1
ATOM 11053 O O . LEU D 1 184 ? 2.904 4.481 14.524 1.00 67.11 196 LEU D O 1
ATOM 11058 N N . THR D 1 185 ? 4.023 6.438 14.294 1.00 59.48 197 THR D N 1
ATOM 11059 C CA . THR D 1 185 ? 3.594 7.020 15.576 1.00 57.44 197 THR D CA 1
ATOM 11060 C C . THR D 1 185 ? 2.218 7.734 15.457 1.00 57.75 197 THR D C 1
ATOM 11061 O O . THR D 1 185 ? 1.518 7.579 14.461 1.00 56.11 197 THR D O 1
ATOM 11065 N N . ASN D 1 186 ? 1.851 8.513 16.485 1.00 53.37 198 ASN D N 1
ATOM 11066 C CA . ASN D 1 186 ? 0.651 9.347 16.566 1.00 51.12 198 ASN D CA 1
ATOM 11067 C C . ASN D 1 186 ? 1.027 10.822 16.356 1.00 55.25 198 ASN D C 1
ATOM 11068 O O . ASN D 1 186 ? 0.156 11.689 16.431 1.00 54.40 198 ASN D O 1
ATOM 11073 N N . PHE D 1 187 ? 2.312 11.097 16.096 1.00 54.74 199 PHE D N 1
ATOM 11074 C CA . PHE D 1 187 ? 2.829 12.449 15.877 1.00 57.39 199 PHE D CA 1
ATOM 11075 C C . PHE D 1 187 ? 2.214 13.145 14.657 1.00 56.44 199 PHE D C 1
ATOM 11076 O O . PHE D 1 187 ? 1.756 14.280 14.784 1.00 55.07 199 PHE D O 1
ATOM 11084 N N . GLN D 1 188 ? 2.184 12.462 13.498 1.00 49.99 200 GLN D N 1
ATOM 11085 C CA . GLN D 1 188 ? 1.633 13.024 12.263 1.00 48.62 200 GLN D CA 1
ATOM 11086 C C . GLN D 1 188 ? 0.112 13.027 12.236 1.00 48.70 200 GLN D C 1
ATOM 11087 O O . GLN D 1 188 ? -0.498 12.034 12.635 1.00 46.85 200 GLN D O 1
ATOM 11093 N N . VAL D 1 189 ? -0.496 14.110 11.709 1.00 44.00 201 VAL D N 1
ATOM 11094 C CA . VAL D 1 189 ? -1.947 14.185 11.472 1.00 41.72 201 VAL D CA 1
ATOM 11095 C C . VAL D 1 189 ? -2.175 13.393 10.179 1.00 44.46 201 VAL D C 1
ATOM 11096 O O . VAL D 1 189 ? -1.602 13.734 9.151 1.00 46.67 201 VAL D O 1
ATOM 11100 N N . LYS D 1 190 ? -2.958 12.309 10.253 1.00 37.50 202 LYS D N 1
ATOM 11101 C CA . LYS D 1 190 ? -3.167 11.403 9.127 1.00 35.25 202 LYS D CA 1
ATOM 11102 C C . LYS D 1 190 ? -4.598 11.405 8.563 1.00 37.10 202 LYS D C 1
ATOM 11103 O O . LYS D 1 190 ? -4.957 10.493 7.826 1.00 37.38 202 LYS D O 1
ATOM 11109 N N . THR D 1 191 ? -5.391 12.430 8.887 1.00 31.13 203 THR D N 1
ATOM 11110 C CA . THR D 1 191 ? -6.768 12.585 8.465 1.00 30.25 203 THR D CA 1
ATOM 11111 C C . THR D 1 191 ? -6.945 12.429 6.945 1.00 33.75 203 THR D C 1
ATOM 11112 O O . THR D 1 191 ? -6.274 13.105 6.173 1.00 34.17 203 THR D O 1
ATOM 11116 N N . GLN D 1 192 ? -7.828 11.520 6.535 1.00 29.09 204 GLN D N 1
ATOM 11117 C CA . GLN D 1 192 ? -8.150 11.309 5.109 1.00 29.15 204 GLN D CA 1
ATOM 11118 C C . GLN D 1 192 ? -9.628 11.518 4.886 1.00 32.75 204 GLN D C 1
ATOM 11119 O O . GLN D 1 192 ? -10.015 11.902 3.793 1.00 34.21 204 GLN D O 1
ATOM 11125 N N . TYR D 1 193 ? -10.446 11.291 5.931 1.00 28.24 205 TYR D N 1
ATOM 11126 C CA . TYR D 1 193 ? -11.893 11.453 5.859 1.00 28.70 205 TYR D CA 1
ATOM 11127 C C . TYR D 1 193 ? -12.431 12.345 6.984 1.00 34.64 205 TYR D C 1
ATOM 11128 O O . TYR D 1 193 ? -12.021 12.224 8.141 1.00 33.78 205 TYR D O 1
ATOM 11137 N N . VAL D 1 194 ? -13.398 13.193 6.638 1.00 29.92 206 VAL D N 1
ATOM 11138 C CA . VAL D 1 194 ? -14.139 14.019 7.582 1.00 28.59 206 VAL D CA 1
ATOM 11139 C C . VAL D 1 194 ? -15.593 13.880 7.126 1.00 31.14 206 VAL D C 1
ATOM 11140 O O . VAL D 1 194 ? -15.887 13.952 5.923 1.00 29.64 206 VAL D O 1
ATOM 11144 N N . VAL D 1 195 ? -16.489 13.648 8.082 1.00 26.36 207 VAL D N 1
ATOM 11145 C CA . VAL D 1 195 ? -17.916 13.574 7.803 1.00 24.47 207 VAL D CA 1
ATOM 11146 C C . VAL D 1 195 ? -18.560 14.833 8.406 1.00 30.51 207 VAL D C 1
ATOM 11147 O O . VAL D 1 195 ? -18.217 15.235 9.523 1.00 30.91 207 VAL D O 1
ATOM 11151 N N . ALA D 1 196 ? -19.436 15.489 7.643 1.00 26.67 208 ALA D N 1
ATOM 11152 C CA . ALA D 1 196 ? -20.174 16.617 8.183 1.00 26.39 208 ALA D CA 1
ATOM 11153 C C . ALA D 1 196 ? -21.652 16.249 8.185 1.00 29.49 208 ALA D C 1
ATOM 11154 O O . ALA D 1 196 ? -22.154 15.697 7.210 1.00 29.80 208 ALA D O 1
ATOM 11156 N N . LEU D 1 197 ? -22.330 16.490 9.306 1.00 26.78 209 LEU D N 1
ATOM 11157 C CA . LEU D 1 197 ? -23.774 16.291 9.370 1.00 25.88 209 LEU D CA 1
ATOM 11158 C C . LEU D 1 197 ? -24.381 17.678 9.367 1.00 29.60 209 LEU D C 1
ATOM 11159 O O . LEU D 1 197 ? -24.178 18.453 10.326 1.00 28.79 209 LEU D O 1
ATOM 11164 N N . ASP D 1 198 ? -25.067 18.024 8.277 1.00 27.35 210 ASP D N 1
ATOM 11165 C CA A ASP D 1 198 ? -25.740 19.319 8.188 0.50 28.26 210 ASP D CA 1
ATOM 11166 C CA B ASP D 1 198 ? -25.730 19.324 8.165 0.50 28.10 210 ASP D CA 1
ATOM 11167 C C . ASP D 1 198 ? -27.122 19.156 8.794 1.00 31.89 210 ASP D C 1
ATOM 11168 O O . ASP D 1 198 ? -27.958 18.419 8.271 1.00 30.80 210 ASP D O 1
ATOM 11177 N N . LEU D 1 199 ? -27.334 19.779 9.940 1.00 28.88 211 LEU D N 1
ATOM 11178 C CA . LEU D 1 199 ? -28.589 19.639 10.680 1.00 29.50 211 LEU D CA 1
ATOM 11179 C C . LEU D 1 199 ? -29.711 20.508 10.143 1.00 39.55 211 LEU D C 1
ATOM 11180 O O . LEU D 1 199 ? -30.135 21.453 10.798 1.00 43.07 211 LEU D O 1
ATOM 11185 N N . ARG D 1 200 ? -30.199 20.196 8.954 1.00 36.22 212 ARG D N 1
ATOM 11186 C CA . ARG D 1 200 ? -31.291 20.981 8.363 1.00 36.29 212 ARG D CA 1
ATOM 11187 C C . ARG D 1 200 ? -32.590 20.652 9.069 1.00 41.67 212 ARG D C 1
ATOM 11188 O O . ARG D 1 200 ? -32.754 19.531 9.576 1.00 41.51 212 ARG D O 1
ATOM 11196 N N . LYS D 1 201 ? -33.519 21.617 9.096 1.00 40.22 213 LYS D N 1
ATOM 11197 C CA . LYS D 1 201 ? -34.841 21.434 9.714 1.00 41.21 213 LYS D CA 1
ATOM 11198 C C . LYS D 1 201 ? -35.692 20.422 8.985 1.00 44.70 213 LYS D C 1
ATOM 11199 O O . LYS D 1 201 ? -36.543 19.793 9.607 1.00 44.11 213 LYS D O 1
ATOM 11205 N N . THR D 1 202 ? -35.430 20.225 7.681 1.00 41.82 214 THR D N 1
ATOM 11206 C CA . THR D 1 202 ? -36.128 19.241 6.851 1.00 42.57 214 THR D CA 1
ATOM 11207 C C . THR D 1 202 ? -35.536 17.829 7.022 1.00 48.63 214 THR D C 1
ATOM 11208 O O . THR D 1 202 ? -36.129 16.855 6.551 1.00 51.08 214 THR D O 1
ATOM 11212 N N . GLY D 1 203 ? -34.398 17.738 7.708 1.00 43.30 215 GLY D N 1
ATOM 11213 C CA . GLY D 1 203 ? -33.698 16.483 7.958 1.00 42.18 215 GLY D CA 1
ATOM 11214 C C . GLY D 1 203 ? -32.217 16.556 7.638 1.00 42.53 215 GLY D C 1
ATOM 11215 O O . GLY D 1 203 ? -31.799 17.341 6.785 1.00 41.58 215 GLY D O 1
ATOM 11216 N N . ILE D 1 204 ? -31.429 15.688 8.279 1.00 36.96 216 ILE D N 1
ATOM 11217 C CA . ILE D 1 204 ? -29.981 15.596 8.099 1.00 35.16 216 ILE D CA 1
ATOM 11218 C C . ILE D 1 204 ? -29.549 15.305 6.669 1.00 36.62 216 ILE D C 1
ATOM 11219 O O . ILE D 1 204 ? -30.091 14.426 6.004 1.00 35.89 216 ILE D O 1
ATOM 11224 N N . VAL D 1 205 ? -28.526 16.031 6.235 1.00 33.07 217 VAL D N 1
ATOM 11225 C CA . VAL D 1 205 ? -27.827 15.808 4.987 1.00 34.26 217 VAL D CA 1
ATOM 11226 C C . VAL D 1 205 ? -26.370 15.567 5.389 1.00 33.95 217 VAL D C 1
ATOM 11227 O O . VAL D 1 205 ? -25.807 16.346 6.138 1.00 34.08 217 VAL D O 1
ATOM 11231 N N . ALA D 1 206 ? -25.792 14.460 4.955 1.00 29.03 218 ALA D N 1
ATOM 11232 C CA . ALA D 1 206 ? -24.407 14.143 5.267 1.00 27.57 218 ALA D CA 1
ATOM 11233 C C . ALA D 1 206 ? -23.498 14.490 4.078 1.00 31.46 218 ALA D C 1
ATOM 11234 O O . ALA D 1 206 ? -23.874 14.361 2.902 1.00 31.71 218 ALA D O 1
ATOM 11236 N N . LYS D 1 207 ? -22.311 14.957 4.401 1.00 27.46 219 LYS D N 1
ATOM 11237 C CA . LYS D 1 207 ? -21.291 15.323 3.438 1.00 28.18 219 LYS D CA 1
ATOM 11238 C C . LYS D 1 207 ? -20.022 14.596 3.811 1.00 31.58 219 LYS D C 1
ATOM 11239 O O . LYS D 1 207 ? -19.781 14.335 4.997 1.00 28.65 219 LYS D O 1
ATOM 11245 N N . GLU D 1 208 ? -19.235 14.211 2.796 1.00 29.03 220 GLU D N 1
ATOM 11246 C CA . GLU D 1 208 ? -17.972 13.540 3.035 1.00 27.42 220 GLU D CA 1
ATOM 11247 C C . GLU D 1 208 ? -16.848 14.332 2.383 1.00 30.28 220 GLU D C 1
ATOM 11248 O O . GLU D 1 208 ? -16.937 14.669 1.223 1.00 28.32 220 GLU D O 1
ATOM 11254 N N . TYR D 1 209 ? -15.782 14.566 3.130 1.00 29.69 221 TYR D N 1
ATOM 11255 C CA . TYR D 1 209 ? -14.568 15.284 2.740 1.00 29.32 221 TYR D CA 1
ATOM 11256 C C . TYR D 1 209 ? -13.464 14.246 2.603 1.00 33.11 221 TYR D C 1
ATOM 11257 O O . TYR D 1 209 ? -13.285 13.404 3.485 1.00 30.72 221 TYR D O 1
ATOM 11266 N N . PHE D 1 210 ? -12.723 14.313 1.493 1.00 28.62 222 PHE D N 1
ATOM 11267 C CA . PHE D 1 210 ? -11.625 13.391 1.201 1.00 28.06 222 PHE D CA 1
ATOM 11268 C C . PHE D 1 210 ? -10.370 14.236 1.091 1.00 33.15 222 PHE D C 1
ATOM 11269 O O . PHE D 1 210 ? -10.349 15.186 0.303 1.00 33.52 222 PHE D O 1
ATOM 11277 N N . PHE D 1 211 ? -9.343 13.909 1.883 1.00 28.44 223 PHE D N 1
ATOM 11278 C CA . PHE D 1 211 ? -8.070 14.630 1.902 1.00 28.07 223 PHE D CA 1
ATOM 11279 C C . PHE D 1 211 ? -7.005 13.754 1.251 1.00 33.58 223 PHE D C 1
ATOM 11280 O O . PHE D 1 211 ? -6.593 12.751 1.848 1.00 32.93 223 PHE D O 1
ATOM 11288 N N . PRO D 1 212 ? -6.615 14.057 -0.017 1.00 31.67 224 PRO D N 1
ATOM 11289 C CA . PRO D 1 212 ? -5.656 13.190 -0.722 1.00 32.06 224 PRO D CA 1
ATOM 11290 C C . PRO D 1 212 ? -4.178 13.365 -0.368 1.00 36.68 224 PRO D C 1
ATOM 11291 O O . PRO D 1 212 ? -3.339 12.724 -1.003 1.00 37.54 224 PRO D O 1
ATOM 11295 N N . GLY D 1 213 ? -3.874 14.227 0.605 1.00 34.77 225 GLY D N 1
ATOM 11296 C CA . GLY D 1 213 ? -2.513 14.531 1.050 1.00 35.39 225 GLY D CA 1
ATOM 11297 C C . GLY D 1 213 ? -1.608 13.331 1.276 1.00 42.17 225 GLY D C 1
ATOM 11298 O O . GLY D 1 213 ? -0.484 13.306 0.759 1.00 45.38 225 GLY D O 1
ATOM 11299 N N . ILE D 1 214 ? -2.085 12.322 2.036 1.00 37.70 226 ILE D N 1
ATOM 11300 C CA . ILE D 1 214 ? -1.304 11.105 2.328 1.00 37.49 226 ILE D CA 1
ATOM 11301 C C . ILE D 1 214 ? -1.078 10.306 1.033 1.00 41.04 226 ILE D C 1
ATOM 11302 O O . ILE D 1 214 ? 0.062 9.912 0.755 1.00 41.31 226 ILE D O 1
ATOM 11307 N N . LYS D 1 215 ? -2.161 10.099 0.229 1.00 34.65 227 LYS D N 1
ATOM 11308 C CA . LYS D 1 215 ? -2.071 9.386 -1.048 1.00 34.78 227 LYS D CA 1
ATOM 11309 C C . LYS D 1 215 ? -1.005 10.063 -1.962 1.00 41.62 227 LYS D C 1
ATOM 11310 O O . LYS D 1 215 ? -0.131 9.382 -2.503 1.00 42.70 227 LYS D O 1
ATOM 11316 N N . CYS D 1 216 ? -1.065 11.398 -2.077 1.00 38.45 228 CYS D N 1
ATOM 11317 C CA . CYS D 1 216 ? -0.135 12.199 -2.870 1.00 41.80 228 CYS D CA 1
ATOM 11318 C C . CYS D 1 216 ? 1.317 12.147 -2.388 1.00 48.29 228 CYS D C 1
ATOM 11319 O O . CYS D 1 216 ? 2.231 12.179 -3.213 1.00 49.11 228 CYS D O 1
ATOM 11322 N N . ALA D 1 217 ? 1.527 12.037 -1.071 1.00 44.59 229 ALA D N 1
ATOM 11323 C CA . ALA D 1 217 ? 2.874 11.900 -0.523 1.00 45.85 229 ALA D CA 1
ATOM 11324 C C . ALA D 1 217 ? 3.507 10.570 -1.013 1.00 51.99 229 ALA D C 1
ATOM 11325 O O . ALA D 1 217 ? 4.709 10.521 -1.238 1.00 53.67 229 ALA D O 1
ATOM 11327 N N . ALA D 1 218 ? 2.678 9.524 -1.239 1.00 48.33 230 ALA D N 1
ATOM 11328 C CA . ALA D 1 218 ? 3.100 8.211 -1.745 1.00 48.87 230 ALA D CA 1
ATOM 11329 C C . ALA D 1 218 ? 3.217 8.147 -3.264 1.00 54.81 230 ALA D C 1
ATOM 11330 O O . ALA D 1 218 ? 4.150 7.530 -3.765 1.00 57.05 230 ALA D O 1
ATOM 11332 N N . THR D 1 219 ? 2.239 8.706 -4.000 1.00 50.58 231 THR D N 1
ATOM 11333 C CA . THR D 1 219 ? 2.180 8.616 -5.467 1.00 50.28 231 THR D CA 1
ATOM 11334 C C . THR D 1 219 ? 2.938 9.707 -6.230 1.00 53.65 231 THR D C 1
ATOM 11335 O O . THR D 1 219 ? 3.298 9.487 -7.398 1.00 53.69 231 THR D O 1
ATOM 11339 N N . GLY D 1 220 ? 3.098 10.879 -5.611 1.00 48.99 232 GLY D N 1
ATOM 11340 C CA . GLY D 1 220 ? 3.744 12.016 -6.258 1.00 50.39 232 GLY D CA 1
ATOM 11341 C C . GLY D 1 220 ? 2.801 12.870 -7.091 1.00 55.82 232 GLY D C 1
ATOM 11342 O O . GLY D 1 220 ? 3.229 13.850 -7.696 1.00 57.78 232 GLY D O 1
ATOM 11343 N N . GLN D 1 221 ? 1.508 12.508 -7.127 1.00 51.63 233 GLN D N 1
ATOM 11344 C CA . GLN D 1 221 ? 0.433 13.225 -7.814 1.00 50.24 233 GLN D CA 1
ATOM 11345 C C . GLN D 1 221 ? 0.077 14.479 -6.981 1.00 51.16 233 GLN D C 1
ATOM 11346 O O . GLN D 1 221 ? 0.359 14.506 -5.791 1.00 50.23 233 GLN D O 1
ATOM 11352 N N . THR D 1 222 ? -0.495 15.532 -7.596 1.00 46.42 234 THR D N 1
ATOM 11353 C CA . THR D 1 222 ? -0.914 16.700 -6.806 1.00 44.10 234 THR D CA 1
ATOM 11354 C C . THR D 1 222 ? -2.338 16.422 -6.285 1.00 42.75 234 THR D C 1
ATOM 11355 O O . THR D 1 222 ? -3.063 15.624 -6.886 1.00 40.43 234 THR D O 1
ATOM 11359 N N . GLY D 1 223 ? -2.730 17.121 -5.219 1.00 36.99 235 GLY D N 1
ATOM 11360 C CA . GLY D 1 223 ? -4.061 17.019 -4.633 1.00 35.86 235 GLY D CA 1
ATOM 11361 C C . GLY D 1 223 ? -5.156 17.388 -5.615 1.00 41.29 235 GLY D C 1
ATOM 11362 O O . GLY D 1 223 ? -6.157 16.686 -5.697 1.00 40.48 235 GLY D O 1
ATOM 11363 N N . SER D 1 224 ? -4.952 18.474 -6.403 1.00 39.89 236 SER D N 1
ATOM 11364 C CA . SER D 1 224 ? -5.918 18.908 -7.417 1.00 40.19 236 SER D CA 1
ATOM 11365 C C . SER D 1 224 ? -6.089 17.880 -8.530 1.00 44.81 236 SER D C 1
ATOM 11366 O O . SER D 1 224 ? -7.222 17.627 -8.928 1.00 44.18 236 SER D O 1
ATOM 11369 N N . ASN D 1 225 ? -4.991 17.255 -9.001 1.00 42.64 237 ASN D N 1
ATOM 11370 C CA . ASN D 1 225 ? -5.078 16.204 -10.019 1.00 41.76 237 ASN D CA 1
ATOM 11371 C C . ASN D 1 225 ? -5.857 15.017 -9.489 1.00 44.90 237 ASN D C 1
ATOM 11372 O O . ASN D 1 225 ? -6.686 14.465 -10.221 1.00 44.41 237 ASN D O 1
ATOM 11377 N N . ALA D 1 226 ? -5.654 14.662 -8.190 1.00 40.18 238 ALA D N 1
ATOM 11378 C CA . ALA D 1 226 ? -6.391 13.562 -7.573 1.00 37.92 238 ALA D CA 1
ATOM 11379 C C . ALA D 1 226 ? -7.880 13.915 -7.524 1.00 39.88 238 ALA D C 1
ATOM 11380 O O . ALA D 1 226 ? -8.703 13.084 -7.910 1.00 40.39 238 ALA D O 1
ATOM 11382 N N . CYS D 1 227 ? -8.224 15.164 -7.121 1.00 34.63 239 CYS D N 1
ATOM 11383 C CA . CYS D 1 227 ? -9.621 15.637 -7.012 1.00 33.62 239 CYS D CA 1
ATOM 11384 C C . CYS D 1 227 ? -10.373 15.620 -8.331 1.00 36.97 239 CYS D C 1
ATOM 11385 O O . CYS D 1 227 ? -11.475 15.065 -8.397 1.00 36.81 239 CYS D O 1
ATOM 11388 N N . PHE D 1 228 ? -9.775 16.195 -9.382 1.00 33.96 240 PHE D N 1
ATOM 11389 C CA . PHE D 1 228 ? -10.399 16.216 -10.710 1.00 34.26 240 PHE D CA 1
ATOM 11390 C C . PHE D 1 228 ? -10.501 14.838 -11.353 1.00 38.35 240 PHE D C 1
ATOM 11391 O O . PHE D 1 228 ? -11.523 14.526 -11.963 1.00 37.01 240 PHE D O 1
ATOM 11399 N N . GLY D 1 229 ? -9.490 13.997 -11.128 1.00 35.40 241 GLY D N 1
ATOM 11400 C CA . GLY D 1 229 ? -9.502 12.617 -11.600 1.00 36.06 241 GLY D CA 1
ATOM 11401 C C . GLY D 1 229 ? -10.609 11.817 -10.930 1.00 40.04 241 GLY D C 1
ATOM 11402 O O . GLY D 1 229 ? -11.273 11.002 -11.579 1.00 41.35 241 GLY D O 1
ATOM 11403 N N . ALA D 1 230 ? -10.869 12.095 -9.636 1.00 35.48 242 ALA D N 1
ATOM 11404 C CA . ALA D 1 230 ? -11.958 11.467 -8.882 1.00 33.26 242 ALA D CA 1
ATOM 11405 C C . ALA D 1 230 ? -13.333 11.913 -9.417 1.00 36.82 242 ALA D C 1
ATOM 11406 O O . ALA D 1 230 ? -14.210 11.076 -9.604 1.00 35.99 242 ALA D O 1
ATOM 11408 N N . ILE D 1 231 ? -13.516 13.227 -9.671 1.00 35.36 243 ILE D N 1
ATOM 11409 C CA . ILE D 1 231 ? -14.760 13.780 -10.221 1.00 35.45 243 ILE D CA 1
ATOM 11410 C C . ILE D 1 231 ? -15.041 13.158 -11.590 1.00 41.97 243 ILE D C 1
ATOM 11411 O O . ILE D 1 231 ? -16.139 12.682 -11.818 1.00 42.13 243 ILE D O 1
ATOM 11416 N N . ARG D 1 232 ? -14.026 13.106 -12.460 1.00 40.92 244 ARG D N 1
ATOM 11417 C CA . ARG D 1 232 ? -14.115 12.518 -13.807 1.00 42.10 244 ARG D CA 1
ATOM 11418 C C . ARG D 1 232 ? -14.467 11.055 -13.802 1.00 45.96 244 ARG D C 1
ATOM 11419 O O . ARG D 1 232 ? -15.280 10.657 -14.610 1.00 45.08 244 ARG D O 1
ATOM 11427 N N . ALA D 1 233 ? -13.931 10.274 -12.836 1.00 42.33 245 ALA D N 1
ATOM 11428 C CA . ALA D 1 233 ? -14.220 8.844 -12.692 1.00 42.35 245 ALA D CA 1
ATOM 11429 C C . ALA D 1 233 ? -15.693 8.612 -12.330 1.00 47.27 245 ALA D C 1
ATOM 11430 O O . ALA D 1 233 ? -16.250 7.593 -12.707 1.00 49.03 245 ALA D O 1
ATOM 11432 N N . VAL D 1 234 ? -16.340 9.573 -11.668 1.00 43.59 246 VAL D N 1
ATOM 11433 C CA . VAL D 1 234 ? -17.747 9.522 -11.245 1.00 43.30 246 VAL D CA 1
ATOM 11434 C C . VAL D 1 234 ? -18.660 10.143 -12.282 1.00 48.00 246 VAL D C 1
ATOM 11435 O O . VAL D 1 234 ? -19.762 9.658 -12.498 1.00 50.27 246 VAL D O 1
ATOM 11439 N N . ASP D 1 235 ? -18.214 11.222 -12.914 1.00 43.11 247 ASP D N 1
ATOM 11440 C CA . ASP D 1 235 ? -18.973 11.951 -13.909 1.00 43.39 247 ASP D CA 1
ATOM 11441 C C . ASP D 1 235 ? -18.751 11.291 -15.281 1.00 49.02 247 ASP D C 1
ATOM 11442 O O . ASP D 1 235 ? -17.934 11.734 -16.096 1.00 48.31 247 ASP D O 1
ATOM 11447 N N . LYS D 1 236 ? -19.461 10.176 -15.487 1.00 48.65 248 LYS D N 1
ATOM 11448 C CA . LYS D 1 236 ? -19.355 9.325 -16.681 1.00 50.88 248 LYS D CA 1
ATOM 11449 C C . LYS D 1 236 ? -19.578 10.032 -18.006 1.00 54.42 248 LYS D C 1
ATOM 11450 O O . LYS D 1 236 ? -18.824 9.782 -18.945 1.00 56.82 248 LYS D O 1
ATOM 11456 N N . ASP D 1 237 ? -20.561 10.953 -18.077 1.00 47.23 249 ASP D N 1
ATOM 11457 C CA . ASP D 1 237 ? -20.848 11.664 -19.334 1.00 45.43 249 ASP D CA 1
ATOM 11458 C C . ASP D 1 237 ? -20.151 13.004 -19.460 1.00 49.06 249 ASP D C 1
ATOM 11459 O O . ASP D 1 237 ? -20.411 13.748 -20.409 1.00 50.49 249 ASP D O 1
ATOM 11464 N N . GLY D 1 238 ? -19.252 13.302 -18.517 1.00 43.03 250 GLY D N 1
ATOM 11465 C CA . GLY D 1 238 ? -18.487 14.544 -18.539 1.00 41.75 250 GLY D CA 1
ATOM 11466 C C . GLY D 1 238 ? -19.298 15.818 -18.435 1.00 46.06 250 GLY D C 1
ATOM 11467 O O . GLY D 1 238 ? -18.836 16.870 -18.879 1.00 45.46 250 GLY D O 1
ATOM 11468 N N . HIS D 1 239 ? -20.484 15.758 -17.782 1.00 44.42 251 HIS D N 1
ATOM 11469 C CA . HIS D 1 239 ? -21.361 16.929 -17.570 1.00 44.76 251 HIS D CA 1
ATOM 11470 C C . HIS D 1 239 ? -20.732 18.049 -16.730 1.00 46.65 251 HIS D C 1
ATOM 11471 O O . HIS D 1 239 ? -21.136 19.205 -16.879 1.00 47.18 251 HIS D O 1
ATOM 11478 N N . LEU D 1 240 ? -19.706 17.726 -15.925 1.00 40.79 252 LEU D N 1
ATOM 11479 C CA . LEU D 1 240 ? -18.972 18.730 -15.135 1.00 41.40 252 LEU D CA 1
ATOM 11480 C C . LEU D 1 240 ? -17.597 19.097 -15.769 1.00 46.99 252 LEU D C 1
ATOM 11481 O O . LEU D 1 240 ? -16.871 19.905 -15.190 1.00 46.70 252 LEU D O 1
ATOM 11486 N N . ASP D 1 241 ? -17.224 18.478 -16.905 1.00 44.03 253 ASP D N 1
ATOM 11487 C CA . ASP D 1 241 ? -15.919 18.684 -17.526 1.00 46.01 253 ASP D CA 1
ATOM 11488 C C . ASP D 1 241 ? -15.536 20.143 -17.794 1.00 49.68 253 ASP D C 1
ATOM 11489 O O . ASP D 1 241 ? -14.421 20.533 -17.430 1.00 48.49 253 ASP D O 1
ATOM 11494 N N . SER D 1 242 ? -16.435 20.945 -18.406 1.00 45.66 254 SER D N 1
ATOM 11495 C CA . SER D 1 242 ? -16.107 22.337 -18.691 1.00 47.00 254 SER D CA 1
ATOM 11496 C C . SER D 1 242 ? -15.935 23.172 -17.417 1.00 51.19 254 SER D C 1
ATOM 11497 O O . SER D 1 242 ? -15.059 24.038 -17.376 1.00 51.38 254 SER D O 1
ATOM 11500 N N . LEU D 1 243 ? -16.713 22.863 -16.361 1.00 47.22 255 LEU D N 1
ATOM 11501 C CA . LEU D 1 243 ? -16.602 23.516 -15.059 1.00 46.57 255 LEU D CA 1
ATOM 11502 C C . LEU D 1 243 ? -15.246 23.147 -14.415 1.00 47.75 255 LEU D C 1
ATOM 11503 O O . LEU D 1 243 ? -14.549 24.018 -13.919 1.00 46.28 255 LEU D O 1
ATOM 11508 N N . CYS D 1 244 ? -14.862 21.861 -14.492 1.00 43.67 256 CYS D N 1
ATOM 11509 C CA . CYS D 1 244 ? -13.598 21.325 -13.991 1.00 42.77 256 CYS D CA 1
ATOM 11510 C C . CYS D 1 244 ? -12.410 22.001 -14.662 1.00 43.79 256 CYS D C 1
ATOM 11511 O O . CYS D 1 244 ? -11.508 22.467 -13.967 1.00 41.75 256 CYS D O 1
ATOM 11514 N N . GLN D 1 245 ? -12.425 22.070 -16.016 1.00 40.84 257 GLN D N 1
ATOM 11515 C CA . GLN D 1 245 ? -11.388 22.681 -16.846 1.00 41.95 257 GLN D CA 1
ATOM 11516 C C . GLN D 1 245 ? -11.128 24.135 -16.458 1.00 48.11 257 GLN D C 1
ATOM 11517 O O . GLN D 1 245 ? -9.972 24.545 -16.411 1.00 48.11 257 GLN D O 1
ATOM 11523 N N . LEU D 1 246 ? -12.196 24.902 -16.173 1.00 45.47 258 LEU D N 1
ATOM 11524 C CA . LEU D 1 246 ? -12.124 26.297 -15.760 1.00 46.83 258 LEU D CA 1
ATOM 11525 C C . LEU D 1 246 ? -11.378 26.438 -14.434 1.00 48.22 258 LEU D C 1
ATOM 11526 O O . LEU D 1 246 ? -10.473 27.264 -14.344 1.00 47.99 258 LEU D O 1
ATOM 11531 N N . ILE D 1 247 ? -11.709 25.590 -13.428 1.00 42.07 259 ILE D N 1
ATOM 11532 C CA . ILE D 1 247 ? -11.054 25.576 -12.114 1.00 39.65 259 ILE D CA 1
ATOM 11533 C C . ILE D 1 247 ? -9.596 25.091 -12.236 1.00 45.46 259 ILE D C 1
ATOM 11534 O O . ILE D 1 247 ? -8.715 25.748 -11.696 1.00 44.96 259 ILE D O 1
ATOM 11539 N N . GLU D 1 248 ? -9.353 23.957 -12.953 1.00 44.67 260 GLU D N 1
ATOM 11540 C CA . GLU D 1 248 ? -8.024 23.383 -13.226 1.00 45.60 260 GLU D CA 1
ATOM 11541 C C . GLU D 1 248 ? -7.118 24.464 -13.869 1.00 49.00 260 GLU D C 1
ATOM 11542 O O . GLU D 1 248 ? -5.960 24.604 -13.475 1.00 49.99 260 GLU D O 1
ATOM 11548 N N . ALA D 1 249 ? -7.685 25.264 -14.827 1.00 45.64 261 ALA D N 1
ATOM 11549 C CA . ALA D 1 249 ? -6.985 26.361 -15.524 1.00 47.12 261 ALA D CA 1
ATOM 11550 C C . ALA D 1 249 ? -6.502 27.414 -14.557 1.00 51.39 261 ALA D C 1
ATOM 11551 O O . ALA D 1 249 ? -5.357 27.848 -14.677 1.00 52.59 261 ALA D O 1
ATOM 11553 N N . HIS D 1 250 ? -7.364 27.829 -13.596 1.00 46.18 262 HIS D N 1
ATOM 11554 C CA . HIS D 1 250 ? -6.966 28.808 -12.582 1.00 45.40 262 HIS D CA 1
ATOM 11555 C C . HIS D 1 250 ? -5.930 28.187 -11.633 1.00 48.19 262 HIS D C 1
ATOM 11556 O O . HIS D 1 250 ? -4.973 28.873 -11.286 1.00 49.38 262 HIS D O 1
ATOM 11563 N N . PHE D 1 251 ? -6.080 26.891 -11.256 1.00 43.80 263 PHE D N 1
ATOM 11564 C CA . PHE D 1 251 ? -5.123 26.223 -10.350 1.00 43.36 263 PHE D CA 1
ATOM 11565 C C . PHE D 1 251 ? -3.703 26.170 -10.950 1.00 52.45 263 PHE D C 1
ATOM 11566 O O . PHE D 1 251 ? -2.729 26.468 -10.252 1.00 52.48 263 PHE D O 1
ATOM 11574 N N . GLN D 1 252 ? -3.607 25.888 -12.268 1.00 52.01 264 GLN D N 1
ATOM 11575 C CA . GLN D 1 252 ? -2.352 25.856 -13.017 1.00 54.12 264 GLN D CA 1
ATOM 11576 C C . GLN D 1 252 ? -1.699 27.234 -13.070 1.00 59.51 264 GLN D C 1
ATOM 11577 O O . GLN D 1 252 ? -0.545 27.356 -12.674 1.00 60.12 264 GLN D O 1
ATOM 11583 N N . GLN D 1 253 ? -2.449 28.268 -13.519 1.00 55.73 265 GLN D N 1
ATOM 11584 C CA . GLN D 1 253 ? -1.986 29.651 -13.650 1.00 56.38 265 GLN D CA 1
ATOM 11585 C C . GLN D 1 253 ? -1.554 30.273 -12.332 1.00 60.13 265 GLN D C 1
ATOM 11586 O O . GLN D 1 253 ? -0.518 30.939 -12.296 1.00 61.45 265 GLN D O 1
ATOM 11592 N N . SER D 1 254 ? -2.353 30.090 -11.260 1.00 54.51 266 SER D N 1
ATOM 11593 C CA . SER D 1 254 ? -2.067 30.656 -9.934 1.00 53.08 266 SER D CA 1
ATOM 11594 C C . SER D 1 254 ? -1.087 29.807 -9.104 1.00 56.37 266 SER D C 1
ATOM 11595 O O . SER D 1 254 ? -0.713 30.220 -8.016 1.00 55.61 266 SER D O 1
ATOM 11598 N N . LYS D 1 255 ? -0.682 28.630 -9.624 1.00 54.95 267 LYS D N 1
ATOM 11599 C CA . LYS D 1 255 ? 0.255 27.678 -9.010 1.00 56.17 267 LYS D CA 1
ATOM 11600 C C . LYS D 1 255 ? -0.258 27.053 -7.696 1.00 63.48 267 LYS D C 1
ATOM 11601 O O . LYS D 1 255 ? 0.434 27.064 -6.685 1.00 64.17 267 LYS D O 1
ATOM 11607 N N . ILE D 1 256 ? -1.462 26.471 -7.752 1.00 61.92 268 ILE D N 1
ATOM 11608 C CA . ILE D 1 256 ? -2.153 25.808 -6.650 1.00 61.25 268 ILE D CA 1
ATOM 11609 C C . ILE D 1 256 ? -2.267 24.296 -6.955 1.00 65.22 268 ILE D C 1
ATOM 11610 O O . ILE D 1 256 ? -2.678 23.937 -8.057 1.00 67.05 268 ILE D O 1
ATOM 11615 N N . ASP D 1 257 ? -1.868 23.433 -5.997 1.00 60.54 269 ASP D N 1
ATOM 11616 C CA . ASP D 1 257 ? -1.883 21.958 -6.059 1.00 60.16 269 ASP D CA 1
ATOM 11617 C C . ASP D 1 257 ? -2.678 21.337 -4.880 1.00 61.69 269 ASP D C 1
ATOM 11618 O O . ASP D 1 257 ? -3.185 20.226 -5.009 1.00 61.44 269 ASP D O 1
ATOM 11623 N N . ASP D 1 258 ? -2.678 22.013 -3.711 1.00 56.17 270 ASP D N 1
ATOM 11624 C CA . ASP D 1 258 ? -3.238 21.552 -2.440 1.00 54.00 270 ASP D CA 1
ATOM 11625 C C . ASP D 1 258 ? -4.758 21.639 -2.357 1.00 53.74 270 ASP D C 1
ATOM 11626 O O . ASP D 1 258 ? -5.322 22.526 -1.677 1.00 54.50 270 ASP D O 1
ATOM 11631 N N . ALA D 1 259 ? -5.416 20.637 -2.975 1.00 41.77 271 ALA D N 1
ATOM 11632 C CA . ALA D 1 259 ? -6.857 20.579 -3.001 1.00 37.40 271 ALA D CA 1
ATOM 11633 C C . ALA D 1 259 ? -7.423 19.362 -2.282 1.00 39.59 271 ALA D C 1
ATOM 11634 O O . ALA D 1 259 ? -6.741 18.358 -2.100 1.00 39.06 271 ALA D O 1
ATOM 11636 N N . PHE D 1 260 ? -8.682 19.472 -1.860 1.00 34.39 272 PHE D N 1
ATOM 11637 C CA . PHE D 1 260 ? -9.441 18.389 -1.268 1.00 32.74 272 PHE D CA 1
ATOM 11638 C C . PHE D 1 260 ? -10.863 18.465 -1.775 1.00 35.78 272 PHE D C 1
ATOM 11639 O O . PHE D 1 260 ? -11.271 19.486 -2.330 1.00 33.27 272 PHE D O 1
ATOM 11647 N N . LEU D 1 261 ? -11.592 17.363 -1.641 1.00 34.24 273 LEU D N 1
ATOM 11648 C CA . LEU D 1 261 ? -12.919 17.238 -2.214 1.00 33.73 273 LEU D CA 1
ATOM 11649 C C . LEU D 1 261 ? -13.973 16.983 -1.181 1.00 36.43 273 LEU D C 1
ATOM 11650 O O . LEU D 1 261 ? -13.753 16.248 -0.233 1.00 36.05 273 LEU D O 1
ATOM 11655 N N . CYS D 1 262 ? -15.154 17.505 -1.451 1.00 34.59 274 CYS D N 1
ATOM 11656 C CA . CYS D 1 262 ? -16.336 17.316 -0.641 1.00 34.73 274 CYS D CA 1
ATOM 11657 C C . CYS D 1 262 ? -17.486 16.897 -1.573 1.00 34.97 274 CYS D C 1
ATOM 11658 O O . CYS D 1 262 ? -17.602 17.436 -2.672 1.00 35.46 274 CYS D O 1
ATOM 11661 N N . CYS D 1 263 ? -18.325 15.954 -1.135 1.00 30.34 275 CYS D N 1
ATOM 11662 C CA . CYS D 1 263 ? -19.500 15.553 -1.910 1.00 32.14 275 CYS D CA 1
ATOM 11663 C C . CYS D 1 263 ? -20.660 15.330 -0.940 1.00 37.25 275 CYS D C 1
ATOM 11664 O O . CYS D 1 263 ? -20.434 15.030 0.241 1.00 35.68 275 CYS D O 1
ATOM 11667 N N . ASP D 1 264 ? -21.894 15.429 -1.448 1.00 33.85 276 ASP D N 1
ATOM 11668 C CA . ASP D 1 264 ? -23.088 15.106 -0.671 1.00 32.90 276 ASP D CA 1
ATOM 11669 C C . ASP D 1 264 ? -23.273 13.596 -0.724 1.00 34.67 276 ASP D C 1
ATOM 11670 O O . ASP D 1 264 ? -23.186 12.994 -1.802 1.00 31.76 276 ASP D O 1
ATOM 11675 N N . LEU D 1 265 ? -23.574 13.000 0.429 1.00 30.25 277 LEU D N 1
ATOM 11676 C CA . LEU D 1 265 ? -23.822 11.565 0.510 1.00 29.75 277 LEU D CA 1
ATOM 11677 C C . LEU D 1 265 ? -25.291 11.259 0.207 1.00 35.00 277 LEU D C 1
ATOM 11678 O O . LEU D 1 265 ? -26.101 10.932 1.080 1.00 32.73 277 LEU D O 1
ATOM 11683 N N . VAL D 1 266 ? -25.615 11.419 -1.068 1.00 33.42 278 VAL D N 1
ATOM 11684 C CA . VAL D 1 266 ? -26.926 11.175 -1.669 1.00 33.81 278 VAL D CA 1
ATOM 11685 C C . VAL D 1 266 ? -26.668 10.333 -2.917 1.00 37.43 278 VAL D C 1
ATOM 11686 O O . VAL D 1 266 ? -25.503 10.057 -3.244 1.00 32.89 278 VAL D O 1
ATOM 11690 N N . ASP D 1 267 ? -27.741 9.924 -3.618 1.00 40.40 279 ASP D N 1
ATOM 11691 C CA . ASP D 1 267 ? -27.605 9.135 -4.849 1.00 42.96 279 ASP D CA 1
ATOM 11692 C C . ASP D 1 267 ? -26.665 9.885 -5.808 1.00 42.63 279 ASP D C 1
ATOM 11693 O O . ASP D 1 267 ? -26.780 11.104 -5.911 1.00 40.71 279 ASP D O 1
ATOM 11698 N N . PRO D 1 268 ? -25.625 9.228 -6.363 1.00 39.49 280 PRO D N 1
ATOM 11699 C CA . PRO D 1 268 ? -24.642 9.962 -7.191 1.00 40.73 280 PRO D CA 1
ATOM 11700 C C . PRO D 1 268 ? -25.193 10.920 -8.259 1.00 52.53 280 PRO D C 1
ATOM 11701 O O . PRO D 1 268 ? -24.556 11.945 -8.521 1.00 51.73 280 PRO D O 1
ATOM 11705 N N . ALA D 1 269 ? -26.377 10.613 -8.856 1.00 54.36 281 ALA D N 1
ATOM 11706 C CA . ALA D 1 269 ? -26.996 11.485 -9.871 1.00 57.06 281 ALA D CA 1
ATOM 11707 C C . ALA D 1 269 ? -27.337 12.876 -9.315 1.00 61.32 281 ALA D C 1
ATOM 11708 O O . ALA D 1 269 ? -27.224 13.843 -10.054 1.00 62.29 281 ALA D O 1
ATOM 11710 N N . HIS D 1 270 ? -27.724 12.966 -8.018 1.00 57.12 282 HIS D N 1
ATOM 11711 C CA . HIS D 1 270 ? -28.128 14.186 -7.310 1.00 56.73 282 HIS D CA 1
ATOM 11712 C C . HIS D 1 270 ? -27.047 14.811 -6.445 1.00 54.26 282 HIS D C 1
ATOM 11713 O O . HIS D 1 270 ? -27.338 15.747 -5.689 1.00 52.74 282 HIS D O 1
ATOM 11720 N N . THR D 1 271 ? -25.804 14.321 -6.535 1.00 47.79 283 THR D N 1
ATOM 11721 C CA . THR D 1 271 ? -24.752 14.882 -5.681 1.00 45.44 283 THR D CA 1
ATOM 11722 C C . THR D 1 271 ? -24.230 16.227 -6.163 1.00 45.93 283 THR D C 1
ATOM 11723 O O . THR D 1 271 ? -24.372 16.566 -7.325 1.00 45.29 283 THR D O 1
ATOM 11727 N N . ARG D 1 272 ? -23.565 16.942 -5.270 1.00 42.10 284 ARG D N 1
ATOM 11728 C CA . ARG D 1 272 ? -22.899 18.196 -5.548 1.00 41.53 284 ARG D CA 1
ATOM 11729 C C . ARG D 1 272 ? -21.472 18.060 -5.066 1.00 42.71 284 ARG D C 1
ATOM 11730 O O . ARG D 1 272 ? -21.236 17.607 -3.952 1.00 44.46 284 ARG D O 1
ATOM 11738 N N . PHE D 1 273 ? -20.516 18.389 -5.931 1.00 37.09 285 PHE D N 1
ATOM 11739 C CA . PHE D 1 273 ? -19.098 18.371 -5.595 1.00 34.61 285 PHE D CA 1
ATOM 11740 C C . PHE D 1 273 ? -18.622 19.786 -5.299 1.00 38.82 285 PHE D C 1
ATOM 11741 O O . PHE D 1 273 ? -19.018 20.734 -5.981 1.00 39.06 285 PHE D O 1
ATOM 11749 N N . LYS D 1 274 ? -17.724 19.903 -4.316 1.00 34.15 286 LYS D N 1
ATOM 11750 C CA . LYS D 1 274 ? -17.060 21.159 -3.980 1.00 34.63 286 LYS D CA 1
ATOM 11751 C C . LYS D 1 274 ? -15.576 20.846 -3.937 1.00 39.23 286 LYS D C 1
ATOM 11752 O O . LYS D 1 274 ? -15.158 19.908 -3.247 1.00 38.03 286 LYS D O 1
ATOM 11758 N N . VAL D 1 275 ? -14.790 21.588 -4.715 1.00 36.10 287 VAL D N 1
ATOM 11759 C CA . VAL D 1 275 ? -13.340 21.449 -4.697 1.00 35.64 287 VAL D CA 1
ATOM 11760 C C . VAL D 1 275 ? -12.809 22.551 -3.802 1.00 36.95 287 VAL D C 1
ATOM 11761 O O . VAL D 1 275 ? -13.084 23.717 -4.051 1.00 37.04 287 VAL D O 1
ATOM 11765 N N . TYR D 1 276 ? -12.057 22.175 -2.777 1.00 33.46 288 TYR D N 1
ATOM 11766 C CA . TYR D 1 276 ? -11.457 23.112 -1.844 1.00 34.86 288 TYR D CA 1
ATOM 11767 C C . TYR D 1 276 ? -9.986 23.275 -2.104 1.00 42.18 288 TYR D C 1
ATOM 11768 O O . TYR D 1 276 ? -9.321 22.334 -2.520 1.00 41.27 288 TYR D O 1
ATOM 11777 N N . ILE D 1 277 ? -9.469 24.460 -1.783 1.00 41.45 289 ILE D N 1
ATOM 11778 C CA . ILE D 1 277 ? -8.055 24.799 -1.824 1.00 42.18 289 ILE D CA 1
ATOM 11779 C C . ILE D 1 277 ? -7.711 25.585 -0.581 1.00 47.26 289 ILE D C 1
ATOM 11780 O O . ILE D 1 277 ? -8.536 26.370 -0.101 1.00 45.73 289 ILE D O 1
ATOM 11785 N N . ALA D 1 278 ? -6.505 25.350 -0.054 1.00 44.24 290 ALA D N 1
ATOM 11786 C CA . ALA D 1 278 ? -5.946 26.067 1.080 1.00 43.78 290 ALA D CA 1
ATOM 11787 C C . ALA D 1 278 ? -4.765 26.834 0.525 1.00 47.40 290 ALA D C 1
ATOM 11788 O O . ALA D 1 278 ? -4.010 26.297 -0.291 1.00 47.19 290 ALA D O 1
ATOM 11790 N N . ASP D 1 279 ? -4.651 28.121 0.895 1.00 43.53 291 ASP D N 1
ATOM 11791 C CA . ASP D 1 279 ? -3.561 28.950 0.428 1.00 44.32 291 ASP D CA 1
ATOM 11792 C C . ASP D 1 279 ? -2.899 29.647 1.623 1.00 49.37 291 ASP D C 1
ATOM 11793 O O . ASP D 1 279 ? -3.574 30.415 2.325 1.00 46.64 291 ASP D O 1
ATOM 11798 N N . PRO D 1 280 ? -1.575 29.408 1.846 1.00 49.67 292 PRO D N 1
ATOM 11799 C CA . PRO D 1 280 ? -0.888 30.044 2.996 1.00 49.95 292 PRO D CA 1
ATOM 11800 C C . PRO D 1 280 ? -0.698 31.554 2.864 1.00 54.82 292 PRO D C 1
ATOM 11801 O O . PRO D 1 280 ? -0.441 32.203 3.873 1.00 55.95 292 PRO D O 1
ATOM 11805 N N . LEU D 1 281 ? -0.844 32.113 1.647 1.00 50.63 293 LEU D N 1
ATOM 11806 C CA . LEU D 1 281 ? -0.717 33.564 1.409 1.00 51.20 293 LEU D CA 1
ATOM 11807 C C . LEU D 1 281 ? -2.037 34.276 1.775 1.00 53.21 293 LEU D C 1
ATOM 11808 O O . LEU D 1 281 ? -2.981 34.333 0.975 1.00 51.56 293 LEU D O 1
ATOM 11813 N N . VAL D 1 282 ? -2.091 34.788 3.012 1.00 48.27 294 VAL D N 1
ATOM 11814 C CA . VAL D 1 282 ? -3.261 35.435 3.592 1.00 47.06 294 VAL D CA 1
ATOM 11815 C C . VAL D 1 282 ? -3.285 36.933 3.280 1.00 52.84 294 VAL D C 1
ATOM 11816 O O . VAL D 1 282 ? -2.966 37.763 4.126 1.00 51.53 294 VAL D O 1
ATOM 11820 N N . THR D 1 283 ? -3.657 37.271 2.029 1.00 50.69 295 THR D N 1
ATOM 11821 C CA . THR D 1 283 ? -3.795 38.661 1.579 1.00 50.95 295 THR D CA 1
ATOM 11822 C C . THR D 1 283 ? -5.132 38.807 0.847 1.00 52.60 295 THR D C 1
ATOM 11823 O O . THR D 1 283 ? -5.640 37.825 0.295 1.00 50.27 295 THR D O 1
ATOM 11827 N N . LEU D 1 284 ? -5.695 40.035 0.823 1.00 48.52 296 LEU D N 1
ATOM 11828 C CA . LEU D 1 284 ? -6.941 40.316 0.116 1.00 47.18 296 LEU D CA 1
ATOM 11829 C C . LEU D 1 284 ? -6.757 40.085 -1.393 1.00 52.33 296 LEU D C 1
ATOM 11830 O O . LEU D 1 284 ? -7.648 39.529 -2.037 1.00 50.16 296 LEU D O 1
ATOM 11835 N N . ALA D 1 285 ? -5.585 40.499 -1.950 1.00 50.85 297 ALA D N 1
ATOM 11836 C CA . ALA D 1 285 ? -5.262 40.336 -3.376 1.00 50.90 297 ALA D CA 1
ATOM 11837 C C . ALA D 1 285 ? -5.294 38.855 -3.788 1.00 54.67 297 ALA D C 1
ATOM 11838 O O . ALA D 1 285 ? -5.867 38.529 -4.819 1.00 53.85 297 ALA D O 1
ATOM 11840 N N . ARG D 1 286 ? -4.728 37.962 -2.952 1.00 51.55 298 ARG D N 1
ATOM 11841 C CA . ARG D 1 286 ? -4.713 36.526 -3.224 1.00 50.21 298 ARG D CA 1
ATOM 11842 C C . ARG D 1 286 ? -6.123 35.920 -3.107 1.00 49.97 298 ARG D C 1
ATOM 11843 O O . ARG D 1 286 ? -6.487 35.091 -3.932 1.00 49.08 298 ARG D O 1
ATOM 11851 N N . ALA D 1 287 ? -6.915 36.366 -2.112 1.00 45.21 299 ALA D N 1
ATOM 11852 C CA . ALA D 1 287 ? -8.301 35.924 -1.914 1.00 42.71 299 ALA D CA 1
ATOM 11853 C C . ALA D 1 287 ? -9.173 36.363 -3.106 1.00 46.69 299 ALA D C 1
ATOM 11854 O O . ALA D 1 287 ? -9.955 35.559 -3.600 1.00 47.25 299 ALA D O 1
ATOM 11856 N N . GLU D 1 288 ? -8.960 37.586 -3.622 1.00 44.46 300 GLU D N 1
ATOM 11857 C CA . GLU D 1 288 ? -9.643 38.143 -4.787 1.00 45.84 300 GLU D CA 1
ATOM 11858 C C . GLU D 1 288 ? -9.332 37.341 -6.038 1.00 49.88 300 GLU D C 1
ATOM 11859 O O . GLU D 1 288 ? -10.229 37.077 -6.840 1.00 47.67 300 GLU D O 1
ATOM 11865 N N . GLU D 1 289 ? -8.036 37.010 -6.226 1.00 48.01 301 GLU D N 1
ATOM 11866 C CA . GLU D 1 289 ? -7.550 36.219 -7.351 1.00 48.22 301 GLU D CA 1
ATOM 11867 C C . GLU D 1 289 ? -8.270 34.846 -7.375 1.00 50.23 301 GLU D C 1
ATOM 11868 O O . GLU D 1 289 ? -8.720 34.395 -8.425 1.00 50.62 301 GLU D O 1
ATOM 11874 N N . HIS D 1 290 ? -8.407 34.214 -6.207 1.00 45.49 302 HIS D N 1
ATOM 11875 C CA . HIS D 1 290 ? -9.088 32.923 -6.114 1.00 43.51 302 HIS D CA 1
ATOM 11876 C C . HIS D 1 290 ? -10.614 33.030 -6.250 1.00 46.06 302 HIS D C 1
ATOM 11877 O O . HIS D 1 290 ? -11.217 32.188 -6.910 1.00 44.91 302 HIS D O 1
ATOM 11884 N N . TRP D 1 291 ? -11.221 34.082 -5.663 1.00 41.94 303 TRP D N 1
ATOM 11885 C CA . TRP D 1 291 ? -12.660 34.313 -5.706 1.00 41.11 303 TRP D CA 1
ATOM 11886 C C . TRP D 1 291 ? -13.196 34.390 -7.124 1.00 48.04 303 TRP D C 1
ATOM 11887 O O . TRP D 1 291 ? -14.253 33.830 -7.399 1.00 46.83 303 TRP D O 1
ATOM 11898 N N . THR D 1 292 ? -12.474 35.085 -8.016 1.00 47.59 304 THR D N 1
ATOM 11899 C CA . THR D 1 292 ? -12.891 35.274 -9.412 1.00 48.84 304 THR D CA 1
ATOM 11900 C C . THR D 1 292 ? -12.291 34.226 -10.358 1.00 52.62 304 THR D C 1
ATOM 11901 O O . THR D 1 292 ? -12.505 34.339 -11.572 1.00 53.09 304 THR D O 1
ATOM 11905 N N . LEU D 1 293 ? -11.520 33.228 -9.815 1.00 46.88 305 LEU D N 1
ATOM 11906 C CA . LEU D 1 293 ? -10.775 32.218 -10.595 1.00 46.38 305 LEU D CA 1
ATOM 11907 C C . LEU D 1 293 ? -9.864 32.900 -11.650 1.00 52.42 305 LEU D C 1
ATOM 11908 O O . LEU D 1 293 ? -9.876 32.530 -12.825 1.00 51.68 305 LEU D O 1
ATOM 11913 N N . GLY D 1 294 ? -9.111 33.920 -11.217 1.00 50.91 306 GLY D N 1
ATOM 11914 C CA . GLY D 1 294 ? -8.216 34.679 -12.088 1.00 52.36 306 GLY D CA 1
ATOM 11915 C C . GLY D 1 294 ? -8.923 35.484 -13.164 1.00 57.28 306 GLY D C 1
ATOM 11916 O O . GLY D 1 294 ? -8.372 35.697 -14.249 1.00 58.45 306 GLY D O 1
ATOM 11917 N N . GLY D 1 295 ? -10.137 35.942 -12.857 1.00 53.66 307 GLY D N 1
ATOM 11918 C CA . GLY D 1 295 ? -10.963 36.710 -13.788 1.00 53.94 307 GLY D CA 1
ATOM 11919 C C . GLY D 1 295 ? -11.940 35.877 -14.602 1.00 58.31 307 GLY D C 1
ATOM 11920 O O . GLY D 1 295 ? -12.726 36.433 -15.366 1.00 59.84 307 GLY D O 1
ATOM 11921 N N . ARG D 1 296 ? -11.912 34.537 -14.449 1.00 54.22 308 ARG D N 1
ATOM 11922 C CA . ARG D 1 296 ? -12.796 33.631 -15.196 1.00 54.10 308 ARG D CA 1
ATOM 11923 C C . ARG D 1 296 ? -14.265 33.688 -14.736 1.00 59.43 308 ARG D C 1
ATOM 11924 O O . ARG D 1 296 ? -15.146 33.329 -15.519 1.00 59.54 308 ARG D O 1
ATOM 11932 N N . LEU D 1 297 ? -14.530 34.124 -13.477 1.00 55.96 309 LEU D N 1
ATOM 11933 C CA . LEU D 1 297 ? -15.895 34.249 -12.948 1.00 55.59 309 LEU D CA 1
ATOM 11934 C C . LEU D 1 297 ? -16.374 35.667 -13.154 1.00 64.61 309 LEU D C 1
ATOM 11935 O O . LEU D 1 297 ? -15.964 36.585 -12.436 1.00 65.48 309 LEU D O 1
ATOM 11940 N N . THR D 1 298 ? -17.200 35.851 -14.190 1.00 64.43 310 THR D N 1
ATOM 11941 C CA . THR D 1 298 ? -17.665 37.163 -14.668 1.00 66.48 310 THR D CA 1
ATOM 11942 C C . THR D 1 298 ? -19.069 37.599 -14.227 1.00 69.69 310 THR D C 1
ATOM 11943 O O . THR D 1 298 ? -19.464 38.743 -14.521 1.00 71.53 310 THR D O 1
ATOM 11947 N N . ASP D 1 299 ? -19.822 36.702 -13.553 1.00 61.43 311 ASP D N 1
ATOM 11948 C CA . ASP D 1 299 ? -21.199 36.981 -13.151 1.00 60.27 311 ASP D CA 1
ATOM 11949 C C . ASP D 1 299 ? -21.372 38.104 -12.139 1.00 63.15 311 ASP D C 1
ATOM 11950 O O . ASP D 1 299 ? -20.406 38.521 -11.488 1.00 62.01 311 ASP D O 1
ATOM 11955 N N . GLU D 1 300 ? -22.611 38.641 -12.077 1.00 60.63 312 GLU D N 1
ATOM 11956 C CA . GLU D 1 300 ? -23.000 39.750 -11.204 1.00 60.62 312 GLU D CA 1
ATOM 11957 C C . GLU D 1 300 ? -22.860 39.374 -9.734 1.00 61.74 312 GLU D C 1
ATOM 11958 O O . GLU D 1 300 ? -22.354 40.177 -8.957 1.00 63.05 312 GLU D O 1
ATOM 11964 N N . ASP D 1 301 ? -23.309 38.155 -9.362 1.00 54.73 313 ASP D N 1
ATOM 11965 C CA . ASP D 1 301 ? -23.222 37.624 -7.997 1.00 52.34 313 ASP D CA 1
ATOM 11966 C C . ASP D 1 301 ? -21.781 37.615 -7.468 1.00 53.92 313 ASP D C 1
ATOM 11967 O O . ASP D 1 301 ? -21.530 38.098 -6.352 1.00 53.16 313 ASP D O 1
ATOM 11972 N N . ALA D 1 302 ? -20.832 37.134 -8.298 1.00 49.66 314 ALA D N 1
ATOM 11973 C CA . ALA D 1 302 ? -19.407 37.118 -7.966 1.00 49.20 314 ALA D CA 1
ATOM 11974 C C . ALA D 1 302 ? -18.833 38.550 -7.780 1.00 54.52 314 ALA D C 1
ATOM 11975 O O . ALA D 1 302 ? -18.009 38.773 -6.889 1.00 54.71 314 ALA D O 1
ATOM 11977 N N . ALA D 1 303 ? -19.306 39.507 -8.585 1.00 51.06 315 ALA D N 1
ATOM 11978 C CA . ALA D 1 303 ? -18.874 40.909 -8.566 1.00 51.75 315 ALA D CA 1
ATOM 11979 C C . ALA D 1 303 ? -19.347 41.664 -7.310 1.00 55.80 315 ALA D C 1
ATOM 11980 O O . ALA D 1 303 ? -18.566 42.400 -6.702 1.00 54.88 315 ALA D O 1
ATOM 11982 N N . VAL D 1 304 ? -20.627 41.488 -6.937 1.00 53.61 316 VAL D N 1
ATOM 11983 C CA . VAL D 1 304 ? -21.233 42.087 -5.736 1.00 53.45 316 VAL D CA 1
ATOM 11984 C C . VAL D 1 304 ? -20.620 41.425 -4.484 1.00 55.30 316 VAL D C 1
ATOM 11985 O O . VAL D 1 304 ? -20.348 42.121 -3.515 1.00 56.72 316 VAL D O 1
ATOM 11989 N N . GLY D 1 305 ? -20.393 40.105 -4.540 1.00 49.12 317 GLY D N 1
ATOM 11990 C CA . GLY D 1 305 ? -19.779 39.333 -3.467 1.00 46.65 317 GLY D CA 1
ATOM 11991 C C . GLY D 1 305 ? -18.377 39.820 -3.153 1.00 49.25 317 GLY D C 1
ATOM 11992 O O . GLY D 1 305 ? -18.062 40.049 -1.994 1.00 47.48 317 GLY D O 1
ATOM 11993 N N . LEU D 1 306 ? -17.550 40.047 -4.200 1.00 46.37 318 LEU D N 1
ATOM 11994 C CA . LEU D 1 306 ? -16.177 40.552 -4.103 1.00 46.26 318 LEU D CA 1
ATOM 11995 C C . LEU D 1 306 ? -16.110 41.890 -3.374 1.00 51.73 318 LEU D C 1
ATOM 11996 O O . LEU D 1 306 ? -15.199 42.084 -2.582 1.00 51.63 318 LEU D O 1
ATOM 12001 N N . GLU D 1 307 ? -17.051 42.806 -3.659 1.00 50.23 319 GLU D N 1
ATOM 12002 C CA . GLU D 1 307 ? -17.135 44.113 -3.022 1.00 52.26 319 GLU D CA 1
ATOM 12003 C C . GLU D 1 307 ? -17.430 43.972 -1.536 1.00 53.69 319 GLU D C 1
ATOM 12004 O O . GLU D 1 307 ? -16.818 44.676 -0.727 1.00 52.07 319 GLU D O 1
ATOM 12010 N N . ILE D 1 308 ? -18.332 43.025 -1.180 1.00 48.26 320 ILE D N 1
ATOM 12011 C CA . ILE D 1 308 ? -18.685 42.747 0.215 1.00 48.11 320 ILE D CA 1
ATOM 12012 C C . ILE D 1 308 ? -17.450 42.168 0.962 1.00 51.82 320 ILE D C 1
ATOM 12013 O O . ILE D 1 308 ? -17.168 42.584 2.090 1.00 52.13 320 ILE D O 1
ATOM 12018 N N . ILE D 1 309 ? -16.702 41.249 0.300 1.00 46.47 321 ILE D N 1
ATOM 12019 C CA . ILE D 1 309 ? -15.473 40.641 0.837 1.00 45.34 321 ILE D CA 1
ATOM 12020 C C . ILE D 1 309 ? -14.424 41.736 1.145 1.00 51.05 321 ILE D C 1
ATOM 12021 O O . ILE D 1 309 ? -13.850 41.730 2.226 1.00 50.45 321 ILE D O 1
ATOM 12026 N N . ARG D 1 310 ? -14.199 42.663 0.193 1.00 49.71 322 ARG D N 1
ATOM 12027 C CA . ARG D 1 310 ? -13.250 43.772 0.344 1.00 51.27 322 ARG D CA 1
ATOM 12028 C C . ARG D 1 310 ? -13.525 44.572 1.624 1.00 53.99 322 ARG D C 1
ATOM 12029 O O . ARG D 1 310 ? -12.593 44.832 2.383 1.00 54.56 322 ARG D O 1
ATOM 12037 N N . GLY D 1 311 ? -14.803 44.860 1.886 1.00 49.23 323 GLY D N 1
ATOM 12038 C CA . GLY D 1 311 ? -15.258 45.553 3.087 1.00 49.42 323 GLY D CA 1
ATOM 12039 C C . GLY D 1 311 ? -15.027 44.738 4.342 1.00 54.86 323 GLY D C 1
ATOM 12040 O O . GLY D 1 311 ? -14.401 45.227 5.281 1.00 55.58 323 GLY D O 1
ATOM 12041 N N . LEU D 1 312 ? -15.489 43.463 4.343 1.00 50.49 324 LEU D N 1
ATOM 12042 C CA . LEU D 1 312 ? -15.346 42.546 5.466 1.00 48.89 324 LEU D CA 1
ATOM 12043 C C . LEU D 1 312 ? -13.902 42.309 5.853 1.00 50.94 324 LEU D C 1
ATOM 12044 O O . LEU D 1 312 ? -13.583 42.361 7.044 1.00 51.42 324 LEU D O 1
ATOM 12049 N N . TRP D 1 313 ? -13.037 42.027 4.859 1.00 46.36 325 TRP D N 1
ATOM 12050 C CA . TRP D 1 313 ? -11.612 41.754 5.055 1.00 46.82 325 TRP D CA 1
ATOM 12051 C C . TRP D 1 313 ? -10.920 42.934 5.778 1.00 53.34 325 TRP D C 1
ATOM 12052 O O . TRP D 1 313 ? -10.151 42.719 6.711 1.00 54.34 325 TRP D O 1
ATOM 12063 N N . SER D 1 314 ? -11.231 44.160 5.349 1.00 50.27 326 SER D N 1
ATOM 12064 C CA . SER D 1 314 ? -10.727 45.414 5.884 1.00 50.71 326 SER D CA 1
ATOM 12065 C C . SER D 1 314 ? -11.213 45.648 7.311 1.00 55.44 326 SER D C 1
ATOM 12066 O O . SER D 1 314 ? -10.391 45.905 8.181 1.00 55.73 326 SER D O 1
ATOM 12069 N N . GLU D 1 315 ? -12.543 45.560 7.550 1.00 52.92 327 GLU D N 1
ATOM 12070 C CA . GLU D 1 315 ? -13.177 45.738 8.871 1.00 52.00 327 GLU D CA 1
ATOM 12071 C C . GLU D 1 315 ? -12.642 44.730 9.884 1.00 54.88 327 GLU D C 1
ATOM 12072 O O . GLU D 1 315 ? -12.344 45.095 11.014 1.00 55.27 327 GLU D O 1
ATOM 12078 N N . LEU D 1 316 ? -12.499 43.456 9.476 1.00 50.83 328 LEU D N 1
ATOM 12079 C CA . LEU D 1 316 ? -11.994 42.404 10.354 1.00 47.55 328 LEU D CA 1
ATOM 12080 C C . LEU D 1 316 ? -10.497 42.517 10.592 1.00 53.25 328 LEU D C 1
ATOM 12081 O O . LEU D 1 316 ? -10.039 42.186 11.682 1.00 52.79 328 LEU D O 1
ATOM 12086 N N . GLY D 1 317 ? -9.758 42.963 9.577 1.00 51.29 329 GLY D N 1
ATOM 12087 C CA . GLY D 1 317 ? -8.304 43.079 9.635 1.00 51.98 329 GLY D CA 1
ATOM 12088 C C . GLY D 1 317 ? -7.654 41.708 9.650 1.00 56.21 329 GLY D C 1
ATOM 12089 O O . GLY D 1 317 ? -6.893 41.394 10.566 1.00 56.63 329 GLY D O 1
ATOM 12090 N N . ILE D 1 318 ? -7.992 40.862 8.650 1.00 52.92 330 ILE D N 1
ATOM 12091 C CA . ILE D 1 318 ? -7.466 39.508 8.501 1.00 52.32 330 ILE D CA 1
ATOM 12092 C C . ILE D 1 318 ? -5.934 39.544 8.546 1.00 62.51 330 ILE D C 1
ATOM 12093 O O . ILE D 1 318 ? -5.305 40.282 7.787 1.00 64.10 330 ILE D O 1
ATOM 12098 N N . ILE D 1 319 ? -5.359 38.784 9.482 1.00 63.32 331 ILE D N 1
ATOM 12099 C CA . ILE D 1 319 ? -3.920 38.741 9.767 1.00 66.13 331 ILE D CA 1
ATOM 12100 C C . ILE D 1 319 ? -3.111 37.948 8.748 1.00 72.40 331 ILE D C 1
ATOM 12101 O O . ILE D 1 319 ? -3.308 36.738 8.602 1.00 71.43 331 ILE D O 1
ATOM 12106 N N . GLN D 1 320 ? -2.149 38.623 8.108 1.00 71.48 332 GLN D N 1
ATOM 12107 C CA . GLN D 1 320 ? -1.230 37.994 7.169 1.00 73.08 332 GLN D CA 1
ATOM 12108 C C . GLN D 1 320 ? -0.103 37.285 7.959 1.00 84.23 332 GLN D C 1
ATOM 12109 O O . GLN D 1 320 ? 0.760 37.947 8.561 1.00 84.77 332 GLN D O 1
ATOM 12115 N N . GLY D 1 321 ? -0.137 35.955 7.954 1.00 84.79 333 GLY D N 1
ATOM 12116 C CA . GLY D 1 321 ? 0.855 35.149 8.659 1.00 87.43 333 GLY D CA 1
ATOM 12117 C C . GLY D 1 321 ? 2.041 34.692 7.822 1.00 98.83 333 GLY D C 1
ATOM 12118 O O . GLY D 1 321 ? 2.160 35.080 6.654 1.00 100.61 333 GLY D O 1
ATOM 12119 N N . PRO D 1 322 ? 2.950 33.853 8.381 1.00 98.92 334 PRO D N 1
ATOM 12120 C CA . PRO D 1 322 ? 4.078 33.357 7.568 1.00 101.00 334 PRO D CA 1
ATOM 12121 C C . PRO D 1 322 ? 3.647 32.262 6.581 1.00 107.27 334 PRO D C 1
ATOM 12122 O O . PRO D 1 322 ? 2.746 31.469 6.887 1.00 105.38 334 PRO D O 1
ATOM 12126 N N . LEU D 1 323 ? 4.302 32.207 5.404 1.00 107.21 335 LEU D N 1
ATOM 12127 C CA . LEU D 1 323 ? 4.026 31.205 4.366 1.00 107.83 335 LEU D CA 1
ATOM 12128 C C . LEU D 1 323 ? 4.446 29.794 4.822 1.00 113.39 335 LEU D C 1
ATOM 12129 O O . LEU D 1 323 ? 3.847 28.794 4.402 1.00 111.13 335 LEU D O 1
ATOM 12134 N N . GLU D 1 324 ? 5.474 29.760 5.710 1.00 113.02 336 GLU D N 1
ATOM 12135 C CA . GLU D 1 324 ? 6.117 28.611 6.353 1.00 113.32 336 GLU D CA 1
ATOM 12136 C C . GLU D 1 324 ? 5.097 27.775 7.157 1.00 116.68 336 GLU D C 1
ATOM 12137 O O . GLU D 1 324 ? 4.491 28.304 8.095 1.00 115.31 336 GLU D O 1
ATOM 12143 N N . PRO D 1 325 ? 4.901 26.475 6.793 1.00 113.62 337 PRO D N 1
ATOM 12144 C CA . PRO D 1 325 ? 3.925 25.628 7.521 1.00 111.84 337 PRO D CA 1
ATOM 12145 C C . PRO D 1 325 ? 4.176 25.444 9.024 1.00 114.65 337 PRO D C 1
ATOM 12146 O O . PRO D 1 325 ? 3.212 25.371 9.793 1.00 112.75 337 PRO D O 1
ATOM 12150 N N . SER D 1 326 ? 5.459 25.373 9.437 1.00 112.00 338 SER D N 1
ATOM 12151 C CA . SER D 1 326 ? 5.839 25.206 10.843 1.00 111.52 338 SER D CA 1
ATOM 12152 C C . SER D 1 326 ? 5.674 26.500 11.650 1.00 114.36 338 SER D C 1
ATOM 12153 O O . SER D 1 326 ? 5.187 26.447 12.782 1.00 112.72 338 SER D O 1
ATOM 12156 N N . ALA D 1 327 ? 6.051 27.655 11.057 1.00 111.54 339 ALA D N 1
ATOM 12157 C CA . ALA D 1 327 ? 5.967 28.979 11.690 1.00 111.61 339 ALA D CA 1
ATOM 12158 C C . ALA D 1 327 ? 4.527 29.470 11.875 1.00 113.22 339 ALA D C 1
ATOM 12159 O O . ALA D 1 327 ? 4.208 30.023 12.932 1.00 112.51 339 ALA D O 1
ATOM 12161 N N . MET D 1 328 ? 3.670 29.275 10.842 1.00 108.25 340 MET D N 1
ATOM 12162 C CA . MET D 1 328 ? 2.255 29.668 10.829 1.00 106.18 340 MET D CA 1
ATOM 12163 C C . MET D 1 328 ? 1.468 28.906 11.900 1.00 107.67 340 MET D C 1
ATOM 12164 O O . MET D 1 328 ? 0.687 29.527 12.621 1.00 106.67 340 MET D O 1
ATOM 12169 N N . MET D 1 329 ? 1.684 27.572 12.007 1.00 103.10 341 MET D N 1
ATOM 12170 C CA . MET D 1 329 ? 1.019 26.717 12.992 1.00 101.64 341 MET D CA 1
ATOM 12171 C C . MET D 1 329 ? 1.463 26.997 14.433 1.00 103.36 341 MET D C 1
ATOM 12172 O O . MET D 1 329 ? 0.639 26.880 15.342 1.00 101.88 341 MET D O 1
ATOM 12177 N N . GLU D 1 330 ? 2.747 27.386 14.637 1.00 99.56 342 GLU D N 1
ATOM 12178 C CA . GLU D 1 330 ? 3.286 27.736 15.962 1.00 98.98 342 GLU D CA 1
ATOM 12179 C C . GLU D 1 330 ? 2.686 29.073 16.443 1.00 98.00 342 GLU D C 1
ATOM 12180 O O . GLU D 1 330 ? 2.363 29.214 17.631 1.00 97.33 342 GLU D O 1
ATOM 12186 N N . LYS D 1 331 ? 2.486 30.027 15.494 1.00 90.27 343 LYS D N 1
ATOM 12187 C CA . LYS D 1 331 ? 1.869 31.346 15.723 1.00 88.06 343 LYS D CA 1
ATOM 12188 C C . LYS D 1 331 ? 0.319 31.200 15.902 1.00 84.79 343 LYS D C 1
ATOM 12189 O O . LYS D 1 331 ? -0.377 32.170 16.242 1.00 83.56 343 LYS D O 1
ATOM 12193 N N . GLY D 1 332 ? -0.178 29.979 15.672 1.00 76.14 344 GLY D N 1
ATOM 12194 C CA . GLY D 1 332 ? -1.589 29.618 15.743 1.00 72.92 344 GLY D CA 1
ATOM 12195 C C . GLY D 1 332 ? -2.420 30.213 14.620 1.00 71.83 344 GLY D C 1
ATOM 12196 O O . GLY D 1 332 ? -3.638 30.317 14.747 1.00 70.28 344 GLY D O 1
ATOM 12197 N N . LEU D 1 333 ? -1.768 30.616 13.522 1.00 66.51 345 LEU D N 1
ATOM 12198 C CA . LEU D 1 333 ? -2.434 31.233 12.367 1.00 65.38 345 LEU D CA 1
ATOM 12199 C C . LEU D 1 333 ? -2.870 30.221 11.301 1.00 61.45 345 LEU D C 1
ATOM 12200 O O . LEU D 1 333 ? -2.292 29.140 11.165 1.00 61.04 345 LEU D O 1
ATOM 12205 N N . LEU D 1 334 ? -3.943 30.559 10.598 1.00 51.77 346 LEU D N 1
ATOM 12206 C CA . LEU D 1 334 ? -4.567 29.698 9.600 1.00 46.15 346 LEU D CA 1
ATOM 12207 C C . LEU D 1 334 ? -4.435 30.247 8.169 1.00 49.55 346 LEU D C 1
ATOM 12208 O O . LEU D 1 334 ? -4.288 31.459 7.987 1.00 48.59 346 LEU D O 1
ATOM 12213 N N . PRO D 1 335 ? -4.486 29.380 7.127 1.00 44.30 347 PRO D N 1
ATOM 12214 C CA . PRO D 1 335 ? -4.378 29.899 5.750 1.00 44.01 347 PRO D CA 1
ATOM 12215 C C . PRO D 1 335 ? -5.728 30.443 5.282 1.00 45.38 347 PRO D C 1
ATOM 12216 O O . PRO D 1 335 ? -6.688 30.398 6.040 1.00 42.84 347 PRO D O 1
ATOM 12220 N N . ILE D 1 336 ? -5.832 30.897 4.030 1.00 42.64 348 ILE D N 1
ATOM 12221 C CA . ILE D 1 336 ? -7.157 31.205 3.481 1.00 41.57 348 ILE D CA 1
ATOM 12222 C C . ILE D 1 336 ? -7.600 29.908 2.819 1.00 42.98 348 ILE D C 1
ATOM 12223 O O . ILE D 1 336 ? -6.765 29.084 2.423 1.00 42.88 348 ILE D O 1
ATOM 12228 N N . MET D 1 337 ? -8.895 29.729 2.669 1.00 38.03 349 MET D N 1
ATOM 12229 C CA . MET D 1 337 ? -9.412 28.602 1.911 1.00 36.66 349 MET D CA 1
ATOM 12230 C C . MET D 1 337 ? -10.525 29.097 1.047 1.00 37.63 349 MET D C 1
ATOM 12231 O O . MET D 1 337 ? -11.126 30.114 1.353 1.00 37.94 349 MET D O 1
ATOM 12236 N N . LEU D 1 338 ? -10.832 28.350 -0.010 1.00 34.28 350 LEU D N 1
ATOM 12237 C CA . LEU D 1 338 ? -11.974 28.557 -0.886 1.00 33.09 350 LEU D CA 1
ATOM 12238 C C . LEU D 1 338 ? -12.461 27.213 -1.311 1.00 36.71 350 LEU D C 1
ATOM 12239 O O . LEU D 1 338 ? -11.694 26.254 -1.320 1.00 35.62 350 LEU D O 1
ATOM 12244 N N . ASN D 1 339 ? -13.743 27.127 -1.636 1.00 32.63 351 ASN D N 1
ATOM 12245 C CA . ASN D 1 339 ? -14.312 25.977 -2.312 1.00 31.26 351 ASN D CA 1
ATOM 12246 C C . ASN D 1 339 ? -15.063 26.476 -3.538 1.00 35.03 351 ASN D C 1
ATOM 12247 O O . ASN D 1 339 ? -15.538 27.615 -3.544 1.00 34.45 351 ASN D O 1
ATOM 12252 N N . TYR D 1 340 ? -15.180 25.625 -4.573 1.00 33.26 352 TYR D N 1
ATOM 12253 C CA . TYR D 1 340 ? -15.923 25.923 -5.783 1.00 32.84 352 TYR D CA 1
ATOM 12254 C C . TYR D 1 340 ? -16.954 24.832 -5.963 1.00 37.90 352 TYR D C 1
ATOM 12255 O O . TYR D 1 340 ? -16.619 23.647 -6.072 1.00 35.05 352 TYR D O 1
ATOM 12264 N N . GLU D 1 341 ? -18.210 25.235 -5.935 1.00 38.89 353 GLU D N 1
ATOM 12265 C CA . GLU D 1 341 ? -19.349 24.338 -6.096 1.00 40.93 353 GLU D CA 1
ATOM 12266 C C . GLU D 1 341 ? -19.674 24.138 -7.594 1.00 47.34 353 GLU D C 1
ATOM 12267 O O . GLU D 1 341 ? -19.704 25.108 -8.349 1.00 44.33 353 GLU D O 1
ATOM 12273 N N . MET D 1 342 ? -19.926 22.882 -8.006 1.00 50.63 354 MET D N 1
ATOM 12274 C CA . MET D 1 342 ? -20.231 22.566 -9.417 1.00 53.20 354 MET D CA 1
ATOM 12275 C C . MET D 1 342 ? -21.638 22.002 -9.661 1.00 55.50 354 MET D C 1
ATOM 12276 O O . MET D 1 342 ? -22.026 21.016 -9.028 1.00 51.32 354 MET D O 1
ATOM 12281 N N . LYS D 1 343 ? -22.380 22.631 -10.617 1.00 55.54 355 LYS D N 1
ATOM 12282 C CA . LYS D 1 343 ? -23.734 22.235 -11.040 1.00 55.90 355 LYS D CA 1
ATOM 12283 C C . LYS D 1 343 ? -23.805 22.028 -12.562 1.00 59.94 355 LYS D C 1
ATOM 12284 O O . LYS D 1 343 ? -23.612 22.982 -13.337 1.00 58.63 355 LYS D O 1
ATOM 12290 N N . ALA D 1 344 ? -24.132 20.775 -12.968 1.00 58.17 356 ALA D N 1
ATOM 12291 C CA . ALA D 1 344 ? -24.309 20.291 -14.358 1.00 58.63 356 ALA D CA 1
ATOM 12292 C C . ALA D 1 344 ? -24.854 21.320 -15.309 1.00 65.05 356 ALA D C 1
ATOM 12293 O O . ALA D 1 344 ? -24.221 21.588 -16.337 1.00 67.35 356 ALA D O 1
ATOM 12295 N N . GLY D 1 345 ? -25.968 21.948 -14.952 1.00 61.79 357 GLY D N 1
ATOM 12296 C CA . GLY D 1 345 ? -26.562 22.967 -15.820 1.00 63.87 357 GLY D CA 1
ATOM 12297 C C . GLY D 1 345 ? -25.783 24.262 -16.017 1.00 69.23 357 GLY D C 1
ATOM 12298 O O . GLY D 1 345 ? -25.739 24.794 -17.126 1.00 69.83 357 GLY D O 1
ATOM 12299 N N . GLN D 1 346 ? -25.164 24.773 -14.930 1.00 67.33 358 GLN D N 1
ATOM 12300 C CA . GLN D 1 346 ? -24.450 26.057 -14.868 1.00 67.15 358 GLN D CA 1
ATOM 12301 C C . GLN D 1 346 ? -23.183 26.202 -15.701 1.00 69.53 358 GLN D C 1
ATOM 12302 O O . GLN D 1 346 ? -22.408 25.258 -15.831 1.00 70.47 358 GLN D O 1
ATOM 12308 N N . ARG D 1 347 ? -22.972 27.405 -16.253 1.00 64.65 359 ARG D N 1
ATOM 12309 C CA . ARG D 1 347 ? -21.776 27.718 -17.036 1.00 65.55 359 ARG D CA 1
ATOM 12310 C C . ARG D 1 347 ? -20.541 28.035 -16.178 1.00 66.72 359 ARG D C 1
ATOM 12311 O O . ARG D 1 347 ? -19.407 27.887 -16.664 1.00 66.68 359 ARG D O 1
ATOM 12314 N N . LEU D 1 348 ? -20.768 28.433 -14.890 1.00 58.78 360 LEU D N 1
ATOM 12315 C CA . LEU D 1 348 ? -19.708 28.837 -13.980 1.00 55.06 360 LEU D CA 1
ATOM 12316 C C . LEU D 1 348 ? -19.768 28.192 -12.601 1.00 53.95 360 LEU D C 1
ATOM 12317 O O . LEU D 1 348 ? -20.848 28.075 -12.014 1.00 52.68 360 LEU D O 1
ATOM 12322 N N . PRO D 1 349 ? -18.603 27.829 -12.020 1.00 48.07 361 PRO D N 1
ATOM 12323 C CA . PRO D 1 349 ? -18.617 27.323 -10.627 1.00 46.80 361 PRO D CA 1
ATOM 12324 C C . PRO D 1 349 ? -18.987 28.459 -9.664 1.00 49.24 361 PRO D C 1
ATOM 12325 O O . PRO D 1 349 ? -18.893 29.636 -10.033 1.00 49.05 361 PRO D O 1
ATOM 12329 N N . LYS D 1 350 ? -19.438 28.109 -8.446 1.00 43.98 362 LYS D N 1
ATOM 12330 C CA . LYS D 1 350 ? -19.852 29.092 -7.450 1.00 42.41 362 LYS D CA 1
ATOM 12331 C C . LYS D 1 350 ? -18.800 29.126 -6.352 1.00 40.62 362 LYS D C 1
ATOM 12332 O O . LYS D 1 350 ? -18.572 28.078 -5.736 1.00 37.83 362 LYS D O 1
ATOM 12338 N N . PRO D 1 351 ? -18.162 30.307 -6.086 1.00 33.90 363 PRO D N 1
ATOM 12339 C CA . PRO D 1 351 ? -17.115 30.353 -5.055 1.00 31.24 363 PRO D CA 1
ATOM 12340 C C . PRO D 1 351 ? -17.634 30.579 -3.636 1.00 36.56 363 PRO D C 1
ATOM 12341 O O . PRO D 1 351 ? -18.692 31.177 -3.423 1.00 36.51 363 PRO D O 1
ATOM 12345 N N . LYS D 1 352 ? -16.829 30.142 -2.671 1.00 33.90 364 LYS D N 1
ATOM 12346 C CA . LYS D 1 352 ? -17.011 30.379 -1.247 1.00 33.49 364 LYS D CA 1
ATOM 12347 C C . LYS D 1 352 ? -15.637 30.695 -0.659 1.00 37.12 364 LYS D C 1
ATOM 12348 O O . LYS D 1 352 ? -14.700 29.941 -0.875 1.00 37.65 364 LYS D O 1
ATOM 12354 N N . LEU D 1 353 ? -15.507 31.802 0.063 1.00 34.68 365 LEU D N 1
ATOM 12355 C CA . LEU D 1 353 ? -14.232 32.188 0.691 1.00 34.70 365 LEU D CA 1
ATOM 12356 C C . LEU D 1 353 ? -14.256 31.931 2.202 1.00 37.34 365 LEU D C 1
ATOM 12357 O O . LEU D 1 353 ? -15.206 32.337 2.854 1.00 39.45 365 LEU D O 1
ATOM 12362 N N . TYR D 1 354 ? -13.201 31.323 2.747 1.00 31.64 366 TYR D N 1
ATOM 12363 C CA . TYR D 1 354 ? -12.999 31.102 4.180 1.00 31.24 366 TYR D CA 1
ATOM 12364 C C . TYR D 1 354 ? -11.892 32.048 4.643 1.00 38.39 366 TYR D C 1
ATOM 12365 O O . TYR D 1 354 ? -10.737 31.913 4.232 1.00 38.28 366 TYR D O 1
ATOM 12374 N N . MET D 1 355 ? -12.255 33.027 5.469 1.00 36.66 367 MET D N 1
ATOM 12375 C CA . MET D 1 355 ? -11.307 33.993 6.021 1.00 37.57 367 MET D CA 1
ATOM 12376 C C . MET D 1 355 ? -10.874 33.514 7.415 1.00 40.22 367 MET D C 1
ATOM 12377 O O . MET D 1 355 ? -11.742 33.216 8.247 1.00 37.52 367 MET D O 1
ATOM 12382 N N . PRO D 1 356 ? -9.548 33.374 7.663 1.00 36.64 368 PRO D N 1
ATOM 12383 C CA . PRO D 1 356 ? -9.097 32.938 9.000 1.00 34.83 368 PRO D CA 1
ATOM 12384 C C . PRO D 1 356 ? -9.323 34.063 10.035 1.00 39.55 368 PRO D C 1
ATOM 12385 O O . PRO D 1 356 ? -9.031 35.233 9.753 1.00 38.20 368 PRO D O 1
ATOM 12389 N N . LEU D 1 357 ? -9.918 33.723 11.198 1.00 37.40 369 LEU D N 1
ATOM 12390 C CA . LEU D 1 357 ? -10.228 34.710 12.250 1.00 37.59 369 LEU D CA 1
ATOM 12391 C C . LEU D 1 357 ? -9.343 34.605 13.490 1.00 44.55 369 LEU D C 1
ATOM 12392 O O . LEU D 1 357 ? -9.534 35.386 14.421 1.00 45.98 369 LEU D O 1
ATOM 12397 N N . THR D 1 358 ? -8.417 33.626 13.541 1.00 42.24 370 THR D N 1
ATOM 12398 C CA . THR D 1 358 ? -7.526 33.458 14.700 1.00 42.32 370 THR D CA 1
ATOM 12399 C C . THR D 1 358 ? -6.604 34.677 14.829 1.00 47.60 370 THR D C 1
ATOM 12400 O O . THR D 1 358 ? -6.217 35.271 13.802 1.00 47.63 370 THR D O 1
ATOM 12404 N N . GLY D 1 359 ? -6.376 35.100 16.076 1.00 42.51 371 GLY D N 1
ATOM 12405 C CA . GLY D 1 359 ? -5.581 36.291 16.357 1.00 43.23 371 GLY D CA 1
ATOM 12406 C C . GLY D 1 359 ? -6.404 37.562 16.476 1.00 46.83 371 GLY D C 1
ATOM 12407 O O . GLY D 1 359 ? -5.898 38.569 16.964 1.00 49.52 371 GLY D O 1
ATOM 12408 N N . ILE D 1 360 ? -7.680 37.535 16.048 1.00 41.28 372 ILE D N 1
ATOM 12409 C CA . ILE D 1 360 ? -8.585 38.693 16.131 1.00 41.19 372 ILE D CA 1
ATOM 12410 C C . ILE D 1 360 ? -9.475 38.514 17.378 1.00 41.84 372 ILE D C 1
ATOM 12411 O O . ILE D 1 360 ? -10.122 37.471 17.506 1.00 37.57 372 ILE D O 1
ATOM 12416 N N . PRO D 1 361 ? -9.553 39.516 18.287 1.00 40.55 373 PRO D N 1
ATOM 12417 C CA . PRO D 1 361 ? -10.421 39.373 19.478 1.00 39.46 373 PRO D CA 1
ATOM 12418 C C . PRO D 1 361 ? -11.881 39.100 19.126 1.00 42.81 373 PRO D C 1
ATOM 12419 O O . PRO D 1 361 ? -12.392 39.657 18.147 1.00 42.95 373 PRO D O 1
ATOM 12423 N N . GLU D 1 362 ? -12.546 38.246 19.920 1.00 39.69 374 GLU D N 1
ATOM 12424 C CA . GLU D 1 362 ? -13.937 37.817 19.664 1.00 37.42 374 GLU D CA 1
ATOM 12425 C C . GLU D 1 362 ? -14.956 38.950 19.663 1.00 42.17 374 GLU D C 1
ATOM 12426 O O . GLU D 1 362 ? -15.922 38.895 18.902 1.00 42.24 374 GLU D O 1
ATOM 12432 N N . THR D 1 363 ? -14.744 39.964 20.520 1.00 40.29 375 THR D N 1
ATOM 12433 C CA . THR D 1 363 ? -15.622 41.137 20.601 1.00 40.96 375 THR D CA 1
ATOM 12434 C C . THR D 1 363 ? -15.528 41.988 19.349 1.00 43.05 375 THR D C 1
ATOM 12435 O O . THR D 1 363 ? -16.528 42.600 18.959 1.00 43.84 375 THR D O 1
ATOM 12439 N N . LYS D 1 364 ? -14.326 42.045 18.727 1.00 39.01 376 LYS D N 1
ATOM 12440 C CA . LYS D 1 364 ? -14.099 42.765 17.469 1.00 39.41 376 LYS D CA 1
ATOM 12441 C C . LYS D 1 364 ? -14.902 42.063 16.336 1.00 44.56 376 LYS D C 1
ATOM 12442 O O . LYS D 1 364 ? -15.660 42.728 15.624 1.00 45.14 376 LYS D O 1
ATOM 12448 N N . ILE D 1 365 ? -14.782 40.721 16.233 1.00 39.07 377 ILE D N 1
ATOM 12449 C CA . ILE D 1 365 ? -15.513 39.935 15.258 1.00 38.80 377 ILE D CA 1
ATOM 12450 C C . ILE D 1 365 ? -17.019 40.157 15.471 1.00 41.54 377 ILE D C 1
ATOM 12451 O O . ILE D 1 365 ? -17.723 40.460 14.511 1.00 40.09 377 ILE D O 1
ATOM 12456 N N . ALA D 1 366 ? -17.491 40.069 16.729 1.00 38.08 378 ALA D N 1
ATOM 12457 C CA . ALA D 1 366 ? -18.902 40.248 17.075 1.00 38.10 378 ALA D CA 1
ATOM 12458 C C . ALA D 1 366 ? -19.439 41.617 16.673 1.00 45.08 378 ALA D C 1
ATOM 12459 O O . ALA D 1 366 ? -20.550 41.700 16.137 1.00 44.87 378 ALA D O 1
ATOM 12461 N N . ARG D 1 367 ? -18.622 42.677 16.857 1.00 43.74 379 ARG D N 1
ATOM 12462 C CA . ARG D 1 367 ? -18.949 44.052 16.482 1.00 45.06 379 ARG D CA 1
ATOM 12463 C C . ARG D 1 367 ? -19.093 44.193 14.944 1.00 49.89 379 ARG D C 1
ATOM 12464 O O . ARG D 1 367 ? -20.068 44.784 14.476 1.00 50.49 379 ARG D O 1
ATOM 12472 N N . ILE D 1 368 ? -18.126 43.649 14.175 1.00 47.18 380 ILE D N 1
ATOM 12473 C CA . ILE D 1 368 ? -18.148 43.678 12.707 1.00 48.53 380 ILE D CA 1
ATOM 12474 C C . ILE D 1 368 ? -19.325 42.862 12.168 1.00 52.45 380 ILE D C 1
ATOM 12475 O O . ILE D 1 368 ? -20.020 43.340 11.279 1.00 53.46 380 ILE D O 1
ATOM 12480 N N . MET D 1 369 ? -19.586 41.676 12.747 1.00 46.78 381 MET D N 1
ATOM 12481 C CA . MET D 1 369 ? -20.698 40.800 12.337 1.00 45.56 381 MET D CA 1
ATOM 12482 C C . MET D 1 369 ? -22.048 41.471 12.576 1.00 47.65 381 MET D C 1
ATOM 12483 O O . MET D 1 369 ? -22.889 41.457 11.684 1.00 46.32 381 MET D O 1
ATOM 12488 N N . THR D 1 370 ? -22.237 42.066 13.775 1.00 44.48 382 THR D N 1
ATOM 12489 C CA . THR D 1 370 ? -23.455 42.767 14.165 1.00 44.85 382 THR D CA 1
ATOM 12490 C C . THR D 1 370 ? -23.734 43.888 13.158 1.00 50.01 382 THR D C 1
ATOM 12491 O O . THR D 1 370 ? -24.850 43.947 12.655 1.00 51.27 382 THR D O 1
ATOM 12495 N N . ALA D 1 371 ? -22.726 44.741 12.839 1.00 45.80 383 ALA 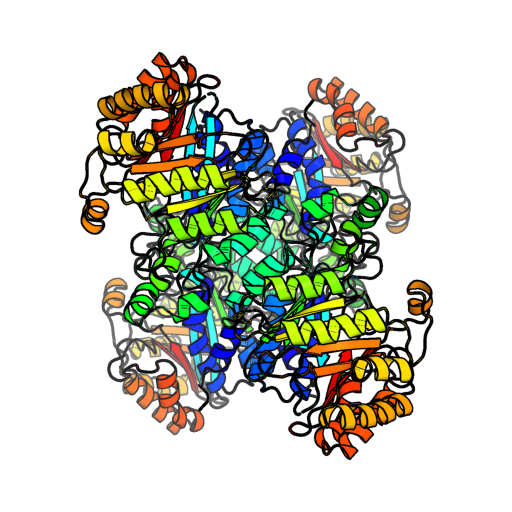D N 1
ATOM 12496 C CA . ALA D 1 371 ? -22.874 45.855 11.866 1.00 46.29 383 ALA D CA 1
ATOM 12497 C C . ALA D 1 371 ? -23.166 45.317 10.460 1.00 48.31 383 ALA D C 1
ATOM 12498 O O . ALA D 1 371 ? -23.991 45.892 9.747 1.00 47.72 383 ALA D O 1
ATOM 12500 N N . PHE D 1 372 ? -22.547 44.172 10.097 1.00 43.60 384 PHE D N 1
ATOM 12501 C CA . PHE D 1 372 ? -22.756 43.502 8.810 1.00 42.19 384 PHE D CA 1
ATOM 12502 C C . PHE D 1 372 ? -24.222 43.065 8.661 1.00 48.09 384 PHE D C 1
ATOM 12503 O O . PHE D 1 372 ? -24.855 43.355 7.644 1.00 48.81 384 PHE D O 1
ATOM 12511 N N . PHE D 1 373 ? -24.738 42.344 9.670 1.00 44.66 385 PHE D N 1
ATOM 12512 C CA . PHE D 1 373 ? -26.112 41.854 9.669 1.00 44.31 385 PHE D CA 1
ATOM 12513 C C . PHE D 1 373 ? -27.127 42.993 9.603 1.00 50.52 385 PHE D C 1
ATOM 12514 O O . PHE D 1 373 ? -28.107 42.865 8.879 1.00 50.31 385 PHE D O 1
ATOM 12522 N N . GLN D 1 374 ? -26.868 44.116 10.316 1.00 49.24 386 GLN D N 1
ATOM 12523 C CA . GLN D 1 374 ? -27.729 45.300 10.324 1.00 52.12 386 GLN D CA 1
ATOM 12524 C C . GLN D 1 374 ? -27.838 45.930 8.932 1.00 57.63 386 GLN D C 1
ATOM 12525 O O . GLN D 1 374 ? -28.936 46.271 8.497 1.00 59.15 386 GLN D O 1
ATOM 12531 N N . ARG D 1 375 ? -26.700 46.040 8.232 1.00 54.29 387 ARG D N 1
ATOM 12532 C CA . ARG D 1 375 ? -26.522 46.614 6.891 1.00 55.82 387 ARG D CA 1
ATOM 12533 C C . ARG D 1 375 ? -27.194 45.743 5.801 1.00 60.77 387 ARG D C 1
ATOM 12534 O O . ARG D 1 375 ? -27.648 46.272 4.790 1.00 62.36 387 ARG D O 1
ATOM 12542 N N . HIS D 1 376 ? -27.187 44.410 5.984 1.00 54.80 388 HIS D N 1
ATOM 12543 C CA . HIS D 1 376 ? -27.742 43.442 5.030 1.00 52.46 388 HIS D CA 1
ATOM 12544 C C . HIS D 1 376 ? -29.127 42.943 5.399 1.00 56.62 388 HIS D C 1
ATOM 12545 O O . HIS D 1 376 ? -29.505 41.833 5.043 1.00 55.99 388 HIS D O 1
ATOM 12552 N N . ASP D 1 377 ? -29.895 43.784 6.096 1.00 56.11 389 ASP D N 1
ATOM 12553 C CA . ASP D 1 377 ? -31.287 43.549 6.497 1.00 57.61 389 ASP D CA 1
ATOM 12554 C C . ASP D 1 377 ? -31.535 42.250 7.225 1.00 57.74 389 ASP D C 1
ATOM 12555 O O . ASP D 1 377 ? -32.436 41.485 6.866 1.00 57.19 389 ASP D O 1
ATOM 12560 N N . MET D 1 378 ? -30.720 42.007 8.262 1.00 52.42 390 MET D N 1
ATOM 12561 C CA . MET D 1 378 ? -30.806 40.821 9.127 1.00 49.96 390 MET D CA 1
ATOM 12562 C C . MET D 1 378 ? -30.781 41.341 10.550 1.00 52.48 390 MET D C 1
ATOM 12563 O O . MET D 1 378 ? -29.826 41.045 11.266 1.00 52.12 390 MET D O 1
ATOM 12568 N N . PRO D 1 379 ? -31.758 42.183 10.988 1.00 50.06 391 PRO D N 1
ATOM 12569 C CA . PRO D 1 379 ? -31.668 42.744 12.353 1.00 49.13 391 PRO D CA 1
ATOM 12570 C C . PRO D 1 379 ? -31.815 41.737 13.481 1.00 50.54 391 PRO D C 1
ATOM 12571 O O . PRO D 1 379 ? -31.355 42.011 14.585 1.00 50.77 391 PRO D O 1
ATOM 12575 N N . GLU D 1 380 ? -32.469 40.597 13.221 1.00 46.43 392 GLU D N 1
ATOM 12576 C CA . GLU D 1 380 ? -32.676 39.533 14.214 1.00 46.96 392 GLU D CA 1
ATOM 12577 C C . GLU D 1 380 ? -31.339 38.838 14.529 1.00 49.50 392 GLU D C 1
ATOM 12578 O O . GLU D 1 380 ? -31.075 38.518 15.686 1.00 49.45 392 GLU D O 1
ATOM 12584 N N . GLN D 1 381 ? -30.468 38.693 13.510 1.00 44.20 393 GLN D N 1
ATOM 12585 C CA . GLN D 1 381 ? -29.122 38.117 13.645 1.00 41.67 393 GLN D CA 1
ATOM 12586 C C . GLN D 1 381 ? -28.227 39.092 14.395 1.00 43.29 393 GLN D C 1
ATOM 12587 O O . GLN D 1 381 ? -27.508 38.688 15.313 1.00 41.10 393 GLN D O 1
ATOM 12593 N N . ALA D 1 382 ? -28.318 40.392 14.024 1.00 40.50 394 ALA D N 1
ATOM 12594 C CA . ALA D 1 382 ? -27.535 41.470 14.599 1.00 41.16 394 ALA D CA 1
ATOM 12595 C C . ALA D 1 382 ? -27.769 41.615 16.106 1.00 46.19 394 ALA D C 1
ATOM 12596 O O . ALA D 1 382 ? -26.813 41.695 16.865 1.00 45.86 394 ALA D O 1
ATOM 12598 N N . GLU D 1 383 ? -29.034 41.597 16.526 1.00 44.48 395 GLU D N 1
ATOM 12599 C CA . GLU D 1 383 ? -29.498 41.761 17.898 1.00 46.24 395 GLU D CA 1
ATOM 12600 C C . GLU D 1 383 ? -28.925 40.728 18.884 1.00 46.79 395 GLU D C 1
ATOM 12601 O O . GLU D 1 383 ? -28.581 41.081 20.005 1.00 46.41 395 GLU D O 1
ATOM 12607 N N . VAL D 1 384 ? -28.820 39.468 18.460 1.00 41.94 396 VAL D N 1
ATOM 12608 C CA . VAL D 1 384 ? -28.391 38.362 19.339 1.00 38.00 396 VAL D CA 1
ATOM 12609 C C . VAL D 1 384 ? -26.978 37.848 19.128 1.00 39.77 396 VAL D C 1
ATOM 12610 O O . VAL D 1 384 ? -26.558 36.982 19.883 1.00 38.28 396 VAL D O 1
ATOM 12614 N N . PHE D 1 385 ? -26.263 38.311 18.075 1.00 38.61 397 PHE D N 1
ATOM 12615 C CA . PHE D 1 385 ? -24.924 37.773 17.774 1.00 38.07 397 PHE D CA 1
ATOM 12616 C C . PHE D 1 385 ? -23.976 37.663 18.985 1.00 43.51 397 PHE D C 1
ATOM 12617 O O . PHE D 1 385 ? -23.418 36.587 19.227 1.00 42.93 397 PHE D O 1
ATOM 12625 N N . MET D 1 386 ? -23.792 38.772 19.707 1.00 39.81 398 MET D N 1
ATOM 12626 C CA . MET D 1 386 ? -22.903 38.891 20.849 1.00 39.79 398 MET D CA 1
ATOM 12627 C C . MET D 1 386 ? -23.325 37.998 22.033 1.00 40.95 398 MET D C 1
ATOM 12628 O O . MET D 1 386 ? -22.509 37.265 22.580 1.00 37.57 398 MET D O 1
ATOM 12633 N N . GLU D 1 387 ? -24.589 38.108 22.428 1.00 39.80 399 GLU D N 1
ATOM 12634 C CA . GLU D 1 387 ? -25.293 37.382 23.491 1.00 40.19 399 GLU D CA 1
ATOM 12635 C C . GLU D 1 387 ? -25.099 35.873 23.296 1.00 42.28 399 GLU D C 1
ATOM 12636 O O . GLU D 1 387 ? -24.727 35.172 24.237 1.00 41.72 399 GLU D O 1
ATOM 12642 N N . ASN D 1 388 ? -25.367 35.379 22.069 1.00 36.59 400 ASN D N 1
ATOM 12643 C CA . ASN D 1 388 ? -25.255 33.964 21.709 1.00 35.41 400 ASN D CA 1
ATOM 12644 C C . ASN D 1 388 ? -23.809 33.469 21.778 1.00 38.51 400 ASN D C 1
ATOM 12645 O O . ASN D 1 388 ? -23.567 32.394 22.320 1.00 37.37 400 ASN D O 1
ATOM 12650 N N . LEU D 1 389 ? -22.861 34.262 21.250 1.00 35.32 401 LEU D N 1
ATOM 12651 C CA . LEU D 1 389 ? -21.430 33.962 21.270 1.00 35.34 401 LEU D CA 1
ATOM 12652 C C . LEU D 1 389 ? -20.942 33.872 22.741 1.00 38.44 401 LEU D C 1
ATOM 12653 O O . LEU D 1 389 ? -20.230 32.926 23.101 1.00 36.27 401 LEU D O 1
ATOM 12658 N N . GLN D 1 390 ? -21.360 34.845 23.580 1.00 35.03 402 GLN D N 1
ATOM 12659 C CA . GLN D 1 390 ? -21.022 34.861 25.000 1.00 34.46 402 GLN D CA 1
ATOM 12660 C C . GLN D 1 390 ? -21.551 33.617 25.729 1.00 38.80 402 GLN D C 1
ATOM 12661 O O . GLN D 1 390 ? -20.833 33.063 26.569 1.00 38.78 402 GLN D O 1
ATOM 12667 N N . ALA D 1 391 ? -22.775 33.158 25.391 1.00 33.65 403 ALA D N 1
ATOM 12668 C CA . ALA D 1 391 ? -23.356 31.978 26.022 1.00 31.59 403 ALA D CA 1
ATOM 12669 C C . ALA D 1 391 ? -22.627 30.689 25.612 1.00 37.17 403 ALA D C 1
ATOM 12670 O O . ALA D 1 391 ? -22.492 29.793 26.448 1.00 35.25 403 ALA D O 1
ATOM 12672 N N . TYR D 1 392 ? -22.080 30.616 24.358 1.00 35.35 404 TYR D N 1
ATOM 12673 C CA . TYR D 1 392 ? -21.296 29.441 23.928 1.00 33.66 404 TYR D CA 1
ATOM 12674 C C . TYR D 1 392 ? -20.023 29.296 24.751 1.00 38.05 404 TYR D C 1
ATOM 12675 O O . TYR D 1 392 ? -19.544 28.178 24.970 1.00 38.20 404 TYR D O 1
ATOM 12684 N N . TYR D 1 393 ? -19.453 30.433 25.152 1.00 35.33 405 TYR D N 1
ATOM 12685 C CA . TYR D 1 393 ? -18.215 30.524 25.911 1.00 34.84 405 TYR D CA 1
ATOM 12686 C C . TYR D 1 393 ? -18.516 31.221 27.225 1.00 40.94 405 TYR D C 1
ATOM 12687 O O . TYR D 1 393 ? -17.880 32.210 27.554 1.00 42.40 405 TYR D O 1
ATOM 12696 N N . GLU D 1 394 ? -19.543 30.732 27.950 1.00 38.28 406 GLU D N 1
ATOM 12697 C CA . GLU D 1 394 ? -20.022 31.280 29.224 1.00 38.97 406 GLU D CA 1
ATOM 12698 C C . GLU D 1 394 ? -18.863 31.474 30.204 1.00 43.05 406 GLU D C 1
ATOM 12699 O O . GLU D 1 394 ? -18.035 30.578 30.358 1.00 41.96 406 GLU D O 1
ATOM 12705 N N . GLY D 1 395 ? -18.791 32.658 30.803 1.00 42.12 407 GLY D N 1
ATOM 12706 C CA . GLY D 1 395 ? -17.746 33.011 31.762 1.00 42.39 407 GLY D CA 1
ATOM 12707 C C . GLY D 1 395 ? -16.397 33.381 31.163 1.00 48.01 407 GLY D C 1
ATOM 12708 O O . GLY D 1 395 ? -15.482 33.750 31.904 1.00 48.08 407 GLY D O 1
ATOM 12709 N N . LYS D 1 396 ? -16.237 33.267 29.818 1.00 44.03 408 LYS D N 1
ATOM 12710 C CA . LYS D 1 396 ? -14.977 33.601 29.157 1.00 42.64 408 LYS D CA 1
ATOM 12711 C C . LYS D 1 396 ? -14.958 35.046 28.710 1.00 45.26 408 LYS D C 1
ATOM 12712 O O . LYS D 1 396 ? -15.990 35.574 28.301 1.00 44.56 408 LYS D O 1
ATOM 12718 N N . ASN D 1 397 ? -13.787 35.689 28.801 1.00 42.54 409 ASN D N 1
ATOM 12719 C CA A ASN D 1 397 ? -13.664 37.073 28.379 0.50 42.51 409 ASN D CA 1
ATOM 12720 C CA B ASN D 1 397 ? -13.613 37.078 28.376 0.50 43.00 409 ASN D CA 1
ATOM 12721 C C . ASN D 1 397 ? -13.384 37.112 26.885 1.00 45.04 409 ASN D C 1
ATOM 12722 O O . ASN D 1 397 ? -12.337 36.650 26.410 1.00 44.37 409 ASN D O 1
ATOM 12731 N N . LEU D 1 398 ? -14.363 37.635 26.146 1.00 40.89 410 LEU D N 1
ATOM 12732 C CA . LEU D 1 398 ? -14.319 37.688 24.692 1.00 39.61 410 LEU D CA 1
ATOM 12733 C C . LEU D 1 398 ? -13.399 38.744 24.105 1.00 44.69 410 LEU D C 1
ATOM 12734 O O . LEU D 1 398 ? -13.059 38.671 22.929 1.00 46.73 410 LEU D O 1
ATOM 12739 N N . GLU D 1 399 ? -12.935 39.674 24.931 1.00 41.34 411 GLU D N 1
ATOM 12740 C CA . GLU D 1 399 ? -11.970 40.706 24.507 1.00 43.52 411 GLU D CA 1
ATOM 12741 C C . GLU D 1 399 ? -10.558 40.099 24.463 1.00 46.64 411 GLU D C 1
ATOM 12742 O O . GLU D 1 399 ? -9.787 40.396 23.549 1.00 46.49 411 GLU D O 1
ATOM 12748 N N . GLU D 1 400 ? -10.265 39.204 25.427 1.00 41.61 412 GLU D N 1
ATOM 12749 C CA . GLU D 1 400 ? -8.990 38.495 25.570 1.00 40.21 412 GLU D CA 1
ATOM 12750 C C . GLU D 1 400 ? -8.878 37.289 24.645 1.00 41.68 412 GLU D C 1
ATOM 12751 O O . GLU D 1 400 ? -7.793 36.988 24.170 1.00 42.15 412 GLU D O 1
ATOM 12757 N N . ALA D 1 401 ? -9.981 36.602 24.389 1.00 36.52 413 ALA D N 1
ATOM 12758 C CA . ALA D 1 401 ? -9.985 35.449 23.484 1.00 33.87 413 ALA D CA 1
ATOM 12759 C C . ALA D 1 401 ? -9.852 35.853 22.020 1.00 38.76 413 ALA D C 1
ATOM 12760 O O . ALA D 1 401 ? -10.496 36.800 21.581 1.00 38.64 413 ALA D O 1
ATOM 12762 N N . THR D 1 402 ? -9.003 35.119 21.266 1.00 34.59 414 THR D N 1
ATOM 12763 C CA . THR D 1 402 ? -8.754 35.333 19.842 1.00 33.83 414 THR D CA 1
ATOM 12764 C C . THR D 1 402 ? -8.868 34.043 19.024 1.00 37.66 414 THR D C 1
ATOM 12765 O O . THR D 1 402 ? -8.771 34.092 17.798 1.00 36.80 414 THR D O 1
ATOM 12769 N N . ARG D 1 403 ? -9.100 32.906 19.678 1.00 35.05 415 ARG D N 1
ATOM 12770 C CA . ARG D 1 403 ? -9.128 31.605 19.012 1.00 35.17 415 ARG D CA 1
ATOM 12771 C C . ARG D 1 403 ? -10.428 30.827 19.148 1.00 39.77 415 ARG D C 1
ATOM 12772 O O . ARG D 1 403 ? -10.387 29.608 19.026 1.00 40.66 415 ARG D O 1
ATOM 12780 N N . TYR D 1 404 ? -11.570 31.501 19.404 1.00 35.96 416 TYR D N 1
ATOM 12781 C CA . TYR D 1 404 ? -12.874 30.828 19.538 1.00 34.88 416 TYR D CA 1
ATOM 12782 C C . TYR D 1 404 ? -13.557 30.743 18.150 1.00 37.06 416 TYR D C 1
ATOM 12783 O O . TYR D 1 404 ? -13.812 29.650 17.656 1.00 35.04 416 TYR D O 1
ATOM 12792 N N . GLN D 1 405 ? -13.777 31.886 17.508 1.00 33.67 417 GLN D N 1
ATOM 12793 C CA . GLN D 1 405 ? -14.306 31.942 16.140 1.00 33.43 417 GLN D CA 1
ATOM 12794 C C . GLN D 1 405 ? -13.053 31.905 15.274 1.00 38.77 417 GLN D C 1
ATOM 12795 O O . GLN D 1 405 ? -12.222 32.826 15.327 1.00 38.02 417 GLN D O 1
ATOM 12801 N N . ALA D 1 406 ? -12.858 30.766 14.587 1.00 35.24 418 ALA D N 1
ATOM 12802 C CA . ALA D 1 406 ? -11.652 30.456 13.813 1.00 34.44 418 ALA D CA 1
ATOM 12803 C C . ALA D 1 406 ? -11.711 30.795 12.347 1.00 36.98 418 ALA D C 1
ATOM 12804 O O . ALA D 1 406 ? -10.675 31.137 11.770 1.00 36.02 418 ALA D O 1
ATOM 12806 N N . TRP D 1 407 ? -12.896 30.639 11.726 1.00 33.06 419 TRP D N 1
ATOM 12807 C CA . TRP D 1 407 ? -13.096 30.952 10.319 1.00 33.78 419 TRP D CA 1
ATOM 12808 C C . TRP D 1 407 ? -14.424 31.614 10.120 1.00 36.32 419 TRP D C 1
ATOM 12809 O O . TRP D 1 407 ? -15.404 31.277 10.799 1.00 33.31 419 TRP D O 1
ATOM 12820 N N . LEU D 1 408 ? -14.480 32.479 9.112 1.00 34.59 420 LEU D N 1
ATOM 12821 C CA . LEU D 1 408 ? -15.699 33.063 8.601 1.00 34.72 420 LEU D CA 1
ATOM 12822 C C . LEU D 1 408 ? -15.742 32.655 7.141 1.00 36.45 420 LEU D C 1
ATOM 12823 O O . LEU D 1 408 ? -14.832 33.004 6.377 1.00 37.84 420 LEU D O 1
ATOM 12828 N N . SER D 1 409 ? -16.787 31.943 6.738 1.00 30.45 421 SER D N 1
ATOM 12829 C CA . SER D 1 409 ? -16.933 31.629 5.323 1.00 29.67 421 SER D CA 1
ATOM 12830 C C . SER D 1 409 ? -17.981 32.549 4.712 1.00 34.71 421 SER D C 1
ATOM 12831 O O . SER D 1 409 ? -18.928 32.981 5.384 1.00 33.05 421 SER D O 1
ATOM 12834 N N . PHE D 1 410 ? -17.775 32.890 3.456 1.00 34.35 422 PHE D N 1
ATOM 12835 C CA . PHE D 1 410 ? -18.656 33.806 2.747 1.00 35.60 422 PHE D CA 1
ATOM 12836 C C . PHE D 1 410 ? -18.962 33.327 1.331 1.00 37.10 422 PHE D C 1
ATOM 12837 O O . PHE D 1 410 ? -18.042 33.018 0.573 1.00 34.88 422 PHE D O 1
ATOM 12845 N N . ALA D 1 411 ? -20.260 33.337 0.977 1.00 33.61 423 ALA D N 1
ATOM 12846 C CA . ALA D 1 411 ? -20.786 33.061 -0.367 1.00 32.90 423 ALA D CA 1
ATOM 12847 C C . ALA D 1 411 ? -21.881 34.095 -0.616 1.00 39.13 423 ALA D C 1
ATOM 12848 O O . ALA D 1 411 ? -22.397 34.668 0.345 1.00 38.78 423 ALA D O 1
ATOM 12850 N N . TYR D 1 412 ? -22.207 34.375 -1.888 1.00 38.59 424 TYR D N 1
ATOM 12851 C CA . TYR D 1 412 ? -23.216 35.377 -2.184 1.00 40.56 424 TYR D CA 1
ATOM 12852 C C . TYR D 1 412 ? -24.059 35.031 -3.412 1.00 48.07 424 TYR D C 1
ATOM 12853 O O . TYR D 1 412 ? -23.529 34.534 -4.414 1.00 48.22 424 TYR D O 1
ATOM 12862 N N . THR D 1 413 ? -25.377 35.308 -3.319 1.00 46.99 425 THR D N 1
ATOM 12863 C CA . THR D 1 413 ? -26.354 35.319 -4.430 1.00 49.09 425 THR D CA 1
ATOM 12864 C C . THR D 1 413 ? -27.247 36.531 -4.252 1.00 56.75 425 THR D C 1
ATOM 12865 O O . THR D 1 413 ? -27.580 36.867 -3.117 1.00 56.17 425 THR D O 1
ATOM 12869 N N . LYS D 1 414 ? -27.699 37.136 -5.356 1.00 57.70 426 LYS D N 1
ATOM 12870 C CA . LYS D 1 414 ? -28.634 38.265 -5.321 1.00 60.16 426 LYS D CA 1
ATOM 12871 C C . LYS D 1 414 ? -29.962 37.806 -4.663 1.00 66.01 426 LYS D C 1
ATOM 12872 O O . LYS D 1 414 ? -30.510 38.508 -3.810 1.00 66.55 426 LYS D O 1
ATOM 12875 N N . GLU D 1 415 ? -30.405 36.594 -5.025 1.00 62.79 427 GLU D N 1
ATOM 12876 C CA . GLU D 1 415 ? -31.614 35.910 -4.586 1.00 64.07 427 GLU D CA 1
ATOM 12877 C C . GLU D 1 415 ? -31.739 35.806 -3.068 1.00 68.30 427 GLU D C 1
ATOM 12878 O O . GLU D 1 415 ? -32.683 36.354 -2.493 1.00 70.47 427 GLU D O 1
ATOM 12884 N N . LYS D 1 416 ? -30.792 35.099 -2.421 1.00 61.64 428 LYS D N 1
ATOM 12885 C CA . LYS D 1 416 ? -30.803 34.868 -0.973 1.00 59.64 428 LYS D CA 1
ATOM 12886 C C . LYS D 1 416 ? -29.884 35.791 -0.137 1.00 60.47 428 LYS D C 1
ATOM 12887 O O . LYS D 1 416 ? -29.942 35.742 1.096 1.00 61.35 428 LYS D O 1
ATOM 12893 N N . GLY D 1 417 ? -29.085 36.626 -0.805 1.00 52.35 429 GLY D N 1
ATOM 12894 C CA . GLY D 1 417 ? -28.184 37.558 -0.143 1.00 51.88 429 GLY D CA 1
ATOM 12895 C C . GLY D 1 417 ? -26.904 36.934 0.390 1.00 53.78 429 GLY D C 1
ATOM 12896 O O . GLY D 1 417 ? -26.506 35.849 -0.054 1.00 50.88 429 GLY D O 1
ATOM 12897 N N . PRO D 1 418 ? -26.209 37.621 1.343 1.00 49.36 430 PRO D N 1
ATOM 12898 C CA . PRO D 1 418 ? -24.964 37.050 1.899 1.00 46.72 430 PRO D CA 1
ATOM 12899 C C . PRO D 1 418 ? -25.210 35.753 2.673 1.00 46.87 430 PRO D C 1
ATOM 12900 O O . PRO D 1 418 ? -26.183 35.655 3.423 1.00 45.75 430 PRO D O 1
ATOM 12904 N N . TYR D 1 419 ? -24.347 34.759 2.466 1.00 41.54 431 TYR D N 1
ATOM 12905 C CA . TYR D 1 419 ? -24.438 33.456 3.114 1.00 40.09 431 TYR D CA 1
ATOM 12906 C C . TYR D 1 419 ? -23.156 33.296 3.968 1.00 41.77 431 TYR D C 1
ATOM 12907 O O . TYR D 1 419 ? -22.080 33.002 3.436 1.00 41.62 431 TYR D O 1
ATOM 12916 N N . LEU D 1 420 ? -23.270 33.568 5.282 1.00 37.49 432 LEU D N 1
ATOM 12917 C CA . LEU D 1 420 ? -22.145 33.530 6.218 1.00 37.03 432 LEU D CA 1
ATOM 12918 C C . LEU D 1 420 ? -22.195 32.324 7.156 1.00 39.30 432 LEU D C 1
ATOM 12919 O O . LEU D 1 420 ? -23.265 31.939 7.605 1.00 39.44 432 LEU D O 1
ATOM 12924 N N . SER D 1 421 ? -21.020 31.808 7.524 1.00 34.33 433 SER D N 1
ATOM 12925 C CA . SER D 1 421 ? -20.842 30.711 8.462 1.00 32.53 433 SER D CA 1
ATOM 12926 C C . SER D 1 421 ? -19.632 30.995 9.320 1.00 34.24 433 SER D C 1
ATOM 12927 O O . SER D 1 421 ? -18.637 31.538 8.824 1.00 32.98 433 SER D O 1
ATOM 12930 N N . ILE D 1 422 ? -19.727 30.610 10.609 1.00 28.74 434 ILE D N 1
ATOM 12931 C CA . ILE D 1 422 ? -18.657 30.713 11.591 1.00 28.48 434 ILE D CA 1
ATOM 12932 C C . ILE D 1 422 ? -18.293 29.271 12.006 1.00 33.49 434 ILE D C 1
ATOM 12933 O O . ILE D 1 422 ? -19.188 28.473 12.315 1.00 32.07 434 ILE D O 1
ATOM 12938 N N . TYR D 1 423 ? -16.982 28.966 12.032 1.00 30.76 435 TYR D N 1
ATOM 12939 C CA . TYR D 1 423 ? -16.431 27.670 12.446 1.00 29.64 435 TYR D CA 1
ATOM 12940 C C . TYR D 1 423 ? -15.701 27.920 13.750 1.00 32.72 435 TYR D C 1
ATOM 12941 O O . TYR D 1 423 ? -14.832 28.797 13.832 1.00 32.59 435 TYR D O 1
ATOM 12950 N N . TYR D 1 424 ? -16.115 27.198 14.798 1.00 29.07 436 TYR D N 1
ATOM 12951 C CA . TYR D 1 424 ? -15.618 27.389 16.154 1.00 27.60 436 TYR D CA 1
ATOM 12952 C C . TYR D 1 424 ? -14.528 26.438 16.558 1.00 31.90 436 TYR D C 1
ATOM 12953 O O . TYR D 1 424 ? -14.565 25.251 16.213 1.00 29.00 436 TYR D O 1
ATOM 12962 N N . PHE D 1 425 ? -13.579 26.960 17.365 1.00 29.47 437 PHE D N 1
ATOM 12963 C CA . PHE D 1 425 ? -12.526 26.158 17.973 1.00 28.94 437 PHE D CA 1
ATOM 12964 C C . PHE D 1 425 ? -12.854 25.974 19.450 1.00 32.79 437 PHE D C 1
ATOM 12965 O O . PHE D 1 425 ? -13.433 26.865 20.071 1.00 33.00 437 PHE D O 1
ATOM 12973 N N . TRP D 1 426 ? -12.512 24.808 20.007 1.00 29.63 438 TRP D N 1
ATOM 12974 C CA . TRP D 1 426 ? -12.725 24.511 21.427 1.00 28.81 438 TRP D CA 1
ATOM 12975 C C . TRP D 1 426 ? -11.834 25.378 22.309 1.00 35.51 438 TRP D C 1
ATOM 12976 O O . TRP D 1 426 ? -10.701 25.666 21.922 1.00 35.06 438 TRP D O 1
ATOM 12987 N N . PRO D 1 427 ? -12.354 25.920 23.428 1.00 34.96 439 PRO D N 1
ATOM 12988 C CA . PRO D 1 427 ? -11.511 26.803 24.267 1.00 38.32 439 PRO D CA 1
ATOM 12989 C C . PRO D 1 427 ? -10.285 26.116 24.863 1.00 49.53 439 PRO D C 1
ATOM 12990 O O . PRO D 1 427 ? -10.321 24.912 25.124 1.00 50.43 439 PRO D O 1
ATOM 12994 N N . GLU D 1 428 ? -9.182 26.880 25.008 1.00 50.33 440 GLU D N 1
ATOM 12995 C CA . GLU D 1 428 ? -7.921 26.421 25.612 1.00 90.43 440 GLU D CA 1
ATOM 12996 C C . GLU D 1 428 ? -8.062 26.367 27.140 1.00 112.36 440 GLU D C 1
ATOM 12997 O O . GLU D 1 428 ? -8.833 25.580 27.692 1.00 73.20 440 GLU D O 1
#

Nearest PDB structures (foldseek):
  4e0t-assembly1_B  TM=1.002E+00  e=3.012E-80  Aspergillus fumigatus
  4e0t-assembly1_A  TM=1.002E+00  e=1.005E-77  Aspergillus fumigatus
  7xvj-assembly2_B  TM=9.821E-01  e=3.822E-69  Aspergillus fumigatus
  7y3v-assembly3_C  TM=9.753E-01  e=3.695E-68  Aspergillus fumigatus
  7y3v-assembly1_A  TM=9.691E-01  e=1.588E-61  Aspergillus fumigatus

Sequence (1626 aa):
PIPKDIAYHTLTKALLFPDIDQYQHWHHVAPMLAKMLVDGKYSIHQQYEYLCCLFAQLVAPVLGPYPSPGRDVYRCTLGGNMTVELSQNFQRSGSTTRIAFEPVRYQASVGHDRFNRTSVNAFFSQLQLLVKSVNIELHHLLSEHLTLTAKDERNLNEEQLTKYLTNFQVKTQYVVALDLRKTGIVAKEYFFPGIKCAATGQTGSNACFGAIRAVDKDGHLDSLCQLIEAHFQQSKIDDAFLCCCDLVDPAHTRFKVYIADPLVTLARAEEHWTLGGRLTDEDAAVGLEIIRRGLWSELGIIQGPLEPSAMMEKGLLPIMLNYEMKAGQRLPKPKLYMPLTGIPETKIARIMTAFFQRHDMPEQAEVFMENLQAYYEGKNLEEATRYQAWLSFAYTKEKGPYLSIYYFWPEPIPKDIAYHTLTKALLFPDIDQYQHWHHVAPMLAKMLVDGKYSIHQQYEYLCCLFAQLVAPVLGPYPSPGRDVYRCTLGGNMTVELSQNNFQGSTTRIAFEPVRYQASVGHDRFNRTSVNAFFSQLQLLVKSVNIELHHLLSEEHLTLTAKDERNLNEEQLTKYLTNFQVKTQYVVALDLRKTGIVAKEYFFPGIKCAATGQTGSNACFGAIRAVDKDGHLDSLCQLIEAHFQQSKIDDAFLCCDLVDPAHTRFKVYIADPLVTLARAEEHWTLGGRLTDEDAAVGLEIIRGLWSELGIIQGPLEPSAMMEKGLLPIMLNYEMKAGQRLPKPKLYMPLTGIPETKIARIMTAFFQRHDMPEQAEVFMENLQAYYEGKNLEEATRYQAWLSFAYTKEKGPYLSIYYFWPEPIPKDIAYHTLTKALLFPDIDQYQHWHHVAPMLAKMLVDGKYSIHQQYEYLCCLFAQLVAPVLGPYPSPGRDVYRCTLGGNMTVELSQNNFQGSTTRIAFEPVRYQASVGHDRFNRTSVNAFFSQLQLLVKSVNIELHHLLSEHLTLTAKDERNLNEEQLTKYLTNFQVKTQYVVALDDLRKTGIVAKEYFFPGIKCAATGQTGSNACFGAIRAVDKDGHLDSLCQLIEAHFQQSKIDDAFLCCDLVDPAHTRFKVYIADPLVTLARAEEHWTLGGRLTDEDAAVGLEIIRGLWSELGIIQGPLEPSAMMEKGLLPIMLNYEMKAGQRLPKPKLYMPLTGIPETKIARIMTAFFQRHDMPEQAEVFMENLQAYYEGKNLEEATRYQAWLSFAYTKEKGPYLSIYYFWPEPIPKDIAYHTLTKALLFPDIDQYQHWHHVAPMLAKMLVDGKYSIHQQYEYLCCLFAQLVAPVLGPYPSPGRDVYRCTLGGNMTVELSQNFQGSTTRIAFEPVRYQASVGHDRFNRTSVNAFFSQLQLLVKSVNIELHHLLSEHLTLTAKDERNLNEEQLTKYLTNFQVKTQYVVALDDLRKTGIVAKEYFFPGIKCAATGQTGSNACFGAIRAVDKDGHLDSLCQLIEAHFQQSKIDDAFLCCDLVDPAHTRFKVYIADPLVTLARAEEHWTLGGRLTDEDAAVGLEIIRGLWSELGIIQGPLEPSAMMEKGLLPIMLNYEMKAGQRLPKPKLYMPLTGIPETKIARIMTAFFQRHDMPEQAEVFMENLQAYYEGKNNLEEATRYQAWLSFAYTKEKGPYLSIYYFWPE